Protein AF-0000000083795050 (afdb_homodimer)

Foldseek 3Di:
DFDKFWFFQLCLLLVLCQQLFQEEEEEDDPPNNVSLLVLLVCLVVVHAHLVRHRHHYHYAQALLRRLVVQLQCLLQQGAYEYEDEAPSLVSNQVSLLVQQLVLALYEYEYQYAFHDALHDFSFWFHASVLVNQPSNAWEFEAAASQRSNLQSLLSNQLSLQLSGYHYYYATGLFRRHKIWMYGHDDSVLSSVSHPVVSSVVSNVSHADPVDHDDPDDDDDPPCVVVSVVVCVVSQVCRQVSSQVVQVSSCVVPVDHDHQKAKFAALQAQEEEEEEHLVQLQQNLLRVVVVVVPHGYMYIYHGTPPVDDLVVSVVNDRPNHAEYEYEHRDDDPPDPADDVQVVVVVSQVPDPRGHHYAYEYEQHRNLDDHSQQSVLVVVQRPDPDRQHHAYTSAFAPDVRRYGDTDPPDDRDDPFKAKEKEKDWFPLCQVVLVVLLQRLCSNPHQKIKIKRKDWALFPGGTIIMIIIMIGNDHDSGSGHQQAHQYYEYEDQVLQVLAPRCRRYAQQGEYEYADPDDLVRCVPPGFLVSLQVCQVRVYFYKYFPQQVVCVVLPVHSRSSLLQSLLCCQPVPPDDSVSSLVSSLVVLCVVCVVVDDSSSVSSNVSNVCSNVRMDTHDRDNCSNVRDGDPDPPPVPDDPCLVQFVSCVSNVNNSHRYPVSCVVVPCPSPDAAAASLVVCLALSAQWDKDFQAVQAPLQCVLQLQFLFNQKAKFKAAPVLQVVADDPQDWAWDPLADPPDGTIIMGIAGASSLDHHLQLSQQLAPTVVGRMDIDGSVVCVVSNRRNCSRPPPGDQDDQSDDCLDSSRLRSQDFQFHSFSADRLWFFRSLVRSLCSVAFQQEEEQEAPASCCSRQDRGNDHGGHHDPVRGGYDYDYDYHAARLVVLVVVVVVLVVVVVVLLVLLVVVLVDDDDPVLNVLSVVLSVCQQPQPCQVVSLVVNLVSLVVDPDPSSVVSNVPSVSSHNHAGEYEYEQSRCQRRHVVSVLVQLLPFAQYEYEYAYQQARQRSAGHHDLQNAFQFDTSSANLTHHDGRDPSQVVSCVSLQEKEWEDECLQPVSLSSVSSVLSSRRRGYYYYYYHIHDVSQAQVVGSSCRSVLSNLCCLQLVGFTWIFASVQVVVVAQRIGGPGDDHDDHNVVSQCRTCSLVVSCVPPVVSSVVRVVVSSVVSVVVVVVSVVSNVDRPD/DFDKFWFFQLCLLLVLCQQLFQEEEEEDDPPNNVSLLVLLVCLVVVHAHLVRHRHHYHYAQALLRRLVVQLQCLLQQGAYEYEDEAPSLVSNQVSLLVQQLVLALYEYEYQYAFHDALHDFSFWFHASVLVNQPSNAWEFEAAASQRSNLQSLLSNQLSLQLSGYHYYYATGLFRRHKIWMYGHDDSVLSSVSHPPVSSVVSNVSHADPVDHDDPDDDDDPPCVVVSVVVCVVSQVCRQVSSQVVQVSSCVVPVDHDHQKAKFAALQAQEEEEEEHLVQLQLNLLRVVVVVVPHGYMYIYHGTPPVDDLVVSVVNDRPNHAEYEYEHADDDPPDPADDVQVVVVVSQVVDPRGHHYAYEYEQHRNLDDHSQQSVLVVVQRPDPDRQHHAYTSAFAPDVRRYGDTDPPDDRDDPFKAKEKEKDWFPLCQVVLVVLLQRLCSNPHQKIKIKRKDWALFPGGTIIMIIIMIGNDHDSGSGHQQAHQYYEYEDQVLQVQAPRCNRYAQQGEYEYADPDDLVVCVVPGFLVSLQCCLVRVYFYKYFPQQVVCVVLPVHSRSSLLQSLLCCQPVPSDDSVVSLVSSLVVLCVVCVVVDPSSSVSSNSSNVCSNVRMDTHDRDNCSNVRDGDPDPPPVPDDPCCVQFVSCVSNVNNSHRYPVSCVVVPCPSPDAAAASLVVCLALSAFWDKDFQAVQAPLQCVLQLQFLFNQKAKFKAAPVLQVVADPPQDWDWDPLADPPDGTIIMGIAGASSLDHHLQLSQQLAPTVVTRMDIDGSVVCVVSNRRNCCRPPPGDQDDQSDDCLDSSRLRSQDFQFHSFSADRLWFFRSLVSSLCSVAFQQEEEQEAPASCCSRQDRGNDHGGHADPVRGGYDYDYDYHAARLVVLVVVVVVLVVLVVVLLVLLVVVLPDDDDPVLNVLSVVLSVCVQPQPCQVVSLVSNLVSLVVDPDPSSVVSNVVSVSSHNHAREYEYEQSRCQGRHVVSVLVQLLPFAQYEYEYAYQQARQRSAGHHDLQNAFQFDTSSQNLTHHDGRDPSQVVSCVSLQEKEWEDECLQPVSLSSVSSVLSSRRRGYYYYYYHIHDVSQAQVVGSSCRSVLSNLCCLQLVGFTWIFASVQVVVVAQRIGGDGDDHDDHNVVSQCRTCSLVVSCVVPVVSSVVRVVVSSVVSVVVVVVSVVSNVDRPD

InterPro domains:
  IPR002869 Pyruvate-flavodoxin oxidoreductase, central domain [G3DSA:3.40.920.10] (414-623)
  IPR002869 Pyruvate-flavodoxin oxidoreductase, central domain [SSF53323] (415-661)
  IPR002880 Pyruvate flavodoxin/ferredoxin oxidoreductase, pyrimidine binding domain [PF01855] (21-246)
  IPR002880 Pyruvate flavodoxin/ferredoxin oxidoreductase, pyrimidine binding domain [cd07034] (9-172)
  IPR009014 Transketolase C-terminal/Pyruvate-ferredoxin oxidoreductase domain II [G3DSA:3.40.50.920] (258-412)
  IPR009014 Transketolase C-terminal/Pyruvate-ferredoxin oxidoreductase domain II [SSF52922] (258-412)
  IPR011766 Thiamine pyrophosphate enzyme, TPP-binding [PF02775] (959-1070)
  IPR011895 Pyruvate-flavodoxin oxidoreductase [PIRSF000159] (3-1172)
  IPR011895 Pyruvate-flavodoxin oxidoreductase [TIGR02176] (4-1171)
  IPR017896 4Fe-4S ferredoxin-type, iron-sulphur binding domain [PF13237] (687-760)
  IPR017896 4Fe-4S ferredoxin-type, iron-sulphur binding domain [PS51379] (682-711)
  IPR017896 4Fe-4S ferredoxin-type, iron-sulphur binding domain [PS51379] (740-771)
  IPR017900 4Fe-4S ferredoxin, iron-sulphur binding, conserved site [PS00198] (749-760)
  IPR019456 Pyruvate-flavodoxin oxidoreductase, EKR domain [PF10371] (630-680)
  IPR019456 Pyruvate-flavodoxin oxidoreductase, EKR domain [SM00890] (621-681)
  IPR019752 Pyruvate/ketoisovalerate oxidoreductase, catalytic domain [PF01558] (418-608)
  IPR029061 Thiamin diphosphate-binding fold [SSF52518] (4-257)
  IPR029061 Thiamin diphosphate-binding fold [SSF52518] (791-1170)
  IPR033412 Pyruvate:ferredoxin oxidoreductase, core domain II [PF17147] (268-373)
  IPR050722 Pyruvate:ferredoxin/flavodoxin oxidoreductase [PTHR32154] (3-1171)

Solvent-accessible surface area (backbone atoms only — not comparable to full-atom values): 116554 Å² total; per-residue (Å²): 132,74,57,68,45,53,44,25,16,30,58,28,42,30,57,52,48,46,38,70,29,45,35,32,32,30,36,80,38,71,62,21,33,62,21,58,53,51,49,47,53,39,39,77,73,63,45,57,22,57,82,72,38,57,49,46,72,45,81,44,52,27,36,42,39,12,36,24,18,36,51,18,12,41,42,34,40,26,46,30,35,37,49,26,18,16,67,38,46,61,50,25,44,68,49,42,21,27,35,32,32,41,39,36,45,37,41,36,41,29,24,22,10,27,55,49,32,23,35,35,37,66,30,8,21,36,43,32,62,63,64,48,52,61,37,38,43,28,28,40,44,28,46,38,32,50,42,29,47,62,46,49,52,35,50,52,48,37,11,41,59,67,28,36,22,27,37,41,32,32,32,13,72,43,29,34,52,27,31,28,69,28,70,58,82,55,56,72,62,56,51,72,64,55,54,62,66,33,49,49,50,52,42,73,66,22,65,31,18,70,64,33,39,33,33,35,29,38,40,57,37,44,48,48,43,44,43,62,59,51,45,50,66,63,49,69,47,44,62,62,48,42,37,52,42,28,49,53,44,20,72,75,70,68,58,84,62,51,52,45,43,63,52,66,45,79,65,12,37,37,34,39,38,35,58,30,45,59,47,44,32,46,49,54,30,43,55,58,41,42,76,72,69,48,46,36,32,34,40,41,45,24,40,63,29,42,45,55,52,68,60,49,59,67,58,49,48,87,54,41,45,37,36,40,25,52,30,39,45,78,41,53,40,54,86,62,44,70,65,35,44,52,52,50,57,47,43,62,77,43,92,84,48,52,52,71,31,34,30,35,35,34,38,28,53,28,54,59,51,40,38,46,48,47,33,53,56,55,38,63,68,42,95,75,48,73,59,67,23,32,43,68,53,55,36,76,70,83,57,40,35,58,73,62,58,84,80,59,76,87,70,67,85,74,55,50,30,36,37,36,39,28,46,45,89,43,38,42,66,62,36,51,55,48,50,52,36,50,49,31,62,74,45,87,42,31,39,40,36,42,74,48,69,49,68,38,77,35,71,20,56,29,41,40,34,38,38,40,21,84,51,89,81,52,73,75,49,81,79,67,63,19,49,32,39,38,34,62,45,56,72,44,64,73,64,34,76,75,63,78,32,52,38,71,60,16,40,38,37,38,30,38,87,66,48,79,73,44,42,72,71,67,50,43,33,66,60,39,21,50,36,43,71,34,53,40,46,41,31,39,30,48,42,59,60,50,17,44,73,64,66,53,46,82,50,31,25,56,22,54,46,31,32,46,46,60,70,65,57,82,53,57,52,71,56,51,52,52,52,51,53,52,48,42,46,71,74,32,47,89,73,31,67,66,59,36,49,43,50,52,49,31,32,53,48,21,54,68,56,58,40,76,54,85,78,49,75,69,30,53,68,46,64,75,70,81,72,75,88,63,77,83,54,54,68,59,44,67,67,48,23,46,32,42,76,48,75,43,27,60,72,56,40,23,50,56,40,56,72,67,58,34,48,40,29,47,37,72,47,33,40,27,80,73,61,60,73,49,76,28,65,35,34,73,43,79,37,75,92,43,50,77,83,58,43,58,35,35,54,61,32,46,36,55,36,42,39,58,48,68,36,41,70,70,54,58,70,68,46,55,78,74,55,66,72,43,80,46,80,79,54,57,90,88,47,79,73,42,30,30,30,75,40,44,34,54,39,61,28,63,45,34,50,40,38,43,64,65,38,80,33,81,88,35,23,40,45,78,36,53,40,82,82,44,56,56,33,46,60,30,28,50,44,57,71,72,63,50,64,90,70,82,72,76,41,60,56,86,40,69,47,21,30,43,63,35,69,60,33,38,33,44,42,30,52,47,60,35,36,35,50,43,26,60,57,26,49,50,25,33,75,45,15,59,35,17,36,35,23,31,17,59,43,52,67,38,33,20,35,22,27,56,55,35,17,14,39,19,57,50,98,85,40,21,7,42,11,39,37,36,86,41,53,45,40,26,53,25,22,30,52,12,27,49,50,17,45,50,50,55,42,50,51,42,47,53,45,49,56,54,52,65,70,46,97,66,60,68,74,50,47,51,47,55,47,51,41,64,77,45,48,88,40,60,81,64,19,64,61,47,30,53,53,39,52,57,46,38,74,69,45,94,45,72,58,37,55,58,47,55,75,50,55,86,54,50,44,43,67,46,49,34,27,41,34,38,31,41,29,56,61,28,47,13,24,39,44,40,53,51,52,49,68,36,74,49,70,40,37,35,42,31,39,34,54,33,29,29,62,62,80,70,28,29,61,37,51,48,23,41,44,39,35,38,29,50,92,18,80,86,26,29,88,47,68,44,61,60,62,66,64,48,50,38,69,71,45,61,28,32,36,32,33,39,34,55,50,53,37,54,64,61,36,48,50,50,56,52,50,40,73,68,40,90,16,14,22,42,35,42,32,58,16,56,50,82,79,43,37,49,71,86,39,45,24,39,40,43,60,53,38,28,47,34,36,36,24,38,77,37,74,36,32,40,32,40,45,69,35,43,80,72,75,40,67,30,40,45,67,71,52,72,79,56,77,48,58,47,64,61,55,42,60,44,19,43,28,39,42,52,40,51,72,78,39,44,70,61,34,52,54,35,49,52,50,41,54,49,48,39,52,51,52,53,51,38,49,52,50,43,48,75,40,79,70,100,133,74,57,68,45,56,44,25,17,31,57,29,41,32,57,52,48,46,38,70,29,46,35,32,33,29,36,81,39,69,61,21,33,61,22,59,51,50,47,48,51,38,40,76,72,64,46,59,24,58,82,73,37,58,50,46,73,45,80,44,54,29,36,42,41,13,37,25,19,36,51,17,12,41,43,35,38,26,46,31,35,38,50,27,19,16,66,39,46,61,49,24,45,69,48,42,21,27,35,32,31,40,38,34,46,37,39,37,42,28,23,22,10,27,55,50,31,24,35,35,38,66,30,7,21,37,42,31,60,62,65,46,52,60,37,38,43,28,31,40,44,27,46,38,33,50,42,28,48,62,45,50,52,35,49,54,49,38,11,42,59,67,27,35,21,28,37,41,32,33,33,13,68,43,29,35,52,28,33,29,68,27,69,60,83,56,58,72,63,55,53,72,64,56,54,62,66,34,50,49,52,50,43,72,66,21,64,31,16,70,64,33,37,34,32,35,30,38,41,55,37,45,48,48,43,43,42,60,57,51,47,52,66,64,49,69,46,45,62,61,49,42,38,52,43,30,49,53,43,20,72,76,70,70,57,82,62,50,51,45,42,66,52,68,44,80,65,12,35,38,35,38,39,34,57,30,45,60,47,45,31,45,49,53,30,44,56,58,41,41,76,72,68,48,47,36,31,34,39,39,44,24,41,62,30,43,45,55,52,69,59,50,59,66,57,49,48,86,54,41,46,38,36,40,24,52,30,39,46,78,40,53,39,53,86,62,47,71,66,37,45,51,51,50,57,45,42,62,77,43,92,84,49,51,51,72,31,34,31,34,35,34,36,27,54,29,54,59,51,42,39,46,49,46,32,52,56,55,38,63,68,42,94,75,48,74,58,67,24,30,44,69,54,53,36,76,70,84,59,40,36,59,74,62,59,84,79,58,75,87,70,68,84,76,55,48,29,35,37,36,39,28,46,46,91,42,38,43,67,62,35,51,54,48,50,51,34,51,49,31,62,76,44,87,44,31,38,42,37,43,73,50,71,47,67,39,76,34,72,20,54,28,40,39,36,39,39,38,22,85,52,88,80,52,72,74,48,83,79,67,63,19,47,31,39,38,33,62,45,58,70,44,65,74,64,34,77,77,62,78,32,53,37,72,60,16,41,39,38,37,30,37,89,66,48,80,72,46,42,73,72,68,51,45,32,67,58,38,21,51,37,43,70,33,52,40,47,41,31,38,30,47,42,58,62,50,18,45,73,65,65,53,46,80,50,32,27,56,23,54,48,29,31,47,46,61,70,66,58,82,53,57,52,71,57,49,52,52,51,50,53,53,47,40,45,72,73,33,48,89,72,31,67,66,57,38,51,43,49,54,49,32,31,52,46,20,55,69,55,58,39,76,54,85,77,48,75,67,29,54,69,45,63,73,70,80,70,77,86,62,78,84,55,56,66,58,46,67,67,46,25,47,31,42,76,48,75,44,25,60,73,55,38,24,50,56,38,55,73,67,57,33,50,42,28,46,38,72,47,33,41,28,81,71,61,59,72,50,76,27,64,35,32,73,43,78,36,74,92,41,52,79,84,57,43,58,35,34,54,62,31,44,37,54,36,42,40,57,48,68,34,41,71,69,54,58,69,70,45,57,79,73,56,66,71,44,78,45,78,78,56,56,93,85,48,81,73,43,30,30,30,75,39,43,36,54,39,59,27,62,44,34,50,39,36,44,65,63,39,81,33,81,87,37,23,39,45,76,36,52,39,81,81,44,57,55,32,48,60,29,28,50,42,58,70,73,64,51,65,91,70,82,70,76,43,60,56,88,40,67,48,20,30,42,62,35,69,62,30,37,34,44,42,29,52,47,61,35,37,35,51,43,25,59,56,26,50,52,25,34,73,45,18,58,36,18,36,36,24,30,17,61,43,53,68,38,33,19,37,22,26,55,54,37,17,11,39,18,56,50,97,85,40,22,6,42,11,38,38,36,86,41,52,45,38,26,51,25,21,29,51,11,27,50,53,16,45,49,52,55,42,50,52,42,48,53,47,47,56,55,51,64,72,47,97,67,59,68,73,50,47,51,47,54,48,50,40,64,77,44,48,88,38,59,81,64,19,64,61,46,30,54,53,39,52,59,47,39,73,69,45,94,43,72,57,38,53,58,46,55,76,49,54,87,56,51,43,42,66,45,50,35,27,40,34,39,31,43,32,55,62,28,48,13,23,38,44,40,53,52,52,49,68,36,73,50,70,41,35,34,43,32,39,35,54,31,28,29,63,64,81,71,28,30,62,37,51,47,24,44,43,38,34,39,28,49,94,18,80,84,26,28,86,46,66,46,60,61,62,67,63,48,50,39,69,71,44,60,28,32,35,31,34,38,34,55,51,53,37,55,64,61,36,48,48,48,56,52,49,39,73,69,41,90,16,14,20,41,36,42,32,59,16,57,50,81,80,42,37,48,72,84,39,45,24,39,40,42,59,52,38,28,46,33,36,36,23,38,77,39,74,37,33,39,31,40,46,69,35,43,78,72,74,40,66,30,38,44,68,70,51,71,79,56,77,47,59,48,67,61,54,42,60,43,20,44,28,37,41,52,39,49,72,77,38,43,68,61,34,52,55,35,49,51,51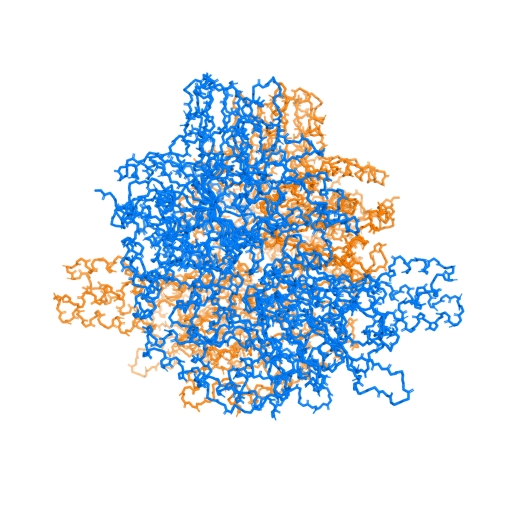,42,53,52,47,38,51,50,51,52,51,37,50,51,48,43,47,76,40,79,70,101

Secondary structure (DSSP, 8-state):
---EEEE-HHHHHHHHHHHH-SEEEE---TTTHHHHHHHHHHHHTT---TTSS--EEEE-SSHHHHHHHHHHHHHTT--EEEEE-HHHHHHHHHHHHHHHHTT---EEEEEE-PPPSSSB--S--SHHHHHTGGGS-EEEEE-SHHHHHHHHHHHHHHHHHHT--EEEEEETTTTTT-EEEEEPPPHHHHHTTS-HHHHHHHHHTS--TTS--EES-B--HHHHHHHHHTTHHHHHHHHHHHHHHHHHHHHHHS----SEEEEE-TT-SEEEEE-STHHHHHHHHHHHHHHTT--EEEEEESEEES--HHHHHHHS-TT--EEEEEES---TT-SS-HHHHHHHHHHTTSTTPPEEEEEE--GGG----HHHHHHHHHHHHSSSPPSSEE-SS--TTT--BPP--TT-----TT-EEEEEEEETTSSHHHHHHHHHHHHHHHSS-EEEEEEEE-SSSSS-EEEEEEEEESS-----S--SSEEEEEE--TTHHHHS-TTTTEEEEEEEEEE-S--HHHHHHHS-HHHHHHHHHTT-EEEEE-HHHHHHHHT-TT--HHHHHHHHHHHH-SS-HHHHHHHHHHHHHHHHGGG-HHHHHHHHHHHHHHHHT-EE----GGGGGPPPP-----TTS-HHIIIIIHHHHTT-GGG--HHHHHHTT-TTSEE-S-GGGGT-----SEEEEE-TTT-----HHHHT-TT--EEEEEE-HHHHHTS-TT---EEPSS--TTSPP-EEEEEE-TTT-----HHHHH--STT-SEEEEEGGGGTHHHHHHHHHHHTSPP---SS-TTSHHHHTTSPPSB-S-SPPTT-SSHHHHHHHHHHHGGGEEEEE-SSHHHHHHEETTEE-B---TTS---EEEE--SS-HHHHHHHHHHHHHHHHHHHHHHHHHHHTS---HHHHHHHHHHHHHTT--TTHHHHHHHHHHHHHH---HHHHHHHTTGGGSS--EEEEEEEHIIIIIITHHHHHHHHTS-S--EEEEEE-SEETTTTSEE-TTSPTT--BBTBTT---SPPP-HHHHHHTTSS-EEEEE-TTT-HHHHHHHHHHHHHSSS-EEEEEE---GGG-BTT-GGGHHHHHHHHHHTTSS--EEE-HHHHHTTS-SEEE-SPPP-S-HHHHHHTBHHHHHHHHH-HHHHHHHHHHHHHHHHHHHHHHHHHHHS---/---EEEE-HHHHHHHHHHHH-SEEEE---TTTHHHHHHHHHHHHTT---TTSS--EEEE-SSHHHHHHHHHHHHHTT--EEEEE-HHHHHHHHHHHHHHHHTT---EEEEEE-PPPSSSB--S--SHHHHHTGGGS-EEEEE-SHHHHHHHHHHHHHHHHHHT--EEEEEETTTTTT-EEEEEPPPHHHHHTTS-HHHHHHHHHTS--TTS--EES-B--HHHHHHHHHTTHHHHHHHHHHHHHHHHHHHHHHS----SEEEEE-TT-SEEEEE-STHHHHHHHHHHHHHHTT--EEEEEESEEES--HHHHHHHS-TT--EEEEEES---TT-SS-HHHHHHHHHHTTSTTPPEEEEEE--GGG----HHHHHHHHHHHHSSSPPSSEE-SS--TTT--BPP--TT-----TT-EEEEEEEETTSSHHHHHHHHHHHHHHHSS-EEEEEEEE-SSSSS-EEEEEEEEESS-----S--SSEEEEEE--TTHHHHS-TTTTEEEEEEEEEE-S--HHHHHHHS-HHHHHHHHHTT-EEEEE-HHHHHHHHT-TT--HHHHHHHHHHHH-SS-HHHHHHHHHHHHHHHHGGG-HHHHHHHHHHHHHHHHT-EEPPPPGGGGGPPPP-----TTS-HHIIIIIHHHHTT-GGG--HHHHHHTT-TTSEE-S-GGGGT-----SEEEEE-TTT-----HHHHT-TT--EEEEEE-HHHHHTS-TT---EEPSS--TTSPP-EEEEEE-TTT-----HHHHH--STT-SEEEEEGGGGTHHHHHHHHHHHTSPP---SS-TTSHHHHTTSPPSB-S-SPPTT-SSHHHHHHHHHHHGGGEEEEE-SSHHHHHHEETTEE-B---TTS---EEEE--SS-HHHHHHHHHHHHHHHHHHHHHHHHHHHTS---HHHHHHHHHHHHHTT--TTHHHHHHHHHHHHHH---HHHHHHHTTGGGSS--EEEEEEEHIIIIIITHHHHHHHHTS-S--EEEEEE-SEETTTTSEE-TTSPTT--BBTBTT---SPPP-HHHHHHTTSS-EEEEE-TTT-HHHHHHHHHHHHHSSS-EEEEEE---GGG-BTT-GGGHHHHHHHHHHTTSS--EEE-HHHHHTTS-SEEE-SPPP-S-HHHHHHTBHHHHHHHHH-HHHHHHHHHHHHHHHHHHHHHHHHHHHS---

Organism: NCBI:txid182773

pLDDT: mean 94.61, std 5.68, range [56.06, 98.94]

Structure (mmCIF, N/CA/C/O backbone):
data_AF-0000000083795050-model_v1
#
loop_
_entity.id
_entity.type
_entity.pdbx_description
1 polymer 'Pyruvate:ferredoxin oxidoreductase'
#
loop_
_atom_site.group_PDB
_atom_site.id
_atom_site.type_symbol
_atom_site.label_atom_id
_atom_site.label_alt_id
_atom_site.label_comp_id
_atom_site.label_asym_id
_atom_site.label_entity_id
_atom_site.label_seq_id
_atom_site.pdbx_PDB_ins_code
_atom_site.Cartn_x
_atom_site.Cartn_y
_atom_site.Cartn_z
_atom_site.occupancy
_atom_site.B_iso_or_equiv
_atom_site.auth_seq_id
_atom_site.auth_comp_id
_atom_site.auth_asym_id
_atom_site.auth_atom_id
_atom_site.pdbx_PDB_model_num
ATOM 1 N N . MET A 1 1 ? 36.594 6.859 30.406 1 72.25 1 MET A N 1
ATOM 2 C CA . MET A 1 1 ? 35.312 7.52 30.484 1 72.25 1 MET A CA 1
ATOM 3 C C . MET A 1 1 ? 34.656 7.574 29.109 1 72.25 1 MET A C 1
ATOM 5 O O . MET A 1 1 ? 35.312 7.816 28.094 1 72.25 1 MET A O 1
ATOM 9 N N . ARG A 1 2 ? 33.281 7.199 29.156 1 87.12 2 ARG A N 1
ATOM 10 C CA . ARG A 1 2 ? 32.625 7.18 27.859 1 87.12 2 ARG A CA 1
ATOM 11 C C . ARG A 1 2 ? 32.281 8.594 27.391 1 87.12 2 ARG A C 1
ATOM 13 O O . ARG A 1 2 ? 32.031 9.484 28.219 1 87.12 2 ARG A O 1
ATOM 20 N N . ARG A 1 3 ? 32.469 8.781 26.156 1 90.94 3 ARG A N 1
ATOM 21 C CA . ARG A 1 3 ? 32.062 10.07 25.594 1 90.94 3 ARG A CA 1
ATOM 22 C C . ARG A 1 3 ? 30.578 10.336 25.812 1 90.94 3 ARG A C 1
ATOM 24 O O . ARG A 1 3 ? 29.75 9.438 25.656 1 90.94 3 ARG A O 1
ATOM 31 N N . ILE A 1 4 ? 30.188 11.516 26.172 1 93.94 4 ILE A N 1
ATOM 32 C CA . ILE A 1 4 ? 28.812 11.914 26.453 1 93.94 4 ILE A CA 1
ATOM 33 C C . ILE A 1 4 ? 28.375 12.977 25.453 1 93.94 4 ILE A C 1
ATOM 35 O O . ILE A 1 4 ? 29.141 13.875 25.109 1 93.94 4 ILE A O 1
ATOM 39 N N . LYS A 1 5 ? 27.141 12.867 24.953 1 94.25 5 LYS A N 1
ATOM 40 C CA . LYS A 1 5 ? 26.547 13.859 24.078 1 94.25 5 LYS A CA 1
ATOM 41 C C . LYS A 1 5 ? 25.078 14.117 24.453 1 94.25 5 LYS A C 1
ATOM 43 O O . LYS A 1 5 ? 24.391 13.211 24.906 1 94.25 5 LYS A O 1
ATOM 48 N N . THR A 1 6 ? 24.656 15.352 24.281 1 96.06 6 THR A N 1
ATOM 49 C CA . THR A 1 6 ? 23.266 15.711 24.469 1 96.06 6 THR A CA 1
ATOM 50 C C . THR A 1 6 ? 22.484 15.594 23.172 1 96.06 6 THR A C 1
ATOM 52 O O . THR A 1 6 ? 22.562 16.484 22.312 1 96.06 6 THR A O 1
ATOM 55 N N . ILE A 1 7 ? 21.719 14.492 23.016 1 96.62 7 ILE A N 1
ATOM 56 C CA . ILE A 1 7 ? 21.047 14.219 21.75 1 96.62 7 ILE A CA 1
ATOM 57 C C . ILE A 1 7 ? 19.656 13.641 22.031 1 96.62 7 ILE A C 1
ATOM 59 O O . ILE A 1 7 ? 19.344 13.289 23.172 1 96.62 7 ILE A O 1
ATOM 63 N N . ASP A 1 8 ? 18.797 13.594 21.062 1 97 8 ASP A N 1
ATOM 64 C CA . ASP A 1 8 ? 17.469 12.977 21.172 1 97 8 ASP A CA 1
ATOM 65 C C . ASP A 1 8 ? 17.5 11.539 20.672 1 97 8 ASP A C 1
ATOM 67 O O . ASP A 1 8 ? 18.547 11.031 20.266 1 97 8 ASP A O 1
ATOM 71 N N . GLY A 1 9 ? 16.359 10.797 20.766 1 98.19 9 GLY A N 1
ATOM 72 C CA . GLY A 1 9 ? 16.266 9.391 20.406 1 98.19 9 GLY A CA 1
ATOM 73 C C . GLY A 1 9 ? 16.5 9.141 18.922 1 98.19 9 GLY A C 1
ATOM 74 O O . GLY A 1 9 ? 17.078 8.125 18.547 1 98.19 9 GLY A O 1
ATOM 75 N N . ASN A 1 10 ? 16.031 10 18.016 1 98.56 10 ASN A N 1
ATOM 76 C CA . ASN A 1 10 ? 16.266 9.867 16.578 1 98.56 10 ASN A CA 1
ATOM 77 C C . ASN A 1 10 ? 17.75 9.875 16.25 1 98.56 10 ASN A C 1
ATOM 79 O O . ASN A 1 10 ? 18.219 9.062 15.438 1 98.56 10 ASN A O 1
ATOM 83 N N . THR A 1 11 ? 18.469 10.797 16.844 1 98.12 11 THR A N 1
ATOM 84 C CA . THR A 1 11 ? 19.906 10.883 16.594 1 98.12 11 THR A CA 1
ATOM 85 C C . THR A 1 11 ? 20.625 9.641 17.094 1 98.12 11 THR A C 1
ATOM 87 O O . THR A 1 11 ? 21.531 9.125 16.438 1 98.12 11 THR A O 1
ATOM 90 N N . ALA A 1 12 ? 20.219 9.156 18.281 1 98.69 12 ALA A N 1
ATOM 91 C CA . ALA A 1 12 ? 20.797 7.945 18.844 1 98.69 12 ALA A CA 1
ATOM 92 C C . ALA A 1 12 ? 20.594 6.754 17.922 1 98.69 12 ALA A C 1
ATOM 94 O O . ALA A 1 12 ? 21.516 5.977 17.672 1 98.69 12 ALA A O 1
ATOM 95 N N . ALA A 1 13 ? 19.359 6.551 17.438 1 98.75 13 ALA A N 1
ATOM 96 C CA . ALA A 1 13 ? 19.031 5.449 16.531 1 98.75 13 ALA A CA 1
ATOM 97 C C . ALA A 1 13 ? 19.844 5.543 15.242 1 98.75 13 ALA A C 1
ATOM 99 O O . ALA A 1 13 ? 20.344 4.535 14.742 1 98.75 13 ALA A O 1
ATOM 100 N N . ALA A 1 14 ? 19.891 6.758 14.641 1 98.62 14 ALA A N 1
ATOM 101 C CA . ALA A 1 14 ? 20.656 6.977 13.414 1 98.62 14 ALA A CA 1
ATOM 102 C C . ALA A 1 14 ? 22.125 6.637 13.617 1 98.62 14 ALA A C 1
ATOM 104 O O . ALA A 1 14 ? 22.75 6 12.766 1 98.62 14 ALA A O 1
ATOM 105 N N . TYR A 1 15 ? 22.672 7.066 14.781 1 98.31 15 TYR A N 1
ATOM 106 C CA . TYR A 1 15 ? 24.078 6.848 15.094 1 98.31 15 TYR A CA 1
ATOM 107 C C . TYR A 1 15 ? 24.406 5.359 15.117 1 98.31 15 TYR A C 1
ATOM 109 O O . TYR A 1 15 ? 25.391 4.926 14.508 1 98.31 15 TYR A O 1
ATOM 117 N N . ILE A 1 16 ? 23.625 4.59 15.797 1 98.69 16 ILE A N 1
ATOM 118 C CA . ILE A 1 16 ? 23.875 3.16 15.914 1 98.69 16 ILE A CA 1
ATOM 119 C C . ILE A 1 16 ? 23.609 2.475 14.578 1 98.69 16 ILE A C 1
ATOM 121 O O . ILE A 1 16 ? 24.375 1.622 14.141 1 98.69 16 ILE A O 1
ATOM 125 N N . SER A 1 17 ? 22.5 2.758 13.945 1 98.62 17 SER A N 1
ATOM 126 C CA . SER A 1 17 ? 22.141 2.107 12.688 1 98.62 17 SER A CA 1
ATOM 127 C C . SER A 1 17 ? 23.219 2.334 11.633 1 98.62 17 SER A C 1
ATOM 129 O O . SER A 1 17 ? 23.5 1.444 10.828 1 98.62 17 SER A O 1
ATOM 131 N N . TYR A 1 18 ? 23.766 3.596 11.555 1 98.44 18 TYR A N 1
ATOM 132 C CA . TYR A 1 18 ? 24.812 3.928 10.586 1 98.44 18 TYR A CA 1
ATOM 133 C C . TYR A 1 18 ? 25.953 2.93 10.656 1 98.44 18 TYR A C 1
ATOM 135 O O . TYR A 1 18 ? 26.516 2.539 9.625 1 98.44 18 TYR A O 1
ATOM 143 N N . ALA A 1 19 ? 26.297 2.475 11.867 1 98.31 19 ALA A N 1
ATOM 144 C CA . ALA A 1 19 ? 27.422 1.571 12.086 1 98.31 19 ALA A CA 1
ATOM 145 C C . ALA A 1 19 ? 27.203 0.236 11.383 1 98.31 19 ALA A C 1
ATOM 147 O O . ALA A 1 19 ? 28.141 -0.336 10.812 1 98.31 19 ALA A O 1
ATOM 148 N N . PHE A 1 20 ? 25.969 -0.285 11.367 1 98.38 20 PHE A N 1
ATOM 149 C CA . PHE A 1 20 ? 25.688 -1.652 10.945 1 98.38 20 PHE A CA 1
ATOM 150 C C . PHE A 1 20 ? 25.141 -1.677 9.523 1 98.38 20 PHE A C 1
ATOM 152 O O . PHE A 1 20 ? 24.844 -2.746 8.992 1 98.38 20 PHE A O 1
ATOM 159 N N . THR A 1 21 ? 25 -0.554 8.812 1 98.31 21 THR A N 1
ATOM 160 C CA . THR A 1 21 ? 24.266 -0.466 7.555 1 98.31 21 THR A CA 1
ATOM 161 C C . THR A 1 21 ? 25.219 -0.251 6.383 1 98.31 21 THR A C 1
ATOM 163 O O . THR A 1 21 ? 26.109 0.6 6.449 1 98.31 21 THR A O 1
ATOM 166 N N . GLU A 1 22 ? 25.031 -1.042 5.324 1 98.06 22 GLU A N 1
ATOM 167 C CA . GLU A 1 22 ? 25.75 -0.836 4.066 1 98.06 22 GLU A CA 1
ATOM 168 C C . GLU A 1 22 ? 24.891 -0.067 3.064 1 98.06 22 GLU A C 1
ATOM 170 O O . GLU A 1 22 ? 25.391 0.828 2.377 1 98.06 22 GLU A O 1
ATOM 175 N N . VAL A 1 23 ? 23.656 -0.425 2.932 1 98.38 23 VAL A N 1
ATOM 176 C CA . VAL A 1 23 ? 22.688 0.252 2.082 1 98.38 23 VAL A CA 1
ATOM 177 C C . VAL A 1 23 ? 21.5 0.728 2.926 1 98.38 23 VAL A C 1
ATOM 179 O O . VAL A 1 23 ? 21.062 0.023 3.834 1 98.38 23 VAL A O 1
ATOM 182 N N . SER A 1 24 ? 21.047 1.931 2.758 1 98.38 24 SER A N 1
ATOM 183 C CA . SER A 1 24 ? 19.828 2.439 3.383 1 98.38 24 SER A CA 1
ATOM 184 C C . SER A 1 24 ? 18.859 2.98 2.342 1 98.38 24 SER A C 1
ATOM 186 O O . SER A 1 24 ? 19.188 3.91 1.602 1 98.38 24 SER A O 1
ATOM 188 N N . THR A 1 25 ? 17.719 2.355 2.154 1 98.31 25 THR A N 1
ATOM 189 C CA . THR A 1 25 ? 16.641 2.84 1.296 1 98.31 25 THR A CA 1
ATOM 190 C C . THR A 1 25 ? 15.57 3.557 2.117 1 98.31 25 THR A C 1
ATOM 192 O O . THR A 1 25 ? 15.031 2.994 3.072 1 98.31 25 THR A O 1
ATOM 195 N N . ILE A 1 26 ? 15.281 4.828 1.786 1 97.75 26 ILE A N 1
ATOM 196 C CA . ILE A 1 26 ? 14.523 5.625 2.748 1 97.75 26 ILE A CA 1
ATOM 197 C C . ILE A 1 26 ? 13.398 6.371 2.031 1 97.75 26 ILE A C 1
ATOM 199 O O . ILE A 1 26 ? 13.414 6.488 0.804 1 97.75 26 ILE A O 1
ATOM 203 N N . TYR A 1 27 ? 12.359 6.805 2.682 1 97.31 27 TYR A N 1
ATOM 204 C CA . TYR A 1 27 ? 11.32 7.785 2.391 1 97.31 27 TYR A CA 1
ATOM 205 C C . TYR A 1 27 ? 10.906 8.523 3.654 1 97.31 27 TYR A C 1
ATOM 207 O O . TYR A 1 27 ? 10.688 7.91 4.699 1 97.31 27 TYR A O 1
ATOM 215 N N . PRO A 1 28 ? 10.797 9.812 3.633 1 95.31 28 PRO A N 1
ATOM 216 C CA . PRO A 1 28 ? 10.617 10.578 4.875 1 95.31 28 PRO A CA 1
ATOM 217 C C . PRO A 1 28 ? 9.18 10.516 5.398 1 95.31 28 PRO A C 1
ATOM 219 O O . PRO A 1 28 ? 8.234 10.508 4.613 1 95.31 28 PRO A O 1
ATOM 222 N N . ILE A 1 29 ? 9.031 10.578 6.703 1 95.62 29 ILE A N 1
ATOM 223 C CA . ILE A 1 29 ? 7.758 10.719 7.41 1 95.62 29 ILE A CA 1
ATOM 224 C C . ILE A 1 29 ? 8.016 11.18 8.844 1 95.62 29 ILE A C 1
ATOM 226 O O . ILE A 1 29 ? 8.891 10.641 9.523 1 95.62 29 ILE A O 1
ATOM 230 N N . THR A 1 30 ? 7.312 12.211 9.258 1 93.19 30 THR A N 1
ATOM 231 C CA . THR A 1 30 ? 7.387 12.664 10.648 1 93.19 30 THR A CA 1
ATOM 232 C C . THR A 1 30 ? 6.793 11.625 11.594 1 93.19 30 THR A C 1
ATOM 234 O O . THR A 1 30 ? 5.711 11.094 11.336 1 93.19 30 THR A O 1
ATOM 237 N N . PRO A 1 31 ? 7.453 11.211 12.688 1 95.56 31 PRO A N 1
ATOM 238 C CA . PRO A 1 31 ? 8.617 11.875 13.281 1 95.56 31 PRO A CA 1
ATOM 239 C C . PRO A 1 31 ? 9.922 11.141 13.008 1 95.56 31 PRO A C 1
ATOM 241 O O . PRO A 1 31 ? 10.953 11.461 13.609 1 95.56 31 PRO A O 1
ATOM 244 N N . SER A 1 32 ? 9.992 10.148 12.133 1 97.56 32 SER A N 1
ATOM 245 C CA . SER A 1 32 ? 11.195 9.344 11.922 1 97.56 32 SER A CA 1
ATOM 246 C C . SER A 1 32 ? 12.164 10.031 10.969 1 97.56 32 SER A C 1
ATOM 248 O O . SER A 1 32 ? 13.328 9.641 10.875 1 97.56 32 SER A O 1
ATOM 250 N N . SER A 1 33 ? 11.789 11.109 10.234 1 95.62 33 SER A N 1
ATOM 251 C CA . SER A 1 33 ? 12.547 11.742 9.164 1 95.62 33 SER A CA 1
ATOM 252 C C . SER A 1 33 ? 13.93 12.18 9.641 1 95.62 33 SER A C 1
ATOM 254 O O . SER A 1 33 ? 14.914 12.078 8.906 1 95.62 33 SER A O 1
ATOM 256 N N . PRO A 1 34 ? 14.047 12.672 10.906 1 95.75 34 PRO A N 1
ATOM 257 C CA . PRO A 1 34 ? 15.359 13.117 11.367 1 95.75 34 PRO A CA 1
ATOM 258 C C . PRO A 1 34 ? 16.406 12 11.336 1 95.75 34 PRO A C 1
ATOM 260 O O . PRO A 1 34 ? 17.594 12.266 11.148 1 95.75 34 PRO A O 1
ATOM 263 N N . MET A 1 35 ? 16 10.711 11.461 1 98 35 MET A N 1
ATOM 264 C CA . MET A 1 35 ? 16.969 9.609 11.398 1 98 35 MET A CA 1
ATOM 265 C C . MET A 1 35 ? 17.656 9.562 10.039 1 98 35 MET A C 1
ATOM 267 O O . MET A 1 35 ? 18.875 9.609 9.961 1 98 35 MET A O 1
ATOM 271 N N . SER A 1 36 ? 16.875 9.523 8.984 1 96.88 36 SER A N 1
ATOM 272 C CA . SER A 1 36 ? 17.438 9.453 7.633 1 96.88 36 SER A CA 1
ATOM 273 C C . SER A 1 36 ? 18.188 10.727 7.273 1 96.88 36 SER A C 1
ATOM 275 O O . SER A 1 36 ? 19.172 10.688 6.527 1 96.88 36 SER A O 1
ATOM 277 N N . GLU A 1 37 ? 17.688 11.891 7.758 1 94.38 37 GLU A N 1
ATOM 278 C CA . GLU A 1 37 ? 18.359 13.156 7.5 1 94.38 37 GLU A CA 1
ATOM 279 C C . GLU A 1 37 ? 19.781 13.156 8.086 1 94.38 37 GLU A C 1
ATOM 281 O O . GLU A 1 37 ? 20.719 13.617 7.449 1 94.38 37 GLU A O 1
ATOM 286 N N . LYS A 1 38 ? 19.906 12.617 9.328 1 96.06 38 LYS A N 1
ATOM 287 C CA . LYS A 1 38 ? 21.219 12.508 9.961 1 96.06 38 LYS A CA 1
ATOM 288 C C . LYS A 1 38 ? 22.125 11.586 9.156 1 96.06 38 LYS A C 1
ATOM 290 O O . LYS A 1 38 ? 23.312 11.883 8.992 1 96.06 38 LYS A O 1
ATOM 295 N N . ILE A 1 39 ? 21.609 10.469 8.672 1 97 39 ILE A N 1
ATOM 296 C CA . ILE A 1 39 ? 22.406 9.539 7.875 1 97 39 ILE A CA 1
ATOM 297 C C . ILE A 1 39 ? 22.922 10.242 6.621 1 97 39 ILE A C 1
ATOM 299 O O . ILE A 1 39 ? 24.109 10.133 6.285 1 97 39 ILE A O 1
ATOM 303 N N . ASP A 1 40 ? 22.031 10.945 5.938 1 93.62 40 ASP A N 1
ATOM 304 C CA . ASP A 1 40 ? 22.406 11.672 4.73 1 93.62 40 ASP A CA 1
ATOM 305 C C . ASP A 1 40 ? 23.5 12.703 5.027 1 93.62 40 ASP A C 1
ATOM 307 O O . ASP A 1 40 ? 24.438 12.859 4.25 1 93.62 40 ASP A O 1
ATOM 311 N N . GLU A 1 41 ? 23.312 13.438 6.129 1 91 41 GLU A N 1
ATOM 312 C CA . GLU A 1 41 ? 24.297 14.43 6.547 1 91 41 GLU A CA 1
ATOM 313 C C . GLU A 1 41 ? 25.656 13.789 6.789 1 91 41 GLU A C 1
ATOM 315 O O . GLU A 1 41 ? 26.688 14.305 6.332 1 91 41 GLU A O 1
ATOM 320 N N . TRP A 1 42 ? 25.688 12.664 7.492 1 95.38 42 TRP A N 1
ATOM 321 C CA . TRP A 1 42 ? 26.938 12 7.836 1 95.38 42 TRP A CA 1
ATOM 322 C C . TRP A 1 42 ? 27.594 11.406 6.594 1 95.38 42 TRP A C 1
ATOM 324 O O . TRP A 1 42 ? 28.828 11.406 6.484 1 95.38 42 TRP A O 1
ATOM 334 N N . VAL A 1 43 ? 26.797 10.875 5.641 1 94.44 43 VAL A N 1
ATOM 335 C CA . VAL A 1 43 ? 27.344 10.406 4.371 1 94.44 43 VAL A CA 1
ATOM 336 C C . VAL A 1 43 ? 28.031 11.562 3.643 1 94.44 43 VAL A C 1
ATOM 338 O O . VAL A 1 43 ? 29.125 11.391 3.104 1 94.44 43 VAL A O 1
ATOM 341 N N . SER A 1 44 ? 27.391 12.734 3.607 1 87.81 44 SER A N 1
ATOM 342 C CA . SER A 1 44 ? 27.922 13.906 2.922 1 87.81 44 SER A CA 1
ATOM 343 C C . SER A 1 44 ? 29.219 14.383 3.574 1 87.81 44 SER A C 1
ATOM 345 O O . SER A 1 44 ? 30.094 14.945 2.904 1 87.81 44 SER A O 1
ATOM 347 N N . LYS A 1 45 ? 29.375 14.102 4.953 1 89.69 45 LYS A N 1
ATOM 348 C CA . LYS A 1 45 ? 30.562 14.516 5.695 1 89.69 45 LYS A CA 1
ATOM 349 C C . LYS A 1 45 ? 31.656 13.453 5.625 1 89.69 45 LYS A C 1
ATOM 351 O O . LYS A 1 45 ? 32.719 13.617 6.215 1 89.69 45 LYS A O 1
ATOM 356 N N . GLY A 1 46 ? 31.344 12.32 4.965 1 92.44 46 GLY A N 1
ATOM 357 C CA . GLY A 1 46 ? 32.344 11.297 4.727 1 92.44 46 GLY A CA 1
ATOM 358 C C . GLY A 1 46 ? 32.469 10.32 5.875 1 92.44 46 GLY A C 1
ATOM 359 O O . GLY A 1 46 ? 33.469 9.57 5.941 1 92.44 46 GLY A O 1
ATOM 360 N N . ARG A 1 47 ? 31.484 10.328 6.793 1 95.19 47 ARG A N 1
ATOM 361 C CA . ARG A 1 47 ? 31.531 9.375 7.898 1 95.19 47 ARG A CA 1
ATOM 362 C C . ARG A 1 47 ? 31.5 7.938 7.391 1 95.19 47 ARG A C 1
ATOM 364 O O . ARG A 1 47 ? 30.75 7.621 6.465 1 95.19 47 ARG A O 1
ATOM 371 N N . LYS A 1 48 ? 32.25 7.051 8.039 1 96.69 48 LYS A N 1
ATOM 372 C CA . LYS A 1 48 ? 32.312 5.652 7.633 1 96.69 48 LYS A CA 1
ATOM 373 C C . LYS A 1 48 ? 31.609 4.754 8.641 1 96.69 48 LYS A C 1
ATOM 375 O O . LYS A 1 48 ? 31.562 5.07 9.836 1 96.69 48 LYS A O 1
ATOM 380 N N . ASN A 1 49 ? 30.984 3.691 8.18 1 97.38 49 ASN A N 1
ATOM 381 C CA . ASN A 1 49 ? 30.391 2.672 9.039 1 97.38 49 ASN A CA 1
ATOM 382 C C . ASN A 1 49 ? 31.453 1.697 9.562 1 97.38 49 ASN A C 1
ATOM 384 O O . ASN A 1 49 ? 32.656 1.929 9.398 1 97.38 49 ASN A O 1
ATOM 388 N N . ILE A 1 50 ? 31.016 0.644 10.211 1 96.62 50 ILE A N 1
ATOM 389 C CA . ILE A 1 50 ? 31.969 -0.255 10.852 1 96.62 50 ILE A CA 1
ATOM 390 C C . ILE A 1 50 ? 32.656 -1.11 9.789 1 96.62 50 ILE A C 1
ATOM 392 O O . ILE A 1 50 ? 33.656 -1.794 10.086 1 96.62 50 ILE A O 1
ATOM 396 N N . PHE A 1 51 ? 32.25 -1.098 8.523 1 93.88 51 PHE A N 1
ATOM 397 C CA . PHE A 1 51 ? 32.875 -1.804 7.414 1 93.88 51 PHE A CA 1
ATOM 398 C C . PHE A 1 51 ? 33.812 -0.879 6.641 1 93.88 51 PHE A C 1
ATOM 400 O O . PHE A 1 51 ? 34.25 -1.213 5.539 1 93.88 51 PHE A O 1
ATOM 407 N N . ASN A 1 52 ? 34 0.304 7.18 1 92 52 ASN A N 1
ATOM 408 C CA . ASN A 1 52 ? 34.906 1.312 6.641 1 92 52 ASN A CA 1
ATOM 409 C C . ASN A 1 52 ? 34.406 1.853 5.301 1 92 52 ASN A C 1
ATOM 411 O O . ASN A 1 52 ? 35.219 2.059 4.379 1 92 52 ASN A O 1
ATOM 415 N N . GLU A 1 53 ? 33.156 1.965 5.199 1 93.94 53 GLU A N 1
ATOM 416 C CA . GLU A 1 53 ? 32.5 2.51 4.008 1 93.94 53 GLU A CA 1
ATOM 417 C C . GLU A 1 53 ? 31.469 3.555 4.383 1 93.94 53 GLU A C 1
ATOM 419 O O . GLU A 1 53 ? 30.922 3.533 5.492 1 93.94 53 GLU A O 1
ATOM 424 N N . ARG A 1 54 ? 31.266 4.445 3.447 1 95.25 54 ARG A N 1
ATOM 425 C CA . ARG A 1 54 ? 30.094 5.297 3.6 1 95.25 54 ARG A CA 1
ATOM 426 C C . ARG A 1 54 ? 28.812 4.523 3.311 1 95.25 54 ARG A C 1
ATOM 428 O O . ARG A 1 54 ? 28.781 3.688 2.406 1 95.25 54 ARG A O 1
ATOM 435 N N . VAL A 1 55 ? 27.766 4.77 4.086 1 96.94 55 VAL A N 1
ATOM 436 C CA . VAL A 1 55 ? 26.484 4.141 3.832 1 96.94 55 VAL A CA 1
ATOM 437 C C . VAL A 1 55 ? 25.922 4.609 2.486 1 96.94 55 VAL A C 1
ATOM 439 O O . VAL A 1 55 ? 26.016 5.793 2.148 1 96.94 55 VAL A O 1
ATOM 442 N N . LYS A 1 56 ? 25.516 3.676 1.642 1 96.69 56 LYS A N 1
ATOM 443 C CA . LYS A 1 56 ? 24.812 4.035 0.417 1 96.69 56 LYS A CA 1
ATOM 444 C C . LYS A 1 56 ? 23.344 4.355 0.702 1 96.69 56 LYS A C 1
ATOM 446 O O . LYS A 1 56 ? 22.531 3.449 0.891 1 96.69 56 LYS A O 1
ATOM 451 N N . ILE A 1 57 ? 23.047 5.598 0.722 1 95.88 57 ILE A N 1
ATOM 452 C CA . ILE A 1 57 ? 21.688 6.023 1.062 1 95.88 57 ILE A CA 1
ATOM 453 C C . ILE A 1 57 ? 20.938 6.406 -0.21 1 95.88 57 ILE A C 1
ATOM 455 O O . ILE A 1 57 ? 21.469 7.133 -1.057 1 95.88 57 ILE A O 1
ATOM 459 N N . VAL A 1 58 ? 19.734 5.836 -0.451 1 96.25 58 VAL A N 1
ATOM 460 C CA . VAL A 1 58 ? 18.922 6.102 -1.637 1 96.25 58 VAL A CA 1
ATOM 461 C C . VAL A 1 58 ? 17.484 6.445 -1.223 1 96.25 58 VAL A C 1
ATOM 463 O O . VAL A 1 58 ? 16.859 5.707 -0.453 1 96.25 58 VAL A O 1
ATOM 466 N N . GLU A 1 59 ? 17 7.59 -1.647 1 96.06 59 GLU A N 1
ATOM 467 C CA . GLU A 1 59 ? 15.609 7.984 -1.418 1 96.06 59 GLU A CA 1
ATOM 468 C C . GLU A 1 59 ? 14.672 7.348 -2.447 1 96.06 59 GLU A C 1
ATOM 470 O O . GLU A 1 59 ? 14.914 7.445 -3.652 1 96.06 59 GLU A O 1
ATOM 475 N N . MET A 1 60 ? 13.609 6.66 -2.021 1 97.75 60 MET A N 1
ATOM 476 C CA . MET A 1 60 ? 12.625 6.027 -2.898 1 97.75 60 MET A CA 1
ATOM 477 C C . MET A 1 60 ? 11.375 6.898 -3.033 1 97.75 60 MET A C 1
ATOM 479 O O . MET A 1 60 ? 11.312 7.988 -2.461 1 97.75 60 MET A O 1
ATOM 483 N N . GLN A 1 61 ? 10.367 6.461 -3.844 1 97.5 61 GLN A N 1
ATOM 484 C CA . GLN A 1 61 ? 9.203 7.293 -4.133 1 97.5 61 GLN A CA 1
ATOM 485 C C . GLN A 1 61 ? 8.117 7.113 -3.078 1 97.5 61 GLN A C 1
ATOM 487 O O . GLN A 1 61 ? 7.164 7.891 -3.023 1 97.5 61 GLN A O 1
ATOM 492 N N . SER A 1 62 ? 8.234 6.16 -2.182 1 97.75 62 SER A N 1
ATOM 493 C CA . SER A 1 62 ? 7.293 5.852 -1.111 1 97.75 62 SER A CA 1
ATOM 494 C C . SER A 1 62 ? 7.906 4.906 -0.087 1 97.75 62 SER A C 1
ATOM 496 O O . SER A 1 62 ? 8.961 4.316 -0.333 1 97.75 62 SER A O 1
ATOM 498 N N . GLU A 1 63 ? 7.289 4.727 1.04 1 97.62 63 GLU A N 1
ATOM 499 C CA . GLU A 1 63 ? 7.738 3.758 2.035 1 97.62 63 GLU A CA 1
ATOM 500 C C . GLU A 1 63 ? 7.566 2.328 1.527 1 97.62 63 GLU A C 1
ATOM 502 O O . GLU A 1 63 ? 8.367 1.449 1.849 1 97.62 63 GLU A O 1
ATOM 507 N N . ALA A 1 64 ? 6.469 2.027 0.715 1 98.25 64 ALA A N 1
ATOM 508 C CA . ALA A 1 64 ? 6.348 0.72 0.075 1 98.25 64 ALA A CA 1
ATOM 509 C C . ALA A 1 64 ? 7.555 0.432 -0.812 1 98.25 64 ALA A C 1
ATOM 511 O O . ALA A 1 64 ? 8.078 -0.685 -0.817 1 98.25 64 ALA A O 1
ATOM 512 N N . GLY A 1 65 ? 7.98 1.443 -1.64 1 98.5 65 GLY A N 1
ATOM 513 C CA . GLY A 1 65 ? 9.164 1.299 -2.475 1 98.5 65 GLY A CA 1
ATOM 514 C C . GLY A 1 65 ? 10.438 1.103 -1.674 1 98.5 65 GLY A C 1
ATOM 515 O O . GLY A 1 65 ? 11.312 0.331 -2.07 1 98.5 65 GLY A O 1
ATOM 516 N N . ALA A 1 66 ? 10.539 1.827 -0.527 1 98.62 66 ALA A N 1
ATOM 517 C CA . ALA A 1 66 ? 11.703 1.674 0.347 1 98.62 66 ALA A CA 1
ATOM 518 C C . ALA A 1 66 ? 11.812 0.244 0.871 1 98.62 66 ALA A C 1
ATOM 520 O O . ALA A 1 66 ? 12.898 -0.328 0.914 1 98.62 66 ALA A O 1
ATOM 521 N N . ALA A 1 67 ? 10.664 -0.311 1.275 1 98.75 67 ALA A N 1
ATOM 522 C CA . ALA A 1 67 ? 10.648 -1.681 1.783 1 98.75 67 ALA A CA 1
ATOM 523 C C . ALA A 1 67 ? 11.008 -2.676 0.684 1 98.75 67 ALA A C 1
ATOM 525 O O . ALA A 1 67 ? 11.719 -3.654 0.931 1 98.75 67 ALA A O 1
ATOM 526 N N . ALA A 1 68 ? 10.469 -2.498 -0.506 1 98.75 68 ALA A N 1
ATOM 527 C CA . ALA A 1 68 ? 10.742 -3.387 -1.632 1 98.75 68 ALA A CA 1
ATOM 528 C C . ALA A 1 68 ? 12.227 -3.367 -1.997 1 98.75 68 ALA A C 1
ATOM 530 O O . ALA A 1 68 ? 12.82 -4.418 -2.244 1 98.75 68 ALA A O 1
ATOM 531 N N . ALA A 1 69 ? 12.828 -2.154 -2.082 1 98.81 69 ALA A N 1
ATOM 532 C CA . ALA A 1 69 ? 14.25 -2.023 -2.385 1 98.81 69 ALA A CA 1
ATOM 533 C C . ALA A 1 69 ? 15.102 -2.639 -1.281 1 98.81 69 ALA A C 1
ATOM 535 O O . ALA A 1 69 ? 16.125 -3.26 -1.558 1 98.81 69 ALA A O 1
ATOM 536 N N . MET A 1 70 ? 14.695 -2.418 -0.007 1 98.75 70 MET A N 1
ATOM 537 C CA . MET A 1 70 ? 15.375 -3.062 1.117 1 98.75 70 MET A CA 1
ATOM 538 C C . MET A 1 70 ? 15.359 -4.578 0.964 1 98.75 70 MET A C 1
ATOM 540 O O . MET A 1 70 ? 16.391 -5.234 1.147 1 98.75 70 MET A O 1
ATOM 544 N N . HIS A 1 71 ? 14.156 -5.137 0.651 1 98.81 71 HIS A N 1
ATOM 545 C CA . HIS A 1 71 ? 13.992 -6.566 0.416 1 98.81 71 HIS A CA 1
ATOM 546 C C . HIS A 1 71 ? 14.969 -7.066 -0.645 1 98.81 71 HIS A C 1
ATOM 548 O O . HIS A 1 71 ? 15.664 -8.062 -0.431 1 98.81 71 HIS A O 1
ATOM 554 N N . GLY A 1 72 ? 15.078 -6.352 -1.832 1 98.75 72 GLY A N 1
ATOM 555 C CA . GLY A 1 72 ? 15.992 -6.727 -2.902 1 98.75 72 GLY A CA 1
ATOM 556 C C . GLY A 1 72 ? 17.453 -6.641 -2.498 1 98.75 72 GLY A C 1
ATOM 557 O O . GLY A 1 72 ? 18.25 -7.52 -2.838 1 98.75 72 GLY A O 1
ATOM 558 N N . SER A 1 73 ? 17.812 -5.586 -1.771 1 98.75 73 SER A N 1
ATOM 559 C CA . SER A 1 73 ? 19.188 -5.379 -1.329 1 98.75 73 SER A CA 1
ATOM 560 C C . SER A 1 73 ? 19.641 -6.492 -0.389 1 98.75 73 SER A C 1
ATOM 562 O O . SER A 1 73 ? 20.766 -6.996 -0.508 1 98.75 73 SER A O 1
ATOM 564 N N . LEU A 1 74 ? 18.75 -6.879 0.536 1 98.69 74 LEU A N 1
ATOM 565 C CA . LEU A 1 74 ? 19.062 -7.977 1.45 1 98.69 74 LEU A CA 1
ATOM 566 C C . LEU A 1 74 ? 19.203 -9.289 0.692 1 98.69 74 LEU A C 1
ATOM 568 O O . LEU A 1 74 ? 20.094 -10.086 0.991 1 98.69 74 LEU A O 1
ATOM 572 N N . GLN A 1 75 ? 18.375 -9.531 -0.337 1 97.88 75 GLN A N 1
ATOM 573 C CA . GLN A 1 75 ? 18.469 -10.727 -1.176 1 97.88 75 GLN A CA 1
ATOM 574 C C . GLN A 1 75 ? 19.844 -10.82 -1.847 1 97.88 75 GLN A C 1
ATOM 576 O O . GLN A 1 75 ? 20.344 -11.914 -2.105 1 97.88 75 GLN A O 1
ATOM 581 N N . ALA A 1 76 ? 20.406 -9.617 -2.09 1 97.75 76 ALA A N 1
ATOM 582 C CA . ALA A 1 76 ? 21.672 -9.562 -2.805 1 97.75 76 ALA A CA 1
ATOM 583 C C . ALA A 1 76 ? 22.859 -9.648 -1.839 1 97.75 76 ALA A C 1
ATOM 585 O O . ALA A 1 76 ? 24.016 -9.672 -2.262 1 97.75 76 ALA A O 1
ATOM 586 N N . GLY A 1 77 ? 22.625 -9.656 -0.525 1 97.38 77 GLY A N 1
ATOM 587 C CA . GLY A 1 77 ? 23.688 -9.953 0.435 1 97.38 77 GLY A CA 1
ATOM 588 C C . GLY A 1 77 ? 24.203 -8.719 1.155 1 97.38 77 GLY A C 1
ATOM 589 O O . GLY A 1 77 ? 25.188 -8.789 1.895 1 97.38 77 GLY A O 1
ATOM 590 N N . ALA A 1 78 ? 23.547 -7.562 1.015 1 98.19 78 ALA A N 1
ATOM 591 C CA . ALA A 1 78 ? 23.984 -6.34 1.691 1 98.19 78 ALA A CA 1
ATOM 592 C C . ALA A 1 78 ? 23.109 -6.062 2.918 1 98.19 78 ALA A C 1
ATOM 594 O O . ALA A 1 78 ? 21.891 -6.188 2.865 1 98.19 78 ALA A O 1
ATOM 595 N N . LEU A 1 79 ? 23.781 -5.758 4.074 1 98.56 79 LEU A N 1
ATOM 596 C CA . LEU A 1 79 ? 23.031 -5.336 5.25 1 98.56 79 LEU A CA 1
ATOM 597 C C . LEU A 1 79 ? 22.312 -4.016 4.992 1 98.56 79 LEU A C 1
ATOM 599 O O . LEU A 1 79 ? 22.953 -3.018 4.641 1 98.56 79 LEU A O 1
ATOM 603 N N . THR A 1 80 ? 21.016 -4.055 5.066 1 98.75 80 THR A N 1
ATOM 604 C CA . THR A 1 80 ? 20.203 -2.914 4.676 1 98.75 80 THR A CA 1
ATOM 605 C C . THR A 1 80 ? 19.219 -2.543 5.785 1 98.75 80 THR A C 1
ATOM 607 O O . THR A 1 80 ? 18.625 -3.422 6.422 1 98.75 80 THR A O 1
ATOM 610 N N . SER A 1 81 ? 19.078 -1.276 6.129 1 98.44 81 SER A N 1
ATOM 611 C CA . SER A 1 81 ? 18.141 -0.768 7.117 1 98.44 81 SER A CA 1
ATOM 612 C C . SER A 1 81 ? 17.297 0.367 6.547 1 98.44 81 SER A C 1
ATOM 614 O O . SER A 1 81 ? 17.625 0.918 5.492 1 98.44 81 SER A O 1
ATOM 616 N N . THR A 1 82 ? 16.203 0.677 7.16 1 98.56 82 THR A N 1
ATOM 617 C CA . THR A 1 82 ? 15.336 1.801 6.812 1 98.56 82 THR A CA 1
ATOM 618 C C . THR A 1 82 ? 14.68 2.383 8.062 1 98.56 82 THR A C 1
ATOM 620 O O . THR A 1 82 ? 14.883 1.885 9.164 1 98.56 82 THR A O 1
ATOM 623 N N . TYR A 1 83 ? 14.047 3.568 7.961 1 98.56 83 TYR A N 1
ATOM 624 C CA . TYR A 1 83 ? 13.422 4.332 9.031 1 98.56 83 TYR A CA 1
ATOM 625 C C . TYR A 1 83 ? 12.008 4.762 8.641 1 98.56 83 TYR A C 1
ATOM 627 O O . TYR A 1 83 ? 11.773 5.164 7.504 1 98.56 83 TYR A O 1
ATOM 635 N N . THR A 1 84 ? 11.062 4.617 9.555 1 98.5 84 THR A N 1
ATOM 636 C CA . THR A 1 84 ? 9.703 4.969 9.164 1 98.5 84 THR A CA 1
ATOM 637 C C . THR A 1 84 ? 8.828 5.184 10.398 1 98.5 84 THR A C 1
ATOM 639 O O . THR A 1 84 ? 9.328 5.234 11.523 1 98.5 84 THR A O 1
ATOM 642 N N . SER A 1 85 ? 7.531 5.52 10.195 1 98.38 85 SER A N 1
ATOM 643 C CA . SER A 1 85 ? 6.488 5.688 11.203 1 98.38 85 SER A CA 1
ATOM 644 C C . SER A 1 85 ? 5.102 5.523 10.586 1 98.38 85 SER A C 1
ATOM 646 O O . SER A 1 85 ? 4.922 5.715 9.383 1 98.38 85 SER A O 1
ATOM 648 N N . SER A 1 86 ? 4.121 5.109 11.383 1 97.88 86 SER A N 1
ATOM 649 C CA . SER A 1 86 ? 2.689 5.227 11.117 1 97.88 86 SER A CA 1
ATOM 650 C C . SER A 1 86 ? 2.336 4.676 9.742 1 97.88 86 SER A C 1
ATOM 652 O O . SER A 1 86 ? 2.701 3.547 9.406 1 97.88 86 SER A O 1
ATOM 654 N N . GLN A 1 87 ? 1.678 5.52 8.883 1 97.31 87 GLN A N 1
ATOM 655 C CA . GLN A 1 87 ? 1.224 5.129 7.555 1 97.31 87 GLN A CA 1
ATOM 656 C C . GLN A 1 87 ? 2.363 4.516 6.742 1 97.31 87 GLN A C 1
ATOM 658 O O . GLN A 1 87 ? 2.139 3.627 5.918 1 97.31 87 GLN A O 1
ATOM 663 N N . GLY A 1 88 ? 3.549 5.102 6.98 1 98 88 GLY A N 1
ATOM 664 C CA . GLY A 1 88 ? 4.695 4.543 6.281 1 98 88 GLY A CA 1
ATOM 665 C C . GLY A 1 88 ? 4.938 3.08 6.605 1 98 88 GLY A C 1
ATOM 666 O O . GLY A 1 88 ? 5.215 2.279 5.711 1 98 88 GLY A O 1
ATOM 667 N N . LEU A 1 89 ? 4.867 2.703 7.891 1 98.69 89 LEU A N 1
ATOM 668 C CA . LEU A 1 89 ? 5.047 1.314 8.305 1 98.69 89 LEU A CA 1
ATOM 669 C C . LEU A 1 89 ? 3.947 0.431 7.727 1 98.69 89 LEU A C 1
ATOM 671 O O . LEU A 1 89 ? 4.199 -0.711 7.336 1 98.69 89 LEU A O 1
ATOM 675 N N . LEU A 1 90 ? 2.656 0.939 7.73 1 98.56 90 LEU A N 1
ATOM 676 C CA . LEU A 1 90 ? 1.552 0.18 7.152 1 98.56 90 LEU A CA 1
ATOM 677 C C . LEU A 1 90 ? 1.85 -0.199 5.707 1 98.56 90 LEU A C 1
ATOM 679 O O . LEU A 1 90 ? 1.521 -1.304 5.27 1 98.56 90 LEU A O 1
ATOM 683 N N . LEU A 1 91 ? 2.457 0.717 4.914 1 98.31 91 LEU A N 1
ATOM 684 C CA . LEU A 1 91 ? 2.748 0.483 3.502 1 98.31 91 LEU A CA 1
ATOM 685 C C . LEU A 1 91 ? 3.852 -0.557 3.34 1 98.31 91 LEU A C 1
ATOM 687 O O . LEU A 1 91 ? 4.027 -1.116 2.256 1 98.31 91 LEU A O 1
ATOM 691 N N . MET A 1 92 ? 4.66 -0.877 4.395 1 98.62 92 MET A N 1
ATOM 692 C CA . MET A 1 92 ? 5.773 -1.818 4.324 1 98.62 92 MET A CA 1
ATOM 693 C C . MET A 1 92 ? 5.309 -3.236 4.633 1 98.62 92 MET A C 1
ATOM 695 O O . MET A 1 92 ? 6.02 -4.203 4.352 1 98.62 92 MET A O 1
ATOM 699 N N . ILE A 1 93 ? 4.07 -3.469 5.129 1 98.62 93 ILE A N 1
ATOM 700 C CA . ILE A 1 93 ? 3.588 -4.711 5.723 1 98.62 93 ILE A CA 1
ATOM 701 C C . ILE A 1 93 ? 3.691 -5.844 4.703 1 98.62 93 ILE A C 1
ATOM 703 O O . ILE A 1 93 ? 4.188 -6.93 5.023 1 98.62 93 ILE A O 1
ATOM 707 N N . PRO A 1 94 ? 3.287 -5.691 3.418 1 98.19 94 PRO A N 1
ATOM 708 C CA . PRO A 1 94 ? 3.389 -6.824 2.494 1 98.19 94 PRO A CA 1
ATOM 709 C C . PRO A 1 94 ? 4.816 -7.348 2.359 1 98.19 94 PRO A C 1
ATOM 711 O O . PRO A 1 94 ? 5.035 -8.562 2.379 1 98.19 94 PRO A O 1
ATOM 714 N N . ASN A 1 95 ? 5.809 -6.469 2.27 1 98.62 95 ASN A N 1
ATOM 715 C CA . ASN A 1 95 ? 7.203 -6.875 2.131 1 98.62 95 ASN A CA 1
ATOM 716 C C . ASN A 1 95 ? 7.742 -7.48 3.424 1 98.62 95 ASN A C 1
ATOM 718 O O . ASN A 1 95 ? 8.633 -8.328 3.391 1 98.62 95 ASN A O 1
ATOM 722 N N . MET A 1 96 ? 7.199 -7.043 4.57 1 98.75 96 MET A N 1
ATOM 723 C CA . MET A 1 96 ? 7.664 -7.559 5.852 1 98.75 96 MET A CA 1
ATOM 724 C C . MET A 1 96 ? 7.391 -9.055 5.965 1 98.75 96 MET A C 1
ATOM 726 O O . MET A 1 96 ? 8.227 -9.805 6.477 1 98.75 96 MET A O 1
ATOM 730 N N . TYR A 1 97 ? 6.203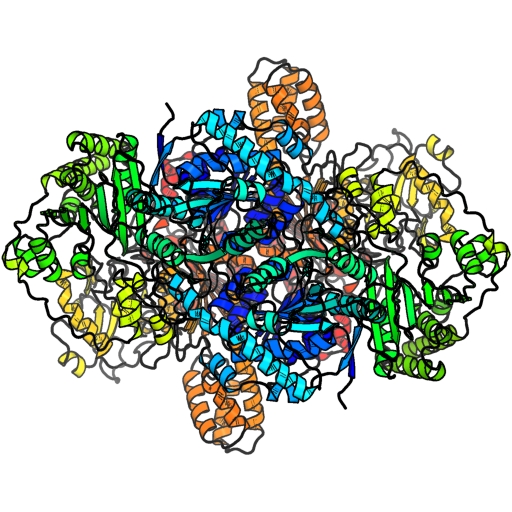 -9.539 5.473 1 98.56 97 TYR A N 1
ATOM 731 C CA . TYR A 1 97 ? 5.922 -10.969 5.438 1 98.56 97 TYR A CA 1
ATOM 732 C C . TYR A 1 97 ? 6.973 -11.719 4.625 1 98.56 97 TYR A C 1
ATOM 734 O O . TYR A 1 97 ? 7.41 -12.805 5.012 1 98.56 97 TYR A O 1
ATOM 742 N N . LYS A 1 98 ? 7.398 -11.148 3.461 1 98.44 98 LYS A N 1
ATOM 743 C CA . LYS A 1 98 ? 8.383 -11.773 2.576 1 98.44 98 LYS A CA 1
ATOM 744 C C . LYS A 1 98 ? 9.742 -11.875 3.254 1 98.44 98 LYS A C 1
ATOM 746 O O . LYS A 1 98 ? 10.375 -12.938 3.244 1 98.44 98 LYS A O 1
ATOM 751 N N . MET A 1 99 ? 10.219 -10.781 3.861 1 98.62 99 MET A N 1
ATOM 752 C CA . MET A 1 99 ? 11.539 -10.758 4.488 1 98.62 99 MET A CA 1
ATOM 753 C C . MET A 1 99 ? 11.609 -11.75 5.645 1 98.62 99 MET A C 1
ATOM 755 O O . MET A 1 99 ? 12.633 -12.406 5.848 1 98.62 99 MET A O 1
ATOM 759 N N . ALA A 1 100 ? 10.477 -11.805 6.426 1 98.56 100 ALA A N 1
ATOM 760 C CA . ALA A 1 100 ? 10.43 -12.758 7.531 1 98.56 100 ALA A CA 1
ATOM 761 C C . ALA A 1 100 ? 10.453 -14.195 7.02 1 98.56 100 ALA A C 1
ATOM 763 O O . ALA A 1 100 ? 11.203 -15.031 7.527 1 98.56 100 ALA A O 1
ATOM 764 N N . GLY A 1 101 ? 9.625 -14.523 5.992 1 98 101 GLY A N 1
ATOM 765 C CA . GLY A 1 101 ? 9.562 -15.867 5.441 1 98 101 GLY A CA 1
ATOM 766 C C . GLY A 1 101 ? 10.867 -16.312 4.816 1 98 101 GLY A C 1
ATOM 767 O O . GLY A 1 101 ? 11.195 -17.5 4.84 1 98 101 GLY A O 1
ATOM 768 N N . GLU A 1 102 ? 11.633 -15.398 4.23 1 98.12 102 GLU A N 1
ATOM 769 C CA . GLU A 1 102 ? 12.883 -15.703 3.545 1 98.12 102 GLU A CA 1
ATOM 770 C C . GLU A 1 102 ? 14.078 -15.609 4.496 1 98.12 102 GLU A C 1
ATOM 772 O O . GLU A 1 102 ? 15.219 -15.805 4.086 1 98.12 102 GLU A O 1
ATOM 777 N N . ARG A 1 103 ? 13.812 -15.297 5.785 1 98.06 103 ARG A N 1
ATOM 778 C CA . ARG A 1 103 ? 14.789 -15.25 6.867 1 98.06 103 ARG A CA 1
ATOM 779 C C . ARG A 1 103 ? 15.914 -14.266 6.551 1 98.06 103 ARG A C 1
ATOM 781 O O . ARG A 1 103 ? 17.094 -14.625 6.594 1 98.06 103 ARG A O 1
ATOM 788 N N . LEU A 1 104 ? 15.531 -12.977 6.23 1 98.56 104 LEU A N 1
ATOM 789 C CA . LEU A 1 104 ? 16.484 -11.922 5.918 1 98.56 104 LEU A CA 1
ATOM 790 C C . LEU A 1 104 ? 16.703 -11.016 7.121 1 98.56 104 LEU A C 1
ATOM 792 O O . LEU A 1 104 ? 15.758 -10.664 7.824 1 98.56 104 LEU A O 1
ATOM 796 N N . PRO A 1 105 ? 17.938 -10.672 7.426 1 98.56 105 PRO A N 1
ATOM 797 C CA . PRO A 1 105 ? 18.234 -9.891 8.625 1 98.56 105 PRO A CA 1
ATOM 798 C C . PRO A 1 105 ? 17.953 -8.398 8.438 1 98.56 105 PRO A C 1
ATOM 800 O O . PRO A 1 105 ? 18.844 -7.566 8.617 1 98.56 105 PRO A O 1
ATOM 803 N N . ALA A 1 106 ? 16.766 -8.023 8.18 1 98.12 106 ALA A N 1
ATOM 804 C CA . ALA A 1 106 ? 16.297 -6.645 8.047 1 98.12 106 ALA A CA 1
ATOM 805 C C . ALA A 1 106 ? 16.109 -5.988 9.406 1 98.12 106 ALA A C 1
ATOM 807 O O . ALA A 1 106 ? 15.648 -6.633 10.359 1 98.12 106 ALA A O 1
ATOM 808 N N . VAL A 1 107 ? 16.531 -4.719 9.555 1 98.88 107 VAL A N 1
ATOM 809 C CA . VAL A 1 107 ? 16.188 -3.947 10.742 1 98.88 107 VAL A CA 1
ATOM 810 C C . VAL A 1 107 ? 15.484 -2.654 10.336 1 98.88 107 VAL A C 1
ATOM 812 O O . VAL A 1 107 ? 16.047 -1.839 9.602 1 98.88 107 VAL A O 1
ATOM 815 N N . ILE A 1 108 ? 14.281 -2.457 10.75 1 98.88 108 ILE A N 1
ATOM 816 C CA . ILE A 1 108 ? 13.516 -1.232 10.555 1 98.88 108 ILE A CA 1
ATOM 817 C C . ILE A 1 108 ? 13.438 -0.458 11.867 1 98.88 108 ILE A C 1
ATOM 819 O O . ILE A 1 108 ? 12.914 -0.965 12.867 1 98.88 108 ILE A O 1
ATOM 823 N N . HIS A 1 109 ? 14.031 0.742 11.906 1 98.88 109 HIS A N 1
ATOM 824 C CA . HIS A 1 109 ? 13.875 1.621 13.062 1 98.88 109 HIS A CA 1
ATOM 825 C C . HIS A 1 109 ? 12.594 2.439 12.961 1 98.88 109 HIS A C 1
ATOM 827 O O . HIS A 1 109 ? 12.391 3.16 11.984 1 98.88 109 HIS A O 1
ATOM 833 N N . VAL A 1 110 ? 11.742 2.324 13.992 1 98.88 110 VAL A N 1
ATOM 834 C CA . VAL A 1 110 ? 10.414 2.938 13.93 1 98.88 110 VAL A CA 1
ATOM 835 C C . VAL A 1 110 ? 10.242 3.908 15.094 1 98.88 110 VAL A C 1
ATOM 837 O O . VAL A 1 110 ? 10.375 3.523 16.266 1 98.88 110 VAL A O 1
ATOM 840 N N . ALA A 1 111 ? 10.094 5.219 14.789 1 98.75 111 ALA A N 1
ATOM 841 C CA . ALA A 1 111 ? 9.484 6.117 15.766 1 98.75 111 ALA A CA 1
ATOM 842 C C . ALA A 1 111 ? 7.969 5.957 15.789 1 98.75 111 ALA A C 1
ATOM 844 O O . ALA A 1 111 ? 7.266 6.562 14.977 1 98.75 111 ALA A O 1
ATOM 845 N N . SER A 1 112 ? 7.504 5.168 16.75 1 98.69 112 SER A N 1
ATOM 846 C CA . SER A 1 112 ? 6.117 4.715 16.719 1 98.69 112 SER A CA 1
ATOM 847 C C . SER A 1 112 ? 5.148 5.891 16.781 1 98.69 112 SER A C 1
ATOM 849 O O . SER A 1 112 ? 5.375 6.852 17.516 1 98.69 112 SER A O 1
ATOM 851 N N . ARG A 1 113 ? 4.059 5.875 16.016 1 97.94 113 ARG A N 1
ATOM 852 C CA . ARG A 1 113 ? 3.154 7 15.797 1 97.94 113 ARG A CA 1
ATOM 853 C C . ARG A 1 113 ? 1.714 6.523 15.641 1 97.94 113 ARG A C 1
ATOM 855 O O . ARG A 1 113 ? 1.472 5.367 15.297 1 97.94 113 ARG A O 1
ATOM 862 N N . SER A 1 114 ? 0.784 7.422 15.922 1 98 114 SER A N 1
ATOM 863 C CA . SER A 1 114 ? -0.636 7.18 15.688 1 98 114 SER A CA 1
ATOM 864 C C . SER A 1 114 ? -0.916 6.945 14.203 1 98 114 SER A C 1
ATOM 866 O O . SER A 1 114 ? -0.177 7.43 13.344 1 98 114 SER A O 1
ATOM 868 N N . VAL A 1 115 ? -1.926 6.145 13.93 1 97.69 115 VAL A N 1
ATOM 869 C CA . VAL A 1 115 ? -2.379 5.898 12.562 1 97.69 115 VAL A CA 1
ATOM 870 C C . VAL A 1 115 ? -3.557 6.812 12.234 1 97.69 115 VAL A C 1
ATOM 872 O O . VAL A 1 115 ? -4.383 7.102 13.102 1 97.69 115 VAL A O 1
ATOM 875 N N . ALA A 1 116 ? -3.611 7.273 10.938 1 96.88 116 ALA A N 1
ATOM 876 C CA . ALA A 1 116 ? -4.703 8.141 10.508 1 96.88 116 ALA A CA 1
ATOM 877 C C . ALA A 1 116 ? -6.027 7.387 10.469 1 96.88 116 ALA A C 1
ATOM 879 O O . ALA A 1 116 ? -6.117 6.312 9.867 1 96.88 116 ALA A O 1
ATOM 880 N N . SER A 1 117 ? -6.996 7.852 11.188 1 96.38 117 SER A N 1
ATOM 881 C CA . SER A 1 117 ? -8.375 7.359 11.18 1 96.38 117 SER A CA 1
ATOM 882 C C . SER A 1 117 ? -9.344 8.445 10.727 1 96.38 117 SER A C 1
ATOM 884 O O . SER A 1 117 ? -9.328 8.859 9.562 1 96.38 117 SER A O 1
ATOM 886 N N . SER A 1 118 ? -10.141 9.039 11.68 1 95.56 118 SER A N 1
ATOM 887 C CA . SER A 1 118 ? -10.977 10.172 11.289 1 95.56 118 SER A CA 1
ATOM 888 C C . SER A 1 118 ? -10.141 11.438 11.117 1 95.56 118 SER A C 1
ATOM 890 O O . SER A 1 118 ? -10.586 12.398 10.492 1 95.56 118 SER A O 1
ATOM 892 N N . SER A 1 119 ? -8.969 11.383 11.703 1 95.69 119 SER A N 1
ATOM 893 C CA . SER A 1 119 ? -8.047 12.516 11.648 1 95.69 119 SER A CA 1
ATOM 894 C C . SER A 1 119 ? -6.602 12.055 11.539 1 95.69 119 SER A C 1
ATOM 896 O O . SER A 1 119 ? -6.289 10.898 11.836 1 95.69 119 SER A O 1
ATOM 898 N N . LEU A 1 120 ? -5.773 12.898 11.086 1 95.62 120 LEU A N 1
ATOM 899 C CA . LEU A 1 120 ? -4.328 12.688 11.086 1 95.62 120 LEU A CA 1
ATOM 900 C C . LEU A 1 120 ? -3.709 13.156 12.398 1 95.62 120 LEU A C 1
ATOM 902 O O . LEU A 1 120 ? -4.113 14.188 12.945 1 95.62 120 LEU A O 1
ATOM 906 N N . SER A 1 121 ? -2.76 12.391 12.938 1 96.38 121 SER A N 1
ATOM 907 C CA . SER A 1 121 ? -1.909 12.852 14.031 1 96.38 121 SER A CA 1
ATOM 908 C C . SER A 1 121 ? -0.467 12.398 13.836 1 96.38 121 SER A C 1
ATOM 910 O O . SER A 1 121 ? -0.215 11.234 13.508 1 96.38 121 SER A O 1
ATOM 912 N N . ILE A 1 122 ? 0.45 13.297 13.984 1 94.88 122 ILE A N 1
ATOM 913 C CA . ILE A 1 122 ? 1.854 12.961 13.781 1 94.88 122 ILE A CA 1
ATOM 914 C C . ILE A 1 122 ? 2.48 12.531 15.102 1 94.88 122 ILE A C 1
ATOM 916 O O . ILE A 1 122 ? 3.66 12.18 15.156 1 94.88 122 ILE A O 1
ATOM 920 N N . PHE A 1 123 ? 1.705 12.484 16.219 1 96.31 123 PHE A N 1
ATOM 921 C CA . PHE A 1 123 ? 2.223 12.219 17.562 1 96.31 123 PHE A CA 1
ATOM 922 C C . PHE A 1 123 ? 2.213 10.727 17.859 1 96.31 123 PHE A C 1
ATOM 924 O O . PHE A 1 123 ? 1.686 9.938 17.078 1 96.31 123 PHE A O 1
ATOM 931 N N . GLY A 1 124 ? 2.801 10.422 19.031 1 96.69 124 GLY A N 1
ATOM 932 C CA . GLY A 1 124 ? 3.219 9.047 19.219 1 96.69 124 GLY A CA 1
ATOM 933 C C . GLY A 1 124 ? 2.195 8.211 19.969 1 96.69 124 GLY A C 1
ATOM 934 O O . GLY A 1 124 ? 1.528 8.703 20.875 1 96.69 124 GLY A O 1
ATOM 935 N N . ASP A 1 125 ? 1.991 6.938 19.547 1 98.12 125 ASP A N 1
ATOM 936 C CA . ASP A 1 125 ? 1.427 5.77 20.219 1 98.12 125 ASP A CA 1
ATOM 937 C C . ASP A 1 125 ? 1.884 4.477 19.547 1 98.12 125 ASP A C 1
ATOM 939 O O . ASP A 1 125 ? 2.939 4.441 18.906 1 98.12 125 ASP A O 1
ATOM 943 N N . HIS A 1 126 ? 1.226 3.348 19.797 1 98.62 126 HIS A N 1
ATOM 944 C CA . HIS A 1 126 ? 1.745 2.088 19.281 1 98.62 126 HIS A CA 1
ATOM 945 C C . HIS A 1 126 ? 0.797 1.483 18.25 1 98.62 126 HIS A C 1
ATOM 947 O O . HIS A 1 126 ? 0.852 0.281 17.984 1 98.62 126 HIS A O 1
ATOM 953 N N . GLN A 1 127 ? -0.138 2.262 17.688 1 98.44 127 GLN A N 1
ATOM 954 C CA . GLN A 1 127 ? -1.093 1.715 16.734 1 98.44 127 GLN A CA 1
ATOM 955 C C . GLN A 1 127 ? -0.381 1.156 15.508 1 98.44 127 GLN A C 1
ATOM 957 O O . GLN A 1 127 ? -0.778 0.121 14.969 1 98.44 127 GLN A O 1
ATOM 962 N N . ASP A 1 128 ? 0.679 1.812 15.031 1 98.38 128 ASP A N 1
ATOM 963 C CA . ASP A 1 128 ? 1.386 1.384 13.828 1 98.38 128 ASP A CA 1
ATOM 964 C C . ASP A 1 128 ? 2.166 0.095 14.078 1 98.38 128 ASP A C 1
ATOM 966 O O . ASP A 1 128 ? 2.039 -0.871 13.32 1 98.38 128 ASP A O 1
ATOM 970 N N . VAL A 1 129 ? 2.984 -0.026 15.18 1 98.62 129 VAL A N 1
ATOM 971 C CA . VAL A 1 129 ? 3.805 -1.209 15.414 1 98.62 129 VAL A CA 1
ATOM 972 C C . VAL A 1 129 ? 2.91 -2.4 15.742 1 98.62 129 VAL A C 1
ATOM 974 O O . VAL A 1 129 ? 3.275 -3.551 15.492 1 98.62 129 VAL A O 1
ATOM 977 N N . MET A 1 130 ? 1.718 -2.17 16.469 1 98.5 130 MET A N 1
ATOM 978 C CA . MET A 1 130 ? 0.804 -3.271 16.766 1 98.5 130 MET A CA 1
ATOM 979 C C . MET A 1 130 ? 0.107 -3.752 15.5 1 98.5 130 MET A C 1
ATOM 981 O O . MET A 1 130 ? -0.26 -4.926 15.398 1 98.5 130 MET A O 1
ATOM 985 N N . ALA A 1 131 ? -0.032 -2.867 14.508 1 98.12 131 ALA A N 1
ATOM 986 C CA . ALA A 1 131 ? -0.618 -3.254 13.227 1 98.12 131 ALA A CA 1
ATOM 987 C C . ALA A 1 131 ? 0.342 -4.129 12.43 1 98.12 131 ALA A C 1
ATOM 989 O O . ALA A 1 131 ? -0.063 -4.785 11.469 1 98.12 131 ALA A O 1
ATOM 990 N N . ALA A 1 132 ? 1.615 -4.227 12.805 1 98.38 132 ALA A N 1
ATOM 991 C CA . ALA A 1 132 ? 2.617 -5 12.078 1 98.38 132 ALA A CA 1
ATOM 992 C C . ALA A 1 132 ? 3.035 -6.238 12.867 1 98.38 132 ALA A C 1
ATOM 994 O O . ALA A 1 132 ? 3.875 -7.02 12.414 1 98.38 132 ALA A O 1
ATOM 995 N N . ARG A 1 133 ? 2.408 -6.547 14.023 1 98.25 133 ARG A N 1
ATOM 996 C CA . ARG A 1 133 ? 2.889 -7.559 14.953 1 98.25 133 ARG A CA 1
ATOM 997 C C . ARG A 1 133 ? 2.732 -8.961 14.375 1 98.25 133 ARG A C 1
ATOM 999 O O . ARG A 1 133 ? 3.414 -9.898 14.797 1 98.25 133 ARG A O 1
ATOM 1006 N N . GLN A 1 134 ? 1.819 -9.164 13.359 1 97.88 134 GLN A N 1
ATOM 1007 C CA . GLN A 1 134 ? 1.536 -10.477 12.789 1 97.88 134 GLN A CA 1
ATOM 1008 C C . GLN A 1 134 ? 2.529 -10.82 11.68 1 97.88 134 GLN A C 1
ATOM 1010 O O . GLN A 1 134 ? 2.529 -11.945 11.172 1 97.88 134 GLN A O 1
ATOM 1015 N N . THR A 1 135 ? 3.475 -9.977 11.281 1 98.31 135 THR A N 1
ATOM 1016 C CA . THR A 1 135 ? 4.262 -10.102 10.055 1 98.31 135 THR A CA 1
ATOM 1017 C C . THR A 1 135 ? 5.398 -11.102 10.25 1 98.31 135 THR A C 1
ATOM 1019 O O . THR A 1 135 ? 5.996 -11.562 9.273 1 98.31 135 THR A O 1
ATOM 1022 N N . GLY A 1 136 ? 5.742 -11.406 11.477 1 98.19 136 GLY A N 1
ATOM 1023 C CA . GLY A 1 136 ? 6.855 -12.305 11.758 1 98.19 136 GLY A CA 1
ATOM 1024 C C . GLY A 1 136 ? 8.125 -11.57 12.141 1 98.19 136 GLY A C 1
ATOM 1025 O O . GLY A 1 136 ? 9.117 -12.195 12.539 1 98.19 136 GLY A O 1
ATOM 1026 N N . PHE A 1 137 ? 8.156 -10.25 12.141 1 98.75 137 PHE A N 1
ATOM 1027 C CA . PHE A 1 137 ? 9.297 -9.477 12.609 1 98.75 137 PHE A CA 1
ATOM 1028 C C . PHE A 1 137 ? 9.422 -9.562 14.125 1 98.75 137 PHE A C 1
ATOM 1030 O O . PHE A 1 137 ? 8.422 -9.508 14.844 1 98.75 137 PHE A O 1
ATOM 1037 N N . ALA A 1 138 ? 10.641 -9.773 14.57 1 98.81 138 ALA A N 1
ATOM 1038 C CA . ALA A 1 138 ? 10.875 -9.57 15.992 1 98.81 138 ALA A CA 1
ATOM 1039 C C . ALA A 1 138 ? 10.734 -8.102 16.375 1 98.81 138 ALA A C 1
ATOM 1041 O O . ALA A 1 138 ? 10.969 -7.215 15.547 1 98.81 138 ALA A O 1
ATOM 1042 N N . MET A 1 139 ? 10.305 -7.824 17.656 1 98.81 139 MET A N 1
ATOM 1043 C CA . MET A 1 139 ? 10.023 -6.445 18.031 1 98.81 139 MET A CA 1
ATOM 1044 C C . MET A 1 139 ? 10.711 -6.09 19.344 1 98.81 139 MET A C 1
ATOM 1046 O O . MET A 1 139 ? 10.414 -6.68 20.391 1 98.81 139 MET A O 1
ATOM 1050 N N . LEU A 1 140 ? 11.617 -5.152 19.281 1 98.75 140 LEU A N 1
ATOM 1051 C CA . LEU A 1 140 ? 12.352 -4.637 20.438 1 98.75 140 LEU A CA 1
ATOM 1052 C C . LEU A 1 140 ? 11.938 -3.201 20.734 1 98.75 140 LEU A C 1
ATOM 1054 O O . LEU A 1 140 ? 12.016 -2.328 19.875 1 98.75 140 LEU A O 1
ATOM 1058 N N . CYS A 1 141 ? 11.477 -2.896 22 1 98.62 141 CYS A N 1
ATOM 1059 C CA . CYS A 1 141 ? 10.953 -1.595 22.406 1 98.62 141 CYS A CA 1
ATOM 1060 C C . CYS A 1 141 ? 11.922 -0.897 23.359 1 98.62 141 CYS A C 1
ATOM 1062 O O . CYS A 1 141 ? 12.445 -1.521 24.281 1 98.62 141 CYS A O 1
ATOM 1064 N N . GLU A 1 142 ? 12.141 0.386 23.188 1 98.62 142 GLU A N 1
ATOM 1065 C CA . GLU A 1 142 ? 13.086 1.159 23.984 1 98.62 142 GLU A CA 1
ATOM 1066 C C . GLU A 1 142 ? 12.406 2.346 24.656 1 98.62 142 GLU A C 1
ATOM 1068 O O . GLU A 1 142 ? 11.594 3.037 24.031 1 98.62 142 GLU A O 1
ATOM 1073 N N . ALA A 1 143 ? 12.789 2.723 25.891 1 97.94 143 ALA A N 1
ATOM 1074 C CA . ALA A 1 143 ? 11.977 3.594 26.734 1 97.94 143 ALA A CA 1
ATOM 1075 C C . ALA A 1 143 ? 12.617 4.973 26.875 1 97.94 143 ALA A C 1
ATOM 1077 O O . ALA A 1 143 ? 11.984 5.906 27.375 1 97.94 143 ALA A O 1
ATOM 1078 N N . SER A 1 144 ? 13.867 5.203 26.5 1 97.62 144 SER A N 1
ATOM 1079 C CA . SER A 1 144 ? 14.594 6.465 26.625 1 97.62 144 SER A CA 1
ATOM 1080 C C . SER A 1 144 ? 15.656 6.594 25.531 1 97.62 144 SER A C 1
ATOM 1082 O O . SER A 1 144 ? 16.016 5.609 24.891 1 97.62 144 SER A O 1
ATOM 1084 N N . PRO A 1 145 ? 16.188 7.797 25.312 1 97.81 145 PRO A N 1
ATOM 1085 C CA . PRO A 1 145 ? 17.25 7.953 24.328 1 97.81 145 PRO A CA 1
ATOM 1086 C C . PRO A 1 145 ? 18.484 7.098 24.641 1 97.81 145 PRO A C 1
ATOM 1088 O O . PRO A 1 145 ? 19.109 6.562 23.734 1 97.81 145 PRO A O 1
ATOM 1091 N N . GLN A 1 146 ? 18.828 7.004 25.938 1 97.88 146 GLN A N 1
ATOM 1092 C CA . GLN A 1 146 ? 19.938 6.141 26.328 1 97.88 146 GLN A CA 1
ATOM 1093 C C . GLN A 1 146 ? 19.672 4.688 25.953 1 97.88 146 GLN A C 1
ATOM 1095 O O . GLN A 1 146 ? 20.562 3.988 25.469 1 97.88 146 GLN A O 1
ATOM 1100 N N . GLU A 1 147 ? 18.438 4.207 26.203 1 98.25 147 GLU A N 1
ATOM 1101 C CA . GLU A 1 147 ? 18.094 2.84 25.828 1 98.25 147 GLU A CA 1
ATOM 1102 C C . GLU A 1 147 ? 18.172 2.648 24.312 1 98.25 147 GLU A C 1
ATOM 1104 O O . GLU A 1 147 ? 18.531 1.571 23.844 1 98.25 147 GLU A O 1
ATOM 1109 N N . VAL A 1 148 ? 17.766 3.668 23.531 1 98.69 148 VAL A N 1
ATOM 1110 C CA . VAL A 1 148 ? 17.891 3.576 22.078 1 98.69 148 VAL A CA 1
ATOM 1111 C C . VAL A 1 148 ? 19.344 3.342 21.688 1 98.69 148 VAL A C 1
ATOM 1113 O O . VAL A 1 148 ? 19.641 2.477 20.875 1 98.69 148 VAL A O 1
ATOM 1116 N N . MET A 1 149 ? 20.266 4.121 22.297 1 98.56 149 MET A N 1
ATOM 1117 C CA . MET A 1 149 ? 21.703 3.979 22.062 1 98.56 149 MET A CA 1
ATOM 1118 C C . MET A 1 149 ? 22.188 2.58 22.453 1 98.56 149 MET A C 1
ATOM 1120 O O . MET A 1 149 ? 22.953 1.961 21.719 1 98.56 149 MET A O 1
ATOM 1124 N N . ASP A 1 150 ? 21.688 2.043 23.547 1 98.69 150 ASP A N 1
ATOM 1125 C CA . ASP A 1 150 ? 22.188 0.798 24.125 1 98.69 150 ASP A CA 1
ATOM 1126 C C . ASP A 1 150 ? 21.594 -0.415 23.422 1 98.69 150 ASP A C 1
ATOM 1128 O O . ASP A 1 150 ? 22.25 -1.44 23.25 1 98.69 150 ASP A O 1
ATOM 1132 N N . LEU A 1 151 ? 20.297 -0.351 23 1 98.75 151 LEU A N 1
ATOM 1133 C CA . LEU A 1 151 ? 19.578 -1.558 22.594 1 98.75 151 LEU A CA 1
ATOM 1134 C C . LEU A 1 151 ? 19.453 -1.641 21.078 1 98.75 151 LEU A C 1
ATOM 1136 O O . LEU A 1 151 ? 19.172 -2.713 20.547 1 98.75 151 LEU A O 1
ATOM 1140 N N . ALA A 1 152 ? 19.625 -0.572 20.328 1 98.75 152 ALA A N 1
ATOM 1141 C CA . ALA A 1 152 ? 19.594 -0.64 18.859 1 98.75 152 ALA A CA 1
ATOM 1142 C C . ALA A 1 152 ? 20.641 -1.612 18.344 1 98.75 152 ALA A C 1
ATOM 1144 O O . ALA A 1 152 ? 20.391 -2.367 17.406 1 98.75 152 ALA A O 1
ATOM 1145 N N . PRO A 1 153 ? 21.891 -1.656 18.953 1 98.81 153 PRO A N 1
ATOM 1146 C CA . PRO A 1 153 ? 22.844 -2.666 18.5 1 98.81 153 PRO A CA 1
ATOM 1147 C C . PRO A 1 153 ? 22.344 -4.094 18.688 1 98.81 153 PRO A C 1
ATOM 1149 O O . PRO A 1 153 ? 22.641 -4.973 17.875 1 98.81 153 PRO A O 1
ATOM 1152 N N . VAL A 1 154 ? 21.609 -4.32 19.781 1 98.94 154 VAL A N 1
ATOM 1153 C CA . VAL A 1 154 ? 21.078 -5.645 20.078 1 98.94 154 VAL A CA 1
ATOM 1154 C C . VAL A 1 154 ? 20.172 -6.105 18.938 1 98.94 154 VAL A C 1
ATOM 1156 O O . VAL A 1 154 ? 20.219 -7.27 18.516 1 98.94 154 VAL A O 1
ATOM 1159 N N . ALA A 1 155 ? 19.328 -5.238 18.422 1 98.88 155 ALA A N 1
ATOM 1160 C CA . ALA A 1 155 ? 18.453 -5.559 17.297 1 98.88 155 ALA A CA 1
ATOM 1161 C C . ALA A 1 155 ? 19.266 -5.945 16.062 1 98.88 155 ALA A C 1
ATOM 1163 O O . ALA A 1 155 ? 18.984 -6.953 15.414 1 98.88 155 ALA A O 1
ATOM 1164 N N . HIS A 1 156 ? 20.281 -5.133 15.688 1 98.88 156 HIS A N 1
ATOM 1165 C CA . HIS A 1 156 ? 21.109 -5.383 14.508 1 98.88 156 HIS A CA 1
ATOM 1166 C C . HIS A 1 156 ? 21.891 -6.684 14.641 1 98.88 156 HIS A C 1
ATOM 1168 O O . HIS A 1 156 ? 21.922 -7.496 13.719 1 98.88 156 HIS A O 1
ATOM 1174 N N . LEU A 1 157 ? 22.594 -6.879 15.797 1 98.88 157 LEU A N 1
ATOM 1175 C CA . LEU A 1 157 ? 23.453 -8.031 16.016 1 98.88 157 LEU A CA 1
ATOM 1176 C C . LEU A 1 157 ? 22.641 -9.32 16.062 1 98.88 157 LEU A C 1
ATOM 1178 O O . LEU A 1 157 ? 23.062 -10.344 15.508 1 98.88 157 LEU A O 1
ATOM 1182 N N . THR A 1 158 ? 21.453 -9.281 16.719 1 98.88 158 THR A N 1
ATOM 1183 C CA . THR A 1 158 ? 20.594 -10.461 16.766 1 98.88 158 THR A CA 1
ATOM 1184 C C . THR A 1 158 ? 20.047 -10.797 15.375 1 98.88 158 THR A C 1
ATOM 1186 O O . THR A 1 158 ? 19.953 -11.969 15.008 1 98.88 158 THR A O 1
ATOM 1189 N N . ALA A 1 159 ? 19.625 -9.773 14.641 1 98.81 159 ALA A N 1
ATOM 1190 C CA . ALA A 1 159 ? 19.141 -9.992 13.281 1 98.81 159 ALA A CA 1
ATOM 1191 C C . ALA A 1 159 ? 20.172 -10.719 12.43 1 98.81 159 ALA A C 1
ATOM 1193 O O . ALA A 1 159 ? 19.844 -11.656 11.703 1 98.81 159 ALA A O 1
ATOM 1194 N N . ILE A 1 160 ? 21.469 -10.281 12.5 1 98.62 160 ILE A N 1
ATOM 1195 C CA . ILE A 1 160 ? 22.547 -10.891 11.734 1 98.62 160 ILE A CA 1
ATOM 1196 C C . ILE A 1 160 ? 22.75 -12.336 12.18 1 98.62 160 ILE A C 1
ATOM 1198 O O . ILE A 1 160 ? 22.797 -13.25 11.352 1 98.62 160 ILE A O 1
ATOM 1202 N N . LYS A 1 161 ? 22.797 -12.578 13.469 1 98.5 161 LYS A N 1
ATOM 1203 C CA . LYS A 1 161 ? 23.125 -13.898 14.008 1 98.5 161 LYS A CA 1
ATOM 1204 C C . LYS A 1 161 ? 22.031 -14.906 13.703 1 98.5 161 LYS A C 1
ATOM 1206 O O . LYS A 1 161 ? 22.312 -16.078 13.422 1 98.5 161 LYS A O 1
ATOM 1211 N N . THR A 1 162 ? 20.766 -14.484 13.781 1 97.94 162 THR A N 1
ATOM 1212 C CA . THR A 1 162 ? 19.656 -15.398 13.617 1 97.94 162 THR A CA 1
ATOM 1213 C C . THR A 1 162 ? 19.141 -15.383 12.18 1 97.94 162 THR A C 1
ATOM 1215 O O . THR A 1 162 ? 18.328 -16.234 11.789 1 97.94 162 THR A O 1
ATOM 1218 N N . ARG A 1 163 ? 19.531 -14.484 11.359 1 97.44 163 ARG A N 1
ATOM 1219 C CA . ARG A 1 163 ? 19 -14.242 10.016 1 97.44 163 ARG A CA 1
ATOM 1220 C C . ARG A 1 163 ? 17.5 -14.031 10.055 1 97.44 163 ARG A C 1
ATOM 1222 O O . ARG A 1 163 ? 16.766 -14.633 9.273 1 97.44 163 ARG A O 1
ATOM 1229 N N . MET A 1 164 ? 17.016 -13.328 11.07 1 98.12 164 MET A N 1
ATOM 1230 C CA . MET A 1 164 ? 15.602 -12.969 11.211 1 98.12 164 MET A CA 1
ATOM 1231 C C . MET A 1 164 ? 15.438 -11.453 11.297 1 98.12 164 MET A C 1
ATOM 1233 O O . MET A 1 164 ? 16.297 -10.758 11.844 1 98.12 164 MET A O 1
ATOM 1237 N N . PRO A 1 165 ? 14.398 -10.852 10.781 1 98.69 165 PRO A N 1
ATOM 1238 C CA . PRO A 1 165 ? 14.242 -9.398 10.742 1 98.69 165 PRO A CA 1
ATOM 1239 C C . PRO A 1 165 ? 13.719 -8.828 12.062 1 98.69 165 PRO A C 1
ATOM 1241 O O . PRO A 1 165 ? 13.047 -9.539 12.82 1 98.69 165 PRO A O 1
ATOM 1244 N N . PHE A 1 166 ? 13.977 -7.492 12.32 1 98.81 166 PHE A N 1
ATOM 1245 C CA . PHE A 1 166 ? 13.602 -6.816 13.562 1 98.81 166 PHE A CA 1
ATOM 1246 C C . PHE A 1 166 ? 12.914 -5.488 13.266 1 98.81 166 PHE A C 1
ATOM 1248 O O . PHE A 1 166 ? 13.312 -4.77 12.344 1 98.81 166 PHE A O 1
ATOM 1255 N N . ILE A 1 167 ? 11.898 -5.184 14.039 1 98.81 167 ILE A N 1
ATOM 1256 C CA . ILE A 1 167 ? 11.453 -3.816 14.289 1 98.81 167 ILE A CA 1
ATOM 1257 C C . ILE A 1 167 ? 12.062 -3.305 15.594 1 98.81 167 ILE A C 1
ATOM 1259 O O . ILE A 1 167 ? 11.828 -3.877 16.656 1 98.81 167 ILE A O 1
ATOM 1263 N N . ASN A 1 168 ? 12.883 -2.355 15.477 1 98.88 168 ASN A N 1
ATOM 1264 C CA . ASN A 1 168 ? 13.383 -1.617 16.625 1 98.88 168 ASN A CA 1
ATOM 1265 C C . ASN A 1 168 ? 12.625 -0.308 16.828 1 98.88 168 ASN A C 1
ATOM 1267 O O . ASN A 1 168 ? 12.742 0.611 16.016 1 98.88 168 ASN A O 1
ATOM 1271 N N . PHE A 1 169 ? 11.812 -0.203 17.984 1 98.81 169 PHE A N 1
ATOM 1272 C CA . PHE A 1 169 ? 10.938 0.962 17.984 1 98.81 169 PHE A CA 1
ATOM 1273 C C . PHE A 1 169 ? 10.961 1.645 19.359 1 98.81 169 PHE A C 1
ATOM 1275 O O . PHE A 1 169 ? 11.391 1.048 20.344 1 98.81 169 PHE A O 1
ATOM 1282 N N . PHE A 1 170 ? 10.625 2.875 19.406 1 98.81 170 PHE A N 1
ATOM 1283 C CA . PHE A 1 170 ? 10.484 3.75 20.562 1 98.81 170 PHE A CA 1
ATOM 1284 C C . PHE A 1 170 ? 9.406 4.805 20.312 1 98.81 170 PHE A C 1
ATOM 1286 O O . PHE A 1 170 ? 8.977 5 19.172 1 98.81 170 PHE A O 1
ATOM 1293 N N . ASP A 1 171 ? 8.969 5.531 21.344 1 98.25 171 ASP A N 1
ATOM 1294 C CA . ASP A 1 171 ? 7.797 6.395 21.266 1 98.25 171 ASP A CA 1
ATOM 1295 C C . ASP A 1 171 ? 8.094 7.66 20.469 1 98.25 171 ASP A C 1
ATOM 1297 O O . ASP A 1 171 ? 8.977 8.445 20.828 1 98.25 171 ASP A O 1
ATOM 1301 N N . GLY A 1 172 ? 7.273 7.883 19.375 1 97.44 172 GLY A N 1
ATOM 1302 C CA . GLY A 1 172 ? 7.402 9.07 18.547 1 97.44 172 GLY A CA 1
ATOM 1303 C C . GLY A 1 172 ? 7.043 10.352 19.281 1 97.44 172 GLY A C 1
ATOM 1304 O O . GLY A 1 172 ? 6.094 10.367 20.078 1 97.44 172 GLY A O 1
ATOM 1305 N N . PHE A 1 173 ? 7.809 11.414 19.109 1 94.44 173 PHE A N 1
ATOM 1306 C CA . PHE A 1 173 ? 7.699 12.766 19.656 1 94.44 173 PHE A CA 1
ATOM 1307 C C . PHE A 1 173 ? 7.918 12.75 21.156 1 94.44 173 PHE A C 1
ATOM 1309 O O . PHE A 1 173 ? 7.938 13.812 21.797 1 94.44 173 PHE A O 1
ATOM 1316 N N . ARG A 1 174 ? 8.086 11.633 21.734 1 95.31 174 ARG A N 1
ATOM 1317 C CA . ARG A 1 174 ? 8.523 11.539 23.125 1 95.31 174 ARG A CA 1
ATOM 1318 C C . ARG A 1 174 ? 9.984 11.102 23.203 1 95.31 174 ARG A C 1
ATOM 1320 O O . ARG A 1 174 ? 10.891 11.898 22.922 1 95.31 174 ARG A O 1
ATOM 1327 N N . VAL A 1 175 ? 10.211 9.812 23.047 1 97.44 175 VAL A N 1
ATOM 1328 C CA . VAL A 1 175 ? 11.594 9.344 23.062 1 97.44 175 VAL A CA 1
ATOM 1329 C C . VAL A 1 175 ? 12.328 9.867 21.828 1 97.44 175 VAL A C 1
ATOM 1331 O O . VAL A 1 175 ? 13.484 10.273 21.906 1 97.44 175 VAL A O 1
ATOM 1334 N N . SER A 1 176 ? 11.711 9.953 20.734 1 97.75 176 SER A N 1
ATOM 1335 C CA . SER A 1 176 ? 12.336 10.305 19.469 1 97.75 176 SER A CA 1
ATOM 1336 C C . SER A 1 176 ? 12.836 11.742 19.484 1 97.75 176 SER A C 1
ATOM 1338 O O . SER A 1 176 ? 13.836 12.07 18.828 1 97.75 176 SER A O 1
ATOM 1340 N N . HIS A 1 177 ? 12.086 12.672 20.25 1 95.69 177 HIS A N 1
ATOM 1341 C CA . HIS A 1 177 ? 12.398 14.094 20.156 1 95.69 177 HIS A CA 1
ATOM 1342 C C . HIS A 1 177 ? 12.773 14.672 21.516 1 95.69 177 HIS A C 1
ATOM 1344 O O . HIS A 1 177 ? 12.938 15.883 21.656 1 95.69 177 HIS A O 1
ATOM 1350 N N . GLU A 1 178 ? 12.867 13.836 22.453 1 95.69 178 GLU A N 1
ATOM 1351 C CA . GLU A 1 178 ? 13.32 14.297 23.766 1 95.69 178 GLU A CA 1
ATOM 1352 C C . GLU A 1 178 ? 14.844 14.297 23.844 1 95.69 178 GLU A C 1
ATOM 1354 O O . GLU A 1 178 ? 15.484 13.281 23.578 1 95.69 178 GLU A O 1
ATOM 1359 N N . ILE A 1 179 ? 15.375 15.453 24.219 1 96.62 179 ILE A N 1
ATOM 1360 C CA . ILE A 1 179 ? 16.828 15.609 24.312 1 96.62 179 ILE A CA 1
ATOM 1361 C C . ILE A 1 179 ? 17.297 15.25 25.719 1 96.62 179 ILE A C 1
ATOM 1363 O O . ILE A 1 179 ? 16.734 15.742 26.703 1 96.62 179 ILE A O 1
ATOM 1367 N N . GLN A 1 180 ? 18.234 14.367 25.828 1 96.94 180 GLN A N 1
ATOM 1368 C CA . GLN A 1 180 ? 18.859 13.961 27.094 1 96.94 180 GLN A CA 1
ATOM 1369 C C . GLN A 1 180 ? 20.359 13.773 26.938 1 96.94 180 GLN A C 1
ATOM 1371 O O . GLN A 1 180 ? 20.875 13.742 25.812 1 96.94 180 GLN A O 1
ATOM 1376 N N . LYS A 1 181 ? 21 13.719 28.078 1 94.81 181 LYS A N 1
ATOM 1377 C CA . LYS A 1 181 ? 22.406 13.336 28.094 1 94.81 181 LYS A CA 1
ATOM 1378 C C . LYS A 1 181 ? 22.562 11.828 27.906 1 94.81 181 LYS A C 1
ATOM 1380 O O . LYS A 1 181 ? 21.938 11.039 28.609 1 94.81 181 LYS A O 1
ATOM 1385 N N . VAL A 1 182 ? 23.359 11.422 26.797 1 96.12 182 VAL A N 1
ATOM 1386 C CA . VAL A 1 182 ? 23.469 10.016 26.438 1 96.12 182 VAL A CA 1
ATOM 1387 C C . VAL A 1 182 ? 24.938 9.617 26.359 1 96.12 182 VAL A C 1
ATOM 1389 O O . VAL A 1 182 ? 25.766 10.352 25.797 1 96.12 182 VAL A O 1
ATOM 1392 N N . GLU A 1 183 ? 25.297 8.508 27.016 1 96.31 183 GLU A N 1
ATOM 1393 C CA . GLU A 1 183 ? 26.625 7.91 26.844 1 96.31 183 GLU A CA 1
ATOM 1394 C C . GLU A 1 183 ? 26.703 7.137 25.531 1 96.31 183 GLU A C 1
ATOM 1396 O O . GLU A 1 183 ? 25.859 6.273 25.25 1 96.31 183 GLU A O 1
ATOM 1401 N N . LEU A 1 184 ? 27.703 7.387 24.719 1 97.06 184 LEU A N 1
ATOM 1402 C CA . LEU A 1 184 ? 27.781 6.836 23.375 1 97.06 184 LEU A CA 1
ATOM 1403 C C . LEU A 1 184 ? 28.516 5.5 23.359 1 97.06 184 LEU A C 1
ATOM 1405 O O . LEU A 1 184 ? 29.406 5.277 24.172 1 97.06 184 LEU A O 1
ATOM 1409 N N . LEU A 1 185 ? 28.094 4.59 22.516 1 97.94 185 LEU A N 1
ATOM 1410 C CA . LEU A 1 185 ? 28.859 3.402 22.141 1 97.94 185 LEU A CA 1
ATOM 1411 C C . LEU A 1 185 ? 29.734 3.682 20.922 1 97.94 185 LEU A C 1
ATOM 1413 O O . LEU A 1 185 ? 29.281 4.258 19.938 1 97.94 185 LEU A O 1
ATOM 1417 N N . GLU A 1 186 ? 31 3.279 21.016 1 97.31 186 GLU A N 1
ATOM 1418 C CA . GLU A 1 186 ? 31.938 3.576 19.938 1 97.31 186 GLU A CA 1
ATOM 1419 C C . GLU A 1 186 ? 31.859 2.516 18.828 1 97.31 186 GLU A C 1
ATOM 1421 O O . GLU A 1 186 ? 31.641 1.336 19.125 1 97.31 186 GLU A O 1
ATOM 1426 N N . TYR A 1 187 ? 32.156 2.889 17.578 1 97.25 187 TYR A N 1
ATOM 1427 C CA . TYR A 1 187 ? 32.031 2.006 16.422 1 97.25 187 TYR A CA 1
ATOM 1428 C C . TYR A 1 187 ? 33 0.836 16.531 1 97.25 187 TYR A C 1
ATOM 1430 O O . TYR A 1 187 ? 32.688 -0.28 16.109 1 97.25 187 TYR A O 1
ATOM 1438 N N . GLU A 1 188 ? 34.156 1.057 17.062 1 96.56 188 GLU A N 1
ATOM 1439 C CA . GLU A 1 188 ? 35.125 -0.017 17.219 1 96.56 188 GLU A CA 1
ATOM 1440 C C . GLU A 1 188 ? 34.594 -1.1 18.172 1 96.56 188 GLU A C 1
ATOM 1442 O O . GLU A 1 188 ? 34.844 -2.289 17.953 1 96.56 188 GLU A O 1
ATOM 1447 N N . GLU A 1 189 ? 33.906 -0.653 19.203 1 97.56 189 GLU A N 1
ATOM 1448 C CA . GLU A 1 189 ? 33.281 -1.598 20.125 1 97.56 189 GLU A CA 1
ATOM 1449 C C . GLU A 1 189 ? 32.219 -2.424 19.438 1 97.56 189 GLU A C 1
ATOM 1451 O O . GLU A 1 189 ? 32.125 -3.637 19.641 1 97.56 189 GLU A O 1
ATOM 1456 N N . LEU A 1 190 ? 31.406 -1.764 18.656 1 98.19 190 LEU A N 1
ATOM 1457 C CA . LEU A 1 190 ? 30.297 -2.402 17.953 1 98.19 190 LEU A CA 1
ATOM 1458 C C . LEU A 1 190 ? 30.812 -3.416 16.938 1 98.19 190 LEU A C 1
ATOM 1460 O O . LEU A 1 190 ? 30.219 -4.48 16.766 1 98.19 190 LEU A O 1
ATOM 1464 N N . LYS A 1 191 ? 31.859 -3.09 16.203 1 97.31 191 LYS A N 1
ATOM 1465 C CA . LYS A 1 191 ? 32.469 -3.969 15.195 1 97.31 191 LYS A CA 1
ATOM 1466 C C . LYS A 1 191 ? 32.844 -5.312 15.812 1 97.31 191 LYS A C 1
ATOM 1468 O O . LYS A 1 191 ? 32.625 -6.363 15.203 1 97.31 191 LYS A O 1
ATOM 1473 N N . ASN A 1 192 ? 33.344 -5.285 17.031 1 96.94 192 ASN A N 1
ATOM 1474 C CA . ASN A 1 192 ? 33.844 -6.477 17.703 1 96.94 192 ASN A CA 1
ATOM 1475 C C . ASN A 1 192 ? 32.719 -7.391 18.156 1 96.94 192 ASN A C 1
ATOM 1477 O O . ASN A 1 192 ? 32.938 -8.555 18.484 1 96.94 192 ASN A O 1
ATOM 1481 N N . LEU A 1 193 ? 31.516 -6.891 18.094 1 98.25 193 LEU A N 1
ATOM 1482 C CA . LEU A 1 193 ? 30.375 -7.668 18.578 1 98.25 193 LEU A CA 1
ATOM 1483 C C . LEU A 1 193 ? 29.75 -8.477 17.438 1 98.25 193 LEU A C 1
ATOM 1485 O O . LEU A 1 193 ? 28.969 -9.398 17.688 1 98.25 193 LEU A O 1
ATOM 1489 N N . ILE A 1 194 ? 30.094 -8.312 16.172 1 97.75 194 ILE A N 1
ATOM 1490 C CA . ILE A 1 194 ? 29.5 -8.992 15.031 1 97.75 194 ILE A CA 1
ATOM 1491 C C . ILE A 1 194 ? 29.906 -10.469 15.039 1 97.75 194 ILE A C 1
ATOM 1493 O O . ILE A 1 194 ? 31.078 -10.797 15.234 1 97.75 194 ILE A O 1
ATOM 1497 N N . ASP A 1 195 ? 28.938 -11.297 14.914 1 98 195 ASP A N 1
ATOM 1498 C CA . ASP A 1 195 ? 29.219 -12.703 14.633 1 98 195 ASP A CA 1
ATOM 1499 C C . ASP A 1 195 ? 29.656 -12.891 13.18 1 98 195 ASP A C 1
ATOM 1501 O O . ASP A 1 195 ? 28.812 -12.992 12.281 1 98 195 ASP A O 1
ATOM 1505 N N . GLU A 1 196 ? 30.891 -13.039 12.969 1 95.88 196 GLU A N 1
ATOM 1506 C CA . GLU A 1 196 ? 31.469 -13.062 11.633 1 95.88 196 GLU A CA 1
ATOM 1507 C C . GLU A 1 196 ? 30.969 -14.273 10.844 1 95.88 196 GLU A C 1
ATOM 1509 O O . GLU A 1 196 ? 30.812 -14.203 9.625 1 95.88 196 GLU A O 1
ATOM 1514 N N . GLU A 1 197 ? 30.797 -15.359 11.523 1 97.12 197 GLU A N 1
ATOM 1515 C CA . GLU A 1 197 ? 30.312 -16.562 10.852 1 97.12 197 GLU A CA 1
ATOM 1516 C C . GLU A 1 197 ? 28.875 -16.391 10.367 1 97.12 197 GLU A C 1
ATOM 1518 O O . GLU A 1 197 ? 28.531 -16.812 9.266 1 97.12 197 GLU A O 1
ATOM 1523 N N . ALA A 1 198 ? 28.094 -15.797 11.203 1 97.62 198 ALA A N 1
ATOM 1524 C CA . ALA A 1 198 ? 26.703 -15.523 10.828 1 97.62 198 ALA A CA 1
ATOM 1525 C C . ALA A 1 198 ? 26.641 -14.562 9.648 1 97.62 198 ALA A C 1
ATOM 1527 O O . ALA A 1 198 ? 25.812 -14.719 8.75 1 97.62 198 ALA A O 1
ATOM 1528 N N . LEU A 1 199 ? 27.438 -13.547 9.68 1 96.81 199 LEU A N 1
ATOM 1529 C CA . LEU A 1 199 ? 27.5 -12.586 8.586 1 96.81 199 LEU A CA 1
ATOM 1530 C C . LEU A 1 199 ? 27.922 -13.266 7.289 1 96.81 199 LEU A C 1
ATOM 1532 O O . LEU A 1 199 ? 27.359 -13 6.227 1 96.81 199 LEU A O 1
ATOM 1536 N N . LYS A 1 200 ? 28.953 -14.141 7.383 1 95.56 200 LYS A N 1
ATOM 1537 C CA . LYS A 1 200 ? 29.422 -14.906 6.23 1 95.56 200 LYS A CA 1
ATOM 1538 C C . LYS A 1 200 ? 28.312 -15.797 5.68 1 95.56 200 LYS A C 1
ATOM 1540 O O . LYS A 1 200 ? 28.109 -15.867 4.465 1 95.56 200 LYS A O 1
ATOM 1545 N N . ASN A 1 201 ? 27.594 -16.391 6.602 1 95.88 201 ASN A N 1
ATOM 1546 C CA . ASN A 1 201 ? 26.484 -17.25 6.195 1 95.88 201 ASN A CA 1
ATOM 1547 C C . ASN A 1 201 ? 25.406 -16.469 5.453 1 95.88 201 ASN A C 1
ATOM 1549 O O . ASN A 1 201 ? 24.844 -16.969 4.484 1 95.88 201 ASN A O 1
ATOM 1553 N N . PHE A 1 202 ? 25.078 -15.359 5.926 1 96.06 202 PHE A N 1
ATOM 1554 C CA . PHE A 1 202 ? 24.109 -14.492 5.266 1 96.06 202 PHE A CA 1
ATOM 1555 C C . PHE A 1 202 ? 24.547 -14.164 3.846 1 96.06 202 PHE A C 1
ATOM 1557 O O . PHE A 1 202 ? 23.766 -14.281 2.904 1 96.06 202 PHE A O 1
ATOM 1564 N N . ARG A 1 203 ? 25.766 -13.789 3.672 1 95.75 203 ARG A N 1
ATOM 1565 C CA . ARG A 1 203 ? 26.281 -13.359 2.375 1 95.75 203 ARG A CA 1
ATOM 1566 C C . ARG A 1 203 ? 26.391 -14.539 1.414 1 95.75 203 ARG A C 1
ATOM 1568 O O . ARG A 1 203 ? 26.125 -14.398 0.219 1 95.75 203 ARG A O 1
ATOM 1575 N N . GLU A 1 204 ? 26.781 -15.703 1.915 1 94.25 204 GLU A N 1
ATOM 1576 C CA . GLU A 1 204 ? 26.906 -16.891 1.088 1 94.25 204 GLU A CA 1
ATOM 1577 C C . GLU A 1 204 ? 25.547 -17.375 0.6 1 94.25 204 GLU A C 1
ATOM 1579 O O . GLU A 1 204 ? 25.453 -18.047 -0.438 1 94.25 204 GLU A O 1
ATOM 1584 N N . ASN A 1 205 ? 24.516 -17.016 1.37 1 95 205 ASN A N 1
ATOM 1585 C CA . ASN A 1 205 ? 23.172 -17.438 1.006 1 95 205 ASN A CA 1
ATOM 1586 C C . ASN A 1 205 ? 22.469 -16.391 0.142 1 95 205 ASN A C 1
ATOM 1588 O O . ASN A 1 205 ? 21.312 -16.562 -0.227 1 95 205 ASN A O 1
ATOM 1592 N N . ALA A 1 206 ? 23.156 -15.367 -0.234 1 96.25 206 ALA A N 1
ATOM 1593 C CA . ALA A 1 206 ? 22.578 -14.328 -1.082 1 96.25 206 ALA A CA 1
ATOM 1594 C C . ALA A 1 206 ? 22.281 -14.867 -2.479 1 96.25 206 ALA A C 1
ATOM 1596 O O . ALA A 1 206 ? 22.875 -15.859 -2.912 1 96.25 206 ALA A O 1
ATOM 1597 N N . LEU A 1 207 ? 21.266 -14.273 -3.141 1 96.38 207 LEU A N 1
ATOM 1598 C CA . LEU A 1 207 ? 21.016 -14.594 -4.543 1 96.38 207 LEU A CA 1
ATOM 1599 C C . LEU A 1 207 ? 22.266 -14.336 -5.387 1 96.38 207 LEU A C 1
ATOM 1601 O O . LEU A 1 207 ? 22.812 -13.234 -5.375 1 96.38 207 LEU A O 1
ATOM 1605 N N . ASN A 1 208 ? 22.719 -15.375 -6.078 1 96.38 208 ASN A N 1
ATOM 1606 C CA . ASN A 1 208 ? 24 -15.312 -6.773 1 96.38 208 ASN A CA 1
ATOM 1607 C C . ASN A 1 208 ? 24.016 -16.219 -8.008 1 96.38 208 ASN A C 1
ATOM 1609 O O . ASN A 1 208 ? 23.797 -17.422 -7.902 1 96.38 208 ASN A O 1
ATOM 1613 N N . PRO A 1 209 ? 24.328 -15.641 -9.188 1 96.94 209 PRO A N 1
ATOM 1614 C CA . PRO A 1 209 ? 24.359 -16.438 -10.414 1 96.94 209 PRO A CA 1
ATOM 1615 C C . PRO A 1 209 ? 25.469 -17.484 -10.406 1 96.94 209 PRO A C 1
ATOM 1617 O O . PRO A 1 209 ? 25.453 -18.422 -11.219 1 96.94 209 PRO A O 1
ATOM 1620 N N . ASP A 1 210 ? 26.484 -17.391 -9.5 1 96.31 210 ASP A N 1
ATOM 1621 C CA . ASP A 1 210 ? 27.562 -18.375 -9.422 1 96.31 210 ASP A CA 1
ATOM 1622 C C . ASP A 1 210 ? 27.078 -19.672 -8.758 1 96.31 210 ASP A C 1
ATOM 1624 O O . ASP A 1 210 ? 27.688 -20.734 -8.945 1 96.31 210 ASP A O 1
ATOM 1628 N N . HIS A 1 211 ? 26.109 -19.625 -7.949 1 95.81 211 HIS A N 1
ATOM 1629 C CA . HIS A 1 211 ? 25.391 -20.75 -7.375 1 95.81 211 HIS A CA 1
ATOM 1630 C C . HIS A 1 211 ? 23.906 -20.469 -7.262 1 95.81 211 HIS A C 1
ATOM 1632 O O . HIS A 1 211 ? 23.359 -20.359 -6.16 1 95.81 211 HIS A O 1
ATOM 1638 N N . PRO A 1 212 ? 23.281 -20.422 -8.43 1 96.88 212 PRO A N 1
ATOM 1639 C CA . PRO A 1 212 ? 21.938 -19.875 -8.516 1 96.88 212 PRO A CA 1
ATOM 1640 C C . PRO A 1 212 ? 20.906 -20.75 -7.797 1 96.88 212 PRO A C 1
ATOM 1642 O O . PRO A 1 212 ? 20.984 -21.969 -7.824 1 96.88 212 PRO A O 1
ATOM 1645 N N . VAL A 1 213 ? 19.938 -20.141 -7.066 1 96.56 213 VAL A N 1
ATOM 1646 C CA . VAL A 1 213 ? 18.734 -20.75 -6.504 1 96.56 213 VAL A CA 1
ATOM 1647 C C . VAL A 1 213 ? 17.5 -20.016 -6.992 1 96.56 213 VAL A C 1
ATOM 1649 O O . VAL A 1 213 ? 17.609 -18.969 -7.641 1 96.56 213 VAL A O 1
ATOM 1652 N N . VAL A 1 214 ? 16.359 -20.641 -6.773 1 97.25 214 VAL A N 1
ATOM 1653 C CA . VAL A 1 214 ? 15.07 -20.062 -7.102 1 97.25 214 VAL A CA 1
ATOM 1654 C C . VAL A 1 214 ? 14.312 -19.719 -5.82 1 97.25 214 VAL A C 1
ATOM 1656 O O . VAL A 1 214 ? 14.156 -20.578 -4.941 1 97.25 214 VAL A O 1
ATOM 1659 N N . ARG A 1 215 ? 13.875 -18.438 -5.652 1 97.75 215 ARG A N 1
ATOM 1660 C CA . ARG A 1 215 ? 13.148 -18.016 -4.461 1 97.75 215 ARG A CA 1
ATOM 1661 C C . ARG A 1 215 ? 11.812 -17.375 -4.828 1 97.75 215 ARG A C 1
ATOM 1663 O O . ARG A 1 215 ? 11.711 -16.672 -5.836 1 97.75 215 ARG A O 1
ATOM 1670 N N . GLY A 1 216 ? 10.828 -17.531 -3.98 1 96.44 216 GLY A N 1
ATOM 1671 C CA . GLY A 1 216 ? 9.508 -16.953 -4.203 1 96.44 216 GLY A CA 1
ATOM 1672 C C . GLY A 1 216 ? 8.641 -17.797 -5.125 1 96.44 216 GLY A C 1
ATOM 1673 O O . GLY A 1 216 ? 7.922 -17.25 -5.969 1 96.44 216 GLY A O 1
ATOM 1674 N N . THR A 1 217 ? 8.656 -19.094 -4.984 1 95.88 217 THR A N 1
ATOM 1675 C CA . THR A 1 217 ? 7.895 -20.016 -5.832 1 95.88 217 THR A CA 1
ATOM 1676 C C . THR A 1 217 ? 6.402 -19.938 -5.52 1 95.88 217 THR A C 1
ATOM 1678 O O . THR A 1 217 ? 6.008 -19.344 -4.512 1 95.88 217 THR A O 1
ATOM 1681 N N . SER A 1 218 ? 5.57 -20.406 -6.395 1 94.56 218 SER A N 1
ATOM 1682 C CA . SER A 1 218 ? 4.148 -20.594 -6.125 1 94.56 218 SER A CA 1
ATOM 1683 C C . SER A 1 218 ? 3.871 -21.984 -5.547 1 94.56 218 SER A C 1
ATOM 1685 O O . SER A 1 218 ? 4.207 -23 -6.156 1 94.56 218 SER A O 1
ATOM 1687 N N . GLN A 1 219 ? 3.234 -22.016 -4.406 1 94.19 219 GLN A N 1
ATOM 1688 C CA . GLN A 1 219 ? 3.057 -23.281 -3.721 1 94.19 219 GLN A CA 1
ATOM 1689 C C . GLN A 1 219 ? 1.577 -23.641 -3.596 1 94.19 219 GLN A C 1
ATOM 1691 O O . GLN A 1 219 ? 0.731 -22.766 -3.443 1 94.19 219 GLN A O 1
ATOM 1696 N N . ASN A 1 220 ? 1.31 -24.891 -3.59 1 93.25 220 ASN A N 1
ATOM 1697 C CA . ASN A 1 220 ? -0.018 -25.453 -3.369 1 93.25 220 ASN A CA 1
ATOM 1698 C C . ASN A 1 220 ? -0.22 -25.859 -1.913 1 93.25 220 ASN A C 1
ATOM 1700 O O . ASN A 1 220 ? 0.689 -25.719 -1.093 1 93.25 220 ASN A O 1
ATOM 1704 N N . PRO A 1 221 ? -1.408 -26.328 -1.601 1 94.25 221 PRO A N 1
ATOM 1705 C CA . PRO A 1 221 ? -1.727 -26.672 -0.212 1 94.25 221 PRO A CA 1
ATOM 1706 C C . PRO A 1 221 ? -0.817 -27.766 0.348 1 94.25 221 PRO A C 1
ATOM 1708 O O . PRO A 1 221 ? -0.663 -27.891 1.566 1 94.25 221 PRO A O 1
ATOM 1711 N N . ASP A 1 222 ? -0.153 -28.516 -0.46 1 93.06 222 ASP A N 1
ATOM 1712 C CA . ASP A 1 222 ? 0.525 -29.734 -0.05 1 93.06 222 ASP A CA 1
ATOM 1713 C C . ASP A 1 222 ? 1.763 -29.422 0.789 1 93.06 222 ASP A C 1
ATOM 1715 O O . ASP A 1 222 ? 2.131 -30.203 1.673 1 93.06 222 ASP A O 1
ATOM 1719 N N . ILE A 1 223 ? 2.426 -28.25 0.6 1 94.44 223 ILE A N 1
ATOM 1720 C CA . ILE A 1 223 ? 3.68 -28.109 1.334 1 94.44 223 ILE A CA 1
ATOM 1721 C C . ILE A 1 223 ? 3.693 -26.797 2.092 1 94.44 223 ILE A C 1
ATOM 1723 O O . ILE A 1 223 ? 4.512 -26.594 2.992 1 94.44 223 ILE A O 1
ATOM 1727 N N . TYR A 1 224 ? 2.828 -25.859 1.812 1 96.31 224 TYR A N 1
ATOM 1728 C CA . TYR A 1 224 ? 2.838 -24.516 2.371 1 96.31 224 TYR A CA 1
ATOM 1729 C C . TYR A 1 224 ? 2.809 -24.547 3.895 1 96.31 224 TYR A C 1
ATOM 1731 O O . TYR A 1 224 ? 3.562 -23.844 4.559 1 96.31 224 TYR A O 1
ATOM 1739 N N . PHE A 1 225 ? 1.942 -25.328 4.527 1 97.25 225 PHE A N 1
ATOM 1740 C CA . PHE A 1 225 ? 1.765 -25.422 5.973 1 97.25 225 PHE A CA 1
ATOM 1741 C C . PHE A 1 225 ? 3.027 -25.938 6.641 1 97.25 225 PHE A C 1
ATOM 1743 O O . PHE A 1 225 ? 3.461 -25.422 7.668 1 97.25 225 PHE A O 1
ATOM 1750 N N . GLN A 1 226 ? 3.643 -26.984 6.078 1 96.81 226 GLN A N 1
ATOM 1751 C CA . GLN A 1 226 ? 4.891 -27.547 6.578 1 96.81 226 GLN A CA 1
ATOM 1752 C C . GLN A 1 226 ? 6.012 -26.516 6.562 1 96.81 226 GLN A C 1
ATOM 1754 O O . GLN A 1 226 ? 6.812 -26.438 7.496 1 96.81 226 GLN A O 1
ATOM 1759 N N . MET A 1 227 ? 6.043 -25.75 5.492 1 96.25 227 MET A N 1
ATOM 1760 C CA . MET A 1 227 ? 7.066 -24.719 5.379 1 96.25 227 MET A CA 1
ATOM 1761 C C . MET A 1 227 ? 6.891 -23.656 6.461 1 96.25 227 MET A C 1
ATOM 1763 O O . MET A 1 227 ? 7.871 -23.156 7.02 1 96.25 227 MET A O 1
ATOM 1767 N N . ALA A 1 228 ? 5.648 -23.281 6.734 1 96.62 228 ALA A N 1
ATOM 1768 C CA . ALA A 1 228 ? 5.367 -22.297 7.785 1 96.62 228 ALA A CA 1
ATOM 1769 C C . ALA A 1 228 ? 5.844 -22.812 9.141 1 96.62 228 ALA A C 1
ATOM 1771 O O . ALA A 1 228 ? 6.43 -22.047 9.922 1 96.62 228 ALA A O 1
ATOM 1772 N N . GLU A 1 229 ? 5.625 -24.062 9.477 1 97.19 229 GLU A N 1
ATOM 1773 C CA . GLU A 1 229 ? 5.988 -24.641 10.766 1 97.19 229 GLU A CA 1
ATOM 1774 C C . GLU A 1 229 ? 7.492 -24.875 10.867 1 97.19 229 GLU A C 1
ATOM 1776 O O . GLU A 1 229 ? 8.047 -24.922 11.961 1 97.19 229 GLU A O 1
ATOM 1781 N N . ALA A 1 230 ? 8.172 -25 9.719 1 97.19 230 ALA A N 1
ATOM 1782 C CA . ALA A 1 230 ? 9.617 -25.234 9.688 1 97.19 230 ALA A CA 1
ATOM 1783 C C . ALA A 1 230 ? 10.367 -24.047 10.281 1 97.19 230 ALA A C 1
ATOM 1785 O O . ALA A 1 230 ? 11.531 -24.172 10.68 1 97.19 230 ALA A O 1
ATOM 1786 N N . LEU A 1 231 ? 9.75 -22.891 10.445 1 97.06 231 LEU A N 1
ATOM 1787 C CA . LEU A 1 231 ? 10.398 -21.688 10.945 1 97.06 231 LEU A CA 1
ATOM 1788 C C . LEU A 1 231 ? 10.344 -21.625 12.469 1 97.06 231 LEU A C 1
ATOM 1790 O O . LEU A 1 231 ? 11.008 -20.797 13.086 1 97.06 231 LEU A O 1
ATOM 1794 N N . ASN A 1 232 ? 9.602 -22.5 13.156 1 97.12 232 ASN A N 1
ATOM 1795 C CA . ASN A 1 232 ? 9.344 -22.422 14.594 1 97.12 232 ASN A CA 1
ATOM 1796 C C . ASN A 1 232 ? 10.633 -22.328 15.391 1 97.12 232 ASN A C 1
ATOM 1798 O O . ASN A 1 232 ? 10.758 -21.484 16.297 1 97.12 232 ASN A O 1
ATOM 1802 N N . LYS A 1 233 ? 11.641 -23.141 15.039 1 95 233 LYS A N 1
ATOM 1803 C CA . LYS A 1 233 ? 12.867 -23.234 15.828 1 95 233 LYS A CA 1
ATOM 1804 C C . LYS A 1 233 ? 13.625 -21.906 15.82 1 95 233 LYS A C 1
ATOM 1806 O O . LYS A 1 233 ? 14.234 -21.516 16.828 1 95 233 LYS A O 1
ATOM 1811 N N . TYR A 1 234 ? 13.578 -21.219 14.75 1 96.19 234 TYR A N 1
ATOM 1812 C CA . TYR A 1 234 ? 14.312 -19.953 14.625 1 96.19 234 TYR A CA 1
ATOM 1813 C C . TYR A 1 234 ? 13.711 -18.891 15.531 1 96.19 234 TYR A C 1
ATOM 1815 O O . TYR A 1 234 ? 14.438 -18.062 16.094 1 96.19 234 TYR A O 1
ATOM 1823 N N . TYR A 1 235 ? 12.391 -18.828 15.695 1 97.62 235 TYR A N 1
ATOM 1824 C CA . TYR A 1 235 ? 11.742 -17.891 16.609 1 97.62 235 TYR A CA 1
ATOM 1825 C C . TYR A 1 235 ? 11.992 -18.266 18.062 1 97.62 235 TYR A C 1
ATOM 1827 O O . TYR A 1 235 ? 12.156 -17.391 18.906 1 97.62 235 TYR A O 1
ATOM 1835 N N . GLU A 1 236 ? 12.062 -19.516 18.359 1 96.62 236 GLU A N 1
ATOM 1836 C CA . GLU A 1 236 ? 12.312 -20.016 19.703 1 96.62 236 GLU A CA 1
ATOM 1837 C C . GLU A 1 236 ? 13.711 -19.609 20.188 1 96.62 236 GLU A C 1
ATOM 1839 O O . GLU A 1 236 ? 13.922 -19.391 21.375 1 96.62 236 GLU A O 1
ATOM 1844 N N . ASP A 1 237 ? 14.648 -19.406 19.281 1 97.38 237 ASP A N 1
ATOM 1845 C CA . ASP A 1 237 ? 16.047 -19.125 19.609 1 97.38 237 ASP A CA 1
ATOM 1846 C C . ASP A 1 237 ? 16.234 -17.641 19.922 1 97.38 237 ASP A C 1
ATOM 1848 O O . ASP A 1 237 ? 17.172 -17.266 20.641 1 97.38 237 ASP A O 1
ATOM 1852 N N . ILE A 1 238 ? 15.422 -16.75 19.453 1 98.56 238 ILE A N 1
ATOM 1853 C CA . ILE A 1 238 ? 15.648 -15.305 19.406 1 98.56 238 ILE A CA 1
ATOM 1854 C C . ILE A 1 238 ? 15.758 -14.758 20.812 1 98.56 238 ILE A C 1
ATOM 1856 O O . ILE A 1 238 ? 16.672 -13.977 21.125 1 98.56 238 ILE A O 1
ATOM 1860 N N . PRO A 1 239 ? 14.836 -15.094 21.812 1 98.75 239 PRO A N 1
ATOM 1861 C CA . PRO A 1 239 ? 14.914 -14.477 23.141 1 98.75 239 PRO A CA 1
ATOM 1862 C C . PRO A 1 239 ? 16.266 -14.719 23.828 1 98.75 239 PRO A C 1
ATOM 1864 O O . PRO A 1 239 ? 16.828 -13.805 24.422 1 98.75 239 PRO A O 1
ATOM 1867 N N . ALA A 1 240 ? 16.781 -15.922 23.719 1 98.69 240 ALA A N 1
ATOM 1868 C CA . ALA A 1 240 ? 18.078 -16.234 24.328 1 98.69 240 ALA A CA 1
ATOM 1869 C C . ALA A 1 240 ? 19.203 -15.438 23.688 1 98.69 240 ALA A C 1
ATOM 1871 O O . ALA A 1 240 ? 20.109 -14.961 24.375 1 98.69 240 ALA A O 1
ATOM 1872 N N . ILE A 1 241 ? 19.219 -15.305 22.375 1 98.81 241 ILE A N 1
ATOM 1873 C CA . ILE A 1 241 ? 20.266 -14.594 21.641 1 98.81 241 ILE A CA 1
ATOM 1874 C C . ILE A 1 241 ? 20.156 -13.094 21.922 1 98.81 241 ILE A C 1
ATOM 1876 O O . ILE A 1 241 ? 21.188 -12.406 22.031 1 98.81 241 ILE A O 1
ATOM 1880 N N . VAL A 1 242 ? 18.906 -12.555 22.047 1 98.81 242 VAL A N 1
ATOM 1881 C CA . VAL A 1 242 ? 18.703 -11.164 22.438 1 98.81 242 VAL A CA 1
ATOM 1882 C C . VAL A 1 242 ? 19.375 -10.914 23.781 1 98.81 242 VAL A C 1
ATOM 1884 O O . VAL A 1 242 ? 20.109 -9.93 23.953 1 98.81 242 VAL A O 1
ATOM 1887 N N . GLU A 1 243 ? 19.188 -11.75 24.797 1 98.81 243 GLU A N 1
ATOM 1888 C CA . GLU A 1 243 ? 19.766 -11.578 26.109 1 98.81 243 GLU A CA 1
ATOM 1889 C C . GLU A 1 243 ? 21.281 -11.75 26.078 1 98.81 243 GLU A C 1
ATOM 1891 O O . GLU A 1 243 ? 22 -11.102 26.844 1 98.81 243 GLU A O 1
ATOM 1896 N N . GLU A 1 244 ? 21.766 -12.641 25.188 1 98.75 244 GLU A N 1
ATOM 1897 C CA . GLU A 1 244 ? 23.203 -12.766 25 1 98.75 244 GLU A CA 1
ATOM 1898 C C . GLU A 1 244 ? 23.828 -11.422 24.625 1 98.75 244 GLU A C 1
ATOM 1900 O O . GLU A 1 244 ? 24.844 -11.023 25.188 1 98.75 244 GLU A O 1
ATOM 1905 N N . TYR A 1 245 ? 23.281 -10.719 23.688 1 98.81 245 TYR A N 1
ATOM 1906 C CA . TYR A 1 245 ? 23.812 -9.438 23.266 1 98.81 245 TYR A CA 1
ATOM 1907 C C . TYR A 1 245 ? 23.547 -8.352 24.297 1 98.81 245 TYR A C 1
ATOM 1909 O O . TYR A 1 245 ? 24.328 -7.418 24.453 1 98.81 245 TYR A O 1
ATOM 1917 N N . MET A 1 246 ? 22.406 -8.398 25.047 1 98.81 246 MET A N 1
ATOM 1918 C CA . MET A 1 246 ? 22.188 -7.488 26.156 1 98.81 246 MET A CA 1
ATOM 1919 C C . MET A 1 246 ? 23.297 -7.637 27.203 1 98.81 246 MET A C 1
ATOM 1921 O O . MET A 1 246 ? 23.734 -6.645 27.781 1 98.81 246 MET A O 1
ATOM 1925 N N . ASP A 1 247 ? 23.781 -8.844 27.438 1 98.69 247 ASP A N 1
ATOM 1926 C CA . ASP A 1 247 ? 24.906 -9.094 28.344 1 98.69 247 ASP A CA 1
ATOM 1927 C C . ASP A 1 247 ? 26.188 -8.445 27.812 1 98.69 247 ASP A C 1
ATOM 1929 O O . ASP A 1 247 ? 26.984 -7.922 28.594 1 98.69 247 ASP A O 1
ATOM 1933 N N . LYS A 1 248 ? 26.391 -8.523 26.5 1 98.69 248 LYS A N 1
ATOM 1934 C CA . LYS A 1 248 ? 27.562 -7.863 25.906 1 98.69 248 LYS A CA 1
ATOM 1935 C C . LYS A 1 248 ? 27.5 -6.352 26.109 1 98.69 248 LYS A C 1
ATOM 1937 O O . LYS A 1 248 ? 28.531 -5.707 26.328 1 98.69 248 LYS A O 1
ATOM 1942 N N . ILE A 1 249 ? 26.328 -5.789 25.969 1 98.44 249 ILE A N 1
ATOM 1943 C CA . ILE A 1 249 ? 26.141 -4.363 26.219 1 98.44 249 ILE A CA 1
ATOM 1944 C C . ILE A 1 249 ? 26.453 -4.043 27.672 1 98.44 249 ILE A C 1
ATOM 1946 O O . ILE A 1 249 ? 27.062 -3.014 27.984 1 98.44 249 ILE A O 1
ATOM 1950 N N . LYS A 1 250 ? 26.016 -4.891 28.609 1 98.44 250 LYS A N 1
ATOM 1951 C CA . LYS A 1 250 ? 26.328 -4.727 30.031 1 98.44 250 LYS A CA 1
ATOM 1952 C C . LYS A 1 250 ? 27.844 -4.707 30.266 1 98.44 250 LYS A C 1
ATOM 1954 O O . LYS A 1 250 ? 28.344 -3.896 31.047 1 98.44 250 LYS A O 1
ATOM 1959 N N . GLU A 1 251 ? 28.516 -5.531 29.609 1 98.06 251 GLU A N 1
ATOM 1960 C CA . GLU A 1 251 ? 29.969 -5.59 29.734 1 98.06 251 GLU A CA 1
ATOM 1961 C C . GLU A 1 251 ? 30.609 -4.285 29.281 1 98.06 251 GLU A C 1
ATOM 1963 O O . GLU A 1 251 ? 31.578 -3.824 29.875 1 98.06 251 GLU A O 1
ATOM 1968 N N . LEU A 1 252 ? 30.078 -3.703 28.234 1 97.5 252 LEU A N 1
ATOM 1969 C CA . LEU A 1 252 ? 30.656 -2.49 27.656 1 97.5 252 LEU A CA 1
ATOM 1970 C C . LEU A 1 252 ? 30.266 -1.266 28.484 1 97.5 252 LEU A C 1
ATOM 1972 O O . LEU A 1 252 ? 31.078 -0.347 28.641 1 97.5 252 LEU A O 1
ATOM 1976 N N . THR A 1 253 ? 29.062 -1.173 29.047 1 97.12 253 THR A N 1
ATOM 1977 C CA . THR A 1 253 ? 28.531 0.086 29.547 1 97.12 253 THR A CA 1
ATOM 1978 C C . THR A 1 253 ? 28.281 -0.003 31.047 1 97.12 253 THR A C 1
ATOM 1980 O O . THR A 1 253 ? 28.172 1.021 31.734 1 97.12 253 THR A O 1
ATOM 1983 N N . GLY A 1 254 ? 28.109 -1.208 31.594 1 96.88 254 GLY A N 1
ATOM 1984 C CA . GLY A 1 254 ? 27.719 -1.407 32.969 1 96.88 254 GLY A CA 1
ATOM 1985 C C . GLY A 1 254 ? 26.219 -1.415 33.188 1 96.88 254 GLY A C 1
ATOM 1986 O O . GLY A 1 254 ? 25.75 -1.805 34.25 1 96.88 254 GLY A O 1
ATOM 1987 N N . ARG A 1 255 ? 25.375 -0.992 32.219 1 97.19 255 ARG A N 1
ATOM 1988 C CA . ARG A 1 255 ? 23.922 -0.994 32.312 1 97.19 255 ARG A CA 1
ATOM 1989 C C . ARG A 1 255 ? 23.359 -2.361 31.953 1 97.19 255 ARG A C 1
ATOM 1991 O O . ARG A 1 255 ? 23.703 -2.932 30.906 1 97.19 255 ARG A O 1
ATOM 1998 N N . GLU A 1 256 ? 22.453 -2.91 32.812 1 97.88 256 GLU A N 1
ATOM 1999 C CA . GLU A 1 256 ? 21.922 -4.262 32.656 1 97.88 256 GLU A CA 1
ATOM 2000 C C . GLU A 1 256 ? 20.516 -4.246 32.031 1 97.88 256 GLU A C 1
ATOM 2002 O O . GLU A 1 256 ? 19.672 -3.457 32.438 1 97.88 256 GLU A O 1
ATOM 2007 N N . TYR A 1 257 ? 20.328 -5.102 31.031 1 98.38 257 TYR A N 1
ATOM 2008 C CA . TYR A 1 257 ? 19.047 -5.242 30.344 1 98.38 257 TYR A CA 1
ATOM 2009 C C . TYR A 1 257 ? 18.656 -6.711 30.203 1 98.38 257 TYR A C 1
ATOM 2011 O O . TYR A 1 257 ? 19.531 -7.586 30.172 1 98.38 257 TYR A O 1
ATOM 2019 N N . HIS A 1 258 ? 17.359 -7.062 30.172 1 98.69 258 HIS A N 1
ATOM 2020 C CA . HIS A 1 258 ? 16.766 -8.352 29.844 1 98.69 258 HIS A CA 1
ATOM 2021 C C . HIS A 1 258 ? 15.531 -8.188 28.969 1 98.69 258 HIS A C 1
ATOM 2023 O O . HIS A 1 258 ? 15.07 -7.062 28.734 1 98.69 258 HIS A O 1
ATOM 2029 N N . CYS A 1 259 ? 15.023 -9.344 28.422 1 98.69 259 CYS A N 1
ATOM 2030 C CA . CYS A 1 259 ? 13.789 -9.281 27.656 1 98.69 259 CYS A CA 1
ATOM 2031 C C . CYS A 1 259 ? 12.672 -8.625 28.453 1 98.69 259 CYS A C 1
ATOM 2033 O O . CYS A 1 259 ? 11.852 -7.887 27.906 1 98.69 259 CYS A O 1
ATOM 2035 N N . PHE A 1 260 ? 12.633 -8.969 29.688 1 98.75 260 PHE A N 1
ATOM 2036 C CA . PHE A 1 260 ? 11.742 -8.391 30.688 1 98.75 260 PHE A CA 1
ATOM 2037 C C . PHE A 1 260 ? 12.523 -8 31.953 1 98.75 260 PHE A C 1
ATOM 2039 O O . PHE A 1 260 ? 13.414 -8.734 32.375 1 98.75 260 PHE A O 1
ATOM 2046 N N . ASP A 1 261 ? 12.273 -6.832 32.438 1 98.56 261 ASP A N 1
ATOM 2047 C CA . ASP A 1 261 ? 12.891 -6.398 33.688 1 98.56 261 ASP A CA 1
ATOM 2048 C C . ASP A 1 261 ? 11.836 -6.027 34.75 1 98.56 261 ASP A C 1
ATOM 2050 O O . ASP A 1 261 ? 10.758 -5.555 34.406 1 98.56 261 ASP A O 1
ATOM 2054 N N . TYR A 1 262 ? 12.148 -6.25 36 1 98.62 262 TYR A N 1
ATOM 2055 C CA . TYR A 1 262 ? 11.258 -5.922 37.125 1 98.62 262 TYR A CA 1
ATOM 2056 C C . TYR A 1 262 ? 11.789 -4.734 37.906 1 98.62 262 TYR A C 1
ATOM 2058 O O . TYR A 1 262 ? 12.992 -4.613 38.125 1 98.62 262 TYR A O 1
ATOM 2066 N N . TYR A 1 263 ? 10.969 -3.846 38.281 1 98.62 263 TYR A N 1
ATOM 2067 C CA . TYR A 1 263 ? 11.258 -2.729 39.188 1 98.62 263 TYR A CA 1
ATOM 2068 C C . TYR A 1 263 ? 10.188 -2.602 40.25 1 98.62 263 TYR A C 1
ATOM 2070 O O . TYR A 1 263 ? 8.992 -2.541 39.938 1 98.62 263 TYR A O 1
ATOM 2078 N N . GLY A 1 264 ? 10.508 -2.52 41.5 1 98.62 264 GLY A N 1
ATOM 2079 C CA . GLY A 1 264 ? 9.562 -2.344 42.562 1 98.62 264 GLY A CA 1
ATOM 2080 C C . GLY A 1 264 ? 9.852 -3.23 43.781 1 98.62 264 GLY A C 1
ATOM 2081 O O . GLY A 1 264 ? 10.984 -3.682 43.969 1 98.62 264 GLY A O 1
ATOM 2082 N N . ASP A 1 265 ? 8.828 -3.453 44.688 1 98.5 265 ASP A N 1
ATOM 2083 C CA . ASP A 1 265 ? 8.961 -4.246 45.906 1 98.5 265 ASP A CA 1
ATOM 2084 C C . ASP A 1 265 ? 9.109 -5.73 45.594 1 98.5 265 ASP A C 1
ATOM 2086 O O . ASP A 1 265 ? 8.406 -6.254 44.719 1 98.5 265 ASP A O 1
ATOM 2090 N N . LYS A 1 266 ? 9.953 -6.41 46.25 1 97.81 266 LYS A N 1
ATOM 2091 C CA . LYS A 1 266 ? 10.188 -7.832 46.031 1 97.81 266 LYS A CA 1
ATOM 2092 C C . LYS A 1 266 ? 8.977 -8.664 46.406 1 97.81 266 LYS A C 1
ATOM 2094 O O . LYS A 1 266 ? 8.805 -9.789 45.938 1 97.81 266 LYS A O 1
ATOM 2099 N N . GLU A 1 267 ? 8.188 -8.102 47.219 1 98.19 267 GLU A N 1
ATOM 2100 C CA . GLU A 1 267 ? 6.973 -8.773 47.656 1 98.19 267 GLU A CA 1
ATOM 2101 C C . GLU A 1 267 ? 5.727 -8.031 47.188 1 98.19 267 GLU A C 1
ATOM 2103 O O . GLU A 1 267 ? 4.738 -7.93 47.906 1 98.19 267 GLU A O 1
ATOM 2108 N N . ALA A 1 268 ? 5.848 -7.492 46.031 1 98.69 268 ALA A N 1
ATOM 2109 C CA . ALA A 1 268 ? 4.719 -6.746 45.5 1 98.69 268 ALA A CA 1
ATOM 2110 C C . ALA A 1 268 ? 3.486 -7.637 45.375 1 98.69 268 ALA A C 1
ATOM 2112 O O . ALA A 1 268 ? 3.596 -8.797 44.969 1 98.69 268 ALA A O 1
ATOM 2113 N N . ASP A 1 269 ? 2.318 -7.184 45.719 1 98 269 ASP A N 1
ATOM 2114 C CA . ASP A 1 269 ? 1.06 -7.902 45.531 1 98 269 ASP A CA 1
ATOM 2115 C C . ASP A 1 269 ? 0.296 -7.387 44.312 1 98 269 ASP A C 1
ATOM 2117 O O . ASP A 1 269 ? -0.605 -8.062 43.812 1 98 269 ASP A O 1
ATOM 2121 N N . ARG A 1 270 ? 0.563 -6.184 43.906 1 98.38 270 ARG A N 1
ATOM 2122 C CA . ARG A 1 270 ? 0.003 -5.562 42.719 1 98.38 270 ARG A CA 1
ATOM 2123 C C . ARG A 1 270 ? 1.103 -4.984 41.844 1 98.38 270 ARG A C 1
ATOM 2125 O O . ARG A 1 270 ? 2.004 -4.301 42.344 1 98.38 270 ARG A O 1
ATOM 2132 N N . ILE A 1 271 ? 1.004 -5.234 40.5 1 98.81 271 ILE A N 1
ATOM 2133 C CA . ILE A 1 271 ? 2.035 -4.715 39.625 1 98.81 271 ILE A CA 1
ATOM 2134 C C . ILE A 1 271 ? 1.395 -4.195 38.344 1 98.81 271 ILE A C 1
ATOM 2136 O O . ILE A 1 271 ? 0.228 -4.48 38.062 1 98.81 271 ILE A O 1
ATOM 2140 N N . ILE A 1 272 ? 2.127 -3.357 37.594 1 98.88 272 ILE A N 1
ATOM 2141 C CA . ILE A 1 272 ? 1.786 -2.895 36.25 1 98.88 272 ILE A CA 1
ATOM 2142 C C . ILE A 1 272 ? 2.748 -3.504 35.25 1 98.88 272 ILE A C 1
ATOM 2144 O O . ILE A 1 272 ? 3.936 -3.676 35.531 1 98.88 272 ILE A O 1
ATOM 2148 N N . VAL A 1 273 ? 2.281 -3.994 34.062 1 98.88 273 VAL A N 1
ATOM 2149 C CA . VAL A 1 273 ? 3.094 -4.379 32.906 1 98.88 273 VAL A CA 1
ATOM 2150 C C . VAL A 1 273 ? 2.936 -3.346 31.797 1 98.88 273 VAL A C 1
ATOM 2152 O O . VAL A 1 273 ? 1.813 -3.002 31.406 1 98.88 273 VAL A O 1
ATOM 2155 N N . SER A 1 274 ? 4.012 -2.801 31.297 1 98.75 274 SER A N 1
ATOM 2156 C CA . SER A 1 274 ? 3.967 -1.764 30.266 1 98.75 274 SER A CA 1
ATOM 2157 C C . SER A 1 274 ? 5.238 -1.764 29.422 1 98.75 274 SER A C 1
ATOM 2159 O O . SER A 1 274 ? 6.195 -2.473 29.734 1 98.75 274 SER A O 1
ATOM 2161 N N . MET A 1 275 ? 5.234 -1.064 28.297 1 97.62 275 MET A N 1
ATOM 2162 C CA . MET A 1 275 ? 6.41 -0.883 27.438 1 97.62 275 MET A CA 1
ATOM 2163 C C . MET A 1 275 ? 6.457 0.531 26.875 1 97.62 275 MET A C 1
ATOM 2165 O O . MET A 1 275 ? 5.422 1.188 26.75 1 97.62 275 MET A O 1
ATOM 2169 N N . GLY A 1 276 ? 7.66 1.057 26.531 1 97.19 276 GLY A N 1
ATOM 2170 C CA . GLY A 1 276 ? 7.859 2.4 26.016 1 97.19 276 GLY A CA 1
ATOM 2171 C C . GLY A 1 276 ? 8.141 3.424 27.109 1 97.19 276 GLY A C 1
ATOM 2172 O O . GLY A 1 276 ? 8.508 3.062 28.219 1 97.19 276 GLY A O 1
ATOM 2173 N N . SER A 1 277 ? 7.984 4.645 26.844 1 97.44 277 SER A N 1
ATOM 2174 C CA . SER A 1 277 ? 8.398 5.734 27.719 1 97.44 277 SER A CA 1
ATOM 2175 C C . SER A 1 277 ? 7.598 5.734 29.016 1 97.44 277 SER A C 1
ATOM 2177 O O . SER A 1 277 ? 8.047 6.285 30.016 1 97.44 277 SER A O 1
ATOM 2179 N N . SER A 1 278 ? 6.398 5.102 29.047 1 97.62 278 SER A N 1
ATOM 2180 C CA . SER A 1 278 ? 5.559 5.07 30.234 1 97.62 278 SER A CA 1
ATOM 2181 C C . SER A 1 278 ? 6.27 4.379 31.391 1 97.62 278 SER A C 1
ATOM 2183 O O . SER A 1 278 ? 5.961 4.637 32.562 1 97.62 278 SER A O 1
ATOM 2185 N N . VAL A 1 279 ? 7.223 3.49 31.156 1 97.81 279 VAL A N 1
ATOM 2186 C CA . VAL A 1 279 ? 7.867 2.682 32.188 1 97.81 279 VAL A CA 1
ATOM 2187 C C . VAL A 1 279 ? 8.594 3.59 33.188 1 97.81 279 VAL A C 1
ATOM 2189 O O . VAL A 1 279 ? 8.625 3.311 34.375 1 97.81 279 VAL A O 1
ATOM 2192 N N . GLU A 1 280 ? 9.203 4.672 32.625 1 96.44 280 GLU A N 1
ATOM 2193 C CA . GLU A 1 280 ? 9.93 5.566 33.531 1 96.44 280 GLU A CA 1
ATOM 2194 C C . GLU A 1 280 ? 8.969 6.422 34.344 1 96.44 280 GLU A C 1
ATOM 2196 O O . GLU A 1 280 ? 9.242 6.738 35.5 1 96.44 280 GLU A O 1
ATOM 2201 N N . VAL A 1 281 ? 7.84 6.816 33.812 1 96.44 281 VAL A N 1
ATOM 2202 C CA . VAL A 1 281 ? 6.809 7.535 34.562 1 96.44 281 VAL A CA 1
ATOM 2203 C C . VAL A 1 281 ? 6.258 6.645 35.656 1 96.44 281 VAL A C 1
ATOM 2205 O O . VAL A 1 281 ? 6.023 7.113 36.781 1 96.44 281 VAL A O 1
ATOM 2208 N N . ILE A 1 282 ? 6.031 5.363 35.375 1 98.31 282 ILE A N 1
ATOM 2209 C CA . ILE A 1 282 ? 5.516 4.398 36.344 1 98.31 282 ILE A CA 1
ATOM 2210 C C . ILE A 1 282 ? 6.523 4.207 37.469 1 98.31 282 ILE A C 1
ATOM 2212 O O . ILE A 1 282 ? 6.141 4.051 38.625 1 98.31 282 ILE A O 1
ATOM 2216 N N . GLU A 1 283 ? 7.844 4.184 37.156 1 97.44 283 GLU A N 1
ATOM 2217 C CA . GLU A 1 283 ? 8.883 4.078 38.188 1 97.44 283 GLU A CA 1
ATOM 2218 C C . GLU A 1 283 ? 8.773 5.215 39.188 1 97.44 283 GLU A C 1
ATOM 2220 O O . GLU A 1 283 ? 8.922 4.992 40.406 1 97.44 283 GLU A O 1
ATOM 2225 N N . GLU A 1 284 ? 8.5 6.465 38.688 1 95.19 284 GLU A N 1
ATOM 2226 C CA . GLU A 1 284 ? 8.344 7.609 39.594 1 95.19 284 GLU A CA 1
ATOM 2227 C C . GLU A 1 284 ? 7.184 7.391 40.562 1 95.19 284 GLU A C 1
ATOM 2229 O O . GLU A 1 284 ? 7.301 7.68 41.75 1 95.19 284 GLU A O 1
ATOM 2234 N N . ALA A 1 285 ? 6.094 6.918 40.031 1 96.69 285 ALA A N 1
ATOM 2235 C CA . ALA A 1 285 ? 4.922 6.652 40.875 1 96.69 285 ALA A CA 1
ATOM 2236 C C . ALA A 1 285 ? 5.215 5.566 41.906 1 96.69 285 ALA A C 1
ATOM 2238 O O . ALA A 1 285 ? 4.777 5.656 43.031 1 96.69 285 ALA A O 1
ATOM 2239 N N . ILE A 1 286 ? 5.91 4.496 41.469 1 97.88 286 ILE A N 1
ATOM 2240 C CA . ILE A 1 286 ? 6.254 3.383 42.344 1 97.88 286 ILE A CA 1
ATOM 2241 C C . ILE A 1 286 ? 7.148 3.875 43.5 1 97.88 286 ILE A C 1
ATOM 2243 O O . ILE A 1 286 ? 6.953 3.5 44.656 1 97.88 286 ILE A O 1
ATOM 2247 N N . ASP A 1 287 ? 8.195 4.699 43.188 1 95.75 287 ASP A N 1
ATOM 2248 C CA . ASP A 1 287 ? 9.07 5.258 44.188 1 95.75 287 ASP A CA 1
ATOM 2249 C C . ASP A 1 287 ? 8.266 6.027 45.25 1 95.75 287 ASP A C 1
ATOM 2251 O O . ASP A 1 287 ? 8.516 5.902 46.438 1 95.75 287 ASP A O 1
ATOM 2255 N N . TYR A 1 288 ? 7.352 6.848 44.781 1 94.81 288 TYR A N 1
ATOM 2256 C CA . TYR A 1 288 ? 6.488 7.617 45.688 1 94.81 288 TYR A CA 1
ATOM 2257 C C . TYR A 1 288 ? 5.672 6.695 46.594 1 94.81 288 TYR A C 1
ATOM 2259 O O . TYR A 1 288 ? 5.594 6.91 47.781 1 94.81 288 TYR A O 1
ATOM 2267 N N . LEU A 1 289 ? 5.043 5.617 46.031 1 97.12 289 LEU A N 1
ATOM 2268 C CA . LEU A 1 289 ? 4.168 4.711 46.781 1 97.12 289 LEU A CA 1
ATOM 2269 C C . LEU A 1 289 ? 4.973 3.832 47.719 1 97.12 289 LEU A C 1
ATOM 2271 O O . LEU A 1 289 ? 4.52 3.527 48.844 1 97.12 289 LEU A O 1
ATOM 2275 N N . ARG A 1 290 ? 6.098 3.373 47.281 1 97.12 290 ARG A N 1
ATOM 2276 C CA . ARG A 1 290 ? 6.949 2.564 48.156 1 97.12 290 ARG A CA 1
ATOM 2277 C C . ARG A 1 290 ? 7.41 3.365 49.375 1 97.12 290 ARG A C 1
ATOM 2279 O O . ARG A 1 290 ? 7.531 2.82 50.469 1 97.12 290 ARG A O 1
ATOM 2286 N N . ALA A 1 291 ? 7.762 4.676 49.125 1 94.62 291 ALA A N 1
ATOM 2287 C CA . ALA A 1 291 ? 8.133 5.555 50.25 1 94.62 291 ALA A CA 1
ATOM 2288 C C . ALA A 1 291 ? 7.004 5.641 51.281 1 94.62 291 ALA A C 1
ATOM 2290 O O . ALA A 1 291 ? 7.25 5.902 52.438 1 94.62 291 ALA A O 1
ATOM 2291 N N . LYS A 1 292 ? 5.797 5.316 50.875 1 95.25 292 LYS A N 1
ATOM 2292 C CA . LYS A 1 292 ? 4.633 5.336 51.781 1 95.25 292 LYS A CA 1
ATOM 2293 C C . LYS A 1 292 ? 4.316 3.936 52.281 1 95.25 292 LYS A C 1
ATOM 2295 O O . LYS A 1 292 ? 3.271 3.721 52.906 1 95.25 292 LYS A O 1
ATOM 2300 N N . GLY A 1 293 ? 5.078 2.883 51.875 1 96.31 293 GLY A N 1
ATOM 2301 C CA . GLY A 1 293 ? 4.973 1.542 52.438 1 96.31 293 GLY A CA 1
ATOM 2302 C C . GLY A 1 293 ? 4.164 0.599 51.562 1 96.31 293 GLY A C 1
ATOM 2303 O O . GLY A 1 293 ? 3.939 -0.557 51.938 1 96.31 293 GLY A O 1
ATOM 2304 N N . GLU A 1 294 ? 3.781 1.002 50.438 1 97.75 294 GLU A N 1
ATOM 2305 C CA . GLU A 1 294 ? 2.986 0.154 49.562 1 97.75 294 GLU A CA 1
ATOM 2306 C C . GLU A 1 294 ? 3.863 -0.87 48.844 1 97.75 294 GLU A C 1
ATOM 2308 O O . GLU A 1 294 ? 5.016 -0.583 48.5 1 97.75 294 GLU A O 1
ATOM 2313 N N . LYS A 1 295 ? 3.311 -2.096 48.531 1 98.44 295 LYS A N 1
ATOM 2314 C CA . LYS A 1 295 ? 4.02 -3.178 47.875 1 98.44 295 LYS A CA 1
ATOM 2315 C C . LYS A 1 295 ? 3.605 -3.271 46.406 1 98.44 295 LYS A C 1
ATOM 2317 O O . LYS A 1 295 ? 2.812 -4.141 46.031 1 98.44 295 LYS A O 1
ATOM 2322 N N . VAL A 1 296 ? 4.18 -2.404 45.625 1 98.69 296 VAL A N 1
ATOM 2323 C CA . VAL A 1 296 ? 3.799 -2.295 44.219 1 98.69 296 VAL A CA 1
ATOM 2324 C C . VAL A 1 296 ? 5.035 -2.449 43.344 1 98.69 296 VAL A C 1
ATOM 2326 O O . VAL A 1 296 ? 6.168 -2.371 43.844 1 98.69 296 VAL A O 1
ATOM 2329 N N . GLY A 1 297 ? 4.809 -2.791 42.031 1 98.69 297 GLY A N 1
ATOM 2330 C CA . GLY A 1 297 ? 5.934 -2.973 41.125 1 98.69 297 GLY A CA 1
ATOM 2331 C C . GLY A 1 297 ? 5.559 -2.822 39.656 1 98.69 297 GLY A C 1
ATOM 2332 O O . GLY A 1 297 ? 4.426 -2.459 39.344 1 98.69 297 GLY A O 1
ATOM 2333 N N . LEU A 1 298 ? 6.598 -2.992 38.781 1 98.88 298 LEU A N 1
ATOM 2334 C CA . LEU A 1 298 ? 6.492 -2.83 37.344 1 98.88 298 LEU A CA 1
ATOM 2335 C C . LEU A 1 298 ? 7.309 -3.893 36.625 1 98.88 298 LEU A C 1
ATOM 2337 O O . LEU A 1 298 ? 8.43 -4.199 37.031 1 98.88 298 LEU A O 1
ATOM 2341 N N . ILE A 1 299 ? 6.648 -4.574 35.625 1 98.88 299 ILE A N 1
ATOM 2342 C CA . ILE A 1 299 ? 7.414 -5.344 34.656 1 98.88 299 ILE A CA 1
ATOM 2343 C C . ILE A 1 299 ? 7.562 -4.539 33.375 1 98.88 299 ILE A C 1
ATOM 2345 O O . ILE A 1 299 ? 6.566 -4.16 32.75 1 98.88 299 ILE A O 1
ATOM 2349 N N . LYS A 1 300 ? 8.828 -4.258 33.031 1 98.62 300 LYS A N 1
ATOM 2350 C CA . LYS A 1 300 ? 9.164 -3.586 31.766 1 98.62 300 LYS A CA 1
ATOM 2351 C C . LYS A 1 300 ? 9.312 -4.59 30.625 1 98.62 300 LYS A C 1
ATOM 2353 O O . LYS A 1 300 ? 10.117 -5.523 30.719 1 98.62 300 LYS A O 1
ATOM 2358 N N . VAL A 1 301 ? 8.531 -4.41 29.531 1 98.75 301 VAL A N 1
ATOM 2359 C CA . VAL A 1 301 ? 8.648 -5.277 28.359 1 98.75 301 VAL A CA 1
ATOM 2360 C C . VAL A 1 301 ? 9.609 -4.652 27.359 1 98.75 301 VAL A C 1
ATOM 2362 O O . VAL A 1 301 ? 9.367 -3.555 26.844 1 98.75 301 VAL A O 1
ATOM 2365 N N . ARG A 1 302 ? 10.703 -5.293 27.078 1 98.44 302 ARG A N 1
ATOM 2366 C CA . ARG A 1 302 ? 11.656 -4.805 26.094 1 98.44 302 ARG A CA 1
ATOM 2367 C C . ARG A 1 302 ? 11.562 -5.602 24.797 1 98.44 302 ARG A C 1
ATOM 2369 O O . ARG A 1 302 ? 11.477 -5.023 23.703 1 98.44 302 ARG A O 1
ATOM 2376 N N . LEU A 1 303 ? 11.617 -6.941 24.828 1 98.75 303 LEU A N 1
ATOM 2377 C CA . LEU A 1 303 ? 11.312 -7.781 23.672 1 98.75 303 LEU A CA 1
ATOM 2378 C C . LEU A 1 303 ? 9.836 -8.156 23.641 1 98.75 303 LEU A C 1
ATOM 2380 O O . LEU A 1 303 ? 9.398 -9.039 24.391 1 98.75 303 LEU A O 1
ATOM 2384 N N . TYR A 1 304 ? 9.055 -7.621 22.75 1 98.5 304 TYR A N 1
ATOM 2385 C CA . TYR A 1 304 ? 7.617 -7.875 22.672 1 98.5 304 TYR A CA 1
ATOM 2386 C C . TYR A 1 304 ? 7.332 -9.102 21.812 1 98.5 304 TYR A C 1
ATOM 2388 O O . TYR A 1 304 ? 6.426 -9.883 22.125 1 98.5 304 TYR A O 1
ATOM 2396 N N . ARG A 1 305 ? 7.973 -9.258 20.641 1 98.56 305 ARG A N 1
ATOM 2397 C CA . ARG A 1 305 ? 7.922 -10.445 19.781 1 98.56 305 ARG A CA 1
ATOM 2398 C C . ARG A 1 305 ? 9.328 -10.93 19.453 1 98.56 305 ARG A C 1
ATOM 2400 O O . ARG A 1 305 ? 10.203 -10.133 19.125 1 98.56 305 ARG A O 1
ATOM 2407 N N . PRO A 1 306 ? 9.625 -12.227 19.578 1 98.25 306 PRO A N 1
ATOM 2408 C CA . PRO A 1 306 ? 8.773 -13.258 20.156 1 98.25 306 PRO A CA 1
ATOM 2409 C C . PRO A 1 306 ? 8.562 -13.078 21.672 1 98.25 306 PRO A C 1
ATOM 2411 O O . PRO A 1 306 ? 9.508 -12.734 22.391 1 98.25 306 PRO A O 1
ATOM 2414 N N . PHE A 1 307 ? 7.344 -13.188 22.125 1 98.12 307 PHE A N 1
ATOM 2415 C CA . PHE A 1 307 ? 7.004 -13.055 23.531 1 98.12 307 PHE A CA 1
ATOM 2416 C C . PHE A 1 307 ? 7.383 -14.32 24.297 1 98.12 307 PHE A C 1
ATOM 2418 O O . PHE A 1 307 ? 6.863 -15.398 24.016 1 98.12 307 PHE A O 1
ATOM 2425 N N . SER A 1 308 ? 8.336 -14.258 25.297 1 98.12 308 SER A N 1
ATOM 2426 C CA . SER A 1 308 ? 8.789 -15.414 26.062 1 98.12 308 SER A CA 1
ATOM 2427 C C . SER A 1 308 ? 8.031 -15.531 27.375 1 98.12 308 SER A C 1
ATOM 2429 O O . SER A 1 308 ? 8.273 -14.766 28.312 1 98.12 308 SER A O 1
ATOM 2431 N N . ILE A 1 309 ? 7.156 -16.516 27.484 1 97.94 309 ILE A N 1
ATOM 2432 C CA . ILE A 1 309 ? 6.352 -16.734 28.672 1 97.94 309 ILE A CA 1
ATOM 2433 C C . ILE A 1 309 ? 7.262 -17.031 29.859 1 97.94 309 ILE A C 1
ATOM 2435 O O . ILE A 1 309 ? 7.117 -16.438 30.938 1 97.94 309 ILE A O 1
ATOM 2439 N N . GLU A 1 310 ? 8.234 -17.859 29.656 1 97.62 310 GLU A N 1
ATOM 2440 C CA . GLU A 1 310 ? 9.148 -18.297 30.703 1 97.62 310 GLU A CA 1
ATOM 2441 C C . GLU A 1 310 ? 9.906 -17.125 31.297 1 97.62 310 GLU A C 1
ATOM 2443 O O . GLU A 1 310 ? 9.977 -16.984 32.531 1 97.62 310 GLU A O 1
ATOM 2448 N N . ARG A 1 311 ? 10.406 -16.281 30.5 1 98.19 311 ARG A N 1
ATOM 2449 C CA . ARG A 1 311 ? 11.234 -15.156 30.953 1 98.19 311 ARG A CA 1
ATOM 2450 C C . ARG A 1 311 ? 10.391 -14.102 31.656 1 98.19 311 ARG A C 1
ATOM 2452 O O . ARG A 1 311 ? 10.844 -13.461 32.594 1 98.19 311 ARG A O 1
ATOM 2459 N N . MET A 1 312 ? 9.148 -13.812 31.172 1 98.56 312 MET A N 1
ATOM 2460 C CA . MET A 1 312 ? 8.273 -12.859 31.844 1 98.56 312 MET A CA 1
ATOM 2461 C C . MET A 1 312 ? 7.895 -13.359 33.25 1 98.56 312 MET A C 1
ATOM 2463 O O . MET A 1 312 ? 7.961 -12.602 34.219 1 98.56 312 MET A O 1
ATOM 2467 N N . LEU A 1 313 ? 7.492 -14.672 33.375 1 98.19 313 LEU A N 1
ATOM 2468 C CA . LEU A 1 313 ? 7.066 -15.242 34.656 1 98.19 313 LEU A CA 1
ATOM 2469 C C . LEU A 1 313 ? 8.234 -15.328 35.625 1 98.19 313 LEU A C 1
ATOM 2471 O O . LEU A 1 313 ? 8.047 -15.227 36.844 1 98.19 313 LEU A O 1
ATOM 2475 N N . LYS A 1 314 ? 9.43 -15.469 35.094 1 97.94 314 LYS A N 1
ATOM 2476 C CA . LYS A 1 314 ? 10.617 -15.57 35.906 1 97.94 314 LYS A CA 1
ATOM 2477 C C . LYS A 1 314 ? 10.867 -14.281 36.688 1 97.94 314 LYS A C 1
ATOM 2479 O O . LYS A 1 314 ? 11.297 -14.305 37.844 1 97.94 314 LYS A O 1
ATOM 2484 N N . VAL A 1 315 ? 10.602 -13.102 36.125 1 98.38 315 VAL A N 1
ATOM 2485 C CA . VAL A 1 315 ? 10.93 -11.828 36.781 1 98.38 315 VAL A CA 1
ATOM 2486 C C . VAL A 1 315 ? 9.766 -11.383 37.656 1 98.38 315 VAL A C 1
ATOM 2488 O O . VAL A 1 315 ? 9.93 -10.516 38.531 1 98.38 315 VAL A O 1
ATOM 2491 N N . MET A 1 316 ? 8.617 -11.93 37.531 1 98.44 316 MET A N 1
ATOM 2492 C CA . MET A 1 316 ? 7.441 -11.539 38.312 1 98.44 316 MET A CA 1
ATOM 2493 C C . MET A 1 316 ? 7.508 -12.094 39.719 1 98.44 316 MET A C 1
ATOM 2495 O O . MET A 1 316 ? 7.668 -13.297 39.906 1 98.44 316 MET A O 1
ATOM 2499 N N . PRO A 1 317 ? 7.312 -11.258 40.812 1 98.19 317 PRO A N 1
ATOM 2500 C CA . PRO A 1 317 ? 7.262 -11.773 42.188 1 98.19 317 PRO A CA 1
ATOM 2501 C C . PRO A 1 317 ? 6.125 -12.773 42.375 1 98.19 317 PRO A C 1
ATOM 2503 O O . PRO A 1 317 ? 5.027 -12.586 41.844 1 98.19 317 PRO A O 1
ATOM 2506 N N . LYS A 1 318 ? 6.32 -13.766 43.219 1 96.81 318 LYS A N 1
ATOM 2507 C CA . LYS A 1 318 ? 5.348 -14.828 43.469 1 96.81 318 LYS A CA 1
ATOM 2508 C C . LYS A 1 318 ? 4.141 -14.297 44.25 1 96.81 318 LYS A C 1
ATOM 2510 O O . LYS A 1 318 ? 3.061 -14.891 44.188 1 96.81 318 LYS A O 1
ATOM 2515 N N . THR A 1 319 ? 4.359 -13.172 44.906 1 97.81 319 THR A N 1
ATOM 2516 C CA . THR A 1 319 ? 3.332 -12.617 45.781 1 97.81 319 THR A CA 1
ATOM 2517 C C . THR A 1 319 ? 2.301 -11.836 44.969 1 97.81 319 THR A C 1
ATOM 2519 O O . THR A 1 319 ? 1.277 -11.406 45.5 1 97.81 319 THR A O 1
ATOM 2522 N N . VAL A 1 320 ? 2.51 -11.688 43.688 1 98.44 320 VAL A N 1
ATOM 2523 C CA . VAL A 1 320 ? 1.624 -10.883 42.844 1 98.44 320 VAL A CA 1
ATOM 2524 C C . VAL A 1 320 ? 0.255 -11.555 42.75 1 98.44 320 VAL A C 1
ATOM 2526 O O . VAL A 1 320 ? 0.163 -12.75 42.5 1 98.44 320 VAL A O 1
ATOM 2529 N N . ARG A 1 321 ? -0.818 -10.789 42.969 1 97.75 321 ARG A N 1
ATOM 2530 C CA . ARG A 1 321 ? -2.184 -11.305 42.875 1 97.75 321 ARG A CA 1
ATOM 2531 C C . ARG A 1 321 ? -2.988 -10.578 41.812 1 97.75 321 ARG A C 1
ATOM 2533 O O . ARG A 1 321 ? -3.916 -11.156 41.25 1 97.75 321 ARG A O 1
ATOM 2540 N N . LYS A 1 322 ? -2.711 -9.312 41.625 1 98.44 322 LYS A N 1
ATOM 2541 C CA . LYS A 1 322 ? -3.404 -8.516 40.625 1 98.44 322 LYS A CA 1
ATOM 2542 C C . LYS A 1 322 ? -2.412 -7.801 39.719 1 98.44 322 LYS A C 1
ATOM 2544 O O . LYS A 1 322 ? -1.373 -7.324 40.156 1 98.44 322 LYS A O 1
ATOM 2549 N N . ILE A 1 323 ? -2.684 -7.793 38.406 1 98.81 323 ILE A N 1
ATOM 2550 C CA . ILE A 1 323 ? -1.832 -7.176 37.406 1 98.81 323 ILE A CA 1
ATOM 2551 C C . ILE A 1 323 ? -2.654 -6.207 36.562 1 98.81 323 ILE A C 1
ATOM 2553 O O . ILE A 1 323 ? -3.748 -6.543 36.094 1 98.81 323 ILE A O 1
ATOM 2557 N N . ALA A 1 324 ? -2.236 -4.938 36.375 1 98.88 324 ALA A N 1
ATOM 2558 C CA . ALA A 1 324 ? -2.754 -4.039 35.344 1 98.88 324 ALA A CA 1
ATOM 2559 C C . ALA A 1 324 ? -1.807 -3.971 34.156 1 98.88 324 ALA A C 1
ATOM 2561 O O . ALA A 1 324 ? -0.591 -3.85 34.312 1 98.88 324 ALA A O 1
ATOM 2562 N N . VAL A 1 325 ? -2.303 -4.195 32.938 1 98.88 325 VAL A N 1
ATOM 2563 C CA . VAL A 1 325 ? -1.505 -4.086 31.734 1 98.88 325 VAL A CA 1
ATOM 2564 C C . VAL A 1 325 ? -1.872 -2.803 30.984 1 98.88 325 VAL A C 1
ATOM 2566 O O . VAL A 1 325 ? -3.037 -2.586 30.656 1 98.88 325 VAL A O 1
ATOM 2569 N N . LEU A 1 326 ? -0.921 -1.893 30.734 1 98.69 326 LEU A N 1
ATOM 2570 C CA . LEU A 1 326 ? -1.156 -0.62 30.062 1 98.69 326 LEU A CA 1
ATOM 2571 C C . LEU A 1 326 ? -0.745 -0.696 28.594 1 98.69 326 LEU A C 1
ATOM 2573 O O . LEU A 1 326 ? 0.438 -0.862 28.281 1 98.69 326 LEU A O 1
ATOM 2577 N N . ASP A 1 327 ? -1.701 -0.587 27.734 1 98.62 327 ASP A N 1
ATOM 2578 C CA . ASP A 1 327 ? -1.477 -0.579 26.281 1 98.62 327 ASP A CA 1
ATOM 2579 C C . ASP A 1 327 ? -1.562 0.839 25.719 1 98.62 327 ASP A C 1
ATOM 2581 O O . ASP A 1 327 ? -2.496 1.58 26.031 1 98.62 327 ASP A O 1
ATOM 2585 N N . ARG A 1 328 ? -0.605 1.237 24.938 1 98.31 328 ARG A N 1
ATOM 2586 C CA . ARG A 1 328 ? -0.628 2.541 24.281 1 98.31 328 ARG A CA 1
ATOM 2587 C C . ARG A 1 328 ? -1.229 2.439 22.875 1 98.31 328 ARG A C 1
ATOM 2589 O O . ARG A 1 328 ? -0.652 2.939 21.906 1 98.31 328 ARG A O 1
ATOM 2596 N N . THR A 1 329 ? -2.186 1.704 22.625 1 98.25 329 THR A N 1
ATOM 2597 C CA . THR A 1 329 ? -2.912 1.473 21.391 1 98.25 329 THR A CA 1
ATOM 2598 C C . THR A 1 329 ? -4.375 1.146 21.672 1 98.25 329 THR A C 1
ATOM 2600 O O . THR A 1 329 ? -4.742 0.854 22.812 1 98.25 329 THR A O 1
ATOM 2603 N N . LYS A 1 330 ? -5.203 1.26 20.688 1 97.75 330 LYS A N 1
ATOM 2604 C CA . LYS A 1 330 ? -6.594 0.828 20.766 1 97.75 330 LYS A CA 1
ATOM 2605 C C . LYS A 1 330 ? -6.992 0.042 19.516 1 97.75 330 LYS A C 1
ATOM 2607 O O . LYS A 1 330 ? -6.738 0.481 18.391 1 97.75 330 LYS A O 1
ATOM 2612 N N . GLU A 1 331 ? -7.492 -1.136 19.656 1 97.12 331 GLU A N 1
ATOM 2613 C CA . GLU A 1 331 ? -8.094 -1.928 18.578 1 97.12 331 GLU A CA 1
ATOM 2614 C C . GLU A 1 331 ? -9.609 -2.016 18.734 1 97.12 331 GLU A C 1
ATOM 2616 O O . GLU A 1 331 ? -10.109 -2.895 19.438 1 97.12 331 GLU A O 1
ATOM 2621 N N . HIS A 1 332 ? -10.328 -1.174 18 1 95.94 332 HIS A N 1
ATOM 2622 C CA . HIS A 1 332 ? -11.781 -1.074 18.109 1 95.94 332 HIS A CA 1
ATOM 2623 C C . HIS A 1 332 ? -12.445 -2.422 17.859 1 95.94 332 HIS A C 1
ATOM 2625 O O . HIS A 1 332 ? -12.055 -3.154 16.953 1 95.94 332 HIS A O 1
ATOM 2631 N N . GLY A 1 333 ? -13.406 -2.816 18.625 1 92.56 333 GLY A N 1
ATOM 2632 C CA . GLY A 1 333 ? -14.156 -4.051 18.453 1 92.56 333 GLY A CA 1
ATOM 2633 C C . GLY A 1 333 ? -13.516 -5.242 19.141 1 92.56 333 GLY A C 1
ATOM 2634 O O . GLY A 1 333 ? -14.148 -6.281 19.312 1 92.56 333 GLY A O 1
ATOM 2635 N N . SER A 1 334 ? -12.25 -5.098 19.625 1 94.56 334 SER A N 1
ATOM 2636 C CA . SER A 1 334 ? -11.555 -6.18 20.312 1 94.56 334 SER A CA 1
ATOM 2637 C C . SER A 1 334 ? -11.992 -6.266 21.766 1 94.56 334 SER A C 1
ATOM 2639 O O . SER A 1 334 ? -12.539 -5.305 22.312 1 94.56 334 SER A O 1
ATOM 2641 N N . ILE A 1 335 ? -11.812 -7.383 22.422 1 94.5 335 ILE A N 1
ATOM 2642 C CA . ILE A 1 335 ? -12.195 -7.562 23.828 1 94.5 335 ILE A CA 1
ATOM 2643 C C . ILE A 1 335 ? -11 -7.281 24.719 1 94.5 335 ILE A C 1
ATOM 2645 O O . ILE A 1 335 ? -11.109 -7.363 25.953 1 94.5 335 ILE A O 1
ATOM 2649 N N . GLY A 1 336 ? -9.914 -6.938 24.109 1 96.38 336 GLY A N 1
ATOM 2650 C CA . GLY A 1 336 ? -8.68 -6.574 24.781 1 96.38 336 GLY A CA 1
ATOM 2651 C C . GLY A 1 336 ? -7.582 -6.152 23.828 1 96.38 336 GLY A C 1
ATOM 2652 O O . GLY A 1 336 ? -7.5 -6.652 22.703 1 96.38 336 GLY A O 1
ATOM 2653 N N . GLU A 1 337 ? -6.699 -5.203 24.328 1 98.06 337 GLU A N 1
ATOM 2654 C CA . GLU A 1 337 ? -5.57 -4.758 23.516 1 98.06 337 GLU A CA 1
ATOM 2655 C C . GLU A 1 337 ? -4.461 -5.809 23.484 1 98.06 337 GLU A C 1
ATOM 2657 O O . GLU A 1 337 ? -4.477 -6.758 24.266 1 98.06 337 GLU A O 1
ATOM 2662 N N . PRO A 1 338 ? -3.498 -5.781 22.562 1 98 338 PRO A N 1
ATOM 2663 C CA . PRO A 1 338 ? -2.555 -6.859 22.266 1 98 338 PRO A CA 1
ATOM 2664 C C . PRO A 1 338 ? -1.705 -7.246 23.484 1 98 338 PRO A C 1
ATOM 2666 O O . PRO A 1 338 ? -1.621 -8.43 23.828 1 98 338 PRO A O 1
ATOM 2669 N N . LEU A 1 339 ? -1.033 -6.258 24.109 1 98.62 339 LEU A N 1
ATOM 2670 C CA . LEU A 1 339 ? -0.173 -6.598 25.234 1 98.62 339 LEU A CA 1
ATOM 2671 C C . LEU A 1 339 ? -0.983 -7.215 26.375 1 98.62 339 LEU A C 1
ATOM 2673 O O . LEU A 1 339 ? -0.529 -8.164 27.016 1 98.62 339 LEU A O 1
ATOM 2677 N N . TYR A 1 340 ? -2.166 -6.688 26.703 1 98.38 340 TYR A N 1
ATOM 2678 C CA . TYR A 1 340 ? -3.074 -7.207 27.719 1 98.38 340 TYR A CA 1
ATOM 2679 C C . TYR A 1 340 ? -3.375 -8.68 27.469 1 98.38 340 TYR A C 1
ATOM 2681 O O . TYR A 1 340 ? -3.266 -9.5 28.391 1 98.38 340 TYR A O 1
ATOM 2689 N N . LEU A 1 341 ? -3.725 -9.078 26.172 1 98.25 341 LEU A N 1
ATOM 2690 C CA . LEU A 1 341 ? -4.07 -10.453 25.828 1 98.25 341 LEU A CA 1
ATOM 2691 C C . LEU A 1 341 ? -2.861 -11.375 25.984 1 98.25 341 LEU A C 1
ATOM 2693 O O . LEU A 1 341 ? -2.996 -12.516 26.438 1 98.25 341 LEU A O 1
ATOM 2697 N N . ASP A 1 342 ? -1.699 -10.891 25.609 1 98.25 342 ASP A N 1
ATOM 2698 C CA . ASP A 1 342 ? -0.484 -11.688 25.734 1 98.25 342 ASP A CA 1
ATOM 2699 C C . ASP A 1 342 ? -0.159 -11.984 27.203 1 98.25 342 ASP A C 1
ATOM 2701 O O . ASP A 1 342 ? 0.234 -13.102 27.531 1 98.25 342 ASP A O 1
ATOM 2705 N N . VAL A 1 343 ? -0.255 -10.938 28.016 1 98.62 343 VAL A N 1
ATOM 2706 C CA . VAL A 1 343 ? 0.04 -11.102 29.438 1 98.62 343 VAL A CA 1
ATOM 2707 C C . VAL A 1 343 ? -0.968 -12.062 30.062 1 98.62 343 VAL A C 1
ATOM 2709 O O . VAL A 1 343 ? -0.599 -12.93 30.875 1 98.62 343 VAL A O 1
ATOM 2712 N N . LEU A 1 344 ? -2.244 -11.883 29.734 1 97.94 344 LEU A N 1
ATOM 2713 C CA . LEU A 1 344 ? -3.277 -12.797 30.219 1 97.94 344 LEU A CA 1
ATOM 2714 C C . LEU A 1 344 ? -2.939 -14.242 29.844 1 97.94 344 LEU A C 1
ATOM 2716 O O . LEU A 1 344 ? -3.072 -15.141 30.672 1 97.94 344 LEU A O 1
ATOM 2720 N N . ARG A 1 345 ? -2.525 -14.492 28.609 1 97.75 345 ARG A N 1
ATOM 2721 C CA . ARG A 1 345 ? -2.137 -15.82 28.156 1 97.75 345 ARG A CA 1
ATOM 2722 C C . ARG A 1 345 ? -0.931 -16.328 28.938 1 97.75 345 ARG A C 1
ATOM 2724 O O . ARG A 1 345 ? -0.871 -17.516 29.281 1 97.75 345 ARG A O 1
ATOM 2731 N N . ALA A 1 346 ? 0.044 -15.484 29.141 1 97.88 346 ALA A N 1
ATOM 2732 C CA . ALA A 1 346 ? 1.271 -15.891 29.828 1 97.88 346 ALA A CA 1
ATOM 2733 C C . ALA A 1 346 ? 0.975 -16.391 31.234 1 97.88 346 ALA A C 1
ATOM 2735 O O . ALA A 1 346 ? 1.46 -17.438 31.656 1 97.88 346 ALA A O 1
ATOM 2736 N N . VAL A 1 347 ? 0.145 -15.688 32.062 1 97.19 347 VAL A N 1
ATOM 2737 C CA . VAL A 1 347 ? -0.07 -16.031 33.438 1 97.19 347 VAL A CA 1
ATOM 2738 C C . VAL A 1 347 ? -1.021 -17.219 33.562 1 97.19 347 VAL A C 1
ATOM 2740 O O . VAL A 1 347 ? -1.068 -17.891 34.594 1 97.19 347 VAL A O 1
ATOM 2743 N N . SER A 1 348 ? -1.799 -17.516 32.469 1 94.94 348 SER A N 1
ATOM 2744 C CA . SER A 1 348 ? -2.703 -18.656 32.469 1 94.94 348 SER A CA 1
ATOM 2745 C C . SER A 1 348 ? -1.935 -19.969 32.594 1 94.94 348 SER A C 1
ATOM 2747 O O . SER A 1 348 ? -2.52 -21.016 32.875 1 94.94 348 SER A O 1
ATOM 2749 N N . GLU A 1 349 ? -0.638 -19.984 32.375 1 93.5 349 GLU A N 1
ATOM 2750 C CA . GLU A 1 349 ? 0.21 -21.156 32.562 1 93.5 349 GLU A CA 1
ATOM 2751 C C . GLU A 1 349 ? 0.375 -21.516 34.031 1 93.5 349 GLU A C 1
ATOM 2753 O O . GLU A 1 349 ? 0.766 -22.641 34.344 1 93.5 349 GLU A O 1
ATOM 2758 N N . LEU A 1 350 ? 0.054 -20.562 34.906 1 93.88 350 LEU A N 1
ATOM 2759 C CA . LEU A 1 350 ? 0.231 -20.781 36.344 1 93.88 350 LEU A CA 1
ATOM 2760 C C . LEU A 1 350 ? -1.009 -21.422 36.938 1 93.88 350 LEU A C 1
ATOM 2762 O O . LEU A 1 350 ? -2.135 -21.109 36.562 1 93.88 350 LEU A O 1
ATOM 2766 N N . ASP A 1 351 ? -0.808 -22.266 38 1 88.62 351 ASP A N 1
ATOM 2767 C CA . ASP A 1 351 ? -1.92 -22.891 38.688 1 88.62 351 ASP A CA 1
ATOM 2768 C C . ASP A 1 351 ? -2.713 -21.859 39.5 1 88.62 351 ASP A C 1
ATOM 2770 O O . ASP A 1 351 ? -3.945 -21.859 39.469 1 88.62 351 ASP A O 1
ATOM 2774 N N . ASP A 1 352 ? -1.969 -21.062 40.219 1 90.19 352 ASP A N 1
ATOM 2775 C CA . ASP A 1 352 ? -2.576 -19.938 40.938 1 90.19 352 ASP A CA 1
ATOM 2776 C C . ASP A 1 352 ? -2.379 -18.625 40.156 1 90.19 352 ASP A C 1
ATOM 2778 O O . ASP A 1 352 ? -1.603 -17.766 40.562 1 90.19 352 ASP A O 1
ATOM 2782 N N . SER A 1 353 ? -3.09 -18.453 39.094 1 93.88 353 SER A N 1
ATOM 2783 C CA . SER A 1 353 ? -2.896 -17.328 38.188 1 93.88 353 SER A CA 1
ATOM 2784 C C . SER A 1 353 ? -3.408 -16.031 38.781 1 93.88 353 SER A C 1
ATOM 2786 O O . SER A 1 353 ? -4.531 -15.969 39.281 1 93.88 353 SER A O 1
ATOM 2788 N N . PRO A 1 354 ? -2.562 -14.945 38.781 1 96.62 354 PRO A N 1
ATOM 2789 C CA . PRO A 1 354 ? -3.086 -13.633 39.156 1 96.62 354 PRO A CA 1
ATOM 2790 C C . PRO A 1 354 ? -4.195 -13.141 38.219 1 96.62 354 PRO A C 1
ATOM 2792 O O . PRO A 1 354 ? -4.266 -13.562 37.062 1 96.62 354 PRO A O 1
ATOM 2795 N N . LYS A 1 355 ? -5.078 -12.266 38.781 1 96.69 355 LYS A N 1
ATOM 2796 C CA . LYS A 1 355 ? -6.078 -11.625 37.938 1 96.69 355 LYS A CA 1
ATOM 2797 C C . LYS A 1 355 ? -5.465 -10.492 37.125 1 96.69 355 LYS A C 1
ATOM 2799 O O . LYS A 1 355 ? -4.602 -9.758 37.625 1 96.69 355 LYS A O 1
ATOM 2804 N N . VAL A 1 356 ? -5.781 -10.406 35.906 1 98.19 356 VAL A N 1
ATOM 2805 C CA . VAL A 1 356 ? -5.18 -9.438 35 1 98.19 356 VAL A CA 1
ATOM 2806 C C . VAL A 1 356 ? -6.242 -8.461 34.5 1 98.19 356 VAL A C 1
ATOM 2808 O O . VAL A 1 356 ? -7.332 -8.867 34.094 1 98.19 356 VAL A O 1
ATOM 2811 N N . TYR A 1 357 ? -6.031 -7.152 34.531 1 98.38 357 TYR A N 1
ATOM 2812 C CA . TYR A 1 357 ? -6.906 -6.074 34.094 1 98.38 357 TYR A CA 1
ATOM 2813 C C . TYR A 1 357 ? -6.207 -5.207 33.062 1 98.38 357 TYR A C 1
ATOM 2815 O O . TYR A 1 357 ? -5.027 -4.875 33.188 1 98.38 357 TYR A O 1
ATOM 2823 N N . GLY A 1 358 ? -6.902 -4.922 31.969 1 98 358 GLY A N 1
ATOM 2824 C CA . GLY A 1 358 ? -6.32 -4.129 30.906 1 98 358 GLY A CA 1
ATOM 2825 C C . GLY A 1 358 ? -6.715 -2.666 30.953 1 98 358 GLY A C 1
ATOM 2826 O O . GLY A 1 358 ? -7.832 -2.336 31.359 1 98 358 GLY A O 1
ATOM 2827 N N . GLY A 1 359 ? -5.84 -1.767 30.578 1 98.06 359 GLY A N 1
ATOM 2828 C CA . GLY A 1 359 ? -6.09 -0.34 30.453 1 98.06 359 GLY A CA 1
ATOM 2829 C C . GLY A 1 359 ? -5.395 0.287 29.266 1 98.06 359 GLY A C 1
ATOM 2830 O O . GLY A 1 359 ? -4.395 -0.243 28.766 1 98.06 359 GLY A O 1
ATOM 2831 N N . ARG A 1 360 ? -5.918 1.388 28.719 1 98.12 360 ARG A N 1
ATOM 2832 C CA . ARG A 1 360 ? -5.355 2.131 27.594 1 98.12 360 ARG A CA 1
ATOM 2833 C C . ARG A 1 360 ? -4.895 3.518 28.031 1 98.12 360 ARG A C 1
ATOM 2835 O O . ARG A 1 360 ? -5.504 4.133 28.906 1 98.12 360 ARG A O 1
ATOM 2842 N N . TYR A 1 361 ? -3.818 3.996 27.359 1 97.75 361 TYR A N 1
ATOM 2843 C CA . TYR A 1 361 ? -3.309 5.32 27.688 1 97.75 361 TYR A CA 1
ATOM 2844 C C . TYR A 1 361 ? -2.562 5.938 26.516 1 97.75 361 TYR A C 1
ATOM 2846 O O . TYR A 1 361 ? -2.211 5.238 25.562 1 97.75 361 TYR A O 1
ATOM 2854 N N . GLY A 1 362 ? -2.35 7.168 26.547 1 97.19 362 GLY A N 1
ATOM 2855 C CA . GLY A 1 362 ? -1.303 7.875 25.828 1 97.19 362 GLY A CA 1
ATOM 2856 C C . GLY A 1 362 ? -1.492 7.852 24.328 1 97.19 362 GLY A C 1
ATOM 2857 O O . GLY A 1 362 ? -0.519 7.906 23.578 1 97.19 362 GLY A O 1
ATOM 2858 N N . LEU A 1 363 ? -2.746 7.754 23.797 1 97.75 363 LEU A N 1
ATOM 2859 C CA . LEU A 1 363 ? -2.918 7.828 22.344 1 97.75 363 LEU A CA 1
ATOM 2860 C C . LEU A 1 363 ? -2.547 9.211 21.828 1 97.75 363 LEU A C 1
ATOM 2862 O O . LEU A 1 363 ? -2.959 10.227 22.391 1 97.75 363 LEU A O 1
ATOM 2866 N N . SER A 1 364 ? -1.678 9.227 20.812 1 96.75 364 SER A N 1
ATOM 2867 C CA . SER A 1 364 ? -1.177 10.438 20.172 1 96.75 364 SER A CA 1
ATOM 2868 C C . SER A 1 364 ? -0.446 11.32 21.172 1 96.75 364 SER A C 1
ATOM 2870 O O . SER A 1 364 ? -0.739 12.516 21.297 1 96.75 364 SER A O 1
ATOM 2872 N N . SER A 1 365 ? 0.385 10.711 22 1 95.69 365 SER A N 1
ATOM 2873 C CA . SER A 1 365 ? 1.293 11.359 22.938 1 95.69 365 SER A CA 1
ATOM 2874 C C . SER A 1 365 ? 0.525 12.109 24.031 1 95.69 365 SER A C 1
ATOM 2876 O O . SER A 1 365 ? 1.012 13.109 24.562 1 95.69 365 SER A O 1
ATOM 2878 N N . LYS A 1 366 ? -0.8 11.703 24.266 1 96.19 366 LYS A N 1
ATOM 2879 C CA . LYS A 1 366 ? -1.464 12.195 25.469 1 96.19 366 LYS A CA 1
ATOM 2880 C C . LYS A 1 366 ? -0.643 11.883 26.719 1 96.19 366 LYS A C 1
ATOM 2882 O O . LYS A 1 366 ? -0.341 10.727 27 1 96.19 366 LYS A O 1
ATOM 2887 N N . ASP A 1 367 ? -0.288 12.836 27.484 1 93.94 367 ASP A N 1
ATOM 2888 C CA . ASP A 1 367 ? 0.614 12.641 28.609 1 93.94 367 ASP A CA 1
ATOM 2889 C C . ASP A 1 367 ? -0.091 11.922 29.766 1 93.94 367 ASP A C 1
ATOM 2891 O O . ASP A 1 367 ? -1.281 12.141 30 1 93.94 367 ASP A O 1
ATOM 2895 N N . ILE A 1 368 ? 0.675 11.102 30.391 1 93.94 368 ILE A N 1
ATOM 2896 C CA . ILE A 1 368 ? 0.271 10.602 31.703 1 93.94 368 ILE A CA 1
ATOM 2897 C C . ILE A 1 368 ? 1.275 11.055 32.75 1 93.94 368 ILE A C 1
ATOM 2899 O O . ILE A 1 368 ? 2.475 11.156 32.5 1 93.94 368 ILE A O 1
ATOM 2903 N N . TYR A 1 369 ? 0.758 11.375 33.844 1 94.44 369 TYR A N 1
ATOM 2904 C CA . TYR A 1 369 ? 1.54 11.82 35 1 94.44 369 TYR A CA 1
ATOM 2905 C C . TYR A 1 369 ? 1.569 10.75 36.094 1 94.44 369 TYR A C 1
ATOM 2907 O O . TYR A 1 369 ? 0.745 9.836 36.094 1 94.44 369 TYR A O 1
ATOM 2915 N N . PRO A 1 370 ? 2.574 10.82 37 1 95.69 370 PRO A N 1
ATOM 2916 C CA . PRO A 1 370 ? 2.617 9.844 38.094 1 95.69 370 PRO A CA 1
ATOM 2917 C C . PRO A 1 370 ? 1.285 9.719 38.844 1 95.69 370 PRO A C 1
ATOM 2919 O O . PRO A 1 370 ? 0.917 8.625 39.281 1 95.69 370 PRO A O 1
ATOM 2922 N N . ARG A 1 371 ? 0.516 10.812 38.969 1 95.38 371 ARG A N 1
ATOM 2923 C CA . ARG A 1 371 ? -0.789 10.766 39.625 1 95.38 371 ARG A CA 1
ATOM 2924 C C . ARG A 1 371 ? -1.746 9.852 38.875 1 95.38 371 ARG A C 1
ATOM 2926 O O . ARG A 1 371 ? -2.594 9.195 39.469 1 95.38 371 ARG A O 1
ATOM 2933 N N . ASP A 1 372 ? -1.711 9.844 37.5 1 96.69 372 ASP A N 1
ATOM 2934 C CA . ASP A 1 372 ? -2.527 8.938 36.719 1 96.69 372 ASP A CA 1
ATOM 2935 C C . ASP A 1 372 ? -2.164 7.48 37 1 96.69 372 ASP A C 1
ATOM 2937 O O . ASP A 1 372 ? -3.039 6.613 37.031 1 96.69 372 ASP A O 1
ATOM 2941 N N . VAL A 1 373 ? -0.876 7.195 37.156 1 97.69 373 VAL A N 1
ATOM 2942 C CA . VAL A 1 373 ? -0.386 5.855 37.438 1 97.69 373 VAL A CA 1
ATOM 2943 C C . VAL A 1 373 ? -0.87 5.434 38.844 1 97.69 373 VAL A C 1
ATOM 2945 O O . VAL A 1 373 ? -1.243 4.277 39.062 1 97.69 373 VAL A O 1
ATOM 2948 N N . ILE A 1 374 ? -0.807 6.328 39.781 1 97.62 374 ILE A N 1
ATOM 2949 C CA . ILE A 1 374 ? -1.274 6.047 41.125 1 97.62 374 ILE A CA 1
ATOM 2950 C C . ILE A 1 374 ? -2.746 5.645 41.094 1 97.62 374 ILE A C 1
ATOM 2952 O O . ILE A 1 374 ? -3.172 4.758 41.844 1 97.62 374 ILE A O 1
ATOM 2956 N N . ALA A 1 375 ? -3.531 6.312 40.219 1 97.88 375 ALA A N 1
ATOM 2957 C CA . ALA A 1 375 ? -4.934 5.949 40.031 1 97.88 375 ALA A CA 1
ATOM 2958 C C . ALA A 1 375 ? -5.078 4.492 39.594 1 97.88 375 ALA A C 1
ATOM 2960 O O . ALA A 1 375 ? -6.035 3.816 40 1 97.88 375 ALA A O 1
ATOM 2961 N N . VAL A 1 376 ? -4.164 3.941 38.812 1 98.62 376 VAL A N 1
ATOM 2962 C CA . VAL A 1 376 ? -4.184 2.553 38.375 1 98.62 376 VAL A CA 1
ATOM 2963 C C . VAL A 1 376 ? -3.957 1.622 39.562 1 98.62 376 VAL A C 1
ATOM 2965 O O . VAL A 1 376 ? -4.656 0.619 39.719 1 98.62 376 VAL A O 1
ATOM 2968 N N . PHE A 1 377 ? -2.951 1.894 40.406 1 98.38 377 PHE A N 1
ATOM 2969 C CA . PHE A 1 377 ? -2.691 1.077 41.562 1 98.38 377 PHE A CA 1
ATOM 2970 C C . PHE A 1 377 ? -3.871 1.126 42.531 1 98.38 377 PHE A C 1
ATOM 2972 O O . PHE A 1 377 ? -4.188 0.13 43.188 1 98.38 377 PHE A O 1
ATOM 2979 N N . GLU A 1 378 ? -4.527 2.33 42.656 1 97.62 378 GLU A N 1
ATOM 2980 C CA . GLU A 1 378 ? -5.723 2.443 43.5 1 97.62 378 GLU A CA 1
ATOM 2981 C C . GLU A 1 378 ? -6.859 1.579 42.969 1 97.62 378 GLU A C 1
ATOM 2983 O O . GLU A 1 378 ? -7.605 0.976 43.719 1 97.62 378 GLU A O 1
ATOM 2988 N N . ASN A 1 379 ? -7.039 1.57 41.656 1 98.38 379 ASN A N 1
ATOM 2989 C CA . ASN A 1 379 ? -8.016 0.688 41.031 1 98.38 379 ASN A CA 1
ATOM 2990 C C . ASN A 1 379 ? -7.754 -0.775 41.375 1 98.38 379 ASN A C 1
ATOM 2992 O O . ASN A 1 379 ? -8.688 -1.527 41.656 1 98.38 379 ASN A O 1
ATOM 2996 N N . LEU A 1 380 ? -6.473 -1.248 41.344 1 98.31 380 LEU A N 1
ATOM 2997 C CA . LEU A 1 380 ? -6.094 -2.631 41.594 1 98.31 380 LEU A CA 1
ATOM 2998 C C . LEU A 1 380 ? -6.363 -2.99 43.062 1 98.31 380 LEU A C 1
ATOM 3000 O O . LEU A 1 380 ? -6.5 -4.168 43.406 1 98.31 380 LEU A O 1
ATOM 3004 N N . LYS A 1 381 ? -6.445 -2.012 43.906 1 96.12 381 LYS A N 1
ATOM 3005 C CA . LYS A 1 381 ? -6.688 -2.246 45.344 1 96.12 381 LYS A CA 1
ATOM 3006 C C . LYS A 1 381 ? -8.141 -2.658 45.594 1 96.12 381 LYS A C 1
ATOM 3008 O O . LYS A 1 381 ? -8.445 -3.285 46.594 1 96.12 381 LYS A O 1
ATOM 3013 N N . LYS A 1 382 ? -8.977 -2.295 44.75 1 96.94 382 LYS A N 1
ATOM 3014 C CA . LYS A 1 382 ? -10.398 -2.588 44.906 1 96.94 382 LYS A CA 1
ATOM 3015 C C . LYS A 1 382 ? -10.656 -4.09 44.844 1 96.94 382 LYS A C 1
ATOM 3017 O O . LYS A 1 382 ? -9.859 -4.844 44.312 1 96.94 382 LYS A O 1
ATOM 3022 N N . GLU A 1 383 ? -11.797 -4.531 45.438 1 95.62 383 GLU A N 1
ATOM 3023 C CA . GLU A 1 383 ? -12.211 -5.926 45.344 1 95.62 383 GLU A CA 1
ATOM 3024 C C . GLU A 1 383 ? -12.523 -6.34 43.906 1 95.62 383 GLU A C 1
ATOM 3026 O O . GLU A 1 383 ? -12.125 -7.422 43.469 1 95.62 383 GLU A O 1
ATOM 3031 N N . ASN A 1 384 ? -13.188 -5.445 43.281 1 95.12 384 ASN A N 1
ATOM 3032 C CA . ASN A 1 384 ? -13.5 -5.629 41.875 1 95.12 384 ASN A CA 1
ATOM 3033 C C . ASN A 1 384 ? -12.945 -4.48 41.031 1 95.12 384 ASN A C 1
ATOM 3035 O O . ASN A 1 384 ? -13.695 -3.584 40.625 1 95.12 384 ASN A O 1
ATOM 3039 N N . PRO A 1 385 ? -11.711 -4.594 40.656 1 97.56 385 PRO A N 1
ATOM 3040 C CA . PRO A 1 385 ? -11.102 -3.523 39.844 1 97.56 385 PRO A CA 1
ATOM 3041 C C . PRO A 1 385 ? -11.797 -3.328 38.5 1 97.56 385 PRO A C 1
ATOM 3043 O O . PRO A 1 385 ? -12.32 -4.289 37.938 1 97.56 385 PRO A O 1
ATOM 3046 N N . GLN A 1 386 ? -11.828 -2.068 38.062 1 97.12 386 GLN A N 1
ATOM 3047 C CA . GLN A 1 386 ? -12.344 -1.771 36.719 1 97.12 386 GLN A CA 1
ATOM 3048 C C . GLN A 1 386 ? -11.422 -2.314 35.625 1 97.12 386 GLN A C 1
ATOM 3050 O O . GLN A 1 386 ? -10.203 -2.131 35.688 1 97.12 386 GLN A O 1
ATOM 3055 N N . ASN A 1 387 ? -12.016 -3.092 34.688 1 97.06 387 ASN A N 1
ATOM 3056 C CA . ASN A 1 387 ? -11.266 -3.584 33.562 1 97.06 387 ASN A CA 1
ATOM 3057 C C . ASN A 1 387 ? -11.508 -2.723 32.312 1 97.06 387 ASN A C 1
ATOM 3059 O O . ASN A 1 387 ? -12.461 -1.944 32.281 1 97.06 387 ASN A O 1
ATOM 3063 N N . ASN A 1 388 ? -10.594 -2.777 31.297 1 96.75 388 ASN A N 1
ATOM 3064 C CA . ASN A 1 388 ? -10.656 -1.995 30.062 1 96.75 388 ASN A CA 1
ATOM 3065 C C . ASN A 1 388 ? -10.711 -0.498 30.359 1 96.75 388 ASN A C 1
ATOM 3067 O O . ASN A 1 388 ? -11.453 0.238 29.703 1 96.75 388 ASN A O 1
ATOM 3071 N N . PHE A 1 389 ? -10.039 -0.046 31.344 1 98.25 389 PHE A N 1
ATOM 3072 C CA . PHE A 1 389 ? -10.094 1.341 31.781 1 98.25 389 PHE A CA 1
ATOM 3073 C C . PHE A 1 389 ? -9.203 2.227 30.922 1 98.25 389 PHE A C 1
ATOM 3075 O O . PHE A 1 389 ? -8.469 1.728 30.078 1 98.25 389 PHE A O 1
ATOM 3082 N N . THR A 1 390 ? -9.32 3.58 31.062 1 98.06 390 THR A N 1
ATOM 3083 C CA . THR A 1 390 ? -8.438 4.559 30.422 1 98.06 390 THR A CA 1
ATOM 3084 C C . THR A 1 390 ? -7.863 5.516 31.469 1 98.06 390 THR A C 1
ATOM 3086 O O . THR A 1 390 ? -8.453 5.723 32.531 1 98.06 390 THR A O 1
ATOM 3089 N N . ILE A 1 391 ? -6.707 6.031 31.234 1 97.69 391 ILE A N 1
ATOM 3090 C CA . ILE A 1 391 ? -6.141 7.098 32.062 1 97.69 391 ILE A CA 1
ATOM 3091 C C . ILE A 1 391 ? -5.66 8.234 31.156 1 97.69 391 ILE A C 1
ATOM 3093 O O . ILE A 1 391 ? -5.254 8.008 30.016 1 97.69 391 ILE A O 1
ATOM 3097 N N . GLY A 1 392 ? -5.672 9.422 31.641 1 94.88 392 GLY A N 1
ATOM 3098 C CA . GLY A 1 392 ? -5.199 10.602 30.922 1 94.88 392 GLY A CA 1
ATOM 3099 C C . GLY A 1 392 ? -6.312 11.383 30.25 1 94.88 392 GLY A C 1
ATOM 3100 O O . GLY A 1 392 ? -6.082 12.461 29.703 1 94.88 392 GLY A O 1
ATOM 3101 N N . ILE A 1 393 ? -7.551 10.875 30.234 1 96.25 393 ILE A N 1
ATOM 3102 C CA . ILE A 1 393 ? -8.703 11.57 29.672 1 96.25 393 ILE A CA 1
ATOM 3103 C C . ILE A 1 393 ? -9.898 11.422 30.609 1 96.25 393 ILE A C 1
ATOM 3105 O O . ILE A 1 393 ? -9.844 10.672 31.594 1 96.25 393 ILE A O 1
ATOM 3109 N N . GLU A 1 394 ? -10.984 12.156 30.359 1 95.88 394 GLU A N 1
ATOM 3110 C CA . GLU A 1 394 ? -12.258 12 31.047 1 95.88 394 GLU A CA 1
ATOM 3111 C C . GLU A 1 394 ? -13.336 11.469 30.109 1 95.88 394 GLU A C 1
ATOM 3113 O O . GLU A 1 394 ? -13.945 12.234 29.359 1 95.88 394 GLU A O 1
ATOM 3118 N N . ASP A 1 395 ? -13.57 10.234 30.25 1 96.5 395 ASP A N 1
ATOM 3119 C CA . ASP A 1 395 ? -14.641 9.586 29.484 1 96.5 395 ASP A CA 1
ATOM 3120 C C . ASP A 1 395 ? -15.922 9.5 30.312 1 96.5 395 ASP A C 1
ATOM 3122 O O . ASP A 1 395 ? -16.141 8.531 31.047 1 96.5 395 ASP A O 1
ATOM 3126 N N . ASP A 1 396 ? -16.844 10.422 30.125 1 96.44 396 ASP A N 1
ATOM 3127 C CA . ASP A 1 396 ? -18.094 10.492 30.875 1 96.44 396 ASP A CA 1
ATOM 3128 C C . ASP A 1 396 ? -19.25 9.914 30.062 1 96.44 396 ASP A C 1
ATOM 3130 O O . ASP A 1 396 ? -20.406 10.266 30.281 1 96.44 396 ASP A O 1
ATOM 3134 N N . VAL A 1 397 ? -18.953 9.148 29.078 1 96.56 397 VAL A N 1
ATOM 3135 C CA . VAL A 1 397 ? -19.969 8.5 28.25 1 96.56 397 VAL A CA 1
ATOM 3136 C C . VAL A 1 397 ? -19.969 7 28.531 1 96.56 397 VAL A C 1
ATOM 3138 O O . VAL A 1 397 ? -20.938 6.477 29.109 1 96.56 397 VAL A O 1
ATOM 3141 N N . THR A 1 398 ? -18.828 6.332 28.297 1 95.75 398 THR A N 1
ATOM 3142 C CA . THR A 1 398 ? -18.734 4.91 28.609 1 95.75 398 THR A CA 1
ATOM 3143 C C . THR A 1 398 ? -18.172 4.691 30.016 1 95.75 398 THR A C 1
ATOM 3145 O O . THR A 1 398 ? -18.25 3.588 30.562 1 95.75 398 THR A O 1
ATOM 3148 N N . ASN A 1 399 ? -17.688 5.73 30.594 1 96.75 399 ASN A N 1
ATOM 3149 C CA . ASN A 1 399 ? -17.234 5.754 31.984 1 96.75 399 ASN A CA 1
ATOM 3150 C C . ASN A 1 399 ? -16.094 4.777 32.219 1 96.75 399 ASN A C 1
ATOM 3152 O O . ASN A 1 399 ? -16.078 4.055 33.219 1 96.75 399 ASN A O 1
ATOM 3156 N N . LEU A 1 400 ? -15.156 4.738 31.297 1 96.62 400 LEU A N 1
ATOM 3157 C CA . LEU A 1 400 ? -14.023 3.82 31.406 1 96.62 400 LEU A CA 1
ATOM 3158 C C . LEU A 1 400 ? -12.82 4.516 32.031 1 96.62 400 LEU A C 1
ATOM 3160 O O . LEU A 1 400 ? -11.859 3.857 32.438 1 96.62 400 LEU A O 1
ATOM 3164 N N . SER A 1 401 ? -12.852 5.883 32.219 1 97.69 401 SER A N 1
ATOM 3165 C CA . SER A 1 401 ? -11.703 6.609 32.719 1 97.69 401 SER A CA 1
ATOM 3166 C C . SER A 1 401 ? -11.609 6.473 34.25 1 97.69 401 SER A C 1
ATOM 3168 O O . SER A 1 401 ? -12.625 6.465 34.938 1 97.69 401 SER A O 1
ATOM 3170 N N . LEU A 1 402 ? -10.383 6.312 34.719 1 97.88 402 LEU A N 1
ATOM 3171 C CA . LEU A 1 402 ? -10.172 6.246 36.156 1 97.88 402 LEU A CA 1
ATOM 3172 C C . LEU A 1 402 ? -10.156 7.641 36.781 1 97.88 402 LEU A C 1
ATOM 3174 O O . LEU A 1 402 ? -9.703 8.594 36.156 1 97.88 402 LEU A O 1
ATOM 3178 N N . LYS A 1 403 ? -10.602 7.715 37.938 1 93.81 403 LYS A N 1
ATOM 3179 C CA . LYS A 1 403 ? -10.578 8.984 38.656 1 93.81 403 LYS A CA 1
ATOM 3180 C C . LYS A 1 403 ? -9.188 9.281 39.219 1 93.81 403 LYS A C 1
ATOM 3182 O O . LYS A 1 403 ? -8.539 8.406 39.781 1 93.81 403 LYS A O 1
ATOM 3187 N N . ILE A 1 404 ? -8.734 10.469 39.062 1 91.94 404 ILE A N 1
ATOM 3188 C CA . ILE A 1 404 ? -7.391 10.859 39.469 1 91.94 404 ILE A CA 1
ATOM 3189 C C . ILE A 1 404 ? -7.465 11.828 40.625 1 91.94 404 ILE A C 1
ATOM 3191 O O . ILE A 1 404 ? -8.414 12.609 40.75 1 91.94 404 ILE A O 1
ATOM 3195 N N . ASP A 1 405 ? -6.543 11.719 41.5 1 87.94 405 ASP A N 1
ATOM 3196 C CA . ASP A 1 405 ? -6.352 12.719 42.562 1 87.94 405 ASP A CA 1
ATOM 3197 C C . ASP A 1 405 ? -5.41 13.828 42.094 1 87.94 405 ASP A C 1
ATOM 3199 O O . ASP A 1 405 ? -4.188 13.648 42.094 1 87.94 405 ASP A O 1
ATOM 3203 N N . GLU A 1 406 ? -5.863 14.961 41.844 1 79.56 406 GLU A N 1
ATOM 3204 C CA . GLU A 1 406 ? -5.129 16.047 41.219 1 79.56 406 GLU A CA 1
ATOM 3205 C C . GLU A 1 406 ? -4.141 16.688 42.188 1 79.56 406 GLU A C 1
ATOM 3207 O O . GLU A 1 406 ? -3.211 17.375 41.75 1 79.56 406 GLU A O 1
ATOM 3212 N N . ASP A 1 407 ? -4.223 16.344 43.375 1 77.75 407 ASP A N 1
ATOM 3213 C CA . ASP A 1 407 ? -3.404 17 44.406 1 77.75 407 ASP A CA 1
ATOM 3214 C C . ASP A 1 407 ? -2.057 16.297 44.531 1 77.75 407 ASP A C 1
ATOM 3216 O O . ASP A 1 407 ? -1.118 16.859 45.125 1 77.75 407 ASP A O 1
ATOM 3220 N N . ILE A 1 408 ? -1.946 15.242 43.938 1 83.75 408 ILE A N 1
ATOM 3221 C CA . ILE A 1 408 ? -0.688 14.508 44.062 1 83.75 408 ILE A CA 1
ATOM 3222 C C . ILE A 1 408 ? 0.327 15.086 43.062 1 83.75 408 ILE A C 1
ATOM 3224 O O . ILE A 1 408 ? 0.094 15.086 41.875 1 83.75 408 ILE A O 1
ATOM 3228 N N . ASP A 1 409 ? 1.312 15.734 43.625 1 76.75 409 ASP A N 1
ATOM 3229 C CA . ASP A 1 409 ? 2.385 16.281 42.812 1 76.75 409 ASP A CA 1
ATOM 3230 C C . ASP A 1 409 ? 3.734 15.672 43.188 1 76.75 409 ASP A C 1
ATOM 3232 O O . ASP A 1 409 ? 4.219 15.883 44.312 1 76.75 409 ASP A O 1
ATOM 3236 N N . ILE A 1 410 ? 4.148 14.875 42.281 1 81.5 410 ILE A N 1
ATOM 3237 C CA . ILE A 1 410 ? 5.41 14.18 42.531 1 81.5 410 ILE A CA 1
ATOM 3238 C C . ILE A 1 410 ? 6.531 14.875 41.75 1 81.5 410 ILE A C 1
ATOM 3240 O O . ILE A 1 410 ? 6.48 14.977 40.531 1 81.5 410 ILE A O 1
ATOM 3244 N N . GLU A 1 411 ? 7.219 15.742 42.375 1 73.25 411 GLU A N 1
ATOM 3245 C CA . GLU A 1 411 ? 8.398 16.344 41.75 1 73.25 411 GLU A CA 1
ATOM 3246 C C . GLU A 1 411 ? 9.68 15.781 42.344 1 73.25 411 GLU A C 1
ATOM 3248 O O . GLU A 1 411 ? 9.75 15.492 43.531 1 73.25 411 GLU A O 1
ATOM 3253 N N . GLN A 1 412 ? 10.516 15.594 41.469 1 75.25 412 GLN A N 1
ATOM 3254 C CA . GLN A 1 412 ? 11.812 15.141 41.969 1 75.25 412 GLN A CA 1
ATOM 3255 C C . GLN A 1 412 ? 12.562 16.266 42.656 1 75.25 412 GLN A C 1
ATOM 3257 O O . GLN A 1 412 ? 12.719 17.359 42.125 1 75.25 412 GLN A O 1
ATOM 3262 N N . GLU A 1 413 ? 12.984 16.047 43.812 1 79.06 413 GLU A N 1
ATOM 3263 C CA . GLU A 1 413 ? 13.719 17.047 44.562 1 79.06 413 GLU A CA 1
ATOM 3264 C C . GLU A 1 413 ? 15.008 17.438 43.844 1 79.06 413 GLU A C 1
ATOM 3266 O O . GLU A 1 413 ? 15.719 16.578 43.312 1 79.06 413 GLU A O 1
ATOM 3271 N N . GLY A 1 414 ? 15.242 18.656 43.719 1 83.56 414 GLY A N 1
ATOM 3272 C CA . GLY A 1 414 ? 16.484 19.156 43.156 1 83.56 414 GLY A CA 1
ATOM 3273 C C . GLY A 1 414 ? 16.375 19.438 41.656 1 83.56 414 GLY A C 1
ATOM 3274 O O . GLY A 1 414 ? 17.312 19.969 41.062 1 83.56 414 GLY A O 1
ATOM 3275 N N . THR A 1 415 ? 15.289 19.219 41.062 1 91.75 415 THR A N 1
ATOM 3276 C CA . THR A 1 415 ? 15.117 19.469 39.656 1 91.75 415 THR A CA 1
ATOM 3277 C C . THR A 1 415 ? 14.539 20.859 39.406 1 91.75 415 THR A C 1
ATOM 3279 O O . THR A 1 415 ? 13.586 21.266 40.062 1 91.75 415 THR A O 1
ATOM 3282 N N . ILE A 1 416 ? 15.219 21.656 38.531 1 94.62 416 ILE A N 1
ATOM 3283 C CA . ILE A 1 416 ? 14.727 22.969 38.125 1 94.62 416 ILE A CA 1
ATOM 3284 C C . ILE A 1 416 ? 13.945 22.828 36.812 1 94.62 416 ILE A C 1
ATOM 3286 O O . ILE A 1 416 ? 14.469 22.297 35.812 1 94.62 416 ILE A O 1
ATOM 3290 N N . ALA A 1 417 ? 12.711 23.203 36.812 1 95.81 417 ALA A N 1
ATOM 3291 C CA . ALA A 1 417 ? 11.836 23.094 35.656 1 95.81 417 ALA A CA 1
ATOM 3292 C C . ALA A 1 417 ? 11.594 24.469 35.031 1 95.81 417 ALA A C 1
ATOM 3294 O O . ALA A 1 417 ? 11.258 25.422 35.719 1 95.81 417 ALA A O 1
ATOM 3295 N N . CYS A 1 418 ? 11.828 24.625 33.75 1 96.88 418 CYS A N 1
ATOM 3296 C CA . CYS A 1 418 ? 11.68 25.891 33.031 1 96.88 418 CYS A CA 1
ATOM 3297 C C . CYS A 1 418 ? 10.75 25.734 31.828 1 96.88 418 CYS A C 1
ATOM 3299 O O . CYS A 1 418 ? 10.797 24.719 31.125 1 96.88 418 CYS A O 1
ATOM 3301 N N . LYS A 1 419 ? 9.875 26.688 31.594 1 96.62 419 LYS A N 1
ATOM 3302 C CA . LYS A 1 419 ? 8.961 26.703 30.453 1 96.62 419 LYS A CA 1
ATOM 3303 C C . LYS A 1 419 ? 9.141 27.984 29.641 1 96.62 419 LYS A C 1
ATOM 3305 O O . LYS A 1 419 ? 9.344 29.062 30.188 1 96.62 419 LYS A O 1
ATOM 3310 N N . PHE A 1 420 ? 9.102 27.891 28.328 1 96.12 420 PHE A N 1
ATOM 3311 C CA . PHE A 1 420 ? 9.25 29.031 27.422 1 96.12 420 PHE A CA 1
ATOM 3312 C C . PHE A 1 420 ? 8.117 29.062 26.406 1 96.12 420 PHE A C 1
ATOM 3314 O O . PHE A 1 420 ? 7.852 28.062 25.734 1 96.12 420 PHE A O 1
ATOM 3321 N N . TYR A 1 421 ? 7.391 30.125 26.312 1 94.25 421 TYR A N 1
ATOM 3322 C CA . TYR A 1 421 ? 6.367 30.328 25.297 1 94.25 421 TYR A CA 1
ATOM 3323 C C . TYR A 1 421 ? 6.895 31.188 24.141 1 94.25 421 TYR A C 1
ATOM 3325 O O . TYR A 1 421 ? 7.359 32.312 24.375 1 94.25 421 TYR A O 1
ATOM 3333 N N . GLY A 1 422 ? 6.934 30.641 23 1 89.88 422 GLY A N 1
ATOM 3334 C CA . GLY A 1 422 ? 7.418 31.359 21.828 1 89.88 422 GLY A CA 1
ATOM 3335 C C . GLY A 1 422 ? 6.527 31.188 20.609 1 89.88 422 GLY A C 1
ATOM 3336 O O . GLY A 1 422 ? 5.484 30.547 20.688 1 89.88 422 GLY A O 1
ATOM 3337 N N . LEU A 1 423 ? 6.906 31.859 19.5 1 82.81 423 LEU A N 1
ATOM 3338 C CA . LEU A 1 423 ? 6.23 31.797 18.203 1 82.81 423 LEU A CA 1
ATOM 3339 C C . LEU A 1 423 ? 7.047 30.984 17.203 1 82.81 423 LEU A C 1
ATOM 3341 O O . LEU A 1 423 ? 8.281 31.078 17.172 1 82.81 423 LEU A O 1
ATOM 3345 N N . GLY A 1 424 ? 6.23 30.125 16.438 1 77.69 424 GLY A N 1
ATOM 3346 C CA . GLY A 1 424 ? 6.918 29.375 15.414 1 77.69 424 GLY A CA 1
ATOM 3347 C C . GLY A 1 424 ? 7.762 30.234 14.492 1 77.69 424 GLY A C 1
ATOM 3348 O O . GLY A 1 424 ? 7.258 31.188 13.891 1 77.69 424 GLY A O 1
ATOM 3349 N N . SER A 1 425 ? 9.07 30.016 14.391 1 70.31 425 SER A N 1
ATOM 3350 C CA . SER A 1 425 ? 10.016 30.656 13.484 1 70.31 425 SER A CA 1
ATOM 3351 C C . SER A 1 425 ? 10.633 31.906 14.109 1 70.31 425 SER A C 1
ATOM 3353 O O . SER A 1 425 ? 11.289 32.688 13.422 1 70.31 425 SER A O 1
ATOM 3355 N N . ASP A 1 426 ? 10.359 32.125 15.469 1 74.62 426 ASP A N 1
ATOM 3356 C CA . ASP A 1 426 ? 10.961 33.25 16.125 1 74.62 426 ASP A CA 1
ATOM 3357 C C . ASP A 1 426 ? 12.32 32.906 16.719 1 74.62 426 ASP A C 1
ATOM 3359 O O . ASP A 1 426 ? 13 33.781 17.297 1 74.62 426 ASP A O 1
ATOM 3363 N N . GLY A 1 427 ? 12.617 31.641 16.656 1 78.38 427 GLY A N 1
ATOM 3364 C CA . GLY A 1 427 ? 13.922 31.188 17.109 1 78.38 427 GLY A CA 1
ATOM 3365 C C . GLY A 1 427 ? 13.93 30.719 18.547 1 78.38 427 GLY A C 1
ATOM 3366 O O . GLY A 1 427 ? 14.938 30.203 19.031 1 78.38 427 GLY A O 1
ATOM 3367 N N . THR A 1 428 ? 12.805 30.828 19.25 1 87.69 428 THR A N 1
ATOM 3368 C CA . THR A 1 428 ? 12.719 30.438 20.656 1 87.69 428 THR A CA 1
ATOM 3369 C C . THR A 1 428 ? 13.094 28.969 20.828 1 87.69 428 THR A C 1
ATOM 3371 O O . THR A 1 428 ? 13.898 28.625 21.703 1 87.69 428 THR A O 1
ATOM 3374 N N . VAL A 1 429 ? 12.547 28.125 20.062 1 89.06 429 VAL A N 1
ATOM 3375 C CA . VAL A 1 429 ? 12.82 26.688 20.172 1 89.06 429 VAL A CA 1
ATOM 3376 C C . VAL A 1 429 ? 14.305 26.422 19.906 1 89.06 429 VAL A C 1
ATOM 3378 O O . VAL A 1 429 ? 14.945 25.672 20.625 1 89.06 429 VAL A O 1
ATOM 3381 N N . GLY A 1 430 ? 14.836 27.016 18.812 1 87 430 GLY A N 1
ATOM 3382 C CA . GLY A 1 430 ? 16.25 26.859 18.516 1 87 430 GLY A CA 1
ATOM 3383 C C . GLY A 1 430 ? 17.156 27.297 19.641 1 87 430 GLY A C 1
ATOM 3384 O O . GLY A 1 430 ? 18.156 26.641 19.938 1 87 430 GLY A O 1
ATOM 3385 N N . ALA A 1 431 ? 16.828 28.359 20.281 1 89.31 431 ALA A N 1
ATOM 3386 C CA . ALA A 1 431 ? 17.609 28.891 21.406 1 89.31 431 ALA A CA 1
ATOM 3387 C C . ALA A 1 431 ? 17.562 27.938 22.594 1 89.31 431 ALA A C 1
ATOM 3389 O O . ALA A 1 431 ? 18.578 27.75 23.281 1 89.31 431 ALA A O 1
ATOM 3390 N N . ASN A 1 432 ? 16.391 27.438 22.844 1 93.19 432 ASN A N 1
ATOM 3391 C CA . ASN A 1 432 ? 16.25 26.531 23.969 1 93.19 432 ASN A CA 1
ATOM 3392 C C . ASN A 1 432 ? 16.969 25.203 23.719 1 93.19 432 ASN A C 1
ATOM 3394 O O . ASN A 1 432 ? 17.484 24.578 24.656 1 93.19 432 ASN A O 1
ATOM 3398 N N . LYS A 1 433 ? 16.938 24.734 22.484 1 91.75 433 LYS A N 1
ATOM 3399 C CA . LYS A 1 433 ? 17.703 23.547 22.125 1 91.75 433 LYS A CA 1
ATOM 3400 C C . LYS A 1 433 ? 19.203 23.781 22.344 1 91.75 433 LYS A C 1
ATOM 3402 O O . LYS A 1 433 ? 19.922 22.906 22.812 1 91.75 433 LYS A O 1
ATOM 3407 N N . SER A 1 434 ? 19.688 24.906 22.016 1 90.25 434 SER A N 1
ATOM 3408 C CA . SER A 1 434 ? 21.078 25.281 22.25 1 90.25 434 SER A CA 1
ATOM 3409 C C . SER A 1 434 ? 21.391 25.359 23.734 1 90.25 434 SER A C 1
ATOM 3411 O O . SER A 1 434 ? 22.422 24.844 24.188 1 90.25 434 SER A O 1
ATOM 3413 N N . ALA A 1 435 ? 20.531 25.969 24.484 1 91.75 435 ALA A N 1
ATOM 3414 C CA . ALA A 1 435 ? 20.734 26.125 25.922 1 91.75 435 ALA A CA 1
ATOM 3415 C C . ALA A 1 435 ? 20.859 24.781 26.609 1 91.75 435 ALA A C 1
ATOM 3417 O O . ALA A 1 435 ? 21.734 24.594 27.469 1 91.75 435 ALA A O 1
ATOM 3418 N N . ILE A 1 436 ? 19.969 23.891 26.281 1 93.62 436 ILE A N 1
ATOM 3419 C CA . ILE A 1 436 ? 19.984 22.594 26.922 1 93.62 436 ILE A CA 1
ATOM 3420 C C . ILE A 1 436 ? 21.25 21.828 26.516 1 93.62 436 ILE A C 1
ATOM 3422 O O . ILE A 1 436 ? 21.781 21.031 27.297 1 93.62 436 ILE A O 1
ATOM 3426 N N . LYS A 1 437 ? 21.688 21.938 25.312 1 92.31 437 LYS A N 1
ATOM 3427 C CA . LYS A 1 437 ? 22.906 21.297 24.859 1 92.31 437 LYS A CA 1
ATOM 3428 C C . LYS A 1 437 ? 24.125 21.859 25.578 1 92.31 437 LYS A C 1
ATOM 3430 O O . LYS A 1 437 ? 25.047 21.125 25.938 1 92.31 437 LYS A O 1
ATOM 3435 N N . ILE A 1 438 ? 24.172 23.156 25.797 1 91.62 438 ILE A N 1
ATOM 3436 C CA . ILE A 1 438 ? 25.266 23.812 26.484 1 91.62 438 ILE A CA 1
ATOM 3437 C C . ILE A 1 438 ? 25.359 23.312 27.922 1 91.62 438 ILE A C 1
ATOM 3439 O O . ILE A 1 438 ? 26.422 22.906 28.375 1 91.62 438 ILE A O 1
ATOM 3443 N N . ILE A 1 439 ? 24.266 23.312 28.594 1 93.19 439 ILE A N 1
ATOM 3444 C CA . ILE A 1 439 ? 24.25 22.891 29.984 1 93.19 439 ILE A CA 1
ATOM 3445 C C . ILE A 1 439 ? 24.562 21.391 30.078 1 93.19 439 ILE A C 1
ATOM 3447 O O . ILE A 1 439 ? 25.328 20.953 30.953 1 93.19 439 ILE A O 1
ATOM 3451 N N . GLY A 1 440 ? 24 20.625 29.188 1 92.81 440 GLY A N 1
ATOM 3452 C CA . GLY A 1 440 ? 24.219 19.188 29.188 1 92.81 440 GLY A CA 1
ATOM 3453 C C . GLY A 1 440 ? 25.656 18.812 28.859 1 92.81 440 GLY A C 1
ATOM 3454 O O . GLY A 1 440 ? 26.219 17.891 29.453 1 92.81 440 GLY A O 1
ATOM 3455 N N . ASN A 1 441 ? 26.266 19.469 27.906 1 91.5 441 ASN A N 1
ATOM 3456 C CA . ASN A 1 441 ? 27.578 19.078 27.406 1 91.5 441 ASN A CA 1
ATOM 3457 C C . ASN A 1 441 ? 28.688 19.578 28.328 1 91.5 441 ASN A C 1
ATOM 3459 O O . ASN A 1 441 ? 29.734 18.953 28.453 1 91.5 441 ASN A O 1
ATOM 3463 N N . TYR A 1 442 ? 28.516 20.688 29.047 1 90.31 442 TYR A N 1
ATOM 3464 C CA . TYR A 1 442 ? 29.641 21.328 29.719 1 90.31 442 TYR A CA 1
ATOM 3465 C C . TYR A 1 442 ? 29.5 21.219 31.234 1 90.31 442 TYR A C 1
ATOM 3467 O O . TYR A 1 442 ? 30.359 21.672 31.984 1 90.31 442 TYR A O 1
ATOM 3475 N N . THR A 1 443 ? 28.453 20.656 31.734 1 92.38 443 THR A N 1
ATOM 3476 C CA . THR A 1 443 ? 28.281 20.453 33.156 1 92.38 443 THR A CA 1
ATOM 3477 C C . THR A 1 443 ? 27.953 18.984 33.469 1 92.38 443 THR A C 1
ATOM 3479 O O . THR A 1 443 ? 27.781 18.188 32.531 1 92.38 443 THR A O 1
ATOM 3482 N N . ASP A 1 444 ? 27.875 18.703 34.75 1 91.44 444 ASP A N 1
ATOM 3483 C CA . ASP A 1 444 ? 27.547 17.344 35.156 1 91.44 444 ASP A CA 1
ATOM 3484 C C . ASP A 1 444 ? 26.047 17.203 35.406 1 91.44 444 ASP A C 1
ATOM 3486 O O . ASP A 1 444 ? 25.594 16.125 35.812 1 91.44 444 ASP A O 1
ATOM 3490 N N . LYS A 1 445 ? 25.312 18.172 35.125 1 93.5 445 LYS A N 1
ATOM 3491 C CA . LYS A 1 445 ? 23.859 18.141 35.344 1 93.5 445 LYS A CA 1
ATOM 3492 C C . LYS A 1 445 ? 23.172 17.234 34.344 1 93.5 445 LYS A C 1
ATOM 3494 O O . LYS A 1 445 ? 23.594 17.156 33.188 1 93.5 445 LYS A O 1
ATOM 3499 N N . TYR A 1 446 ? 22.188 16.5 34.906 1 94.69 446 TYR A N 1
ATOM 3500 C CA . TYR A 1 446 ? 21.266 15.836 34 1 94.69 446 TYR A CA 1
ATOM 3501 C C . TYR A 1 446 ? 20.297 16.828 33.375 1 94.69 446 TYR A C 1
ATOM 3503 O O . TYR A 1 446 ? 19.891 17.797 34 1 94.69 446 TYR A O 1
ATOM 3511 N N . VAL A 1 447 ? 20 16.625 32.094 1 96.62 447 VAL A N 1
ATOM 3512 C CA . VAL A 1 447 ? 19.125 17.562 31.391 1 96.62 447 VAL A CA 1
ATOM 3513 C C . VAL A 1 447 ? 18.031 16.781 30.656 1 96.62 447 VAL A C 1
ATOM 3515 O O . VAL A 1 447 ? 18.234 15.633 30.266 1 96.62 447 VAL A O 1
ATOM 3518 N N . GLN A 1 448 ? 16.891 17.297 30.484 1 96.31 448 GLN A N 1
ATOM 3519 C CA . GLN A 1 448 ? 15.766 16.797 29.703 1 96.31 448 GLN A CA 1
ATOM 3520 C C . GLN A 1 448 ? 15.016 17.938 29.016 1 96.31 448 GLN A C 1
ATOM 3522 O O . GLN A 1 448 ? 14.625 18.906 29.672 1 96.31 448 GLN A O 1
ATOM 3527 N N . GLY A 1 449 ? 14.945 17.938 27.688 1 96.62 449 GLY A N 1
ATOM 3528 C CA . GLY A 1 449 ? 14.242 18.953 26.938 1 96.62 449 GLY A CA 1
ATOM 3529 C C . GLY A 1 449 ? 13.18 18.391 26.016 1 96.62 449 GLY A C 1
ATOM 3530 O O . GLY A 1 449 ? 13.414 17.391 25.328 1 96.62 449 GLY A O 1
ATOM 3531 N N . TYR A 1 450 ? 11.969 18.859 26.109 1 95.31 450 TYR A N 1
ATOM 3532 C CA . TYR A 1 450 ? 10.844 18.516 25.25 1 95.31 450 TYR A CA 1
ATOM 3533 C C . TYR A 1 450 ? 10.211 19.766 24.656 1 95.31 450 TYR A C 1
ATOM 3535 O O . TYR A 1 450 ? 10.078 20.797 25.328 1 95.31 450 TYR A O 1
ATOM 3543 N N . PHE A 1 451 ? 9.852 19.781 23.375 1 93 451 PHE A N 1
ATOM 3544 C CA . PHE A 1 451 ? 9.336 20.938 22.656 1 93 451 PHE A CA 1
ATOM 3545 C C . PHE A 1 451 ? 7.969 20.641 22.062 1 93 451 PHE A C 1
ATOM 3547 O O . PHE A 1 451 ? 7.832 19.766 21.203 1 93 451 PHE A O 1
ATOM 3554 N N . ALA A 1 452 ? 6.98 21.297 22.469 1 90.62 452 ALA A N 1
ATOM 3555 C CA . ALA A 1 452 ? 5.613 21.141 21.984 1 90.62 452 ALA A CA 1
ATOM 3556 C C . ALA A 1 452 ? 5.285 22.203 20.938 1 90.62 452 ALA A C 1
ATOM 3558 O O . ALA A 1 452 ? 5.656 23.375 21.094 1 90.62 452 ALA A O 1
ATOM 3559 N N . TYR A 1 453 ? 4.688 21.812 19.875 1 81.69 453 TYR A N 1
ATOM 3560 C CA . TYR A 1 453 ? 4.328 22.688 18.781 1 81.69 453 TYR A CA 1
ATOM 3561 C C . TYR A 1 453 ? 2.826 22.672 18.516 1 81.69 453 TYR A C 1
ATOM 3563 O O . TYR A 1 453 ? 2.186 21.625 18.656 1 81.69 453 TYR A O 1
ATOM 3571 N N . ASP A 1 454 ? 2.361 23.797 18.172 1 79.5 454 ASP A N 1
ATOM 3572 C CA . ASP A 1 454 ? 0.996 23.812 17.656 1 79.5 454 ASP A CA 1
ATOM 3573 C C . ASP A 1 454 ? 0.943 23.281 16.219 1 79.5 454 ASP A C 1
ATOM 3575 O O . ASP A 1 454 ? 1.981 23.094 15.578 1 79.5 454 ASP A O 1
ATOM 3579 N N . SER A 1 455 ? -0.208 22.922 15.711 1 73.62 455 SER A N 1
ATOM 3580 C CA . SER A 1 455 ? -0.356 22.234 14.438 1 73.62 455 SER A CA 1
ATOM 3581 C C . SER A 1 455 ? -0.297 23.203 13.266 1 73.62 455 SER A C 1
ATOM 3583 O O . SER A 1 455 ? -0.291 22.781 12.109 1 73.62 455 SER A O 1
ATOM 3585 N N . LYS A 1 456 ? -0.198 24.578 13.508 1 73.56 456 LYS A N 1
ATOM 3586 C CA . LYS A 1 456 ? -0.109 25.531 12.398 1 73.56 456 LYS A CA 1
ATOM 3587 C C . LYS A 1 456 ? 1.284 25.516 11.781 1 73.56 456 LYS A C 1
ATOM 3589 O O . LYS A 1 456 ? 2.273 25.25 12.461 1 73.56 456 LYS A O 1
ATOM 3594 N N . LYS A 1 457 ? 1.428 25.641 10.445 1 69.75 457 LYS A N 1
ATOM 3595 C CA . LYS A 1 457 ? 2.705 25.609 9.742 1 69.75 457 LYS A CA 1
ATOM 3596 C C . LYS A 1 457 ? 3.623 26.734 10.227 1 69.75 457 LYS A C 1
ATOM 3598 O O . LYS A 1 457 ? 4.836 26.547 10.336 1 69.75 457 LYS A O 1
ATOM 3603 N N . SER A 1 458 ? 3.08 27.906 10.359 1 69.75 458 SER A N 1
ATOM 3604 C CA . SER A 1 458 ? 3.871 29.031 10.852 1 69.75 458 SER A CA 1
ATOM 3605 C C . SER A 1 458 ? 3.033 29.953 11.734 1 69.75 458 SER A C 1
ATOM 3607 O O . SER A 1 458 ? 1.81 30.016 11.594 1 69.75 458 SER A O 1
ATOM 3609 N N . GLY A 1 459 ? 3.748 30.516 12.648 1 68.06 459 GLY A N 1
ATOM 3610 C CA . GLY A 1 459 ? 3.08 31.5 13.492 1 68.06 459 GLY A CA 1
ATOM 3611 C C . GLY A 1 459 ? 2.248 30.859 14.586 1 68.06 459 GLY A C 1
ATOM 3612 O O . GLY A 1 459 ? 1.329 31.5 15.117 1 68.06 459 GLY A O 1
ATOM 3613 N N . GLY A 1 460 ? 2.557 29.578 14.734 1 79.31 460 GLY A N 1
ATOM 3614 C CA . GLY A 1 460 ? 1.896 28.922 15.844 1 79.31 460 GLY A CA 1
ATOM 3615 C C . GLY A 1 460 ? 2.674 29.016 17.141 1 79.31 460 GLY A C 1
ATOM 3616 O O . GLY A 1 460 ? 3.859 29.359 17.141 1 79.31 460 GLY A O 1
ATOM 3617 N N . ILE A 1 461 ? 1.973 28.797 18.219 1 87.5 461 ILE A N 1
ATOM 3618 C CA . ILE A 1 461 ? 2.588 28.875 19.531 1 87.5 461 ILE A CA 1
ATOM 3619 C C . ILE A 1 461 ? 3.504 27.672 19.75 1 87.5 461 ILE A C 1
ATOM 3621 O O . ILE A 1 461 ? 3.189 26.562 19.312 1 87.5 461 ILE A O 1
ATOM 3625 N N . THR A 1 462 ? 4.617 27.875 20.266 1 90.81 462 THR A N 1
ATOM 3626 C CA . THR A 1 462 ? 5.543 26.828 20.703 1 90.81 462 THR A CA 1
ATOM 3627 C C . THR A 1 462 ? 5.766 26.891 22.219 1 90.81 462 THR A C 1
ATOM 3629 O O . THR A 1 462 ? 5.789 27.969 22.797 1 90.81 462 THR A O 1
ATOM 3632 N N . VAL A 1 463 ? 5.852 25.766 22.844 1 94.31 463 VAL A N 1
ATOM 3633 C CA . VAL A 1 463 ? 6.168 25.703 24.266 1 94.31 463 VAL A CA 1
ATOM 3634 C C . VAL A 1 463 ? 7.363 24.766 24.484 1 94.31 463 VAL A C 1
ATOM 3636 O O . VAL A 1 463 ? 7.309 23.594 24.141 1 94.31 463 VAL A O 1
ATOM 3639 N N . SER A 1 464 ? 8.43 25.281 25.016 1 96.25 464 SER A N 1
ATOM 3640 C CA . SER A 1 464 ? 9.609 24.484 25.375 1 96.25 464 SER A CA 1
ATOM 3641 C C . SER A 1 464 ? 9.586 24.078 26.844 1 96.25 464 SER A C 1
ATOM 3643 O O . SER A 1 464 ? 9.344 24.922 27.719 1 96.25 464 SER A O 1
ATOM 3645 N N . HIS A 1 465 ? 9.781 22.828 27.125 1 96.75 465 HIS A N 1
ATOM 3646 C CA . HIS A 1 465 ? 9.883 22.266 28.469 1 96.75 465 HIS A CA 1
ATOM 3647 C C . HIS A 1 465 ? 11.305 21.797 28.75 1 96.75 465 HIS A C 1
ATOM 3649 O O . HIS A 1 465 ? 11.758 20.797 28.172 1 96.75 465 HIS A O 1
ATOM 3655 N N . LEU A 1 466 ? 11.977 22.438 29.656 1 96.94 466 LEU A N 1
ATOM 3656 C CA . LEU A 1 466 ? 13.352 22.062 30 1 96.94 466 LEU A CA 1
ATOM 3657 C C . LEU A 1 466 ? 13.469 21.734 31.484 1 96.94 466 LEU A C 1
ATOM 3659 O O . LEU A 1 466 ? 12.898 22.438 32.312 1 96.94 466 LEU A O 1
ATOM 3663 N N . ARG A 1 467 ? 14.148 20.672 31.812 1 96.62 467 ARG A N 1
ATOM 3664 C CA . ARG A 1 467 ? 14.461 20.281 33.188 1 96.62 467 ARG A CA 1
ATOM 3665 C C . ARG A 1 467 ? 15.969 20.094 33.375 1 96.62 467 ARG A C 1
ATOM 3667 O O . ARG A 1 467 ? 16.656 19.609 32.469 1 96.62 467 ARG A O 1
ATOM 3674 N N . PHE A 1 468 ? 16.5 20.516 34.531 1 95.81 468 PHE A N 1
ATOM 3675 C CA . PHE A 1 468 ? 17.891 20.375 34.906 1 95.81 468 PHE A CA 1
ATOM 3676 C C . PHE A 1 468 ? 18 19.859 36.344 1 95.81 468 PHE A C 1
ATOM 3678 O O . PHE A 1 468 ? 17.234 20.266 37.219 1 95.81 468 PHE A O 1
ATOM 3685 N N . GLY A 1 469 ? 18.859 18.859 36.531 1 94.06 469 GLY A N 1
ATOM 3686 C CA . GLY A 1 469 ? 19.016 18.344 37.875 1 94.06 469 GLY A CA 1
ATOM 3687 C C . GLY A 1 469 ? 20.281 17.547 38.094 1 94.06 469 GLY A C 1
ATOM 3688 O O . GLY A 1 469 ? 21.047 17.344 37.125 1 94.06 469 GLY A O 1
ATOM 3689 N N . ASP A 1 470 ? 20.5 17.047 39.344 1 92.56 470 ASP A N 1
ATOM 3690 C CA . ASP A 1 470 ? 21.703 16.312 39.688 1 92.56 470 ASP A CA 1
ATOM 3691 C C . ASP A 1 470 ? 21.469 14.805 39.625 1 92.56 470 ASP A C 1
ATOM 3693 O O . ASP A 1 470 ? 22.422 14.023 39.656 1 92.56 470 ASP A O 1
ATOM 3697 N N . LYS A 1 471 ? 20.25 14.438 39.469 1 91.44 471 LYS A N 1
ATOM 3698 C CA . LYS A 1 471 ? 19.859 13.039 39.312 1 91.44 471 LYS A CA 1
ATOM 3699 C C . LYS A 1 471 ? 19.203 12.812 37.938 1 91.44 471 LYS A C 1
ATOM 3701 O O . LYS A 1 471 ? 18.734 13.766 37.312 1 91.44 471 LYS A O 1
ATOM 3706 N N . PRO A 1 472 ? 19.234 11.461 37.531 1 91.06 472 PRO A N 1
ATOM 3707 C CA . PRO A 1 472 ? 18.594 11.188 36.25 1 91.06 472 PRO A CA 1
ATOM 3708 C C . PRO A 1 472 ? 17.125 11.617 36.219 1 91.06 472 P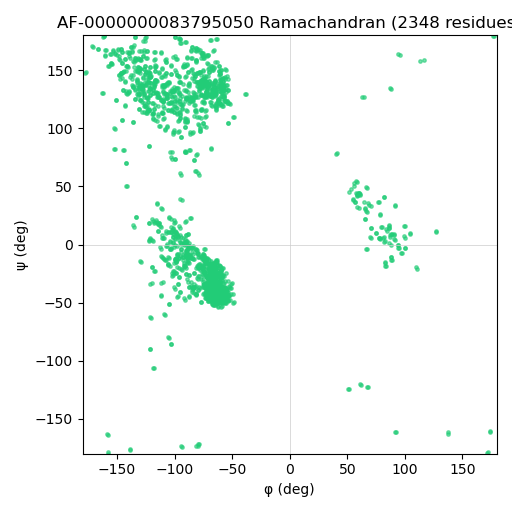RO A C 1
ATOM 3710 O O . PRO A 1 472 ? 16.391 11.398 37.188 1 91.06 472 PRO A O 1
ATOM 3713 N N . ILE A 1 473 ? 16.734 12.305 35.219 1 93.75 473 ILE A N 1
ATOM 3714 C CA . ILE A 1 473 ? 15.383 12.82 35.062 1 93.75 473 ILE A CA 1
ATOM 3715 C C . ILE A 1 473 ? 14.547 11.844 34.25 1 93.75 473 ILE A C 1
ATOM 3717 O O . ILE A 1 473 ? 14.867 11.578 33.094 1 93.75 473 ILE A O 1
ATOM 3721 N N . LYS A 1 474 ? 13.461 11.297 34.75 1 92.88 474 LYS A N 1
ATOM 3722 C CA . LYS A 1 474 ? 12.633 10.258 34.125 1 92.88 474 LYS A CA 1
ATOM 3723 C C . LYS A 1 474 ? 11.242 10.805 33.781 1 92.88 474 LYS A C 1
ATOM 3725 O O . LYS A 1 474 ? 10.336 10.039 33.469 1 92.88 474 LYS A O 1
ATOM 3730 N N . SER A 1 475 ? 11.102 12.086 33.719 1 93.19 475 SER A N 1
ATOM 3731 C CA . SER A 1 475 ? 9.789 12.727 33.656 1 93.19 475 SER A CA 1
ATOM 3732 C C . SER A 1 475 ? 9.352 12.922 32.219 1 93.19 475 SER A C 1
ATOM 3734 O O . SER A 1 475 ? 9.359 14.039 31.688 1 93.19 475 SER A O 1
ATOM 3736 N N . HIS A 1 476 ? 8.805 11.836 31.516 1 93.81 476 HIS A N 1
ATOM 3737 C CA . HIS A 1 476 ? 8.367 11.906 30.141 1 93.81 476 HIS A CA 1
ATOM 3738 C C . HIS A 1 476 ? 6.965 12.5 30.031 1 93.81 476 HIS A C 1
ATOM 3740 O O . HIS A 1 476 ? 6.035 11.836 29.562 1 93.81 476 HIS A O 1
ATOM 3746 N N . TYR A 1 477 ? 6.73 13.703 30.406 1 94.06 477 TYR A N 1
ATOM 3747 C CA . TYR A 1 477 ? 5.492 14.477 30.359 1 94.06 477 TYR A CA 1
ATOM 3748 C C . TYR A 1 477 ? 5.773 15.969 30.453 1 94.06 477 TYR A C 1
ATOM 3750 O O . TYR A 1 477 ? 6.859 16.375 30.875 1 94.06 477 TYR A O 1
ATOM 3758 N N . GLU A 1 478 ? 4.852 16.828 30.094 1 93.62 478 GLU A N 1
ATOM 3759 C CA . GLU A 1 478 ? 5.008 18.281 30.109 1 93.62 478 GLU A CA 1
ATOM 3760 C C . GLU A 1 478 ? 5.102 18.797 31.547 1 93.62 478 GLU A C 1
ATOM 3762 O O . GLU A 1 478 ? 4.555 18.188 32.469 1 93.62 478 GLU A O 1
ATOM 3767 N N . ILE A 1 479 ? 5.754 19.922 31.734 1 94.69 479 ILE A N 1
ATOM 3768 C CA . ILE A 1 479 ? 5.941 20.547 33.031 1 94.69 479 ILE A CA 1
ATOM 3769 C C . ILE A 1 479 ? 4.625 21.156 33.5 1 94.69 479 ILE A C 1
ATOM 3771 O O . ILE A 1 479 ? 3.984 21.906 32.781 1 94.69 479 ILE A O 1
ATOM 3775 N N . LYS A 1 480 ? 4.246 20.766 34.75 1 90.88 480 LYS A N 1
ATOM 3776 C CA . LYS A 1 480 ? 3.043 21.344 35.344 1 90.88 480 LYS A CA 1
ATOM 3777 C C . LYS A 1 480 ? 3.391 22.25 36.5 1 90.88 480 LYS A C 1
ATOM 3779 O O . LYS A 1 480 ? 2.539 23 37 1 90.88 480 LYS A O 1
ATOM 3784 N N . LYS A 1 481 ? 4.59 22.234 36.938 1 92.31 481 LYS A N 1
ATOM 3785 C CA . LYS A 1 481 ? 5.133 23.094 38 1 92.31 481 LYS A CA 1
ATOM 3786 C C . LYS A 1 481 ? 6.508 23.625 37.594 1 92.31 481 LYS A C 1
ATOM 3788 O O . LYS A 1 481 ? 7.52 22.953 37.781 1 92.31 481 LYS A O 1
ATOM 3793 N N . ALA A 1 482 ? 6.52 24.844 37.25 1 95.88 482 ALA A N 1
ATOM 3794 C CA . ALA A 1 482 ? 7.746 25.438 36.719 1 95.88 482 ALA A CA 1
ATOM 3795 C C . ALA A 1 482 ? 8.383 26.391 37.719 1 95.88 482 ALA A C 1
ATOM 3797 O O . ALA A 1 482 ? 7.676 27.078 38.469 1 95.88 482 ALA A O 1
ATOM 3798 N N . ASP A 1 483 ? 9.68 26.484 37.719 1 96.25 483 ASP A N 1
ATOM 3799 C CA . ASP A 1 483 ? 10.445 27.453 38.5 1 96.25 483 ASP A CA 1
ATOM 3800 C C . ASP A 1 483 ? 10.664 28.734 37.719 1 96.25 483 ASP A C 1
ATOM 3802 O O . ASP A 1 483 ? 10.906 29.797 38.312 1 96.25 483 ASP A O 1
ATOM 3806 N N . PHE A 1 484 ? 10.633 28.609 36.5 1 97.12 484 PHE A N 1
ATOM 3807 C CA . PHE A 1 484 ? 10.953 29.703 35.594 1 97.12 484 PHE A CA 1
ATOM 3808 C C . PHE A 1 484 ? 10.031 29.656 34.375 1 97.12 484 PHE A C 1
ATOM 3810 O O . PHE A 1 484 ? 9.828 28.609 33.781 1 97.12 484 PHE A O 1
ATOM 3817 N N . ILE A 1 485 ? 9.398 30.812 33.969 1 97.75 485 ILE A N 1
ATOM 3818 C CA . ILE A 1 485 ? 8.617 30.906 32.75 1 97.75 485 ILE A CA 1
ATOM 3819 C C . ILE A 1 485 ? 9.047 32.156 31.969 1 97.75 485 ILE A C 1
ATOM 3821 O O . ILE A 1 485 ? 9.203 33.219 32.531 1 97.75 485 ILE A O 1
ATOM 3825 N N . ALA A 1 486 ? 9.312 31.984 30.719 1 96.88 486 ALA A N 1
ATOM 3826 C CA . ALA A 1 486 ? 9.57 33.094 29.812 1 96.88 486 ALA A CA 1
ATOM 3827 C C . ALA A 1 486 ? 8.5 33.188 28.719 1 96.88 486 ALA A C 1
ATOM 3829 O O . ALA A 1 486 ? 8.086 32.156 28.172 1 96.88 486 ALA A O 1
ATOM 3830 N N . CYS A 1 487 ? 7.961 34.312 28.516 1 95.62 487 CYS A N 1
ATOM 3831 C CA . CYS A 1 487 ? 7.023 34.594 27.438 1 95.62 487 CYS A CA 1
ATOM 3832 C C . CYS A 1 487 ? 7.648 35.5 26.391 1 95.62 487 CYS A C 1
ATOM 3834 O O . CYS A 1 487 ? 7.859 36.688 26.641 1 95.62 487 CYS A O 1
ATOM 3836 N N . HIS A 1 488 ? 7.848 35.031 25.281 1 92.75 488 HIS A N 1
ATOM 3837 C CA . HIS A 1 488 ? 8.633 35.719 24.281 1 92.75 488 HIS A CA 1
ATOM 3838 C C . HIS A 1 488 ? 7.746 36.594 23.375 1 92.75 488 HIS A C 1
ATOM 3840 O O . HIS A 1 488 ? 8.242 37.469 22.656 1 92.75 488 HIS A O 1
ATOM 3846 N N . ASN A 1 489 ? 6.457 36.375 23.391 1 86.56 489 ASN A N 1
ATOM 3847 C CA . ASN A 1 489 ? 5.488 37.156 22.641 1 86.56 489 ASN A CA 1
ATOM 3848 C C . ASN A 1 489 ? 4.477 37.844 23.547 1 86.56 489 ASN A C 1
ATOM 3850 O O . ASN A 1 489 ? 3.705 37.156 24.234 1 86.56 489 ASN A O 1
ATOM 3854 N N . GLN A 1 490 ? 4.414 39.094 23.469 1 85 490 GLN A N 1
ATOM 3855 C CA . GLN A 1 490 ? 3.633 39.875 24.406 1 85 490 GLN A CA 1
ATOM 3856 C C . GLN A 1 490 ? 2.141 39.594 24.266 1 85 490 GLN A C 1
ATOM 3858 O O . GLN A 1 490 ? 1.395 39.656 25.25 1 85 490 GLN A O 1
ATOM 3863 N N . SER A 1 491 ? 1.674 39.25 23.062 1 82.19 491 SER A N 1
ATOM 3864 C CA . SER A 1 491 ? 0.252 39 22.844 1 82.19 491 SER A CA 1
ATOM 3865 C C . SER A 1 491 ? -0.213 37.75 23.594 1 82.19 491 SER A C 1
ATOM 3867 O O . SER A 1 491 ? -1.406 37.594 23.844 1 82.19 491 SER A O 1
ATOM 3869 N N . TYR A 1 492 ? 0.673 36.875 23.969 1 88.75 492 TYR A N 1
ATOM 3870 C CA . TYR A 1 492 ? 0.328 35.594 24.578 1 88.75 492 TYR A CA 1
ATOM 3871 C C . TYR A 1 492 ? -0.13 35.781 26.016 1 88.75 492 TYR A C 1
ATOM 3873 O O . TYR A 1 492 ? -0.868 34.938 26.547 1 88.75 492 TYR A O 1
ATOM 3881 N N . VAL A 1 493 ? 0.245 36.812 26.641 1 87.44 493 VAL A N 1
ATOM 3882 C CA . VAL A 1 493 ? -0.053 37.031 28.047 1 87.44 493 VAL A CA 1
ATOM 3883 C C . VAL A 1 493 ? -1.554 37.25 28.234 1 87.44 493 VAL A C 1
ATOM 3885 O O . VAL A 1 493 ? -2.107 36.906 29.281 1 87.44 493 VAL A O 1
ATOM 3888 N N . ASN A 1 494 ? -2.156 37.75 27.188 1 80.12 494 ASN A N 1
ATOM 3889 C CA . ASN A 1 494 ? -3.59 38 27.281 1 80.12 494 ASN A CA 1
ATOM 3890 C C . ASN A 1 494 ? -4.402 36.906 26.625 1 80.12 494 ASN A C 1
ATOM 3892 O O . ASN A 1 494 ? -5.605 36.781 26.859 1 80.12 494 ASN A O 1
ATOM 3896 N N . LYS A 1 495 ? -3.797 36.094 25.906 1 83.25 495 LYS A N 1
ATOM 3897 C CA . LYS A 1 495 ? -4.496 35.062 25.125 1 83.25 495 LYS A CA 1
ATOM 3898 C C . LYS A 1 495 ? -4.449 33.719 25.828 1 83.25 495 LYS A C 1
ATOM 3900 O O . LYS A 1 495 ? -5.402 32.938 25.75 1 83.25 495 LYS A O 1
ATOM 3905 N N . TYR A 1 496 ? -3.328 33.406 26.453 1 90 496 TYR A N 1
ATOM 3906 C CA . TYR A 1 496 ? -3.115 32.125 27.094 1 90 496 TYR A CA 1
ATOM 3907 C C . TYR A 1 496 ? -2.928 32.281 28.594 1 90 496 TYR A C 1
ATOM 3909 O O . TYR A 1 496 ? -2.562 33.375 29.078 1 90 496 TYR A O 1
ATOM 3917 N N . ASP A 1 497 ? -3.268 31.234 29.312 1 89.69 497 ASP A N 1
ATOM 3918 C CA . ASP A 1 497 ? -2.963 31.203 30.75 1 89.69 497 ASP A CA 1
ATOM 3919 C C . ASP A 1 497 ? -1.512 30.797 30.984 1 89.69 497 ASP A C 1
ATOM 3921 O O . ASP A 1 497 ? -1.243 29.688 31.469 1 89.69 497 ASP A O 1
ATOM 3925 N N . ILE A 1 498 ? -0.633 31.641 30.797 1 91.75 498 ILE A N 1
ATOM 3926 C CA . ILE A 1 498 ? 0.79 31.344 30.703 1 91.75 498 ILE A CA 1
ATOM 3927 C C . ILE A 1 498 ? 1.363 31.062 32.094 1 91.75 498 ILE A C 1
ATOM 3929 O O . ILE A 1 498 ? 2.361 30.359 32.219 1 91.75 498 ILE A O 1
ATOM 3933 N N . LEU A 1 499 ? 0.823 31.656 33.156 1 94.56 499 LEU A N 1
ATOM 3934 C CA . LEU A 1 499 ? 1.433 31.562 34.469 1 94.56 499 LEU A CA 1
ATOM 3935 C C . LEU A 1 499 ? 0.803 30.438 35.281 1 94.56 499 LEU A C 1
ATOM 3937 O O . LEU A 1 499 ? 1.233 30.172 36.406 1 94.56 499 LEU A O 1
ATOM 3941 N N . LYS A 1 500 ? -0.128 29.719 34.688 1 91 500 LYS A N 1
ATOM 3942 C CA . LYS A 1 500 ? -0.891 28.703 35.406 1 91 500 LYS A CA 1
ATOM 3943 C C . LYS A 1 500 ? 0.032 27.656 36.031 1 91 500 LYS A C 1
ATOM 3945 O O . LYS A 1 500 ? -0.277 27.094 37.094 1 91 500 LYS A O 1
ATOM 3950 N N . ASP A 1 501 ? 1.229 27.422 35.469 1 92.69 501 ASP A N 1
ATOM 3951 C CA . ASP A 1 501 ? 2.115 26.344 35.906 1 92.69 501 ASP A CA 1
ATOM 3952 C C . ASP A 1 501 ? 3.303 26.906 36.688 1 92.69 501 ASP A C 1
ATOM 3954 O O . ASP A 1 501 ? 4.164 26.141 37.156 1 92.69 501 ASP A O 1
ATOM 3958 N N . LEU A 1 502 ? 3.396 28.188 36.875 1 96.38 502 LEU A N 1
ATOM 3959 C CA . LEU A 1 502 ? 4.523 28.781 37.594 1 96.38 502 LEU A CA 1
ATOM 3960 C C . LEU A 1 502 ? 4.367 28.625 39.094 1 96.38 502 LEU A C 1
ATOM 3962 O O . LEU A 1 502 ? 3.314 28.953 39.656 1 96.38 502 LEU A O 1
ATOM 3966 N N . LYS A 1 503 ? 5.422 28.172 39.781 1 94.69 503 LYS A N 1
ATOM 3967 C CA . LYS A 1 503 ? 5.426 28 41.25 1 94.69 503 LYS A CA 1
ATOM 3968 C C . LYS A 1 503 ? 5.426 29.359 41.938 1 94.69 503 LYS A C 1
ATOM 3970 O O . LYS A 1 503 ? 5.902 30.344 41.406 1 94.69 503 LYS A O 1
ATOM 3975 N N . PRO A 1 504 ? 4.82 29.344 43.219 1 95.12 504 PRO A N 1
ATOM 3976 C CA . PRO A 1 504 ? 5.02 30.562 44 1 95.12 504 PRO A CA 1
ATOM 3977 C C . PRO A 1 504 ? 6.492 30.922 44.188 1 95.12 504 PRO A C 1
ATOM 3979 O O . PRO A 1 504 ? 7.332 30.031 44.344 1 95.12 504 PRO A O 1
ATOM 3982 N N . ASN A 1 505 ? 6.777 32.219 44.156 1 95.31 505 ASN A N 1
ATOM 3983 C CA . ASN A 1 505 ? 8.133 32.75 44.25 1 95.31 505 ASN A CA 1
ATOM 3984 C C . ASN A 1 505 ? 8.945 32.438 43 1 95.31 505 ASN A C 1
ATOM 3986 O O . ASN A 1 505 ? 10.164 32.656 42.969 1 95.31 505 ASN A O 1
ATOM 3990 N N . GLY A 1 506 ? 8.32 31.875 41.969 1 96.5 506 GLY A N 1
ATOM 3991 C CA . GLY A 1 506 ? 9.008 31.594 40.719 1 96.5 506 GLY A CA 1
ATOM 3992 C C . GLY A 1 506 ? 9.398 32.844 39.938 1 96.5 506 GLY A C 1
ATOM 3993 O O . GLY A 1 506 ? 9.094 33.969 40.375 1 96.5 506 GLY A O 1
ATOM 3994 N N . ILE A 1 507 ? 10.086 32.656 38.844 1 97.75 507 ILE A N 1
ATOM 3995 C CA . ILE A 1 507 ? 10.562 33.75 38 1 97.75 507 ILE A CA 1
ATOM 3996 C C . ILE A 1 507 ? 9.758 33.844 36.719 1 97.75 507 ILE A C 1
ATOM 3998 O O . ILE A 1 507 ? 9.531 32.812 36.062 1 97.75 507 ILE A O 1
ATOM 4002 N N . PHE A 1 508 ? 9.25 35 36.375 1 97.69 508 PHE A N 1
ATOM 4003 C CA . PHE A 1 508 ? 8.547 35.281 35.125 1 97.69 508 PHE A CA 1
ATOM 4004 C C . PHE A 1 508 ? 9.195 36.406 34.375 1 97.69 508 PHE A C 1
ATOM 4006 O O . PHE A 1 508 ? 9.406 37.5 34.906 1 97.69 508 PHE A O 1
ATOM 4013 N N . ILE A 1 509 ? 9.617 36.188 33.125 1 97.31 509 ILE A N 1
ATOM 4014 C CA . ILE A 1 509 ? 10.156 37.25 32.281 1 97.31 509 ILE A CA 1
ATOM 4015 C C . ILE A 1 509 ? 9.289 37.406 31.047 1 97.31 509 ILE A C 1
ATOM 4017 O O . ILE A 1 509 ? 8.938 36.438 30.391 1 97.31 509 ILE A O 1
ATOM 4021 N N . LEU A 1 510 ? 8.891 38.594 30.734 1 96.06 510 LEU A N 1
ATOM 4022 C CA . LEU A 1 510 ? 8.047 38.906 29.594 1 96.06 510 LEU A CA 1
ATOM 4023 C C . LEU A 1 510 ? 8.789 39.812 28.609 1 96.06 510 LEU A C 1
ATOM 4025 O O . LEU A 1 510 ? 9.305 40.875 28.984 1 96.06 510 LEU A O 1
ATOM 4029 N N . ASN A 1 511 ? 8.953 39.344 27.422 1 94.25 511 ASN A N 1
ATOM 4030 C CA . ASN A 1 511 ? 9.406 40.188 26.328 1 94.25 511 ASN A CA 1
ATOM 4031 C C . ASN A 1 511 ? 8.297 41.125 25.875 1 94.25 511 ASN A C 1
ATOM 4033 O O . ASN A 1 511 ? 7.27 40.688 25.359 1 94.25 511 ASN A O 1
ATOM 4037 N N . THR A 1 512 ? 8.445 42.438 26.031 1 91.38 512 THR A N 1
ATOM 4038 C CA . THR A 1 512 ? 7.344 43.344 25.734 1 91.38 512 THR A CA 1
ATOM 4039 C C . THR A 1 512 ? 7.875 44.75 25.391 1 91.38 512 THR A C 1
ATOM 4041 O O . THR A 1 512 ? 8.977 45.094 25.812 1 91.38 512 THR A O 1
ATOM 4044 N N . LEU A 1 513 ? 7.082 45.438 24.672 1 87.88 513 LEU A N 1
ATOM 4045 C CA . LEU A 1 513 ? 7.355 46.844 24.359 1 87.88 513 LEU A CA 1
ATOM 4046 C C . LEU A 1 513 ? 6.762 47.75 25.422 1 87.88 513 LEU A C 1
ATOM 4048 O O . LEU A 1 513 ? 7.047 48.938 25.438 1 87.88 513 LEU A O 1
ATOM 4052 N N . TRP A 1 514 ? 6.02 47.25 26.328 1 89.5 514 TRP A N 1
ATOM 4053 C CA . TRP A 1 514 ? 5.34 48.062 27.328 1 89.5 514 TRP A CA 1
ATOM 4054 C C . TRP A 1 514 ? 6.316 48.531 28.391 1 89.5 514 TRP A C 1
ATOM 4056 O O . TRP A 1 514 ? 7.211 47.781 28.797 1 89.5 514 TRP A O 1
ATOM 4066 N N . SER A 1 515 ? 6.074 49.75 28.766 1 89.38 515 SER A N 1
ATOM 4067 C CA . SER A 1 515 ? 6.793 50.281 29.922 1 89.38 515 SER A CA 1
ATOM 4068 C C . SER A 1 515 ? 6.168 49.812 31.234 1 89.38 515 SER A C 1
ATOM 4070 O O . SER A 1 515 ? 5.066 49.25 31.234 1 89.38 515 SER A O 1
ATOM 4072 N N . GLU A 1 516 ? 6.844 50 32.281 1 89.38 516 GLU A N 1
ATOM 4073 C CA . GLU A 1 516 ? 6.316 49.625 33.594 1 89.38 516 GLU A CA 1
ATOM 4074 C C . GLU A 1 516 ? 4.969 50.281 33.844 1 89.38 516 GLU A C 1
ATOM 4076 O O . GLU A 1 516 ? 4.078 49.688 34.438 1 89.38 516 GLU A O 1
ATOM 4081 N N . GLU A 1 517 ? 4.867 51.5 33.406 1 89.06 517 GLU A N 1
ATOM 4082 C CA . GLU A 1 517 ? 3.617 52.25 33.594 1 89.06 517 GLU A CA 1
ATOM 4083 C C . GLU A 1 517 ? 2.508 51.656 32.719 1 89.06 517 GLU A C 1
ATOM 4085 O O . GLU A 1 517 ? 1.365 51.531 33.156 1 89.06 517 GLU A O 1
ATOM 4090 N N . GLU A 1 518 ? 2.936 51.281 31.594 1 90.81 518 GLU A N 1
ATOM 4091 C CA . GLU A 1 518 ? 1.959 50.719 30.656 1 90.81 518 GLU A CA 1
ATOM 4092 C C . GLU A 1 518 ? 1.495 49.312 31.109 1 90.81 518 GLU A C 1
ATOM 4094 O O . GLU A 1 518 ? 0.365 48.906 30.828 1 90.81 518 GLU A O 1
ATOM 4099 N N . LEU A 1 519 ? 2.32 48.656 31.781 1 91 519 LEU A N 1
ATOM 4100 C CA . LEU A 1 519 ? 1.978 47.344 32.281 1 91 519 LEU A CA 1
ATOM 4101 C C . LEU A 1 519 ? 0.767 47.406 33.219 1 91 519 LEU A C 1
ATOM 4103 O O . LEU A 1 519 ? -0.046 46.469 33.25 1 91 519 LEU A O 1
ATOM 4107 N N . GLU A 1 520 ? 0.65 48.5 33.906 1 87.31 520 GLU A N 1
ATOM 4108 C CA . GLU A 1 520 ? -0.459 48.688 34.844 1 87.31 520 GLU A CA 1
ATOM 4109 C C . GLU A 1 520 ? -1.796 48.719 34.094 1 87.31 520 GLU A C 1
ATOM 4111 O O . GLU A 1 520 ? -2.816 48.281 34.625 1 87.31 520 GLU A O 1
ATOM 4116 N N . GLU A 1 521 ? -1.692 49.156 32.969 1 85.56 521 GLU A N 1
ATOM 4117 C CA . GLU A 1 521 ? -2.92 49.312 32.219 1 85.56 521 GLU A CA 1
ATOM 4118 C C . GLU A 1 521 ? -3.166 48.125 31.297 1 85.56 521 GLU A C 1
ATOM 4120 O O . GLU A 1 521 ? -4.312 47.719 31.094 1 85.56 521 GLU A O 1
ATOM 4125 N N . LYS A 1 522 ? -2.154 47.562 30.781 1 86.75 522 LYS A N 1
ATOM 4126 C CA . LYS A 1 522 ? -2.307 46.656 29.641 1 86.75 522 LYS A CA 1
ATOM 4127 C C . LYS A 1 522 ? -2.256 45.188 30.078 1 86.75 522 LYS A C 1
ATOM 4129 O O . LYS A 1 522 ? -2.781 44.312 29.391 1 86.75 522 LYS A O 1
ATOM 4134 N N . LEU A 1 523 ? -1.671 44.938 31.109 1 89.44 523 LEU A N 1
ATOM 4135 C CA . LEU A 1 523 ? -1.562 43.562 31.578 1 89.44 523 LEU A CA 1
ATOM 4136 C C . LEU A 1 523 ? -2.91 43.031 32.062 1 89.44 523 LEU A C 1
ATOM 4138 O O . LEU A 1 523 ? -3.625 43.75 32.781 1 89.44 523 LEU A O 1
ATOM 4142 N N . ASN A 1 524 ? -3.232 41.875 31.734 1 87.81 524 ASN A N 1
ATOM 4143 C CA . ASN A 1 524 ? -4.469 41.219 32.156 1 87.81 524 ASN A CA 1
ATOM 4144 C C . ASN A 1 524 ? -4.57 41.156 33.688 1 87.81 524 ASN A C 1
ATOM 4146 O O . ASN A 1 524 ? -3.592 40.844 34.344 1 87.81 524 ASN A O 1
ATOM 4150 N N . PRO A 1 525 ? -5.742 41.438 34.188 1 89.31 525 PRO A N 1
ATOM 4151 C CA . PRO A 1 525 ? -5.914 41.406 35.656 1 89.31 525 PRO A CA 1
ATOM 4152 C C . PRO A 1 525 ? -5.633 40.031 36.25 1 89.31 525 PRO A C 1
ATOM 4154 O O . PRO A 1 525 ? -5.098 39.938 37.375 1 89.31 525 PRO A O 1
ATOM 4157 N N . LYS A 1 526 ? -6.008 39.031 35.531 1 90.5 526 LYS A N 1
ATOM 4158 C CA . LYS A 1 526 ? -5.738 37.688 36.031 1 90.5 526 LYS A CA 1
ATOM 4159 C C . LYS A 1 526 ? -4.238 37.438 36.188 1 90.5 526 LYS A C 1
ATOM 4161 O O . LYS A 1 526 ? -3.811 36.812 37.156 1 90.5 526 LYS A O 1
ATOM 4166 N N . VAL A 1 527 ? -3.477 37.906 35.281 1 93 527 VAL A N 1
ATOM 4167 C CA . VAL A 1 527 ? -2.025 37.781 35.312 1 93 527 VAL A CA 1
ATOM 4168 C C . VAL A 1 527 ? -1.456 38.594 36.469 1 93 527 VAL A C 1
ATOM 4170 O O . VAL A 1 527 ? -0.599 38.125 37.219 1 93 527 VAL A O 1
ATOM 4173 N N . LYS A 1 528 ? -1.972 39.812 36.656 1 93.25 528 LYS A N 1
ATOM 4174 C CA . LYS A 1 528 ? -1.534 40.688 37.75 1 93.25 528 LYS A CA 1
ATOM 4175 C C . LYS A 1 528 ? -1.809 40.031 39.125 1 93.25 528 LYS A C 1
ATOM 4177 O O . LYS A 1 528 ? -0.932 40 39.969 1 93.25 528 LYS A O 1
ATOM 4182 N N . ARG A 1 529 ? -2.992 39.562 39.188 1 94.56 529 ARG A N 1
ATOM 4183 C CA . ARG A 1 529 ? -3.381 38.906 40.438 1 94.56 529 ARG A CA 1
ATOM 4184 C C . ARG A 1 529 ? -2.48 37.719 40.75 1 94.56 529 ARG A C 1
ATOM 4186 O O . ARG A 1 529 ? -2.041 37.562 41.906 1 94.56 529 ARG A O 1
ATOM 4193 N N . TYR A 1 530 ? -2.229 36.875 39.781 1 94.75 530 TYR A N 1
ATOM 4194 C CA . TYR A 1 530 ? -1.38 35.719 40 1 94.75 530 TYR A CA 1
ATOM 4195 C C . TYR A 1 530 ? 0.018 36.125 40.469 1 94.75 530 TYR A C 1
ATOM 4197 O O . TYR A 1 530 ? 0.601 35.531 41.344 1 94.75 530 TYR A O 1
ATOM 4205 N N . ILE A 1 531 ? 0.608 37.156 39.812 1 96.25 531 ILE A N 1
ATOM 4206 C CA . ILE A 1 531 ? 1.953 37.625 40.094 1 96.25 531 ILE A CA 1
ATOM 4207 C C . ILE A 1 531 ? 2.016 38.094 41.562 1 96.25 531 ILE A C 1
ATOM 4209 O O . ILE A 1 531 ? 2.936 37.75 42.281 1 96.25 531 ILE A O 1
ATOM 4213 N N . ALA A 1 532 ? 1.074 38.875 41.938 1 95.81 532 ALA A N 1
ATOM 4214 C CA . ALA A 1 532 ? 1.067 39.469 43.25 1 95.81 532 ALA A CA 1
ATOM 4215 C C . ALA A 1 532 ? 0.763 38.438 44.344 1 95.81 532 ALA A C 1
ATOM 4217 O O . ALA A 1 532 ? 1.419 38.406 45.375 1 95.81 532 ALA A O 1
ATOM 4218 N N . GLU A 1 533 ? -0.182 37.594 44.094 1 95.62 533 GLU A N 1
ATOM 4219 C CA . GLU A 1 533 ? -0.625 36.625 45.094 1 95.62 533 GLU A CA 1
ATOM 4220 C C . GLU A 1 533 ? 0.44 35.562 45.312 1 95.62 533 GLU A C 1
ATOM 4222 O O . GLU A 1 533 ? 0.545 35 46.406 1 95.62 533 GLU A O 1
ATOM 4227 N N . ASN A 1 534 ? 1.205 35.25 44.375 1 96.44 534 ASN A N 1
ATOM 4228 C CA . ASN A 1 534 ? 2.162 34.125 44.469 1 96.44 534 ASN A CA 1
ATOM 4229 C C . ASN A 1 534 ? 3.594 34.656 44.594 1 96.44 534 ASN A C 1
ATOM 4231 O O . ASN A 1 534 ? 4.547 33.875 44.438 1 96.44 534 ASN A O 1
ATOM 4235 N N . ASN A 1 535 ? 3.793 35.969 44.812 1 95.62 535 ASN A N 1
ATOM 4236 C CA . ASN A 1 535 ? 5.098 36.594 45 1 95.62 535 ASN A CA 1
ATOM 4237 C C . ASN A 1 535 ? 6.051 36.25 43.875 1 95.62 535 ASN A C 1
ATOM 4239 O O . ASN A 1 535 ? 7.168 35.781 44.094 1 95.62 535 ASN A O 1
ATOM 4243 N N . ILE A 1 536 ? 5.582 36.375 42.688 1 97.25 536 ILE A N 1
ATOM 4244 C CA . ILE A 1 536 ? 6.359 36.062 41.469 1 97.25 536 ILE A CA 1
ATOM 4245 C C . ILE A 1 536 ? 7.426 37.125 41.25 1 97.25 536 ILE A C 1
ATOM 4247 O O . ILE A 1 536 ? 7.164 38.312 41.438 1 97.25 536 ILE A O 1
ATOM 4251 N N . GLN A 1 537 ? 8.664 36.719 40.969 1 97.19 537 GLN A N 1
ATOM 4252 C CA . GLN A 1 537 ? 9.688 37.656 40.5 1 97.19 537 GLN A CA 1
ATOM 4253 C C . GLN A 1 537 ? 9.461 38.031 39.031 1 97.19 537 GLN A C 1
ATOM 4255 O O . GLN A 1 537 ? 9.82 37.25 38.156 1 97.19 537 GLN A O 1
ATOM 4260 N N . PHE A 1 538 ? 8.961 39.25 38.875 1 97.56 538 PHE A N 1
ATOM 4261 C CA . PHE A 1 538 ? 8.508 39.656 37.562 1 97.56 538 PHE A CA 1
ATOM 4262 C C . PHE A 1 538 ? 9.531 40.562 36.875 1 97.56 538 PHE A C 1
ATOM 4264 O O . PHE A 1 538 ? 9.945 41.562 37.438 1 97.56 538 PHE A O 1
ATOM 4271 N N . TYR A 1 539 ? 10.008 40.125 35.688 1 97.5 539 TYR A N 1
ATOM 4272 C CA . TYR A 1 539 ? 10.977 40.875 34.906 1 97.5 539 TYR A CA 1
ATOM 4273 C C . TYR A 1 539 ? 10.422 41.188 33.531 1 97.5 539 TYR A C 1
ATOM 4275 O O . TYR A 1 539 ? 9.586 40.438 33 1 97.5 539 TYR A O 1
ATOM 4283 N N . ILE A 1 540 ? 10.852 42.25 32.906 1 96.88 540 ILE A N 1
ATOM 4284 C CA . ILE A 1 540 ? 10.508 42.562 31.531 1 96.88 540 ILE A CA 1
ATOM 4285 C C . ILE A 1 540 ? 11.773 42.906 30.734 1 96.88 540 ILE A C 1
ATOM 4287 O O . ILE A 1 540 ? 12.789 43.281 31.328 1 96.88 540 ILE A O 1
ATOM 4291 N N . ILE A 1 541 ? 11.727 42.656 29.484 1 95.88 541 ILE A N 1
ATOM 4292 C CA . ILE A 1 541 ? 12.805 43 28.562 1 95.88 541 ILE A CA 1
ATOM 4293 C C . ILE A 1 541 ? 12.219 43.375 27.203 1 95.88 541 ILE A C 1
ATOM 4295 O O . ILE A 1 541 ? 11.195 42.812 26.797 1 95.88 541 ILE A O 1
ATOM 4299 N N . ASP A 1 542 ? 12.773 44.312 26.547 1 93.81 542 ASP A N 1
ATOM 4300 C CA . ASP A 1 542 ? 12.367 44.719 25.203 1 93.81 542 ASP A CA 1
ATOM 4301 C C . ASP A 1 542 ? 13.352 44.156 24.156 1 93.81 542 ASP A C 1
ATOM 4303 O O . ASP A 1 542 ? 14.109 44.938 23.562 1 93.81 542 ASP A O 1
ATOM 4307 N N . ALA A 1 543 ? 13.234 42.938 23.969 1 92.12 543 ALA A N 1
ATOM 4308 C CA . ALA A 1 543 ? 14.18 42.25 23.094 1 92.12 543 ALA A CA 1
ATOM 4309 C C . ALA A 1 543 ? 13.977 42.656 21.641 1 92.12 543 ALA A C 1
ATOM 4311 O O . ALA A 1 543 ? 14.922 42.656 20.844 1 92.12 543 ALA A O 1
ATOM 4312 N N . ILE A 1 544 ? 12.781 43.031 21.25 1 85.62 544 ILE A N 1
ATOM 4313 C CA . ILE A 1 544 ? 12.461 43.375 19.859 1 85.62 544 ILE A CA 1
ATOM 4314 C C . ILE A 1 544 ? 13.234 44.625 19.453 1 85.62 544 ILE A C 1
ATOM 4316 O O . ILE A 1 544 ? 13.883 44.656 18.406 1 85.62 544 ILE A O 1
ATOM 4320 N N . ASN A 1 545 ? 13.141 45.688 20.234 1 87.62 545 ASN A N 1
ATOM 4321 C CA . ASN A 1 545 ? 13.852 46.906 19.906 1 87.62 545 ASN A CA 1
ATOM 4322 C C . ASN A 1 545 ? 15.359 46.719 20.016 1 87.62 545 ASN A C 1
ATOM 4324 O O . ASN A 1 545 ? 16.125 47.344 19.266 1 87.62 545 ASN A O 1
ATOM 4328 N N . ILE A 1 546 ? 15.773 45.969 21 1 92.19 546 ILE A N 1
ATOM 4329 C CA . ILE A 1 546 ? 17.203 45.688 21.109 1 92.19 546 ILE A CA 1
ATOM 4330 C C . ILE A 1 546 ? 17.703 45.031 19.828 1 92.19 546 ILE A C 1
ATOM 4332 O O . ILE A 1 546 ? 18.766 45.375 19.312 1 92.19 546 ILE A O 1
ATOM 4336 N N . ALA A 1 547 ? 16.984 44 19.406 1 88.75 547 ALA A N 1
ATOM 4337 C CA . ALA A 1 547 ? 17.359 43.312 18.172 1 88.75 547 ALA A CA 1
ATOM 4338 C C . ALA A 1 547 ? 17.438 44.281 17 1 88.75 547 ALA A C 1
ATOM 4340 O O . ALA A 1 547 ? 18.312 44.156 16.141 1 88.75 547 ALA A O 1
ATOM 4341 N N . LYS A 1 548 ? 16.5 45.156 16.891 1 82.38 548 LYS A N 1
ATOM 4342 C CA . LYS A 1 548 ? 16.469 46.156 15.836 1 82.38 548 LYS A CA 1
ATOM 4343 C C . LYS A 1 548 ? 17.703 47.062 15.898 1 82.38 548 LYS A C 1
ATOM 4345 O O . LYS A 1 548 ? 18.312 47.375 14.875 1 82.38 548 LYS A O 1
ATOM 4350 N N . GLU A 1 549 ? 18.016 47.469 16.984 1 88.75 549 GLU A N 1
ATOM 4351 C CA . GLU A 1 549 ? 19.141 48.375 17.188 1 88.75 549 GLU A CA 1
ATOM 4352 C C . GLU A 1 549 ? 20.469 47.719 16.812 1 88.75 549 GLU A C 1
ATOM 4354 O O . GLU A 1 549 ? 21.359 48.344 16.25 1 88.75 549 GLU A O 1
ATOM 4359 N N . ILE A 1 550 ? 20.531 46.438 17.156 1 90.06 550 ILE A N 1
ATOM 4360 C CA . ILE A 1 550 ? 21.75 45.688 16.891 1 90.06 550 ILE A CA 1
ATOM 4361 C C . ILE A 1 550 ? 21.812 45.312 15.406 1 90.06 550 ILE A C 1
ATOM 4363 O O . ILE A 1 550 ? 22.891 45.031 14.875 1 90.06 550 ILE A O 1
ATOM 4367 N N . GLY A 1 551 ? 20.672 45.281 14.734 1 79.06 551 GLY A N 1
ATOM 4368 C CA . GLY A 1 551 ? 20.625 44.938 13.328 1 79.06 551 GLY A CA 1
ATOM 4369 C C . GLY A 1 551 ? 20.219 43.469 13.086 1 79.06 551 GLY A C 1
ATOM 4370 O O . GLY A 1 551 ? 20.453 42.938 12.008 1 79.06 551 GLY A O 1
ATOM 4371 N N . LEU A 1 552 ? 19.703 42.906 14.078 1 79.94 552 LEU A N 1
ATOM 4372 C CA . LEU A 1 552 ? 19.297 41.5 13.938 1 79.94 552 LEU A CA 1
ATOM 4373 C C . LEU A 1 552 ? 17.844 41.406 13.461 1 79.94 552 LEU A C 1
ATOM 4375 O O . LEU A 1 552 ? 17.328 40.281 13.289 1 79.94 552 LEU A O 1
ATOM 4379 N N . GLY A 1 553 ? 17.344 42.562 13.242 1 68.62 553 GLY A N 1
ATOM 4380 C CA . GLY A 1 553 ? 15.969 42.562 12.742 1 68.62 553 GLY A CA 1
ATOM 4381 C C . GLY A 1 553 ? 14.969 42.062 13.773 1 68.62 553 GLY A C 1
ATOM 4382 O O . GLY A 1 553 ? 14.867 42.656 14.867 1 68.62 553 GLY A O 1
ATOM 4383 N N . GLY A 1 554 ? 14.203 41.062 13.523 1 69.25 554 GLY A N 1
ATOM 4384 C CA . GLY A 1 554 ? 13.18 40.531 14.398 1 69.25 554 GLY A CA 1
ATOM 4385 C C . GLY A 1 554 ? 13.648 39.281 15.156 1 69.25 554 GLY A C 1
ATOM 4386 O O . GLY A 1 554 ? 12.883 38.688 15.922 1 69.25 554 GLY A O 1
ATOM 4387 N N . LYS A 1 555 ? 14.945 38.906 15.18 1 75.56 555 LYS A N 1
ATOM 4388 C CA . LYS A 1 555 ? 15.469 37.719 15.836 1 75.56 555 LYS A CA 1
ATOM 4389 C C . LYS A 1 555 ? 15.852 38 17.281 1 75.56 555 LYS A C 1
ATOM 4391 O O . LYS A 1 555 ? 16.906 38.562 17.547 1 75.56 555 LYS A O 1
ATOM 4396 N N . ILE A 1 556 ? 15.133 37.594 18.188 1 87.44 556 ILE A N 1
ATOM 4397 C CA . ILE A 1 556 ? 15.312 37.938 19.594 1 87.44 556 ILE A CA 1
ATOM 4398 C C . ILE A 1 556 ? 15.93 36.75 20.344 1 87.44 556 ILE A C 1
ATOM 4400 O O . ILE A 1 556 ? 16.156 36.812 21.547 1 87.44 556 ILE A O 1
ATOM 4404 N N . ASN A 1 557 ? 16.25 35.688 19.688 1 87.62 557 ASN A N 1
ATOM 4405 C CA . ASN A 1 557 ? 16.578 34.406 20.297 1 87.62 557 ASN A CA 1
ATOM 4406 C C . ASN A 1 557 ? 17.812 34.5 21.203 1 87.62 557 ASN A C 1
ATOM 4408 O O . ASN A 1 557 ? 17.797 34.031 22.344 1 87.62 557 ASN A O 1
ATOM 4412 N N . MET A 1 558 ? 18.875 35.156 20.734 1 89.94 558 MET A N 1
ATOM 4413 C CA . MET A 1 558 ? 20.109 35.25 21.5 1 89.94 558 MET A CA 1
ATOM 4414 C C . MET A 1 558 ? 19.922 36.156 22.719 1 89.94 558 MET A C 1
ATOM 4416 O O . MET A 1 558 ? 20.5 35.906 23.766 1 89.94 558 MET A O 1
ATOM 4420 N N . ILE A 1 559 ? 19.141 37.219 22.609 1 93.06 559 ILE A N 1
ATOM 4421 C CA . ILE A 1 559 ? 18.859 38.156 23.688 1 93.06 559 ILE A CA 1
ATOM 4422 C C . ILE A 1 559 ? 18.109 37.438 24.797 1 93.06 559 ILE A C 1
ATOM 4424 O O . ILE A 1 559 ? 18.484 37.531 25.969 1 93.06 559 ILE A O 1
ATOM 4428 N N . MET A 1 560 ? 17.078 36.75 24.406 1 94.25 560 MET A N 1
ATOM 4429 C CA . MET A 1 560 ? 16.234 36.062 25.391 1 94.25 560 MET A CA 1
ATOM 4430 C C . MET A 1 560 ? 17 34.906 26.031 1 94.25 560 MET A C 1
ATOM 4432 O O . MET A 1 560 ? 16.781 34.594 27.219 1 94.25 560 MET A O 1
ATOM 4436 N N . GLN A 1 561 ? 17.828 34.188 25.266 1 93.81 561 GLN A N 1
ATOM 4437 C CA . GLN A 1 561 ? 18.641 33.125 25.828 1 93.81 561 GLN A CA 1
ATOM 4438 C C . GLN A 1 561 ? 19.578 33.656 26.906 1 93.81 561 GLN A C 1
ATOM 4440 O O . GLN A 1 561 ? 19.75 33.031 27.953 1 93.81 561 GLN A O 1
ATOM 4445 N N . ALA A 1 562 ? 20.234 34.75 26.625 1 94 562 ALA A N 1
ATOM 4446 C CA . ALA A 1 562 ? 21.125 35.375 27.609 1 94 562 ALA A CA 1
ATOM 4447 C C . ALA A 1 562 ? 20.359 35.781 28.875 1 94 562 ALA A C 1
ATOM 4449 O O . ALA A 1 562 ? 20.859 35.625 29.984 1 94 562 ALA A O 1
ATOM 4450 N N . ALA A 1 563 ? 19.219 36.344 28.703 1 95.25 563 ALA A N 1
ATOM 4451 C CA . ALA A 1 563 ? 18.375 36.688 29.828 1 95.25 563 ALA A CA 1
ATOM 4452 C C . ALA A 1 563 ? 18.047 35.469 30.688 1 95.25 563 ALA A C 1
ATOM 4454 O O . ALA A 1 563 ? 18 35.531 31.906 1 95.25 563 ALA A O 1
ATOM 4455 N N . PHE A 1 564 ? 17.719 34.312 30.141 1 94.88 564 PHE A N 1
ATOM 4456 C CA . PHE A 1 564 ? 17.438 33.062 30.828 1 94.88 564 PHE A CA 1
ATOM 4457 C C . PHE A 1 564 ? 18.609 32.656 31.703 1 94.88 564 PHE A C 1
ATOM 4459 O O . PHE A 1 564 ? 18.438 32.312 32.875 1 94.88 564 PHE A O 1
ATOM 4466 N N . PHE A 1 565 ? 19.844 32.688 31.094 1 94.19 565 PHE A N 1
ATOM 4467 C CA . PHE A 1 565 ? 21.016 32.281 31.844 1 94.19 565 PHE A CA 1
ATOM 4468 C C . PHE A 1 565 ? 21.25 33.188 33.031 1 94.19 565 PHE A C 1
ATOM 4470 O O . PHE A 1 565 ? 21.688 32.75 34.094 1 94.19 565 PHE A O 1
ATOM 4477 N N . LYS A 1 566 ? 21 34.406 32.875 1 94.88 566 LYS A N 1
ATOM 4478 C CA . LYS A 1 566 ? 21.188 35.406 33.938 1 94.88 566 LYS A CA 1
ATOM 4479 C C . LYS A 1 566 ? 20.203 35.156 35.094 1 94.88 566 LYS A C 1
ATOM 4481 O O . LYS A 1 566 ? 20.578 35.219 36.25 1 94.88 566 LYS A O 1
ATOM 4486 N N . LEU A 1 567 ? 19 34.906 34.781 1 95.38 567 LEU A N 1
ATOM 4487 C CA . LEU A 1 567 ? 17.938 34.844 35.781 1 95.38 567 LEU A CA 1
ATOM 4488 C C . LEU A 1 567 ? 17.828 33.469 36.375 1 95.38 567 LEU A C 1
ATOM 4490 O O . LEU A 1 567 ? 17.453 33.312 37.562 1 95.38 567 LEU A O 1
ATOM 4494 N N . SER A 1 568 ? 18.016 32.344 35.688 1 91.75 568 SER A N 1
ATOM 4495 C CA . SER A 1 568 ? 17.766 31 36.125 1 91.75 568 SER A CA 1
ATOM 4496 C C . SER A 1 568 ? 18.844 30.531 37.094 1 91.75 568 SER A C 1
ATOM 4498 O O . SER A 1 568 ? 18.594 29.672 37.969 1 91.75 568 SER A O 1
ATOM 4500 N N . ASN A 1 569 ? 20.062 30.984 36.938 1 88.5 569 ASN A N 1
ATOM 4501 C CA . ASN A 1 569 ? 21.188 30.672 37.781 1 88.5 569 ASN A CA 1
ATOM 4502 C C . ASN A 1 569 ? 21.469 29.172 37.844 1 88.5 569 ASN A C 1
ATOM 4504 O O . ASN A 1 569 ? 21.781 28.625 38.875 1 88.5 569 ASN A O 1
ATOM 4508 N N . ILE A 1 570 ? 21.219 28.469 36.844 1 91.5 570 ILE A N 1
ATOM 4509 C CA . ILE A 1 570 ? 21.5 27.047 36.719 1 91.5 570 ILE A CA 1
ATOM 4510 C C . ILE A 1 570 ? 23 26.812 36.688 1 91.5 570 ILE A C 1
ATOM 4512 O O . ILE A 1 570 ? 23.5 25.828 37.219 1 91.5 570 ILE A O 1
ATOM 4516 N N . ILE A 1 571 ? 23.703 27.625 35.938 1 90.81 571 ILE A N 1
ATOM 4517 C CA . ILE A 1 571 ? 25.156 27.672 35.938 1 90.81 571 ILE A CA 1
ATOM 4518 C C . ILE A 1 571 ? 25.625 29.094 36.188 1 90.81 571 ILE A C 1
ATOM 4520 O O . ILE A 1 571 ? 24.859 30.047 36 1 90.81 571 ILE A O 1
ATOM 4524 N N . LYS A 1 572 ? 26.906 29.203 36.469 1 92.69 572 LYS A N 1
ATOM 4525 C CA . LYS A 1 572 ? 27.438 30.531 36.719 1 92.69 572 LYS A CA 1
ATOM 4526 C C . LYS A 1 572 ? 27.375 31.406 35.469 1 92.69 572 LYS A C 1
ATOM 4528 O O . LYS A 1 572 ? 27.656 30.922 34.344 1 92.69 572 LYS A O 1
ATOM 4533 N N . LEU A 1 573 ? 26.891 32.594 35.719 1 93.44 573 LEU A N 1
ATOM 4534 C CA . LEU A 1 573 ? 26.656 33.5 34.594 1 93.44 573 LEU A CA 1
ATOM 4535 C C . LEU A 1 573 ? 27.922 33.656 33.719 1 93.44 573 LEU A C 1
ATOM 4537 O O . LEU A 1 573 ? 27.844 33.688 32.5 1 93.44 573 LEU A O 1
ATOM 4541 N N . GLU A 1 574 ? 29.078 33.812 34.375 1 92.81 574 GLU A N 1
ATOM 4542 C CA . GLU A 1 574 ? 30.328 33.969 33.656 1 92.81 574 GLU A CA 1
ATOM 4543 C C . GLU A 1 574 ? 30.609 32.781 32.75 1 92.81 574 GLU A C 1
ATOM 4545 O O . GLU A 1 574 ? 31.031 32.938 31.609 1 92.81 574 GLU A O 1
ATOM 4550 N N . ASP A 1 575 ? 30.391 31.641 33.25 1 93.25 575 ASP A N 1
ATOM 4551 C CA . ASP A 1 575 ? 30.562 30.406 32.469 1 93.25 575 ASP A CA 1
ATOM 4552 C C . ASP A 1 575 ? 29.562 30.344 31.328 1 93.25 575 ASP A C 1
ATOM 4554 O O . ASP A 1 575 ? 29.922 29.938 30.219 1 93.25 575 ASP A O 1
ATOM 4558 N N . ALA A 1 576 ? 28.312 30.641 31.688 1 92.81 576 ALA A N 1
ATOM 4559 C CA . ALA A 1 576 ? 27.25 30.609 30.672 1 92.81 576 ALA A CA 1
ATOM 4560 C C . ALA A 1 576 ? 27.594 31.516 29.5 1 92.81 576 ALA A C 1
ATOM 4562 O O . ALA A 1 576 ? 27.391 31.141 28.344 1 92.81 576 ALA A O 1
ATOM 4563 N N . VAL A 1 577 ? 28.078 32.688 29.766 1 93.31 577 VAL A N 1
ATOM 4564 C CA . VAL A 1 577 ? 28.422 33.656 28.734 1 93.31 577 VAL A CA 1
ATOM 4565 C C . VAL A 1 577 ? 29.562 33.125 27.891 1 93.31 577 VAL A C 1
ATOM 4567 O O . VAL A 1 577 ? 29.562 33.281 26.656 1 93.31 577 VAL A O 1
ATOM 4570 N N . GLU A 1 578 ? 30.5 32.531 28.5 1 93.12 578 GLU A N 1
ATOM 4571 C CA . GLU A 1 578 ? 31.625 31.938 27.766 1 93.12 578 GLU A CA 1
ATOM 4572 C C . GLU A 1 578 ? 31.141 30.844 26.828 1 93.12 578 GLU A C 1
ATOM 4574 O O . GLU A 1 578 ? 31.562 30.781 25.672 1 93.12 578 GLU A O 1
ATOM 4579 N N . TYR A 1 579 ? 30.344 29.953 27.375 1 92.69 579 TYR A N 1
ATOM 4580 C CA . TYR A 1 579 ? 29.828 28.859 26.562 1 92.69 579 TYR A CA 1
ATOM 4581 C C . TYR A 1 579 ? 28.969 29.391 25.406 1 92.69 579 TYR A C 1
ATOM 4583 O O . TYR A 1 579 ? 29.016 28.859 24.297 1 92.69 579 TYR A O 1
ATOM 4591 N N . LEU A 1 580 ? 28.094 30.344 25.625 1 91.75 580 LEU A N 1
ATOM 4592 C CA . LEU A 1 580 ? 27.25 30.953 24.609 1 91.75 580 LEU A CA 1
ATOM 4593 C C . LEU A 1 580 ? 28.094 31.547 23.484 1 91.75 580 LEU A C 1
ATOM 4595 O O . LEU A 1 580 ? 27.781 31.375 22.312 1 91.75 580 LEU A O 1
ATOM 4599 N N . LYS A 1 581 ? 29.078 32.25 23.859 1 91.38 581 LYS A N 1
ATOM 4600 C CA . LYS A 1 581 ? 29.938 32.875 22.859 1 91.38 581 LYS A CA 1
ATOM 4601 C C . LYS A 1 581 ? 30.688 31.828 22.047 1 91.38 581 LYS A C 1
ATOM 4603 O O . LYS A 1 581 ? 30.906 32 20.844 1 91.38 581 LYS A O 1
ATOM 4608 N N . LYS A 1 582 ? 31.078 30.75 22.641 1 89.25 582 LYS A N 1
ATOM 4609 C CA . LYS A 1 582 ? 31.703 29.641 21.938 1 89.25 582 LYS A CA 1
ATOM 4610 C C . LYS A 1 582 ? 30.75 29.031 20.906 1 89.25 582 LYS A C 1
ATOM 4612 O O . LYS A 1 582 ? 31.156 28.719 19.797 1 89.25 582 LYS A O 1
ATOM 4617 N N . GLU A 1 583 ? 29.578 28.844 21.359 1 86.81 583 GLU A N 1
ATOM 4618 C CA . GLU A 1 583 ? 28.562 28.281 20.469 1 86.81 583 GLU A CA 1
ATOM 4619 C C . GLU A 1 583 ? 28.281 29.203 19.297 1 86.81 583 GLU A C 1
ATOM 4621 O O . GLU A 1 583 ? 27.969 28.75 18.188 1 86.81 583 GLU A O 1
ATOM 4626 N N . VAL A 1 584 ? 28.188 30.469 19.547 1 86.31 584 VAL A N 1
ATOM 4627 C CA . VAL A 1 584 ? 27.953 31.469 18.5 1 86.31 584 VAL A CA 1
ATOM 4628 C C . VAL A 1 584 ? 29.062 31.391 17.453 1 86.31 584 VAL A C 1
ATOM 4630 O O . VAL A 1 584 ? 28.797 31.469 16.25 1 86.31 584 VAL A O 1
ATOM 4633 N N . ILE A 1 585 ? 30.25 31.203 17.875 1 85.44 585 ILE A N 1
ATOM 4634 C CA . ILE A 1 585 ? 31.375 31.078 16.969 1 85.44 585 ILE A CA 1
ATOM 4635 C C . ILE A 1 585 ? 31.234 29.812 16.125 1 85.44 585 ILE A C 1
ATOM 4637 O O . ILE A 1 585 ? 31.484 29.828 14.914 1 85.44 585 ILE A O 1
ATOM 4641 N N . GLU A 1 586 ? 30.828 28.766 16.703 1 78.12 586 GLU A N 1
ATOM 4642 C CA . GLU A 1 586 ? 30.672 27.484 16.016 1 78.12 586 GLU A CA 1
ATOM 4643 C C . GLU A 1 586 ? 29.5 27.531 15.031 1 78.12 586 GLU A C 1
ATOM 4645 O O . GLU A 1 586 ? 29.594 26.969 13.938 1 78.12 586 GLU A O 1
ATOM 4650 N N . ALA A 1 587 ? 28.453 28.125 15.484 1 73.44 587 ALA A N 1
ATOM 4651 C CA . ALA A 1 587 ? 27.219 28.109 14.688 1 73.44 587 ALA A CA 1
ATOM 4652 C C . ALA A 1 587 ? 27.281 29.156 13.578 1 73.44 587 ALA A C 1
ATOM 4654 O O . ALA A 1 587 ? 26.75 28.938 12.484 1 73.44 587 ALA A O 1
ATOM 4655 N N . TYR A 1 588 ? 27.844 30.375 13.836 1 71.12 588 TYR A N 1
ATOM 4656 C CA . TYR A 1 588 ? 27.719 31.5 12.914 1 71.12 588 TYR A CA 1
ATOM 4657 C C . TYR A 1 588 ? 29.078 31.953 12.406 1 71.12 588 TYR A C 1
ATOM 4659 O O . TYR A 1 588 ? 29.172 32.875 11.617 1 71.12 588 TYR A O 1
ATOM 4667 N N . GLY A 1 589 ? 30.156 31.234 12.812 1 67.5 589 GLY A N 1
ATOM 4668 C CA . GLY A 1 589 ? 31.484 31.609 12.383 1 67.5 589 GLY A CA 1
ATOM 4669 C C . GLY A 1 589 ? 31.641 31.656 10.875 1 67.5 589 GLY A C 1
ATOM 4670 O O . GLY A 1 589 ? 32.312 32.531 10.344 1 67.5 589 GLY A O 1
ATOM 4671 N N . ARG A 1 590 ? 30.953 30.828 10.211 1 61.31 590 ARG A N 1
ATOM 4672 C CA . ARG A 1 590 ? 31.078 30.719 8.758 1 61.31 590 ARG A CA 1
ATOM 4673 C C . ARG A 1 590 ? 30.328 31.844 8.062 1 61.31 590 ARG A C 1
ATOM 4675 O O . ARG A 1 590 ? 30.578 32.125 6.887 1 61.31 590 ARG A O 1
ATOM 4682 N N . LYS A 1 591 ? 29.328 32.5 8.906 1 62.91 591 LYS A N 1
ATOM 4683 C CA . LYS A 1 591 ? 28.516 33.562 8.336 1 62.91 591 LYS A CA 1
ATOM 4684 C C . LYS A 1 591 ? 29.234 34.906 8.398 1 62.91 591 LYS A C 1
ATOM 4686 O O . LYS A 1 591 ? 28.75 35.906 7.84 1 62.91 591 LYS A O 1
ATOM 4691 N N . GLY A 1 592 ? 30.359 35.062 9.039 1 73.5 592 GLY A N 1
ATOM 4692 C CA . GLY A 1 592 ? 31.156 36.281 9.039 1 73.5 592 GLY A CA 1
ATOM 4693 C C . GLY A 1 592 ? 31.266 36.906 10.414 1 73.5 592 GLY A C 1
ATOM 4694 O O . GLY A 1 592 ? 30.438 36.688 11.281 1 73.5 592 GLY A O 1
ATOM 4695 N N . GLU A 1 593 ? 32.25 37.656 10.492 1 80.5 593 GLU A N 1
ATOM 4696 C CA . GLU A 1 593 ? 32.562 38.281 11.766 1 80.5 593 GLU A CA 1
ATOM 4697 C C . GLU A 1 593 ? 31.484 39.281 12.188 1 80.5 593 GLU A C 1
ATOM 4699 O O . GLU A 1 593 ? 31.219 39.438 13.383 1 80.5 593 GLU A O 1
ATOM 4704 N N . LYS A 1 594 ? 30.906 39.844 11.297 1 83.56 594 LYS A N 1
ATOM 4705 C CA . LYS A 1 594 ? 29.859 40.812 11.602 1 83.56 594 LYS A CA 1
ATOM 4706 C C . LYS A 1 594 ? 28.672 40.125 12.289 1 83.56 594 LYS A C 1
ATOM 4708 O O . LYS A 1 594 ? 28.141 40.625 13.273 1 83.56 594 LYS A O 1
ATOM 4713 N N . VAL A 1 595 ? 28.281 39.031 11.797 1 83.5 595 VAL A N 1
ATOM 4714 C CA . VAL A 1 595 ? 27.156 38.312 12.359 1 83.5 595 VAL A CA 1
ATOM 4715 C C . VAL A 1 595 ? 27.531 37.781 13.75 1 83.5 595 VAL A C 1
ATOM 4717 O O . VAL A 1 595 ? 26.703 37.781 14.664 1 83.5 595 VAL A O 1
ATOM 4720 N N . VAL A 1 596 ? 28.75 37.375 13.922 1 88.69 596 VAL A N 1
ATOM 4721 C CA . VAL A 1 596 ? 29.219 36.875 15.219 1 88.69 596 VAL A CA 1
ATOM 4722 C C . VAL A 1 596 ? 29.188 38.031 16.234 1 88.69 596 VAL A C 1
ATOM 4724 O O . VAL A 1 596 ? 28.703 37.844 17.359 1 88.69 596 VAL A O 1
ATOM 4727 N N . ASN A 1 597 ? 29.641 39.156 15.836 1 90.06 597 ASN A N 1
ATOM 4728 C CA . ASN A 1 597 ? 29.688 40.312 16.734 1 90.06 597 ASN A CA 1
ATOM 4729 C C . ASN A 1 597 ? 28.297 40.812 17.094 1 90.06 597 ASN A C 1
ATOM 4731 O O . ASN A 1 597 ? 28.062 41.281 18.219 1 90.06 597 ASN A O 1
ATOM 4735 N N . MET A 1 598 ? 27.422 40.812 16.203 1 91.25 598 MET A N 1
ATOM 4736 C CA . MET A 1 598 ? 26.031 41.188 16.484 1 91.25 598 MET A CA 1
ATOM 4737 C C . MET A 1 598 ? 25.438 40.25 17.547 1 91.25 598 MET A C 1
ATOM 4739 O O . MET A 1 598 ? 24.719 40.719 18.438 1 91.25 598 MET A O 1
ATOM 4743 N N . ASN A 1 599 ? 25.812 39 17.469 1 91.25 599 ASN A N 1
ATOM 4744 C CA . ASN A 1 599 ? 25.312 38.031 18.438 1 91.25 599 ASN A CA 1
ATOM 4745 C C . ASN A 1 599 ? 25.969 38.219 19.812 1 91.25 599 ASN A C 1
ATOM 4747 O O . ASN A 1 599 ? 25.344 38.031 20.844 1 91.25 599 ASN A O 1
ATOM 4751 N N . PHE A 1 600 ? 27.25 38.594 19.797 1 93 600 PHE A N 1
ATOM 4752 C CA . PHE A 1 600 ? 27.922 38.938 21.047 1 93 600 PHE A CA 1
ATOM 4753 C C . PHE A 1 600 ? 27.25 40.094 21.734 1 93 600 PHE A C 1
ATOM 4755 O O . PHE A 1 600 ? 27.016 40.094 22.938 1 93 600 PHE A O 1
ATOM 4762 N N . GLU A 1 601 ? 26.969 41.062 20.922 1 93.62 601 GLU A N 1
ATOM 4763 C CA . GLU A 1 601 ? 26.281 42.25 21.469 1 93.62 601 GLU A CA 1
ATOM 4764 C C . GLU A 1 601 ? 24.891 41.875 21.969 1 93.62 601 GLU A C 1
ATOM 4766 O O . GLU A 1 601 ? 24.422 42.406 22.984 1 93.62 601 GLU A O 1
ATOM 4771 N N . ALA A 1 602 ? 24.203 41.094 21.266 1 93.81 602 ALA A N 1
ATOM 4772 C CA . ALA A 1 602 ? 22.891 40.594 21.688 1 93.81 602 ALA A CA 1
ATOM 4773 C C . ALA A 1 602 ? 22.969 39.938 23.047 1 93.81 602 ALA A C 1
ATOM 4775 O O . ALA A 1 602 ? 22.062 40.094 23.891 1 93.81 602 ALA A O 1
ATOM 4776 N N . ILE A 1 603 ? 23.984 39.125 23.25 1 94.06 603 ILE A N 1
ATOM 4777 C CA . ILE A 1 603 ? 24.188 38.438 24.531 1 94.06 603 ILE A CA 1
ATOM 4778 C C . ILE A 1 603 ? 24.391 39.469 25.641 1 94.06 603 ILE A C 1
ATOM 4780 O O . ILE A 1 603 ? 23.75 39.375 26.688 1 94.06 603 ILE A O 1
ATOM 4784 N N . ASP A 1 604 ? 25.188 40.438 25.406 1 94.31 604 ASP A N 1
ATOM 4785 C CA . ASP A 1 604 ? 25.5 41.438 26.406 1 94.31 604 ASP A CA 1
ATOM 4786 C C . ASP A 1 604 ? 24.266 42.281 26.734 1 94.31 604 ASP A C 1
ATOM 4788 O O . ASP A 1 604 ? 24 42.562 27.906 1 94.31 604 ASP A O 1
ATOM 4792 N N . ARG A 1 605 ? 23.594 42.656 25.75 1 93.94 605 ARG A N 1
ATOM 4793 C CA . ARG A 1 605 ? 22.391 43.438 25.953 1 93.94 605 ARG A CA 1
ATOM 4794 C C . ARG A 1 605 ? 21.281 42.625 26.609 1 93.94 605 ARG A C 1
ATOM 4796 O O . ARG A 1 605 ? 20.484 43.156 27.391 1 93.94 605 ARG A O 1
ATOM 4803 N N . GLY A 1 606 ? 21.234 41.375 26.312 1 93.44 606 GLY A N 1
ATOM 4804 C CA . GLY A 1 606 ? 20.266 40.5 26.953 1 93.44 606 GLY A CA 1
ATOM 4805 C C . GLY A 1 606 ? 20.453 40.406 28.469 1 93.44 606 GLY A C 1
ATOM 4806 O O . GLY A 1 606 ? 19.484 40.25 29.203 1 93.44 606 GLY A O 1
ATOM 4807 N N . ILE A 1 607 ? 21.656 40.562 28.906 1 94.12 607 ILE A N 1
ATOM 4808 C CA . ILE A 1 607 ? 22 40.469 30.312 1 94.12 607 ILE A CA 1
ATOM 4809 C C . ILE A 1 607 ? 21.75 41.812 30.984 1 94.12 607 ILE A C 1
ATOM 4811 O O . ILE A 1 607 ? 21.219 41.875 32.094 1 94.12 607 ILE A O 1
ATOM 4815 N N . SER A 1 608 ? 22.031 42.812 30.281 1 93.75 608 SER A N 1
ATOM 4816 C CA . SER A 1 608 ? 22.062 44.156 30.922 1 93.75 608 SER A CA 1
ATOM 4817 C C . SER A 1 608 ? 20.719 44.844 30.812 1 93.75 608 SER A C 1
ATOM 4819 O O . SER A 1 608 ? 20.438 45.781 31.578 1 93.75 608 SER A O 1
ATOM 4821 N N . SER A 1 609 ? 19.875 44.438 29.969 1 94.5 609 SER A N 1
ATOM 4822 C CA . SER A 1 609 ? 18.672 45.188 29.672 1 94.5 609 SER A CA 1
ATOM 4823 C C . SER A 1 609 ? 17.469 44.656 30.438 1 94.5 609 SER A C 1
ATOM 4825 O O . SER A 1 609 ? 16.344 45.156 30.25 1 94.5 609 SER A O 1
ATOM 4827 N N . ILE A 1 610 ? 17.641 43.75 31.328 1 96.31 610 ILE A N 1
ATOM 4828 C CA . ILE A 1 610 ? 16.562 43.156 32.125 1 96.31 610 ILE A CA 1
ATOM 4829 C C . ILE A 1 610 ? 16.141 44.156 33.188 1 96.31 610 ILE A C 1
ATOM 4831 O O . ILE A 1 610 ? 16.969 44.812 33.812 1 96.31 610 ILE A O 1
ATOM 4835 N N . LYS A 1 611 ? 14.836 44.281 33.344 1 95.94 611 LYS A N 1
ATOM 4836 C CA . LYS A 1 611 ? 14.289 45.156 34.375 1 95.94 611 LYS A CA 1
ATOM 4837 C C . LYS A 1 611 ? 13.359 44.406 35.312 1 95.94 611 LYS A C 1
ATOM 4839 O O . LYS A 1 611 ? 12.414 43.75 34.875 1 95.94 611 LYS A O 1
ATOM 4844 N N . LYS A 1 612 ? 13.602 44.5 36.5 1 96.12 612 LYS A N 1
ATOM 4845 C CA . LYS A 1 612 ? 12.703 43.906 37.5 1 96.12 612 LYS A CA 1
ATOM 4846 C C . LYS A 1 612 ? 11.516 44.844 37.75 1 96.12 612 LYS A C 1
ATOM 4848 O O . LYS A 1 612 ? 11.688 46.031 38 1 96.12 612 LYS A O 1
ATOM 4853 N N . VAL A 1 613 ? 10.414 44.344 37.688 1 96.44 613 VAL A N 1
ATOM 4854 C CA . VAL A 1 613 ? 9.195 45.125 37.875 1 96.44 613 VAL A CA 1
ATOM 4855 C C . VAL A 1 613 ? 8.781 45.094 39.344 1 96.44 613 VAL A C 1
ATOM 4857 O O . VAL A 1 613 ? 8.805 44.031 39.969 1 96.44 613 VAL A O 1
ATOM 4860 N N . GLU A 1 614 ? 8.492 46.25 39.812 1 92.31 614 GLU A N 1
ATOM 4861 C CA . GLU A 1 614 ? 7.953 46.312 41.188 1 92.31 614 GLU A CA 1
ATOM 4862 C C . GLU A 1 614 ? 6.484 45.906 41.219 1 92.31 614 GLU A C 1
ATOM 4864 O O . GLU A 1 614 ? 5.641 46.531 40.594 1 92.31 614 GLU A O 1
ATOM 4869 N N . VAL A 1 615 ? 6.23 44.812 41.906 1 94.44 615 VAL A N 1
ATOM 4870 C CA . VAL A 1 615 ? 4.879 44.25 41.969 1 94.44 615 VAL A CA 1
ATOM 4871 C C . VAL A 1 615 ? 4.074 45 43.031 1 94.44 615 VAL A C 1
ATOM 4873 O O . VAL A 1 615 ? 4.43 45 44.188 1 94.44 615 VAL A O 1
ATOM 4876 N N . LYS A 1 616 ? 3.086 45.562 42.656 1 92.38 616 LYS A N 1
ATOM 4877 C CA . LYS A 1 616 ? 2.25 46.375 43.562 1 92.38 616 LYS A CA 1
ATOM 4878 C C . LYS A 1 616 ? 1.254 45.469 44.312 1 92.38 616 LYS A C 1
ATOM 4880 O O . LYS A 1 616 ? 0.705 44.531 43.719 1 92.38 616 LYS A O 1
ATOM 4885 N N . GLU A 1 617 ? 1.055 45.906 45.375 1 91.88 617 GLU A N 1
ATOM 4886 C CA . GLU A 1 617 ? 0.104 45.188 46.219 1 91.88 617 GLU A CA 1
ATOM 4887 C C . GLU A 1 617 ? -1.318 45.312 45.688 1 91.88 617 GLU A C 1
ATOM 4889 O O . GLU A 1 617 ? -2.127 44.406 45.812 1 91.88 617 GLU A O 1
ATOM 4894 N N . ALA A 1 618 ? -1.604 46.344 45 1 91.75 618 ALA A N 1
ATOM 4895 C CA . ALA A 1 618 ? -2.928 46.625 44.469 1 91.75 618 ALA A CA 1
ATOM 4896 C C . ALA A 1 618 ? -3.299 45.594 43.375 1 91.75 618 ALA A C 1
ATOM 4898 O O . ALA A 1 618 ? -4.48 45.406 43.094 1 91.75 618 ALA A O 1
ATOM 4899 N N . TRP A 1 619 ? -2.283 44.938 42.844 1 93.38 619 TRP A N 1
ATOM 4900 C CA . TRP A 1 619 ? -2.518 43.969 41.781 1 93.38 619 TRP A CA 1
ATOM 4901 C C . TRP A 1 619 ? -3.307 42.781 42.312 1 93.38 619 TRP A C 1
ATOM 4903 O O . TRP A 1 619 ? -4.004 42.094 41.562 1 93.38 619 TRP A O 1
ATOM 4913 N N . LYS A 1 620 ? -3.314 42.469 43.531 1 92.31 620 LYS A N 1
ATOM 4914 C CA . LYS A 1 620 ? -4.016 41.344 44.156 1 92.31 620 LYS A CA 1
ATOM 4915 C C . LYS A 1 620 ? -5.527 41.531 44.062 1 92.31 620 LYS A C 1
ATOM 4917 O O . LYS A 1 620 ? -6.273 40.562 44.062 1 92.31 620 LYS A O 1
ATOM 4922 N N . LYS A 1 621 ? -5.957 42.719 43.938 1 88.19 621 LYS A N 1
ATOM 4923 C CA . LYS A 1 621 ? -7.391 43 44 1 88.19 621 LYS A CA 1
ATOM 4924 C C . LYS A 1 621 ? -7.914 43.438 42.625 1 88.19 621 LYS A C 1
ATOM 4926 O O . LYS A 1 621 ? -9.047 43.906 42.5 1 88.19 621 LYS A O 1
ATOM 4931 N N . CYS A 1 622 ? -7.051 43.312 41.719 1 87.12 622 CYS A N 1
ATOM 4932 C CA . CYS A 1 622 ? -7.5 43.688 40.375 1 87.12 622 CYS A CA 1
ATOM 4933 C C . CYS A 1 622 ? -8.711 42.844 39.969 1 87.12 622 CYS A C 1
ATOM 4935 O O . CYS A 1 622 ? -8.742 41.625 40.188 1 87.12 622 CYS A O 1
ATOM 4937 N N . GLU A 1 623 ? -9.789 43.469 39.594 1 79.5 623 GLU A N 1
ATOM 4938 C CA . GLU A 1 623 ? -11.008 42.781 39.156 1 79.5 623 GLU A CA 1
ATOM 4939 C C . GLU A 1 623 ? -10.922 42.375 37.688 1 79.5 623 GLU A C 1
ATOM 4941 O O . GLU A 1 623 ? -10.305 43.062 36.875 1 79.5 623 GLU A O 1
ATOM 4946 N N . ASP A 1 624 ? -11.453 41.188 37.469 1 75.19 624 ASP A N 1
ATOM 4947 C CA . ASP A 1 624 ? -11.469 40.688 36.094 1 75.19 624 ASP A CA 1
ATOM 4948 C C . ASP A 1 624 ? -12.234 41.625 35.188 1 75.19 624 ASP A C 1
ATOM 4950 O O . ASP A 1 624 ? -13.203 42.25 35.594 1 75.19 624 ASP A O 1
ATOM 4954 N N . ILE A 1 625 ? -11.609 42.031 34.062 1 63.06 625 ILE A N 1
ATOM 4955 C CA . ILE A 1 625 ? -12.352 42.812 33.094 1 63.06 625 ILE A CA 1
ATOM 4956 C C . ILE A 1 625 ? -13.438 41.938 32.469 1 63.06 625 ILE A C 1
ATOM 4958 O O . ILE A 1 625 ? -13.234 40.75 32.219 1 63.06 625 ILE A O 1
ATOM 4962 N N . ASP A 1 626 ? -14.602 42.469 32.438 1 56.06 626 ASP A N 1
ATOM 4963 C CA . ASP A 1 626 ? -15.727 41.781 31.812 1 56.06 626 ASP A CA 1
ATOM 4964 C C . ASP A 1 626 ? -15.359 41.281 30.406 1 56.06 626 ASP A C 1
ATOM 4966 O O . ASP A 1 626 ? -14.875 42.062 29.578 1 56.06 626 ASP A O 1
ATOM 4970 N N . GLU A 1 627 ? -15.258 39.906 30.359 1 57.97 627 GLU A N 1
ATOM 4971 C CA . GLU A 1 627 ? -14.969 39.344 29.047 1 57.97 627 GLU A CA 1
ATOM 4972 C C . GLU A 1 627 ? -16.031 39.75 28.031 1 57.97 627 GLU A C 1
ATOM 4974 O O . GLU A 1 627 ? -17.188 39.969 28.375 1 57.97 627 GLU A O 1
ATOM 4979 N N . GLU A 1 628 ? -15.609 40.312 26.859 1 62.88 628 GLU A N 1
ATOM 4980 C CA . GLU A 1 628 ? -16.531 40.594 25.766 1 62.88 628 GLU A CA 1
ATOM 4981 C C . GLU A 1 628 ? -17.578 39.5 25.609 1 62.88 628 GLU A C 1
ATOM 4983 O O . GLU A 1 628 ? -17.266 38.312 25.781 1 62.88 628 GLU A O 1
ATOM 4988 N N . ASP A 1 629 ? -18.812 39.875 25.547 1 65 629 ASP A N 1
ATOM 4989 C CA . ASP A 1 629 ? -19.922 38.969 25.297 1 65 629 ASP A CA 1
ATOM 4990 C C . ASP A 1 629 ? -19.672 38.156 24.016 1 65 629 ASP A C 1
ATOM 4992 O O . ASP A 1 629 ? -19.688 38.719 22.906 1 65 629 ASP A O 1
ATOM 4996 N N . ARG A 1 630 ? -19.312 36.906 24.188 1 76.81 630 ARG A N 1
ATOM 4997 C CA . ARG A 1 630 ? -19.047 36.031 23.047 1 76.81 630 ARG A CA 1
ATOM 4998 C C . ARG A 1 630 ? -20.203 35.062 22.844 1 76.81 630 ARG A C 1
ATOM 5000 O O . ARG A 1 630 ? -20 33.969 22.266 1 76.81 630 ARG A O 1
ATOM 5007 N N . SER A 1 631 ? -21.312 35.375 23.297 1 75.56 631 SER A N 1
ATOM 5008 C CA . SER A 1 631 ? -22.453 34.469 23.234 1 75.56 631 SER A CA 1
ATOM 5009 C C . SER A 1 631 ? -22.922 34.25 21.797 1 75.56 631 SER A C 1
ATOM 5011 O O . SER A 1 631 ? -23.562 33.25 21.5 1 75.56 631 SER A O 1
ATOM 5013 N N . TYR A 1 632 ? -22.516 35.094 20.922 1 83.62 632 TYR A N 1
ATOM 5014 C CA . TYR A 1 632 ? -22.938 34.969 19.531 1 83.62 632 TYR A CA 1
ATOM 5015 C C . TYR A 1 632 ? -22.125 33.906 18.797 1 83.62 632 TYR A C 1
ATOM 5017 O O . TYR A 1 632 ? -22.531 33.469 17.719 1 83.62 632 TYR A O 1
ATOM 5025 N N . LEU A 1 633 ? -21.172 33.438 19.438 1 92.06 633 LEU A N 1
ATOM 5026 C CA . LEU A 1 633 ? -20.328 32.438 18.766 1 92.06 633 LEU A CA 1
ATOM 5027 C C . LEU A 1 633 ? -21.016 31.078 18.719 1 92.06 633 LEU A C 1
ATOM 5029 O O . LEU A 1 633 ? -21.688 30.688 19.672 1 92.06 633 LEU A O 1
ATOM 5033 N N . PRO A 1 634 ? -20.891 30.328 17.641 1 94 634 PRO A N 1
ATOM 5034 C CA . PRO A 1 634 ? -21.422 28.969 17.562 1 94 634 PRO A CA 1
ATOM 5035 C C . PRO A 1 634 ? -20.891 28.062 18.656 1 94 634 PRO A C 1
ATOM 5037 O O . PRO A 1 634 ? -19.766 28.25 19.125 1 94 634 PRO A O 1
ATOM 5040 N N . SER A 1 635 ? -21.719 27.062 19.031 1 95.88 635 SER A N 1
ATOM 5041 C CA . SER A 1 635 ? -21.359 26.125 20.094 1 95.88 635 SER A CA 1
ATOM 5042 C C . SER A 1 635 ? -20.031 25.453 19.797 1 95.88 635 SER A C 1
ATOM 5044 O O . SER A 1 635 ? -19.188 25.297 20.703 1 95.88 635 SER A O 1
ATOM 5046 N N . PHE A 1 636 ? -19.797 25.047 18.578 1 96.44 636 PHE A N 1
ATOM 5047 C CA . PHE A 1 636 ? -18.562 24.375 18.203 1 96.44 636 PHE A CA 1
ATOM 5048 C C . PHE A 1 636 ? -17.359 25.266 18.5 1 96.44 636 PHE A C 1
ATOM 5050 O O . PHE A 1 636 ? -16.312 24.781 18.922 1 96.44 636 PHE A O 1
ATOM 5057 N N . ILE A 1 637 ? -17.422 26.531 18.266 1 96.88 637 ILE A N 1
ATOM 5058 C CA . ILE A 1 637 ? -16.328 27.469 18.516 1 96.88 637 ILE A CA 1
ATOM 5059 C C . ILE A 1 637 ? -16.047 27.531 20.016 1 96.88 637 ILE A C 1
ATOM 5061 O O . ILE A 1 637 ? -14.898 27.438 20.438 1 96.88 637 ILE A O 1
ATOM 5065 N N . LYS A 1 638 ? -17.047 27.594 20.797 1 95.19 638 LYS A N 1
ATOM 5066 C CA . LYS A 1 638 ? -16.922 27.781 22.25 1 95.19 638 LYS A CA 1
ATOM 5067 C C . LYS A 1 638 ? -16.438 26.5 22.922 1 95.19 638 LYS A C 1
ATOM 5069 O O . LYS A 1 638 ? -15.633 26.547 23.844 1 95.19 638 LYS A O 1
ATOM 5074 N N . GLU A 1 639 ? -16.906 25.422 22.422 1 95.88 639 GLU A N 1
ATOM 5075 C CA . GLU A 1 639 ? -16.719 24.172 23.156 1 95.88 639 GLU A CA 1
ATOM 5076 C C . GLU A 1 639 ? -15.547 23.375 22.609 1 95.88 639 GLU A C 1
ATOM 5078 O O . GLU A 1 639 ? -14.992 22.516 23.297 1 95.88 639 GLU A O 1
ATOM 5083 N N . ILE A 1 640 ? -15.156 23.547 21.359 1 95.81 640 ILE A N 1
ATOM 5084 C CA . ILE A 1 640 ? -14.125 22.719 20.734 1 95.81 640 ILE A CA 1
ATOM 5085 C C . ILE A 1 640 ? -12.969 23.609 20.281 1 95.81 640 ILE A C 1
ATOM 5087 O O . ILE A 1 640 ? -11.859 23.516 20.781 1 95.81 640 ILE A O 1
ATOM 5091 N N . SER A 1 641 ? -13.203 24.531 19.344 1 95.25 641 SER A N 1
ATOM 5092 C CA . SER A 1 641 ? -12.164 25.312 18.688 1 95.25 641 SER A CA 1
ATOM 5093 C C . SER A 1 641 ? -11.414 26.203 19.672 1 95.25 641 SER A C 1
ATOM 5095 O O . SER A 1 641 ? -10.18 26.219 19.688 1 95.25 641 SER A O 1
ATOM 5097 N N . ASP A 1 642 ? -12.133 26.984 20.5 1 93.81 642 ASP A N 1
ATOM 5098 C CA . ASP A 1 642 ? -11.508 27.922 21.422 1 93.81 642 ASP A CA 1
ATOM 5099 C C . ASP A 1 642 ? -10.641 27.203 22.453 1 93.81 642 ASP A C 1
ATOM 5101 O O . ASP A 1 642 ? -9.484 27.562 22.672 1 93.81 642 ASP A O 1
ATOM 5105 N N . PRO A 1 643 ? -11.211 26.125 23.062 1 93.81 643 PRO A N 1
ATOM 5106 C CA . PRO A 1 643 ? -10.359 25.406 24.016 1 93.81 643 PRO A CA 1
ATOM 5107 C C . PRO A 1 643 ? -9.086 24.859 23.375 1 93.81 643 PRO A C 1
ATOM 5109 O O . PRO A 1 643 ? -8.008 24.922 23.984 1 93.81 643 PRO A O 1
ATOM 5112 N N . ILE A 1 644 ? -9.125 24.297 22.234 1 93.19 644 ILE A N 1
ATOM 5113 C CA . ILE A 1 644 ? -7.961 23.766 21.531 1 93.19 644 ILE A CA 1
ATOM 5114 C C . ILE A 1 644 ? -6.957 24.875 21.266 1 93.19 644 ILE A C 1
ATOM 5116 O O . ILE A 1 644 ? -5.766 24.734 21.562 1 93.19 644 ILE A O 1
ATOM 5120 N N . ASN A 1 645 ? -7.441 26.016 20.766 1 90.69 645 ASN A N 1
ATOM 5121 C CA . ASN A 1 645 ? -6.574 27.125 20.391 1 90.69 645 ASN A CA 1
ATOM 5122 C C . ASN A 1 645 ? -5.973 27.812 21.609 1 90.69 645 ASN A C 1
ATOM 5124 O O . ASN A 1 645 ? -4.926 28.453 21.516 1 90.69 645 ASN A O 1
ATOM 5128 N N . LYS A 1 646 ? -6.664 27.703 22.797 1 89.25 646 LYS A N 1
ATOM 5129 C CA . LYS A 1 646 ? -6.164 28.266 24.047 1 89.25 646 LYS A CA 1
ATOM 5130 C C . LYS A 1 646 ? -5.273 27.266 24.781 1 89.25 646 LYS A C 1
ATOM 5132 O O . LYS A 1 646 ? -4.906 27.484 25.938 1 89.25 646 LYS A O 1
ATOM 5137 N N . LEU A 1 647 ? -4.922 26.125 24.141 1 89.88 647 LEU A N 1
ATOM 5138 C CA . LEU A 1 647 ? -4.094 25.062 24.703 1 89.88 647 LEU A CA 1
ATOM 5139 C C . LEU A 1 647 ? -4.793 24.391 25.875 1 89.88 647 LEU A C 1
ATOM 5141 O O . LEU A 1 647 ? -4.141 23.984 26.844 1 89.88 647 LEU A O 1
ATOM 5145 N N . GLU A 1 648 ? -6.117 24.328 25.844 1 92 648 GLU A N 1
ATOM 5146 C CA . GLU A 1 648 ? -6.914 23.703 26.891 1 92 648 GLU A CA 1
ATOM 5147 C C . GLU A 1 648 ? -7.703 22.516 26.344 1 92 648 GLU A C 1
ATOM 5149 O O . GLU A 1 648 ? -8.703 22.094 26.938 1 92 648 GLU A O 1
ATOM 5154 N N . GLY A 1 649 ? -7.289 22.031 25.219 1 92.38 649 GLY A N 1
ATOM 5155 C CA . GLY A 1 649 ? -7.992 20.938 24.594 1 92.38 649 GLY A CA 1
ATOM 5156 C C . GLY A 1 649 ? -8.016 19.672 25.438 1 92.38 649 GLY A C 1
ATOM 5157 O O . GLY A 1 649 ? -8.938 18.859 25.328 1 92.38 649 GLY A O 1
ATOM 5158 N N . ASN A 1 650 ? -7.043 19.453 26.312 1 92.88 650 ASN A N 1
ATOM 5159 C CA . ASN A 1 650 ? -6.938 18.266 27.172 1 92.88 650 ASN A CA 1
ATOM 5160 C C . ASN A 1 650 ? -8.156 18.125 28.078 1 92.88 650 ASN A C 1
ATOM 5162 O O . ASN A 1 650 ? -8.484 17.016 28.516 1 92.88 650 ASN A O 1
ATOM 5166 N N . SER A 1 651 ? -8.836 19.203 28.328 1 92.69 651 SER A N 1
ATOM 5167 C CA . SER A 1 651 ? -9.93 19.203 29.297 1 92.69 651 SER A CA 1
ATOM 5168 C C . SER A 1 651 ? -11.258 18.891 28.609 1 92.69 651 SER A C 1
ATOM 5170 O O . SER A 1 651 ? -12.281 18.734 29.281 1 92.69 651 SER A O 1
ATOM 5172 N N . ILE A 1 652 ? -11.281 18.812 27.297 1 96.19 652 ILE A N 1
ATOM 5173 C CA . ILE A 1 652 ? -12.516 18.516 26.578 1 96.19 652 ILE A CA 1
ATOM 5174 C C . ILE A 1 652 ? -12.961 17.078 26.906 1 96.19 652 ILE A C 1
ATOM 5176 O O . ILE A 1 652 ? -12.164 16.141 26.797 1 96.19 652 ILE A O 1
ATOM 5180 N N . LYS A 1 653 ? -14.195 16.891 27.297 1 96.81 653 LYS A N 1
ATOM 5181 C CA . LYS A 1 653 ? -14.742 15.586 27.672 1 96.81 653 LYS A CA 1
ATOM 5182 C C . LYS A 1 653 ? -15.242 14.828 26.453 1 96.81 653 LYS A C 1
ATOM 5184 O O . LYS A 1 653 ? -15.5 15.43 25.406 1 96.81 653 LYS A O 1
ATOM 5189 N N . VAL A 1 654 ? -15.391 13.453 26.609 1 97.31 654 VAL A N 1
ATOM 5190 C CA . VAL A 1 654 ? -15.875 12.625 25.516 1 97.31 654 VAL A CA 1
ATOM 5191 C C . VAL A 1 654 ? -17.312 13.008 25.172 1 97.31 654 VAL A C 1
ATOM 5193 O O . VAL A 1 654 ? -17.703 13.008 24 1 97.31 654 VAL A O 1
ATOM 5196 N N . SER A 1 655 ? -18.141 13.414 26.172 1 97.5 655 SER A N 1
ATOM 5197 C CA . SER A 1 655 ? -19.531 13.805 25.938 1 97.5 655 SER A CA 1
ATOM 5198 C C . SER A 1 655 ? -19.609 15.039 25.047 1 97.5 655 SER A C 1
ATOM 5200 O O . SER A 1 655 ? -20.531 15.172 24.234 1 97.5 655 SER A O 1
ATOM 5202 N N . THR A 1 656 ? -18.609 15.984 25.203 1 97.62 656 THR A N 1
ATOM 5203 C CA . THR A 1 656 ? -18.578 17.188 24.391 1 97.62 656 THR A CA 1
ATOM 5204 C C . THR A 1 656 ? -18.344 16.859 22.922 1 97.62 656 THR A C 1
ATOM 5206 O O . THR A 1 656 ? -18.922 17.484 22.031 1 97.62 656 THR A O 1
ATOM 5209 N N . ILE A 1 657 ? -17.547 15.875 22.672 1 96.5 657 ILE A N 1
ATOM 5210 C CA . ILE A 1 657 ? -17.266 15.406 21.312 1 96.5 657 ILE A CA 1
ATOM 5211 C C . ILE A 1 657 ? -18.562 14.898 20.672 1 96.5 657 ILE A C 1
ATOM 5213 O O . ILE A 1 657 ? -18.875 15.242 19.531 1 96.5 657 ILE A O 1
ATOM 5217 N N . ILE A 1 658 ? -19.297 14.07 21.391 1 96.44 658 ILE A N 1
ATOM 5218 C CA . ILE A 1 658 ? -20.531 13.477 20.906 1 96.44 658 ILE A CA 1
ATOM 5219 C C . ILE A 1 658 ? -21.594 14.562 20.719 1 96.44 658 ILE A C 1
ATOM 5221 O O . ILE A 1 658 ? -22.297 14.586 19.703 1 96.44 658 ILE A O 1
ATOM 5225 N N . LYS A 1 659 ? -21.672 15.492 21.703 1 96.69 659 LYS A N 1
ATOM 5226 C CA . LYS A 1 659 ? -22.641 16.578 21.656 1 96.69 659 LYS A CA 1
ATOM 5227 C C . LYS A 1 659 ? -22.453 17.438 20.406 1 96.69 659 LYS A C 1
ATOM 5229 O O . LYS A 1 659 ? -23.422 17.844 19.766 1 96.69 659 LYS A O 1
ATOM 5234 N N . GLU A 1 660 ? -21.219 17.703 20.062 1 96.25 660 GLU A N 1
ATOM 5235 C CA . GLU A 1 660 ? -20.906 18.578 18.938 1 96.25 660 GLU A CA 1
ATOM 5236 C C . GLU A 1 660 ? -20.922 17.781 17.625 1 96.25 660 GLU A C 1
ATOM 5238 O O . GLU A 1 660 ? -20.734 18.359 16.547 1 96.25 660 GLU A O 1
ATOM 5243 N N . GLY A 1 661 ? -21.156 16.484 17.703 1 94.38 661 GLY A N 1
ATOM 5244 C CA . GLY A 1 661 ? -21.344 15.648 16.516 1 94.38 661 GLY A CA 1
ATOM 5245 C C . GLY A 1 661 ? -20.062 15.461 15.727 1 94.38 661 GLY A C 1
ATOM 5246 O O . GLY A 1 661 ? -20.094 15.383 14.492 1 94.38 661 GLY A O 1
ATOM 5247 N N . ILE A 1 662 ? -18.891 15.422 16.406 1 95.38 662 ILE A N 1
ATOM 5248 C CA . ILE A 1 662 ? -17.641 15.383 15.641 1 95.38 662 ILE A CA 1
ATOM 5249 C C . ILE A 1 662 ? -16.969 14.031 15.82 1 95.38 662 ILE A C 1
ATOM 5251 O O . ILE A 1 662 ? -15.781 13.875 15.508 1 95.38 662 ILE A O 1
ATOM 5255 N N . GLU A 1 663 ? -17.703 12.977 16.344 1 94.5 663 GLU A N 1
ATOM 5256 C CA . GLU A 1 663 ? -17.109 11.672 16.609 1 94.5 663 GLU A CA 1
ATOM 5257 C C . GLU A 1 663 ? -16.656 10.992 15.328 1 94.5 663 GLU A C 1
ATOM 5259 O O . GLU A 1 663 ? -15.812 10.094 15.367 1 94.5 663 GLU A O 1
ATOM 5264 N N . ASP A 1 664 ? -17.172 11.406 14.148 1 96 664 ASP A N 1
ATOM 5265 C CA . ASP A 1 664 ? -16.75 10.82 12.875 1 96 664 ASP A CA 1
ATOM 5266 C C . ASP A 1 664 ? -15.719 11.711 12.188 1 96 664 ASP A C 1
ATOM 5268 O O . ASP A 1 664 ? -15.422 11.523 11 1 96 664 ASP A O 1
ATOM 5272 N N . GLY A 1 665 ? -15.203 12.703 12.852 1 95.81 665 GLY A N 1
ATOM 5273 C CA . GLY A 1 665 ? -14.156 13.562 12.328 1 95.81 665 GLY A CA 1
ATOM 5274 C C . GLY A 1 665 ? -14.68 14.742 11.539 1 95.81 665 GLY A C 1
ATOM 5275 O O . GLY A 1 665 ? -13.906 15.492 10.945 1 95.81 665 GLY A O 1
ATOM 5276 N N . SER A 1 666 ? -16.047 15.008 11.539 1 97.06 666 SER A N 1
ATOM 5277 C CA . SER A 1 666 ? -16.625 16.141 10.844 1 97.06 666 SER A CA 1
ATOM 5278 C C . SER A 1 666 ? -16.516 17.422 11.664 1 97.06 666 SER A C 1
ATOM 5280 O O . SER A 1 666 ? -17.172 17.562 12.695 1 97.06 666 SER A O 1
ATOM 5282 N N . PHE A 1 667 ? -15.75 18.359 11.164 1 97.31 667 PHE A N 1
ATOM 5283 C CA . PHE A 1 667 ? -15.586 19.625 11.875 1 97.31 667 PHE A CA 1
ATOM 5284 C C . PHE A 1 667 ? -16.328 20.75 11.156 1 97.31 667 PHE A C 1
ATOM 5286 O O . PHE A 1 667 ? -16.578 20.656 9.953 1 97.31 667 PHE A O 1
ATOM 5293 N N . MET A 1 668 ? -16.609 21.719 11.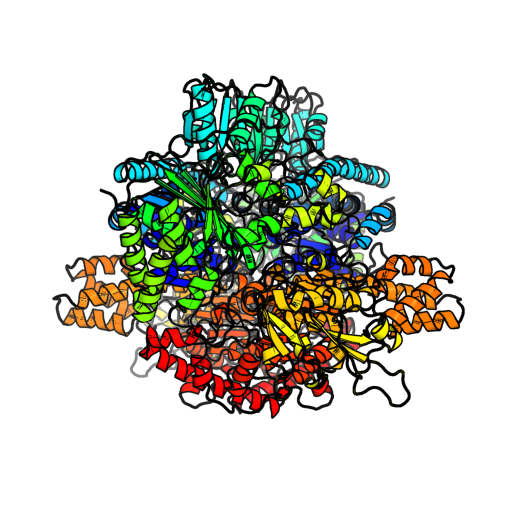914 1 96.81 668 MET A N 1
ATOM 5294 C CA . MET A 1 668 ? -17.266 22.906 11.391 1 96.81 668 MET A CA 1
ATOM 5295 C C . MET A 1 668 ? -16.375 23.641 10.391 1 96.81 668 MET A C 1
ATOM 5297 O O . MET A 1 668 ? -15.156 23.734 10.594 1 96.81 668 MET A O 1
ATOM 5301 N N . SER A 1 669 ? -16.953 24.141 9.305 1 96.44 669 SER A N 1
ATOM 5302 C CA . SER A 1 669 ? -16.219 24.922 8.312 1 96.44 669 SER A CA 1
ATOM 5303 C C . SER A 1 669 ? -16.094 26.375 8.758 1 96.44 669 SER A C 1
ATOM 5305 O O . SER A 1 669 ? -16.984 26.922 9.414 1 96.44 669 SER A O 1
ATOM 5307 N N . GLY A 1 670 ? -14.969 26.984 8.422 1 96.94 670 GLY A N 1
ATOM 5308 C CA . GLY A 1 670 ? -14.773 28.422 8.547 1 96.94 670 GLY A CA 1
ATOM 5309 C C . GLY A 1 670 ? -14.508 28.859 9.977 1 96.94 670 GLY A C 1
ATOM 5310 O O . GLY A 1 670 ? -14.984 29.922 10.398 1 96.94 670 GLY A O 1
ATOM 5311 N N . THR A 1 671 ? -13.789 28.094 10.766 1 96.75 671 THR A N 1
ATOM 5312 C CA . THR A 1 671 ? -13.578 28.422 12.164 1 96.75 671 THR A CA 1
ATOM 5313 C C . THR A 1 671 ? -12.492 29.5 12.312 1 96.75 671 THR A C 1
ATOM 5315 O O . THR A 1 671 ? -12.445 30.203 13.312 1 96.75 671 THR A O 1
ATOM 5318 N N . THR A 1 672 ? -11.625 29.703 11.328 1 95.81 672 THR A N 1
ATOM 5319 C CA . THR A 1 672 ? -10.5 30.625 11.422 1 95.81 672 THR A CA 1
ATOM 5320 C C . THR A 1 672 ? -10.992 32.062 11.5 1 95.81 672 THR A C 1
ATOM 5322 O O . THR A 1 672 ? -10.297 32.938 12.023 1 95.81 672 THR A O 1
ATOM 5325 N N . GLN A 1 673 ? -12.195 32.375 10.984 1 94.94 673 GLN A N 1
ATOM 5326 C CA . GLN A 1 673 ? -12.734 33.75 11.016 1 94.94 673 GLN A CA 1
ATOM 5327 C C . GLN A 1 673 ? -12.938 34.219 12.445 1 94.94 673 GLN A C 1
ATOM 5329 O O . GLN A 1 673 ? -12.984 35.438 12.695 1 94.94 673 GLN A O 1
ATOM 5334 N N . TYR A 1 674 ? -12.969 33.281 13.391 1 93.75 674 TYR A N 1
ATOM 5335 C CA . TYR A 1 674 ? -13.25 33.625 14.781 1 93.75 674 TYR A CA 1
ATOM 5336 C C . TYR A 1 674 ? -11.961 33.719 15.594 1 93.75 674 TYR A C 1
ATOM 5338 O O . TYR A 1 674 ? -11.961 34.219 16.719 1 93.75 674 TYR A O 1
ATOM 5346 N N . GLU A 1 675 ? -10.82 33.25 15.117 1 89.5 675 GLU A N 1
ATOM 5347 C CA . GLU A 1 675 ? -9.586 33.156 15.891 1 89.5 675 GLU A CA 1
ATOM 5348 C C . GLU A 1 675 ? -8.969 34.531 16.156 1 89.5 675 GLU A C 1
ATOM 5350 O O . GLU A 1 675 ? -8.492 34.812 17.25 1 89.5 675 GLU A O 1
ATOM 5355 N N . LYS A 1 676 ? -8.992 35.406 15.195 1 90 676 LYS A N 1
ATOM 5356 C CA . LYS A 1 676 ? -8.422 36.75 15.297 1 90 676 LYS A CA 1
ATOM 5357 C C . LYS A 1 676 ? -7.082 36.719 16.031 1 90 676 LYS A C 1
ATOM 5359 O O . LYS A 1 676 ? -6.969 37.25 17.141 1 90 676 LYS A O 1
ATOM 5364 N N . ARG A 1 677 ? -5.969 36.344 15.438 1 84.31 677 ARG A N 1
ATOM 5365 C CA . ARG A 1 677 ? -4.691 36 16.062 1 84.31 677 ARG A CA 1
ATOM 5366 C C . ARG A 1 677 ? -3.852 37.25 16.297 1 84.31 677 ARG A C 1
ATOM 5368 O O . ARG A 1 677 ? -3.123 37.344 17.281 1 84.31 677 ARG A O 1
ATOM 5375 N N . GLY A 1 678 ? -3.973 38.281 15.406 1 85.19 678 GLY A N 1
ATOM 5376 C CA . GLY A 1 678 ? -3.207 39.5 15.555 1 85.19 678 GLY A CA 1
ATOM 5377 C C . GLY A 1 678 ? -1.71 39.281 15.625 1 85.19 678 GLY A C 1
ATOM 5378 O O . GLY A 1 678 ? -1.037 39.812 16.516 1 85.19 678 GLY A O 1
ATOM 5379 N N . ILE A 1 679 ? -1.074 38.531 14.719 1 81.81 679 ILE A N 1
ATOM 5380 C CA . ILE A 1 679 ? 0.296 38.062 14.875 1 81.81 679 ILE A CA 1
ATOM 5381 C C . ILE A 1 679 ? 1.249 38.969 14.102 1 81.81 679 ILE A C 1
ATOM 5383 O O . ILE A 1 679 ? 2.465 38.906 14.305 1 81.81 679 ILE A O 1
ATOM 5387 N N . ALA A 1 680 ? 0.707 39.844 13.141 1 87.25 680 ALA A N 1
ATOM 5388 C CA . ALA A 1 680 ? 1.565 40.688 12.297 1 87.25 680 ALA A CA 1
ATOM 5389 C C . ALA A 1 680 ? 2.156 41.844 13.086 1 87.25 680 ALA A C 1
ATOM 5391 O O . ALA A 1 680 ? 1.474 42.438 13.914 1 87.25 680 ALA A O 1
ATOM 5392 N N . ILE A 1 681 ? 3.402 42.094 12.844 1 80.38 681 ILE A N 1
ATOM 5393 C CA . ILE A 1 681 ? 4.035 43.281 13.422 1 80.38 681 ILE A CA 1
ATOM 5394 C C . ILE A 1 681 ? 3.617 44.531 12.648 1 80.38 681 ILE A C 1
ATOM 5396 O O . ILE A 1 681 ? 3.254 45.531 13.242 1 80.38 681 ILE A O 1
ATOM 5400 N N . ASN A 1 682 ? 3.76 44.375 11.32 1 89.31 682 ASN A N 1
ATOM 5401 C CA . ASN A 1 682 ? 3.316 45.438 10.398 1 89.31 682 ASN A CA 1
ATOM 5402 C C . ASN A 1 682 ? 2.18 44.938 9.508 1 89.31 682 ASN A C 1
ATOM 5404 O O . ASN A 1 682 ? 2.16 43.781 9.094 1 89.31 682 ASN A O 1
ATOM 5408 N N . VAL A 1 683 ? 1.235 45.844 9.305 1 96.12 683 VAL A N 1
ATOM 5409 C CA . VAL A 1 683 ? 0.11 45.562 8.422 1 96.12 683 VAL A CA 1
ATOM 5410 C C . VAL A 1 683 ? -0.005 46.656 7.363 1 96.12 683 VAL A C 1
ATOM 5412 O O . VAL A 1 683 ? 0.488 47.781 7.559 1 96.12 683 VAL A O 1
ATOM 5415 N N . PRO A 1 684 ? -0.547 46.406 6.207 1 97.38 684 PRO A N 1
ATOM 5416 C CA . PRO A 1 684 ? -0.64 47.438 5.152 1 97.38 684 PRO A CA 1
ATOM 5417 C C . PRO A 1 684 ? -1.676 48.5 5.461 1 97.38 684 PRO A C 1
ATOM 5419 O O . PRO A 1 684 ? -2.738 48.219 6.012 1 97.38 684 PRO A O 1
ATOM 5422 N N . GLU A 1 685 ? -1.347 49.688 5.164 1 97.56 685 GLU A N 1
ATOM 5423 C CA . GLU A 1 685 ? -2.275 50.812 5.16 1 97.56 685 GLU A CA 1
ATOM 5424 C C . GLU A 1 685 ? -2.654 51.188 3.738 1 97.56 685 GLU A C 1
ATOM 5426 O O . GLU A 1 685 ? -1.78 51.406 2.893 1 97.56 685 GLU A O 1
ATOM 5431 N N . TRP A 1 686 ? -3.949 51.375 3.432 1 97.94 686 TRP A N 1
ATOM 5432 C CA . TRP A 1 686 ? -4.453 51.719 2.109 1 97.94 686 TRP A CA 1
ATOM 5433 C C . TRP A 1 686 ? -4.395 53.25 1.899 1 97.94 686 TRP A C 1
ATOM 5435 O O . TRP A 1 686 ? -4.848 54 2.75 1 97.94 686 TRP A O 1
ATOM 5445 N N . GLN A 1 687 ? -3.762 53.594 0.815 1 96.88 687 GLN A N 1
ATOM 5446 C CA . GLN A 1 687 ? -3.734 54.969 0.351 1 96.88 687 GLN A CA 1
ATOM 5447 C C . GLN A 1 687 ? -4.738 55.188 -0.777 1 96.88 687 GLN A C 1
ATOM 5449 O O . GLN A 1 687 ? -4.398 55.062 -1.954 1 96.88 687 GLN A O 1
ATOM 5454 N N . PRO A 1 688 ? -5.973 55.75 -0.481 1 96.31 688 PRO A N 1
ATOM 5455 C CA . PRO A 1 688 ? -7.047 55.812 -1.479 1 96.31 688 PRO A CA 1
ATOM 5456 C C . PRO A 1 688 ? -6.707 56.688 -2.668 1 96.31 688 PRO A C 1
ATOM 5458 O O . PRO A 1 688 ? -7.102 56.406 -3.799 1 96.31 688 PRO A O 1
ATOM 5461 N N . ASP A 1 689 ? -5.965 57.781 -2.49 1 94.06 689 ASP A N 1
ATOM 5462 C CA . ASP A 1 689 ? -5.703 58.781 -3.521 1 94.06 689 ASP A CA 1
ATOM 5463 C C . ASP A 1 689 ? -4.777 58.219 -4.602 1 94.06 689 ASP A C 1
ATOM 5465 O O . ASP A 1 689 ? -4.77 58.688 -5.734 1 94.06 689 ASP A O 1
ATOM 5469 N N . LYS A 1 690 ? -4.098 57.125 -4.281 1 96.5 690 LYS A N 1
ATOM 5470 C CA . LYS A 1 690 ? -3.145 56.562 -5.227 1 96.5 690 LYS A CA 1
ATOM 5471 C C . LYS A 1 690 ? -3.705 55.281 -5.871 1 96.5 690 LYS A C 1
ATOM 5473 O O . LYS A 1 690 ? -3.191 54.812 -6.891 1 96.5 690 LYS A O 1
ATOM 5478 N N . CYS A 1 691 ? -4.711 54.812 -5.383 1 97.25 691 CYS A N 1
ATOM 5479 C CA . CYS A 1 691 ? -5.242 53.5 -5.773 1 97.25 691 CYS A CA 1
ATOM 5480 C C . CYS A 1 691 ? -5.852 53.562 -7.168 1 97.25 691 CYS A C 1
ATOM 5482 O O . CYS A 1 691 ? -6.664 54.438 -7.461 1 97.25 691 CYS A O 1
ATOM 5484 N N . VAL A 1 692 ? -5.512 52.625 -8.055 1 96.56 692 VAL A N 1
ATOM 5485 C CA . VAL A 1 692 ? -6.051 52.562 -9.414 1 96.56 692 VAL A CA 1
ATOM 5486 C C . VAL A 1 692 ? -7.164 51.531 -9.5 1 96.56 692 VAL A C 1
ATOM 5488 O O . VAL A 1 692 ? -7.66 51.219 -10.586 1 96.56 692 VAL A O 1
ATOM 5491 N N . GLN A 1 693 ? -7.574 50.906 -8.406 1 96.88 693 GLN A N 1
ATOM 5492 C CA . GLN A 1 693 ? -8.711 50 -8.25 1 96.88 693 GLN A CA 1
ATOM 5493 C C . GLN A 1 693 ? -8.57 48.781 -9.164 1 96.88 693 GLN A C 1
ATOM 5495 O O . GLN A 1 693 ? -9.523 48.406 -9.859 1 96.88 693 GLN A O 1
ATOM 5500 N N . CYS A 1 694 ? -7.348 48.188 -9.219 1 96.44 694 CYS A N 1
ATOM 5501 C CA . CYS A 1 694 ? -7.074 47.031 -10.086 1 96.44 694 CYS A CA 1
ATOM 5502 C C . CYS A 1 694 ? -7.312 45.719 -9.359 1 96.44 694 CYS A C 1
ATOM 5504 O O . CYS A 1 694 ? -7.398 44.688 -9.984 1 96.44 694 CYS A O 1
ATOM 5506 N N . ASN A 1 695 ? -7.332 45.688 -8.039 1 98.06 695 ASN A N 1
ATOM 5507 C CA . ASN A 1 695 ? -7.613 44.562 -7.148 1 98.06 695 ASN A CA 1
ATOM 5508 C C . ASN A 1 695 ? -6.484 43.531 -7.164 1 98.06 695 ASN A C 1
ATOM 5510 O O . ASN A 1 695 ? -6.656 42.406 -6.691 1 98.06 695 ASN A O 1
ATOM 5514 N N . GLN A 1 696 ? -5.266 43.719 -7.656 1 98.12 696 GLN A N 1
ATOM 5515 C CA . GLN A 1 696 ? -4.145 42.781 -7.691 1 98.12 696 GLN A CA 1
ATOM 5516 C C . GLN A 1 696 ? -3.645 42.469 -6.285 1 98.12 696 GLN A C 1
ATOM 5518 O O . GLN A 1 696 ? -3.168 41.375 -6.02 1 98.12 696 GLN A O 1
ATOM 5523 N N . CYS A 1 697 ? -3.758 43.531 -5.395 1 98.06 697 CYS A N 1
ATOM 5524 C CA . CYS A 1 697 ? -3.357 43.312 -4.008 1 98.06 697 CYS A CA 1
ATOM 5525 C C . CYS A 1 697 ? -4.164 42.188 -3.365 1 98.06 697 CYS A C 1
ATOM 5527 O O . CYS A 1 697 ? -3.602 41.344 -2.68 1 98.06 697 CYS A O 1
ATOM 5529 N N . ALA A 1 698 ? -5.469 42.188 -3.637 1 98.38 698 ALA A N 1
ATOM 5530 C CA . ALA A 1 698 ? -6.332 41.125 -3.135 1 98.38 698 ALA A CA 1
ATOM 5531 C C . ALA A 1 698 ? -6.059 39.781 -3.859 1 98.38 698 ALA A C 1
ATOM 5533 O O . ALA A 1 698 ? -6.113 38.719 -3.254 1 98.38 698 ALA A O 1
ATOM 5534 N N . PHE A 1 699 ? -5.742 39.812 -5.094 1 98.31 699 PHE A N 1
ATOM 5535 C CA . PHE A 1 699 ? -5.566 38.656 -5.949 1 98.31 699 PHE A CA 1
ATOM 5536 C C . PHE A 1 699 ? -4.426 37.781 -5.441 1 98.31 699 PHE A C 1
ATOM 5538 O O . PHE A 1 699 ? -4.531 36.562 -5.438 1 98.31 699 PHE A O 1
ATOM 5545 N N . VAL A 1 700 ? -3.332 38.406 -4.91 1 98.06 700 VAL A N 1
ATOM 5546 C CA . VAL A 1 700 ? -2.121 37.625 -4.598 1 98.06 700 VAL A CA 1
ATOM 5547 C C . VAL A 1 700 ? -2.043 37.375 -3.096 1 98.06 700 VAL A C 1
ATOM 5549 O O . VAL A 1 700 ? -1.105 36.75 -2.617 1 98.06 700 VAL A O 1
ATOM 5552 N N . CYS A 1 701 ? -2.979 37.938 -2.279 1 98 701 CYS A N 1
ATOM 5553 C CA . CYS A 1 701 ? -2.92 37.781 -0.83 1 98 701 CYS A CA 1
ATOM 5554 C C . CYS A 1 701 ? -3.08 36.312 -0.422 1 98 701 CYS A C 1
ATOM 5556 O O . CYS A 1 701 ? -4.105 35.688 -0.707 1 98 701 CYS A O 1
ATOM 5558 N N . PRO A 1 702 ? -2.156 35.75 0.259 1 97.19 702 PRO A N 1
ATOM 5559 C CA . PRO A 1 702 ? -2.248 34.344 0.591 1 97.19 702 PRO A CA 1
ATOM 5560 C C . PRO A 1 702 ? -3.291 34.062 1.668 1 97.19 702 PRO A C 1
ATOM 5562 O O . PRO A 1 702 ? -3.689 32.906 1.854 1 97.19 702 PRO A O 1
ATOM 5565 N N . HIS A 1 703 ? -3.795 35.031 2.414 1 97.38 703 HIS A N 1
ATOM 5566 C CA . HIS A 1 703 ? -4.641 34.781 3.572 1 97.38 703 HIS A CA 1
ATOM 5567 C C . HIS A 1 703 ? -5.996 35.469 3.43 1 97.38 703 HIS A C 1
ATOM 5569 O O . HIS A 1 703 ? -6.812 35.438 4.355 1 97.38 703 HIS A O 1
ATOM 5575 N N . ALA A 1 704 ? -6.262 36.125 2.324 1 98.06 704 ALA A N 1
ATOM 5576 C CA . ALA A 1 704 ? -7.516 36.812 2.047 1 98.06 704 ALA A CA 1
ATOM 5577 C C . ALA A 1 704 ? -7.797 37.875 3.096 1 98.06 704 ALA A C 1
ATOM 5579 O O . ALA A 1 704 ? -8.938 38.062 3.533 1 98.06 704 ALA A O 1
ATOM 5580 N N . VAL A 1 705 ? -6.816 38.625 3.506 1 97.88 705 VAL A N 1
ATOM 5581 C CA . VAL A 1 705 ? -6.953 39.625 4.574 1 97.88 705 VAL A CA 1
ATOM 5582 C C . VAL A 1 705 ? -7.266 40.969 3.973 1 97.88 705 VAL A C 1
ATOM 5584 O O . VAL A 1 705 ? -7.75 41.875 4.672 1 97.88 705 VAL A O 1
ATOM 5587 N N . ILE A 1 706 ? -6.961 41.188 2.721 1 98.19 706 ILE A N 1
ATOM 5588 C CA . ILE A 1 706 ? -7.211 42.438 1.983 1 98.19 706 ILE A CA 1
ATOM 5589 C C . ILE A 1 706 ? -8.211 42.156 0.862 1 98.19 706 ILE A C 1
ATOM 5591 O O . ILE A 1 706 ? -8.062 41.219 0.099 1 98.19 706 ILE A O 1
ATOM 5595 N N . ARG A 1 707 ? -9.305 43 0.779 1 97.81 707 ARG A N 1
ATOM 5596 C CA . ARG A 1 707 ? -10.383 42.75 -0.167 1 97.81 707 ARG A CA 1
ATOM 5597 C C . ARG A 1 707 ? -10.984 44.062 -0.667 1 97.81 707 ARG A C 1
ATOM 5599 O O . ARG A 1 707 ? -11.07 45.031 0.082 1 97.81 707 ARG A O 1
ATOM 5606 N N . PRO A 1 708 ? -11.422 44.031 -1.928 1 97.44 708 PRO A N 1
ATOM 5607 C CA . PRO A 1 708 ? -12.211 45.156 -2.412 1 97.44 708 PRO A CA 1
ATOM 5608 C C . PRO A 1 708 ? -13.695 45.062 -2.045 1 97.44 708 PRO A C 1
ATOM 5610 O O . PRO A 1 708 ? -14.258 43.969 -2.057 1 97.44 708 PRO A O 1
ATOM 5613 N N . PHE A 1 709 ? -14.289 46.156 -1.758 1 96.69 709 PHE A N 1
ATOM 5614 C CA . PHE A 1 709 ? -15.719 46.25 -1.48 1 96.69 709 PHE A CA 1
ATOM 5615 C C . PHE A 1 709 ? -16.359 47.406 -2.256 1 96.69 709 PHE A C 1
ATOM 5617 O O . PHE A 1 709 ? -15.688 48.375 -2.586 1 96.69 709 PHE A O 1
ATOM 5624 N N . LEU A 1 710 ? -17.594 47.219 -2.59 1 95.44 710 LEU A N 1
ATOM 5625 C CA . LEU A 1 710 ? -18.422 48.25 -3.164 1 95.44 710 LEU A CA 1
ATOM 5626 C C . LEU A 1 710 ? -19.516 48.688 -2.182 1 95.44 710 LEU A C 1
ATOM 5628 O O . LEU A 1 710 ? -20.078 47.875 -1.468 1 95.44 710 LEU A O 1
ATOM 5632 N N . ALA A 1 711 ? -19.719 49.938 -2.068 1 95.69 711 ALA A N 1
ATOM 5633 C CA . ALA A 1 711 ? -20.719 50.5 -1.16 1 95.69 711 ALA A CA 1
ATOM 5634 C C . ALA A 1 711 ? -21.547 51.594 -1.837 1 95.69 711 ALA A C 1
ATOM 5636 O O . ALA A 1 711 ? -21.047 52.281 -2.711 1 95.69 711 ALA A O 1
ATOM 5637 N N . THR A 1 712 ? -22.75 51.719 -1.417 1 94 712 THR A N 1
ATOM 5638 C CA . THR A 1 712 ? -23.578 52.844 -1.848 1 94 712 THR A CA 1
ATOM 5639 C C . THR A 1 712 ? -23.266 54.094 -1.044 1 94 712 THR A C 1
ATOM 5641 O O . THR A 1 712 ? -22.609 54 0 1 94 712 THR A O 1
ATOM 5644 N N . SER A 1 713 ? -23.75 55.25 -1.521 1 93.5 713 SER A N 1
ATOM 5645 C CA . SER A 1 713 ? -23.531 56.5 -0.804 1 93.5 713 SER A CA 1
ATOM 5646 C C . SER A 1 713 ? -24.141 56.469 0.59 1 93.5 713 SER A C 1
ATOM 5648 O O . SER A 1 713 ? -23.578 57 1.543 1 93.5 713 SER A O 1
ATOM 5650 N N . LYS A 1 714 ? -25.25 55.812 0.657 1 94.62 714 LYS A N 1
ATOM 5651 C CA . LYS A 1 714 ? -25.922 55.688 1.945 1 94.62 714 LYS A CA 1
ATOM 5652 C C . LYS A 1 714 ? -25.094 54.812 2.904 1 94.62 714 LYS A C 1
ATOM 5654 O O . LYS A 1 714 ? -25 55.125 4.094 1 94.62 714 LYS A O 1
ATOM 5659 N N . GLU A 1 715 ? -24.5 53.812 2.387 1 96.25 715 GLU A N 1
ATOM 5660 C CA . GLU A 1 715 ? -23.688 52.906 3.199 1 96.25 715 GLU A CA 1
ATOM 5661 C C . GLU A 1 715 ? -22.391 53.594 3.648 1 96.25 715 GLU A C 1
ATOM 5663 O O . GLU A 1 715 ? -21.906 53.344 4.75 1 96.25 715 GLU A O 1
ATOM 5668 N N . VAL A 1 716 ? -21.812 54.469 2.848 1 95.75 716 VAL A N 1
ATOM 5669 C CA . VAL A 1 716 ? -20.594 55.188 3.191 1 95.75 716 VAL A CA 1
ATOM 5670 C C . VAL A 1 716 ? -20.875 56.156 4.332 1 95.75 716 VAL A C 1
ATOM 5672 O O . VAL A 1 716 ? -20.047 56.312 5.23 1 95.75 716 VAL A O 1
ATOM 5675 N N . LYS A 1 717 ? -22 56.781 4.316 1 94.38 717 LYS A N 1
ATOM 5676 C CA . LYS A 1 717 ? -22.391 57.75 5.348 1 94.38 717 LYS A CA 1
ATOM 5677 C C . LYS A 1 717 ? -22.578 57.062 6.695 1 94.38 717 LYS A C 1
ATOM 5679 O O . LYS A 1 717 ? -22.328 57.656 7.742 1 94.38 717 LYS A O 1
ATOM 5684 N N . SER A 1 718 ? -22.984 55.875 6.625 1 95.12 718 SER A N 1
ATOM 5685 C CA . SER A 1 718 ? -23.25 55.125 7.844 1 95.12 718 SER A CA 1
ATOM 5686 C C . SER A 1 718 ? -22 54.406 8.336 1 95.12 718 SER A C 1
ATOM 5688 O O . SER A 1 718 ? -22.031 53.719 9.367 1 95.12 718 SER A O 1
ATOM 5690 N N . ALA A 1 719 ? -20.969 54.531 7.66 1 96.19 719 ALA A N 1
ATOM 5691 C CA . ALA A 1 719 ? -19.734 53.781 7.988 1 96.19 719 ALA A CA 1
ATOM 5692 C C . ALA A 1 719 ? -19.047 54.406 9.211 1 96.19 719 ALA A C 1
ATOM 5694 O O . ALA A 1 719 ? -19.234 55.594 9.5 1 96.19 719 ALA A O 1
ATOM 5695 N N . PRO A 1 720 ? -18.344 53.625 10 1 95.31 720 PRO A N 1
ATOM 5696 C CA . PRO A 1 720 ? -17.625 54.156 11.164 1 95.31 720 PRO A CA 1
ATOM 5697 C C . PRO A 1 720 ? -16.516 55.125 10.773 1 95.31 720 PRO A C 1
ATOM 5699 O O . PRO A 1 720 ? -16.141 55.188 9.602 1 95.31 720 PRO A O 1
ATOM 5702 N N . LYS A 1 721 ? -15.969 55.594 11.93 1 88.38 721 LYS A N 1
ATOM 5703 C CA . LYS A 1 721 ? -14.836 56.5 11.727 1 88.38 721 LYS A CA 1
ATOM 5704 C C . LYS A 1 721 ? -13.625 55.75 11.203 1 88.38 721 LYS A C 1
ATOM 5706 O O . LYS A 1 721 ? -13.352 54.625 11.633 1 88.38 721 LYS A O 1
ATOM 5711 N N . GLY A 1 722 ? -12.984 56.062 10.242 1 90.31 722 GLY A N 1
ATOM 5712 C CA . GLY A 1 722 ? -11.805 55.406 9.688 1 90.31 722 GLY A CA 1
ATOM 5713 C C . GLY A 1 722 ? -12.055 54.719 8.359 1 90.31 722 GLY A C 1
ATOM 5714 O O . GLY A 1 722 ? -11.117 54.406 7.637 1 90.31 722 GLY A O 1
ATOM 5715 N N . TYR A 1 723 ? -13.391 54.438 8.148 1 95.62 723 TYR A N 1
ATOM 5716 C CA . TYR A 1 723 ? -13.75 53.844 6.859 1 95.62 723 TYR A CA 1
ATOM 5717 C C . TYR A 1 723 ? -13.453 54.812 5.723 1 95.62 723 TYR A C 1
ATOM 5719 O O . TYR A 1 723 ? -13.984 55.938 5.688 1 95.62 723 TYR A O 1
ATOM 5727 N N . LYS A 1 724 ? -12.547 54.438 4.844 1 95.19 724 LYS A N 1
ATOM 5728 C CA . LYS A 1 724 ? -12.18 55.25 3.686 1 95.19 724 LYS A CA 1
ATOM 5729 C C . LYS A 1 724 ? -12.82 54.688 2.412 1 95.19 724 LYS A C 1
ATOM 5731 O O . LYS A 1 724 ? -13.031 53.5 2.285 1 95.19 724 LYS A O 1
ATOM 5736 N N . SER A 1 725 ? -13.172 55.562 1.478 1 95.94 725 SER A N 1
ATOM 5737 C CA . SER A 1 725 ? -13.719 55.125 0.199 1 95.94 725 SER A CA 1
ATOM 5738 C C . SER A 1 725 ? -13.484 56.188 -0.89 1 95.94 725 SER A C 1
ATOM 5740 O O . SER A 1 725 ? -13.25 57.344 -0.594 1 95.94 725 SER A O 1
ATOM 5742 N N . VAL A 1 726 ? -13.469 55.812 -2.082 1 96 726 VAL A N 1
ATOM 5743 C CA . VAL A 1 726 ? -13.383 56.625 -3.273 1 96 726 VAL A CA 1
ATOM 5744 C C . VAL A 1 726 ? -14.477 56.25 -4.266 1 96 726 VAL A C 1
ATOM 5746 O O . VAL A 1 726 ? -15.109 55.188 -4.109 1 96 726 VAL A O 1
ATOM 5749 N N . LYS A 1 727 ? -14.68 57.062 -5.227 1 94.25 727 LYS A N 1
ATOM 5750 C CA . LYS A 1 727 ? -15.641 56.719 -6.27 1 94.25 727 LYS A CA 1
ATOM 5751 C C . LYS A 1 727 ? -15.195 55.5 -7.047 1 94.25 727 LYS A C 1
ATOM 5753 O O . LYS A 1 727 ? -14.023 55.375 -7.422 1 94.25 727 LYS A O 1
ATOM 5758 N N . ALA A 1 728 ? -16.125 54.562 -7.258 1 94.81 728 ALA A N 1
ATOM 5759 C CA . ALA A 1 728 ? -15.789 53.312 -7.973 1 94.81 728 ALA A CA 1
ATOM 5760 C C . ALA A 1 728 ? -15.57 53.594 -9.461 1 94.81 728 ALA A C 1
ATOM 5762 O O . ALA A 1 728 ? -16.312 54.375 -10.07 1 94.81 728 ALA A O 1
ATOM 5763 N N . ASN A 1 729 ? -14.57 53 -10 1 89.75 729 ASN A N 1
ATOM 5764 C CA . ASN A 1 729 ? -14.312 53.094 -11.438 1 89.75 729 ASN A CA 1
ATOM 5765 C C . ASN A 1 729 ? -14.977 51.938 -12.188 1 89.75 729 ASN A C 1
ATOM 5767 O O . ASN A 1 729 ? -15.117 50.844 -11.648 1 89.75 729 ASN A O 1
ATOM 5771 N N . GLY A 1 730 ? -15.281 52.094 -13.484 1 79.19 730 GLY A N 1
ATOM 5772 C CA . GLY A 1 730 ? -15.75 51.031 -14.352 1 79.19 730 GLY A CA 1
ATOM 5773 C C . GLY A 1 730 ? -17.234 50.75 -14.188 1 79.19 730 GLY A C 1
ATOM 5774 O O . GLY A 1 730 ? -17.703 49.688 -14.594 1 79.19 730 GLY A O 1
ATOM 5775 N N . VAL A 1 731 ? -17.922 51.5 -13.438 1 78.38 731 VAL A N 1
ATOM 5776 C CA . VAL A 1 731 ? -19.359 51.344 -13.266 1 78.38 731 VAL A CA 1
ATOM 5777 C C . VAL A 1 731 ? -20.094 51.969 -14.453 1 78.38 731 VAL A C 1
ATOM 5779 O O . VAL A 1 731 ? -19.656 52.969 -15.016 1 78.38 731 VAL A O 1
ATOM 5782 N N . ASP A 1 732 ? -21.047 51.219 -14.875 1 75.69 732 ASP A N 1
ATOM 5783 C CA . ASP A 1 732 ? -21.859 51.719 -15.961 1 75.69 732 ASP A CA 1
ATOM 5784 C C . ASP A 1 732 ? -22.453 53.094 -15.594 1 75.69 732 ASP A C 1
ATOM 5786 O O . ASP A 1 732 ? -22.969 53.281 -14.492 1 75.69 732 ASP A O 1
ATOM 5790 N N . LYS A 1 733 ? -22.312 54.062 -16.516 1 64.88 733 LYS A N 1
ATOM 5791 C CA . LYS A 1 733 ? -22.766 55.438 -16.344 1 64.88 733 LYS A CA 1
ATOM 5792 C C . LYS A 1 733 ? -24.234 55.5 -15.953 1 64.88 733 LYS A C 1
ATOM 5794 O O . LYS A 1 733 ? -24.656 56.406 -15.227 1 64.88 733 LYS A O 1
ATOM 5799 N N . ASN A 1 734 ? -24.984 54.562 -16.406 1 70.12 734 ASN A N 1
ATOM 5800 C CA . ASN A 1 734 ? -26.422 54.531 -16.172 1 70.12 734 ASN A CA 1
ATOM 5801 C C . ASN A 1 734 ? -26.781 53.562 -15.031 1 70.12 734 ASN A C 1
ATOM 5803 O O . ASN A 1 734 ? -27.969 53.406 -14.711 1 70.12 734 ASN A O 1
ATOM 5807 N N . GLY A 1 735 ? -25.781 52.875 -14.469 1 70.5 735 GLY A N 1
ATOM 5808 C CA . GLY A 1 735 ? -26.078 51.969 -13.375 1 70.5 735 GLY A CA 1
ATOM 5809 C C . GLY A 1 735 ? -25.891 52.594 -12.008 1 70.5 735 GLY A C 1
ATOM 5810 O O . GLY A 1 735 ? -25.594 53.781 -11.898 1 70.5 735 GLY A O 1
ATOM 5811 N N . PRO A 1 736 ? -26.219 51.969 -11.008 1 78.12 736 PRO A N 1
ATOM 5812 C CA . PRO A 1 736 ? -26.016 52.5 -9.656 1 78.12 736 PRO A CA 1
ATOM 5813 C C . PRO A 1 736 ? -24.562 52.875 -9.391 1 78.12 736 PRO A C 1
ATOM 5815 O O . PRO A 1 736 ? -23.641 52.188 -9.844 1 78.12 736 PRO A O 1
ATOM 5818 N N . GLN A 1 737 ? -24.438 54 -8.844 1 85.44 737 GLN A N 1
ATOM 5819 C CA . GLN A 1 737 ? -23.109 54.5 -8.5 1 85.44 737 GLN A CA 1
ATOM 5820 C C . GLN A 1 737 ? -22.641 53.938 -7.168 1 85.44 737 GLN A C 1
ATOM 5822 O O . GLN A 1 737 ? -23.406 53.875 -6.207 1 85.44 737 GLN A O 1
ATOM 5827 N N . TYR A 1 738 ? -21.375 53.375 -7.277 1 93.69 738 TYR A N 1
ATOM 5828 C CA . TYR A 1 738 ? -20.828 52.75 -6.082 1 93.69 738 TYR A CA 1
ATOM 5829 C C . TYR A 1 738 ? -19.562 53.469 -5.625 1 93.69 738 TYR A C 1
ATOM 5831 O O . TYR A 1 738 ? -18.938 54.188 -6.402 1 93.69 738 TYR A O 1
ATOM 5839 N N . HIS A 1 739 ? -19.328 53.344 -4.352 1 95.38 739 HIS A N 1
ATOM 5840 C CA . HIS A 1 739 ? -18.031 53.688 -3.779 1 95.38 739 HIS A CA 1
ATOM 5841 C C . HIS A 1 739 ? -17.156 52.469 -3.639 1 95.38 739 HIS A C 1
ATOM 5843 O O . HIS A 1 739 ? -17.656 51.375 -3.355 1 95.38 739 HIS A O 1
ATOM 5849 N N . TYR A 1 740 ? -15.914 52.688 -3.953 1 96.12 740 TYR A N 1
ATOM 5850 C CA . TYR A 1 740 ? -14.914 51.625 -3.898 1 96.12 740 TYR A CA 1
ATOM 5851 C C . TYR A 1 740 ? -14.055 51.75 -2.645 1 96.12 740 TYR A C 1
ATOM 5853 O O . TYR A 1 740 ? -13.68 52.844 -2.246 1 96.12 740 TYR A O 1
ATOM 5861 N N . THR A 1 741 ? -13.812 50.688 -1.932 1 96.56 741 THR A N 1
ATOM 5862 C CA . THR A 1 741 ? -12.922 50.656 -0.777 1 96.56 741 THR A CA 1
ATOM 5863 C C . THR A 1 741 ? -12.062 49.375 -0.792 1 96.56 741 THR A C 1
ATOM 5865 O O . THR A 1 741 ? -12.5 48.344 -1.256 1 96.56 741 THR A O 1
ATOM 5868 N N . ILE A 1 742 ? -10.812 49.469 -0.348 1 97.5 742 ILE A N 1
ATOM 5869 C CA . ILE A 1 742 ? -9.992 48.344 0.024 1 97.5 742 ILE A CA 1
ATOM 5870 C C . ILE A 1 742 ? -10.039 48.125 1.537 1 97.5 742 ILE A C 1
ATOM 5872 O O . ILE A 1 742 ? -9.547 48.969 2.295 1 97.5 742 ILE A O 1
ATOM 5876 N N . GLY A 1 743 ? -10.742 47.094 1.938 1 97.06 743 GLY A N 1
ATOM 5877 C CA . GLY A 1 743 ? -10.766 46.75 3.348 1 97.06 743 GLY A CA 1
ATOM 5878 C C . GLY A 1 743 ? -9.641 45.812 3.748 1 97.06 743 GLY A C 1
ATOM 5879 O O . GLY A 1 743 ? -9.297 44.906 3.004 1 97.06 743 GLY A O 1
ATOM 5880 N N . ILE A 1 744 ? -9 46.062 4.898 1 97.69 744 ILE A N 1
ATOM 5881 C CA . ILE A 1 744 ? -7.906 45.25 5.41 1 97.69 744 ILE A CA 1
ATOM 5882 C C . ILE A 1 744 ? -8.172 44.875 6.867 1 97.69 744 ILE A C 1
ATOM 5884 O O . ILE A 1 744 ? -8.477 45.75 7.684 1 97.69 744 ILE A O 1
ATOM 5888 N N . THR A 1 745 ? -8.078 43.625 7.219 1 97.31 745 THR A N 1
ATOM 5889 C CA . THR A 1 745 ? -8.219 43.188 8.609 1 97.31 745 THR A CA 1
ATOM 5890 C C . THR A 1 745 ? -6.855 43.062 9.273 1 97.31 745 THR A C 1
ATOM 5892 O O . THR A 1 745 ? -6.098 42.125 8.969 1 97.31 745 THR A O 1
ATOM 5895 N N . PRO A 1 746 ? -6.539 43.875 10.188 1 95.38 746 PRO A N 1
ATOM 5896 C CA . PRO A 1 746 ? -5.238 43.812 10.859 1 95.38 746 PRO A CA 1
ATOM 5897 C C . PRO A 1 746 ? -5.105 42.531 11.719 1 95.38 746 PRO A C 1
ATOM 5899 O O . PRO A 1 746 ? -4 42.031 11.891 1 95.38 746 PRO A O 1
ATOM 5902 N N . LEU A 1 747 ? -6.199 42.031 12.273 1 94.06 747 LEU A N 1
ATOM 5903 C CA . LEU A 1 747 ? -6.164 40.938 13.242 1 94.06 747 LEU A CA 1
ATOM 5904 C C . LEU A 1 747 ? -5.848 39.625 12.555 1 94.06 747 LEU A C 1
ATOM 5906 O O . LEU A 1 747 ? -5.398 38.656 13.203 1 94.06 747 LEU A O 1
ATOM 5910 N N . ASP A 1 748 ? -6.078 39.531 11.227 1 95.44 748 ASP A N 1
ATOM 5911 C CA . ASP A 1 748 ? -5.855 38.281 10.5 1 95.44 748 ASP A CA 1
ATOM 5912 C C . ASP A 1 748 ? -4.625 38.375 9.609 1 95.44 748 ASP A C 1
ATOM 5914 O O . ASP A 1 748 ? -4.129 37.375 9.109 1 95.44 748 ASP A O 1
ATOM 5918 N N . CYS A 1 749 ? -4.105 39.594 9.398 1 95.94 749 CYS A N 1
ATOM 5919 C CA . CYS A 1 749 ? -2.939 39.812 8.555 1 95.94 749 CYS A CA 1
ATOM 5920 C C . CYS A 1 749 ? -1.702 39.156 9.148 1 95.94 749 CYS A C 1
ATOM 5922 O O . CYS A 1 749 ? -1.519 39.156 10.367 1 95.94 749 CYS A O 1
ATOM 5924 N N . THR A 1 750 ? -0.862 38.562 8.242 1 92.12 750 THR A N 1
ATOM 5925 C CA . THR A 1 750 ? 0.351 37.906 8.711 1 92.12 750 THR A CA 1
ATOM 5926 C C . THR A 1 750 ? 1.578 38.781 8.438 1 92.12 750 THR A C 1
ATOM 5928 O O . THR A 1 750 ? 2.707 38.375 8.727 1 92.12 750 THR A O 1
ATOM 5931 N N . GLY A 1 751 ? 1.349 39.906 7.789 1 92.88 751 GLY A N 1
ATOM 5932 C CA . GLY A 1 751 ? 2.398 40.906 7.625 1 92.88 751 GLY A CA 1
ATOM 5933 C C . GLY A 1 751 ? 3.387 40.531 6.531 1 92.88 751 GLY A C 1
ATOM 5934 O O . GLY A 1 751 ? 4.516 41.031 6.523 1 92.88 751 GLY A O 1
ATOM 5935 N N . CYS A 1 752 ? 3.059 39.781 5.551 1 93.75 752 CYS A N 1
ATOM 5936 C CA . CYS A 1 752 ? 4.02 39.281 4.57 1 93.75 752 CYS A CA 1
ATOM 5937 C C . CYS A 1 752 ? 4.418 40.375 3.596 1 93.75 752 CYS A C 1
ATOM 5939 O O . CYS A 1 752 ? 5.516 40.344 3.035 1 93.75 752 CYS A O 1
ATOM 5941 N N . GLY A 1 753 ? 3.455 41.25 3.281 1 95.94 753 GLY A N 1
ATOM 5942 C CA . GLY A 1 753 ? 3.793 42.375 2.439 1 95.94 753 GLY A CA 1
ATOM 5943 C C . GLY A 1 753 ? 3.605 42.125 0.959 1 95.94 753 GLY A C 1
ATOM 5944 O O . GLY A 1 753 ? 3.844 43 0.125 1 95.94 753 GLY A O 1
ATOM 5945 N N . SER A 1 754 ? 3.1 41 0.493 1 97.31 754 SER A N 1
ATOM 5946 C CA . SER A 1 754 ? 2.895 40.688 -0.913 1 97.31 754 SER A CA 1
ATOM 5947 C C . SER A 1 754 ? 1.99 41.688 -1.595 1 97.31 754 SER A C 1
ATOM 5949 O O . SER A 1 754 ? 2.17 42 -2.775 1 97.31 754 SER A O 1
ATOM 5951 N N . CYS A 1 755 ? 0.982 42.188 -0.897 1 97.62 755 CYS A N 1
ATOM 5952 C CA . CYS A 1 755 ? 0.031 43.156 -1.436 1 97.62 755 CYS A CA 1
ATOM 5953 C C . CYS A 1 755 ? 0.722 44.469 -1.771 1 97.62 755 CYS A C 1
ATOM 5955 O O . CYS A 1 755 ? 0.41 45.094 -2.785 1 97.62 755 CYS A O 1
ATOM 5957 N N . VAL A 1 756 ? 1.651 44.875 -0.965 1 97.25 756 VAL A N 1
ATOM 5958 C CA . VAL A 1 756 ? 2.406 46.125 -1.192 1 97.25 756 VAL A CA 1
ATOM 5959 C C . VAL A 1 756 ? 3.328 45.938 -2.396 1 97.25 756 VAL A C 1
ATOM 5961 O O . VAL A 1 756 ? 3.414 46.812 -3.254 1 97.25 756 VAL A O 1
ATOM 5964 N N . GLU A 1 757 ? 3.967 44.781 -2.408 1 95.94 757 GLU A N 1
ATOM 5965 C CA . GLU A 1 757 ? 4.938 44.531 -3.465 1 95.94 757 GLU A CA 1
ATOM 5966 C C . GLU A 1 757 ? 4.27 44.5 -4.836 1 95.94 757 GLU A C 1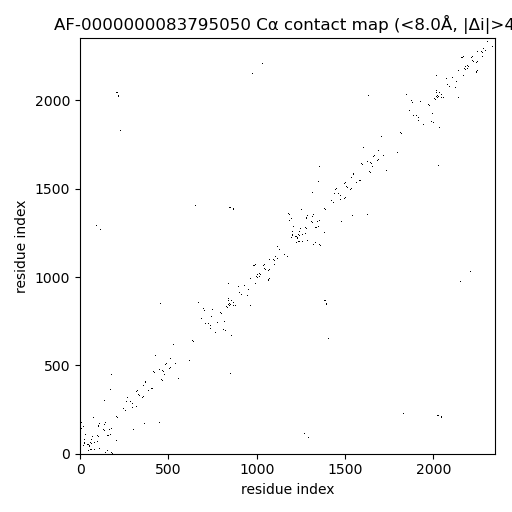
ATOM 5968 O O . GLU A 1 757 ? 4.801 45.094 -5.793 1 95.94 757 GLU A O 1
ATOM 5973 N N . ILE A 1 758 ? 3.094 43.938 -5.02 1 97.25 758 ILE A N 1
ATOM 5974 C CA . ILE A 1 758 ? 2.455 43.688 -6.309 1 97.25 758 ILE A CA 1
ATOM 5975 C C . ILE A 1 758 ? 1.781 44.969 -6.797 1 97.25 758 ILE A C 1
ATOM 5977 O O . ILE A 1 758 ? 1.433 45.062 -7.973 1 97.25 758 ILE A O 1
ATOM 5981 N N . CYS A 1 759 ? 1.478 45.938 -5.934 1 97.38 759 CYS A N 1
ATOM 5982 C CA . CYS A 1 759 ? 0.716 47.156 -6.281 1 97.38 759 CYS A CA 1
ATOM 5983 C C . CYS A 1 759 ? 1.359 47.875 -7.445 1 97.38 759 CYS A C 1
ATOM 5985 O O . CYS A 1 759 ? 2.518 48.312 -7.363 1 97.38 759 CYS A O 1
ATOM 5987 N N . PRO A 1 760 ? 0.637 48.062 -8.516 1 95.5 760 PRO A N 1
ATOM 5988 C CA . PRO A 1 760 ? 1.218 48.688 -9.703 1 95.5 760 PRO A CA 1
ATOM 5989 C C . PRO A 1 760 ? 1.13 50.219 -9.656 1 95.5 760 PRO A C 1
ATOM 5991 O O . PRO A 1 760 ? 1.708 50.906 -10.508 1 95.5 760 PRO A O 1
ATOM 5994 N N . ALA A 1 761 ? 0.394 50.812 -8.711 1 96.12 761 ALA A N 1
ATOM 5995 C CA . ALA A 1 761 ? 0.181 52.25 -8.641 1 96.12 761 ALA A CA 1
ATOM 5996 C C . ALA A 1 761 ? 1.497 53 -8.422 1 96.12 761 ALA A C 1
ATOM 5998 O O . ALA A 1 761 ? 2.34 52.562 -7.637 1 96.12 761 ALA A O 1
ATOM 5999 N N . PRO A 1 762 ? 1.675 54.156 -9.203 1 92.94 762 PRO A N 1
ATOM 6000 C CA . PRO A 1 762 ? 2.861 54.969 -8.914 1 92.94 762 PRO A CA 1
ATOM 6001 C C . PRO A 1 762 ? 2.918 55.438 -7.457 1 92.94 762 PRO A C 1
ATOM 6003 O O . PRO A 1 762 ? 1.935 55.969 -6.938 1 92.94 762 PRO A O 1
ATOM 6006 N N . GLY A 1 763 ? 3.947 55.219 -6.84 1 92.38 763 GLY A N 1
ATOM 6007 C CA . GLY A 1 763 ? 4.102 55.562 -5.438 1 92.38 763 GLY A CA 1
ATOM 6008 C C . GLY A 1 763 ? 3.434 54.562 -4.5 1 92.38 763 GLY A C 1
ATOM 6009 O O . GLY A 1 763 ? 3.434 54.75 -3.283 1 92.38 763 GLY A O 1
ATOM 6010 N N . LYS A 1 764 ? 2.871 53.469 -4.941 1 94.62 764 LYS A N 1
ATOM 6011 C CA . LYS A 1 764 ? 2.246 52.375 -4.188 1 94.62 764 LYS A CA 1
ATOM 6012 C C . LYS A 1 764 ? 1.013 52.875 -3.438 1 94.62 764 LYS A C 1
ATOM 6014 O O . LYS A 1 764 ? 1.094 53.812 -2.66 1 94.62 764 LYS A O 1
ATOM 6019 N N . ALA A 1 765 ? -0.032 52.281 -3.596 1 97.56 765 ALA A N 1
ATOM 6020 C CA . ALA A 1 765 ? -1.278 52.656 -2.918 1 97.56 765 ALA A CA 1
ATOM 6021 C C . ALA A 1 765 ? -1.382 51.938 -1.565 1 97.56 765 ALA A C 1
ATOM 6023 O O . ALA A 1 765 ? -2.377 52.094 -0.854 1 97.56 765 ALA A O 1
ATOM 6024 N N . LEU A 1 766 ? -0.445 51.125 -1.228 1 97.94 766 LEU A N 1
ATOM 6025 C CA . LEU A 1 766 ? -0.351 50.438 0.05 1 97.94 766 LEU A CA 1
ATOM 6026 C C . LEU A 1 766 ? 1.033 50.594 0.664 1 97.94 766 LEU A C 1
ATOM 6028 O O . LEU A 1 766 ? 2.043 50.531 -0.042 1 97.94 766 LEU A O 1
ATOM 6032 N N . ILE A 1 767 ? 1.122 50.812 1.952 1 96.94 767 ILE A N 1
ATOM 6033 C CA . ILE A 1 767 ? 2.371 50.938 2.693 1 96.94 767 ILE A CA 1
ATOM 6034 C C . ILE A 1 767 ? 2.281 50.156 4.004 1 96.94 767 ILE A C 1
ATOM 6036 O O . ILE A 1 767 ? 1.249 50.188 4.68 1 96.94 767 ILE A O 1
ATOM 6040 N N . MET A 1 768 ? 3.305 49.406 4.363 1 95.44 768 MET A N 1
ATOM 6041 C CA . MET A 1 768 ? 3.299 48.656 5.621 1 95.44 768 MET A CA 1
ATOM 6042 C C . MET A 1 768 ? 3.463 49.594 6.812 1 95.44 768 MET A C 1
ATOM 6044 O O . MET A 1 768 ? 4.336 50.469 6.809 1 95.44 768 MET A O 1
ATOM 6048 N N . LYS A 1 769 ? 2.658 49.469 7.781 1 95.06 769 LYS A N 1
ATOM 6049 C CA . LYS A 1 769 ? 2.691 50.281 9.008 1 95.06 769 LYS A CA 1
ATOM 6050 C C . LYS A 1 769 ? 2.545 49.375 10.242 1 95.06 769 LYS A C 1
ATOM 6052 O O . LYS A 1 769 ? 2.055 48.25 10.148 1 95.06 769 LYS A O 1
ATOM 6057 N N . ALA A 1 770 ? 2.951 49.906 11.375 1 89.19 770 ALA A N 1
ATOM 6058 C CA . ALA A 1 770 ? 2.826 49.188 12.641 1 89.19 770 ALA A CA 1
ATOM 6059 C C . ALA A 1 770 ? 1.373 48.812 12.922 1 89.19 770 ALA A C 1
ATOM 6061 O O . ALA A 1 770 ? 0.464 49.594 12.664 1 89.19 770 ALA A O 1
ATOM 6062 N N . PHE A 1 771 ? 1.169 47.688 13.422 1 89.19 771 PHE A N 1
ATOM 6063 C CA . PHE A 1 771 ? -0.156 47.156 13.727 1 89.19 771 PHE A CA 1
ATOM 6064 C C . PHE A 1 771 ? -0.961 48.156 14.547 1 89.19 771 PHE A C 1
ATOM 6066 O O . PHE A 1 771 ? -2.139 48.375 14.266 1 89.19 771 PHE A O 1
ATOM 6073 N N . GLU A 1 772 ? -0.318 48.812 15.562 1 85.5 772 GLU A N 1
ATOM 6074 C CA . GLU A 1 772 ? -0.983 49.688 16.5 1 85.5 772 GLU A CA 1
ATOM 6075 C C . GLU A 1 772 ? -1.588 50.906 15.789 1 85.5 772 GLU A C 1
ATOM 6077 O O . GLU A 1 772 ? -2.629 51.438 16.203 1 85.5 772 GLU A O 1
ATOM 6082 N N . SER A 1 773 ? -0.969 51.312 14.695 1 91.94 773 SER A N 1
ATOM 6083 C CA . SER A 1 773 ? -1.423 52.5 13.969 1 91.94 773 SER A CA 1
ATOM 6084 C C . SER A 1 773 ? -2.641 52.188 13.109 1 91.94 773 SER A C 1
ATOM 6086 O O . SER A 1 773 ? -3.322 53.094 12.633 1 91.94 773 SER A O 1
ATOM 6088 N N . GLN A 1 774 ? -2.947 50.938 12.977 1 93.94 774 GLN A N 1
ATOM 6089 C CA . GLN A 1 774 ? -4.023 50.531 12.078 1 93.94 774 GLN A CA 1
ATOM 6090 C C . GLN A 1 774 ? -5.176 49.875 12.836 1 93.94 774 GLN A C 1
ATOM 6092 O O . GLN A 1 774 ? -6.016 49.219 12.242 1 93.94 774 GLN A O 1
ATOM 6097 N N . LYS A 1 775 ? -5.379 50.062 14.133 1 91.62 775 LYS A N 1
ATOM 6098 C CA . LYS A 1 775 ? -6.406 49.438 14.961 1 91.62 775 LYS A CA 1
ATOM 6099 C C . LYS A 1 775 ? -7.797 49.906 14.57 1 91.62 775 LYS A C 1
ATOM 6101 O O . LYS A 1 775 ? -8.789 49.188 14.75 1 91.62 775 LYS A O 1
ATOM 6106 N N . ASP A 1 776 ? -7.879 51.188 14.094 1 93.31 776 ASP A N 1
ATOM 6107 C CA . ASP A 1 776 ? -9.172 51.719 13.695 1 93.31 776 ASP A CA 1
ATOM 6108 C C . ASP A 1 776 ? -9.75 50.969 12.508 1 93.31 776 ASP A C 1
ATOM 6110 O O . ASP A 1 776 ? -10.961 51.031 12.258 1 93.31 776 ASP A O 1
ATOM 6114 N N . GLN A 1 777 ? -8.859 50.281 11.773 1 95.56 777 GLN A N 1
ATOM 6115 C CA . GLN A 1 777 ? -9.305 49.531 10.602 1 95.56 777 GLN A CA 1
ATOM 6116 C C . GLN A 1 777 ? -10.031 48.25 11.008 1 95.56 777 GLN A C 1
ATOM 6118 O O . GLN A 1 777 ? -10.727 47.625 10.195 1 95.56 777 GLN A O 1
ATOM 6123 N N . ILE A 1 778 ? -9.969 47.812 12.281 1 95.44 778 ILE A N 1
ATOM 6124 C CA . ILE A 1 778 ? -10.688 46.656 12.766 1 95.44 778 ILE A CA 1
ATOM 6125 C C . ILE A 1 778 ? -12.195 46.875 12.625 1 95.44 778 ILE A C 1
ATOM 6127 O O . ILE A 1 778 ? -12.906 46.031 12.094 1 95.44 778 ILE A O 1
ATOM 6131 N N . LYS A 1 779 ? -12.68 48.031 13.039 1 94.94 779 LYS A N 1
ATOM 6132 C CA . LYS A 1 779 ? -14.102 48.344 12.945 1 94.94 779 LYS A CA 1
ATOM 6133 C C . LYS A 1 779 ? -14.523 48.562 11.492 1 94.94 779 LYS A C 1
ATOM 6135 O O . LYS A 1 779 ? -15.641 48.188 11.117 1 94.94 779 LYS A O 1
ATOM 6140 N N . ALA A 1 780 ? -13.672 49.219 10.734 1 96.31 780 ALA A N 1
ATOM 6141 C CA . ALA A 1 780 ? -13.961 49.438 9.32 1 96.31 780 ALA A CA 1
ATOM 6142 C C . ALA A 1 780 ? -14.125 48.094 8.594 1 96.31 780 ALA A C 1
ATOM 6144 O O . ALA A 1 780 ? -15.008 47.938 7.746 1 96.31 780 ALA A O 1
ATOM 6145 N N . TRP A 1 781 ? -13.258 47.156 8.883 1 96.25 781 TRP A N 1
ATOM 6146 C CA . TRP A 1 781 ? -13.328 45.844 8.289 1 96.25 781 TRP A CA 1
ATOM 6147 C C . TRP A 1 781 ? -14.625 45.125 8.68 1 96.25 781 TRP A C 1
ATOM 6149 O O . TRP A 1 781 ? -15.305 44.562 7.832 1 96.25 781 TRP A O 1
ATOM 6159 N N . ASP A 1 782 ? -14.945 45.125 9.898 1 94.75 782 ASP A N 1
ATOM 6160 C CA . ASP A 1 782 ? -16.156 44.5 10.391 1 94.75 782 ASP A CA 1
ATOM 6161 C C . ASP A 1 782 ? -17.406 45.062 9.703 1 94.75 782 ASP A C 1
ATOM 6163 O O . ASP A 1 782 ? -18.344 44.312 9.383 1 94.75 782 ASP A O 1
ATOM 6167 N N . TYR A 1 783 ? -17.391 46.406 9.539 1 95.38 783 TYR A N 1
ATOM 6168 C CA . TYR A 1 783 ? -18.484 47.062 8.836 1 95.38 783 TYR A CA 1
ATOM 6169 C C . TYR A 1 783 ? -18.594 46.562 7.402 1 95.38 783 TYR A C 1
ATOM 6171 O O . TYR A 1 783 ? -19.672 46.219 6.934 1 95.38 783 TYR A O 1
ATOM 6179 N N . ALA A 1 784 ? -17.484 46.531 6.723 1 95.56 784 ALA A N 1
ATOM 6180 C CA . ALA A 1 784 ? -17.469 46.125 5.316 1 95.56 784 ALA A CA 1
ATOM 6181 C C . ALA A 1 784 ? -17.922 44.688 5.145 1 95.56 784 ALA A C 1
ATOM 6183 O O . ALA A 1 784 ? -18.641 44.375 4.195 1 95.56 784 ALA A O 1
ATOM 6184 N N . VAL A 1 785 ? -17.547 43.812 5.996 1 93.88 785 VAL A N 1
ATOM 6185 C CA . VAL A 1 785 ? -17.797 42.375 5.84 1 93.88 785 VAL A CA 1
ATOM 6186 C C . VAL A 1 785 ? -19.172 42.031 6.383 1 93.88 785 VAL A C 1
ATOM 6188 O O . VAL A 1 785 ? -19.891 41.188 5.812 1 93.88 785 VAL A O 1
ATOM 6191 N N . ARG A 1 786 ? -19.641 42.625 7.418 1 90.69 786 ARG A N 1
ATOM 6192 C CA . ARG A 1 786 ? -20.844 42.156 8.109 1 90.69 786 ARG A CA 1
ATOM 6193 C C . ARG A 1 786 ? -22.047 43.031 7.738 1 90.69 786 ARG A C 1
ATOM 6195 O O . ARG A 1 786 ? -23.188 42.594 7.82 1 90.69 786 ARG A O 1
ATOM 6202 N N . ARG A 1 787 ? -21.781 44.281 7.379 1 91.25 787 ARG A N 1
ATOM 6203 C CA . ARG A 1 787 ? -22.922 45.188 7.289 1 91.25 787 ARG A CA 1
ATOM 6204 C C . ARG A 1 787 ? -23.203 45.562 5.84 1 91.25 787 ARG A C 1
ATOM 6206 O O . ARG A 1 787 ? -24.312 45.969 5.5 1 91.25 787 ARG A O 1
ATOM 6213 N N . LEU A 1 788 ? -22.188 45.625 5.074 1 93.12 788 LEU A N 1
ATOM 6214 C CA . LEU A 1 788 ? -22.438 45.969 3.678 1 93.12 788 LEU A CA 1
ATOM 6215 C C . LEU A 1 788 ? -23.234 44.875 2.988 1 93.12 788 LEU A C 1
ATOM 6217 O O . LEU A 1 788 ? -22.953 43.688 3.162 1 93.12 788 LEU A O 1
ATOM 6221 N N . LYS A 1 789 ? -24.203 45.188 2.305 1 89.38 789 LYS A N 1
ATOM 6222 C CA . LYS A 1 789 ? -24.984 44.219 1.513 1 89.38 789 LYS A CA 1
ATOM 6223 C C . LYS A 1 789 ? -24.234 43.844 0.24 1 89.38 789 LYS A C 1
ATOM 6225 O O . LYS A 1 789 ? -23.516 44.656 -0.338 1 89.38 789 LYS A O 1
ATOM 6230 N N . PRO A 1 790 ? -24.422 42.625 -0.126 1 86.62 790 PRO A N 1
ATOM 6231 C CA . PRO A 1 790 ? -23.766 42.188 -1.362 1 86.62 790 PRO A CA 1
ATOM 6232 C C . PRO A 1 790 ? -24.203 43 -2.578 1 86.62 790 PRO A C 1
ATOM 6234 O O . PRO A 1 790 ? -25.375 43.344 -2.703 1 86.62 790 PRO A O 1
ATOM 6237 N N . LYS A 1 791 ? -23.312 43.344 -3.398 1 89.44 791 LYS A N 1
ATOM 6238 C CA . LYS A 1 791 ? -23.562 44.062 -4.645 1 89.44 791 LYS A CA 1
ATOM 6239 C C . LYS A 1 791 ? -23.297 43.188 -5.855 1 89.44 791 LYS A C 1
ATOM 6241 O O . LYS A 1 791 ? -22.531 42.219 -5.762 1 89.44 791 LYS A O 1
ATOM 6246 N N . LYS A 1 792 ? -23.969 43.438 -6.918 1 87.44 792 LYS A N 1
ATOM 6247 C CA . LYS A 1 792 ? -23.625 42.812 -8.18 1 87.44 792 LYS A CA 1
ATOM 6248 C C . LYS A 1 792 ? -22.203 43.125 -8.602 1 87.44 792 LYS A C 1
ATOM 6250 O O . LYS A 1 792 ? -21.766 44.281 -8.492 1 87.44 792 LYS A O 1
ATOM 6255 N N . ASN A 1 793 ? -21.484 42.188 -9.008 1 90.94 793 ASN A N 1
ATOM 6256 C CA . ASN A 1 793 ? -20.125 42.344 -9.492 1 90.94 793 ASN A CA 1
ATOM 6257 C C . ASN A 1 793 ? -20.062 43.281 -10.688 1 90.94 793 ASN A C 1
ATOM 6259 O O . ASN A 1 793 ? -20.797 43.125 -11.664 1 90.94 793 ASN A O 1
ATOM 6263 N N . ILE A 1 794 ? -19.266 44.25 -10.688 1 90.44 794 ILE A N 1
ATOM 6264 C CA . ILE A 1 794 ? -19.203 45.281 -11.719 1 90.44 794 ILE A CA 1
ATOM 6265 C C . ILE A 1 794 ? -18.312 44.812 -12.867 1 90.44 794 ILE A C 1
ATOM 6267 O O . ILE A 1 794 ? -18.219 45.5 -13.891 1 90.44 794 ILE A O 1
ATOM 6271 N N . SER A 1 795 ? -17.594 43.75 -12.672 1 92.31 795 SER A N 1
ATOM 6272 C CA . SER A 1 795 ? -16.719 43.125 -13.672 1 92.31 795 SER A CA 1
ATOM 6273 C C . SER A 1 795 ? -16.984 41.625 -13.766 1 92.31 795 SER A C 1
ATOM 6275 O O . SER A 1 795 ? -17.547 41.031 -12.852 1 92.31 795 SER A O 1
ATOM 6277 N N . ALA A 1 796 ? -16.562 41.062 -14.906 1 94.06 796 ALA A N 1
ATOM 6278 C CA . ALA A 1 796 ? -16.734 39.625 -15.07 1 94.06 796 ALA A CA 1
ATOM 6279 C C . ALA A 1 796 ? -15.891 38.844 -14.055 1 94.06 796 ALA A C 1
ATOM 6281 O O . ALA A 1 796 ? -14.727 39.188 -13.82 1 94.06 796 ALA A O 1
ATOM 6282 N N . LYS A 1 797 ? -16.469 37.875 -13.477 1 94.75 797 LYS A N 1
ATOM 6283 C CA . LYS A 1 797 ? -15.797 37.125 -12.43 1 94.75 797 LYS A CA 1
ATOM 6284 C C . LYS A 1 797 ? -14.555 36.406 -12.977 1 94.75 797 LYS A C 1
ATOM 6286 O O . LYS A 1 797 ? -13.664 36.062 -12.211 1 94.75 797 LYS A O 1
ATOM 6291 N N . THR A 1 798 ? -14.461 36.188 -14.305 1 97.06 798 THR A N 1
ATOM 6292 C CA . THR A 1 798 ? -13.359 35.469 -14.922 1 97.06 798 THR A CA 1
ATOM 6293 C C . THR A 1 798 ? -12.242 36.406 -15.328 1 97.06 798 THR A C 1
ATOM 6295 O O . THR A 1 798 ? -11.461 36.125 -16.234 1 97.06 798 THR A O 1
ATOM 6298 N N . THR A 1 799 ? -12.195 37.625 -14.75 1 97.25 799 THR A N 1
ATOM 6299 C CA . THR A 1 799 ? -11.102 38.562 -14.906 1 97.25 799 THR A CA 1
ATOM 6300 C C . THR A 1 799 ? -10.344 38.719 -13.586 1 97.25 799 THR A C 1
ATOM 6302 O O . THR A 1 799 ? -10.836 38.344 -12.531 1 97.25 799 THR A O 1
ATOM 6305 N N . VAL A 1 800 ? -9.172 39.312 -13.664 1 97.69 800 VAL A N 1
ATOM 6306 C CA . VAL A 1 800 ? -8.367 39.531 -12.469 1 97.69 800 VAL A CA 1
ATOM 6307 C C . VAL A 1 800 ? -9.117 40.469 -11.516 1 97.69 800 VAL A C 1
ATOM 6309 O O . VAL A 1 800 ? -9.25 40.156 -10.32 1 97.69 800 VAL A O 1
ATOM 6312 N N . LYS A 1 801 ? -9.656 41.562 -11.984 1 96.62 801 LYS A N 1
ATOM 6313 C CA . LYS A 1 801 ? -10.383 42.531 -11.164 1 96.62 801 LYS A CA 1
ATOM 6314 C C . LYS A 1 801 ? -11.688 41.938 -10.633 1 96.62 801 LYS A C 1
ATOM 6316 O O . LYS A 1 801 ? -11.953 42 -9.43 1 96.62 801 LYS A O 1
ATOM 6321 N N . GLY A 1 802 ? -12.484 41.375 -11.516 1 96.44 802 GLY A N 1
ATOM 6322 C CA . GLY A 1 802 ? -13.812 40.875 -11.18 1 96.44 802 GLY A CA 1
ATOM 6323 C C . GLY A 1 802 ? -13.781 39.719 -10.203 1 96.44 802 GLY A C 1
ATOM 6324 O O . GLY A 1 802 ? -14.664 39.594 -9.352 1 96.44 802 GLY A O 1
ATOM 6325 N N . SER A 1 803 ? -12.836 38.812 -10.352 1 97.94 803 SER A N 1
ATOM 6326 C CA . SER A 1 803 ? -12.742 37.625 -9.492 1 97.94 803 SER A CA 1
ATOM 6327 C C . SER A 1 803 ? -12.594 38.031 -8.023 1 97.94 803 SER A C 1
ATOM 6329 O O . SER A 1 803 ? -13.039 37.312 -7.133 1 97.94 803 SER A O 1
ATOM 6331 N N . GLN A 1 804 ? -12.055 39.219 -7.758 1 97.81 804 GLN A N 1
ATOM 6332 C CA . GLN A 1 804 ? -11.719 39.594 -6.395 1 97.81 804 GLN A CA 1
ATOM 6333 C C . GLN A 1 804 ? -12.906 40.25 -5.703 1 97.81 804 GLN A C 1
ATOM 6335 O O . GLN A 1 804 ? -12.914 40.406 -4.48 1 97.81 804 GLN A O 1
ATOM 6340 N N . PHE A 1 805 ? -13.969 40.594 -6.461 1 96.19 805 PHE A N 1
ATOM 6341 C CA . PHE A 1 805 ? -15.203 41.031 -5.84 1 96.19 805 PHE A CA 1
ATOM 6342 C C . PHE A 1 805 ? -16.016 39.875 -5.297 1 96.19 805 PHE A C 1
ATOM 6344 O O . PHE A 1 805 ? -16.938 40.062 -4.512 1 96.19 805 PHE A O 1
ATOM 6351 N N . GLU A 1 806 ? -15.625 38.656 -5.812 1 96.25 806 GLU A N 1
ATOM 6352 C CA . GLU A 1 806 ? -16.25 37.469 -5.258 1 96.25 806 GLU A CA 1
ATOM 6353 C C . GLU A 1 806 ? -15.703 37.156 -3.877 1 96.25 806 GLU A C 1
ATOM 6355 O O . GLU A 1 806 ? -14.5 37.281 -3.637 1 96.25 806 GLU A O 1
ATOM 6360 N N . GLU A 1 807 ? -16.562 36.812 -2.986 1 95.62 807 GLU A N 1
ATOM 6361 C CA . GLU A 1 807 ? -16.156 36.469 -1.629 1 95.62 807 GLU A CA 1
ATOM 6362 C C . GLU A 1 807 ? -15.211 35.25 -1.622 1 95.62 807 GLU A C 1
ATOM 6364 O O . GLU A 1 807 ? -15.539 34.219 -2.176 1 95.62 807 GLU A O 1
ATOM 6369 N N . PRO A 1 808 ? -13.984 35.438 -1.096 1 97.75 808 PRO A N 1
ATOM 6370 C CA . PRO A 1 808 ? -13.156 34.25 -0.933 1 97.75 808 PRO A CA 1
ATOM 6371 C C . PRO A 1 808 ? -13.727 33.25 0.084 1 97.75 808 PRO A C 1
ATOM 6373 O O . PRO A 1 808 ? -14.078 33.656 1.2 1 97.75 808 PRO A O 1
ATOM 6376 N N . LEU A 1 809 ? -13.828 32.031 -0.256 1 98.5 809 LEU A N 1
ATOM 6377 C CA . LEU A 1 809 ? -14.336 31 0.66 1 98.5 809 LEU A CA 1
ATOM 6378 C C . LEU A 1 809 ? -13.188 30.188 1.246 1 98.5 809 LEU A C 1
ATOM 6380 O O . LEU A 1 809 ? -13.398 29.062 1.725 1 98.5 809 LEU A O 1
ATOM 6384 N N . LEU A 1 810 ? -11.984 30.594 1.127 1 98.44 810 LEU A N 1
ATOM 6385 C CA . LEU A 1 810 ? -10.773 30.25 1.863 1 98.44 810 LEU A CA 1
ATOM 6386 C C . LEU A 1 810 ? -10.133 31.5 2.477 1 98.44 810 LEU A C 1
ATOM 6388 O O . LEU A 1 810 ? -9.703 32.406 1.757 1 98.44 810 LEU A O 1
ATOM 6392 N N . GLU A 1 811 ? -10.102 31.531 3.826 1 97.75 811 GLU A N 1
ATOM 6393 C CA . GLU A 1 811 ? -9.602 32.75 4.445 1 97.75 811 GLU A CA 1
ATOM 6394 C C . GLU A 1 811 ? -8.898 32.469 5.762 1 97.75 811 GLU A C 1
ATOM 6396 O O . GLU A 1 811 ? -9.242 31.516 6.461 1 97.75 811 GLU A O 1
ATOM 6401 N N . PHE A 1 812 ? -7.875 33.25 6.043 1 96.56 812 PHE A N 1
ATOM 6402 C CA . PHE A 1 812 ? -7.133 33.25 7.297 1 96.56 812 PHE A CA 1
ATOM 6403 C C . PHE A 1 812 ? -6.559 31.859 7.586 1 96.56 812 PHE A C 1
ATOM 6405 O O . PHE A 1 812 ? -6.715 31.344 8.688 1 96.56 812 PHE A O 1
ATOM 6412 N N . SER A 1 813 ? -6 31.266 6.539 1 95.38 813 SER A N 1
ATOM 6413 C CA . SER A 1 813 ? -5.438 29.938 6.648 1 95.38 813 SER A CA 1
ATOM 6414 C C . SER A 1 813 ? -4.215 29.922 7.562 1 95.38 813 SER A C 1
ATOM 6416 O O . SER A 1 813 ? -3.672 30.969 7.895 1 95.38 813 SER A O 1
ATOM 6418 N N . GLY A 1 814 ? -3.791 28.703 7.961 1 92.75 814 GLY A N 1
ATOM 6419 C CA . GLY A 1 814 ? -2.609 28.547 8.797 1 92.75 814 GLY A CA 1
ATOM 6420 C C . GLY A 1 814 ? -1.321 28.484 7.996 1 92.75 814 GLY A C 1
ATOM 6421 O O . GLY A 1 814 ? -0.297 28.016 8.5 1 92.75 814 GLY A O 1
ATOM 6422 N N . ALA A 1 815 ? -1.295 29.031 6.742 1 94.94 815 ALA A N 1
ATOM 6423 C CA . ALA A 1 815 ? -0.129 28.969 5.867 1 94.94 815 ALA A CA 1
ATOM 6424 C C . ALA A 1 815 ? 0.937 29.969 6.305 1 94.94 815 ALA A C 1
ATOM 6426 O O . ALA A 1 815 ? 0.653 30.891 7.078 1 94.94 815 ALA A O 1
ATOM 6427 N N . CYS A 1 816 ? 2.129 29.859 5.844 1 92.19 816 CYS A N 1
ATOM 6428 C CA . CYS A 1 816 ? 3.234 30.781 6.102 1 92.19 816 CYS A CA 1
ATOM 6429 C C . CYS A 1 816 ? 2.959 32.156 5.5 1 92.19 816 CYS A C 1
ATOM 6431 O O . CYS A 1 816 ? 2.232 32.281 4.512 1 92.19 816 CYS A O 1
ATOM 6433 N N . ALA A 1 817 ? 3.561 33.188 6.121 1 92.38 817 ALA A N 1
ATOM 6434 C CA . ALA A 1 817 ? 3.518 34.5 5.531 1 92.38 817 ALA A CA 1
ATOM 6435 C C . ALA A 1 817 ? 4.152 34.531 4.141 1 92.38 817 ALA A C 1
ATOM 6437 O O . ALA A 1 817 ? 5.281 34.062 3.965 1 92.38 817 ALA A O 1
ATOM 6438 N N . GLY A 1 818 ? 3.396 34.906 3.174 1 95.31 818 GLY A N 1
ATOM 6439 C CA . GLY A 1 818 ? 3.906 34.938 1.812 1 95.31 818 GLY A CA 1
ATOM 6440 C C . GLY A 1 818 ? 3.797 33.625 1.084 1 95.31 818 GLY A C 1
ATOM 6441 O O . GLY A 1 818 ? 4.414 33.438 0.033 1 95.31 818 GLY A O 1
ATOM 6442 N N . CYS A 1 819 ? 3.006 32.719 1.57 1 95.94 819 CYS A N 1
ATOM 6443 C CA . CYS A 1 819 ? 2.857 31.375 1.005 1 95.94 819 CYS A CA 1
ATOM 6444 C C . CYS A 1 819 ? 2.49 31.438 -0.473 1 95.94 819 CYS A C 1
ATOM 6446 O O . CYS A 1 819 ? 1.622 32.219 -0.864 1 95.94 819 CYS A O 1
ATOM 6448 N N . GLY A 1 820 ? 3.129 30.578 -1.267 1 97.56 820 GLY A N 1
ATOM 6449 C CA . GLY A 1 820 ? 2.873 30.562 -2.699 1 97.56 820 GLY A CA 1
ATOM 6450 C C . GLY A 1 820 ? 1.752 29.625 -3.094 1 97.56 820 GLY A C 1
ATOM 6451 O O . GLY A 1 820 ? 1.296 29.641 -4.238 1 97.56 820 GLY A O 1
ATOM 6452 N N . GLU A 1 821 ? 1.154 28.812 -2.23 1 97.94 821 GLU A N 1
ATOM 6453 C CA . GLU A 1 821 ? 0.14 27.812 -2.543 1 97.94 821 GLU A CA 1
ATOM 6454 C C . GLU A 1 821 ? -1.266 28.391 -2.424 1 97.94 821 GLU A C 1
ATOM 6456 O O . GLU A 1 821 ? -2.088 28.234 -3.33 1 97.94 821 GLU A O 1
ATOM 6461 N N . THR A 1 822 ? -1.589 29.109 -1.336 1 98.12 822 THR A N 1
ATOM 6462 C CA . THR A 1 822 ? -2.949 29.422 -0.904 1 98.12 822 THR A CA 1
ATOM 6463 C C . THR A 1 822 ? -3.621 30.391 -1.875 1 98.12 822 THR A C 1
ATOM 6465 O O . THR A 1 822 ? -4.84 30.344 -2.064 1 98.12 822 THR A O 1
ATOM 6468 N N . PRO A 1 823 ? -2.846 31.312 -2.572 1 98.56 823 PRO A N 1
ATOM 6469 C CA . PRO A 1 823 ? -3.543 32.188 -3.516 1 98.56 823 PRO A CA 1
ATOM 6470 C C . PRO A 1 823 ? -4.246 31.422 -4.629 1 98.56 823 PRO A C 1
ATOM 6472 O O . PRO A 1 823 ? -5.316 31.828 -5.086 1 98.56 823 PRO A O 1
ATOM 6475 N N . TYR A 1 824 ? -3.609 30.328 -5.117 1 98.75 824 TYR A N 1
ATOM 6476 C CA . TYR A 1 824 ? -4.238 29.516 -6.148 1 98.75 824 TYR A CA 1
ATOM 6477 C C . TYR A 1 824 ? -5.539 28.906 -5.645 1 98.75 824 TYR A C 1
ATOM 6479 O O . TYR A 1 824 ? -6.562 28.953 -6.336 1 98.75 824 TYR A O 1
ATOM 6487 N N . ALA A 1 825 ? -5.5 28.281 -4.438 1 98.69 825 ALA A N 1
ATOM 6488 C CA . ALA A 1 825 ? -6.684 27.656 -3.852 1 98.69 825 ALA A CA 1
ATOM 6489 C C . ALA A 1 825 ? -7.781 28.688 -3.605 1 98.69 825 ALA A C 1
ATOM 6491 O O . ALA A 1 825 ? -8.961 28.422 -3.848 1 98.69 825 ALA A O 1
ATOM 6492 N N . LYS A 1 826 ? -7.371 29.859 -3.064 1 98.62 826 LYS A N 1
ATOM 6493 C CA . LYS A 1 826 ? -8.312 30.938 -2.818 1 98.62 826 LYS A CA 1
ATOM 6494 C C . LYS A 1 826 ? -9.039 31.344 -4.102 1 98.62 826 LYS A C 1
ATOM 6496 O O . LYS A 1 826 ? -10.266 31.516 -4.102 1 98.62 826 LYS A O 1
ATOM 6501 N N . LEU A 1 827 ? -8.32 31.469 -5.191 1 98.75 827 LEU A N 1
ATOM 6502 C CA . LEU A 1 827 ? -8.906 31.859 -6.469 1 98.75 827 LEU A CA 1
ATOM 6503 C C . LEU A 1 827 ? -9.938 30.828 -6.926 1 98.75 827 LEU A C 1
ATOM 6505 O O . LEU A 1 827 ? -11.008 31.203 -7.414 1 98.75 827 LEU A O 1
ATOM 6509 N N . VAL A 1 828 ? -9.641 29.5 -6.812 1 98.75 828 VAL A N 1
ATOM 6510 C CA . VAL A 1 828 ? -10.57 28.453 -7.207 1 98.75 828 VAL A CA 1
ATOM 6511 C C . VAL A 1 828 ? -11.875 28.594 -6.422 1 98.75 828 VAL A C 1
ATOM 6513 O O . VAL A 1 828 ? -12.961 28.406 -6.969 1 98.75 828 VAL A O 1
ATOM 6516 N N . THR A 1 829 ? -11.812 28.906 -5.074 1 98.56 829 THR A N 1
ATOM 6517 C CA . THR A 1 829 ? -13.008 29.047 -4.254 1 98.56 829 THR A CA 1
ATOM 6518 C C . THR A 1 829 ? -13.828 30.25 -4.684 1 98.56 829 THR A C 1
ATOM 6520 O O . THR A 1 829 ? -15.055 30.266 -4.547 1 98.56 829 THR A O 1
ATOM 6523 N N . GLN A 1 830 ? -13.188 31.312 -5.156 1 97.94 830 GLN A N 1
ATOM 6524 C CA . GLN A 1 830 ? -13.898 32.5 -5.617 1 97.94 830 GLN A CA 1
ATOM 6525 C C . GLN A 1 830 ? -14.617 32.25 -6.938 1 97.94 830 GLN A C 1
ATOM 6527 O O . GLN A 1 830 ? -15.688 32.781 -7.188 1 97.94 830 GLN A O 1
ATOM 6532 N N . LEU A 1 831 ? -14.016 31.375 -7.727 1 97.81 831 LEU A N 1
ATOM 6533 C CA . LEU A 1 831 ? -14.586 31.094 -9.039 1 97.81 831 LEU A CA 1
ATOM 6534 C C . LEU A 1 831 ? -15.688 30.031 -8.938 1 97.81 831 LEU A C 1
ATOM 6536 O O . LEU A 1 831 ? -16.703 30.109 -9.641 1 97.81 831 LEU A O 1
ATOM 6540 N N . PHE A 1 832 ? -15.516 29 -8.047 1 97.38 832 PHE A N 1
ATOM 6541 C CA . PHE A 1 832 ? -16.406 27.844 -8.094 1 97.38 832 PHE A CA 1
ATOM 6542 C C . PHE A 1 832 ? -16.844 27.453 -6.688 1 97.38 832 PHE A C 1
ATOM 6544 O O . PHE A 1 832 ? -17.453 26.391 -6.496 1 97.38 832 PHE A O 1
ATOM 6551 N N . GLY A 1 833 ? -16.703 28.203 -5.695 1 96.81 833 GLY A N 1
ATOM 6552 C CA . GLY A 1 833 ? -16.703 27.828 -4.289 1 96.81 833 GLY A CA 1
ATOM 6553 C C . GLY A 1 833 ? -18.062 27.344 -3.803 1 96.81 833 GLY A C 1
ATOM 6554 O O . GLY A 1 833 ? -18.141 26.5 -2.912 1 96.81 833 GLY A O 1
ATOM 6555 N N . ASP A 1 834 ? -19.203 27.812 -4.297 1 95.44 834 ASP A N 1
ATOM 6556 C CA . ASP A 1 834 ? -20.516 27.516 -3.756 1 95.44 834 ASP A CA 1
ATOM 6557 C C . ASP A 1 834 ? -20.953 26.094 -4.105 1 95.44 834 ASP A C 1
ATOM 6559 O O . ASP A 1 834 ? -21.906 25.562 -3.52 1 95.44 834 ASP A O 1
ATOM 6563 N N . ARG A 1 835 ? -20.266 25.422 -5.035 1 96.94 835 ARG A N 1
ATOM 6564 C CA . ARG A 1 835 ? -20.578 24.047 -5.422 1 96.94 835 ARG A CA 1
ATOM 6565 C C . ARG A 1 835 ? -19.312 23.203 -5.484 1 96.94 835 ARG A C 1
ATOM 6567 O O . ARG A 1 835 ? -19.266 22.188 -6.191 1 96.94 835 ARG A O 1
ATOM 6574 N N . LEU A 1 836 ? -18.281 23.594 -4.777 1 98 836 LEU A N 1
ATOM 6575 C CA . LEU A 1 836 ? -16.938 23.031 -4.879 1 98 836 LEU A CA 1
ATOM 6576 C C . LEU A 1 836 ? -16.781 21.859 -3.908 1 98 836 LEU A C 1
ATOM 6578 O O . LEU A 1 836 ? -17.109 21.984 -2.729 1 98 836 LEU A O 1
ATOM 6582 N N . MET A 1 837 ? -16.359 20.656 -4.348 1 98.12 837 MET A N 1
ATOM 6583 C CA . MET A 1 837 ? -15.891 19.531 -3.549 1 98.12 837 MET A CA 1
ATOM 6584 C C . MET A 1 837 ? -14.383 19.328 -3.725 1 98.12 837 MET A C 1
ATOM 6586 O O . MET A 1 837 ? -13.891 19.281 -4.852 1 98.12 837 MET A O 1
ATOM 6590 N N . ILE A 1 838 ? -13.68 19.234 -2.615 1 98.69 838 ILE A N 1
ATOM 6591 C CA . ILE A 1 838 ? -12.219 19.172 -2.691 1 98.69 838 ILE A CA 1
ATOM 6592 C C . ILE A 1 838 ? -11.711 17.906 -2.006 1 98.69 838 ILE A C 1
ATOM 6594 O O . ILE A 1 838 ? -11.984 17.688 -0.825 1 98.69 838 ILE A O 1
ATOM 6598 N N . ALA A 1 839 ? -11.086 16.969 -2.719 1 98.69 839 ALA A N 1
ATOM 6599 C CA . ALA A 1 839 ? -10.18 15.977 -2.143 1 98.69 839 ALA A CA 1
ATOM 6600 C C . ALA A 1 839 ? -8.766 16.531 -2.002 1 98.69 839 ALA A C 1
ATOM 6602 O O . ALA A 1 839 ? -8.203 17.062 -2.967 1 98.69 839 ALA A O 1
ATOM 6603 N N . ASN A 1 840 ? -8.211 16.5 -0.84 1 98.5 840 ASN A N 1
ATOM 6604 C CA . ASN A 1 840 ? -6.93 17.141 -0.581 1 98.5 840 ASN A CA 1
ATOM 6605 C C . ASN A 1 840 ? -5.891 16.141 -0.083 1 98.5 840 ASN A C 1
ATOM 6607 O O . ASN A 1 840 ? -6.156 15.383 0.851 1 98.5 840 ASN A O 1
ATOM 6611 N N . ALA A 1 841 ? -4.691 16.094 -0.708 1 97.94 841 ALA A N 1
ATOM 6612 C CA . ALA A 1 841 ? -3.609 15.219 -0.271 1 97.94 841 ALA A CA 1
ATOM 6613 C C . ALA A 1 841 ? -3.031 15.688 1.063 1 97.94 841 ALA A C 1
ATOM 6615 O O . ALA A 1 841 ? -2.988 16.891 1.342 1 97.94 841 ALA A O 1
ATOM 6616 N N . THR A 1 842 ? -2.57 14.75 1.865 1 96.62 842 THR A N 1
ATOM 6617 C CA . THR A 1 842 ? -1.833 15.133 3.066 1 96.62 842 THR A CA 1
ATOM 6618 C C . THR A 1 842 ? -0.57 15.906 2.703 1 96.62 842 THR A C 1
ATOM 6620 O O . THR A 1 842 ? 0.24 15.438 1.898 1 96.62 842 THR A O 1
ATOM 6623 N N . GLY A 1 843 ? -0.368 17.047 3.129 1 95.06 843 GLY A N 1
ATOM 6624 C CA . GLY A 1 843 ? 0.736 17.953 2.875 1 95.06 843 GLY A CA 1
ATOM 6625 C C . GLY A 1 843 ? 0.527 19.328 3.486 1 95.06 843 GLY A C 1
ATOM 6626 O O . GLY A 1 843 ? -0.274 19.484 4.41 1 95.06 843 GLY A O 1
ATOM 6627 N N . CYS A 1 844 ? 1.253 20.312 3.016 1 95.62 844 CYS A N 1
ATOM 6628 C CA . CYS A 1 844 ? 1.092 21.672 3.518 1 95.62 844 CYS A CA 1
ATOM 6629 C C . CYS A 1 844 ? -0.354 22.125 3.383 1 95.62 844 CYS A C 1
ATOM 6631 O O . CYS A 1 844 ? -0.875 22.812 4.262 1 95.62 844 CYS A O 1
ATOM 6633 N N . SER A 1 845 ? -0.948 21.719 2.295 1 97 845 SER A N 1
ATOM 6634 C CA . SER A 1 845 ? -2.299 22.188 2.01 1 97 845 SER A CA 1
ATOM 6635 C C . SER A 1 845 ? -3.301 21.625 3.02 1 97 845 SER A C 1
ATOM 6637 O O . SER A 1 845 ? -4.301 22.281 3.332 1 97 845 SER A O 1
ATOM 6639 N N . THR A 1 846 ? -3.096 20.469 3.551 1 96.12 846 THR A N 1
ATOM 6640 C CA . THR A 1 846 ? -3.957 19.938 4.602 1 96.12 846 THR A CA 1
ATOM 6641 C C . THR A 1 846 ? -3.727 20.672 5.918 1 96.12 846 THR A C 1
ATOM 6643 O O . THR A 1 846 ? -4.676 20.938 6.656 1 96.12 846 THR A O 1
ATOM 6646 N N . ILE A 1 847 ? -2.496 21.031 6.188 1 95.06 847 ILE A N 1
ATOM 6647 C CA . ILE A 1 847 ? -2.137 21.641 7.461 1 95.06 847 ILE A CA 1
ATOM 6648 C C . ILE A 1 847 ? -2.654 23.078 7.512 1 95.06 847 ILE A C 1
ATOM 6650 O O . ILE A 1 847 ? -3.262 23.5 8.5 1 95.06 847 ILE A O 1
ATOM 6654 N N . TRP A 1 848 ? -2.432 23.812 6.41 1 95.69 848 TRP A N 1
ATOM 6655 C CA . TRP A 1 848 ? -2.885 25.203 6.492 1 95.69 848 TRP A CA 1
ATOM 6656 C C . TRP A 1 848 ? -4.398 25.281 6.344 1 95.69 848 TRP A C 1
ATOM 6658 O O . TRP A 1 848 ? -5.012 26.281 6.738 1 95.69 848 TRP A O 1
ATOM 6668 N N . ALA A 1 849 ? -5.047 24.219 5.762 1 96.56 849 ALA A N 1
ATOM 6669 C CA . ALA A 1 849 ? -6.492 24.234 5.531 1 96.56 849 ALA A CA 1
ATOM 6670 C C . ALA A 1 849 ? -7.25 23.797 6.781 1 96.56 849 ALA A C 1
ATOM 6672 O O . ALA A 1 849 ? -8.328 24.328 7.07 1 96.56 849 ALA A O 1
ATOM 6673 N N . ALA A 1 850 ? -6.668 22.797 7.461 1 95.75 850 ALA A N 1
ATOM 6674 C CA . ALA A 1 850 ? -7.488 22.172 8.5 1 95.75 850 ALA A CA 1
ATOM 6675 C C . ALA A 1 850 ? -6.621 21.594 9.609 1 95.75 850 ALA A C 1
ATOM 6677 O O . ALA A 1 850 ? -6.496 20.375 9.734 1 95.75 850 ALA A O 1
ATOM 6678 N N . SER A 1 851 ? -6.16 22.375 10.578 1 91.38 851 SER A N 1
ATOM 6679 C CA . SER A 1 851 ? -5.383 21.938 11.734 1 91.38 851 SER A CA 1
ATOM 6680 C C . SER A 1 851 ? -6.199 22.047 13.016 1 91.38 851 SER A C 1
ATOM 6682 O O . SER A 1 851 ? -6.414 23.141 13.539 1 91.38 851 SER A O 1
ATOM 6684 N N . GLY A 1 852 ? -6.57 20.922 13.516 1 83.12 852 GLY A N 1
ATOM 6685 C CA . GLY A 1 852 ? -7.348 20.891 14.742 1 83.12 852 GLY A CA 1
ATOM 6686 C C . GLY A 1 852 ? -8.688 21.578 14.625 1 83.12 852 GLY A C 1
ATOM 6687 O O . GLY A 1 852 ? -9.477 21.281 13.727 1 83.12 852 GLY A O 1
ATOM 6688 N N . GLY A 1 853 ? -8.852 22.578 15.461 1 88.94 853 GLY A N 1
ATOM 6689 C CA . GLY A 1 853 ? -10.086 23.344 15.469 1 88.94 853 GLY A CA 1
ATOM 6690 C C . GLY A 1 853 ? -10.055 24.547 14.531 1 88.94 853 GLY A C 1
ATOM 6691 O O . GLY A 1 853 ? -11.031 25.281 14.43 1 88.94 853 GLY A O 1
ATOM 6692 N N . SER A 1 854 ? -8.992 24.625 13.719 1 94.38 854 SER A N 1
ATOM 6693 C CA . SER A 1 854 ? -8.836 25.734 12.781 1 94.38 854 SER A CA 1
ATOM 6694 C C . SER A 1 854 ? -9.102 25.297 11.352 1 94.38 854 SER A C 1
ATOM 6696 O O . SER A 1 854 ? -8.234 24.688 10.711 1 94.38 854 SER A O 1
ATOM 6698 N N . THR A 1 855 ? -10.227 25.578 10.836 1 96.94 855 THR A N 1
ATOM 6699 C CA . THR A 1 855 ? -10.617 25.219 9.477 1 96.94 855 THR A CA 1
ATOM 6700 C C . THR A 1 855 ? -10.781 26.469 8.609 1 96.94 855 THR A C 1
ATOM 6702 O O . THR A 1 855 ? -11.539 27.375 8.969 1 96.94 855 THR A O 1
ATOM 6705 N N . ALA A 1 856 ? -10.109 26.516 7.465 1 97.62 856 ALA A N 1
ATOM 6706 C CA . ALA A 1 856 ? -9.984 27.766 6.727 1 97.62 856 ALA A CA 1
ATOM 6707 C C . ALA A 1 856 ? -11.039 27.875 5.633 1 97.62 856 ALA A C 1
ATOM 6709 O O . ALA A 1 856 ? -11.391 28.969 5.199 1 97.62 856 ALA A O 1
ATOM 6710 N N . TYR A 1 857 ? -11.539 26.75 5.059 1 98.38 857 TYR A N 1
ATOM 6711 C CA . TYR A 1 857 ? -12.625 26.797 4.094 1 98.38 857 TYR A CA 1
ATOM 6712 C C . TYR A 1 857 ? -13.945 27.172 4.773 1 98.38 857 TYR A C 1
ATOM 6714 O O . TYR A 1 857 ? -14.234 26.688 5.871 1 98.38 857 TYR A O 1
ATOM 6722 N N . LYS A 1 858 ? -14.742 28.047 4.16 1 97.62 858 LYS A N 1
ATOM 6723 C CA . LYS A 1 858 ? -15.945 28.516 4.832 1 97.62 858 LYS A CA 1
ATOM 6724 C C . LYS A 1 858 ? -17.125 28.547 3.875 1 97.62 858 LYS A C 1
ATOM 6726 O O . LYS A 1 858 ? -16.969 28.406 2.662 1 97.62 858 LYS A O 1
ATOM 6731 N N . LYS A 1 859 ? -18.281 28.672 4.449 1 96.88 859 LYS A N 1
ATOM 6732 C CA . LYS A 1 859 ? -19.516 28.766 3.666 1 96.88 859 LYS A CA 1
ATOM 6733 C C . LYS A 1 859 ? -19.875 30.219 3.396 1 96.88 859 LYS A C 1
ATOM 6735 O O . LYS A 1 859 ? -19.422 31.125 4.109 1 96.88 859 LYS A O 1
ATOM 6740 N N . ASN A 1 860 ? -20.578 30.516 2.348 1 95.62 860 ASN A N 1
ATOM 6741 C CA . ASN A 1 860 ? -21.078 31.844 2.045 1 95.62 860 ASN A CA 1
ATOM 6742 C C . ASN A 1 860 ? -22.359 32.156 2.82 1 95.62 860 ASN A C 1
ATOM 6744 O O . ASN A 1 860 ? -22.734 31.391 3.713 1 95.62 860 ASN A O 1
ATOM 6748 N N . LYS A 1 861 ? -23 33.25 2.562 1 91.62 861 LYS A N 1
ATOM 6749 C CA . LYS A 1 861 ? -24.156 33.719 3.311 1 91.62 861 LYS A CA 1
ATOM 6750 C C . LYS A 1 861 ? -25.344 32.75 3.166 1 91.62 861 LYS A C 1
ATOM 6752 O O . LYS A 1 861 ? -26.188 32.656 4.055 1 91.62 861 LYS A O 1
ATOM 6757 N N . ASP A 1 862 ? -25.344 32 1.991 1 93.19 862 ASP A N 1
ATOM 6758 C CA . ASP A 1 862 ? -26.438 31.078 1.729 1 93.19 862 ASP A CA 1
ATOM 6759 C C . ASP A 1 862 ? -26.125 29.703 2.324 1 93.19 862 ASP A C 1
ATOM 6761 O O . ASP A 1 862 ? -26.922 28.766 2.17 1 93.19 862 ASP A O 1
ATOM 6765 N N . GLY A 1 863 ? -25.047 29.594 2.967 1 95.31 863 GLY A N 1
ATOM 6766 C CA . GLY A 1 863 ? -24.688 28.344 3.631 1 95.31 863 GLY A CA 1
ATOM 6767 C C . GLY A 1 863 ? -23.953 27.375 2.723 1 95.31 863 GLY A C 1
ATOM 6768 O O . GLY A 1 863 ? -23.703 26.234 3.104 1 95.31 863 GLY A O 1
ATOM 6769 N N . HIS A 1 864 ? -23.609 27.812 1.493 1 96.56 864 HIS A N 1
ATOM 6770 C CA . HIS A 1 864 ? -22.906 26.969 0.526 1 96.56 864 HIS A CA 1
ATOM 6771 C C . HIS A 1 864 ? -21.422 27.25 0.522 1 96.56 864 HIS A C 1
ATOM 6773 O O . HIS A 1 864 ? -20.984 28.359 0.841 1 96.56 864 HIS A O 1
ATOM 6779 N N . GLY A 1 865 ? -20.578 26.297 0.247 1 97.75 865 GLY A N 1
ATOM 6780 C CA . GLY A 1 865 ? -19.141 26.484 0.19 1 97.75 865 GLY A CA 1
ATOM 6781 C C . GLY A 1 865 ? -18.375 25.203 -0.089 1 97.75 865 GLY A C 1
ATOM 6782 O O . GLY A 1 865 ? -18.984 24.141 -0.272 1 97.75 865 GLY A O 1
ATOM 6783 N N . PRO A 1 866 ? -17.078 25.297 -0.171 1 98.38 866 PRO A N 1
ATOM 6784 C CA . PRO A 1 866 ? -16.266 24.094 -0.437 1 98.38 866 PRO A CA 1
ATOM 6785 C C . PRO A 1 866 ? -16.453 23.016 0.62 1 98.38 866 PRO A C 1
ATOM 6787 O O . PRO A 1 866 ? -16.266 23.266 1.812 1 98.38 866 PRO A O 1
ATOM 6790 N N . ALA A 1 867 ? -16.938 21.844 0.191 1 98.31 867 ALA A N 1
ATOM 6791 C CA . ALA A 1 867 ? -16.859 20.641 1.013 1 98.31 867 ALA A CA 1
ATOM 6792 C C . ALA A 1 867 ? -15.484 19.984 0.903 1 98.31 867 ALA A C 1
ATOM 6794 O O . ALA A 1 867 ? -15.078 19.562 -0.181 1 98.31 867 ALA A O 1
ATOM 6795 N N . TRP A 1 868 ? -14.766 19.953 2.02 1 98.25 868 TRP A N 1
ATOM 6796 C CA . TRP A 1 868 ? -13.344 19.625 1.992 1 98.25 868 TRP A CA 1
ATOM 6797 C C . TRP A 1 868 ? -13.062 18.359 2.811 1 98.25 868 TRP A C 1
ATOM 6799 O O . TRP A 1 868 ? -13.586 18.203 3.916 1 98.25 868 TRP A O 1
ATOM 6809 N N . ALA A 1 869 ? -12.266 17.406 2.244 1 98.38 869 ALA A N 1
ATOM 6810 C CA . ALA A 1 869 ? -11.891 16.219 2.996 1 98.38 869 ALA A CA 1
ATOM 6811 C C . ALA A 1 869 ? -10.492 15.742 2.613 1 98.38 869 ALA A C 1
ATOM 6813 O O . ALA A 1 869 ? -10.039 15.953 1.484 1 98.38 869 ALA A O 1
ATOM 6814 N N . ASN A 1 870 ? -9.789 15.164 3.57 1 97.94 870 ASN A N 1
ATOM 6815 C CA . ASN A 1 870 ? -8.477 14.547 3.396 1 97.94 870 ASN A CA 1
ATOM 6816 C C . ASN A 1 870 ? -8.508 13.062 3.721 1 97.94 870 ASN A C 1
ATOM 6818 O O . ASN A 1 870 ? -9.156 12.641 4.676 1 97.94 870 ASN A O 1
ATOM 6822 N N . SER A 1 871 ? -7.84 12.219 2.846 1 97.5 871 SER A N 1
ATOM 6823 C CA . SER A 1 871 ? -7.688 10.789 3.129 1 97.5 871 SER A CA 1
ATOM 6824 C C . SER A 1 871 ? -6.277 10.469 3.609 1 97.5 871 SER A C 1
ATOM 6826 O O . SER A 1 871 ? -6.008 10.477 4.812 1 97.5 871 SER A O 1
ATOM 6828 N N . LEU A 1 872 ? -5.348 10.242 2.668 1 97.38 872 LEU A N 1
ATOM 6829 C CA . LEU A 1 872 ? -3.98 9.844 2.98 1 97.38 872 LEU A CA 1
ATOM 6830 C C . LEU A 1 872 ? -2.984 10.578 2.088 1 97.38 872 LEU A C 1
ATOM 6832 O O . LEU A 1 872 ? -3.365 11.461 1.315 1 97.38 872 LEU A O 1
ATOM 6836 N N . PHE A 1 873 ? -1.696 10.258 2.211 1 94.62 873 PHE A N 1
ATOM 6837 C CA . PHE A 1 873 ? -0.634 10.844 1.407 1 94.62 873 PHE A CA 1
ATOM 6838 C C . PHE A 1 873 ? -0.693 10.336 -0.027 1 94.62 873 PHE A C 1
ATOM 6840 O O . PHE A 1 873 ? -0.515 11.109 -0.973 1 94.62 873 PHE A O 1
ATOM 6847 N N . GLU A 1 874 ? -0.955 9.07 -0.162 1 96.94 874 GLU A N 1
ATOM 6848 C CA . GLU A 1 874 ? -0.627 8.375 -1.402 1 96.94 874 GLU A CA 1
ATOM 6849 C C . GLU A 1 874 ? -1.849 8.25 -2.309 1 96.94 874 GLU A C 1
ATOM 6851 O O . GLU A 1 874 ? -1.719 7.965 -3.5 1 96.94 874 GLU A O 1
ATOM 6856 N N . ASP A 1 875 ? -3.088 8.516 -1.85 1 98.25 875 ASP A N 1
ATOM 6857 C CA . ASP A 1 875 ? -4.25 8.008 -2.574 1 98.25 875 ASP A CA 1
ATOM 6858 C C . ASP A 1 875 ? -5.18 9.148 -2.99 1 98.25 875 ASP A C 1
ATOM 6860 O O . ASP A 1 875 ? -6.363 8.922 -3.246 1 98.25 875 ASP A O 1
ATOM 6864 N N . ASN A 1 876 ? -4.711 10.375 -3.016 1 98.62 876 ASN A N 1
ATOM 6865 C CA . ASN A 1 876 ? -5.559 11.555 -3.164 1 98.62 876 ASN A CA 1
ATOM 6866 C C . ASN A 1 876 ? -6.301 11.547 -4.496 1 98.62 876 ASN A C 1
ATOM 6868 O O . ASN A 1 876 ? -7.477 11.906 -4.559 1 98.62 876 ASN A O 1
ATOM 6872 N N . ALA A 1 877 ? -5.633 11.219 -5.633 1 98.69 877 ALA A N 1
ATOM 6873 C CA . ALA A 1 877 ? -6.293 11.195 -6.934 1 98.69 877 ALA A CA 1
ATOM 6874 C C . ALA A 1 877 ? -7.434 10.188 -6.953 1 98.69 877 ALA A C 1
ATOM 6876 O O . ALA A 1 877 ? -8.531 10.484 -7.438 1 98.69 877 ALA A O 1
ATOM 6877 N N . GLU A 1 878 ? -7.203 8.938 -6.465 1 98.75 878 GLU A N 1
ATOM 6878 C CA . GLU A 1 878 ? -8.211 7.879 -6.402 1 98.75 878 GLU A CA 1
ATOM 6879 C C . GLU A 1 878 ? -9.359 8.266 -5.48 1 98.75 878 GLU A C 1
ATOM 6881 O O . GLU A 1 878 ? -10.523 7.996 -5.781 1 98.75 878 GLU A O 1
ATOM 6886 N N . TYR A 1 879 ? -9.023 8.922 -4.305 1 98.69 879 TYR A N 1
ATOM 6887 C CA . TYR A 1 879 ? -10 9.391 -3.32 1 98.69 879 TYR A CA 1
ATOM 6888 C C . TYR A 1 879 ? -10.945 10.406 -3.936 1 98.69 879 TYR A C 1
ATOM 6890 O O . TYR A 1 879 ? -12.172 10.289 -3.803 1 98.69 879 TYR A O 1
ATOM 6898 N N . GLY A 1 880 ? -10.406 11.461 -4.664 1 98.75 880 GLY A N 1
ATOM 6899 C CA . GLY A 1 880 ? -11.219 12.445 -5.359 1 98.75 880 GLY A CA 1
ATOM 6900 C C . GLY A 1 880 ? -12.039 11.859 -6.492 1 98.75 880 GLY A C 1
ATOM 6901 O O . GLY A 1 880 ? -13.188 12.25 -6.707 1 98.75 880 GLY A O 1
ATOM 6902 N N . TYR A 1 881 ? -11.469 10.93 -7.312 1 98.56 881 TYR A N 1
ATOM 6903 C CA . TYR A 1 881 ? -12.18 10.203 -8.359 1 98.56 881 TYR A CA 1
ATOM 6904 C C . TYR A 1 881 ? -13.375 9.445 -7.781 1 98.56 881 TYR A C 1
ATOM 6906 O O . TYR A 1 881 ? -14.445 9.398 -8.391 1 98.56 881 TYR A O 1
ATOM 6914 N N . GLY A 1 882 ? -13.172 8.805 -6.527 1 98.75 882 GLY A N 1
ATOM 6915 C CA . GLY A 1 882 ? -14.266 8.133 -5.84 1 98.75 882 GLY A CA 1
ATOM 6916 C C . GLY A 1 882 ? -15.414 9.062 -5.5 1 98.75 882 GLY A C 1
ATOM 6917 O O . GLY A 1 882 ? -16.578 8.695 -5.648 1 98.75 882 GLY A O 1
ATOM 6918 N N . MET A 1 883 ? -15.094 10.312 -5.012 1 98.62 883 MET A N 1
ATOM 6919 C CA . MET A 1 883 ? -16.125 11.305 -4.742 1 98.62 883 MET A CA 1
ATOM 6920 C C . MET A 1 883 ? -16.953 11.594 -5.996 1 98.62 883 MET A C 1
ATOM 6922 O O . MET A 1 883 ? -18.188 11.609 -5.945 1 98.62 883 MET A O 1
ATOM 6926 N N . TYR A 1 884 ? -16.219 11.797 -7.105 1 98.44 884 TYR A N 1
ATOM 6927 C CA . TYR A 1 884 ? -16.859 12.07 -8.391 1 98.44 884 TYR A CA 1
ATOM 6928 C C . TYR A 1 884 ? -17.781 10.922 -8.789 1 98.44 884 TYR A C 1
ATOM 6930 O O . TYR A 1 884 ? -18.922 11.156 -9.211 1 98.44 884 TYR A O 1
ATOM 6938 N N . LEU A 1 885 ? -17.328 9.641 -8.672 1 98.12 885 LEU A N 1
ATOM 6939 C CA . LEU A 1 885 ? -18.109 8.469 -9.047 1 98.12 885 LEU A CA 1
ATOM 6940 C C . LEU A 1 885 ? -19.391 8.375 -8.227 1 98.12 885 LEU A C 1
ATOM 6942 O O . LEU A 1 885 ? -20.453 8.039 -8.75 1 98.12 885 LEU A O 1
ATOM 6946 N N . GLY A 1 886 ? -19.234 8.602 -6.836 1 97.94 886 GLY A N 1
ATOM 6947 C CA . GLY A 1 886 ? -20.391 8.562 -5.973 1 97.94 886 GLY A CA 1
ATOM 6948 C C . GLY A 1 886 ? -21.469 9.555 -6.379 1 97.94 886 GLY A C 1
ATOM 6949 O O . GLY A 1 886 ? -22.641 9.203 -6.488 1 97.94 886 GLY A O 1
ATOM 6950 N N . VAL A 1 887 ? -21.078 10.812 -6.66 1 97.81 887 VAL A N 1
ATOM 6951 C CA . VAL A 1 887 ? -22 11.859 -7.074 1 97.81 887 VAL A CA 1
ATOM 6952 C C . VAL A 1 887 ? -22.609 11.5 -8.43 1 97.81 887 VAL A C 1
ATOM 6954 O O . VAL A 1 887 ? -23.828 11.648 -8.625 1 97.81 887 VAL A O 1
ATOM 6957 N N . LYS A 1 888 ? -21.781 11.062 -9.352 1 96.94 888 LYS A N 1
ATOM 6958 C CA . LYS A 1 888 ? -22.234 10.703 -10.688 1 96.94 888 LYS A CA 1
ATOM 6959 C C . LYS A 1 888 ? -23.297 9.609 -10.641 1 96.94 888 LYS A C 1
ATOM 6961 O O . LYS A 1 888 ? -24.312 9.688 -11.344 1 96.94 888 LYS A O 1
ATOM 6966 N N . ALA A 1 889 ? -23.109 8.562 -9.836 1 96.69 889 ALA A N 1
ATOM 6967 C CA . ALA A 1 889 ? -24.047 7.457 -9.719 1 96.69 889 ALA A CA 1
ATOM 6968 C C . ALA A 1 889 ? -25.422 7.953 -9.242 1 96.69 889 ALA A C 1
ATOM 6970 O O . ALA A 1 889 ? -26.453 7.543 -9.781 1 96.69 889 ALA A O 1
ATOM 6971 N N . ILE A 1 890 ? -25.438 8.781 -8.25 1 96.19 890 ILE A N 1
ATOM 6972 C CA . ILE A 1 890 ? -26.688 9.305 -7.703 1 96.19 890 ILE A CA 1
ATOM 6973 C C . ILE A 1 890 ? -27.375 10.203 -8.727 1 96.19 890 ILE A C 1
ATOM 6975 O O . ILE A 1 890 ? -28.578 10.117 -8.93 1 96.19 890 ILE A O 1
ATOM 6979 N N . ARG A 1 891 ? -26.625 11.078 -9.414 1 96.56 891 ARG A N 1
ATOM 6980 C CA . ARG A 1 891 ? -27.203 11.992 -10.398 1 96.56 891 ARG A CA 1
ATOM 6981 C C . ARG A 1 891 ? -27.719 11.234 -11.617 1 96.56 891 ARG A C 1
ATOM 6983 O O . ARG A 1 891 ? -28.703 11.641 -12.227 1 96.56 891 ARG A O 1
ATOM 6990 N N . GLU A 1 892 ? -27.062 10.172 -11.984 1 96.12 892 GLU A N 1
ATOM 6991 C CA . GLU A 1 892 ? -27.562 9.328 -13.07 1 96.12 892 GLU A CA 1
ATOM 6992 C C . GLU A 1 892 ? -28.891 8.672 -12.695 1 96.12 892 GLU A C 1
ATOM 6994 O O . GLU A 1 892 ? -29.781 8.539 -13.531 1 96.12 892 GLU A O 1
ATOM 6999 N N . ARG A 1 893 ? -29.016 8.219 -11.422 1 95.38 893 ARG A N 1
ATOM 7000 C CA . ARG A 1 893 ? -30.297 7.699 -10.945 1 95.38 893 ARG A CA 1
ATOM 7001 C C . ARG A 1 893 ? -31.391 8.758 -11.023 1 95.38 893 ARG A C 1
ATOM 7003 O O . ARG A 1 893 ? -32.531 8.469 -11.438 1 95.38 893 ARG A O 1
ATOM 7010 N N . ILE A 1 894 ? -31.078 10.008 -10.703 1 96.44 894 ILE A N 1
ATOM 7011 C CA . ILE A 1 894 ? -32.031 11.125 -10.789 1 96.44 894 ILE A CA 1
ATOM 7012 C C . ILE A 1 894 ? -32.438 11.336 -12.242 1 96.44 894 ILE A C 1
ATOM 7014 O O . ILE A 1 894 ? -33.625 11.5 -12.539 1 96.44 894 ILE A O 1
ATOM 7018 N N . ALA A 1 895 ? -31.453 11.367 -13.117 1 97 895 ALA A N 1
ATOM 7019 C CA . ALA A 1 895 ? -31.719 11.57 -14.539 1 97 895 ALA A CA 1
ATOM 7020 C C . ALA A 1 895 ? -32.656 10.492 -15.078 1 97 895 ALA A C 1
ATOM 7022 O O . ALA A 1 895 ? -33.562 10.789 -15.852 1 97 895 ALA A O 1
ATOM 7023 N N . ASN A 1 896 ? -32.469 9.273 -14.641 1 95.25 896 ASN A N 1
ATOM 7024 C CA . ASN A 1 896 ? -33.312 8.172 -15.055 1 95.25 896 ASN A CA 1
ATOM 7025 C C . ASN A 1 896 ? -34.75 8.352 -14.531 1 95.25 896 ASN A C 1
ATOM 7027 O O . ASN A 1 896 ? -35.719 8.109 -15.258 1 95.25 896 ASN A O 1
ATOM 7031 N N . ASN A 1 897 ? -34.875 8.734 -13.289 1 95.62 897 ASN A N 1
ATOM 7032 C CA . ASN A 1 897 ? -36.188 8.961 -12.695 1 95.62 897 ASN A CA 1
ATOM 7033 C C . ASN A 1 897 ? -36.906 10.133 -13.344 1 95.62 897 ASN A C 1
ATOM 7035 O O . ASN A 1 897 ? -38.156 10.125 -13.469 1 95.62 897 ASN A O 1
ATOM 7039 N N . ILE A 1 898 ? -36.156 11.141 -13.719 1 97.06 898 ILE A N 1
ATOM 7040 C CA . ILE A 1 898 ? -36.75 12.281 -14.414 1 97.06 898 ILE A CA 1
ATOM 7041 C C . ILE A 1 898 ? -37.25 11.844 -15.781 1 97.06 898 ILE A C 1
ATOM 7043 O O . ILE A 1 898 ? -38.312 12.266 -16.219 1 97.06 898 ILE A O 1
ATOM 7047 N N . SER A 1 899 ? -36.5 11.031 -16.453 1 96.31 899 SER A N 1
ATOM 7048 C CA . SER A 1 899 ? -36.969 10.484 -17.734 1 96.31 899 SER A CA 1
ATOM 7049 C C . SER A 1 899 ? -38.281 9.719 -17.562 1 96.31 899 SER A C 1
ATOM 7051 O O . SER A 1 899 ? -39.156 9.812 -18.422 1 96.31 899 SER A O 1
ATOM 7053 N N . LEU A 1 900 ? -38.406 9.031 -16.484 1 94.44 900 LEU A N 1
ATOM 7054 C CA . LEU A 1 900 ? -39.656 8.312 -16.188 1 94.44 900 LEU A CA 1
ATOM 7055 C C . LEU A 1 900 ? -40.781 9.281 -15.898 1 94.44 900 LEU A C 1
ATOM 7057 O O . LEU A 1 900 ? -41.906 9.062 -16.344 1 94.44 900 LEU A O 1
ATOM 7061 N N . ALA A 1 901 ? -40.5 10.328 -15.18 1 95.62 901 ALA A N 1
ATOM 7062 C CA . ALA A 1 901 ? -41.5 11.336 -14.859 1 95.62 901 ALA A CA 1
ATOM 7063 C C . ALA A 1 901 ? -42 12.031 -16.125 1 95.62 901 ALA A C 1
ATOM 7065 O O . ALA A 1 901 ? -43.156 12.398 -16.219 1 95.62 901 ALA A O 1
ATOM 7066 N N . LEU A 1 902 ? -41.125 12.211 -17.078 1 96.12 902 LEU A N 1
ATOM 7067 C CA . LEU A 1 902 ? -41.469 12.883 -18.328 1 96.12 902 LEU A CA 1
ATOM 7068 C C . LEU A 1 902 ? -42.406 12.039 -19.156 1 96.12 902 LEU A C 1
ATOM 7070 O O . LEU A 1 902 ? -43.125 12.562 -20.031 1 96.12 902 LEU A O 1
ATOM 7074 N N . GLU A 1 903 ? -42.469 10.789 -18.844 1 94.81 903 GLU A N 1
ATOM 7075 C CA . GLU A 1 903 ? -43.406 9.898 -19.547 1 94.81 903 GLU A CA 1
ATOM 7076 C C . GLU A 1 903 ? -44.781 9.953 -18.922 1 94.81 903 GLU A C 1
ATOM 7078 O O . GLU A 1 903 ? -45.75 9.516 -19.547 1 94.81 903 GLU A O 1
ATOM 7083 N N . GLU A 1 904 ? -44.906 10.547 -17.781 1 94.56 904 GLU A N 1
ATOM 7084 C CA . GLU A 1 904 ? -46.188 10.656 -17.094 1 94.56 904 GLU A CA 1
ATOM 7085 C C . GLU A 1 904 ? -46.969 11.875 -17.594 1 94.56 904 GLU A C 1
ATOM 7087 O O . GLU A 1 904 ? -46.438 12.719 -18.312 1 94.56 904 GLU A O 1
ATOM 7092 N N . GLU A 1 905 ? -48.281 11.914 -17.219 1 93 905 GLU A N 1
ATOM 7093 C CA . GLU A 1 905 ? -49.125 13.055 -17.594 1 93 905 GLU A CA 1
ATOM 7094 C C . GLU A 1 905 ? -48.969 14.195 -16.578 1 93 905 GLU A C 1
ATOM 7096 O O . GLU A 1 905 ? -49.625 14.203 -15.547 1 93 905 GLU A O 1
ATOM 7101 N N . ILE A 1 906 ? -48.125 15.125 -16.875 1 94.56 906 ILE A N 1
ATOM 7102 C CA . ILE A 1 906 ? -47.906 16.312 -16.062 1 94.56 906 ILE A CA 1
ATOM 7103 C C . ILE A 1 906 ? -48 17.562 -16.922 1 94.56 906 ILE A C 1
ATOM 7105 O O . ILE A 1 906 ? -47.875 17.484 -18.156 1 94.56 906 ILE A O 1
ATOM 7109 N N . PRO A 1 907 ? -48.25 18.75 -16.391 1 95.25 907 PRO A N 1
ATOM 7110 C CA . PRO A 1 907 ? -48.344 20 -17.172 1 95.25 907 PRO A CA 1
ATOM 7111 C C . PRO A 1 907 ? -47.094 20.266 -18 1 95.25 907 PRO A C 1
ATOM 7113 O O . PRO A 1 907 ? -45.969 19.984 -17.562 1 95.25 907 PRO A O 1
ATOM 7116 N N . GLU A 1 908 ? -47.344 20.828 -19.156 1 95.38 908 GLU A N 1
ATOM 7117 C CA . GLU A 1 908 ? -46.25 21.062 -20.109 1 95.38 908 GLU A CA 1
ATOM 7118 C C . GLU A 1 908 ? -45.188 22.016 -19.531 1 95.38 908 GLU A C 1
ATOM 7120 O O . GLU A 1 908 ? -44 21.891 -19.844 1 95.38 908 GLU A O 1
ATOM 7125 N N . GLU A 1 909 ? -45.656 22.969 -18.734 1 95.62 909 GLU A N 1
ATOM 7126 C CA . GLU A 1 909 ? -44.75 23.906 -18.094 1 95.62 909 GLU A CA 1
ATOM 7127 C C . GLU A 1 909 ? -43.781 23.172 -17.156 1 95.62 909 GLU A C 1
ATOM 7129 O O . GLU A 1 909 ? -42.625 23.562 -17.047 1 95.62 909 GLU A O 1
ATOM 7134 N N . TYR A 1 910 ? -44.25 22.156 -16.531 1 96.69 910 TYR A N 1
ATOM 7135 C CA . TYR A 1 910 ? -43.438 21.359 -15.633 1 96.69 910 TYR A CA 1
ATOM 7136 C C . TYR A 1 910 ? -42.469 20.469 -16.406 1 96.69 910 TYR A C 1
ATOM 7138 O O . TYR A 1 910 ? -41.312 20.297 -16.016 1 96.69 910 TYR A O 1
ATOM 7146 N N . LYS A 1 911 ? -42.875 19.938 -17.562 1 96.75 911 LYS A N 1
ATOM 7147 C CA . LYS A 1 911 ? -42.031 19.094 -18.406 1 96.75 911 LYS A CA 1
ATOM 7148 C C . LYS A 1 911 ? -40.844 19.875 -18.922 1 96.75 911 LYS A C 1
ATOM 7150 O O . LYS A 1 911 ? -39.75 19.328 -19.078 1 96.75 911 LYS A O 1
ATOM 7155 N N . LYS A 1 912 ? -41.094 21.141 -19.188 1 97 912 LYS A N 1
ATOM 7156 C CA . LYS A 1 912 ? -40 21.984 -19.703 1 97 912 LYS A CA 1
ATOM 7157 C C . LYS A 1 912 ? -38.906 22.125 -18.672 1 97 912 LYS A C 1
ATOM 7159 O O . LYS A 1 912 ? -37.719 22.141 -19.016 1 97 912 LYS A O 1
ATOM 7164 N N . VAL A 1 913 ? -39.281 22.297 -17.406 1 97.69 913 VAL A N 1
ATOM 7165 C CA . VAL A 1 913 ? -38.312 22.453 -16.328 1 97.69 913 VAL A CA 1
ATOM 7166 C C . VAL A 1 913 ? -37.562 21.141 -16.141 1 97.69 913 VAL A C 1
ATOM 7168 O O . VAL A 1 913 ? -36.312 21.156 -15.977 1 97.69 913 VAL A O 1
ATOM 7171 N N . LEU A 1 914 ? -38.25 20 -16.125 1 97.88 914 LEU A N 1
ATOM 7172 C CA . LEU A 1 914 ? -37.594 18.703 -15.984 1 97.88 914 LEU A CA 1
ATOM 7173 C C . LEU A 1 914 ? -36.656 18.453 -17.141 1 97.88 914 LEU A C 1
ATOM 7175 O O . LEU A 1 914 ? -35.531 17.984 -16.922 1 97.88 914 LEU A O 1
ATOM 7179 N N . LYS A 1 915 ? -37 18.766 -18.344 1 97.38 915 LYS A N 1
ATOM 7180 C CA . LYS A 1 915 ? -36.156 18.547 -19.531 1 97.38 915 LYS A CA 1
ATOM 7181 C C . LYS A 1 915 ? -34.938 19.469 -19.516 1 97.38 915 LYS A C 1
ATOM 7183 O O . LYS A 1 915 ? -33.875 19.062 -19.953 1 97.38 915 LYS A O 1
ATOM 7188 N N . ASP A 1 916 ? -35.188 20.719 -19.094 1 97.31 916 ASP A N 1
ATOM 7189 C CA . ASP A 1 916 ? -34.062 21.641 -19 1 97.31 916 ASP A CA 1
ATOM 7190 C C . ASP A 1 916 ? -32.969 21.109 -18.094 1 97.31 916 ASP A C 1
ATOM 7192 O O . ASP A 1 916 ? -31.781 21.188 -18.406 1 97.31 916 ASP A O 1
ATOM 7196 N N . TRP A 1 917 ? -33.344 20.578 -16.938 1 97.81 917 TRP A N 1
ATOM 7197 C CA . TRP A 1 917 ? -32.344 19.984 -16.047 1 97.81 917 TRP A CA 1
ATOM 7198 C C . TRP A 1 917 ? -31.672 18.781 -16.672 1 97.81 917 TRP A C 1
ATOM 7200 O O . TRP A 1 917 ? -30.453 18.641 -16.609 1 97.81 917 TRP A O 1
ATOM 7210 N N . LEU A 1 918 ? -32.469 17.891 -17.266 1 97.56 918 LEU A N 1
ATOM 7211 C CA . LEU A 1 918 ? -31.938 16.656 -17.875 1 97.56 918 LEU A CA 1
ATOM 7212 C C . LEU A 1 918 ? -30.922 16.984 -18.953 1 97.56 918 LEU A C 1
ATOM 7214 O O . LEU A 1 918 ? -29.859 16.359 -19.016 1 97.56 918 LEU A O 1
ATOM 7218 N N . ASP A 1 919 ? -31.188 17.984 -19.766 1 96.62 919 ASP A N 1
ATOM 7219 C CA . ASP A 1 919 ? -30.359 18.312 -20.922 1 96.62 919 ASP A CA 1
ATOM 7220 C C . ASP A 1 919 ? -29.109 19.078 -20.516 1 96.62 919 ASP A C 1
ATOM 7222 O O . ASP A 1 919 ? -28.078 18.984 -21.172 1 96.62 919 ASP A O 1
ATOM 7226 N N . ASN A 1 920 ? -29.156 19.828 -19.391 1 96.69 920 ASN A N 1
ATOM 7227 C CA . ASN A 1 920 ? -28.062 20.703 -19 1 96.69 920 ASN A CA 1
ATOM 7228 C C . ASN A 1 920 ? -27.484 20.312 -17.641 1 96.69 920 ASN A C 1
ATOM 7230 O O . ASN A 1 920 ? -26.828 21.125 -16.984 1 96.69 920 ASN A O 1
ATOM 7234 N N . ARG A 1 921 ? -27.703 19.062 -17.25 1 95.69 921 ARG A N 1
ATOM 7235 C CA . ARG A 1 921 ? -27.328 18.625 -15.906 1 95.69 921 ARG A CA 1
ATOM 7236 C C . ARG A 1 921 ? -25.812 18.672 -15.727 1 95.69 921 ARG A C 1
ATOM 7238 O O . ARG A 1 921 ? -25.328 18.797 -14.602 1 95.69 921 ARG A O 1
ATOM 7245 N N . GLU A 1 922 ? -25 18.672 -16.859 1 95.12 922 GLU A N 1
ATOM 7246 C CA . GLU A 1 922 ? -23.531 18.641 -16.75 1 95.12 922 GLU A CA 1
ATOM 7247 C C . GLU A 1 922 ? -22.938 20.016 -17.016 1 95.12 922 GLU A C 1
ATOM 7249 O O . GLU A 1 922 ? -21.719 20.156 -17.156 1 95.12 922 GLU A O 1
ATOM 7254 N N . VAL A 1 923 ? -23.719 21.047 -17.078 1 94.81 923 VAL A N 1
ATOM 7255 C CA . VAL A 1 923 ? -23.266 22.422 -17.266 1 94.81 923 VAL A CA 1
ATOM 7256 C C . VAL A 1 923 ? -23.234 23.141 -15.922 1 94.81 923 VAL A C 1
ATOM 7258 O O . VAL A 1 923 ? -24.266 23.266 -15.25 1 94.81 923 VAL A O 1
ATOM 7261 N N . GLY A 1 924 ? -22.109 23.672 -15.531 1 93.25 924 GLY A N 1
ATOM 7262 C CA . GLY A 1 924 ? -21.922 24.312 -14.234 1 93.25 924 GLY A CA 1
ATOM 7263 C C . GLY A 1 924 ? -22.609 25.656 -14.141 1 93.25 924 GLY A C 1
ATOM 7264 O O . GLY A 1 924 ? -23.25 25.969 -13.133 1 93.25 924 GLY A O 1
ATOM 7265 N N . GLU A 1 925 ? -22.453 26.453 -15.141 1 91.31 925 GLU A N 1
ATOM 7266 C CA . GLU A 1 925 ? -23.078 27.766 -15.164 1 91.31 925 GLU A CA 1
ATOM 7267 C C . GLU A 1 925 ? -24.594 27.656 -15.117 1 91.31 925 GLU A C 1
ATOM 7269 O O . GLU A 1 925 ? -25.203 26.906 -15.883 1 91.31 925 GLU A O 1
ATOM 7274 N N . GLY A 1 926 ? -25.234 28.312 -14.195 1 92.56 926 GLY A N 1
ATOM 7275 C CA . GLY A 1 926 ? -26.688 28.312 -14.086 1 92.56 926 GLY A CA 1
ATOM 7276 C C . GLY A 1 926 ? -27.219 27.094 -13.367 1 92.56 926 GLY A C 1
ATOM 7277 O O . GLY A 1 926 ? -28.438 26.938 -13.219 1 92.56 926 GLY A O 1
ATOM 7278 N N . SER A 1 927 ? -26.359 26.234 -12.906 1 95.5 927 SER A N 1
ATOM 7279 C CA . SER A 1 927 ? -26.766 24.969 -12.297 1 95.5 927 SER A CA 1
ATOM 7280 C C . SER A 1 927 ? -27.641 25.219 -11.062 1 95.5 927 SER A C 1
ATOM 7282 O O . SER A 1 927 ? -28.594 24.484 -10.82 1 95.5 927 SER A O 1
ATOM 7284 N N . ARG A 1 928 ? -27.359 26.172 -10.188 1 93.75 928 ARG A N 1
ATOM 7285 C CA . ARG A 1 928 ? -28.125 26.469 -8.984 1 93.75 928 ARG A CA 1
ATOM 7286 C C . ARG A 1 928 ? -29.547 26.922 -9.328 1 93.75 928 ARG A C 1
ATOM 7288 O O . ARG A 1 928 ? -30.516 26.469 -8.703 1 93.75 928 ARG A O 1
ATOM 7295 N N . GLU A 1 929 ? -29.641 27.797 -10.328 1 94.5 929 GLU A N 1
ATOM 7296 C CA . GLU A 1 929 ? -30.969 28.234 -10.773 1 94.5 929 GLU A CA 1
ATOM 7297 C C . GLU A 1 929 ? -31.781 27.062 -11.305 1 94.5 929 GLU A C 1
ATOM 7299 O O . GLU A 1 929 ? -32.969 26.953 -11.008 1 94.5 929 GLU A O 1
ATOM 7304 N N . ARG A 1 930 ? -31.141 26.25 -12.078 1 96.69 930 ARG A N 1
ATOM 7305 C CA . ARG A 1 930 ? -31.828 25.078 -12.625 1 96.69 930 ARG A CA 1
ATOM 7306 C C . ARG A 1 930 ? -32.281 24.141 -11.508 1 96.69 930 ARG A C 1
ATOM 7308 O O . ARG A 1 930 ? -33.375 23.594 -11.57 1 96.69 930 ARG A O 1
ATOM 7315 N N . ALA A 1 931 ? -31.469 23.938 -10.508 1 96.44 931 ALA A N 1
ATOM 7316 C CA . ALA A 1 931 ? -31.797 23.078 -9.375 1 96.44 931 ALA A CA 1
ATOM 7317 C C . ALA A 1 931 ? -32.969 23.625 -8.586 1 96.44 931 ALA A C 1
ATOM 7319 O O . ALA A 1 931 ? -33.875 22.875 -8.203 1 96.44 931 ALA A O 1
ATOM 7320 N N . ASN A 1 932 ? -33 24.938 -8.336 1 95.62 932 ASN A N 1
ATOM 7321 C CA . ASN A 1 932 ? -34.062 25.578 -7.574 1 95.62 932 ASN A CA 1
ATOM 7322 C C . ASN A 1 932 ? -35.406 25.469 -8.305 1 95.62 932 ASN A C 1
ATOM 7324 O O . ASN A 1 932 ? -36.438 25.203 -7.688 1 95.62 932 ASN A O 1
ATOM 7328 N N . LYS A 1 933 ? -35.375 25.703 -9.578 1 96.94 933 LYS A N 1
ATOM 7329 C CA . LYS A 1 933 ? -36.594 25.578 -10.383 1 96.94 933 LYS A CA 1
ATOM 7330 C C . LYS A 1 933 ? -37.125 24.141 -10.352 1 96.94 933 LYS A C 1
ATOM 7332 O O . LYS A 1 933 ? -38.312 23.922 -10.297 1 96.94 933 LYS A O 1
ATOM 7337 N N . LEU A 1 934 ? -36.188 23.219 -10.477 1 97.69 934 LEU A N 1
ATOM 7338 C CA . LEU A 1 934 ? -36.562 21.812 -10.453 1 97.69 934 LEU A CA 1
ATOM 7339 C C . LEU A 1 934 ? -37.25 21.453 -9.133 1 97.69 934 LEU A C 1
ATOM 7341 O O . LEU A 1 934 ? -38.25 20.719 -9.125 1 97.69 934 LEU A O 1
ATOM 7345 N N . ILE A 1 935 ? -36.688 21.922 -7.996 1 97.12 935 ILE A N 1
ATOM 7346 C CA . ILE A 1 935 ? -37.25 21.656 -6.68 1 97.12 935 ILE A CA 1
ATOM 7347 C C . ILE A 1 935 ? -38.656 22.219 -6.613 1 97.12 935 ILE A C 1
ATOM 7349 O O . ILE A 1 935 ? -39.594 21.531 -6.164 1 97.12 935 ILE A O 1
ATOM 7353 N N . GLU A 1 936 ? -38.875 23.406 -7.125 1 96.88 936 GLU A N 1
ATOM 7354 C CA . GLU A 1 936 ? -40.188 24.078 -7.078 1 96.88 936 GLU A CA 1
ATOM 7355 C C . GLU A 1 936 ? -41.25 23.297 -7.852 1 96.88 936 GLU A C 1
ATOM 7357 O O . GLU A 1 936 ? -42.344 23.109 -7.367 1 96.88 936 GLU A O 1
ATOM 7362 N N . VAL A 1 937 ? -40.844 22.875 -8.969 1 97.31 937 VAL A N 1
ATOM 7363 C CA . VAL A 1 937 ? -41.781 22.172 -9.852 1 97.31 937 VAL A CA 1
ATOM 7364 C C . VAL A 1 937 ? -42.094 20.797 -9.289 1 97.31 937 VAL A C 1
ATOM 7366 O O . VAL A 1 937 ? -43.25 20.344 -9.297 1 97.31 937 VAL A O 1
ATOM 7369 N N . LEU A 1 938 ? -41.031 20.047 -8.828 1 97.25 938 LEU A N 1
ATOM 7370 C CA . LEU A 1 938 ? -41.219 18.688 -8.312 1 97.25 938 LEU A CA 1
ATOM 7371 C C . LEU A 1 938 ? -42.094 18.703 -7.074 1 97.25 938 LEU A C 1
ATOM 7373 O O . LEU A 1 938 ? -42.875 17.75 -6.844 1 97.25 938 LEU A O 1
ATOM 7377 N N . GLU A 1 939 ? -42 19.75 -6.293 1 96.25 939 GLU A N 1
ATOM 7378 C CA . GLU A 1 939 ? -42.844 19.875 -5.094 1 96.25 939 GLU A CA 1
ATOM 7379 C C . GLU A 1 939 ? -44.312 20.031 -5.449 1 96.25 939 GLU A C 1
ATOM 7381 O O . GLU A 1 939 ? -45.188 19.703 -4.645 1 96.25 939 GLU A O 1
ATOM 7386 N N . LYS A 1 940 ? -44.625 20.359 -6.695 1 95.31 940 LYS A N 1
ATOM 7387 C CA . LYS A 1 940 ? -46 20.594 -7.141 1 95.31 940 LYS A CA 1
ATOM 7388 C C . LYS A 1 940 ? -46.562 19.359 -7.844 1 95.31 940 LYS A C 1
ATOM 7390 O O . LYS A 1 940 ? -47.781 19.266 -8.055 1 95.31 940 LYS A O 1
ATOM 7395 N N . ILE A 1 941 ? -45.688 18.5 -8.18 1 94.31 941 ILE A N 1
ATOM 7396 C CA . ILE A 1 941 ? -46.094 17.297 -8.875 1 94.31 941 ILE A CA 1
ATOM 7397 C C . ILE A 1 941 ? -46.469 16.203 -7.863 1 94.31 941 ILE A C 1
ATOM 7399 O O . ILE A 1 941 ? -45.656 15.875 -6.996 1 94.31 941 ILE A O 1
ATOM 7403 N N . ASP A 1 942 ? -47.688 15.672 -7.902 1 92.06 942 ASP A N 1
ATOM 7404 C CA . ASP A 1 942 ? -48.125 14.633 -6.977 1 92.06 942 ASP A CA 1
ATOM 7405 C C . ASP A 1 942 ? -47.938 13.242 -7.582 1 92.06 942 ASP A C 1
ATOM 7407 O O . ASP A 1 942 ? -48.906 12.562 -7.895 1 92.06 942 ASP A O 1
ATOM 7411 N N . LEU A 1 943 ? -46.781 12.852 -7.895 1 93.94 943 LEU A N 1
ATOM 7412 C CA . LEU A 1 943 ? -46.406 11.531 -8.391 1 93.94 943 LEU A CA 1
ATOM 7413 C C . LEU A 1 943 ? -45.344 10.914 -7.496 1 93.94 943 LEU A C 1
ATOM 7415 O O . LEU A 1 943 ? -44.469 11.617 -6.961 1 93.94 943 LEU A O 1
ATOM 7419 N N . ASP A 1 944 ? -45.375 9.617 -7.43 1 92.81 944 ASP A N 1
ATOM 7420 C CA . ASP A 1 944 ? -44.438 8.883 -6.617 1 92.81 944 ASP A CA 1
ATOM 7421 C C . ASP A 1 944 ? -43 9.086 -7.133 1 92.81 944 ASP A C 1
ATOM 7423 O O . ASP A 1 944 ? -42.062 9.195 -6.348 1 92.81 944 ASP A O 1
ATOM 7427 N N . VAL A 1 945 ? -42.844 9.102 -8.352 1 94.31 945 VAL A N 1
ATOM 7428 C CA . VAL A 1 945 ? -41.531 9.273 -8.953 1 94.31 945 VAL A CA 1
ATOM 7429 C C . VAL A 1 945 ? -40.969 10.656 -8.602 1 94.31 945 VAL A C 1
ATOM 7431 O O . VAL A 1 945 ? -39.781 10.82 -8.406 1 94.31 945 VAL A O 1
ATOM 7434 N N . ALA A 1 946 ? -41.844 11.672 -8.555 1 95.81 946 ALA A N 1
ATOM 7435 C CA . ALA A 1 946 ? -41.406 13.023 -8.188 1 95.81 946 ALA A CA 1
ATOM 7436 C C . ALA A 1 946 ? -40.938 13.07 -6.742 1 95.81 946 ALA A C 1
ATOM 7438 O O . ALA A 1 946 ? -39.969 13.766 -6.426 1 95.81 946 ALA A O 1
ATOM 7439 N N . LYS A 1 947 ? -41.656 12.359 -5.91 1 94.88 947 LYS A N 1
ATOM 7440 C CA . LYS A 1 947 ? -41.25 12.281 -4.512 1 94.88 947 LYS A CA 1
ATOM 7441 C C . LYS A 1 947 ? -39.875 11.602 -4.367 1 94.88 947 LYS A C 1
ATOM 7443 O O . LYS A 1 947 ? -39.062 11.992 -3.527 1 94.88 947 LYS A O 1
ATOM 7448 N N . GLU A 1 948 ? -39.719 10.578 -5.164 1 93.19 948 GLU A N 1
ATOM 7449 C CA . GLU A 1 948 ? -38.438 9.859 -5.145 1 93.19 948 GLU A CA 1
ATOM 7450 C C . GLU A 1 948 ? -37.281 10.766 -5.578 1 93.19 948 GLU A C 1
ATOM 7452 O O . GLU A 1 948 ? -36.219 10.711 -5 1 93.19 948 GLU A O 1
ATOM 7457 N N . ILE A 1 949 ? -37.5 11.539 -6.602 1 96.19 949 ILE A N 1
ATOM 7458 C CA . ILE A 1 949 ? -36.5 12.453 -7.117 1 96.19 949 ILE A CA 1
ATOM 7459 C C . ILE A 1 949 ? -36.156 13.492 -6.051 1 96.19 949 ILE A C 1
ATOM 7461 O O . ILE A 1 949 ? -34.969 13.828 -5.863 1 96.19 949 ILE A O 1
ATOM 7465 N N . LEU A 1 950 ? -37.125 13.93 -5.316 1 95.5 950 LEU A N 1
ATOM 7466 C CA . LEU A 1 950 ? -36.969 15.008 -4.34 1 95.5 950 LEU A CA 1
ATOM 7467 C C . LEU A 1 950 ? -36.125 14.547 -3.154 1 95.5 950 LEU A C 1
ATOM 7469 O O . LEU A 1 950 ? -35.5 15.367 -2.469 1 95.5 950 LEU A O 1
ATOM 7473 N N . LYS A 1 951 ? -36.062 13.234 -2.912 1 92.62 951 LYS A N 1
ATOM 7474 C CA . LYS A 1 951 ? -35.219 12.711 -1.828 1 92.62 951 LYS A CA 1
ATOM 7475 C C . LYS A 1 951 ? -33.75 13.062 -2.035 1 92.62 951 LYS A C 1
ATOM 7477 O O . LYS A 1 951 ? -33 13.172 -1.071 1 92.62 951 LYS A O 1
ATOM 7482 N N . ASP A 1 952 ? -33.375 13.273 -3.336 1 94 952 ASP A N 1
ATOM 7483 C CA . ASP A 1 952 ? -31.984 13.539 -3.67 1 94 952 ASP A CA 1
ATOM 7484 C C . ASP A 1 952 ? -31.797 14.977 -4.148 1 94 952 ASP A C 1
ATOM 7486 O O . ASP A 1 952 ? -30.906 15.266 -4.945 1 94 952 ASP A O 1
ATOM 7490 N N . LYS A 1 953 ? -32.594 15.891 -3.658 1 95.06 953 LYS A N 1
ATOM 7491 C CA . LYS A 1 953 ? -32.625 17.266 -4.16 1 95.06 953 LYS A CA 1
ATOM 7492 C C . LYS A 1 953 ? -31.266 17.938 -4.016 1 95.06 953 LYS A C 1
ATOM 7494 O O . LYS A 1 953 ? -30.906 18.797 -4.812 1 95.06 953 LYS A O 1
ATOM 7499 N N . GLU A 1 954 ? -30.453 17.547 -3.059 1 92.31 954 GLU A N 1
ATOM 7500 C CA . GLU A 1 954 ? -29.156 18.156 -2.826 1 92.31 954 GLU A CA 1
ATOM 7501 C C . GLU A 1 954 ? -28.172 17.812 -3.941 1 92.31 954 GLU A C 1
ATOM 7503 O O . GLU A 1 954 ? -27.125 18.453 -4.074 1 92.31 954 GLU A O 1
ATOM 7508 N N . PHE A 1 955 ? -28.5 16.844 -4.773 1 95.62 955 PHE A N 1
ATOM 7509 C CA . PHE A 1 955 ? -27.625 16.391 -5.844 1 95.62 955 PHE A CA 1
ATOM 7510 C C . PHE A 1 955 ? -28.031 16.984 -7.18 1 95.62 955 PHE A C 1
ATOM 7512 O O . PHE A 1 955 ? -27.438 16.688 -8.219 1 95.62 955 PHE A O 1
ATOM 7519 N N . PHE A 1 956 ? -29.062 17.938 -7.191 1 97.12 956 PHE A N 1
ATOM 7520 C CA . PHE A 1 956 ? -29.531 18.547 -8.43 1 97.12 956 PHE A CA 1
ATOM 7521 C C . PHE A 1 956 ? -28.469 19.453 -9.031 1 97.12 956 PHE A C 1
ATOM 7523 O O . PHE A 1 956 ? -28.391 19.625 -10.25 1 97.12 956 PHE A O 1
ATOM 7530 N N . ILE A 1 957 ? -27.594 20.047 -8.172 1 95.94 957 ILE A N 1
ATOM 7531 C CA . ILE A 1 957 ? -26.562 20.984 -8.609 1 95.94 957 ILE A CA 1
ATOM 7532 C C . ILE A 1 957 ? -25.375 20.219 -9.188 1 95.94 957 ILE A C 1
ATOM 7534 O O . ILE A 1 957 ? -25 19.156 -8.664 1 95.94 957 ILE A O 1
ATOM 7538 N N . LYS A 1 958 ? -24.781 20.719 -10.289 1 96.81 958 LYS A N 1
ATOM 7539 C CA . LYS A 1 958 ? -23.531 20.156 -10.789 1 96.81 958 LYS A CA 1
ATOM 7540 C C . LYS A 1 958 ? -22.359 20.547 -9.891 1 96.81 958 LYS A C 1
ATOM 7542 O O . LYS A 1 958 ? -21.938 21.703 -9.867 1 96.81 958 LYS A O 1
ATOM 7547 N N . ARG A 1 959 ? -21.844 19.625 -9.203 1 96.88 959 ARG A N 1
ATOM 7548 C CA . ARG A 1 959 ? -20.703 19.875 -8.312 1 96.88 959 ARG A CA 1
ATOM 7549 C C . ARG A 1 959 ? -19.406 20 -9.094 1 96.88 959 ARG A C 1
ATOM 7551 O O . ARG A 1 959 ? -19.25 19.359 -10.141 1 96.88 959 ARG A O 1
ATOM 7558 N N . SER A 1 960 ? -18.547 20.906 -8.688 1 97.69 960 SER A N 1
ATOM 7559 C CA . SER A 1 960 ? -17.188 21.047 -9.211 1 97.69 960 SER A CA 1
ATOM 7560 C C . SER A 1 960 ? -16.203 20.219 -8.406 1 97.69 960 SER A C 1
ATOM 7562 O O . SER A 1 960 ? -15.898 20.547 -7.258 1 97.69 960 SER A O 1
ATOM 7564 N N . GLN A 1 961 ? -15.734 19.094 -8.984 1 98.19 961 GLN A N 1
ATOM 7565 C CA . GLN A 1 961 ? -14.836 18.188 -8.281 1 98.19 961 GLN A CA 1
ATOM 7566 C C . GLN A 1 961 ? -13.375 18.547 -8.508 1 98.19 961 GLN A C 1
ATOM 7568 O O . GLN A 1 961 ? -12.891 18.5 -9.641 1 98.19 961 GLN A O 1
ATOM 7573 N N . TRP A 1 962 ? -12.656 18.938 -7.48 1 98.75 962 TRP A N 1
ATOM 7574 C CA . TRP A 1 962 ? -11.242 19.312 -7.555 1 98.75 962 TRP A CA 1
ATOM 7575 C C . TRP A 1 962 ? -10.406 18.438 -6.629 1 98.75 962 TRP A C 1
ATOM 7577 O O . TRP A 1 962 ? -10.867 18.031 -5.559 1 98.75 962 TRP A O 1
ATOM 7587 N N . ILE A 1 963 ? -9.203 18.094 -7.035 1 98.81 963 ILE A N 1
ATOM 7588 C CA . ILE A 1 963 ? -8.203 17.328 -6.285 1 98.81 963 ILE A CA 1
ATOM 7589 C C . ILE A 1 963 ? -6.953 18.188 -6.094 1 98.81 963 ILE A C 1
ATOM 7591 O O . ILE A 1 963 ? -6.293 18.562 -7.066 1 98.81 963 ILE A O 1
ATOM 7595 N N . PHE A 1 964 ? -6.652 18.578 -4.824 1 98.75 964 PHE A N 1
ATOM 7596 C CA . PHE A 1 964 ? -5.523 19.438 -4.504 1 98.75 964 PHE A CA 1
ATOM 7597 C C . PHE A 1 964 ? -4.387 18.641 -3.881 1 98.75 964 PHE A C 1
ATOM 7599 O O . PHE A 1 964 ? -4.625 17.719 -3.086 1 98.75 964 PHE A O 1
ATOM 7606 N N . GLY A 1 965 ? -3.135 18.938 -4.258 1 98.12 965 GLY A N 1
ATOM 7607 C CA . GLY A 1 965 ? -1.988 18.312 -3.613 1 98.12 965 GLY A CA 1
ATOM 7608 C C . GLY A 1 965 ? -0.667 18.938 -4.023 1 98.12 965 GLY A C 1
ATOM 7609 O O . GLY A 1 965 ? -0.626 19.797 -4.902 1 98.12 965 GLY A O 1
ATOM 7610 N N . GLY A 1 966 ? 0.434 18.609 -3.361 1 97.75 966 GLY A N 1
ATOM 7611 C CA . GLY A 1 966 ? 1.766 19.109 -3.643 1 97.75 966 GLY A CA 1
ATOM 7612 C C . GLY A 1 966 ? 2.564 18.219 -4.574 1 97.75 966 GLY A C 1
ATOM 7613 O O . GLY A 1 966 ? 2.043 17.234 -5.09 1 97.75 966 GLY A O 1
ATOM 7614 N N . ASP A 1 967 ? 3.859 18.578 -4.781 1 96 967 ASP A N 1
ATOM 7615 C CA . ASP A 1 967 ? 4.746 17.844 -5.684 1 96 967 ASP A CA 1
ATOM 7616 C C . ASP A 1 967 ? 5.023 16.438 -5.164 1 96 967 ASP A C 1
ATOM 7618 O O . ASP A 1 967 ? 5.016 15.477 -5.93 1 96 967 ASP A O 1
ATOM 7622 N N . GLY A 1 968 ? 5.305 16.297 -3.82 1 95.62 968 GLY A N 1
ATOM 7623 C CA . GLY A 1 968 ? 5.59 14.977 -3.273 1 95.62 968 GLY A CA 1
ATOM 7624 C C . GLY A 1 968 ? 4.504 13.961 -3.564 1 95.62 968 GLY A C 1
ATOM 7625 O O . GLY A 1 968 ? 4.797 12.805 -3.893 1 95.62 968 GLY A O 1
ATOM 7626 N N . TRP A 1 969 ? 3.258 14.367 -3.414 1 97.62 969 TRP A N 1
ATOM 7627 C CA . TRP A 1 969 ? 2.135 13.484 -3.727 1 97.62 969 TRP A CA 1
ATOM 7628 C C . TRP A 1 969 ? 2.072 13.195 -5.223 1 97.62 969 TRP A C 1
ATOM 7630 O O . TRP A 1 969 ? 2.012 12.031 -5.633 1 97.62 969 TRP A O 1
ATOM 7640 N N . ALA A 1 970 ? 2.086 14.156 -6.074 1 98.44 970 ALA A N 1
ATOM 7641 C CA . ALA A 1 970 ? 1.769 14.031 -7.496 1 98.44 970 ALA A CA 1
ATOM 7642 C C . ALA A 1 970 ? 2.908 13.359 -8.258 1 98.44 970 ALA A C 1
ATOM 7644 O O . ALA A 1 970 ? 2.672 12.523 -9.125 1 98.44 970 ALA A O 1
ATOM 7645 N N . TYR A 1 971 ? 4.203 13.727 -7.941 1 98.06 971 TYR A N 1
ATOM 7646 C CA . TYR A 1 971 ? 5.344 13.258 -8.719 1 98.06 971 TYR A CA 1
ATOM 7647 C C . TYR A 1 971 ? 5.844 11.914 -8.203 1 98.06 971 TYR A C 1
ATOM 7649 O O . TYR A 1 971 ? 6.477 11.156 -8.938 1 98.06 971 TYR A O 1
ATOM 7657 N N . ASP A 1 972 ? 5.59 11.641 -6.902 1 97.69 972 ASP A N 1
ATOM 7658 C CA . ASP A 1 972 ? 6.25 10.5 -6.273 1 97.69 972 ASP A CA 1
ATOM 7659 C C . ASP A 1 972 ? 5.23 9.508 -5.723 1 97.69 972 ASP A C 1
ATOM 7661 O O . ASP A 1 972 ? 4.676 8.703 -6.477 1 97.69 972 ASP A O 1
ATOM 7665 N N . ILE A 1 973 ? 4.762 9.609 -4.488 1 97.62 973 ILE A N 1
ATOM 7666 C CA . ILE A 1 973 ? 4.082 8.547 -3.752 1 97.62 973 ILE A CA 1
ATOM 7667 C C . ILE A 1 973 ? 2.709 8.289 -4.367 1 97.62 973 ILE A C 1
ATOM 7669 O O . ILE A 1 973 ? 2.207 7.168 -4.336 1 97.62 973 ILE A O 1
ATOM 7673 N N . GLY A 1 974 ? 2.029 9.352 -4.914 1 98.06 974 GLY A N 1
ATOM 7674 C CA . GLY A 1 974 ? 0.688 9.195 -5.457 1 98.06 974 GLY A CA 1
ATOM 7675 C C . GLY A 1 974 ? 0.664 9.094 -6.973 1 98.06 974 GLY A C 1
ATOM 7676 O O . GLY A 1 974 ? -0.408 9.055 -7.578 1 98.06 974 GLY A O 1
ATOM 7677 N N . PHE A 1 975 ? 1.856 8.969 -7.723 1 98.06 975 PHE A N 1
ATOM 7678 C CA . PHE A 1 975 ? 1.938 9.117 -9.172 1 98.06 975 PHE A CA 1
ATOM 7679 C C . PHE A 1 975 ? 1.155 8.016 -9.875 1 98.06 975 PHE A C 1
ATOM 7681 O O . PHE A 1 975 ? 0.488 8.266 -10.875 1 98.06 975 PHE A O 1
ATOM 7688 N N . GLY A 1 976 ? 1.264 6.773 -9.383 1 97.38 976 GLY A N 1
ATOM 7689 C CA . GLY A 1 976 ? 0.543 5.676 -10.008 1 97.38 976 GLY A CA 1
ATOM 7690 C C . GLY A 1 976 ? -0.953 5.914 -10.094 1 97.38 976 GLY A C 1
ATOM 7691 O O . GLY A 1 976 ? -1.57 5.668 -11.125 1 97.38 976 GLY A O 1
ATOM 7692 N N . GLY A 1 977 ? -1.605 6.32 -8.953 1 97.94 977 GLY A N 1
ATOM 7693 C CA . GLY A 1 977 ? -3.025 6.637 -8.93 1 97.94 977 GLY A CA 1
ATOM 7694 C C . GLY A 1 977 ? -3.379 7.848 -9.773 1 97.94 977 GLY A C 1
ATOM 7695 O O . GLY A 1 977 ? -4.41 7.863 -10.445 1 97.94 977 GLY A O 1
ATOM 7696 N N . LEU A 1 978 ? -2.486 8.914 -9.719 1 98.38 978 LEU A N 1
ATOM 7697 C CA . LEU A 1 978 ? -2.695 10.102 -10.531 1 98.38 978 LEU A CA 1
ATOM 7698 C C . LEU A 1 978 ? -2.732 9.75 -12.016 1 98.38 978 LEU A C 1
ATOM 7700 O O . LEU A 1 978 ? -3.623 10.195 -12.742 1 98.38 978 LEU A O 1
ATOM 7704 N N . ASP A 1 979 ? -1.778 8.914 -12.453 1 97.94 979 ASP A N 1
ATOM 7705 C CA . ASP A 1 979 ? -1.711 8.469 -13.844 1 97.94 979 ASP A CA 1
ATOM 7706 C C . ASP A 1 979 ? -2.992 7.742 -14.25 1 97.94 979 ASP A C 1
ATOM 7708 O O . ASP A 1 979 ? -3.504 7.945 -15.352 1 97.94 979 ASP A O 1
ATOM 7712 N N . HIS A 1 980 ? -3.5 6.898 -13.383 1 97.56 980 HIS A N 1
ATOM 7713 C CA . HIS A 1 980 ? -4.695 6.113 -13.68 1 97.56 980 HIS A CA 1
ATOM 7714 C C . HIS A 1 980 ? -5.91 7.016 -13.875 1 97.56 980 HIS A C 1
ATOM 7716 O O . HIS A 1 980 ? -6.715 6.793 -14.781 1 97.56 980 HIS A O 1
ATOM 7722 N N . ILE A 1 981 ? -6.055 8.016 -13.039 1 98.12 981 ILE A N 1
ATOM 7723 C CA . ILE A 1 981 ? -7.211 8.906 -13.109 1 98.12 981 ILE A CA 1
ATOM 7724 C C . ILE A 1 981 ? -7.109 9.789 -14.352 1 98.12 981 ILE A C 1
ATOM 7726 O O . ILE A 1 981 ? -8.117 10.062 -15.008 1 98.12 981 ILE A O 1
ATOM 7730 N N . LEU A 1 982 ? -5.895 10.266 -14.672 1 97.69 982 LEU A N 1
ATOM 7731 C CA . LEU A 1 982 ? -5.707 11.055 -15.883 1 97.69 982 LEU A CA 1
ATOM 7732 C C . LEU A 1 982 ? -6.051 10.242 -17.125 1 97.69 982 LEU A C 1
ATOM 7734 O O . LEU A 1 982 ? -6.543 10.797 -18.109 1 97.69 982 LEU A O 1
ATOM 7738 N N . ALA A 1 983 ? -5.758 8.961 -17.062 1 95.81 983 ALA A N 1
ATOM 7739 C CA . ALA A 1 983 ? -6.039 8.078 -18.188 1 95.81 983 ALA A CA 1
ATOM 7740 C C . ALA A 1 983 ? -7.539 7.828 -18.328 1 95.81 983 ALA A C 1
ATOM 7742 O O . ALA A 1 983 ? -8 7.355 -19.375 1 95.81 983 ALA A O 1
ATOM 7743 N N . SER A 1 984 ? -8.078 8.289 -17.234 1 91.12 984 SER A N 1
ATOM 7744 C CA . SER A 1 984 ? -9.523 8.086 -17.297 1 91.12 984 SER A CA 1
ATOM 7745 C C . SER A 1 984 ? -10.188 9.133 -18.188 1 91.12 984 SER A C 1
ATOM 7747 O O . SER A 1 984 ? -9.523 10.055 -18.656 1 91.12 984 SER A O 1
ATOM 7749 N N . ARG A 1 985 ? -11.328 9.234 -18.719 1 90.81 985 ARG A N 1
ATOM 7750 C CA . ARG A 1 985 ? -12.094 10.188 -19.516 1 90.81 985 ARG A CA 1
ATOM 7751 C C . ARG A 1 985 ? -13.094 10.953 -18.641 1 90.81 985 ARG A C 1
ATOM 7753 O O . ARG A 1 985 ? -13.914 11.703 -19.156 1 90.81 985 ARG A O 1
ATOM 7760 N N . GLU A 1 986 ? -12.828 10.805 -17.281 1 94.94 986 GLU A N 1
ATOM 7761 C CA . GLU A 1 986 ? -13.828 11.375 -16.391 1 94.94 986 GLU A CA 1
ATOM 7762 C C . GLU A 1 986 ? -13.484 12.82 -16.031 1 94.94 986 GLU A C 1
ATOM 7764 O O . GLU A 1 986 ? -12.32 13.211 -16.062 1 94.94 986 GLU A O 1
ATOM 7769 N N . ASN A 1 987 ? -14.469 13.562 -15.727 1 96.94 987 ASN A N 1
ATOM 7770 C CA . ASN A 1 987 ? -14.391 15.008 -15.547 1 96.94 987 ASN A CA 1
ATOM 7771 C C . ASN A 1 987 ? -13.992 15.383 -14.125 1 96.94 987 ASN A C 1
ATOM 7773 O O . ASN A 1 987 ? -14.852 15.734 -13.312 1 96.94 987 ASN A O 1
ATOM 7777 N N . VAL A 1 988 ? -12.711 15.352 -13.758 1 97.69 988 VAL A N 1
ATOM 7778 C CA . VAL A 1 988 ? -12.141 15.789 -12.484 1 97.69 988 VAL A CA 1
ATOM 7779 C C . VAL A 1 988 ? -11.016 16.797 -12.742 1 97.69 988 VAL A C 1
ATOM 7781 O O . VAL A 1 988 ? -10.336 16.734 -13.773 1 97.69 988 VAL A O 1
ATOM 7784 N N . ASN A 1 989 ? -10.844 17.734 -11.891 1 98.69 989 ASN A N 1
ATOM 7785 C CA . ASN A 1 989 ? -9.789 18.75 -11.984 1 98.69 989 ASN A CA 1
ATOM 7786 C C . ASN A 1 989 ? -8.703 18.516 -10.938 1 98.69 989 ASN A C 1
ATOM 7788 O O . ASN A 1 989 ? -9 18.297 -9.766 1 98.69 989 ASN A O 1
ATOM 7792 N N . ILE A 1 990 ? -7.461 18.5 -11.391 1 98.81 990 ILE A N 1
ATOM 7793 C CA . ILE A 1 990 ? -6.332 18.312 -10.484 1 98.81 990 ILE A CA 1
ATOM 7794 C C . ILE A 1 990 ? -5.477 19.578 -10.461 1 98.81 990 ILE A C 1
ATOM 7796 O O . ILE A 1 990 ? -5.109 20.109 -11.508 1 98.81 990 ILE A O 1
ATOM 7800 N N . LEU A 1 991 ? -5.227 20.094 -9.312 1 98.88 991 LEU A N 1
ATOM 7801 C CA . LEU A 1 991 ? -4.355 21.234 -9.109 1 98.88 991 LEU A CA 1
ATOM 7802 C C . LEU A 1 991 ? -3.158 20.875 -8.242 1 98.88 991 LEU A C 1
ATOM 7804 O O . LEU A 1 991 ? -3.324 20.516 -7.074 1 98.88 991 LEU A O 1
ATOM 7808 N N . ILE A 1 992 ? -1.912 20.953 -8.781 1 98.75 992 ILE A N 1
ATOM 7809 C CA . ILE A 1 992 ? -0.683 20.625 -8.07 1 98.75 992 ILE A CA 1
ATOM 7810 C C . ILE A 1 992 ? 0.02 21.906 -7.633 1 98.75 992 ILE A C 1
ATOM 7812 O O . ILE A 1 992 ? 0.366 22.75 -8.469 1 98.75 992 ILE A O 1
ATOM 7816 N N . PHE A 1 993 ? 0.135 22.094 -6.305 1 98.69 993 PHE A N 1
ATOM 7817 C CA . PHE A 1 993 ? 1.015 23.141 -5.785 1 98.69 993 PHE A CA 1
ATOM 7818 C C . PHE A 1 993 ? 2.471 22.688 -5.84 1 98.69 993 PHE A C 1
ATOM 7820 O O . PHE A 1 993 ? 2.957 22.016 -4.926 1 98.69 993 PHE A O 1
ATOM 7827 N N . ASP A 1 994 ? 3.205 23.125 -6.824 1 98.5 994 ASP A N 1
ATOM 7828 C CA . ASP A 1 994 ? 4.551 22.609 -7.066 1 98.5 994 ASP A CA 1
ATOM 7829 C C . ASP A 1 994 ? 5.602 23.484 -6.391 1 98.5 994 ASP A C 1
ATOM 7831 O O . ASP A 1 994 ? 6.117 24.438 -6.996 1 98.5 994 ASP A O 1
ATOM 7835 N N . THR A 1 995 ? 5.949 23.141 -5.211 1 97.75 995 THR A N 1
ATOM 7836 C CA . THR A 1 995 ? 7.016 23.844 -4.496 1 97.75 995 THR A CA 1
ATOM 7837 C C . THR A 1 995 ? 8.375 23.234 -4.828 1 97.75 995 THR A C 1
ATOM 7839 O O . THR A 1 995 ? 9.414 23.766 -4.445 1 97.75 995 THR A O 1
ATOM 7842 N N . GLU A 1 996 ? 8.406 22.109 -5.484 1 97.81 996 GLU A N 1
ATOM 7843 C CA . GLU A 1 996 ? 9.594 21.422 -5.988 1 97.81 996 GLU A CA 1
ATOM 7844 C C . GLU A 1 996 ? 10.367 20.75 -4.855 1 97.81 996 GLU A C 1
ATOM 7846 O O . GLU A 1 996 ? 11.516 20.344 -5.043 1 97.81 996 GLU A O 1
ATOM 7851 N N . ILE A 1 997 ? 9.852 20.656 -3.637 1 96.56 997 ILE A N 1
ATOM 7852 C CA . ILE A 1 997 ? 10.422 19.938 -2.504 1 96.56 997 ILE A CA 1
ATOM 7853 C C . ILE A 1 997 ? 9.305 19.406 -1.618 1 96.56 997 ILE A C 1
ATOM 7855 O O . ILE A 1 997 ? 8.156 19.859 -1.708 1 96.56 997 ILE A O 1
ATOM 7859 N N . TYR A 1 998 ? 9.57 18.359 -0.754 1 95.5 998 TYR A N 1
ATOM 7860 C CA . TYR A 1 998 ? 8.617 17.953 0.273 1 95.5 998 TYR A CA 1
ATOM 7861 C C . TYR A 1 998 ? 8.492 19.016 1.353 1 95.5 998 TYR A C 1
ATOM 7863 O O . TYR A 1 998 ? 9.078 18.891 2.432 1 95.5 998 TYR A O 1
ATOM 7871 N N . SER A 1 999 ? 7.723 20 1.116 1 92.75 999 SER A N 1
ATOM 7872 C CA . SER A 1 999 ? 7.668 21.172 1.968 1 92.75 999 SER A CA 1
ATOM 7873 C C . SER A 1 999 ? 7.102 20.844 3.344 1 92.75 999 SER A C 1
ATOM 7875 O O . SER A 1 999 ? 7.574 21.359 4.359 1 92.75 999 SER A O 1
ATOM 7877 N N . ASN A 1 1000 ? 6.117 19.969 3.383 1 89.69 1000 ASN A N 1
ATOM 7878 C CA . ASN A 1 1000 ? 5.441 19.672 4.637 1 89.69 1000 ASN A CA 1
ATOM 7879 C C . ASN A 1 1000 ? 6.359 18.938 5.613 1 89.69 1000 ASN A C 1
ATOM 7881 O O . ASN A 1 1000 ? 6.289 19.156 6.824 1 89.69 1000 ASN A O 1
ATOM 7885 N N . THR A 1 1001 ? 7.219 18.109 5.086 1 86.81 1001 THR A N 1
ATOM 7886 C CA . THR A 1 1001 ? 8.031 17.25 5.938 1 86.81 1001 THR A CA 1
ATOM 7887 C C . THR A 1 1001 ? 9.383 17.891 6.223 1 86.81 1001 THR A C 1
ATOM 7889 O O . THR A 1 1001 ? 10.219 17.297 6.914 1 86.81 1001 THR A O 1
ATOM 7892 N N . GLY A 1 1002 ? 9.68 18.953 5.688 1 85.06 1002 GLY A N 1
ATOM 7893 C CA . GLY A 1 1002 ? 10.906 19.625 6.09 1 85.06 1002 GLY A CA 1
ATOM 7894 C C . GLY A 1 1002 ? 11.812 19.969 4.922 1 85.06 1002 GLY A C 1
ATOM 7895 O O . GLY A 1 1002 ? 12.977 20.312 5.113 1 85.06 1002 GLY A O 1
ATOM 7896 N N . GLY A 1 1003 ? 11.289 19.828 3.676 1 92.88 1003 GLY A N 1
ATOM 7897 C CA . GLY A 1 1003 ? 12.008 20.328 2.51 1 92.88 1003 GLY A CA 1
ATOM 7898 C C . GLY A 1 1003 ? 12.914 19.281 1.883 1 92.88 1003 GLY A C 1
ATOM 7899 O O . GLY A 1 1003 ? 14.008 19.594 1.423 1 92.88 1003 GLY A O 1
ATOM 7900 N N . GLN A 1 1004 ? 12.555 18.031 1.899 1 94.44 1004 GLN A N 1
ATOM 7901 C CA . GLN A 1 1004 ? 13.32 16.969 1.243 1 94.44 1004 GLN A CA 1
ATOM 7902 C C . GLN A 1 1004 ? 13.133 17.016 -0.27 1 94.44 1004 GLN A C 1
ATOM 7904 O O . GLN A 1 1004 ? 12.148 17.578 -0.763 1 94.44 1004 GLN A O 1
ATOM 7909 N N . SER A 1 1005 ? 14 16.391 -0.972 1 95.31 1005 SER A N 1
ATOM 7910 C CA . SER A 1 1005 ? 13.977 16.391 -2.43 1 95.31 1005 SER A CA 1
ATOM 7911 C C . SER A 1 1005 ? 12.828 15.531 -2.959 1 95.31 1005 SER A C 1
ATOM 7913 O O . SER A 1 1005 ? 12.445 14.547 -2.332 1 95.31 1005 SER A O 1
ATOM 7915 N N . SER A 1 1006 ? 12.211 15.914 -4.062 1 96 1006 SER A N 1
ATOM 7916 C CA . SER A 1 1006 ? 11.227 15.148 -4.824 1 96 1006 SER A CA 1
ATOM 7917 C C . SER A 1 1006 ? 11.633 15.023 -6.289 1 96 1006 SER A C 1
ATOM 7919 O O . SER A 1 1006 ? 12.672 15.555 -6.695 1 96 1006 SER A O 1
ATOM 7921 N N . LYS A 1 1007 ? 10.852 14.312 -7.105 1 96.75 1007 LYS A N 1
ATOM 7922 C CA . LYS A 1 1007 ? 11.141 14.219 -8.531 1 96.75 1007 LYS A CA 1
ATOM 7923 C C . LYS A 1 1007 ? 10.797 15.523 -9.25 1 96.75 1007 LYS A C 1
ATOM 7925 O O . LYS A 1 1007 ? 11.125 15.688 -10.43 1 96.75 1007 LYS A O 1
ATOM 7930 N N . ALA A 1 1008 ? 10.227 16.453 -8.477 1 97.44 1008 ALA A N 1
ATOM 7931 C CA . ALA A 1 1008 ? 9.992 17.797 -9.016 1 97.44 1008 ALA A CA 1
ATOM 7932 C C . ALA A 1 1008 ? 11.18 18.719 -8.75 1 97.44 1008 ALA A C 1
ATOM 7934 O O . ALA A 1 1008 ? 11.305 19.781 -9.359 1 97.44 1008 ALA A O 1
ATOM 7935 N N . THR A 1 1009 ? 12.07 18.359 -7.777 1 97.31 1009 THR A N 1
ATOM 7936 C CA . THR A 1 1009 ? 13.25 19.172 -7.469 1 97.31 1009 THR A CA 1
ATOM 7937 C C . THR A 1 1009 ? 14.18 19.266 -8.672 1 97.31 1009 THR A C 1
ATOM 7939 O O . THR A 1 1009 ? 14.586 18.234 -9.234 1 97.31 1009 THR A O 1
ATOM 7942 N N . PRO A 1 1010 ? 14.516 20.453 -9.125 1 96.25 1010 PRO A N 1
ATOM 7943 C CA . PRO A 1 1010 ? 15.375 20.578 -10.305 1 96.25 1010 PRO A CA 1
ATOM 7944 C C . PRO A 1 1010 ? 16.828 20.172 -10.031 1 96.25 1010 PRO A C 1
ATOM 7946 O O . PRO A 1 1010 ? 17.266 20.172 -8.875 1 96.25 1010 PRO A O 1
ATOM 7949 N N . GLN A 1 1011 ? 17.5 19.953 -11.078 1 94.5 1011 GLN A N 1
ATOM 7950 C CA . GLN A 1 1011 ? 18.922 19.641 -10.984 1 94.5 1011 GLN A CA 1
ATOM 7951 C C . GLN A 1 1011 ? 19.672 20.781 -10.305 1 94.5 1011 GLN A C 1
ATOM 7953 O O . GLN A 1 1011 ? 19.328 21.953 -10.477 1 94.5 1011 GLN A O 1
ATOM 7958 N N . ALA A 1 1012 ? 20.672 20.453 -9.477 1 95.25 1012 ALA A N 1
ATOM 7959 C CA . ALA A 1 1012 ? 21.594 21.375 -8.82 1 95.25 1012 ALA A CA 1
ATOM 7960 C C . ALA A 1 1012 ? 20.984 21.969 -7.551 1 95.25 1012 ALA A C 1
ATOM 7962 O O . ALA A 1 1012 ? 21.688 22.547 -6.727 1 95.25 1012 ALA A O 1
ATOM 7963 N N . ALA A 1 1013 ? 19.656 21.875 -7.328 1 95.44 1013 ALA A N 1
ATOM 7964 C CA . ALA A 1 1013 ? 19.031 22.391 -6.117 1 95.44 1013 ALA A CA 1
ATOM 7965 C C . ALA A 1 1013 ? 19.453 21.609 -4.887 1 95.44 1013 ALA A C 1
ATOM 7967 O O . ALA A 1 1013 ? 19.516 20.375 -4.922 1 95.44 1013 ALA A O 1
ATOM 7968 N N . VAL A 1 1014 ? 19.797 22.328 -3.869 1 93 1014 VAL A N 1
ATOM 7969 C CA . VAL A 1 1014 ? 20.125 21.703 -2.59 1 93 1014 VAL A CA 1
ATOM 7970 C C . VAL A 1 1014 ? 18.844 21.531 -1.768 1 93 1014 VAL A C 1
ATOM 7972 O O . VAL A 1 1014 ? 18.031 22.453 -1.662 1 93 1014 VAL A O 1
ATOM 7975 N N . ALA A 1 1015 ? 18.531 20.438 -1.287 1 93.38 1015 ALA A N 1
ATOM 7976 C CA . ALA A 1 1015 ? 17.438 20.047 -0.398 1 93.38 1015 ALA A CA 1
ATOM 7977 C C . ALA A 1 1015 ? 17.875 18.938 0.552 1 93.38 1015 ALA A C 1
ATOM 7979 O O . ALA A 1 1015 ? 18.984 18.391 0.418 1 93.38 1015 ALA A O 1
ATOM 7980 N N . LYS A 1 1016 ? 17.094 18.672 1.626 1 92 1016 LYS A N 1
ATOM 7981 C CA . LYS A 1 1016 ? 17.359 17.469 2.414 1 92 1016 LYS A CA 1
ATOM 7982 C C . LYS A 1 1016 ? 17.297 16.219 1.547 1 92 1016 LYS A C 1
ATOM 7984 O O . LYS A 1 1016 ? 16.422 16.078 0.702 1 92 1016 LYS A O 1
ATOM 7989 N N . PHE A 1 1017 ? 18.266 15.25 1.606 1 92.19 1017 PHE A N 1
ATOM 7990 C CA . PHE A 1 1017 ? 18.516 14.055 0.82 1 92.19 1017 PHE A CA 1
ATOM 7991 C C . PHE A 1 1017 ? 19.156 14.414 -0.519 1 92.19 1017 PHE A C 1
ATOM 7993 O O . PHE A 1 1017 ? 19.203 13.578 -1.431 1 92.19 1017 PHE A O 1
ATOM 8000 N N . ALA A 1 1018 ? 19.5 15.734 -0.746 1 92.5 1018 ALA A N 1
ATOM 8001 C CA . ALA A 1 1018 ? 20.266 16.234 -1.882 1 92.5 1018 ALA A CA 1
ATOM 8002 C C . ALA A 1 1018 ? 21.203 17.359 -1.451 1 92.5 1018 ALA A C 1
ATOM 8004 O O . ALA A 1 1018 ? 21.203 18.438 -2.051 1 92.5 1018 ALA A O 1
ATOM 8005 N N . SER A 1 1019 ? 21.938 17.094 -0.438 1 87.19 1019 SER A N 1
ATOM 8006 C CA . SER A 1 1019 ? 22.812 18.109 0.157 1 87.19 1019 SER A CA 1
ATOM 8007 C C . SER A 1 1019 ? 23.906 18.531 -0.812 1 87.19 1019 SER A C 1
ATOM 8009 O O . SER A 1 1019 ? 24.422 19.641 -0.725 1 87.19 1019 SER A O 1
ATOM 8011 N N . LYS A 1 1020 ? 24.266 17.625 -1.798 1 87.38 1020 LYS A N 1
ATOM 8012 C CA . LYS A 1 1020 ? 25.297 17.922 -2.787 1 87.38 1020 LYS A CA 1
ATOM 8013 C C . LYS A 1 1020 ? 24.672 18.469 -4.074 1 87.38 1020 LYS A C 1
ATOM 8015 O O . LYS A 1 1020 ? 25.359 18.578 -5.094 1 87.38 1020 LYS A O 1
ATOM 8020 N N . GLY A 1 1021 ? 23.453 18.844 -3.977 1 91.06 1021 GLY A N 1
ATOM 8021 C CA . GLY A 1 1021 ? 22.734 19.234 -5.18 1 91.06 1021 GLY A CA 1
ATOM 8022 C C . GLY A 1 1021 ? 22.062 18.062 -5.887 1 91.06 1021 GLY A C 1
ATOM 8023 O O . GLY A 1 1021 ? 22.672 17 -6.039 1 91.06 1021 GLY A O 1
ATOM 8024 N N . LYS A 1 1022 ? 20.875 18.25 -6.254 1 93.81 1022 LYS A N 1
ATOM 8025 C CA . LYS A 1 1022 ? 20.141 17.203 -6.957 1 93.81 1022 LYS A CA 1
ATOM 8026 C C . LYS A 1 1022 ? 20.828 16.844 -8.273 1 93.81 1022 LYS A C 1
ATOM 8028 O O . LYS A 1 1022 ? 21.156 17.719 -9.07 1 93.81 1022 LYS A O 1
ATOM 8033 N N . ASN A 1 1023 ? 20.953 15.539 -8.562 1 89.19 1023 ASN A N 1
ATOM 8034 C CA . ASN A 1 1023 ? 21.719 15.086 -9.711 1 89.19 1023 ASN A CA 1
ATOM 8035 C C . ASN A 1 1023 ? 20.812 14.789 -10.906 1 89.19 1023 ASN A C 1
ATOM 8037 O O . ASN A 1 1023 ? 21.281 14.734 -12.047 1 89.19 1023 ASN A O 1
ATOM 8041 N N . THR A 1 1024 ? 19.578 14.594 -10.695 1 90.88 1024 THR A N 1
ATOM 8042 C CA . THR A 1 1024 ? 18.641 14.266 -11.766 1 90.88 1024 THR A CA 1
ATOM 8043 C C . THR A 1 1024 ? 17.797 15.477 -12.141 1 90.88 1024 THR A C 1
ATOM 8045 O O . THR A 1 1024 ? 17.609 16.375 -11.32 1 90.88 1024 THR A O 1
ATOM 8048 N N . LYS A 1 1025 ? 17.328 15.477 -13.344 1 92.75 1025 LYS A N 1
ATOM 8049 C CA . LYS A 1 1025 ? 16.484 16.578 -13.797 1 92.75 1025 LYS A CA 1
ATOM 8050 C C . LYS A 1 1025 ? 15.07 16.438 -13.242 1 92.75 1025 LYS A C 1
ATOM 8052 O O . LYS A 1 1025 ? 14.664 15.352 -12.812 1 92.75 1025 LYS A O 1
ATOM 8057 N N . LYS A 1 1026 ? 14.391 17.562 -13.273 1 95.31 1026 LYS A N 1
ATOM 8058 C CA . LYS A 1 1026 ? 12.984 17.562 -12.883 1 95.31 1026 LYS A CA 1
ATOM 8059 C C . LYS A 1 1026 ? 12.141 16.719 -13.828 1 95.31 1026 LYS A C 1
ATOM 8061 O O . LYS A 1 1026 ? 12.281 16.828 -15.047 1 95.31 1026 LYS A O 1
ATOM 8066 N N . LYS A 1 1027 ? 11.328 15.797 -13.242 1 96.44 1027 LYS A N 1
ATOM 8067 C CA . LYS A 1 1027 ? 10.359 15.023 -14.023 1 96.44 1027 LYS A CA 1
ATOM 8068 C C . LYS A 1 1027 ? 9.359 15.938 -14.727 1 96.44 1027 LYS A C 1
ATOM 8070 O O . LYS A 1 1027 ? 8.812 16.859 -14.109 1 96.44 1027 LYS A O 1
ATOM 8075 N N . ASP A 1 1028 ? 9.141 15.734 -16 1 97.25 1028 ASP A N 1
ATOM 8076 C CA . ASP A 1 1028 ? 8.172 16.531 -16.766 1 97.25 1028 ASP A CA 1
ATOM 8077 C C . ASP A 1 1028 ? 6.789 15.883 -16.734 1 97.25 1028 ASP A C 1
ATOM 8079 O O . ASP A 1 1028 ? 6.375 15.25 -17.703 1 97.25 1028 ASP A O 1
ATOM 8083 N N . LEU A 1 1029 ? 6.109 16.094 -15.641 1 97.75 1029 LEU A N 1
ATOM 8084 C CA . LEU A 1 1029 ? 4.809 15.484 -15.398 1 97.75 1029 LEU A CA 1
ATOM 8085 C C . LEU A 1 1029 ? 3.787 15.953 -16.422 1 97.75 1029 LEU A C 1
ATOM 8087 O O . LEU A 1 1029 ? 2.943 15.172 -16.875 1 97.75 1029 LEU A O 1
ATOM 8091 N N . ALA A 1 1030 ? 3.822 17.234 -16.797 1 97.81 1030 ALA A N 1
ATOM 8092 C CA . ALA A 1 1030 ? 2.898 17.797 -17.781 1 97.81 1030 ALA A CA 1
ATOM 8093 C C . ALA A 1 1030 ? 3.045 17.094 -19.141 1 97.81 1030 ALA A C 1
ATOM 8095 O O . ALA A 1 1030 ? 2.049 16.75 -19.766 1 97.81 1030 ALA A O 1
ATOM 8096 N N . LEU A 1 1031 ? 4.285 16.984 -19.609 1 96.75 1031 LEU A N 1
ATOM 8097 C CA . LEU A 1 1031 ? 4.555 16.328 -20.875 1 96.75 1031 LEU A CA 1
ATOM 8098 C C . LEU A 1 1031 ? 4.027 14.898 -20.875 1 96.75 1031 LEU A C 1
ATOM 8100 O O . LEU A 1 1031 ? 3.439 14.453 -21.859 1 96.75 1031 LEU A O 1
ATOM 8104 N N . MET A 1 1032 ? 4.238 14.125 -19.828 1 97.19 1032 MET A N 1
ATOM 8105 C CA . MET A 1 1032 ? 3.744 12.758 -19.703 1 97.19 1032 MET A CA 1
ATOM 8106 C C . MET A 1 1032 ? 2.223 12.719 -19.797 1 97.19 1032 MET A C 1
ATOM 8108 O O . MET A 1 1032 ? 1.657 11.852 -20.453 1 97.19 1032 MET A O 1
ATOM 8112 N N . ALA A 1 1033 ? 1.552 13.633 -19.078 1 97.75 1033 ALA A N 1
ATOM 8113 C CA . ALA A 1 1033 ? 0.092 13.688 -19.109 1 97.75 1033 ALA A CA 1
ATOM 8114 C C . ALA A 1 1033 ? -0.418 13.961 -20.516 1 97.75 1033 ALA A C 1
ATOM 8116 O O . ALA A 1 1033 ? -1.459 13.438 -20.922 1 97.75 1033 ALA A O 1
ATOM 8117 N N . MET A 1 1034 ? 0.261 14.789 -21.359 1 96.94 1034 MET A N 1
ATOM 8118 C CA . MET A 1 1034 ? -0.153 15.164 -22.703 1 96.94 1034 MET A CA 1
ATOM 8119 C C . MET A 1 1034 ? -0.123 13.953 -23.641 1 96.94 1034 MET A C 1
ATOM 8121 O O . MET A 1 1034 ? -0.834 13.922 -24.641 1 96.94 1034 MET A O 1
ATOM 8125 N N . THR A 1 1035 ? 0.687 12.922 -23.281 1 95.25 1035 THR A N 1
ATOM 8126 C CA . THR A 1 1035 ? 0.812 11.75 -24.141 1 95.25 1035 THR A CA 1
ATOM 8127 C C . THR A 1 1035 ? -0.525 11.031 -24.281 1 95.25 1035 THR A C 1
ATOM 8129 O O . THR A 1 1035 ? -0.759 10.32 -25.25 1 95.25 1035 THR A O 1
ATOM 8132 N N . TYR A 1 1036 ? -1.463 11.156 -23.344 1 95.44 1036 TYR A N 1
ATOM 8133 C CA . TYR A 1 1036 ? -2.777 10.531 -23.422 1 95.44 1036 TYR A CA 1
ATOM 8134 C C . TYR A 1 1036 ? -3.648 11.203 -24.469 1 95.44 1036 TYR A C 1
ATOM 8136 O O . TYR A 1 1036 ? -4.574 10.586 -25 1 95.44 1036 TYR A O 1
ATOM 8144 N N . GLY A 1 1037 ? -3.426 12.469 -24.734 1 93.75 1037 GLY A N 1
ATOM 8145 C CA . GLY A 1 1037 ? -4.145 13.195 -25.781 1 93.75 1037 GLY A CA 1
ATOM 8146 C C . GLY A 1 1037 ? -5.488 13.727 -25.312 1 93.75 1037 GLY A C 1
ATOM 8147 O O . GLY A 1 1037 ? -6.043 14.648 -25.906 1 93.75 1037 GLY A O 1
ATOM 8148 N N . ASN A 1 1038 ? -6.043 13.203 -24.219 1 93.81 1038 ASN A N 1
ATOM 8149 C CA . ASN A 1 1038 ? -7.379 13.602 -23.797 1 93.81 1038 ASN A CA 1
ATOM 8150 C C . ASN A 1 1038 ? -7.34 14.344 -22.453 1 93.81 1038 ASN A C 1
ATOM 8152 O O . ASN A 1 1038 ? -8.375 14.523 -21.812 1 93.81 1038 ASN A O 1
ATOM 8156 N N . VAL A 1 1039 ? -6.203 14.742 -21.969 1 97.88 1039 VAL A N 1
ATOM 8157 C CA . VAL A 1 1039 ? -6.059 15.453 -20.703 1 97.88 1039 VAL A CA 1
ATOM 8158 C C . VAL A 1 1039 ? -5.812 16.938 -20.953 1 97.88 1039 VAL A C 1
ATOM 8160 O O . VAL A 1 1039 ? -4.914 17.297 -21.719 1 97.88 1039 VAL A O 1
ATOM 8163 N N . TYR A 1 1040 ? -6.66 17.797 -20.422 1 98.5 1040 TYR A N 1
ATOM 8164 C CA . TYR A 1 1040 ? -6.297 19.219 -20.406 1 98.5 1040 TYR A CA 1
ATOM 8165 C C . TYR A 1 1040 ? -5.117 19.453 -19.469 1 98.5 1040 TYR A C 1
ATOM 8167 O O . TYR A 1 1040 ? -5.129 19.016 -18.312 1 98.5 1040 TYR A O 1
ATOM 8175 N N . VAL A 1 1041 ? -4.035 20.109 -19.969 1 98.75 1041 VAL A N 1
ATOM 8176 C CA . VAL A 1 1041 ? -2.84 20.344 -19.156 1 98.75 1041 VAL A CA 1
ATOM 8177 C C . VAL A 1 1041 ? -2.463 21.812 -19.203 1 98.75 1041 VAL A C 1
ATOM 8179 O O . VAL A 1 1041 ? -2.547 22.453 -20.25 1 98.75 1041 VAL A O 1
ATOM 8182 N N . ALA A 1 1042 ? -2.127 22.359 -18.031 1 98.88 1042 ALA A N 1
ATOM 8183 C CA . ALA A 1 1042 ? -1.614 23.734 -18 1 98.88 1042 ALA A CA 1
ATOM 8184 C C . ALA A 1 1042 ? -0.516 23.875 -16.938 1 98.88 1042 ALA A C 1
ATOM 8186 O O . ALA A 1 1042 ? -0.564 23.25 -15.891 1 98.88 1042 ALA A O 1
ATOM 8187 N N . GLN A 1 1043 ? 0.493 24.609 -17.266 1 98.81 1043 GLN A N 1
ATOM 8188 C CA . GLN A 1 1043 ? 1.502 25.078 -16.328 1 98.81 1043 GLN A CA 1
ATOM 8189 C C . GLN A 1 1043 ? 1.394 26.594 -16.109 1 98.81 1043 GLN A C 1
ATOM 8191 O O . GLN A 1 1043 ? 1.43 27.359 -17.078 1 98.81 1043 GLN A O 1
ATOM 8196 N N . ILE A 1 1044 ? 1.232 27 -14.828 1 98.88 1044 ILE A N 1
ATOM 8197 C CA . ILE A 1 1044 ? 0.915 28.391 -14.57 1 98.88 1044 ILE A CA 1
ATOM 8198 C C . ILE A 1 1044 ? 1.83 28.938 -13.477 1 98.88 1044 ILE A C 1
ATOM 8200 O O . ILE A 1 1044 ? 2.475 28.172 -12.758 1 98.88 1044 ILE A O 1
ATOM 8204 N N . ALA A 1 1045 ? 1.976 30.219 -13.367 1 98.81 1045 ALA A N 1
ATOM 8205 C CA . ALA A 1 1045 ? 2.611 31.016 -12.328 1 98.81 1045 ALA A CA 1
ATOM 8206 C C . ALA A 1 1045 ? 1.884 32.344 -12.133 1 98.81 1045 ALA A C 1
ATOM 8208 O O . ALA A 1 1045 ? 2.014 33.25 -12.945 1 98.81 1045 ALA A O 1
ATOM 8209 N N . MET A 1 1046 ? 1.189 32.406 -11.039 1 98.31 1046 MET A N 1
ATOM 8210 C CA . MET A 1 1046 ? 0.244 33.5 -10.789 1 98.31 1046 MET A CA 1
ATOM 8211 C C . MET A 1 1046 ? 0.947 34.844 -10.828 1 98.31 1046 MET A C 1
ATOM 8213 O O . MET A 1 1046 ? 0.449 35.812 -11.438 1 98.31 1046 MET A O 1
ATOM 8217 N N . GLY A 1 1047 ? 2.104 34.969 -10.164 1 97.56 1047 GLY A N 1
ATOM 8218 C CA . GLY A 1 1047 ? 2.812 36.25 -10.102 1 97.56 1047 GLY A CA 1
ATOM 8219 C C . GLY A 1 1047 ? 3.359 36.688 -11.445 1 97.56 1047 GLY A C 1
ATOM 8220 O O . GLY A 1 1047 ? 3.547 37.875 -11.688 1 97.56 1047 GLY A O 1
ATOM 8221 N N . ALA A 1 1048 ? 3.613 35.75 -12.336 1 98 1048 ALA A N 1
ATOM 8222 C CA . ALA A 1 1048 ? 4.176 36.031 -13.648 1 98 1048 ALA A CA 1
ATOM 8223 C C . ALA A 1 1048 ? 3.09 36.5 -14.625 1 98 1048 ALA A C 1
ATOM 8225 O O . ALA A 1 1048 ? 3.316 37.375 -15.445 1 98 1048 ALA A O 1
ATOM 8226 N N . ASN A 1 1049 ? 1.954 35.844 -14.586 1 98.44 1049 ASN A N 1
ATOM 8227 C CA . ASN A 1 1049 ? 0.855 36.156 -15.492 1 98.44 1049 ASN A CA 1
ATOM 8228 C C . ASN A 1 1049 ? -0.497 35.812 -14.875 1 98.44 1049 ASN A C 1
ATOM 8230 O O . ASN A 1 1049 ? -0.971 34.688 -14.992 1 98.44 1049 ASN A O 1
ATOM 8234 N N . MET A 1 1050 ? -1.192 36.812 -14.328 1 98.44 1050 MET A N 1
ATOM 8235 C CA . MET A 1 1050 ? -2.453 36.625 -13.617 1 98.44 1050 MET A CA 1
ATOM 8236 C C . MET A 1 1050 ? -3.57 36.25 -14.578 1 98.44 1050 MET A C 1
ATOM 8238 O O . MET A 1 1050 ? -4.418 35.406 -14.25 1 98.44 1050 MET A O 1
ATOM 8242 N N . ASN A 1 1051 ? -3.623 36.781 -15.766 1 98.06 1051 ASN A N 1
ATOM 8243 C CA . ASN A 1 1051 ? -4.648 36.5 -16.766 1 98.06 1051 ASN A CA 1
ATOM 8244 C C . ASN A 1 1051 ? -4.547 35.031 -17.25 1 98.06 1051 ASN A C 1
ATOM 8246 O O . ASN A 1 1051 ? -5.562 34.375 -17.422 1 98.06 1051 ASN A O 1
ATOM 8250 N N . GLN A 1 1052 ? -3.326 34.625 -17.531 1 98.44 1052 GLN A N 1
ATOM 8251 C CA . GLN A 1 1052 ? -3.121 33.219 -17.938 1 98.44 1052 GLN A CA 1
ATOM 8252 C C . GLN A 1 1052 ? -3.584 32.25 -16.844 1 98.44 1052 GLN A C 1
ATOM 8254 O O . GLN A 1 1052 ? -4.078 31.172 -17.141 1 98.44 1052 GLN A O 1
ATOM 8259 N N . THR A 1 1053 ? -3.334 32.594 -15.578 1 98.81 1053 THR A N 1
ATOM 8260 C CA . THR A 1 1053 ? -3.75 31.766 -14.445 1 98.81 1053 THR A CA 1
ATOM 8261 C C . THR A 1 1053 ? -5.266 31.578 -14.438 1 98.81 1053 THR A C 1
ATOM 8263 O O . THR A 1 1053 ? -5.762 30.453 -14.336 1 98.81 1053 THR A O 1
ATOM 8266 N N . ILE A 1 1054 ? -6.004 32.656 -14.562 1 98.44 1054 ILE A N 1
ATOM 8267 C CA . ILE A 1 1054 ? -7.461 32.594 -14.562 1 98.44 1054 ILE A CA 1
ATOM 8268 C C . ILE A 1 1054 ? -7.945 31.781 -15.758 1 98.44 1054 ILE A C 1
ATOM 8270 O O . ILE A 1 1054 ? -8.828 30.922 -15.625 1 98.44 1054 ILE A O 1
ATOM 8274 N N . LYS A 1 1055 ? -7.383 32.062 -16.891 1 98.31 1055 LYS A N 1
ATOM 8275 C CA . LYS A 1 1055 ? -7.785 31.375 -18.125 1 98.31 1055 LYS A CA 1
ATOM 8276 C C . LYS A 1 1055 ? -7.605 29.875 -17.984 1 98.31 1055 LYS A C 1
ATOM 8278 O O . LYS A 1 1055 ? -8.5 29.094 -18.344 1 98.31 1055 LYS A O 1
ATOM 8283 N N . ALA A 1 1056 ? -6.445 29.438 -17.531 1 98.75 1056 ALA A N 1
ATOM 8284 C CA . ALA A 1 1056 ? -6.145 28.016 -17.359 1 98.75 1056 ALA A CA 1
ATOM 8285 C C . ALA A 1 1056 ? -7.148 27.344 -16.422 1 98.75 1056 ALA A C 1
ATOM 8287 O O . ALA A 1 1056 ? -7.637 26.25 -16.719 1 98.75 1056 ALA A O 1
ATOM 8288 N N . ILE A 1 1057 ? -7.469 27.938 -15.297 1 98.81 1057 ILE A N 1
ATOM 8289 C CA . ILE A 1 1057 ? -8.352 27.359 -14.297 1 98.81 1057 ILE A CA 1
ATOM 8290 C C . ILE A 1 1057 ? -9.773 27.281 -14.852 1 98.81 1057 ILE A C 1
ATOM 8292 O O . ILE A 1 1057 ? -10.461 26.266 -14.664 1 98.81 1057 ILE A O 1
ATOM 8296 N N . VAL A 1 1058 ? -10.211 28.297 -15.555 1 98.25 1058 VAL A N 1
ATOM 8297 C CA . VAL A 1 1058 ? -11.547 28.344 -16.141 1 98.25 1058 VAL A CA 1
ATOM 8298 C C . VAL A 1 1058 ? -11.664 27.312 -17.25 1 98.25 1058 VAL A C 1
ATOM 8300 O O . VAL A 1 1058 ? -12.672 26.609 -17.359 1 98.25 1058 VAL A O 1
ATOM 8303 N N . GLU A 1 1059 ? -10.594 27.219 -18.125 1 98.25 1059 GLU A N 1
ATOM 8304 C CA . GLU A 1 1059 ? -10.586 26.219 -19.203 1 98.25 1059 GLU A CA 1
ATOM 8305 C C . GLU A 1 1059 ? -10.641 24.812 -18.625 1 98.25 1059 GLU A C 1
ATOM 8307 O O . GLU A 1 1059 ? -11.352 23.938 -19.156 1 98.25 1059 GLU A O 1
ATOM 8312 N N . ALA A 1 1060 ? -9.883 24.578 -17.578 1 98.44 1060 ALA A N 1
ATOM 8313 C CA . ALA A 1 1060 ? -9.883 23.25 -16.953 1 98.44 1060 ALA A CA 1
ATOM 8314 C C . ALA A 1 1060 ? -11.273 22.875 -16.453 1 98.44 1060 ALA A C 1
ATOM 8316 O O . ALA A 1 1060 ? -11.742 21.766 -16.688 1 98.44 1060 ALA A O 1
ATOM 8317 N N . GLU A 1 1061 ? -11.969 23.797 -15.75 1 97.69 1061 GLU A N 1
ATOM 8318 C CA . GLU A 1 1061 ? -13.305 23.562 -15.211 1 97.69 1061 GLU A CA 1
ATOM 8319 C C . GLU A 1 1061 ? -14.305 23.281 -16.328 1 97.69 1061 GLU A C 1
ATOM 8321 O O . GLU A 1 1061 ? -15.234 22.484 -16.141 1 97.69 1061 GLU A O 1
ATOM 8326 N N . ASN A 1 1062 ? -14.102 23.906 -17.453 1 96.31 1062 ASN A N 1
ATOM 8327 C CA . ASN A 1 1062 ? -15.062 23.812 -18.547 1 96.31 1062 ASN A CA 1
ATOM 8328 C C . ASN A 1 1062 ? -14.766 22.609 -19.438 1 96.31 1062 ASN A C 1
ATOM 8330 O O . ASN A 1 1062 ? -15.609 22.203 -20.25 1 96.31 1062 ASN A O 1
ATOM 8334 N N . TYR A 1 1063 ? -13.578 22.047 -19.328 1 97 1063 TYR A N 1
ATOM 8335 C CA . TYR A 1 1063 ? -13.203 20.906 -20.156 1 97 1063 TYR A CA 1
ATOM 8336 C C . TYR A 1 1063 ? -13.914 19.641 -19.688 1 97 1063 TYR A C 1
ATOM 8338 O O . TYR A 1 1063 ? -13.922 19.328 -18.484 1 97 1063 TYR A O 1
ATOM 8346 N N . ASP A 1 1064 ? -14.602 18.922 -20.578 1 95.94 1064 ASP A N 1
ATOM 8347 C CA . ASP A 1 1064 ? -15.297 17.688 -20.25 1 95.94 1064 ASP A CA 1
ATOM 8348 C C . ASP A 1 1064 ? -14.336 16.5 -20.281 1 95.94 1064 ASP A C 1
ATOM 8350 O O . ASP A 1 1064 ? -14.438 15.641 -21.172 1 95.94 1064 ASP A O 1
ATOM 8354 N N . GLY A 1 1065 ? -13.5 16.359 -19.375 1 96.69 1065 GLY A N 1
ATOM 8355 C CA . GLY A 1 1065 ? -12.461 15.359 -19.188 1 96.69 1065 GLY A CA 1
ATOM 8356 C C . GLY A 1 1065 ? -11.523 15.68 -18.047 1 96.69 1065 GLY A C 1
ATOM 8357 O O . GLY A 1 1065 ? -11.734 16.656 -17.312 1 96.69 1065 GLY A O 1
ATOM 8358 N N . PRO A 1 1066 ? -10.562 14.844 -17.828 1 97.94 1066 PRO A N 1
ATOM 8359 C CA . PRO A 1 1066 ? -9.617 15.125 -16.75 1 97.94 1066 PRO A CA 1
ATOM 8360 C C . PRO A 1 1066 ? -8.703 16.312 -17.062 1 97.94 1066 PRO A C 1
ATOM 8362 O O . PRO A 1 1066 ? -8.297 16.5 -18.203 1 97.94 1066 PRO A O 1
ATOM 8365 N N . SER A 1 1067 ? -8.414 17.109 -16.141 1 98.69 1067 SER A N 1
ATOM 8366 C CA . SER A 1 1067 ? -7.523 18.25 -16.297 1 98.69 1067 SER A CA 1
ATOM 8367 C C . SER A 1 1067 ? -6.418 18.25 -15.242 1 98.69 1067 SER A C 1
ATOM 8369 O O . SER A 1 1067 ? -6.617 17.766 -14.125 1 98.69 1067 SER A O 1
ATOM 8371 N N . LEU A 1 1068 ? -5.242 18.656 -15.609 1 98.75 1068 LEU A N 1
ATOM 8372 C CA . LEU A 1 1068 ? -4.078 18.781 -14.742 1 98.75 1068 LEU A CA 1
ATOM 8373 C C . LEU A 1 1068 ? -3.465 20.172 -14.828 1 98.75 1068 LEU A C 1
ATOM 8375 O O . LEU A 1 1068 ? -3.043 20.594 -15.906 1 98.75 1068 LEU A O 1
ATOM 8379 N N . ILE A 1 1069 ? -3.51 20.922 -13.758 1 98.88 1069 ILE A N 1
ATOM 8380 C CA . ILE A 1 1069 ? -2.842 22.219 -13.672 1 98.88 1069 ILE A CA 1
ATOM 8381 C C . ILE A 1 1069 ? -1.656 22.125 -12.719 1 98.88 1069 ILE A C 1
ATOM 8383 O O . ILE A 1 1069 ? -1.811 21.719 -11.562 1 98.88 1069 ILE A O 1
ATOM 8387 N N . ILE A 1 1070 ? -0.482 22.438 -13.172 1 98.88 1070 ILE A N 1
ATOM 8388 C CA . ILE A 1 1070 ? 0.713 22.516 -12.336 1 98.88 1070 ILE A CA 1
ATOM 8389 C C . ILE A 1 1070 ? 1.052 23.969 -12.047 1 98.88 1070 ILE A C 1
ATOM 8391 O O . ILE A 1 1070 ? 1.349 24.75 -12.961 1 98.88 1070 ILE A O 1
ATOM 8395 N N . ALA A 1 1071 ? 0.985 24.375 -10.789 1 98.88 1071 ALA A N 1
ATOM 8396 C CA . ALA A 1 1071 ? 1.159 25.766 -10.375 1 98.88 1071 ALA A CA 1
ATOM 8397 C C . ALA A 1 1071 ? 2.475 25.969 -9.625 1 98.88 1071 ALA A C 1
ATOM 8399 O O . ALA A 1 1071 ? 2.686 25.359 -8.57 1 98.88 1071 ALA A O 1
ATOM 8400 N N . TYR A 1 1072 ? 3.383 26.797 -10.172 1 98.69 1072 TYR A N 1
ATOM 8401 C CA . TYR A 1 1072 ? 4.621 27.109 -9.461 1 98.69 1072 TYR A CA 1
ATOM 8402 C C . TYR A 1 1072 ? 4.332 27.797 -8.133 1 98.69 1072 TYR A C 1
ATOM 8404 O O . TYR A 1 1072 ? 3.645 28.812 -8.094 1 98.69 1072 TYR A O 1
ATOM 8412 N N . ALA A 1 1073 ? 4.793 27.25 -7.023 1 98.38 1073 ALA A N 1
ATOM 8413 C CA . ALA A 1 1073 ? 4.52 27.797 -5.699 1 98.38 1073 ALA A CA 1
ATOM 8414 C C . ALA A 1 1073 ? 5.816 28.031 -4.926 1 98.38 1073 ALA A C 1
ATOM 8416 O O . ALA A 1 1073 ? 6.582 27.094 -4.684 1 98.38 1073 ALA A O 1
ATOM 8417 N N . THR A 1 1074 ? 6.062 29.266 -4.512 1 97.5 1074 THR A N 1
ATOM 8418 C CA . THR A 1 1074 ? 7.234 29.578 -3.703 1 97.5 1074 THR A CA 1
ATOM 8419 C C . THR A 1 1074 ? 7.082 29.031 -2.289 1 97.5 1074 THR A C 1
ATOM 8421 O O . THR A 1 1074 ? 5.965 28.781 -1.828 1 97.5 1074 THR A O 1
ATOM 8424 N N . CYS A 1 1075 ? 8.141 28.828 -1.68 1 95.31 1075 CYS A N 1
ATOM 8425 C CA . CYS A 1 1075 ? 8.203 28.234 -0.348 1 95.31 1075 CYS A CA 1
ATOM 8426 C C . CYS A 1 1075 ? 9.336 28.844 0.468 1 95.31 1075 CYS A C 1
ATOM 8428 O O . CYS A 1 1075 ? 10.367 29.234 -0.086 1 95.31 1075 CYS A O 1
ATOM 8430 N N . ILE A 1 1076 ? 9.125 28.906 1.772 1 91.25 1076 ILE A N 1
ATOM 8431 C CA . ILE A 1 1076 ? 10.156 29.438 2.66 1 91.25 1076 ILE A CA 1
ATOM 8432 C C . ILE A 1 1076 ? 11.43 28.625 2.521 1 91.25 1076 ILE A C 1
ATOM 8434 O O . ILE A 1 1076 ? 12.539 29.141 2.654 1 91.25 1076 ILE A O 1
ATOM 8438 N N . ASP A 1 1077 ? 11.344 27.359 2.166 1 92.19 1077 ASP A N 1
ATOM 8439 C CA . ASP A 1 1077 ? 12.477 26.438 2.078 1 92.19 1077 ASP A CA 1
ATOM 8440 C C . ASP A 1 1077 ? 13.312 26.719 0.83 1 92.19 1077 ASP A C 1
ATOM 8442 O O . ASP A 1 1077 ? 14.438 26.234 0.707 1 92.19 1077 ASP A O 1
ATOM 8446 N N . HIS A 1 1078 ? 12.812 27.531 -0.104 1 95.06 1078 HIS A N 1
ATOM 8447 C CA . HIS A 1 1078 ? 13.617 27.938 -1.251 1 95.06 1078 HIS A CA 1
ATOM 8448 C C . HIS A 1 1078 ? 14.75 28.875 -0.825 1 95.06 1078 HIS A C 1
ATOM 8450 O O . HIS A 1 1078 ? 15.781 28.938 -1.488 1 95.06 1078 HIS A O 1
ATOM 8456 N N . GLY A 1 1079 ? 14.516 29.547 0.328 1 92.88 1079 GLY A N 1
ATOM 8457 C CA . GLY A 1 1079 ? 15.492 30.516 0.782 1 92.88 1079 GLY A CA 1
ATOM 8458 C C . GLY A 1 1079 ? 15.602 31.719 -0.131 1 92.88 1079 GLY A C 1
ATOM 8459 O O . GLY A 1 1079 ? 16.703 32.125 -0.533 1 92.88 1079 GLY A O 1
ATOM 8460 N N . ILE A 1 1080 ? 14.453 32.312 -0.481 1 95.75 1080 ILE A N 1
ATOM 8461 C CA . ILE A 1 1080 ? 14.422 33.5 -1.348 1 95.75 1080 ILE A CA 1
ATOM 8462 C C . ILE A 1 1080 ? 15.086 34.656 -0.639 1 95.75 1080 ILE A C 1
ATOM 8464 O O . ILE A 1 1080 ? 14.602 35.125 0.4 1 95.75 1080 ILE A O 1
ATOM 8468 N N . LYS A 1 1081 ? 16.094 35.188 -1.167 1 92.62 1081 LYS A N 1
ATOM 8469 C CA . LYS A 1 1081 ? 16.891 36.25 -0.521 1 92.62 1081 LYS A CA 1
ATOM 8470 C C . LYS A 1 1081 ? 16.078 37.531 -0.348 1 92.62 1081 LYS A C 1
ATOM 8472 O O . LYS A 1 1081 ? 16.266 38.25 0.634 1 92.62 1081 LYS A O 1
ATOM 8477 N N . LEU A 1 1082 ? 15.195 37.781 -1.267 1 93.25 1082 LEU A N 1
ATOM 8478 C CA . LEU A 1 1082 ? 14.375 39 -1.201 1 93.25 1082 LEU A CA 1
ATOM 8479 C C . LEU A 1 1082 ? 13.266 38.844 -0.167 1 93.25 1082 LEU A C 1
ATOM 8481 O O . LEU A 1 1082 ? 12.594 39.812 0.176 1 93.25 1082 LEU A O 1
ATOM 8485 N N . GLY A 1 1083 ? 13.062 37.625 0.339 1 91.81 1083 GLY A N 1
ATOM 8486 C CA . GLY A 1 1083 ? 12.031 37.375 1.328 1 91.81 1083 GLY A CA 1
ATOM 8487 C C . GLY A 1 1083 ? 10.734 36.875 0.719 1 91.81 1083 GLY A C 1
ATOM 8488 O O . GLY A 1 1083 ? 10.461 37.094 -0.459 1 91.81 1083 GLY A O 1
ATOM 8489 N N . MET A 1 1084 ? 9.875 36.312 1.479 1 93.5 1084 MET A N 1
ATOM 8490 C CA . MET A 1 1084 ? 8.633 35.688 1.024 1 93.5 1084 MET A CA 1
ATOM 8491 C C . MET A 1 1084 ? 7.598 36.719 0.656 1 93.5 1084 MET A C 1
ATOM 8493 O O . MET A 1 1084 ? 6.621 36.438 -0.039 1 93.5 1084 MET A O 1
ATOM 8497 N N . GLY A 1 1085 ? 7.746 37.906 1.133 1 94 1085 GLY A N 1
ATOM 8498 C CA . GLY A 1 1085 ? 6.871 39 0.714 1 94 1085 GLY A CA 1
ATOM 8499 C C . GLY A 1 1085 ? 6.965 39.281 -0.77 1 94 1085 GLY A C 1
ATOM 8500 O O . GLY A 1 1085 ? 6.062 39.906 -1.34 1 94 1085 GLY A O 1
ATOM 8501 N N . ASN A 1 1086 ? 7.98 38.844 -1.437 1 96.12 1086 ASN A N 1
ATOM 8502 C CA . ASN A 1 1086 ? 8.227 39.062 -2.854 1 96.12 1086 ASN A CA 1
ATOM 8503 C C . ASN A 1 1086 ? 7.855 37.875 -3.705 1 96.12 1086 ASN A C 1
ATOM 8505 O O . ASN A 1 1086 ? 8.375 37.688 -4.809 1 96.12 1086 ASN A O 1
ATOM 8509 N N . THR A 1 1087 ? 7.004 37 -3.229 1 96.44 1087 THR A N 1
ATOM 8510 C CA . THR A 1 1087 ? 6.551 35.781 -3.914 1 96.44 1087 THR A CA 1
ATOM 8511 C C . THR A 1 1087 ? 6.109 36.094 -5.34 1 96.44 1087 THR A C 1
ATOM 8513 O O . THR A 1 1087 ? 6.539 35.438 -6.289 1 96.44 1087 THR A O 1
ATOM 8516 N N . PRO A 1 1088 ? 5.219 37.125 -5.625 1 97.19 1088 PRO A N 1
ATOM 8517 C CA . PRO A 1 1088 ? 4.801 37.406 -7 1 97.19 1088 PRO A CA 1
ATOM 8518 C C . PRO A 1 1088 ? 5.973 37.781 -7.91 1 97.19 1088 PRO A C 1
ATOM 8520 O O . PRO A 1 1088 ? 6.043 37.312 -9.055 1 97.19 1088 PRO A O 1
ATOM 8523 N N . TYR A 1 1089 ? 6.871 38.594 -7.387 1 96.88 1089 TYR A N 1
ATOM 8524 C CA . TYR A 1 1089 ? 8.031 39 -8.172 1 96.88 1089 TYR A CA 1
ATOM 8525 C C . TYR A 1 1089 ? 8.93 37.812 -8.477 1 96.88 1089 TYR A C 1
ATOM 8527 O O . TYR A 1 1089 ? 9.453 37.688 -9.586 1 96.88 1089 TYR A O 1
ATOM 8535 N N . GLU A 1 1090 ? 9.172 37 -7.473 1 97.69 1090 GLU A N 1
ATOM 8536 C CA . GLU A 1 1090 ? 10.008 35.812 -7.664 1 97.69 1090 GLU A CA 1
ATOM 8537 C C . GLU A 1 1090 ? 9.422 34.875 -8.727 1 97.69 1090 GLU A C 1
ATOM 8539 O O . GLU A 1 1090 ? 10.156 34.281 -9.508 1 97.69 1090 GLU A O 1
ATOM 8544 N N . GLU A 1 1091 ? 8.094 34.688 -8.781 1 98.25 1091 GLU A N 1
ATOM 8545 C CA . GLU A 1 1091 ? 7.426 33.906 -9.812 1 98.25 1091 GLU A CA 1
ATOM 8546 C C . GLU A 1 1091 ? 7.68 34.5 -11.203 1 98.25 1091 GLU A C 1
ATOM 8548 O O . GLU A 1 1091 ? 7.895 33.75 -12.164 1 98.25 1091 GLU A O 1
ATOM 8553 N N . LYS A 1 1092 ? 7.586 35.812 -11.297 1 97.94 1092 LYS A N 1
ATOM 8554 C CA . LYS A 1 1092 ? 7.867 36.469 -12.562 1 97.94 1092 LYS A CA 1
ATOM 8555 C C . LYS A 1 1092 ? 9.312 36.219 -13 1 97.94 1092 LYS A C 1
ATOM 8557 O O . LYS A 1 1092 ? 9.57 35.969 -14.18 1 97.94 1092 LYS A O 1
ATOM 8562 N N . ARG A 1 1093 ? 10.227 36.344 -12.078 1 97.94 1093 ARG A N 1
ATOM 8563 C CA . ARG A 1 1093 ? 11.633 36.094 -12.383 1 97.94 1093 ARG A CA 1
ATOM 8564 C C . ARG A 1 1093 ? 11.859 34.688 -12.875 1 97.94 1093 ARG A C 1
ATOM 8566 O O . ARG A 1 1093 ? 12.68 34.438 -13.758 1 97.94 1093 ARG A O 1
ATOM 8573 N N . ALA A 1 1094 ? 11.141 33.719 -12.25 1 98.38 1094 ALA A N 1
ATOM 8574 C CA . ALA A 1 1094 ? 11.258 32.312 -12.664 1 98.38 1094 ALA A CA 1
ATOM 8575 C C . ALA A 1 1094 ? 10.883 32.156 -14.133 1 98.38 1094 ALA A C 1
ATOM 8577 O O . ALA A 1 1094 ? 11.539 31.422 -14.867 1 98.38 1094 ALA A O 1
ATOM 8578 N N . VAL A 1 1095 ? 9.82 32.781 -14.578 1 98.31 1095 VAL A N 1
ATOM 8579 C CA . VAL A 1 1095 ? 9.352 32.656 -15.961 1 98.31 1095 VAL A CA 1
ATOM 8580 C C . VAL A 1 1095 ? 10.281 33.438 -16.891 1 98.31 1095 VAL A C 1
ATOM 8582 O O . VAL A 1 1095 ? 10.68 32.938 -17.938 1 98.31 1095 VAL A O 1
ATOM 8585 N N . ASP A 1 1096 ? 10.703 34.688 -16.469 1 97.94 1096 ASP A N 1
ATOM 8586 C CA . ASP A 1 1096 ? 11.539 35.562 -17.297 1 97.94 1096 ASP A CA 1
ATOM 8587 C C . ASP A 1 1096 ? 12.914 34.938 -17.531 1 97.94 1096 ASP A C 1
ATOM 8589 O O . ASP A 1 1096 ? 13.562 35.219 -18.531 1 97.94 1096 ASP A O 1
ATOM 8593 N N . SER A 1 1097 ? 13.367 34.125 -16.641 1 97.88 1097 SER A N 1
ATOM 8594 C CA . SER A 1 1097 ? 14.695 33.531 -16.719 1 97.88 1097 SER A CA 1
ATOM 8595 C C . SER A 1 1097 ? 14.664 32.219 -17.531 1 97.88 1097 SER A C 1
ATOM 8597 O O . SER A 1 1097 ? 15.711 31.672 -17.875 1 97.88 1097 SER A O 1
ATOM 8599 N N . GLY A 1 1098 ? 13.461 31.703 -17.781 1 96.94 1098 GLY A N 1
ATOM 8600 C CA . GLY A 1 1098 ? 13.344 30.422 -18.469 1 96.94 1098 GLY A CA 1
ATOM 8601 C C . GLY A 1 1098 ? 13.383 29.234 -17.516 1 96.94 1098 GLY A C 1
ATOM 8602 O O . GLY A 1 1098 ? 13.258 28.094 -17.938 1 96.94 1098 GLY A O 1
ATOM 8603 N N . TYR A 1 1099 ? 13.516 29.531 -16.219 1 97.62 1099 TYR A N 1
ATOM 8604 C CA . TYR A 1 1099 ? 13.445 28.484 -15.195 1 97.62 1099 TYR A CA 1
ATOM 8605 C C . TYR A 1 1099 ? 12.109 27.766 -15.25 1 97.62 1099 TYR A C 1
ATOM 8607 O O . TYR A 1 1099 ? 12.055 26.547 -15.07 1 97.62 1099 TYR A O 1
ATOM 8615 N N . TRP A 1 1100 ? 11.062 28.438 -15.477 1 97.94 1100 TRP A N 1
ATOM 8616 C CA . TRP A 1 1100 ? 9.68 27.984 -15.555 1 97.94 1100 TRP A CA 1
ATOM 8617 C C . TRP A 1 1100 ? 9 28.516 -16.812 1 97.94 1100 TRP A C 1
ATOM 8619 O O . TRP A 1 1100 ? 9.227 29.672 -17.203 1 97.94 1100 TRP A O 1
ATOM 8629 N N . THR A 1 1101 ? 8.242 27.656 -17.484 1 98.12 1101 THR A N 1
ATOM 8630 C CA . THR A 1 1101 ? 7.582 28.062 -18.719 1 98.12 1101 THR A CA 1
ATOM 8631 C C . THR A 1 1101 ? 6.066 27.969 -18.578 1 98.12 1101 THR A C 1
ATOM 8633 O O . THR A 1 1101 ? 5.551 27.031 -17.969 1 98.12 1101 THR A O 1
ATOM 8636 N N . LEU A 1 1102 ? 5.312 28.953 -19.109 1 98.69 1102 LEU A N 1
ATOM 8637 C CA . LEU A 1 1102 ? 3.854 28.953 -19.078 1 98.69 1102 LEU A CA 1
ATOM 8638 C C . LEU A 1 1102 ? 3.285 28.391 -20.391 1 98.69 1102 LEU A C 1
ATOM 8640 O O . LEU A 1 1102 ? 3.715 28.797 -21.469 1 98.69 1102 LEU A O 1
ATOM 8644 N N . TYR A 1 1103 ? 2.355 27.469 -20.312 1 98.69 1103 TYR A N 1
ATOM 8645 C CA . TYR A 1 1103 ? 1.698 26.922 -21.5 1 98.69 1103 TYR A CA 1
ATOM 8646 C C . TYR A 1 1103 ? 0.375 26.266 -21.125 1 98.69 1103 TYR A C 1
ATOM 8648 O O . TYR A 1 1103 ? 0.084 26.047 -19.953 1 98.69 1103 TYR A O 1
ATOM 8656 N N . ARG A 1 1104 ? -0.441 25.969 -22.156 1 98.31 1104 ARG A N 1
ATOM 8657 C CA . ARG A 1 1104 ? -1.69 25.219 -22.062 1 98.31 1104 ARG A CA 1
ATOM 8658 C C . ARG A 1 1104 ? -1.796 24.203 -23.203 1 98.31 1104 ARG A C 1
ATOM 8660 O O . ARG A 1 1104 ? -1.338 24.453 -24.312 1 98.31 1104 ARG A O 1
ATOM 8667 N N . TYR A 1 1105 ? -2.234 23.031 -22.844 1 98.38 1105 TYR A N 1
ATOM 8668 C CA . TYR A 1 1105 ? -2.617 21.984 -23.781 1 98.38 1105 TYR A CA 1
ATOM 8669 C C . TYR A 1 1105 ? -4.109 21.688 -23.703 1 98.38 1105 TYR A C 1
ATOM 8671 O O . TYR A 1 1105 ? -4.594 21.219 -22.672 1 98.38 1105 TYR A O 1
ATOM 8679 N N . ASN A 1 1106 ? -4.898 22.016 -24.688 1 98.25 1106 ASN A N 1
ATOM 8680 C CA . ASN A 1 1106 ? -6.348 21.844 -24.734 1 98.25 1106 ASN A CA 1
ATOM 8681 C C . ASN A 1 1106 ? -6.758 20.859 -25.828 1 98.25 1106 ASN A C 1
ATOM 8683 O O . ASN A 1 1106 ? -6.766 21.203 -27.016 1 98.25 1106 ASN A O 1
ATOM 8687 N N . PRO A 1 1107 ? -7.176 19.641 -25.484 1 96.06 1107 PRO A N 1
ATOM 8688 C CA . PRO A 1 1107 ? -7.516 18.609 -26.469 1 96.06 1107 PRO A CA 1
ATOM 8689 C C . PRO A 1 1107 ? -8.648 19.031 -27.406 1 96.06 1107 PRO A C 1
ATOM 8691 O O . PRO A 1 1107 ? -8.758 18.516 -28.516 1 96.06 1107 PRO A O 1
ATOM 8694 N N . GLU A 1 1108 ? -9.492 20 -27.047 1 96.19 1108 GLU A N 1
ATOM 8695 C CA . GLU A 1 1108 ? -10.625 20.438 -27.859 1 96.19 1108 GLU A CA 1
ATOM 8696 C C . GLU A 1 1108 ? -10.156 21.156 -29.109 1 96.19 1108 GLU A C 1
ATOM 8698 O O . GLU A 1 1108 ? -10.828 21.125 -30.141 1 96.19 1108 GLU A O 1
ATOM 8703 N N . LEU A 1 1109 ? -9.039 21.766 -29.031 1 96.31 1109 LEU A N 1
ATOM 8704 C CA . LEU A 1 1109 ? -8.5 22.469 -30.172 1 96.31 1109 LEU A CA 1
ATOM 8705 C C . LEU A 1 1109 ? -8.133 21.5 -31.297 1 96.31 1109 LEU A C 1
ATOM 8707 O O . LEU A 1 1109 ? -8.289 21.828 -32.469 1 96.31 1109 LEU A O 1
ATOM 8711 N N . LYS A 1 1110 ? -7.617 20.375 -30.984 1 92.81 1110 LYS A N 1
ATOM 8712 C CA . LYS A 1 1110 ? -7.273 19.375 -31.969 1 92.81 1110 LYS A CA 1
ATOM 8713 C C . LYS A 1 1110 ? -8.5 18.953 -32.781 1 92.81 1110 LYS A C 1
ATOM 8715 O O . LYS A 1 1110 ? -8.398 18.703 -34 1 92.81 1110 LYS A O 1
ATOM 8720 N N . LYS A 1 1111 ? -9.602 18.844 -32.125 1 90 1111 LYS A N 1
ATOM 8721 C CA . LYS A 1 1111 ? -10.852 18.484 -32.812 1 90 1111 LYS A CA 1
ATOM 8722 C C . LYS A 1 1111 ? -11.227 19.531 -33.844 1 90 1111 LYS A C 1
ATOM 8724 O O . LYS A 1 1111 ? -11.883 19.219 -34.844 1 90 1111 LYS A O 1
ATOM 8729 N N . GLU A 1 1112 ? -10.742 20.75 -33.625 1 93.19 1112 GLU A N 1
ATOM 8730 C CA . GLU A 1 1112 ? -11.023 21.844 -34.531 1 93.19 1112 GLU A CA 1
ATOM 8731 C C . GLU A 1 1112 ? -9.93 21.953 -35.594 1 93.19 1112 GLU A C 1
ATOM 8733 O O . GLU A 1 1112 ? -9.961 22.859 -36.438 1 93.19 1112 GLU A O 1
ATOM 8738 N N . GLY A 1 1113 ? -8.977 21.109 -35.531 1 90.56 1113 GLY A N 1
ATOM 8739 C CA . GLY A 1 1113 ? -7.879 21.125 -36.5 1 90.56 1113 GLY A CA 1
ATOM 8740 C C . GLY A 1 1113 ? -6.777 22.109 -36.125 1 90.56 1113 GLY A C 1
ATOM 8741 O O . GLY A 1 1113 ? -5.902 22.406 -36.938 1 90.56 1113 GLY A O 1
ATOM 8742 N N . LYS A 1 1114 ? -6.871 22.578 -34.906 1 95.19 1114 LYS A N 1
ATOM 8743 C CA . LYS A 1 1114 ? -5.863 23.5 -34.406 1 95.19 1114 LYS A CA 1
ATOM 8744 C C . LYS A 1 1114 ? -4.844 22.781 -33.531 1 95.19 1114 LYS A C 1
ATOM 8746 O O . LYS A 1 1114 ? -5.094 21.672 -33.062 1 95.19 1114 LYS A O 1
ATOM 8751 N N . ASN A 1 1115 ? -3.682 23.406 -33.312 1 96.06 1115 ASN A N 1
ATOM 8752 C CA . ASN A 1 1115 ? -2.686 22.844 -32.406 1 96.06 1115 ASN A CA 1
ATOM 8753 C C . ASN A 1 1115 ? -3.16 22.891 -30.953 1 96.06 1115 ASN A C 1
ATOM 8755 O O . ASN A 1 1115 ? -3.445 23.969 -30.422 1 96.06 1115 ASN A O 1
ATOM 8759 N N . PRO A 1 1116 ? -3.26 21.812 -30.359 1 97.12 1116 PRO A N 1
ATOM 8760 C CA . PRO A 1 1116 ? -3.766 21.797 -28.984 1 97.12 1116 PRO A CA 1
ATOM 8761 C C . PRO A 1 1116 ? -2.781 22.422 -27.984 1 97.12 1116 PRO A C 1
ATOM 8763 O O . PRO A 1 1116 ? -3.156 22.719 -26.859 1 97.12 1116 PRO A O 1
ATOM 8766 N N . PHE A 1 1117 ? -1.47 22.562 -28.359 1 97.81 1117 PHE A N 1
ATOM 8767 C CA . PHE A 1 1117 ? -0.453 23.109 -27.484 1 97.81 1117 PHE A CA 1
ATOM 8768 C C . PHE A 1 1117 ? -0.256 24.594 -27.75 1 97.81 1117 PHE A C 1
ATOM 8770 O O . PHE A 1 1117 ? 0.048 25 -28.875 1 97.81 1117 PHE A O 1
ATOM 8777 N N . ILE A 1 1118 ? -0.414 25.422 -26.719 1 97.94 1118 ILE A N 1
ATOM 8778 C CA . ILE A 1 1118 ? -0.233 26.859 -26.797 1 97.94 1118 ILE A CA 1
ATOM 8779 C C . ILE A 1 1118 ? 0.877 27.297 -25.828 1 97.94 1118 ILE A C 1
ATOM 8781 O O . ILE A 1 1118 ? 0.777 27.078 -24.625 1 97.94 1118 ILE A O 1
ATOM 8785 N N . LEU A 1 1119 ? 2.006 27.766 -26.312 1 98.12 1119 LEU A N 1
ATOM 8786 C CA . LEU A 1 1119 ? 3.074 28.328 -25.484 1 98.12 1119 LEU A CA 1
ATOM 8787 C C . LEU A 1 1119 ? 2.734 29.75 -25.062 1 98.12 1119 LEU A C 1
ATOM 8789 O O . LEU A 1 1119 ? 2.715 30.672 -25.875 1 98.12 1119 LEU A O 1
ATOM 8793 N N . ASP A 1 1120 ? 2.441 30.016 -23.828 1 97.81 1120 ASP A N 1
ATOM 8794 C CA . ASP A 1 1120 ? 1.909 31.281 -23.328 1 97.81 1120 ASP A CA 1
ATOM 8795 C C . ASP A 1 1120 ? 3.035 32.25 -22.953 1 97.81 1120 ASP A C 1
ATOM 8797 O O . ASP A 1 1120 ? 2.854 33.469 -22.984 1 97.81 1120 ASP A O 1
ATOM 8801 N N . SER A 1 1121 ? 4.188 31.703 -22.484 1 96.06 1121 SER A N 1
ATOM 8802 C CA . SER A 1 1121 ? 5.27 32.594 -22.078 1 96.06 1121 SER A CA 1
ATOM 8803 C C . SER A 1 1121 ? 6.188 32.906 -23.25 1 96.06 1121 SER A C 1
ATOM 8805 O O . SER A 1 1121 ? 6.309 32.125 -24.188 1 96.06 1121 SER A O 1
ATOM 8807 N N . LYS A 1 1122 ? 6.875 34.031 -23.203 1 94.56 1122 LYS A N 1
ATOM 8808 C CA . LYS A 1 1122 ? 7.859 34.469 -24.188 1 94.56 1122 LYS A CA 1
ATOM 8809 C C . LYS A 1 1122 ? 9.234 33.875 -23.891 1 94.56 1122 LYS A C 1
ATOM 8811 O O . LYS A 1 1122 ? 9.406 33.156 -22.906 1 94.56 1122 LYS A O 1
ATOM 8816 N N . SER A 1 1123 ? 10.117 34.031 -24.812 1 96.06 1123 SER A N 1
ATOM 8817 C CA . SER A 1 1123 ? 11.484 33.562 -24.609 1 96.06 1123 SER A CA 1
ATOM 8818 C C . SER A 1 1123 ? 12.117 34.25 -23.391 1 96.06 1123 SER A C 1
ATOM 8820 O O . SER A 1 1123 ? 11.812 35.406 -23.094 1 96.06 1123 SER A O 1
ATOM 8822 N N . PRO A 1 1124 ? 13 33.594 -22.75 1 96.38 1124 PRO A N 1
ATOM 8823 C CA . PRO A 1 1124 ? 13.641 34.156 -21.562 1 96.38 1124 PRO A CA 1
ATOM 8824 C C . PRO A 1 1124 ? 14.328 35.469 -21.844 1 96.38 1124 PRO A C 1
ATOM 8826 O O . PRO A 1 1124 ? 14.938 35.656 -22.891 1 96.38 1124 PRO A O 1
ATOM 8829 N N . THR A 1 1125 ? 14.258 36.375 -20.875 1 96.62 1125 THR A N 1
ATOM 8830 C CA . THR A 1 1125 ? 14.781 37.719 -21.062 1 96.62 1125 THR A CA 1
ATOM 8831 C C . THR A 1 1125 ? 15.891 38.031 -20.047 1 96.62 1125 THR A C 1
ATOM 8833 O O . THR A 1 1125 ? 16.609 39 -20.188 1 96.62 1125 THR A O 1
ATOM 8836 N N . ILE A 1 1126 ? 15.984 37.312 -18.953 1 96.56 1126 ILE A N 1
ATOM 8837 C CA . ILE A 1 1126 ? 17.062 37.469 -17.969 1 96.56 1126 ILE A CA 1
ATOM 8838 C C . ILE A 1 1126 ? 17.875 36.156 -17.891 1 96.56 1126 ILE A C 1
ATOM 8840 O O . ILE A 1 1126 ? 17.422 35.125 -18.375 1 96.56 1126 ILE A O 1
ATOM 8844 N N . LYS A 1 1127 ? 19.016 36.219 -17.297 1 97.06 1127 LYS A N 1
ATOM 8845 C CA . LYS A 1 1127 ? 19.875 35.062 -17.188 1 97.06 1127 LYS A CA 1
ATOM 8846 C C . LYS A 1 1127 ? 19.375 34.125 -16.094 1 97.06 1127 LYS A C 1
ATOM 8848 O O . LYS A 1 1127 ? 19 34.531 -15.008 1 97.06 1127 LYS A O 1
ATOM 8853 N N . LEU A 1 1128 ? 19.391 32.906 -16.469 1 97.5 1128 LEU A N 1
ATOM 8854 C CA . LEU A 1 1128 ? 18.969 31.891 -15.523 1 97.5 1128 LEU A CA 1
ATOM 8855 C C . LEU A 1 1128 ? 19.828 31.922 -14.273 1 97.5 1128 LEU A C 1
ATOM 8857 O O . LEU A 1 1128 ? 19.344 31.719 -13.156 1 97.5 1128 LEU A O 1
ATOM 8861 N N . ARG A 1 1129 ? 21.094 32.156 -14.414 1 96.31 1129 ARG A N 1
ATOM 8862 C CA . ARG A 1 1129 ? 22.031 32.188 -13.312 1 96.31 1129 ARG A CA 1
ATOM 8863 C C . ARG A 1 1129 ? 21.625 33.219 -12.266 1 96.31 1129 ARG A C 1
ATOM 8865 O O . ARG A 1 1129 ? 21.797 32.969 -11.062 1 96.31 1129 ARG A O 1
ATOM 8872 N N . ASP A 1 1130 ? 21.141 34.312 -12.711 1 96.38 1130 ASP A N 1
ATOM 8873 C CA . ASP A 1 1130 ? 20.703 35.375 -11.805 1 96.38 1130 ASP A CA 1
ATOM 8874 C C . ASP A 1 1130 ? 19.547 34.906 -10.93 1 96.38 1130 ASP A C 1
ATOM 8876 O O . ASP A 1 1130 ? 19.5 35.219 -9.734 1 96.38 1130 ASP A O 1
ATOM 8880 N N . PHE A 1 1131 ? 18.719 34.281 -11.516 1 97.62 1131 PHE A N 1
ATOM 8881 C CA . PHE A 1 1131 ? 17.609 33.719 -10.758 1 97.62 1131 PHE A CA 1
ATOM 8882 C C . PHE A 1 1131 ? 18.109 32.719 -9.727 1 97.62 1131 PHE A C 1
ATOM 8884 O O . PHE A 1 1131 ? 17.703 32.75 -8.562 1 97.62 1131 PHE A O 1
ATOM 8891 N N . LEU A 1 1132 ? 18.984 31.781 -10.133 1 97.25 1132 LEU A N 1
ATOM 8892 C CA . LEU A 1 1132 ? 19.5 30.75 -9.25 1 97.25 1132 LEU A CA 1
ATOM 8893 C C . LEU A 1 1132 ? 20.219 31.359 -8.047 1 97.25 1132 LEU A C 1
ATOM 8895 O O . LEU A 1 1132 ? 20.031 30.891 -6.918 1 97.25 1132 LEU A O 1
ATOM 8899 N N . MET A 1 1133 ? 20.906 32.375 -8.242 1 95.69 1133 MET A N 1
ATOM 8900 C CA . MET A 1 1133 ? 21.688 33 -7.18 1 95.69 1133 MET A CA 1
ATOM 8901 C C . MET A 1 1133 ? 20.781 33.75 -6.211 1 95.69 1133 MET A C 1
ATOM 8903 O O . MET A 1 1133 ? 21.203 34.125 -5.113 1 95.69 1133 MET A O 1
ATOM 8907 N N . GLY A 1 1134 ? 19.562 34 -6.602 1 95.81 1134 GLY A N 1
ATOM 8908 C CA . GLY A 1 1134 ? 18.609 34.688 -5.746 1 95.81 1134 GLY A CA 1
ATOM 8909 C C . GLY A 1 1134 ? 17.984 33.781 -4.703 1 95.81 1134 GLY A C 1
ATOM 8910 O O . GLY A 1 1134 ? 17.312 34.25 -3.783 1 95.81 1134 GLY A O 1
ATOM 8911 N N . GLU A 1 1135 ? 18.219 32.531 -4.789 1 95.94 1135 GLU A N 1
ATOM 8912 C CA . GLU A 1 1135 ? 17.672 31.547 -3.854 1 95.94 1135 GLU A CA 1
ATOM 8913 C C . GLU A 1 1135 ? 18.781 30.781 -3.143 1 95.94 1135 GLU A C 1
ATOM 8915 O O . GLU A 1 1135 ? 19.766 30.391 -3.764 1 95.94 1135 GLU A O 1
ATOM 8920 N N . LEU A 1 1136 ? 18.641 30.531 -1.88 1 93.12 1136 LEU A N 1
ATOM 8921 C CA . LEU A 1 1136 ? 19.641 29.859 -1.076 1 93.12 1136 LEU A CA 1
ATOM 8922 C C . LEU A 1 1136 ? 19.797 28.406 -1.518 1 93.12 1136 LEU A C 1
ATOM 8924 O O . LEU A 1 1136 ? 20.891 27.844 -1.43 1 93.12 1136 LEU A O 1
ATOM 8928 N N . ARG A 1 1137 ? 18.781 27.75 -2 1 94.75 1137 ARG A N 1
ATOM 8929 C CA . ARG A 1 1137 ? 18.828 26.328 -2.375 1 94.75 1137 ARG A CA 1
ATOM 8930 C C . ARG A 1 1137 ? 19.797 26.109 -3.529 1 94.75 1137 ARG A C 1
ATOM 8932 O O . ARG A 1 1137 ? 20.219 24.984 -3.791 1 94.75 1137 ARG A O 1
ATOM 8939 N N . TYR A 1 1138 ? 20.266 27.156 -4.227 1 95.31 1138 TYR A N 1
ATOM 8940 C CA . TYR A 1 1138 ? 21.281 27.062 -5.273 1 95.31 1138 TYR A CA 1
ATOM 8941 C C . TYR A 1 1138 ? 22.578 27.719 -4.844 1 95.31 1138 TYR A C 1
ATOM 8943 O O . TYR A 1 1138 ? 23.656 27.141 -5.012 1 95.31 1138 TYR A O 1
ATOM 8951 N N . SER A 1 1139 ? 22.484 28.891 -4.254 1 93.88 1139 SER A N 1
ATOM 8952 C CA . SER A 1 1139 ? 23.672 29.688 -3.941 1 93.88 1139 SER A CA 1
ATOM 8953 C C . SER A 1 1139 ? 24.547 28.984 -2.906 1 93.88 1139 SER A C 1
ATOM 8955 O O . SER A 1 1139 ? 25.766 29.188 -2.887 1 93.88 1139 SER A O 1
ATOM 8957 N N . VAL A 1 1140 ? 23.984 28.203 -2.051 1 90.62 1140 VAL A N 1
ATOM 8958 C CA . VAL A 1 1140 ? 24.734 27.516 -0.999 1 90.62 1140 VAL A CA 1
ATOM 8959 C C . VAL A 1 1140 ? 25.734 26.547 -1.621 1 90.62 1140 VAL A C 1
ATOM 8961 O O . VAL A 1 1140 ? 26.812 26.344 -1.077 1 90.62 1140 VAL A O 1
ATOM 8964 N N . LEU A 1 1141 ? 25.359 25.969 -2.803 1 89.19 1141 LEU A N 1
ATOM 8965 C CA . LEU A 1 1141 ? 26.234 25.016 -3.482 1 89.19 1141 LEU A CA 1
ATOM 8966 C C . LEU A 1 1141 ? 27.531 25.688 -3.912 1 89.19 1141 LEU A C 1
ATOM 8968 O O . LEU A 1 1141 ? 28.594 25.062 -3.936 1 89.19 1141 LEU A O 1
ATOM 8972 N N . MET A 1 1142 ? 27.469 26.938 -4.277 1 88.81 1142 MET A N 1
ATOM 8973 C CA . MET A 1 1142 ? 28.641 27.703 -4.699 1 88.81 1142 MET A CA 1
ATOM 8974 C C . MET A 1 1142 ? 29.625 27.875 -3.547 1 88.81 1142 MET A C 1
ATOM 8976 O O . MET A 1 1142 ? 30.828 27.969 -3.77 1 88.81 1142 MET A O 1
ATOM 8980 N N . LYS A 1 1143 ? 29.109 27.859 -2.383 1 84.69 1143 LYS A N 1
ATOM 8981 C CA . LYS A 1 1143 ? 29.953 28.016 -1.198 1 84.69 1143 LYS A CA 1
ATOM 8982 C C . LYS A 1 1143 ? 30.547 26.672 -0.771 1 84.69 1143 LYS A C 1
ATOM 8984 O O . LYS A 1 1143 ? 31.719 26.609 -0.356 1 84.69 1143 LYS A O 1
ATOM 8989 N N . THR A 1 1144 ? 29.781 25.656 -0.818 1 82.56 1144 THR A N 1
ATOM 8990 C CA . THR A 1 1144 ? 30.203 24.359 -0.298 1 82.56 1144 THR A CA 1
ATOM 8991 C C . THR A 1 1144 ? 31.062 23.625 -1.315 1 82.56 1144 THR A C 1
ATOM 8993 O O . THR A 1 1144 ? 32.031 22.953 -0.947 1 82.56 1144 THR A O 1
ATOM 8996 N N . ASN A 1 1145 ? 30.641 23.656 -2.627 1 86.62 1145 ASN A N 1
ATOM 8997 C CA . ASN A 1 1145 ? 31.375 23 -3.705 1 86.62 1145 ASN A CA 1
ATOM 8998 C C . ASN A 1 1145 ? 31.312 23.797 -5.004 1 86.62 1145 ASN A C 1
ATOM 9000 O O . ASN A 1 1145 ? 30.594 23.422 -5.934 1 86.62 1145 ASN A O 1
ATOM 9004 N N . PRO A 1 1146 ? 32.125 24.766 -5.129 1 91.12 1146 PRO A N 1
ATOM 9005 C CA . PRO A 1 1146 ? 32 25.703 -6.25 1 91.12 1146 PRO A CA 1
ATOM 9006 C C . PRO A 1 1146 ? 32.219 25.016 -7.605 1 91.12 1146 PRO A C 1
ATOM 9008 O O . PRO A 1 1146 ? 31.516 25.344 -8.57 1 91.12 1146 PRO A O 1
ATOM 9011 N N . GLU A 1 1147 ? 33.125 24.062 -7.684 1 92.12 1147 GLU A N 1
ATOM 9012 C CA . GLU A 1 1147 ? 33.406 23.406 -8.961 1 92.12 1147 GLU A CA 1
ATOM 9013 C C . GLU A 1 1147 ? 32.188 22.562 -9.398 1 92.12 1147 GLU A C 1
ATOM 9015 O O . GLU A 1 1147 ? 31.766 22.656 -10.547 1 92.12 1147 GLU A O 1
ATOM 9020 N N . ALA A 1 1148 ? 31.75 21.844 -8.523 1 90.88 1148 ALA A N 1
ATOM 9021 C CA . ALA A 1 1148 ? 30.578 21.031 -8.828 1 90.88 1148 ALA A CA 1
ATOM 9022 C C . ALA A 1 1148 ? 29.359 21.891 -9.125 1 90.88 1148 ALA A C 1
ATOM 9024 O O . ALA A 1 1148 ? 28.531 21.547 -9.969 1 90.88 1148 ALA A O 1
ATOM 9025 N N . ALA A 1 1149 ? 29.281 22.953 -8.406 1 94.12 1149 ALA A N 1
ATOM 9026 C CA . ALA A 1 1149 ? 28.172 23.891 -8.609 1 94.12 1149 ALA A CA 1
ATOM 9027 C C . ALA A 1 1149 ? 28.172 24.438 -10.031 1 94.12 1149 ALA A C 1
ATOM 9029 O O . ALA A 1 1149 ? 27.141 24.469 -10.695 1 94.12 1149 ALA A O 1
ATOM 9030 N N . GLU A 1 1150 ? 29.344 24.828 -10.484 1 95.19 1150 GLU A N 1
ATOM 9031 C CA . GLU A 1 1150 ? 29.453 25.406 -11.828 1 95.19 1150 GLU A CA 1
ATOM 9032 C C . GLU A 1 1150 ? 29.062 24.375 -12.891 1 95.19 1150 GLU A C 1
ATOM 9034 O O . GLU A 1 1150 ? 28.359 24.719 -13.844 1 95.19 1150 GLU A O 1
ATOM 9039 N N . GLU A 1 1151 ? 29.531 23.219 -12.703 1 95.56 1151 GLU A N 1
ATOM 9040 C CA . GLU A 1 1151 ? 29.188 22.172 -13.648 1 95.56 1151 GLU A CA 1
ATOM 9041 C C . GLU A 1 1151 ? 27.688 21.891 -13.664 1 95.56 1151 GLU A C 1
ATOM 9043 O O . GLU A 1 1151 ? 27.078 21.781 -14.727 1 95.56 1151 GLU A O 1
ATOM 9048 N N . MET A 1 1152 ? 27.141 21.812 -12.57 1 96 1152 MET A N 1
ATOM 9049 C CA . MET A 1 1152 ? 25.719 21.516 -12.445 1 96 1152 MET A CA 1
ATOM 9050 C C . MET A 1 1152 ? 24.859 22.656 -12.984 1 96 1152 MET A C 1
ATOM 9052 O O . MET A 1 1152 ? 23.828 22.422 -13.609 1 96 1152 MET A O 1
ATOM 9056 N N . PHE A 1 1153 ? 25.25 23.906 -12.703 1 96.81 1153 PHE A N 1
ATOM 9057 C CA . PHE A 1 1153 ? 24.516 25.062 -13.211 1 96.81 1153 PHE A CA 1
ATOM 9058 C C . PHE A 1 1153 ? 24.562 25.109 -14.734 1 96.81 1153 PHE A C 1
ATOM 9060 O O . PHE A 1 1153 ? 23.578 25.453 -15.375 1 96.81 1153 PHE A O 1
ATOM 9067 N N . ASN A 1 1154 ? 25.734 24.766 -15.273 1 96 1154 ASN A N 1
ATOM 9068 C CA . ASN A 1 1154 ? 25.844 24.719 -16.719 1 96 1154 ASN A CA 1
ATOM 9069 C C . ASN A 1 1154 ? 24.922 23.656 -17.328 1 96 1154 ASN A C 1
ATOM 9071 O O . ASN A 1 1154 ? 24.281 23.891 -18.359 1 96 1154 ASN A O 1
ATOM 9075 N N . GLU A 1 1155 ? 24.906 22.547 -16.672 1 94.62 1155 GLU A N 1
ATOM 9076 C CA . GLU A 1 1155 ? 24.016 21.5 -17.109 1 94.62 1155 GLU A CA 1
ATOM 9077 C C . GLU A 1 1155 ? 22.547 21.922 -17.016 1 94.62 1155 GLU A C 1
ATOM 9079 O O . GLU A 1 1155 ? 21.75 21.609 -17.891 1 94.62 1155 GLU A O 1
ATOM 9084 N N . LEU A 1 1156 ? 22.234 22.578 -15.945 1 96.12 1156 LEU A N 1
ATOM 9085 C CA . LEU A 1 1156 ? 20.875 23.062 -15.734 1 96.12 1156 LEU A CA 1
ATOM 9086 C C . LEU A 1 1156 ? 20.5 24.094 -16.797 1 96.12 1156 LEU A C 1
ATOM 9088 O O . LEU A 1 1156 ? 19.359 24.094 -17.281 1 96.12 1156 LEU A O 1
ATOM 9092 N N . GLU A 1 1157 ? 21.375 25.016 -17.125 1 96.19 1157 GLU A N 1
ATOM 9093 C CA . GLU A 1 1157 ? 21.141 26.016 -18.156 1 96.19 1157 GLU A CA 1
ATOM 9094 C C . GLU A 1 1157 ? 20.906 25.359 -19.516 1 96.19 1157 GLU A C 1
ATOM 9096 O O . GLU A 1 1157 ? 20 25.766 -20.25 1 96.19 1157 GLU A O 1
ATOM 9101 N N . LYS A 1 1158 ? 21.703 24.359 -19.781 1 94.06 1158 LYS A N 1
ATOM 9102 C CA . LYS A 1 1158 ? 21.531 23.609 -21.031 1 94.06 1158 LYS A CA 1
ATOM 9103 C C . LYS A 1 1158 ? 20.172 22.922 -21.062 1 94.06 1158 LYS A C 1
ATOM 9105 O O . LYS A 1 1158 ? 19.484 22.953 -22.078 1 94.06 1158 LYS A O 1
ATOM 9110 N N . GLU A 1 1159 ? 19.875 22.297 -20.016 1 94.06 1159 GLU A N 1
ATOM 9111 C CA . GLU A 1 1159 ? 18.594 21.594 -19.906 1 94.06 1159 GLU A CA 1
ATOM 9112 C C . GLU A 1 1159 ? 17.422 22.562 -20.062 1 94.06 1159 GLU A C 1
ATOM 9114 O O . GLU A 1 1159 ? 16.406 22.219 -20.688 1 94.06 1159 GLU A O 1
ATOM 9119 N N . ALA A 1 1160 ? 17.469 23.703 -19.406 1 95.69 1160 ALA A N 1
ATOM 9120 C CA . ALA A 1 1160 ? 16.406 24.703 -19.484 1 95.69 1160 ALA A CA 1
ATOM 9121 C C . ALA A 1 1160 ? 16.188 25.156 -20.922 1 95.69 1160 ALA A C 1
ATOM 9123 O O . ALA A 1 1160 ? 15.055 25.359 -21.359 1 95.69 1160 ALA A O 1
ATOM 9124 N N . LYS A 1 1161 ? 17.25 25.344 -21.641 1 94.56 1161 LYS A N 1
ATOM 9125 C CA . LYS A 1 1161 ? 17.172 25.734 -23.047 1 94.56 1161 LYS A CA 1
ATOM 9126 C C . LYS A 1 1161 ? 16.547 24.625 -23.891 1 94.56 1161 LYS A C 1
ATOM 9128 O O . LYS A 1 1161 ? 15.711 24.891 -24.75 1 94.56 1161 LYS A O 1
ATOM 9133 N N . GLU A 1 1162 ? 16.984 23.422 -23.625 1 93 1162 GLU A N 1
ATOM 9134 C CA . GLU A 1 1162 ? 16.438 22.281 -24.344 1 93 1162 GLU A CA 1
ATOM 9135 C C . GLU A 1 1162 ? 14.938 22.141 -24.078 1 93 1162 GLU A C 1
ATOM 9137 O O . GLU A 1 1162 ? 14.172 21.812 -24.984 1 93 1162 GLU A O 1
ATOM 9142 N N . ARG A 1 1163 ? 14.562 22.297 -22.906 1 94.69 1163 ARG A N 1
ATOM 9143 C CA . ARG A 1 1163 ? 13.164 22.203 -22.516 1 94.69 1163 ARG A CA 1
ATOM 9144 C C . ARG A 1 1163 ? 12.32 23.266 -23.203 1 94.69 1163 ARG A C 1
ATOM 9146 O O . ARG A 1 1163 ? 11.234 22.984 -23.719 1 94.69 1163 ARG A O 1
ATOM 9153 N N . TYR A 1 1164 ? 12.805 24.484 -23.188 1 95.38 1164 TYR A N 1
ATOM 9154 C CA . TYR A 1 1164 ? 12.094 25.562 -23.859 1 95.38 1164 TYR A CA 1
ATOM 9155 C C . TYR A 1 1164 ? 11.93 25.266 -25.344 1 95.38 1164 TYR A C 1
ATOM 9157 O O . TYR A 1 1164 ? 10.859 25.469 -25.922 1 95.38 1164 TYR A O 1
ATOM 9165 N N . ASN A 1 1165 ? 13.008 24.797 -25.984 1 94 1165 ASN A N 1
ATOM 9166 C CA . ASN A 1 1165 ? 12.969 24.453 -27.406 1 94 1165 ASN A CA 1
ATOM 9167 C C . ASN A 1 1165 ? 11.961 23.344 -27.688 1 94 1165 ASN A C 1
ATOM 9169 O O . ASN A 1 1165 ? 11.297 23.344 -28.719 1 94 1165 ASN A O 1
ATOM 9173 N N . ARG A 1 1166 ? 11.93 22.406 -26.828 1 94.31 1166 ARG A N 1
ATOM 9174 C CA . ARG A 1 1166 ? 10.953 21.328 -26.953 1 94.31 1166 ARG A CA 1
ATOM 9175 C C . ARG A 1 1166 ? 9.531 21.875 -26.969 1 94.31 1166 ARG A C 1
ATOM 9177 O O . ARG A 1 1166 ? 8.719 21.484 -27.812 1 94.31 1166 ARG A O 1
ATOM 9184 N N . TYR A 1 1167 ? 9.203 22.781 -26.062 1 96.31 1167 TYR A N 1
ATOM 9185 C CA . TYR A 1 1167 ? 7.867 23.344 -26 1 96.31 1167 TYR A CA 1
ATOM 9186 C C . TYR A 1 1167 ? 7.582 24.219 -27.219 1 96.31 1167 TYR A C 1
ATOM 9188 O O . TYR A 1 1167 ? 6.453 24.25 -27.703 1 96.31 1167 TYR A O 1
ATOM 9196 N N . LYS A 1 1168 ? 8.586 24.875 -27.625 1 95.44 1168 LYS A N 1
ATOM 9197 C CA . LYS A 1 1168 ? 8.438 25.641 -28.859 1 95.44 1168 LYS A CA 1
ATOM 9198 C C . LYS A 1 1168 ? 8.102 24.719 -30.047 1 95.44 1168 LYS A C 1
ATOM 9200 O O . LYS A 1 1168 ? 7.207 25.016 -30.828 1 95.44 1168 LYS A O 1
ATOM 9205 N N . LEU A 1 1169 ? 8.797 23.609 -30.141 1 92.94 1169 LEU A N 1
ATOM 9206 C CA . LEU A 1 1169 ? 8.539 22.641 -31.203 1 92.94 1169 LEU A CA 1
ATOM 9207 C C . LEU A 1 1169 ? 7.121 22.094 -31.109 1 92.94 1169 LEU A C 1
ATOM 9209 O O . LEU A 1 1169 ? 6.477 21.844 -32.125 1 92.94 1169 LEU A O 1
ATOM 9213 N N . LEU A 1 1170 ? 6.641 21.875 -29.891 1 94.62 1170 LEU A N 1
ATOM 9214 C CA . LEU A 1 1170 ? 5.285 21.391 -29.703 1 94.62 1170 LEU A CA 1
ATOM 9215 C C . LEU A 1 1170 ? 4.258 22.422 -30.141 1 94.62 1170 LEU A C 1
ATOM 9217 O O . LEU A 1 1170 ? 3.162 22.062 -30.578 1 94.62 1170 LEU A O 1
ATOM 9221 N N . SER A 1 1171 ? 4.578 23.688 -29.969 1 95.5 1171 SER A N 1
ATOM 9222 C CA . SER A 1 1171 ? 3.67 24.75 -30.391 1 95.5 1171 SER A CA 1
ATOM 9223 C C . SER A 1 1171 ? 3.635 24.891 -31.906 1 95.5 1171 SER A C 1
ATOM 9225 O O . SER A 1 1171 ? 2.691 25.453 -32.469 1 95.5 1171 SER A O 1
ATOM 9227 N N . GLU A 1 1172 ? 4.602 24.297 -32.562 1 92.81 1172 GLU A N 1
ATOM 9228 C CA . GLU A 1 1172 ? 4.715 24.438 -34.031 1 92.81 1172 GLU A CA 1
ATOM 9229 C C . GLU A 1 1172 ? 4.27 23.156 -34.719 1 92.81 1172 GLU A C 1
ATOM 9231 O O . GLU A 1 1172 ? 4.004 23.172 -35.938 1 92.81 1172 GLU A O 1
ATOM 9236 N N . ASN A 1 1173 ? 4.207 22.031 -33.938 1 89.81 1173 ASN A N 1
ATOM 9237 C CA . ASN A 1 1173 ? 3.846 20.734 -34.5 1 89.81 1173 ASN A CA 1
ATOM 9238 C C . ASN A 1 1173 ? 2.789 20.031 -33.656 1 89.81 1173 ASN A C 1
ATOM 9240 O O . ASN A 1 1173 ? 2.824 20.109 -32.406 1 89.81 1173 ASN A O 1
ATOM 9244 N N . ILE A 1 1174 ? 1.894 19.375 -34.344 1 89.88 1174 ILE A N 1
ATOM 9245 C CA . ILE A 1 1174 ? 0.907 18.578 -33.594 1 89.88 1174 ILE A CA 1
ATOM 9246 C C . ILE A 1 1174 ? 1.465 17.188 -33.312 1 89.88 1174 ILE A C 1
ATOM 9248 O O . ILE A 1 1174 ? 1.347 16.297 -34.156 1 89.88 1174 ILE A O 1
ATOM 9252 N N . ILE A 1 1175 ? 2.002 16.953 -32.219 1 85.81 1175 ILE A N 1
ATOM 9253 C CA . ILE A 1 1175 ? 2.645 15.695 -31.859 1 85.81 1175 ILE A CA 1
ATOM 9254 C C . ILE A 1 1175 ? 1.664 14.805 -31.094 1 85.81 1175 ILE A C 1
ATOM 9256 O O . ILE A 1 1175 ? 1.606 13.594 -31.312 1 85.81 1175 ILE A O 1
ATOM 9260 N N . PHE A 1 1176 ? 0.913 15.453 -30.203 1 89.5 1176 PHE A N 1
ATOM 9261 C CA . PHE A 1 1176 ? -0.02 14.695 -29.375 1 89.5 1176 PHE A CA 1
ATOM 9262 C C . PHE A 1 1176 ? -1.46 14.977 -29.797 1 89.5 1176 PHE A C 1
ATOM 9264 O O . PHE A 1 1176 ? -1.801 16.109 -30.141 1 89.5 1176 PHE A O 1
ATOM 9271 N N . MET B 1 1 ? -42.25 -21.75 -2.842 1 71.94 1 MET B N 1
ATOM 9272 C CA . MET B 1 1 ? -40.969 -22.422 -2.867 1 71.94 1 MET B CA 1
ATOM 9273 C C . MET B 1 1 ? -39.875 -21.484 -3.371 1 71.94 1 MET B C 1
ATOM 9275 O O . MET B 1 1 ? -40.094 -20.703 -4.297 1 71.94 1 MET B O 1
ATOM 9279 N N . ARG B 1 2 ? -38.719 -21.547 -2.572 1 87.06 2 ARG B N 1
ATOM 9280 C CA . ARG B 1 2 ? -37.625 -20.656 -2.965 1 87.06 2 ARG B CA 1
ATOM 9281 C C . ARG B 1 2 ? -36.906 -21.172 -4.203 1 87.06 2 ARG B C 1
ATOM 9283 O O . ARG B 1 2 ? -36.812 -22.375 -4.41 1 87.06 2 ARG B O 1
ATOM 9290 N N . ARG B 1 3 ? -36.625 -20.266 -5.047 1 90.81 3 ARG B N 1
ATOM 9291 C CA . ARG B 1 3 ? -35.812 -20.656 -6.215 1 90.81 3 ARG B CA 1
ATOM 9292 C C . ARG B 1 3 ? -34.5 -21.25 -5.797 1 90.81 3 ARG B C 1
ATOM 9294 O O . ARG B 1 3 ? -33.844 -20.75 -4.879 1 90.81 3 ARG B O 1
ATOM 9301 N N . ILE B 1 4 ? -34.031 -22.281 -6.395 1 93.81 4 ILE B N 1
ATOM 9302 C CA . ILE B 1 4 ? -32.781 -22.984 -6.09 1 93.81 4 ILE B CA 1
ATOM 9303 C C . ILE B 1 4 ? -31.844 -22.906 -7.285 1 93.81 4 ILE B C 1
ATOM 9305 O O . ILE B 1 4 ? -32.281 -23.016 -8.438 1 93.81 4 ILE B O 1
ATOM 9309 N N . LYS B 1 5 ? -30.562 -22.656 -7.031 1 94.06 5 LYS B N 1
ATOM 9310 C CA . LYS B 1 5 ? -29.516 -22.656 -8.055 1 94.06 5 LYS B CA 1
ATOM 9311 C C . LYS B 1 5 ? -28.266 -23.375 -7.562 1 94.06 5 LYS B C 1
ATOM 9313 O O . LYS B 1 5 ? -27.953 -23.328 -6.371 1 94.06 5 LYS B O 1
ATOM 9318 N N . THR B 1 6 ? -27.594 -24.047 -8.477 1 95.94 6 THR B N 1
ATOM 9319 C CA . THR B 1 6 ? -26.312 -24.656 -8.18 1 95.94 6 THR B CA 1
ATOM 9320 C C . THR B 1 6 ? -25.172 -23.703 -8.477 1 95.94 6 THR B C 1
ATOM 9322 O O . THR B 1 6 ? -24.781 -23.531 -9.633 1 95.94 6 THR B O 1
ATOM 9325 N N . ILE B 1 7 ? -24.625 -23.062 -7.41 1 96.5 7 ILE B N 1
ATOM 9326 C CA . ILE B 1 7 ? -23.609 -22.031 -7.59 1 96.5 7 ILE B CA 1
ATOM 9327 C C . ILE B 1 7 ? -22.531 -22.172 -6.516 1 96.5 7 ILE B C 1
ATOM 9329 O O . ILE B 1 7 ? -22.703 -22.922 -5.555 1 96.5 7 ILE B O 1
ATOM 9333 N N . ASP B 1 8 ? -21.406 -21.531 -6.668 1 96.94 8 ASP B N 1
ATOM 9334 C CA . ASP B 1 8 ? -20.344 -21.5 -5.668 1 96.94 8 ASP B CA 1
ATOM 9335 C C . ASP B 1 8 ? -20.453 -20.266 -4.789 1 96.94 8 ASP B C 1
ATOM 9337 O O . ASP B 1 8 ? -21.375 -19.453 -4.957 1 96.94 8 ASP B O 1
ATOM 9341 N N . GLY B 1 9 ? -19.578 -20.109 -3.762 1 98.19 9 GLY B N 1
ATOM 9342 C CA . GLY B 1 9 ? -19.609 -19.031 -2.803 1 98.19 9 GLY B CA 1
ATOM 9343 C C . GLY B 1 9 ? -19.359 -17.672 -3.432 1 98.19 9 GLY B C 1
ATOM 9344 O O . GLY B 1 9 ? -19.953 -16.672 -3.023 1 98.19 9 GLY B O 1
ATOM 9345 N N . ASN B 1 10 ? -18.469 -17.531 -4.414 1 98.56 10 ASN B N 1
ATOM 9346 C CA . ASN B 1 10 ? -18.203 -16.281 -5.113 1 98.56 10 ASN B CA 1
ATOM 9347 C C . ASN B 1 10 ? -19.453 -15.742 -5.797 1 98.56 10 ASN B C 1
ATOM 9349 O O . ASN B 1 10 ? -19.75 -14.547 -5.727 1 98.56 10 ASN B O 1
ATOM 9353 N N . THR B 1 11 ? -20.156 -16.625 -6.473 1 98.06 11 THR B N 1
ATOM 9354 C CA . THR B 1 11 ? -21.375 -16.219 -7.168 1 98.06 11 THR B CA 1
ATOM 9355 C C . THR B 1 11 ? -22.438 -15.758 -6.172 1 98.06 11 THR B C 1
ATOM 9357 O O . THR B 1 11 ? -23.141 -14.773 -6.414 1 98.06 11 THR B O 1
ATOM 9360 N N . ALA B 1 12 ? -22.547 -16.5 -5.051 1 98.69 12 ALA B N 1
ATOM 9361 C CA . ALA B 1 12 ? -23.516 -16.125 -4.016 1 98.69 12 ALA B CA 1
ATOM 9362 C C . ALA B 1 12 ? -23.219 -14.727 -3.465 1 98.69 12 ALA B C 1
ATOM 9364 O O . ALA B 1 12 ? -24.125 -13.914 -3.295 1 98.69 12 ALA B O 1
ATOM 9365 N N . ALA B 1 13 ? -21.953 -14.453 -3.127 1 98.75 13 ALA B N 1
ATOM 9366 C CA . ALA B 1 13 ? -21.531 -13.164 -2.6 1 98.75 13 ALA B CA 1
ATOM 9367 C C . ALA B 1 13 ? -21.797 -12.047 -3.604 1 98.75 13 ALA B C 1
ATOM 9369 O O . ALA B 1 13 ? -22.281 -10.969 -3.232 1 98.75 13 ALA B O 1
ATOM 9370 N N . ALA B 1 14 ? -21.422 -12.273 -4.883 1 98.62 14 ALA B N 1
ATOM 9371 C CA . ALA B 1 14 ? -21.656 -11.289 -5.938 1 98.62 14 ALA B CA 1
ATOM 9372 C C . ALA B 1 14 ? -23.141 -10.984 -6.078 1 98.62 14 ALA B C 1
ATOM 9374 O O . ALA B 1 14 ? -23.531 -9.82 -6.223 1 98.62 14 ALA B O 1
ATOM 9375 N N . TYR B 1 15 ? -23.969 -12.055 -6.012 1 98.31 15 TYR B N 1
ATOM 9376 C CA . TYR B 1 15 ? -25.422 -11.922 -6.164 1 98.31 15 TYR B CA 1
ATOM 9377 C C . TYR B 1 15 ? -26 -11 -5.094 1 98.31 15 TYR B C 1
ATOM 9379 O O . TYR B 1 15 ? -26.766 -10.086 -5.398 1 98.31 15 TYR B O 1
ATOM 9387 N N . ILE B 1 16 ? -25.641 -11.234 -3.877 1 98.69 16 ILE B N 1
ATOM 9388 C CA . ILE B 1 16 ? -26.172 -10.445 -2.771 1 98.69 16 ILE B CA 1
ATOM 9389 C C . ILE B 1 16 ? -25.594 -9.039 -2.812 1 98.69 16 ILE B C 1
ATOM 9391 O O . ILE B 1 16 ? -26.312 -8.055 -2.625 1 98.69 16 ILE B O 1
ATOM 9395 N N . SER B 1 17 ? -24.297 -8.914 -2.98 1 98.62 17 SER B N 1
ATOM 9396 C CA . SER B 1 17 ? -23.656 -7.605 -2.982 1 98.62 17 SER B CA 1
ATOM 9397 C C . SER B 1 17 ? -24.234 -6.707 -4.066 1 98.62 17 SER B C 1
ATOM 9399 O O . SER B 1 17 ? -24.375 -5.496 -3.869 1 98.62 17 SER B O 1
ATOM 9401 N N . TYR B 1 18 ? -24.484 -7.281 -5.285 1 98.44 18 TYR B N 1
ATOM 9402 C CA . TYR B 1 18 ? -25.047 -6.52 -6.395 1 98.44 18 TYR B CA 1
ATOM 9403 C C . TYR B 1 18 ? -26.312 -5.785 -5.969 1 98.44 18 TYR B C 1
ATOM 9405 O O . TYR B 1 18 ? -26.547 -4.641 -6.371 1 98.44 18 TYR B O 1
ATOM 9413 N N . ALA B 1 19 ? -27.125 -6.41 -5.121 1 98.31 19 ALA B N 1
ATOM 9414 C CA . ALA B 1 19 ? -28.406 -5.855 -4.68 1 98.31 19 ALA B CA 1
ATOM 9415 C C . ALA B 1 19 ? -28.203 -4.559 -3.904 1 98.31 19 ALA B C 1
ATOM 9417 O O . ALA B 1 19 ? -28.969 -3.604 -4.066 1 98.31 19 ALA B O 1
ATOM 9418 N N . PHE B 1 20 ? -27.156 -4.473 -3.066 1 98.38 20 PHE B N 1
ATOM 9419 C CA . PHE B 1 20 ? -27 -3.385 -2.107 1 98.38 20 PHE B CA 1
ATOM 9420 C C . PHE B 1 20 ? -26 -2.354 -2.609 1 98.38 20 PHE B C 1
ATOM 9422 O O . PHE B 1 20 ? -25.734 -1.357 -1.935 1 98.38 20 PHE B O 1
ATOM 9429 N N . THR B 1 21 ? -25.422 -2.475 -3.812 1 98.31 21 THR B N 1
ATOM 9430 C CA . THR B 1 21 ? -24.297 -1.669 -4.262 1 98.31 21 THR B CA 1
ATOM 9431 C C . THR B 1 21 ? -24.719 -0.694 -5.355 1 98.31 21 THR B C 1
ATOM 9433 O O . THR B 1 21 ? -25.422 -1.079 -6.301 1 98.31 21 THR B O 1
ATOM 9436 N N . GLU B 1 22 ? -24.344 0.576 -5.203 1 98.06 22 GLU B N 1
ATOM 9437 C CA . GLU B 1 22 ? -24.531 1.577 -6.246 1 98.06 22 GLU B CA 1
ATOM 9438 C C . GLU B 1 22 ? -23.25 1.765 -7.066 1 98.06 22 GLU B C 1
ATOM 9440 O O . GLU B 1 22 ? -23.297 1.873 -8.289 1 98.06 22 GLU B O 1
ATOM 9445 N N . VAL B 1 23 ? -22.125 1.85 -6.418 1 98.38 23 VAL B N 1
ATOM 9446 C CA . VAL B 1 23 ? -20.812 1.945 -7.047 1 98.38 23 VAL B CA 1
ATOM 9447 C C . VAL B 1 23 ? -19.938 0.785 -6.586 1 98.38 23 VAL B C 1
ATOM 9449 O O . VAL B 1 23 ? -19.969 0.401 -5.414 1 98.38 23 VAL B O 1
ATOM 9452 N N . SER B 1 24 ? -19.25 0.121 -7.469 1 98.38 24 SER B N 1
ATOM 9453 C CA . SER B 1 24 ? -18.25 -0.893 -7.133 1 98.38 24 SER B CA 1
ATOM 9454 C C . SER B 1 24 ? -16.906 -0.564 -7.75 1 98.38 24 SER B C 1
ATOM 9456 O O . SER B 1 24 ? -16.781 -0.466 -8.969 1 98.38 24 SER B O 1
ATOM 9458 N N . THR B 1 25 ? -15.891 -0.256 -6.953 1 98.31 25 THR B N 1
ATOM 9459 C CA . THR B 1 25 ? -14.516 -0.057 -7.395 1 98.31 25 THR B CA 1
ATOM 9460 C C . THR B 1 25 ? -13.695 -1.322 -7.18 1 98.31 25 THR B C 1
ATOM 9462 O O . THR B 1 25 ? -13.633 -1.851 -6.066 1 98.31 25 THR B O 1
ATOM 9465 N N . ILE B 1 26 ? -13.062 -1.849 -8.242 1 97.81 26 ILE B N 1
ATOM 9466 C CA . ILE B 1 26 ? -12.562 -3.213 -8.133 1 97.81 26 ILE B CA 1
ATOM 9467 C C . ILE B 1 26 ? -11.141 -3.287 -8.688 1 97.81 26 ILE B C 1
ATOM 9469 O O . ILE B 1 26 ? -10.703 -2.383 -9.406 1 97.81 26 ILE B O 1
ATOM 9473 N N . TYR B 1 27 ? -10.336 -4.242 -8.352 1 97.31 27 TYR B N 1
ATOM 9474 C CA . TYR B 1 27 ? -9.102 -4.777 -8.914 1 97.31 27 TYR B CA 1
ATOM 9475 C C . TYR B 1 27 ? -9.023 -6.285 -8.719 1 97.31 27 TYR B C 1
ATOM 9477 O O . TYR B 1 27 ? -9.297 -6.793 -7.625 1 97.31 27 TYR B O 1
ATOM 9485 N N . PRO B 1 28 ? -8.688 -7.035 -9.711 1 95.31 28 PRO B N 1
ATOM 9486 C CA . PRO B 1 28 ? -8.82 -8.492 -9.625 1 95.31 28 PRO B CA 1
ATOM 9487 C C . PRO B 1 28 ? -7.691 -9.133 -8.812 1 95.31 28 PRO B C 1
ATOM 9489 O O . PRO B 1 28 ? -6.547 -8.68 -8.867 1 95.31 28 PRO B O 1
ATOM 9492 N N . ILE B 1 29 ? -7.988 -10.227 -8.148 1 95.62 29 ILE B N 1
ATOM 9493 C CA . ILE B 1 29 ? -7.039 -11.102 -7.469 1 95.62 29 ILE B CA 1
ATOM 9494 C C . ILE B 1 29 ? -7.684 -12.453 -7.199 1 95.62 29 ILE B C 1
ATOM 9496 O O . ILE B 1 29 ? -8.82 -12.523 -6.723 1 95.62 29 ILE B O 1
ATOM 9500 N N . THR B 1 30 ? -6.996 -13.516 -7.559 1 93.12 30 THR B N 1
ATOM 9501 C CA . THR B 1 30 ? -7.465 -14.859 -7.25 1 93.12 30 THR B CA 1
ATOM 9502 C C . THR B 1 30 ? -7.43 -15.109 -5.746 1 93.12 30 THR B C 1
ATOM 9504 O O . THR B 1 30 ? -6.438 -14.805 -5.082 1 93.12 30 THR B O 1
ATOM 9507 N N . PRO B 1 31 ? -8.492 -15.602 -5.086 1 95.56 31 PRO B N 1
ATOM 9508 C CA . PRO B 1 31 ? -9.648 -16.25 -5.715 1 95.56 31 PRO B CA 1
ATOM 9509 C C . PRO B 1 31 ? -10.891 -15.367 -5.727 1 95.56 31 PRO B C 1
ATOM 9511 O O . PRO B 1 31 ? -11.992 -15.836 -6.031 1 95.56 31 PRO B O 1
ATOM 9514 N N . SER B 1 32 ? -10.836 -14.086 -5.414 1 97.62 32 SER B N 1
ATOM 9515 C CA . SER B 1 32 ? -12.016 -13.234 -5.297 1 97.62 32 SER B CA 1
ATOM 9516 C C . SER B 1 32 ? -12.453 -12.703 -6.66 1 97.62 32 SER B C 1
ATOM 9518 O O . SER B 1 32 ? -13.562 -12.188 -6.801 1 97.62 32 SER B O 1
ATOM 9520 N N . SER B 1 33 ? -11.656 -12.812 -7.75 1 95.62 33 SER B N 1
ATOM 9521 C CA . SER B 1 33 ? -11.867 -12.203 -9.055 1 95.62 33 SER B CA 1
ATOM 9522 C C . SER B 1 33 ? -13.219 -12.586 -9.633 1 95.62 33 SER B C 1
ATOM 9524 O O . SER B 1 33 ? -13.891 -11.766 -10.266 1 95.62 33 SER B O 1
ATOM 9526 N N . PRO B 1 34 ? -13.68 -13.844 -9.422 1 95.75 34 PRO B N 1
ATOM 9527 C CA . PRO B 1 34 ? -14.969 -14.227 -10 1 95.75 34 PRO B CA 1
ATOM 9528 C C . PRO B 1 34 ? -16.125 -13.359 -9.492 1 95.75 34 PRO B C 1
ATOM 9530 O O . PRO B 1 34 ? -17.094 -13.156 -10.211 1 95.75 34 PRO B O 1
ATOM 9533 N N . MET B 1 35 ? -16.031 -12.781 -8.273 1 98 35 MET B N 1
ATOM 9534 C CA . MET B 1 35 ? -17.094 -11.914 -7.766 1 98 35 MET B CA 1
ATOM 9535 C C . MET B 1 35 ? -17.266 -10.688 -8.656 1 98 35 MET B C 1
ATOM 9537 O O . MET B 1 35 ? -18.359 -10.43 -9.156 1 98 35 MET B O 1
ATOM 9541 N N . SER B 1 36 ? -16.188 -9.977 -8.898 1 96.88 36 SER B N 1
ATOM 9542 C CA . SER B 1 36 ? -16.25 -8.766 -9.711 1 96.88 36 SER B CA 1
ATOM 9543 C C . SER B 1 36 ? -16.578 -9.094 -11.164 1 96.88 36 SER B C 1
ATOM 9545 O O . SER B 1 36 ? -17.234 -8.305 -11.852 1 96.88 36 SER B O 1
ATOM 9547 N N . GLU B 1 37 ? -16.078 -10.258 -11.656 1 94.31 37 GLU B N 1
ATOM 9548 C CA . GLU B 1 37 ? -16.391 -10.672 -13.023 1 94.31 37 GLU B CA 1
ATOM 9549 C C . GLU B 1 37 ? -17.891 -10.875 -13.203 1 94.31 37 GLU B C 1
ATOM 9551 O O . GLU B 1 37 ? -18.453 -10.469 -14.219 1 94.31 37 GLU B O 1
ATOM 9556 N N . LYS B 1 38 ? -18.531 -11.516 -12.195 1 96 38 LYS B N 1
ATOM 9557 C CA . LYS B 1 38 ? -19.984 -11.711 -12.242 1 96 38 LYS B CA 1
ATOM 9558 C C . LYS B 1 38 ? -20.719 -10.375 -12.234 1 96 38 LYS B C 1
ATOM 9560 O O . LYS B 1 38 ? -21.688 -10.195 -12.961 1 96 38 LYS B O 1
ATOM 9565 N N . ILE B 1 39 ? -20.266 -9.43 -11.43 1 96.94 39 ILE B N 1
ATOM 9566 C CA . ILE B 1 39 ? -20.875 -8.109 -11.375 1 96.94 39 ILE B CA 1
ATOM 9567 C C . ILE B 1 39 ? -20.797 -7.438 -12.742 1 96.94 39 ILE B C 1
ATOM 9569 O O . ILE B 1 39 ? -21.797 -6.895 -13.234 1 96.94 39 ILE B O 1
ATOM 9573 N N . ASP B 1 40 ? -19.625 -7.477 -13.336 1 93.44 40 ASP B N 1
ATOM 9574 C CA . ASP B 1 40 ? -19.422 -6.879 -14.656 1 93.44 40 ASP B CA 1
ATOM 9575 C C . ASP B 1 40 ? -20.344 -7.52 -15.695 1 93.44 40 ASP B C 1
ATOM 9577 O O . ASP B 1 40 ? -20.906 -6.828 -16.547 1 93.44 40 ASP B O 1
ATOM 9581 N N . GLU B 1 41 ? -20.422 -8.844 -15.648 1 90.81 41 GLU B N 1
ATOM 9582 C CA . GLU B 1 41 ? -21.297 -9.578 -16.562 1 90.81 41 GLU B CA 1
ATOM 9583 C C . GLU B 1 41 ? -22.75 -9.141 -16.406 1 90.81 41 GLU B C 1
ATOM 9585 O O . GLU B 1 41 ? -23.438 -8.898 -17.391 1 90.81 41 GLU B O 1
ATOM 9590 N N . TRP B 1 42 ? -23.203 -9.047 -15.164 1 95.25 42 TRP B N 1
ATOM 9591 C CA . TRP B 1 42 ? -24.594 -8.695 -14.891 1 95.25 42 TRP B CA 1
ATOM 9592 C C . TRP B 1 42 ? -24.875 -7.25 -15.289 1 95.25 42 TRP B C 1
ATOM 9594 O O . TRP B 1 42 ? -25.969 -6.934 -15.773 1 95.25 42 TRP B O 1
ATOM 9604 N N . VAL B 1 43 ? -23.906 -6.328 -15.086 1 94.38 43 VAL B N 1
ATOM 9605 C CA . VAL B 1 43 ? -24.047 -4.953 -15.539 1 94.38 43 VAL B CA 1
ATOM 9606 C C . VAL B 1 43 ? -24.234 -4.93 -17.062 1 94.38 43 VAL B C 1
ATOM 9608 O O . VAL B 1 43 ? -25.078 -4.203 -17.578 1 94.38 43 VAL B O 1
ATOM 9611 N N . SER B 1 44 ? -23.422 -5.707 -17.781 1 87.5 44 SER B N 1
ATOM 9612 C CA . SER B 1 44 ? -23.469 -5.758 -19.234 1 87.5 44 SER B CA 1
ATOM 9613 C C . SER B 1 44 ? -24.797 -6.316 -19.734 1 87.5 44 SER B C 1
ATOM 9615 O O . SER B 1 44 ? -25.266 -5.957 -20.812 1 87.5 44 SER B O 1
ATOM 9617 N N . LYS B 1 45 ? -25.453 -7.207 -18.859 1 89.25 45 LYS B N 1
ATOM 9618 C CA . LYS B 1 45 ? -26.734 -7.82 -19.219 1 89.25 45 LYS B CA 1
ATOM 9619 C C . LYS B 1 45 ? -27.906 -6.938 -18.797 1 89.25 45 LYS B C 1
ATOM 9621 O O . LYS B 1 45 ? -29.062 -7.301 -19.016 1 89.25 45 LYS B O 1
ATOM 9626 N N . GLY B 1 46 ? -27.594 -5.816 -18.141 1 92.31 46 GLY B N 1
ATOM 9627 C CA . GLY B 1 46 ? -28.625 -4.844 -17.797 1 92.31 46 GLY B CA 1
ATOM 9628 C C . GLY B 1 46 ? -29.328 -5.148 -16.484 1 92.31 46 GLY B C 1
ATOM 9629 O O . GLY B 1 46 ? -30.391 -4.586 -16.203 1 92.31 46 GLY B O 1
ATOM 9630 N N . ARG B 1 47 ? -28.734 -6.055 -15.68 1 95.12 47 ARG B N 1
ATOM 9631 C CA . ARG B 1 47 ? -29.328 -6.363 -14.391 1 95.12 47 ARG B CA 1
ATOM 9632 C C . ARG B 1 47 ? -29.391 -5.129 -13.5 1 95.12 47 ARG B C 1
ATOM 9634 O O . ARG B 1 47 ? -28.438 -4.352 -13.453 1 95.12 47 ARG B O 1
ATOM 9641 N N . LYS B 1 48 ? -30.469 -4.984 -12.742 1 96.69 48 LYS B N 1
ATOM 9642 C CA . LYS B 1 48 ? -30.641 -3.83 -11.859 1 96.69 48 LYS B CA 1
ATOM 9643 C C . LYS B 1 48 ? -30.5 -4.23 -10.398 1 96.69 48 LYS B C 1
ATOM 9645 O O . LYS B 1 48 ? -30.812 -5.363 -10.023 1 96.69 48 LYS B O 1
ATOM 9650 N N . ASN B 1 49 ? -29.938 -3.365 -9.578 1 97.38 49 ASN B N 1
ATOM 9651 C CA . ASN B 1 49 ? -29.875 -3.555 -8.133 1 97.38 49 ASN B CA 1
ATOM 9652 C C . ASN B 1 49 ? -31.203 -3.201 -7.461 1 97.38 49 ASN B C 1
ATOM 9654 O O . ASN B 1 49 ? -32.219 -2.99 -8.141 1 97.38 49 ASN B O 1
ATOM 9658 N N . ILE B 1 50 ? -31.234 -3.17 -6.148 1 96.62 50 ILE B N 1
ATOM 9659 C CA . ILE B 1 50 ? -32.5 -2.979 -5.441 1 96.62 50 ILE B CA 1
ATOM 9660 C C . ILE B 1 50 ? -32.906 -1.516 -5.543 1 96.62 50 ILE B C 1
ATOM 9662 O O . ILE B 1 50 ? -34.062 -1.17 -5.195 1 96.62 50 ILE B O 1
ATOM 9666 N N . PHE B 1 51 ? -32.094 -0.605 -6.051 1 93.88 51 PHE B N 1
ATOM 9667 C CA . PHE B 1 51 ? -32.406 0.801 -6.273 1 93.88 51 PHE B CA 1
ATOM 9668 C C . PHE B 1 51 ? -32.812 1.039 -7.719 1 93.88 51 PHE B C 1
ATOM 9670 O O . PHE B 1 51 ? -32.906 2.186 -8.164 1 93.88 51 PHE B O 1
ATOM 9677 N N . ASN B 1 52 ? -33 -0.042 -8.453 1 92.12 52 ASN B N 1
ATOM 9678 C CA . ASN B 1 52 ? -33.438 -0.037 -9.836 1 92.12 52 ASN B CA 1
ATOM 9679 C C . ASN B 1 52 ? -32.438 0.614 -10.766 1 92.12 52 ASN B C 1
ATOM 9681 O O . ASN B 1 52 ? -32.812 1.367 -11.672 1 92.12 52 ASN B O 1
ATOM 9685 N N . GLU B 1 53 ? -31.203 0.403 -10.469 1 94 53 GLU B N 1
ATOM 9686 C CA . GLU B 1 53 ? -30.094 0.904 -11.273 1 94 53 GLU B CA 1
ATOM 9687 C C . GLU B 1 53 ? -29.078 -0.195 -11.555 1 94 53 GLU B C 1
ATOM 9689 O O . GLU B 1 53 ? -28.969 -1.16 -10.797 1 94 53 GLU B O 1
ATOM 9694 N N . ARG B 1 54 ? -28.406 -0.018 -12.664 1 95.38 54 ARG B N 1
ATOM 9695 C CA . ARG B 1 54 ? -27.234 -0.854 -12.852 1 95.38 54 ARG B CA 1
ATOM 9696 C C . ARG B 1 54 ? -26.094 -0.41 -11.938 1 95.38 54 ARG B C 1
ATOM 9698 O O . ARG B 1 54 ? -25.891 0.788 -11.719 1 95.38 54 ARG B O 1
ATOM 9705 N N . VAL B 1 55 ? -25.375 -1.35 -11.383 1 96.94 55 VAL B N 1
ATOM 9706 C CA . VAL B 1 55 ? -24.219 -1.017 -10.562 1 96.94 55 VAL B CA 1
ATOM 9707 C C . VAL B 1 55 ? -23.156 -0.331 -11.422 1 96.94 55 VAL B C 1
ATOM 9709 O O . VAL B 1 55 ? -22.906 -0.74 -12.555 1 96.94 55 VAL B O 1
ATOM 9712 N N . LYS B 1 56 ? -22.641 0.808 -10.961 1 96.69 56 LYS B N 1
ATOM 9713 C CA . LYS B 1 56 ? -21.5 1.435 -11.625 1 96.69 56 LYS B CA 1
ATOM 9714 C C . LYS B 1 56 ? -20.203 0.754 -11.219 1 96.69 56 LYS B C 1
ATOM 9716 O O . LYS B 1 56 ? -19.688 0.985 -10.125 1 96.69 56 LYS B O 1
ATOM 9721 N N . ILE B 1 57 ? -19.703 -0.04 -12.094 1 95.88 57 ILE B N 1
ATOM 9722 C CA . ILE B 1 57 ? -18.5 -0.803 -11.789 1 95.88 57 ILE B CA 1
ATOM 9723 C C . ILE B 1 57 ? -17.297 -0.156 -12.469 1 95.88 57 ILE B C 1
ATOM 9725 O O . ILE B 1 57 ? -17.344 0.186 -13.656 1 95.88 57 ILE B O 1
ATOM 9729 N N . VAL B 1 58 ? -16.203 0.144 -11.719 1 96.31 58 VAL B N 1
ATOM 9730 C CA . VAL B 1 58 ? -15 0.78 -12.242 1 96.31 58 VAL B CA 1
ATOM 9731 C C . VAL B 1 58 ? -13.766 -0.01 -11.812 1 96.31 58 VAL B C 1
ATOM 9733 O O . VAL B 1 58 ? -13.594 -0.302 -10.625 1 96.31 58 VAL B O 1
ATOM 9736 N N . GLU B 1 59 ? -12.953 -0.438 -12.766 1 96.19 59 GLU B N 1
ATOM 9737 C CA . GLU B 1 59 ? -11.688 -1.102 -12.477 1 96.19 59 GLU B CA 1
ATOM 9738 C C . GLU B 1 59 ? -10.586 -0.086 -12.172 1 96.19 59 GLU B C 1
ATOM 9740 O O . GLU B 1 59 ? -10.367 0.849 -12.945 1 96.19 59 GLU B O 1
ATOM 9745 N N . MET B 1 60 ? -9.875 -0.209 -11.039 1 97.81 60 MET B N 1
ATOM 9746 C CA . MET B 1 60 ? -8.781 0.675 -10.648 1 97.81 60 MET B CA 1
ATOM 9747 C C . MET B 1 60 ? -7.43 0.044 -10.969 1 97.81 60 MET B C 1
ATOM 9749 O O . MET B 1 60 ? -7.371 -1.059 -11.516 1 97.81 60 MET B O 1
ATOM 9753 N N . GLN B 1 61 ? -6.301 0.754 -10.688 1 97.56 61 GLN B N 1
ATOM 9754 C CA . GLN B 1 61 ? -4.98 0.283 -11.086 1 97.56 61 GLN B CA 1
ATOM 9755 C C . GLN B 1 61 ? -4.379 -0.646 -10.039 1 97.56 61 GLN B C 1
ATOM 9757 O O . GLN B 1 61 ? -3.381 -1.321 -10.297 1 97.56 61 GLN B O 1
ATOM 9762 N N . SER B 1 62 ? -4.973 -0.778 -8.867 1 97.81 62 SER B N 1
ATOM 9763 C CA . SER B 1 62 ? -4.531 -1.616 -7.762 1 97.81 62 SER B CA 1
ATOM 9764 C C . SER B 1 62 ? -5.625 -1.759 -6.707 1 97.81 62 SER B C 1
ATOM 9766 O O . SER B 1 62 ? -6.621 -1.032 -6.734 1 97.81 62 SER B O 1
ATOM 9768 N N . GLU B 1 63 ? -5.477 -2.648 -5.781 1 97.62 63 GLU B N 1
ATOM 9769 C CA . GLU B 1 63 ? -6.414 -2.785 -4.668 1 97.62 63 GLU B CA 1
ATOM 9770 C C . GLU B 1 63 ? -6.34 -1.582 -3.732 1 97.62 63 GLU B C 1
ATOM 9772 O O . GLU B 1 63 ? -7.348 -1.175 -3.154 1 97.62 63 GLU B O 1
ATOM 9777 N N . ALA B 1 64 ? -5.09 -0.961 -3.525 1 98.31 64 ALA B N 1
ATOM 9778 C CA . ALA B 1 64 ? -5 0.288 -2.775 1 98.31 64 ALA B CA 1
ATOM 9779 C C . ALA B 1 64 ? -5.852 1.378 -3.416 1 98.31 64 ALA B C 1
ATOM 9781 O O . ALA B 1 64 ? -6.535 2.131 -2.719 1 98.31 64 ALA B O 1
ATOM 9782 N N . GLY B 1 65 ? -5.777 1.513 -4.773 1 98.5 65 GLY B N 1
ATOM 9783 C CA . GLY B 1 65 ? -6.602 2.473 -5.492 1 98.5 65 GLY B CA 1
ATOM 9784 C C . GLY B 1 65 ? -8.086 2.188 -5.375 1 98.5 65 GLY B C 1
ATOM 9785 O O . GLY B 1 65 ? -8.898 3.111 -5.27 1 98.5 65 GLY B O 1
ATOM 9786 N N . ALA B 1 66 ? -8.453 0.876 -5.402 1 98.62 66 ALA B N 1
ATOM 9787 C CA . ALA B 1 66 ? -9.852 0.486 -5.246 1 98.62 66 ALA B CA 1
ATOM 9788 C C . ALA B 1 66 ? -10.398 0.928 -3.889 1 98.62 66 ALA B C 1
ATOM 9790 O O . ALA B 1 66 ? -11.516 1.429 -3.795 1 98.62 66 ALA B O 1
ATOM 9791 N N . ALA B 1 67 ? -9.586 0.724 -2.85 1 98.75 67 ALA B N 1
ATOM 9792 C CA . ALA B 1 67 ? -9.992 1.12 -1.506 1 98.75 67 ALA B CA 1
ATOM 9793 C C . ALA B 1 67 ? -10.125 2.637 -1.396 1 98.75 67 ALA B C 1
ATOM 9795 O O . ALA B 1 67 ? -11.047 3.143 -0.747 1 98.75 67 ALA B O 1
ATOM 9796 N N . ALA B 1 68 ? -9.18 3.381 -1.955 1 98.75 68 ALA B N 1
ATOM 9797 C CA . ALA B 1 68 ? -9.211 4.84 -1.916 1 98.75 68 ALA B CA 1
ATOM 9798 C C . ALA B 1 68 ? -10.445 5.387 -2.629 1 98.75 68 ALA B C 1
ATOM 9800 O O . ALA B 1 68 ? -11.102 6.305 -2.135 1 98.75 68 ALA B O 1
ATOM 9801 N N . ALA B 1 69 ? -10.742 4.852 -3.836 1 98.81 69 ALA B N 1
ATOM 9802 C CA . ALA B 1 69 ? -11.922 5.273 -4.586 1 98.81 69 ALA B CA 1
ATOM 9803 C C . ALA B 1 69 ? -13.203 4.914 -3.84 1 98.81 69 ALA B C 1
ATOM 9805 O O . ALA B 1 69 ? -14.172 5.684 -3.846 1 98.81 69 ALA B O 1
ATOM 9806 N N . MET B 1 70 ? -13.234 3.705 -3.23 1 98.75 70 MET B N 1
ATOM 9807 C CA . MET B 1 70 ? -14.359 3.314 -2.387 1 98.75 70 MET B CA 1
ATOM 9808 C C . MET B 1 70 ? -14.57 4.32 -1.261 1 98.75 70 MET B C 1
ATOM 9810 O O . MET B 1 70 ? -15.695 4.746 -1.005 1 98.75 70 MET B O 1
ATOM 9814 N N . HIS B 1 71 ? -13.461 4.676 -0.559 1 98.81 71 HIS B N 1
ATOM 9815 C CA . HIS B 1 71 ? -13.492 5.668 0.509 1 98.81 71 HIS B CA 1
ATOM 9816 C C . HIS B 1 71 ? -14.109 6.977 0.029 1 98.81 71 HIS B C 1
ATOM 9818 O O . HIS B 1 71 ? -15.008 7.52 0.678 1 98.81 71 HIS B O 1
ATOM 9824 N N . GLY B 1 72 ? -13.672 7.516 -1.178 1 98.75 72 GLY B N 1
ATOM 9825 C CA . GLY B 1 72 ? -14.211 8.742 -1.739 1 98.75 72 GLY B CA 1
ATOM 9826 C C . GLY B 1 72 ? -15.68 8.641 -2.107 1 98.75 72 GLY B C 1
ATOM 9827 O O . GLY B 1 72 ? -16.453 9.57 -1.86 1 98.75 72 GLY B O 1
ATOM 9828 N N . SER B 1 73 ? -16.078 7.512 -2.697 1 98.75 73 SER B N 1
ATOM 9829 C CA . SER B 1 73 ? -17.453 7.293 -3.111 1 98.75 73 SER B CA 1
ATOM 9830 C C . SER B 1 73 ? -18.406 7.285 -1.914 1 98.75 73 SER B C 1
ATOM 9832 O O . SER B 1 73 ? -19.484 7.875 -1.963 1 98.75 73 SER B O 1
ATOM 9834 N N . LEU B 1 74 ? -17.969 6.617 -0.833 1 98.69 74 LEU B N 1
ATOM 9835 C CA . LEU B 1 74 ? -18.766 6.594 0.392 1 98.69 74 LEU B CA 1
ATOM 9836 C C . LEU B 1 74 ? -18.875 7.992 0.995 1 98.69 74 LEU B C 1
ATOM 9838 O O . LEU B 1 74 ? -19.938 8.383 1.466 1 98.69 74 LEU B O 1
ATOM 9842 N N . GLN B 1 75 ? -17.812 8.797 0.947 1 97.88 75 GLN B N 1
ATOM 9843 C CA . GLN B 1 75 ? -17.812 10.172 1.431 1 97.88 75 GLN B CA 1
ATOM 9844 C C . GLN B 1 75 ? -18.859 11.008 0.689 1 97.88 75 GLN B C 1
ATOM 9846 O O . GLN B 1 75 ? -19.422 11.945 1.253 1 97.88 75 GLN B O 1
ATOM 9851 N N . ALA B 1 76 ? -19.078 10.602 -0.57 1 97.75 76 ALA B N 1
ATOM 9852 C CA . ALA B 1 76 ? -19.984 11.359 -1.42 1 97.75 76 ALA B CA 1
ATOM 9853 C C . ALA B 1 76 ? -21.422 10.859 -1.269 1 97.75 76 ALA B C 1
ATOM 9855 O O . ALA B 1 76 ? -22.344 11.414 -1.868 1 97.75 76 ALA B O 1
ATOM 9856 N N . GLY B 1 77 ? -21.672 9.781 -0.521 1 97.38 77 GLY B N 1
ATOM 9857 C CA . GLY B 1 77 ? -23.016 9.383 -0.164 1 97.38 77 GLY B CA 1
ATOM 9858 C C . GLY B 1 77 ? -23.516 8.188 -0.95 1 97.38 77 GLY B C 1
ATOM 9859 O O . GLY B 1 77 ? -24.688 7.816 -0.855 1 97.38 77 GLY B O 1
ATOM 9860 N N . ALA B 1 78 ? -22.672 7.508 -1.718 1 98.19 78 ALA B N 1
ATOM 9861 C CA . ALA B 1 78 ? -23.078 6.336 -2.49 1 98.19 78 ALA B CA 1
ATOM 9862 C C . ALA B 1 78 ? -22.656 5.047 -1.79 1 98.19 78 ALA B C 1
ATOM 9864 O O . ALA B 1 78 ? -21.547 4.941 -1.287 1 98.19 78 ALA B O 1
ATOM 9865 N N . LEU B 1 79 ? -23.609 4.078 -1.678 1 98.56 79 LEU B N 1
ATOM 9866 C CA . LEU B 1 79 ? -23.25 2.766 -1.155 1 98.56 79 LEU B CA 1
ATOM 9867 C C . LEU B 1 79 ? -22.266 2.068 -2.078 1 98.56 79 LEU B C 1
ATOM 9869 O O . LEU B 1 79 ? -22.547 1.867 -3.262 1 98.56 79 LEU B O 1
ATOM 9873 N N . THR B 1 80 ? -21.109 1.8 -1.558 1 98.75 80 THR B N 1
ATOM 9874 C CA . THR B 1 80 ? -20 1.293 -2.375 1 98.75 80 THR B CA 1
ATOM 9875 C C . THR B 1 80 ? -19.422 0.019 -1.769 1 98.75 80 THR B C 1
ATOM 9877 O O . THR B 1 80 ? -19.266 -0.08 -0.55 1 98.75 80 THR B O 1
ATOM 9880 N N . SER B 1 81 ? -19.188 -1.016 -2.549 1 98.5 81 SER B N 1
ATOM 9881 C CA . SER B 1 81 ? -18.562 -2.27 -2.125 1 98.5 81 SER B CA 1
ATOM 9882 C C . SER B 1 81 ? -17.391 -2.637 -3.018 1 98.5 81 SER B C 1
ATOM 9884 O O . SER B 1 81 ? -17.219 -2.068 -4.098 1 98.5 81 SER B O 1
ATOM 9886 N N . THR B 1 82 ? -16.531 -3.498 -2.574 1 98.56 82 THR B N 1
ATOM 9887 C CA . THR B 1 82 ? -15.414 -4.035 -3.338 1 98.56 82 THR B CA 1
ATOM 9888 C C . THR B 1 82 ? -15.141 -5.484 -2.941 1 98.56 82 THR B C 1
ATOM 9890 O O . THR B 1 82 ? -15.805 -6.031 -2.061 1 98.56 82 THR B O 1
ATOM 9893 N N . TYR B 1 83 ? -14.305 -6.203 -3.709 1 98.56 83 TYR B N 1
ATOM 9894 C CA . TYR B 1 83 ? -13.961 -7.613 -3.557 1 98.56 83 TYR B CA 1
ATOM 9895 C C . TYR B 1 83 ? -12.453 -7.812 -3.604 1 98.56 83 TYR B C 1
ATOM 9897 O O . TYR B 1 83 ? -11.758 -7.199 -4.418 1 98.56 83 TYR B O 1
ATOM 9905 N N . THR B 1 84 ? -11.93 -8.617 -2.699 1 98.56 84 THR B N 1
ATOM 9906 C CA . THR B 1 84 ? -10.484 -8.766 -2.701 1 98.56 84 THR B CA 1
ATOM 9907 C C . THR B 1 84 ? -10.062 -10.023 -1.941 1 98.56 84 THR B C 1
ATOM 9909 O O . THR B 1 84 ? -10.906 -10.852 -1.586 1 98.56 84 THR B O 1
ATOM 9912 N N . SER B 1 85 ? -8.734 -10.305 -1.866 1 98.38 85 SER B N 1
ATOM 9913 C CA . SER B 1 85 ? -8.094 -11.383 -1.127 1 98.38 85 SER B CA 1
ATOM 9914 C C . SER B 1 85 ? -6.633 -11.055 -0.829 1 98.38 85 SER B C 1
ATOM 9916 O O . SER B 1 85 ? -6.02 -10.25 -1.524 1 98.38 85 SER B O 1
ATOM 9918 N N . SER B 1 86 ? -6.086 -11.633 0.243 1 97.94 86 SER B N 1
ATOM 9919 C CA . SER B 1 86 ? -4.656 -11.758 0.511 1 97.94 86 SER B CA 1
ATOM 9920 C C . SER B 1 86 ? -3.949 -10.414 0.374 1 97.94 86 SER B C 1
ATOM 9922 O O . SER B 1 86 ? -4.367 -9.422 0.973 1 97.94 86 SER B O 1
ATOM 9924 N N . GLN B 1 87 ? -2.893 -10.344 -0.495 1 97.31 87 GLN B N 1
ATOM 9925 C CA . GLN B 1 87 ? -2.084 -9.148 -0.699 1 97.31 87 GLN B CA 1
ATOM 9926 C C . GLN B 1 87 ? -2.957 -7.941 -1.024 1 97.31 87 GLN B C 1
ATOM 9928 O O . GLN B 1 87 ? -2.629 -6.812 -0.655 1 97.31 87 GLN B O 1
ATOM 9933 N N . GLY B 1 88 ? -4.031 -8.25 -1.775 1 98 88 GLY B N 1
ATOM 9934 C CA . GLY B 1 88 ? -4.945 -7.168 -2.088 1 98 88 GLY B CA 1
ATOM 9935 C C . GLY B 1 88 ? -5.547 -6.52 -0.856 1 98 88 GLY B C 1
ATOM 9936 O O . GLY B 1 88 ? -5.641 -5.293 -0.775 1 98 88 GLY B O 1
ATOM 9937 N N . LEU B 1 89 ? -5.996 -7.324 0.119 1 98.69 89 LEU B N 1
ATOM 9938 C CA . LEU B 1 89 ? -6.559 -6.805 1.361 1 98.69 89 LEU B CA 1
ATOM 9939 C C . LEU B 1 89 ? -5.508 -6.035 2.152 1 98.69 89 LEU B C 1
ATOM 9941 O O . LEU B 1 89 ? -5.816 -5.016 2.771 1 98.69 89 LEU B O 1
ATOM 9945 N N . LEU B 1 90 ? -4.223 -6.562 2.191 1 98.56 90 LEU B N 1
ATOM 9946 C CA . LEU B 1 90 ? -3.145 -5.863 2.885 1 98.56 90 LEU B CA 1
ATOM 9947 C C . LEU B 1 90 ? -2.986 -4.445 2.35 1 98.56 90 LEU B C 1
ATOM 9949 O O . LEU B 1 90 ? -2.732 -3.514 3.117 1 98.56 90 LEU B O 1
ATOM 9953 N N . LEU B 1 91 ? -3.109 -4.25 1.016 1 98.31 91 LEU B N 1
ATOM 9954 C CA . LEU B 1 91 ? -2.932 -2.943 0.387 1 98.31 91 LEU B CA 1
ATOM 9955 C C . LEU B 1 91 ? -4.082 -2.008 0.746 1 98.31 91 LEU B C 1
ATOM 9957 O O . LEU B 1 91 ? -3.971 -0.79 0.583 1 98.31 91 LEU B O 1
ATOM 9961 N N . MET B 1 92 ? -5.25 -2.504 1.256 1 98.62 92 MET B N 1
ATOM 9962 C CA . MET B 1 92 ? -6.422 -1.696 1.577 1 98.62 92 MET B CA 1
ATOM 9963 C C . MET B 1 92 ? -6.359 -1.197 3.018 1 98.62 92 MET B C 1
ATOM 9965 O O . MET B 1 92 ? -7.094 -0.281 3.393 1 98.62 92 MET B O 1
ATOM 9969 N N . ILE B 1 93 ? -5.434 -1.679 3.877 1 98.62 93 ILE B N 1
ATOM 9970 C CA . ILE B 1 93 ? -5.426 -1.512 5.324 1 98.62 93 ILE B CA 1
ATOM 9971 C C . ILE B 1 93 ? -5.375 -0.025 5.672 1 98.62 93 ILE B C 1
ATOM 9973 O O . ILE B 1 93 ? -6.141 0.447 6.516 1 98.62 93 ILE B O 1
ATOM 9977 N N . PRO B 1 94 ? -4.523 0.83 5.043 1 98.25 94 PRO B N 1
ATOM 9978 C CA . PRO B 1 94 ? -4.504 2.24 5.438 1 98.25 94 PRO B CA 1
ATOM 9979 C C . PRO B 1 94 ? -5.863 2.914 5.289 1 98.25 94 PRO B C 1
ATOM 9981 O O . PRO B 1 94 ? -6.293 3.648 6.184 1 98.25 94 PRO B O 1
ATOM 9984 N N . ASN B 1 95 ? -6.586 2.648 4.207 1 98.62 95 ASN B N 1
ATOM 9985 C CA . ASN B 1 95 ? -7.895 3.248 3.973 1 98.62 95 ASN B CA 1
ATOM 9986 C C . ASN B 1 95 ? -8.945 2.68 4.918 1 98.62 95 ASN B C 1
ATOM 9988 O O . ASN B 1 95 ? -9.906 3.365 5.27 1 98.62 95 ASN B O 1
ATOM 9992 N N . MET B 1 96 ? -8.773 1.421 5.336 1 98.75 96 MET B N 1
ATOM 9993 C CA . MET B 1 96 ? -9.734 0.794 6.234 1 98.75 96 MET B CA 1
ATOM 9994 C C . MET B 1 96 ? -9.797 1.532 7.566 1 98.75 96 MET B C 1
ATOM 9996 O O . MET B 1 96 ? -10.875 1.721 8.125 1 98.75 96 MET B O 1
ATOM 10000 N N . TYR B 1 97 ? -8.617 1.981 8.109 1 98.56 97 TYR B N 1
ATOM 10001 C CA . TYR B 1 97 ? -8.609 2.795 9.32 1 98.56 97 TYR B CA 1
ATOM 10002 C C . TYR B 1 97 ? -9.43 4.066 9.133 1 98.56 97 TYR B C 1
ATOM 10004 O O . TYR B 1 97 ? -10.164 4.473 10.039 1 98.56 97 TYR B O 1
ATOM 10012 N N . LYS B 1 98 ? -9.312 4.73 7.949 1 98.44 98 LYS B N 1
ATOM 10013 C CA . LYS B 1 98 ? -10.016 5.973 7.656 1 98.44 98 LYS B CA 1
ATOM 10014 C C . LYS B 1 98 ? -11.531 5.746 7.605 1 98.44 98 LYS B C 1
ATOM 10016 O O . LYS B 1 98 ? -12.289 6.488 8.227 1 98.44 98 LYS B O 1
ATOM 10021 N N . MET B 1 99 ? -11.984 4.715 6.891 1 98.62 99 MET B N 1
ATOM 10022 C CA . MET B 1 99 ? -13.406 4.449 6.73 1 98.62 99 MET B CA 1
ATOM 10023 C C . MET B 1 99 ? -14.055 4.125 8.07 1 98.62 99 MET B C 1
ATOM 10025 O O . MET B 1 99 ? -15.188 4.535 8.336 1 98.62 99 MET B O 1
ATOM 10029 N N . ALA B 1 100 ? -13.297 3.334 8.906 1 98.56 100 ALA B N 1
ATOM 10030 C CA . ALA B 1 100 ? -13.805 3.006 10.234 1 98.56 100 ALA B CA 1
ATOM 10031 C C . ALA B 1 100 ? -13.914 4.254 11.109 1 98.56 100 ALA B C 1
ATOM 10033 O O . ALA B 1 100 ? -14.938 4.477 11.766 1 98.56 100 ALA B O 1
ATOM 10034 N N . GLY B 1 101 ? -12.844 5.109 11.125 1 98 101 GLY B N 1
ATOM 10035 C CA . GLY B 1 101 ? -12.844 6.32 11.938 1 98 101 GLY B CA 1
ATOM 10036 C C . GLY B 1 101 ? -13.914 7.312 11.523 1 98 101 GLY B C 1
ATOM 10037 O O . GLY B 1 101 ? -14.445 8.047 12.359 1 98 101 GLY B O 1
ATOM 10038 N N . GLU B 1 102 ? -14.258 7.371 10.234 1 98.12 102 GLU B N 1
ATOM 10039 C CA . GLU B 1 102 ? -15.227 8.32 9.703 1 98.12 102 GLU B CA 1
ATOM 10040 C C . GLU B 1 102 ? -16.625 7.727 9.695 1 98.12 102 GLU B C 1
ATOM 10042 O O . GLU B 1 102 ? -17.578 8.375 9.242 1 98.12 102 GLU B O 1
ATOM 10047 N N . ARG B 1 103 ? -16.781 6.48 10.188 1 98.06 103 ARG B N 1
ATOM 10048 C CA . ARG B 1 103 ? -18.047 5.77 10.359 1 98.06 103 ARG B CA 1
ATOM 10049 C C . ARG B 1 103 ? -18.781 5.648 9.031 1 98.06 103 ARG B C 1
ATOM 10051 O O . ARG B 1 103 ? -19.953 6.031 8.93 1 98.06 103 ARG B O 1
ATOM 10058 N N . LEU B 1 104 ? -18.094 5.102 7.977 1 98.56 104 LEU B N 1
ATOM 10059 C CA . LEU B 1 104 ? -18.656 4.906 6.648 1 98.56 104 LEU B CA 1
ATOM 10060 C C . LEU B 1 104 ? -19.109 3.463 6.461 1 98.56 104 LEU B C 1
ATOM 10062 O O . LEU B 1 104 ? -18.422 2.529 6.867 1 98.56 104 LEU B O 1
ATOM 10066 N N . PRO B 1 105 ? -20.281 3.238 5.922 1 98.56 105 PRO B N 1
ATOM 10067 C CA . PRO B 1 105 ? -20.844 1.89 5.797 1 98.56 105 PRO B CA 1
ATOM 10068 C C . PRO B 1 105 ? -20.25 1.108 4.633 1 98.56 105 PRO B C 1
ATOM 10070 O O . PRO B 1 105 ? -20.984 0.629 3.762 1 98.56 105 PRO B O 1
ATOM 10073 N N . ALA B 1 106 ? -18.984 0.881 4.602 1 98.19 106 ALA B N 1
ATOM 10074 C CA . ALA B 1 106 ? -18.266 0.098 3.605 1 98.19 106 ALA B CA 1
ATOM 10075 C C . ALA B 1 106 ? -18.453 -1.398 3.844 1 98.19 106 ALA B C 1
ATOM 10077 O O . ALA B 1 106 ? -18.469 -1.853 4.992 1 98.19 106 ALA B O 1
ATOM 10078 N N . VAL B 1 107 ? -18.641 -2.176 2.783 1 98.88 107 VAL B N 1
ATOM 10079 C CA . VAL B 1 107 ? -18.609 -3.629 2.891 1 98.88 107 VAL B CA 1
ATOM 10080 C C . VAL B 1 107 ? -17.594 -4.195 1.909 1 98.88 107 VAL B C 1
ATOM 10082 O O . VAL B 1 107 ? -17.703 -3.988 0.699 1 98.88 107 VAL B O 1
ATOM 10085 N N . ILE B 1 108 ? -16.594 -4.852 2.373 1 98.88 108 ILE B N 1
ATOM 10086 C CA . ILE B 1 108 ? -15.594 -5.555 1.576 1 98.88 108 ILE B CA 1
ATOM 10087 C C . ILE B 1 108 ? -15.836 -7.062 1.654 1 98.88 108 ILE B C 1
ATOM 10089 O O . ILE B 1 108 ? -15.797 -7.648 2.738 1 98.88 108 ILE B O 1
ATOM 10093 N N . HIS B 1 109 ? -16.172 -7.68 0.522 1 98.88 109 HIS B N 1
ATOM 10094 C CA . HIS B 1 109 ? -16.281 -9.133 0.462 1 98.88 109 HIS B CA 1
ATOM 10095 C C . HIS B 1 109 ? -14.914 -9.766 0.208 1 98.88 109 HIS B C 1
ATOM 10097 O O . HIS B 1 109 ? -14.25 -9.453 -0.785 1 98.88 109 HIS B O 1
ATOM 10103 N N . VAL B 1 110 ? -14.508 -10.672 1.114 1 98.88 110 VAL B N 1
ATOM 10104 C CA . VAL B 1 110 ? -13.156 -11.219 1.055 1 98.88 110 VAL B CA 1
ATOM 10105 C C . VAL B 1 110 ? -13.219 -12.742 0.936 1 98.88 110 VAL B C 1
ATOM 10107 O O . VAL B 1 110 ? -13.82 -13.406 1.782 1 98.88 110 VAL B O 1
ATOM 10110 N N . ALA B 1 111 ? -12.742 -13.289 -0.203 1 98.75 111 ALA B N 1
ATOM 10111 C CA . ALA B 1 111 ? -12.367 -14.695 -0.21 1 98.75 111 ALA B CA 1
ATOM 10112 C C . ALA B 1 111 ? -11.008 -14.898 0.452 1 98.75 111 ALA B C 1
ATOM 10114 O O . ALA B 1 111 ? -9.961 -14.75 -0.192 1 98.75 111 ALA B O 1
ATOM 10115 N N . SER B 1 112 ? -11.055 -15.281 1.716 1 98.69 112 SER B N 1
ATOM 10116 C CA . SER B 1 112 ? -9.852 -15.25 2.537 1 98.69 112 SER B CA 1
ATOM 10117 C C . SER B 1 112 ? -8.766 -16.156 1.972 1 98.69 112 SER B C 1
ATOM 10119 O O . SER B 1 112 ? -9.055 -17.266 1.51 1 98.69 112 SER B O 1
ATOM 10121 N N . ARG B 1 113 ? -7.504 -15.742 1.979 1 97.94 113 ARG B N 1
ATOM 10122 C CA . ARG B 1 113 ? -6.391 -16.391 1.292 1 97.94 113 ARG B CA 1
ATOM 10123 C C . ARG B 1 113 ? -5.098 -16.25 2.088 1 97.94 113 ARG B C 1
ATOM 10125 O O . ARG B 1 113 ? -4.969 -15.352 2.914 1 97.94 113 ARG B O 1
ATOM 10132 N N . SER B 1 114 ? -4.176 -17.172 1.843 1 98.06 114 SER B N 1
ATOM 10133 C CA . SER B 1 114 ? -2.834 -17.109 2.408 1 98.06 114 SER B CA 1
ATOM 10134 C C . SER B 1 114 ? -2.1 -15.859 1.944 1 98.06 114 SER B C 1
ATOM 10136 O O . SER B 1 114 ? -2.391 -15.32 0.872 1 98.06 114 SER B O 1
ATOM 10138 N N . VAL B 1 115 ? -1.225 -15.352 2.785 1 97.69 115 VAL B N 1
ATOM 10139 C CA . VAL B 1 115 ? -0.38 -14.211 2.449 1 97.69 115 VAL B CA 1
ATOM 10140 C C . VAL B 1 115 ? 0.986 -14.703 1.973 1 97.69 115 VAL B C 1
ATOM 10142 O O . VAL B 1 115 ? 1.501 -15.703 2.471 1 97.69 115 VAL B O 1
ATOM 10145 N N . ALA B 1 116 ? 1.58 -13.961 0.977 1 97 116 ALA B N 1
ATOM 10146 C CA . ALA B 1 116 ? 2.893 -14.328 0.452 1 97 116 ALA B CA 1
ATOM 10147 C C . ALA B 1 116 ? 3.984 -14.094 1.491 1 97 116 ALA B C 1
ATOM 10149 O O . ALA B 1 116 ? 4.074 -13.016 2.072 1 97 116 ALA B O 1
ATOM 10150 N N . SER B 1 117 ? 4.715 -15.117 1.814 1 96.44 117 SER B N 1
ATOM 10151 C CA . SER B 1 117 ? 5.895 -15.07 2.672 1 96.44 117 SER B CA 1
ATOM 10152 C C . SER B 1 117 ? 7.141 -15.523 1.922 1 96.44 117 SER B C 1
ATOM 10154 O O . SER B 1 117 ? 7.609 -14.836 1.011 1 96.44 117 SER B O 1
ATOM 10156 N N . SER B 1 118 ? 7.656 -16.766 2.213 1 95.62 118 SER B N 1
ATOM 10157 C CA . SER B 1 118 ? 8.758 -17.266 1.406 1 95.62 118 SER B CA 1
ATOM 10158 C C . SER B 1 118 ? 8.281 -17.719 0.031 1 95.62 118 SER B C 1
ATOM 10160 O O . SER B 1 118 ? 9.078 -17.859 -0.895 1 95.62 118 SER B O 1
ATOM 10162 N N . SER B 1 119 ? 6.988 -17.938 -0.041 1 95.75 119 SER B N 1
ATOM 10163 C CA . SER B 1 119 ? 6.367 -18.391 -1.283 1 95.75 119 SER B CA 1
ATOM 10164 C C . SER B 1 119 ? 4.988 -17.766 -1.471 1 95.75 119 SER B C 1
ATOM 10166 O O . SER B 1 119 ? 4.391 -17.281 -0.513 1 95.75 119 SER B O 1
ATOM 10168 N N . LEU B 1 120 ? 4.527 -17.75 -2.654 1 95.69 120 LEU B N 1
ATOM 10169 C CA . LEU B 1 120 ? 3.158 -17.375 -2.982 1 95.69 120 LEU B CA 1
ATOM 10170 C C . LEU B 1 120 ? 2.221 -18.562 -2.91 1 95.69 120 LEU B C 1
ATOM 10172 O O . LEU B 1 120 ? 2.592 -19.672 -3.309 1 95.69 120 LEU B O 1
ATOM 10176 N N . SER B 1 121 ? 1.018 -18.375 -2.357 1 96.38 121 SER B N 1
ATOM 10177 C CA . SER B 1 121 ? -0.06 -19.344 -2.463 1 96.38 121 SER B CA 1
ATOM 10178 C C . SER B 1 121 ? -1.403 -18.672 -2.699 1 96.38 121 SER B C 1
ATOM 10180 O O . SER B 1 121 ? -1.734 -17.688 -2.027 1 96.38 121 SER B O 1
ATOM 10182 N N . ILE B 1 122 ? -2.139 -19.141 -3.66 1 94.88 122 ILE B N 1
ATOM 10183 C CA . ILE B 1 122 ? -3.422 -18.516 -3.98 1 94.88 122 ILE B CA 1
ATOM 10184 C C . ILE B 1 122 ? -4.535 -19.203 -3.191 1 94.88 122 ILE B C 1
ATOM 10186 O O . ILE B 1 122 ? -5.703 -18.828 -3.295 1 94.88 122 ILE B O 1
ATOM 10190 N N . PHE B 1 123 ? -4.223 -20.188 -2.322 1 96.31 123 PHE B N 1
ATOM 10191 C CA . PHE B 1 123 ? -5.215 -21 -1.622 1 96.31 123 PHE B CA 1
ATOM 10192 C C . PHE B 1 123 ? -5.582 -20.375 -0.284 1 96.31 123 PHE B C 1
ATOM 10194 O O . PHE B 1 123 ? -4.965 -19.391 0.136 1 96.31 123 PHE B O 1
ATOM 10201 N N . GLY B 1 124 ? -6.582 -21.016 0.337 1 96.69 124 GLY B N 1
ATOM 10202 C CA . GLY B 1 124 ? -7.281 -20.281 1.38 1 96.69 124 GLY B CA 1
ATOM 10203 C C . GLY B 1 124 ? -6.75 -20.562 2.771 1 96.69 124 GLY B C 1
ATOM 10204 O O . GLY B 1 124 ? -6.363 -21.703 3.072 1 96.69 124 GLY B O 1
ATOM 10205 N N . ASP B 1 125 ? -6.637 -19.547 3.637 1 98.12 125 ASP B N 1
ATOM 10206 C CA . ASP B 1 125 ? -6.562 -19.484 5.094 1 98.12 125 ASP B CA 1
ATOM 10207 C C . ASP B 1 125 ? -6.977 -18.125 5.617 1 98.12 125 ASP B C 1
ATOM 10209 O O . ASP B 1 125 ? -7.73 -17.391 4.957 1 98.12 125 ASP B O 1
ATOM 10213 N N . HIS B 1 126 ? -6.672 -17.781 6.871 1 98.62 126 HIS B N 1
ATOM 10214 C CA . HIS B 1 126 ? -7.199 -16.547 7.426 1 98.62 126 HIS B CA 1
ATOM 10215 C C . HIS B 1 126 ? -6.078 -15.547 7.715 1 98.62 126 HIS B C 1
ATOM 10217 O O . HIS B 1 126 ? -6.254 -14.617 8.508 1 98.62 126 HIS B O 1
ATOM 10223 N N . GLN B 1 127 ? -4.883 -15.727 7.137 1 98.44 127 GLN B N 1
ATOM 10224 C CA . GLN B 1 127 ? -3.771 -14.828 7.418 1 98.44 127 GLN B CA 1
ATOM 10225 C C . GLN B 1 127 ? -4.102 -13.398 6.996 1 98.44 127 GLN B C 1
ATOM 10227 O O . GLN B 1 127 ? -3.738 -12.438 7.688 1 98.44 127 GLN B O 1
ATOM 10232 N N . ASP B 1 128 ? -4.797 -13.211 5.875 1 98.44 128 ASP B N 1
ATOM 10233 C CA . ASP B 1 128 ? -5.105 -11.875 5.363 1 98.44 128 ASP B CA 1
ATOM 10234 C C . ASP B 1 128 ? -6.145 -11.18 6.238 1 98.44 128 ASP B C 1
ATOM 10236 O O . ASP B 1 128 ? -5.941 -10.039 6.664 1 98.44 128 ASP B O 1
ATOM 10240 N N . VAL B 1 129 ? -7.297 -11.828 6.609 1 98.62 129 VAL B N 1
ATOM 10241 C CA . VAL B 1 129 ? -8.344 -11.18 7.383 1 98.62 129 VAL B CA 1
ATOM 10242 C C . VAL B 1 129 ? -7.852 -10.906 8.805 1 98.62 129 VAL B C 1
ATOM 10244 O O . VAL B 1 129 ? -8.305 -9.961 9.453 1 98.62 129 VAL B O 1
ATOM 10247 N N . MET B 1 130 ? -6.969 -11.828 9.398 1 98.5 130 MET B N 1
ATOM 10248 C CA . MET B 1 130 ? -6.426 -11.586 10.727 1 98.5 130 MET B CA 1
ATOM 10249 C C . MET B 1 130 ? -5.434 -10.43 10.711 1 98.5 130 MET B C 1
ATOM 10251 O O . MET B 1 130 ? -5.27 -9.727 11.711 1 98.5 130 MET B O 1
ATOM 10255 N N . ALA B 1 131 ? -4.801 -10.188 9.555 1 98.12 131 ALA B N 1
ATOM 10256 C CA . ALA B 1 131 ? -3.891 -9.055 9.414 1 98.12 131 ALA B CA 1
ATOM 10257 C C . ALA B 1 131 ? -4.656 -7.734 9.367 1 98.12 131 ALA B C 1
ATOM 10259 O O . ALA B 1 131 ? -4.07 -6.664 9.547 1 98.12 131 ALA B O 1
ATOM 10260 N N . ALA B 1 132 ? -5.98 -7.746 9.203 1 98.38 132 ALA B N 1
ATOM 10261 C CA . ALA B 1 132 ? -6.793 -6.535 9.102 1 98.38 132 ALA B CA 1
ATOM 10262 C C . ALA B 1 132 ? -7.676 -6.363 10.336 1 98.38 132 ALA B C 1
ATOM 10264 O O . ALA B 1 132 ? -8.438 -5.398 10.438 1 98.38 132 ALA B O 1
ATOM 10265 N N . ARG B 1 133 ? -7.551 -7.211 11.383 1 98.25 133 ARG B N 1
ATOM 10266 C CA . ARG B 1 133 ? -8.5 -7.27 12.492 1 98.25 133 ARG B CA 1
ATOM 10267 C C . ARG B 1 133 ? -8.406 -6.016 13.352 1 98.25 133 ARG B C 1
ATOM 10269 O O . ARG B 1 133 ? -9.352 -5.684 14.078 1 98.25 133 ARG B O 1
ATOM 10276 N N . GLN B 1 134 ? -7.25 -5.262 13.32 1 97.94 134 GLN B N 1
ATOM 10277 C CA . GLN B 1 134 ? -7.027 -4.094 14.164 1 97.94 134 GLN B CA 1
ATOM 10278 C C . GLN B 1 134 ? -7.621 -2.838 13.531 1 97.94 134 GLN B C 1
ATOM 10280 O O . GLN B 1 134 ? -7.637 -1.773 14.156 1 97.94 134 GLN B O 1
ATOM 10285 N N . THR B 1 135 ? -8.195 -2.844 12.328 1 98.31 135 THR B N 1
ATOM 10286 C CA . THR B 1 135 ? -8.523 -1.66 11.539 1 98.31 135 THR B CA 1
ATOM 10287 C C . THR B 1 135 ? -9.812 -1.019 12.031 1 98.31 135 THR B C 1
ATOM 10289 O O . THR B 1 135 ? -10.109 0.132 11.703 1 98.31 135 THR B O 1
ATOM 10292 N N . GLY B 1 136 ? -10.617 -1.748 12.781 1 98.19 136 GLY B N 1
ATOM 10293 C CA . GLY B 1 136 ? -11.898 -1.242 13.242 1 98.19 136 GLY B CA 1
ATOM 10294 C C . GLY B 1 136 ? -13.07 -1.745 12.422 1 98.19 136 GLY B C 1
ATOM 10295 O O . GLY B 1 136 ? -14.227 -1.504 12.773 1 98.19 136 GLY B O 1
ATOM 10296 N N . PHE B 1 137 ? -12.852 -2.516 11.367 1 98.75 137 PHE B N 1
ATOM 10297 C CA . PHE B 1 137 ? -13.93 -3.129 10.602 1 98.75 137 PHE B CA 1
ATOM 10298 C C . PHE B 1 137 ? -14.594 -4.25 11.391 1 98.75 137 PHE B C 1
ATOM 10300 O O . PHE B 1 137 ? -13.906 -5.035 12.055 1 98.75 137 PHE B O 1
ATOM 10307 N N . ALA B 1 138 ? -15.906 -4.254 11.359 1 98.81 138 ALA B N 1
ATOM 10308 C CA . ALA B 1 138 ? -16.578 -5.457 11.836 1 98.81 138 ALA B CA 1
ATOM 10309 C C . ALA B 1 138 ? -16.312 -6.641 10.906 1 98.81 138 ALA B C 1
ATOM 10311 O O . ALA B 1 138 ? -16.078 -6.457 9.711 1 98.81 138 ALA B O 1
ATOM 10312 N N . MET B 1 139 ? -16.312 -7.895 11.492 1 98.81 139 MET B N 1
ATOM 10313 C CA . MET B 1 139 ? -15.93 -9.055 10.688 1 98.81 139 MET B CA 1
ATOM 10314 C C . MET B 1 139 ? -16.953 -10.172 10.828 1 98.81 139 MET B C 1
ATOM 10316 O O . MET B 1 139 ? -17.156 -10.703 11.922 1 98.81 139 MET B O 1
ATOM 10320 N N . LEU B 1 140 ? -17.594 -10.5 9.727 1 98.75 140 LEU B N 1
ATOM 10321 C CA . LEU B 1 140 ? -18.562 -11.578 9.656 1 98.75 140 LEU B CA 1
ATOM 10322 C C . LEU B 1 140 ? -18.031 -12.734 8.812 1 98.75 140 LEU B C 1
ATOM 10324 O O . LEU B 1 140 ? -17.656 -12.547 7.656 1 98.75 140 LEU B O 1
ATOM 10328 N N . CYS B 1 141 ? -17.984 -14 9.367 1 98.62 141 CYS B N 1
ATOM 10329 C CA . CYS B 1 141 ? -17.422 -15.18 8.727 1 98.62 141 CYS B CA 1
ATOM 10330 C C . CYS B 1 141 ? -18.5 -16.156 8.32 1 98.62 141 CYS B C 1
ATOM 10332 O O . CYS B 1 141 ? -19.422 -16.422 9.094 1 98.62 141 CYS B O 1
ATOM 10334 N N . GLU B 1 142 ? -18.422 -16.719 7.148 1 98.56 142 GLU B N 1
ATOM 10335 C CA . GLU B 1 142 ? -19.422 -17.625 6.613 1 98.56 142 GLU B CA 1
ATOM 10336 C C . GLU B 1 142 ? -18.812 -18.984 6.25 1 98.56 142 GLU B C 1
ATOM 10338 O O . GLU B 1 142 ? -17.734 -19.047 5.672 1 98.56 142 GLU B O 1
ATOM 10343 N N . ALA B 1 143 ? -19.531 -20.109 6.441 1 97.88 143 ALA B N 1
ATOM 10344 C CA . ALA B 1 143 ? -18.906 -21.438 6.457 1 97.88 143 ALA B CA 1
ATOM 10345 C C . ALA B 1 143 ? -19.312 -22.234 5.219 1 97.88 143 ALA B C 1
ATOM 10347 O O . ALA B 1 143 ? -18.734 -23.297 4.953 1 97.88 143 ALA B O 1
ATOM 10348 N N . SER B 1 144 ? -20.281 -21.844 4.414 1 97.56 144 SER B N 1
ATOM 10349 C CA . SER B 1 144 ? -20.766 -22.547 3.229 1 97.56 144 SER B CA 1
ATOM 10350 C C . SER B 1 144 ? -21.344 -21.562 2.209 1 97.56 144 SER B C 1
ATOM 10352 O O . SER B 1 144 ? -21.625 -20.406 2.537 1 97.56 144 SER B O 1
ATOM 10354 N N . PRO B 1 145 ? -21.531 -22 0.959 1 97.75 145 PRO B N 1
ATOM 10355 C CA . PRO B 1 145 ? -22.141 -21.109 -0.034 1 97.75 145 PRO B CA 1
ATOM 10356 C C . PRO B 1 145 ? -23.547 -20.641 0.382 1 97.75 145 PRO B C 1
ATOM 10358 O O . PRO B 1 145 ? -23.906 -19.5 0.13 1 97.75 145 PRO B O 1
ATOM 10361 N N . GLN B 1 146 ? -24.328 -21.547 0.995 1 97.81 146 GLN B N 1
ATOM 10362 C CA . GLN B 1 146 ? -25.641 -21.141 1.487 1 97.81 146 GLN B CA 1
ATOM 10363 C C . GLN B 1 146 ? -25.516 -20.047 2.537 1 97.81 146 GLN B C 1
ATOM 10365 O O . GLN B 1 146 ? -26.312 -19.094 2.543 1 97.81 146 GLN B O 1
ATOM 10370 N N . GLU B 1 147 ? -24.562 -20.203 3.475 1 98.19 147 GLU B N 1
ATOM 10371 C CA . GLU B 1 147 ? -24.359 -19.156 4.484 1 98.19 147 GLU B CA 1
ATOM 10372 C C . GLU B 1 147 ? -23.953 -17.844 3.848 1 98.19 147 GLU B C 1
ATOM 10374 O O . GLU B 1 147 ? -24.312 -16.766 4.332 1 98.19 147 GLU B O 1
ATOM 10379 N N . VAL B 1 148 ? -23.125 -17.891 2.777 1 98.69 148 VAL B N 1
ATOM 10380 C CA . VAL B 1 148 ? -22.734 -16.656 2.078 1 98.69 148 VAL B CA 1
ATOM 10381 C C . VAL B 1 148 ? -23.984 -15.953 1.563 1 98.69 148 VAL B C 1
ATOM 10383 O O . VAL B 1 148 ? -24.141 -14.742 1.734 1 98.69 148 VAL B O 1
ATOM 10386 N N . MET B 1 149 ? -24.922 -16.719 0.938 1 98.56 149 MET B N 1
ATOM 10387 C CA . MET B 1 149 ? -26.188 -16.188 0.438 1 98.56 149 MET B CA 1
ATOM 10388 C C . MET B 1 149 ? -27 -15.586 1.571 1 98.56 149 MET B C 1
ATOM 10390 O O . MET B 1 149 ? -27.578 -14.508 1.426 1 98.56 149 MET B O 1
ATOM 10394 N N . ASP B 1 150 ? -27.031 -16.234 2.719 1 98.62 150 ASP B N 1
ATOM 10395 C CA . ASP B 1 150 ? -27.922 -15.867 3.816 1 98.62 150 ASP B CA 1
ATOM 10396 C C . ASP B 1 150 ? -27.344 -14.711 4.629 1 98.62 150 ASP B C 1
ATOM 10398 O O . ASP B 1 150 ? -28.078 -13.867 5.129 1 98.62 150 ASP B O 1
ATOM 10402 N N . LEU B 1 151 ? -26 -14.648 4.805 1 98.75 151 LEU B N 1
ATOM 10403 C CA . LEU B 1 151 ? -25.422 -13.766 5.812 1 98.75 151 LEU B CA 1
ATOM 10404 C C . LEU B 1 151 ? -24.781 -12.539 5.164 1 98.75 151 LEU B C 1
ATOM 10406 O O . LEU B 1 151 ? -24.531 -11.531 5.832 1 98.75 151 LEU B O 1
ATOM 10410 N N . ALA B 1 152 ? -24.484 -12.531 3.867 1 98.75 152 ALA B N 1
ATOM 10411 C CA . ALA B 1 152 ? -23.953 -11.344 3.195 1 98.75 152 ALA B CA 1
ATOM 10412 C C . ALA B 1 152 ? -24.922 -10.172 3.334 1 98.75 152 ALA B C 1
ATOM 10414 O O . ALA B 1 152 ? -24.5 -9.031 3.551 1 98.75 152 ALA B O 1
ATOM 10415 N N . PRO B 1 153 ? -26.281 -10.398 3.256 1 98.81 153 PRO B N 1
ATOM 10416 C CA . PRO B 1 153 ? -27.203 -9.281 3.492 1 98.81 153 PRO B CA 1
ATOM 10417 C C . PRO B 1 153 ? -27.062 -8.688 4.895 1 98.81 153 PRO B C 1
ATOM 10419 O O . PRO B 1 153 ? -27.203 -7.48 5.078 1 98.81 153 PRO B O 1
ATOM 10422 N N . VAL B 1 154 ? -26.797 -9.547 5.875 1 98.88 154 VAL B N 1
ATOM 10423 C CA . VAL B 1 154 ? -26.656 -9.109 7.258 1 98.88 154 VAL B CA 1
ATOM 10424 C C . VAL B 1 154 ? -25.516 -8.102 7.355 1 98.88 154 VAL B C 1
ATOM 10426 O O . VAL B 1 154 ? -25.625 -7.086 8.047 1 98.88 154 VAL B O 1
ATOM 10429 N N . ALA B 1 155 ? -24.391 -8.359 6.699 1 98.88 155 ALA B N 1
ATOM 10430 C CA . ALA B 1 155 ? -23.266 -7.441 6.684 1 98.88 155 ALA B CA 1
ATOM 10431 C C . ALA B 1 155 ? -23.656 -6.094 6.086 1 98.88 155 ALA B C 1
ATOM 10433 O O . ALA B 1 155 ? -23.344 -5.043 6.656 1 98.88 155 ALA B O 1
ATOM 10434 N N . HIS B 1 156 ? -24.312 -6.086 4.902 1 98.88 156 HIS B N 1
ATOM 10435 C CA . HIS B 1 156 ? -24.703 -4.863 4.219 1 98.88 156 HIS B CA 1
ATOM 10436 C C . HIS B 1 156 ? -25.703 -4.066 5.043 1 98.88 156 HIS B C 1
ATOM 10438 O O . HIS B 1 156 ? -25.562 -2.855 5.211 1 98.88 156 HIS B O 1
ATOM 10444 N N . LEU B 1 157 ? -26.781 -4.73 5.543 1 98.88 157 LEU B N 1
ATOM 10445 C CA . LEU B 1 157 ? -27.875 -4.074 6.266 1 98.88 157 LEU B CA 1
ATOM 10446 C C . LEU B 1 157 ? -27.375 -3.504 7.59 1 98.88 157 LEU B C 1
ATOM 10448 O O . LEU B 1 157 ? -27.75 -2.395 7.977 1 98.88 157 LEU B O 1
ATOM 10452 N N . THR B 1 158 ? -26.5 -4.262 8.297 1 98.88 158 THR B N 1
ATOM 10453 C CA . THR B 1 158 ? -25.938 -3.768 9.555 1 98.88 158 THR B CA 1
ATOM 10454 C C . THR B 1 158 ? -25.016 -2.578 9.305 1 98.88 158 THR B C 1
ATOM 10456 O O . THR B 1 158 ? -25 -1.62 10.078 1 98.88 158 THR B O 1
ATOM 10459 N N . ALA B 1 159 ? -24.172 -2.666 8.266 1 98.81 159 ALA B N 1
ATOM 10460 C CA . ALA B 1 159 ? -23.297 -1.554 7.922 1 98.81 159 ALA B CA 1
ATOM 10461 C C . ALA B 1 159 ? -24.094 -0.27 7.707 1 98.81 159 ALA B C 1
ATOM 10463 O O . ALA B 1 159 ? -23.703 0.796 8.195 1 98.81 159 ALA B O 1
ATOM 10464 N N . ILE B 1 160 ? -25.219 -0.35 6.949 1 98.62 160 ILE B N 1
ATOM 10465 C CA . ILE B 1 160 ? -26.062 0.807 6.668 1 98.62 160 ILE B CA 1
ATOM 10466 C C . ILE B 1 160 ? -26.656 1.335 7.965 1 98.62 160 ILE B C 1
ATOM 10468 O O . ILE B 1 160 ? -26.578 2.533 8.25 1 98.62 160 ILE B O 1
ATOM 10472 N N . LYS B 1 161 ? -27.203 0.477 8.789 1 98.5 161 LYS B N 1
ATOM 10473 C CA . LYS B 1 161 ? -27.938 0.879 9.992 1 98.5 161 LYS B CA 1
ATOM 10474 C C . LYS B 1 161 ? -27 1.51 11.016 1 98.5 161 LYS B C 1
ATOM 10476 O O . LYS B 1 161 ? -27.375 2.465 11.703 1 98.5 161 LYS B O 1
ATOM 10481 N N . THR B 1 162 ? -25.797 0.97 11.156 1 97.94 162 THR B N 1
ATOM 10482 C CA . THR B 1 162 ? -24.875 1.431 12.188 1 97.94 162 THR B CA 1
ATOM 10483 C C . THR B 1 162 ? -23.891 2.465 11.625 1 97.94 162 THR B C 1
ATOM 10485 O O . THR B 1 162 ? -23.156 3.109 12.375 1 97.94 162 THR B O 1
ATOM 10488 N N . ARG B 1 163 ? -23.812 2.652 10.352 1 97.44 163 ARG B N 1
ATOM 10489 C CA . ARG B 1 163 ? -22.812 3.471 9.664 1 97.44 163 ARG B CA 1
ATOM 10490 C C . ARG B 1 163 ? -21.406 3.041 10.031 1 97.44 163 ARG B C 1
ATOM 10492 O O . ARG B 1 163 ? -20.562 3.879 10.344 1 97.44 163 ARG B O 1
ATOM 10499 N N . MET B 1 164 ? -21.188 1.74 10.18 1 98.12 164 MET B N 1
ATOM 10500 C CA . MET B 1 164 ? -19.875 1.157 10.453 1 98.12 164 MET B CA 1
ATOM 10501 C C . MET B 1 164 ? -19.484 0.173 9.359 1 98.12 164 MET B C 1
ATOM 10503 O O . MET B 1 164 ? -20.328 -0.514 8.797 1 98.12 164 MET B O 1
ATOM 10507 N N . PRO B 1 165 ? -18.234 0.053 8.984 1 98.69 165 PRO B N 1
ATOM 10508 C CA . PRO B 1 165 ? -17.812 -0.801 7.871 1 98.69 165 PRO B CA 1
ATOM 10509 C C . PRO B 1 165 ? -17.688 -2.27 8.266 1 98.69 165 PRO B C 1
ATOM 10511 O O . PRO B 1 165 ? -17.469 -2.576 9.445 1 98.69 165 PRO B O 1
ATOM 10514 N N . PHE B 1 166 ? -17.766 -3.213 7.254 1 98.81 166 PHE B N 1
ATOM 10515 C CA . PHE B 1 166 ? -17.734 -4.652 7.477 1 98.81 166 PHE B CA 1
ATOM 10516 C C . PHE B 1 166 ? -16.766 -5.324 6.52 1 98.81 166 PHE B C 1
ATOM 10518 O O . PHE B 1 166 ? -16.672 -4.949 5.348 1 98.81 166 PHE B O 1
ATOM 10525 N N . ILE B 1 167 ? -16.031 -6.293 7.016 1 98.81 167 ILE B N 1
ATOM 10526 C CA . ILE B 1 167 ? -15.461 -7.371 6.215 1 98.81 167 ILE B CA 1
ATOM 10527 C C . ILE B 1 167 ? -16.375 -8.586 6.258 1 98.81 167 ILE B C 1
ATOM 10529 O O . ILE B 1 167 ? -16.641 -9.141 7.328 1 98.81 167 ILE B O 1
ATOM 10533 N N . ASN B 1 168 ? -16.922 -8.898 5.164 1 98.88 168 ASN B N 1
ATOM 10534 C CA . ASN B 1 168 ? -17.641 -10.156 4.992 1 98.88 168 ASN B CA 1
ATOM 10535 C C . ASN B 1 168 ? -16.781 -11.211 4.32 1 98.88 168 ASN B C 1
ATOM 10537 O O . ASN B 1 168 ? -16.438 -11.086 3.143 1 98.88 168 ASN B O 1
ATOM 10541 N N . PHE B 1 169 ? -16.422 -12.328 5.098 1 98.81 169 PHE B N 1
ATOM 10542 C CA . PHE B 1 169 ? -15.406 -13.18 4.488 1 98.81 169 PHE B CA 1
ATOM 10543 C C . PHE B 1 169 ? -15.781 -14.648 4.621 1 98.81 169 PHE B C 1
ATOM 10545 O O . PHE B 1 169 ? -16.625 -15.008 5.445 1 98.81 169 PHE B O 1
ATOM 10552 N N . PHE B 1 170 ? -15.266 -15.461 3.795 1 98.81 170 PHE B N 1
ATOM 10553 C CA . PHE B 1 170 ? -15.375 -16.922 3.736 1 98.81 170 PHE B CA 1
ATOM 10554 C C . PHE B 1 170 ? -14.109 -17.531 3.148 1 98.81 170 PHE B C 1
ATOM 10556 O O . PHE B 1 170 ? -13.281 -16.828 2.574 1 98.81 170 PHE B O 1
ATOM 10563 N N . ASP B 1 171 ? -13.938 -18.859 3.24 1 98.25 171 ASP B N 1
ATOM 10564 C CA . ASP B 1 171 ? -12.68 -19.516 2.928 1 98.25 171 ASP B CA 1
ATOM 10565 C C . ASP B 1 171 ? -12.438 -19.562 1.42 1 98.25 171 ASP B C 1
ATOM 10567 O O . ASP B 1 171 ? -13.227 -20.156 0.682 1 98.25 171 ASP B O 1
ATOM 10571 N N . GLY B 1 172 ? -11.281 -18.969 0.981 1 97.44 172 GLY B N 1
ATOM 10572 C CA . GLY B 1 172 ? -10.891 -19 -0.421 1 97.44 172 GLY B CA 1
ATOM 10573 C C . GLY B 1 172 ? -10.578 -20.391 -0.933 1 97.44 172 GLY B C 1
ATOM 10574 O O . GLY B 1 172 ? -9.977 -21.203 -0.221 1 97.44 172 GLY B O 1
ATOM 10575 N N . PHE B 1 173 ? -11.023 -20.734 -2.141 1 94.44 173 PHE B N 1
ATOM 10576 C CA . PHE B 1 173 ? -10.867 -21.969 -2.889 1 94.44 173 PHE B CA 1
ATOM 10577 C C . PHE B 1 173 ? -11.594 -23.109 -2.195 1 94.44 173 PHE B C 1
ATOM 10579 O O . PHE B 1 173 ? -11.625 -24.234 -2.709 1 94.44 173 PHE B O 1
ATOM 10586 N N . ARG B 1 174 ? -12.148 -22.891 -1.084 1 95.25 174 ARG B N 1
ATOM 10587 C CA . ARG B 1 174 ? -13.055 -23.844 -0.459 1 95.25 174 ARG B CA 1
ATOM 10588 C C . ARG B 1 174 ? -14.5 -23.391 -0.585 1 95.25 174 ARG B C 1
ATOM 10590 O O . ARG B 1 174 ? -15.094 -23.453 -1.667 1 95.25 174 ARG B O 1
ATOM 10597 N N . VAL B 1 175 ? -14.891 -22.469 0.29 1 97.38 175 VAL B N 1
ATOM 10598 C CA . VAL B 1 175 ? -16.25 -21.953 0.186 1 97.38 175 VAL B CA 1
ATOM 10599 C C . VAL B 1 175 ? -16.406 -21.141 -1.1 1 97.38 175 VAL B C 1
ATOM 10601 O O . VAL B 1 175 ? -17.438 -21.234 -1.782 1 97.38 175 VAL B O 1
ATOM 10604 N N . SER B 1 176 ? -15.445 -20.453 -1.508 1 97.75 176 SER B N 1
ATOM 10605 C CA . SER B 1 176 ? -15.516 -19.531 -2.645 1 97.75 176 SER B CA 1
ATOM 10606 C C . SER B 1 176 ? -15.719 -20.297 -3.951 1 97.75 176 SER B C 1
ATOM 10608 O O . SER B 1 176 ? -16.359 -19.781 -4.879 1 97.75 176 SER B O 1
ATOM 10610 N N . HIS B 1 177 ? -15.133 -21.578 -4.039 1 95.62 177 HIS B N 1
ATOM 10611 C CA . HIS B 1 177 ? -15.125 -22.281 -5.316 1 95.62 177 HIS B CA 1
ATOM 10612 C C . HIS B 1 177 ? -15.844 -23.625 -5.215 1 95.62 177 HIS B C 1
ATOM 10614 O O . HIS B 1 177 ? -15.828 -24.422 -6.16 1 95.62 177 HIS B O 1
ATOM 10620 N N . GLU B 1 178 ? -16.391 -23.859 -4.113 1 95.56 178 GLU B N 1
ATOM 10621 C CA . GLU B 1 178 ? -17.188 -25.078 -3.975 1 95.56 178 GLU B CA 1
ATOM 10622 C C . GLU B 1 178 ? -18.609 -24.875 -4.461 1 95.56 178 GLU B C 1
ATOM 10624 O O . GLU B 1 178 ? -19.297 -23.953 -4.016 1 95.56 178 GLU B O 1
ATOM 10629 N N . ILE B 1 179 ? -19.016 -25.75 -5.383 1 96.5 179 ILE B N 1
ATOM 10630 C CA . ILE B 1 179 ? -20.359 -25.641 -5.953 1 96.5 179 ILE B CA 1
ATOM 10631 C C . ILE B 1 179 ? -21.344 -26.469 -5.121 1 96.5 179 ILE B C 1
ATOM 10633 O O . ILE B 1 179 ? -21.078 -27.641 -4.82 1 96.5 179 ILE B O 1
ATOM 10637 N N . GLN B 1 180 ? -22.406 -25.859 -4.688 1 96.88 180 GLN B N 1
ATOM 10638 C CA . GLN B 1 180 ? -23.484 -26.516 -3.947 1 96.88 180 GLN B CA 1
ATOM 10639 C C . GLN B 1 180 ? -24.859 -26 -4.402 1 96.88 180 GLN B C 1
ATOM 10641 O O . GLN B 1 180 ? -24.938 -25 -5.109 1 96.88 180 GLN B O 1
ATOM 10646 N N . LYS B 1 181 ? -25.844 -26.766 -4.008 1 94.75 181 LYS B N 1
ATOM 10647 C CA . LYS B 1 181 ? -27.203 -26.281 -4.18 1 94.75 181 LYS B CA 1
ATOM 10648 C C . LYS B 1 181 ? -27.547 -25.219 -3.143 1 94.75 181 LYS B C 1
ATOM 10650 O O . LYS B 1 181 ? -27.375 -25.422 -1.942 1 94.75 181 LYS B O 1
ATOM 10655 N N . VAL B 1 182 ? -27.969 -23.969 -3.654 1 95.94 182 VAL B N 1
ATOM 10656 C CA . VAL B 1 182 ? -28.203 -22.828 -2.766 1 95.94 182 VAL B CA 1
ATOM 10657 C C . VAL B 1 182 ? -29.609 -22.266 -2.998 1 95.94 182 VAL B C 1
ATOM 10659 O O . VAL B 1 182 ? -30.031 -22.094 -4.145 1 95.94 182 VAL B O 1
ATOM 10662 N N . GLU B 1 183 ? -30.359 -22.094 -1.91 1 96.19 183 GLU B N 1
ATOM 10663 C CA . GLU B 1 183 ? -31.625 -21.359 -1.979 1 96.19 183 GLU B CA 1
ATOM 10664 C C . GLU B 1 183 ? -31.391 -19.844 -2.053 1 96.19 183 GLU B C 1
ATOM 10666 O O . GLU B 1 183 ? -30.672 -19.281 -1.219 1 96.19 183 GLU B O 1
ATOM 10671 N N . LEU B 1 184 ? -31.984 -19.172 -3.006 1 97.06 184 LEU B N 1
ATOM 10672 C CA . LEU B 1 184 ? -31.688 -17.781 -3.277 1 97.06 184 LEU B CA 1
ATOM 10673 C C . LEU B 1 184 ? -32.594 -16.859 -2.475 1 97.06 184 LEU B C 1
ATOM 10675 O O . LEU B 1 184 ? -33.75 -17.203 -2.199 1 97.06 184 LEU B O 1
ATOM 10679 N N . LEU B 1 185 ? -32.094 -15.727 -2.035 1 97.94 185 LEU B N 1
ATOM 10680 C CA . LEU B 1 185 ? -32.875 -14.602 -1.55 1 97.94 185 LEU B CA 1
ATOM 10681 C C . LEU B 1 185 ? -33.219 -13.641 -2.689 1 97.94 185 LEU B C 1
ATOM 10683 O O . LEU B 1 185 ? -32.344 -13.289 -3.484 1 97.94 185 LEU B O 1
ATOM 10687 N N . GLU B 1 186 ? -34.469 -13.25 -2.77 1 97.25 186 GLU B N 1
ATOM 10688 C CA . GLU B 1 186 ? -34.906 -12.391 -3.877 1 97.25 186 GLU B CA 1
ATOM 10689 C C . GLU B 1 186 ? -34.656 -10.922 -3.566 1 97.25 186 GLU B C 1
ATOM 10691 O O . GLU B 1 186 ? -34.75 -10.492 -2.416 1 97.25 186 GLU B O 1
ATOM 10696 N N . TYR B 1 187 ? -34.406 -10.102 -4.59 1 97.25 187 TYR B N 1
ATOM 10697 C CA . TYR B 1 187 ? -34.062 -8.688 -4.434 1 97.25 187 TYR B CA 1
ATOM 10698 C C . TYR B 1 187 ? -35.219 -7.914 -3.793 1 97.25 187 TYR B C 1
ATOM 10700 O O . TYR B 1 187 ? -34.969 -6.988 -3.012 1 97.25 187 TYR B O 1
ATOM 10708 N N . GLU B 1 188 ? -36.406 -8.266 -4.105 1 96.56 188 GLU B N 1
ATOM 10709 C CA . GLU B 1 188 ? -37.562 -7.59 -3.516 1 96.56 188 GLU B CA 1
ATOM 10710 C C . GLU B 1 188 ? -37.594 -7.793 -2.004 1 96.56 188 GLU B C 1
ATOM 10712 O O . GLU B 1 188 ? -37.969 -6.883 -1.259 1 96.56 188 GLU B O 1
ATOM 10717 N N . GLU B 1 189 ? -37.25 -8.992 -1.588 1 97.56 189 GLU B N 1
ATOM 10718 C CA . GLU B 1 189 ? -37.188 -9.289 -0.159 1 97.56 189 GLU B CA 1
ATOM 10719 C C . GLU B 1 189 ? -36.094 -8.445 0.518 1 97.56 189 GLU B C 1
ATOM 10721 O O . GLU B 1 189 ? -36.312 -7.918 1.61 1 97.56 189 GLU B O 1
ATOM 10726 N N . LEU B 1 190 ? -34.969 -8.367 -0.127 1 98.19 190 LEU B N 1
ATOM 10727 C CA . LEU B 1 190 ? -33.812 -7.641 0.414 1 98.19 190 LEU B CA 1
ATOM 10728 C C . LEU B 1 190 ? -34.094 -6.152 0.521 1 98.19 190 LEU B C 1
ATOM 10730 O O . LEU B 1 190 ? -33.688 -5.5 1.482 1 98.19 190 LEU B O 1
ATOM 10734 N N . LYS B 1 191 ? -34.75 -5.57 -0.469 1 97.38 191 LYS B N 1
ATOM 10735 C CA . LYS B 1 191 ? -35.125 -4.156 -0.488 1 97.38 191 LYS B CA 1
ATOM 10736 C C . LYS B 1 191 ? -35.938 -3.783 0.747 1 97.38 191 LYS B C 1
ATOM 10738 O O . LYS B 1 191 ? -35.719 -2.725 1.342 1 97.38 191 LYS B O 1
ATOM 10743 N N . ASN B 1 192 ? -36.812 -4.684 1.163 1 96.94 192 ASN B N 1
ATOM 10744 C CA . ASN B 1 192 ? -37.719 -4.422 2.266 1 96.94 192 ASN B CA 1
ATOM 10745 C C . ASN B 1 192 ? -37.031 -4.461 3.613 1 96.94 192 ASN B C 1
ATOM 10747 O O . ASN B 1 192 ? -37.562 -3.996 4.621 1 96.94 192 ASN B O 1
ATOM 10751 N N . LEU B 1 193 ? -35.781 -4.914 3.607 1 98.25 193 LEU B N 1
ATOM 10752 C CA . LEU B 1 193 ? -35.062 -5.043 4.859 1 98.25 193 LEU B CA 1
ATOM 10753 C C . LEU B 1 193 ? -34.219 -3.789 5.141 1 98.25 193 LEU B C 1
ATOM 10755 O O . LEU B 1 193 ? -33.75 -3.59 6.262 1 98.25 193 LEU B O 1
ATOM 10759 N N . ILE B 1 194 ? -34.094 -2.818 4.246 1 97.75 194 ILE B N 1
ATOM 10760 C CA . ILE B 1 194 ? -33.25 -1.627 4.414 1 97.75 194 ILE B CA 1
ATOM 10761 C C . ILE B 1 194 ? -33.906 -0.697 5.441 1 97.75 194 ILE B C 1
ATOM 10763 O O . ILE B 1 194 ? -35.094 -0.443 5.395 1 97.75 194 ILE B O 1
ATOM 10767 N N . ASP B 1 195 ? -33.125 -0.307 6.391 1 97.94 195 ASP B N 1
ATOM 10768 C CA . ASP B 1 195 ? -33.531 0.792 7.258 1 97.94 195 ASP B CA 1
ATOM 10769 C C . ASP B 1 195 ? -33.469 2.129 6.523 1 97.94 195 ASP B C 1
ATOM 10771 O O . ASP B 1 195 ? -32.406 2.748 6.445 1 97.94 195 ASP B O 1
ATOM 10775 N N . GLU B 1 196 ? -34.562 2.6 6.098 1 95.81 196 GLU B N 1
ATOM 10776 C CA . GLU B 1 196 ? -34.625 3.781 5.242 1 95.81 196 GLU B CA 1
ATOM 10777 C C . GLU B 1 196 ? -34.125 5.02 5.969 1 95.81 196 GLU B C 1
ATOM 10779 O O . GLU B 1 196 ? -33.531 5.91 5.352 1 95.81 196 GLU B O 1
ATOM 10784 N N . GLU B 1 197 ? -34.406 5.09 7.23 1 97.12 197 GLU B N 1
ATOM 10785 C CA . GLU B 1 197 ? -33.938 6.234 8.008 1 97.12 197 GLU B CA 1
ATOM 10786 C C . GLU B 1 197 ? -32.406 6.246 8.117 1 97.12 197 GLU B C 1
ATOM 10788 O O . GLU B 1 197 ? -31.781 7.301 8.016 1 97.12 197 GLU B O 1
ATOM 10793 N N . ALA B 1 198 ? -31.875 5.09 8.359 1 97.62 198 ALA B N 1
ATOM 10794 C CA . ALA B 1 198 ? -30.406 4.977 8.43 1 97.62 198 ALA B CA 1
ATOM 10795 C C . ALA B 1 198 ? -29.766 5.336 7.098 1 97.62 198 ALA B C 1
ATOM 10797 O O . ALA B 1 198 ? -28.719 5.984 7.062 1 97.62 198 ALA B O 1
ATOM 10798 N N . LEU B 1 199 ? -30.344 4.859 6.031 1 96.88 199 LEU B N 1
ATOM 10799 C CA . LEU B 1 199 ? -29.828 5.172 4.703 1 96.88 199 LEU B CA 1
ATOM 10800 C C . LEU B 1 199 ? -29.906 6.672 4.434 1 96.88 199 LEU B C 1
ATOM 10802 O O . LEU B 1 199 ? -28.953 7.25 3.887 1 96.88 199 LEU B O 1
ATOM 10806 N N . LYS B 1 200 ? -31.031 7.293 4.812 1 95.5 200 LYS B N 1
ATOM 10807 C CA . LYS B 1 200 ? -31.203 8.734 4.676 1 95.5 200 LYS B CA 1
ATOM 10808 C C . LYS B 1 200 ? -30.156 9.492 5.48 1 95.5 200 LYS B C 1
ATOM 10810 O O . LYS B 1 200 ? -29.562 10.461 4.992 1 95.5 200 LYS B O 1
ATOM 10815 N N . ASN B 1 201 ? -29.969 9.008 6.684 1 95.94 201 ASN B N 1
ATOM 10816 C CA . ASN B 1 201 ? -28.969 9.633 7.543 1 95.94 201 ASN B CA 1
ATOM 10817 C C . ASN B 1 201 ? -27.578 9.57 6.922 1 95.94 201 ASN B C 1
ATOM 10819 O O . ASN B 1 201 ? -26.812 10.531 7.004 1 95.94 201 ASN B O 1
ATOM 10823 N N . PHE B 1 202 ? -27.266 8.469 6.395 1 96.38 202 PHE B N 1
ATOM 10824 C CA . PHE B 1 202 ? -25.984 8.305 5.715 1 96.38 202 PHE B CA 1
ATOM 10825 C C . PHE B 1 202 ? -25.844 9.312 4.582 1 96.38 202 PHE B C 1
ATOM 10827 O O . PHE B 1 202 ? -24.812 9.984 4.477 1 96.38 202 PHE B O 1
ATOM 10834 N N . ARG B 1 203 ? -26.781 9.445 3.752 1 95.62 203 ARG B N 1
ATOM 10835 C CA . ARG B 1 203 ? -26.734 10.305 2.578 1 95.62 203 ARG B CA 1
ATOM 10836 C C . ARG B 1 203 ? -26.719 11.781 2.982 1 95.62 203 ARG B C 1
ATOM 10838 O O . ARG B 1 203 ? -26.047 12.594 2.361 1 95.62 203 ARG B O 1
ATOM 10845 N N . GLU B 1 204 ? -27.422 12.117 4.039 1 94.25 204 GLU B N 1
ATOM 10846 C CA . GLU B 1 204 ? -27.484 13.492 4.52 1 94.25 204 GLU B CA 1
ATOM 10847 C C . GLU B 1 204 ? -26.141 13.914 5.129 1 94.25 204 GLU B C 1
ATOM 10849 O O . GLU B 1 204 ? -25.812 15.102 5.145 1 94.25 204 GLU B O 1
ATOM 10854 N N . ASN B 1 205 ? -25.422 12.906 5.598 1 95 205 ASN B N 1
ATOM 10855 C CA . ASN B 1 205 ? -24.125 13.188 6.215 1 95 205 ASN B CA 1
ATOM 10856 C C . ASN B 1 205 ? -22.984 13.141 5.195 1 95 205 ASN B C 1
ATOM 10858 O O . ASN B 1 205 ? -21.828 13.328 5.547 1 95 205 ASN B O 1
ATOM 10862 N N . ALA B 1 206 ? -23.312 12.961 3.955 1 96.38 206 ALA B N 1
ATOM 10863 C CA . ALA B 1 206 ? -22.297 12.922 2.91 1 96.38 206 ALA B CA 1
ATOM 10864 C C . ALA B 1 206 ? -21.641 14.289 2.734 1 96.38 206 ALA B C 1
ATOM 10866 O O . ALA B 1 206 ? -22.219 15.312 3.088 1 96.38 206 ALA B O 1
ATOM 10867 N N . LEU B 1 207 ? -20.359 14.305 2.275 1 96.5 207 LEU B N 1
ATOM 10868 C CA . LEU B 1 207 ? -19.719 15.562 1.904 1 96.5 207 LEU B CA 1
ATOM 10869 C C . LEU B 1 207 ? -20.531 16.297 0.846 1 96.5 207 LEU B C 1
ATOM 10871 O O . LEU B 1 207 ? -20.844 15.742 -0.208 1 96.5 207 LEU B O 1
ATOM 10875 N N . ASN B 1 208 ? -20.891 17.531 1.16 1 96.5 208 ASN B N 1
ATOM 10876 C CA . ASN B 1 208 ? -21.812 18.281 0.313 1 96.5 208 ASN B CA 1
ATOM 10877 C C . ASN B 1 208 ? -21.562 19.781 0.394 1 96.5 208 ASN B C 1
ATOM 10879 O O . ASN B 1 208 ? -21.609 20.359 1.479 1 96.5 208 ASN B O 1
ATOM 10883 N N . PRO B 1 209 ? -21.328 20.438 -0.756 1 97 209 PRO B N 1
ATOM 10884 C CA . PRO B 1 209 ? -21.078 21.875 -0.765 1 97 209 PRO B CA 1
ATOM 10885 C C . PRO B 1 209 ? -22.297 22.688 -0.317 1 97 209 PRO B C 1
ATOM 10887 O O . PRO B 1 209 ? -22.156 23.875 0.01 1 97 209 PRO B O 1
ATOM 10890 N N . ASP B 1 210 ? -23.516 22.094 -0.291 1 96.44 210 ASP B N 1
ATOM 10891 C CA . ASP B 1 210 ? -24.719 22.812 0.151 1 96.44 210 ASP B CA 1
ATOM 10892 C C . ASP B 1 210 ? -24.75 22.953 1.672 1 96.44 210 ASP B C 1
ATOM 10894 O O . ASP B 1 210 ? -25.438 23.812 2.209 1 96.44 210 ASP B O 1
ATOM 10898 N N . HIS B 1 211 ? -24.125 22.109 2.387 1 95.88 211 HIS B N 1
ATOM 10899 C CA . HIS B 1 211 ? -23.859 22.188 3.822 1 95.88 211 HIS B CA 1
ATOM 10900 C C . HIS B 1 211 ? -22.484 21.656 4.164 1 95.88 211 HIS B C 1
ATOM 10902 O O . HIS B 1 211 ? -22.359 20.625 4.832 1 95.88 211 HIS B O 1
ATOM 10908 N N . PRO B 1 212 ? -21.5 22.438 3.748 1 96.94 212 PRO B N 1
ATOM 10909 C CA . PRO B 1 212 ? -20.125 21.938 3.746 1 96.94 212 PRO B CA 1
ATOM 10910 C C . PRO B 1 212 ? -19.594 21.688 5.152 1 96.94 212 PRO B C 1
ATOM 10912 O O . PRO B 1 212 ? -19.891 22.453 6.074 1 96.94 212 PRO B O 1
ATOM 10915 N N . VAL B 1 213 ? -18.859 20.578 5.379 1 96.62 213 VAL B N 1
ATOM 10916 C CA . VAL B 1 213 ? -18.062 20.281 6.566 1 96.62 213 VAL B CA 1
ATOM 10917 C C . VAL B 1 213 ? -16.609 20 6.168 1 96.62 213 VAL B C 1
ATOM 10919 O O . VAL B 1 213 ? -16.297 19.906 4.98 1 96.62 213 VAL B O 1
ATOM 10922 N N . VAL B 1 214 ? -15.766 20 7.188 1 97.31 214 VAL B N 1
ATOM 10923 C CA . VAL B 1 214 ? -14.352 19.672 7.004 1 97.31 214 VAL B CA 1
ATOM 10924 C C . VAL B 1 214 ? -14.039 18.328 7.652 1 97.31 214 VAL B C 1
ATOM 10926 O O . VAL B 1 214 ? -14.367 18.094 8.82 1 97.31 214 VAL B O 1
ATOM 10929 N N . ARG B 1 215 ? -13.461 17.359 6.867 1 97.75 215 ARG B N 1
ATOM 10930 C CA . ARG B 1 215 ? -13.125 16.031 7.383 1 97.75 215 ARG B CA 1
ATOM 10931 C C . ARG B 1 215 ? -11.656 15.711 7.152 1 97.75 215 ARG B C 1
ATOM 10933 O O . ARG B 1 215 ? -11.086 16.078 6.121 1 97.75 215 ARG B O 1
ATOM 10940 N N . GLY B 1 216 ? -11.062 14.945 8.047 1 96.44 216 GLY B N 1
ATOM 10941 C CA . GLY B 1 216 ? -9.664 14.547 7.934 1 96.44 216 GLY B CA 1
ATOM 10942 C C . GLY B 1 216 ? -8.703 15.609 8.43 1 96.44 216 GLY B C 1
ATOM 10943 O O . GLY B 1 216 ? -7.652 15.828 7.832 1 96.44 216 GLY B O 1
ATOM 10944 N N . THR B 1 217 ? -9.008 16.266 9.531 1 95.94 217 THR B N 1
ATOM 10945 C CA . THR B 1 217 ? -8.18 17.344 10.086 1 95.94 217 THR B CA 1
ATOM 10946 C C . THR B 1 217 ? -6.902 16.781 10.703 1 95.94 217 THR B C 1
ATOM 10948 O O . THR B 1 217 ? -6.785 15.562 10.891 1 95.94 217 THR B O 1
ATOM 10951 N N . SER B 1 218 ? -5.918 17.594 10.93 1 94.56 218 SER B N 1
ATOM 10952 C CA . SER B 1 218 ? -4.738 17.234 11.711 1 94.56 218 SER B CA 1
ATOM 10953 C C . SER B 1 218 ? -4.949 17.531 13.188 1 94.56 218 SER B C 1
ATOM 10955 O O . SER B 1 218 ? -5.258 18.656 13.562 1 94.56 218 SER B O 1
ATOM 10957 N N . GLN B 1 219 ? -4.754 16.547 14.016 1 94.19 219 GLN B N 1
ATOM 10958 C CA . GLN B 1 219 ? -5.066 16.703 15.43 1 94.19 219 GLN B CA 1
ATOM 10959 C C . GLN B 1 219 ? -3.814 16.562 16.297 1 94.19 219 GLN B C 1
ATOM 10961 O O . GLN B 1 219 ? -2.918 15.781 15.961 1 94.19 219 GLN B O 1
ATOM 10966 N N . ASN B 1 220 ? -3.807 17.234 17.375 1 93.31 220 ASN B N 1
ATOM 10967 C CA . ASN B 1 220 ? -2.766 17.141 18.406 1 93.31 220 ASN B CA 1
ATOM 10968 C C . ASN B 1 220 ? -3.158 16.203 19.531 1 93.31 220 ASN B C 1
ATOM 10970 O O . ASN B 1 220 ? -4.254 15.633 19.516 1 93.31 220 ASN B O 1
ATOM 10974 N N . PRO B 1 221 ? -2.254 16.016 20.469 1 94.31 221 PRO B N 1
ATOM 10975 C CA . PRO B 1 221 ? -2.502 15.055 21.547 1 94.31 221 PRO B CA 1
ATOM 10976 C C . PRO B 1 221 ? -3.732 15.414 22.375 1 94.31 221 PRO B C 1
ATOM 10978 O O . PRO B 1 221 ? -4.32 14.539 23.031 1 94.31 221 PRO B O 1
ATOM 10981 N N . ASP B 1 222 ? -4.195 16.609 22.328 1 93.12 222 ASP B N 1
ATOM 10982 C CA . ASP B 1 222 ? -5.188 17.125 23.281 1 93.12 222 ASP B CA 1
ATOM 10983 C C . ASP B 1 222 ? -6.559 16.5 23.031 1 93.12 222 ASP B C 1
ATOM 10985 O O . ASP B 1 222 ? -7.344 16.328 23.953 1 93.12 222 ASP B O 1
ATOM 10989 N N . ILE B 1 223 ? -6.891 16.078 21.766 1 94.44 223 ILE B N 1
ATOM 10990 C CA . ILE B 1 223 ? -8.273 15.648 21.609 1 94.44 223 ILE B CA 1
ATOM 10991 C C . ILE B 1 223 ? -8.305 14.281 20.938 1 94.44 223 ILE B C 1
ATOM 10993 O O . ILE B 1 223 ? -9.336 13.602 20.938 1 94.44 223 ILE B O 1
ATOM 10997 N N . TYR B 1 224 ? -7.242 13.797 20.359 1 96.31 224 TYR B N 1
ATOM 10998 C CA . TYR B 1 224 ? -7.199 12.57 19.562 1 96.31 224 TYR B CA 1
ATOM 10999 C C . TYR B 1 224 ? -7.707 11.383 20.375 1 96.31 224 TYR B C 1
ATOM 11001 O O . TYR B 1 224 ? -8.5 10.578 19.891 1 96.31 224 TYR B O 1
ATOM 11009 N N . PHE B 1 225 ? -7.266 11.172 21.609 1 97.25 225 PHE B N 1
ATOM 11010 C CA . PHE B 1 225 ? -7.621 10.047 22.469 1 97.25 225 PHE B CA 1
ATOM 11011 C C . PHE B 1 225 ? -9.109 10.062 22.781 1 97.25 225 PHE B C 1
ATOM 11013 O O . PHE B 1 225 ? -9.766 9.016 22.734 1 97.25 225 PHE B O 1
ATOM 11020 N N . GLN B 1 226 ? -9.664 11.234 23.109 1 96.81 226 GLN B N 1
ATOM 11021 C CA . GLN B 1 226 ? -11.094 11.391 23.375 1 96.81 226 GLN B CA 1
ATOM 11022 C C . GLN B 1 226 ? -11.93 11.008 22.172 1 96.81 226 GLN B C 1
ATOM 11024 O O . GLN B 1 226 ? -12.977 10.375 22.297 1 96.81 226 GLN B O 1
ATOM 11029 N N . MET B 1 227 ? -11.453 11.414 21.016 1 96.19 227 MET B N 1
ATOM 11030 C CA . MET B 1 227 ? -12.164 11.086 19.781 1 96.19 227 MET B CA 1
ATOM 11031 C C . MET B 1 227 ? -12.18 9.578 19.547 1 96.19 227 MET B C 1
ATOM 11033 O O . MET B 1 227 ? -13.188 9.023 19.094 1 96.19 227 MET B O 1
ATOM 11037 N N . ALA B 1 228 ? -11.062 8.914 19.812 1 96.62 228 ALA B N 1
ATOM 11038 C CA . ALA B 1 228 ? -10.992 7.465 19.672 1 96.62 228 ALA B CA 1
ATOM 11039 C C . ALA B 1 228 ? -11.992 6.77 20.594 1 96.62 228 ALA B C 1
ATOM 11041 O O . ALA B 1 228 ? -12.664 5.82 20.188 1 96.62 228 ALA B O 1
ATOM 11042 N N . GLU B 1 229 ? -12.125 7.215 21.828 1 97.19 229 GLU B N 1
ATOM 11043 C CA . GLU B 1 229 ? -13.016 6.594 22.812 1 97.19 229 GLU B CA 1
ATOM 11044 C C . GLU B 1 229 ? -14.477 6.922 22.516 1 97.19 229 GLU B C 1
ATOM 11046 O O . GLU B 1 229 ? -15.375 6.184 22.922 1 97.19 229 GLU B O 1
ATOM 11051 N N . ALA B 1 230 ? -14.734 8.031 21.812 1 97.19 230 ALA B N 1
ATOM 11052 C CA . ALA B 1 230 ? -16.094 8.445 21.469 1 97.19 230 ALA B CA 1
ATOM 11053 C C . ALA B 1 230 ? -16.766 7.422 20.562 1 97.19 230 ALA B C 1
ATOM 11055 O O . ALA B 1 230 ? -18 7.395 20.469 1 97.19 230 ALA B O 1
ATOM 11056 N N . LEU B 1 231 ? -16.047 6.504 19.953 1 97.12 231 LEU B N 1
ATOM 11057 C CA . LEU B 1 231 ? -16.594 5.52 19.031 1 97.12 231 LEU B CA 1
ATOM 11058 C C . LEU B 1 231 ? -17.062 4.273 19.781 1 97.12 231 LEU B C 1
ATOM 11060 O O . LEU B 1 231 ? -17.734 3.414 19.188 1 97.12 231 LEU B O 1
ATOM 11064 N N . ASN B 1 232 ? -16.781 4.098 21.078 1 97.12 232 ASN B N 1
ATOM 11065 C CA . ASN B 1 232 ? -17.031 2.877 21.828 1 97.12 232 ASN B CA 1
ATOM 11066 C C . ASN B 1 232 ? -18.484 2.428 21.703 1 97.12 232 ASN B C 1
ATOM 11068 O O . ASN B 1 232 ? -18.75 1.252 21.453 1 97.12 232 ASN B O 1
ATOM 11072 N N . LYS B 1 233 ? -19.422 3.359 21.812 1 95.06 233 LYS B N 1
ATOM 11073 C CA . LYS B 1 233 ? -20.844 3.016 21.859 1 95.06 233 LYS B CA 1
ATOM 11074 C C . LYS B 1 233 ? -21.297 2.391 20.531 1 95.06 233 LYS B C 1
ATOM 11076 O O . LYS B 1 233 ? -22.125 1.485 20.516 1 95.06 233 LYS B O 1
ATOM 11081 N N . TYR B 1 234 ? -20.766 2.826 19.469 1 96.25 234 TYR B N 1
ATOM 11082 C CA . TYR B 1 234 ? -21.156 2.326 18.156 1 96.25 234 TYR B CA 1
ATOM 11083 C C . TYR B 1 234 ? -20.719 0.876 17.969 1 96.25 234 TYR B C 1
ATOM 11085 O O . TYR B 1 234 ? -21.438 0.083 17.344 1 96.25 234 TYR B O 1
ATOM 11093 N N . TYR B 1 235 ? -19.562 0.468 18.469 1 97.62 235 TYR B N 1
ATOM 11094 C CA . TYR B 1 235 ? -19.109 -0.916 18.406 1 97.62 235 TYR B CA 1
ATOM 11095 C C . TYR B 1 235 ? -19.906 -1.801 19.344 1 97.62 235 TYR B C 1
ATOM 11097 O O . TYR B 1 235 ? -20.188 -2.957 19.031 1 97.62 235 TYR B O 1
ATOM 11105 N N . GLU B 1 236 ? -20.297 -1.285 20.469 1 96.62 236 GLU B N 1
ATOM 11106 C CA . GLU B 1 236 ? -21.094 -2.025 21.453 1 96.62 236 GLU B CA 1
ATOM 11107 C C . GLU B 1 236 ? -22.469 -2.383 20.906 1 96.62 236 GLU B C 1
ATOM 11109 O O . GLU B 1 236 ? -23.031 -3.416 21.266 1 96.62 236 GLU B O 1
ATOM 11114 N N . ASP B 1 237 ? -22.984 -1.617 19.953 1 97.38 237 ASP B N 1
ATOM 11115 C CA . ASP B 1 237 ? -24.328 -1.794 19.406 1 97.38 237 ASP B CA 1
ATOM 11116 C C . ASP B 1 237 ? -24.344 -2.873 18.328 1 97.38 237 ASP B C 1
ATOM 11118 O O . ASP B 1 237 ? -25.375 -3.486 18.062 1 97.38 237 ASP B O 1
ATOM 11122 N N . ILE B 1 238 ? -23.25 -3.164 17.672 1 98.56 238 ILE B N 1
ATOM 11123 C CA . ILE B 1 238 ? -23.188 -3.928 16.422 1 98.56 238 ILE B CA 1
ATOM 11124 C C . ILE B 1 238 ? -23.672 -5.352 16.672 1 98.56 238 ILE B C 1
ATOM 11126 O O . ILE B 1 238 ? -24.469 -5.879 15.891 1 98.56 238 ILE B O 1
ATOM 11130 N N . PRO B 1 239 ? -23.234 -6.113 17.766 1 98.75 239 PRO B N 1
ATOM 11131 C CA . PRO B 1 239 ? -23.656 -7.508 17.922 1 98.75 239 PRO B CA 1
ATOM 11132 C C . PRO B 1 239 ? -25.188 -7.656 18 1 98.75 239 PRO B C 1
ATOM 11134 O O . PRO B 1 239 ? -25.75 -8.57 17.375 1 98.75 239 PRO B O 1
ATOM 11137 N N . ALA B 1 240 ? -25.844 -6.77 18.703 1 98.69 240 ALA B N 1
ATOM 11138 C CA . ALA B 1 240 ? -27.297 -6.832 18.812 1 98.69 240 ALA B CA 1
ATOM 11139 C C . ALA B 1 240 ? -27.969 -6.582 17.469 1 98.69 240 ALA B C 1
ATOM 11141 O O . ALA B 1 240 ? -28.953 -7.238 17.125 1 98.69 240 ALA B O 1
ATOM 11142 N N . ILE B 1 241 ? -27.5 -5.625 16.688 1 98.81 241 ILE B N 1
ATOM 11143 C CA . ILE B 1 241 ? -28.078 -5.27 15.398 1 98.81 241 ILE B CA 1
ATOM 11144 C C . ILE B 1 241 ? -27.812 -6.391 14.391 1 98.81 241 ILE B C 1
ATOM 11146 O O . ILE B 1 241 ? -28.656 -6.688 13.547 1 98.81 241 ILE B O 1
ATOM 11150 N N . VAL B 1 242 ? -26.609 -7.031 14.453 1 98.81 242 VAL B N 1
ATOM 11151 C CA . VAL B 1 242 ? -26.297 -8.195 13.625 1 98.81 242 VAL B CA 1
ATOM 11152 C C . VAL B 1 242 ? -27.344 -9.289 13.875 1 98.81 242 VAL B C 1
ATOM 11154 O O . VAL B 1 242 ? -27.891 -9.852 12.922 1 98.81 242 VAL B O 1
ATOM 11157 N N . GLU B 1 243 ? -27.656 -9.617 15.117 1 98.81 243 GLU B N 1
ATOM 11158 C CA . GLU B 1 243 ? -28.625 -10.664 15.445 1 98.81 243 GLU B CA 1
ATOM 11159 C C . GLU B 1 243 ? -30.047 -10.258 15.039 1 98.81 243 GLU B C 1
ATOM 11161 O O . GLU B 1 243 ? -30.844 -11.109 14.656 1 98.81 243 GLU B O 1
ATOM 11166 N N . GLU B 1 244 ? -30.328 -8.938 15.125 1 98.75 244 GLU B N 1
ATOM 11167 C CA . GLU B 1 244 ? -31.609 -8.453 14.625 1 98.75 244 GLU B CA 1
ATOM 11168 C C . GLU B 1 244 ? -31.812 -8.836 13.156 1 98.75 244 GLU B C 1
ATOM 11170 O O . GLU B 1 244 ? -32.875 -9.336 12.773 1 98.75 244 GLU B O 1
ATOM 11175 N N . TYR B 1 245 ? -30.859 -8.602 12.312 1 98.81 245 TYR B N 1
ATOM 11176 C CA . TYR B 1 245 ? -30.969 -8.914 10.891 1 98.81 245 TYR B CA 1
ATOM 11177 C C . TYR B 1 245 ? -30.891 -10.422 10.656 1 98.81 245 TYR B C 1
ATOM 11179 O O . TYR B 1 245 ? -31.484 -10.945 9.719 1 98.81 245 TYR B O 1
ATOM 11187 N N . MET B 1 246 ? -30.094 -11.188 11.477 1 98.81 246 MET B N 1
ATOM 11188 C CA . MET B 1 246 ? -30.125 -12.648 11.398 1 98.81 246 MET B CA 1
ATOM 11189 C C . MET B 1 246 ? -31.531 -13.18 11.648 1 98.81 246 MET B C 1
ATOM 11191 O O . MET B 1 246 ? -31.953 -14.141 11.008 1 98.81 246 MET B O 1
ATOM 11195 N N . ASP B 1 247 ? -32.281 -12.57 12.555 1 98.69 247 ASP B N 1
ATOM 11196 C CA . ASP B 1 247 ? -33.688 -12.93 12.82 1 98.69 247 ASP B CA 1
ATOM 11197 C C . ASP B 1 247 ? -34.562 -12.664 11.602 1 98.69 247 ASP B C 1
ATOM 11199 O O . ASP B 1 247 ? -35.469 -13.438 11.305 1 98.69 247 ASP B O 1
ATOM 11203 N N . LYS B 1 248 ? -34.312 -11.531 10.906 1 98.62 248 LYS B N 1
ATOM 11204 C CA . LYS B 1 248 ? -35.062 -11.242 9.688 1 98.62 248 LYS B CA 1
ATOM 11205 C C . LYS B 1 248 ? -34.781 -12.289 8.617 1 98.62 248 LYS B C 1
ATOM 11207 O O . LYS B 1 248 ? -35.688 -12.656 7.859 1 98.62 248 LYS B O 1
ATOM 11212 N N . ILE B 1 249 ? -33.562 -12.727 8.516 1 98.44 249 ILE B N 1
ATOM 11213 C CA . ILE B 1 249 ? -33.219 -13.789 7.57 1 98.44 249 ILE B CA 1
ATOM 11214 C C . ILE B 1 249 ? -33.938 -15.07 7.945 1 98.44 249 ILE B C 1
ATOM 11216 O O . ILE B 1 249 ? -34.438 -15.797 7.074 1 98.44 249 ILE B O 1
ATOM 11220 N N . LYS B 1 250 ? -34.031 -15.391 9.25 1 98.38 250 LYS B N 1
ATOM 11221 C CA . LYS B 1 250 ? -34.781 -16.547 9.727 1 98.38 250 LYS B CA 1
ATOM 11222 C C . LYS B 1 250 ? -36.25 -16.469 9.305 1 98.38 250 LYS B C 1
ATOM 11224 O O . LYS B 1 250 ? -36.844 -17.469 8.883 1 98.38 250 LYS B O 1
ATOM 11229 N N . GLU B 1 251 ? -36.781 -15.352 9.391 1 98.06 251 GLU B N 1
ATOM 11230 C CA . GLU B 1 251 ? -38.188 -15.141 9 1 98.06 251 GLU B CA 1
ATOM 11231 C C . GLU B 1 251 ? -38.375 -15.43 7.512 1 98.06 251 GLU B C 1
ATOM 11233 O O . GLU B 1 251 ? -39.406 -15.992 7.113 1 98.06 251 GLU B O 1
ATOM 11238 N N . LEU B 1 252 ? -37.406 -15.031 6.699 1 97.5 252 LEU B N 1
ATOM 11239 C CA . LEU B 1 252 ? -37.531 -15.188 5.25 1 97.5 252 LEU B CA 1
ATOM 11240 C C . LEU B 1 252 ? -37.25 -16.625 4.836 1 97.5 252 LEU B C 1
ATOM 11242 O O . LEU B 1 252 ? -37.875 -17.141 3.914 1 97.5 252 LEU B O 1
ATOM 11246 N N . THR B 1 253 ? -36.281 -17.344 5.477 1 97 253 THR B N 1
ATOM 11247 C CA . THR B 1 253 ? -35.75 -18.578 4.922 1 97 253 THR B CA 1
ATOM 11248 C C . THR B 1 253 ? -36.062 -19.75 5.836 1 97 253 THR B C 1
ATOM 11250 O O . THR B 1 253 ? -36 -20.906 5.41 1 97 253 THR B O 1
ATOM 11253 N N . GLY B 1 254 ? -36.312 -19.516 7.121 1 96.88 254 GLY B N 1
ATOM 11254 C CA . GLY B 1 254 ? -36.5 -20.562 8.109 1 96.88 254 GLY B CA 1
ATOM 11255 C C . GLY B 1 254 ? -35.188 -21 8.742 1 96.88 254 GLY B C 1
ATOM 11256 O O . GLY B 1 254 ? -35.188 -21.703 9.758 1 96.88 254 GLY B O 1
ATOM 11257 N N . ARG B 1 255 ? -33.969 -20.625 8.195 1 97.12 255 ARG B N 1
ATOM 11258 C CA . ARG B 1 255 ? -32.688 -20.969 8.758 1 97.12 255 ARG B CA 1
ATOM 11259 C C . ARG B 1 255 ? -32.281 -19.984 9.852 1 97.12 255 ARG B C 1
ATOM 11261 O O . ARG B 1 255 ? -32.344 -18.781 9.656 1 97.12 255 ARG B O 1
ATOM 11268 N N . GLU B 1 256 ? -31.844 -20.5 11.031 1 97.81 256 GLU B N 1
ATOM 11269 C CA . GLU B 1 256 ? -31.562 -19.688 12.211 1 97.81 256 GLU B CA 1
ATOM 11270 C C . GLU B 1 256 ? -30.062 -19.469 12.375 1 97.81 256 GLU B C 1
ATOM 11272 O O . GLU B 1 256 ? -29.266 -20.422 12.25 1 97.81 256 GLU B O 1
ATOM 11277 N N . TYR B 1 257 ? -29.688 -18.219 12.609 1 98.38 257 TYR B N 1
ATOM 11278 C CA . TYR B 1 257 ? -28.297 -17.828 12.812 1 98.38 257 TYR B CA 1
ATOM 11279 C C . TYR B 1 257 ? -28.156 -16.938 14.039 1 98.38 257 TYR B C 1
ATOM 11281 O O . TYR B 1 257 ? -29.094 -16.25 14.422 1 98.38 257 TYR B O 1
ATOM 11289 N N . HIS B 1 258 ? -27.016 -16.938 14.75 1 98.69 258 HIS B N 1
ATOM 11290 C CA . HIS B 1 258 ? -26.578 -16.031 15.812 1 98.69 258 HIS B CA 1
ATOM 11291 C C . HIS B 1 258 ? -25.109 -15.664 15.664 1 98.69 258 HIS B C 1
ATOM 11293 O O . HIS B 1 258 ? -24.406 -16.219 14.82 1 98.69 258 HIS B O 1
ATOM 11299 N N . CYS B 1 259 ? -24.672 -14.656 16.484 1 98.69 259 CYS B N 1
ATOM 11300 C CA . CYS B 1 259 ? -23.25 -14.312 16.469 1 98.69 259 CYS B CA 1
ATOM 11301 C C . CYS B 1 259 ? -22.391 -15.539 16.75 1 98.69 259 CYS B C 1
ATOM 11303 O O . CYS B 1 259 ? -21.312 -15.688 16.172 1 98.69 259 CYS B O 1
ATOM 11305 N N . PHE B 1 260 ? -22.844 -16.312 17.656 1 98.75 260 PHE B N 1
ATOM 11306 C CA . PHE B 1 260 ? -22.266 -17.609 18.016 1 98.75 260 PHE B CA 1
ATOM 11307 C C . PHE B 1 260 ? -23.344 -18.688 18.062 1 98.75 260 PHE B C 1
ATOM 11309 O O . PHE B 1 260 ? -24.453 -18.438 18.547 1 98.75 260 PHE B O 1
ATOM 11316 N N . ASP B 1 261 ? -23.078 -19.812 17.484 1 98.56 261 ASP B N 1
ATOM 11317 C CA . ASP B 1 261 ? -24 -20.938 17.547 1 98.56 261 ASP B CA 1
ATOM 11318 C C . ASP B 1 261 ? -23.328 -22.172 18.156 1 98.56 261 ASP B C 1
ATOM 11320 O O . ASP B 1 261 ? -22.125 -22.375 17.969 1 98.56 261 ASP B O 1
ATOM 11324 N N . TYR B 1 262 ? -24.078 -23 18.859 1 98.62 262 TYR B N 1
ATOM 11325 C CA . TYR B 1 262 ? -23.594 -24.219 19.453 1 98.62 262 TYR B CA 1
ATOM 11326 C C . TYR B 1 262 ? -24.141 -25.453 18.734 1 98.62 262 TYR B C 1
ATOM 11328 O O . TYR B 1 262 ? -25.297 -25.469 18.328 1 98.62 262 TYR B O 1
ATOM 11336 N N . TYR B 1 263 ? -23.359 -26.406 18.5 1 98.62 263 TYR B N 1
ATOM 11337 C CA . TYR B 1 263 ? -23.719 -27.719 17.969 1 98.62 263 TYR B CA 1
ATOM 11338 C C . TYR B 1 263 ? -23.094 -28.844 18.781 1 98.62 263 TYR B C 1
ATOM 11340 O O . TYR B 1 263 ? -21.875 -28.859 18.984 1 98.62 263 TYR B O 1
ATOM 11348 N N . GLY B 1 264 ? -23.797 -29.797 19.234 1 98.62 264 GLY B N 1
ATOM 11349 C CA . GLY B 1 264 ? -23.266 -30.938 19.969 1 98.62 264 GLY B CA 1
ATOM 11350 C C . GLY B 1 264 ? -24.109 -31.312 21.172 1 98.62 264 GLY B C 1
ATOM 11351 O O . GLY B 1 264 ? -25.297 -30.984 21.234 1 98.62 264 GLY B O 1
ATOM 11352 N N . ASP B 1 265 ? -23.547 -32.125 22.156 1 98.5 265 ASP B N 1
ATOM 11353 C CA . ASP B 1 265 ? -24.234 -32.594 23.359 1 98.5 265 ASP B CA 1
ATOM 11354 C C . ASP B 1 265 ? -24.516 -31.438 24.328 1 98.5 265 ASP B C 1
ATOM 11356 O O . ASP B 1 265 ? -23.672 -30.578 24.531 1 98.5 265 ASP B O 1
ATOM 11360 N N . LYS B 1 266 ? -25.656 -31.406 24.891 1 97.81 266 LYS B N 1
ATOM 11361 C CA . LYS B 1 266 ? -26.062 -30.344 25.812 1 97.81 266 LYS B CA 1
ATOM 11362 C C . LYS B 1 266 ? -25.219 -30.391 27.094 1 97.81 266 LYS B C 1
ATOM 11364 O O . LYS B 1 266 ? -25.109 -29.391 27.812 1 97.81 266 LYS B O 1
ATOM 11369 N N . GLU B 1 267 ? -24.672 -31.5 27.328 1 98.19 267 GLU B N 1
ATOM 11370 C CA . GLU B 1 267 ? -23.828 -31.688 28.5 1 98.19 267 GLU B CA 1
ATOM 11371 C C . GLU B 1 267 ? -22.375 -31.969 28.109 1 98.19 267 GLU B C 1
ATOM 11373 O O . GLU B 1 267 ? -21.703 -32.781 28.734 1 98.19 267 GLU B O 1
ATOM 11378 N N . ALA B 1 268 ? -22 -31.344 27.062 1 98.69 268 ALA B N 1
ATOM 11379 C CA . ALA B 1 268 ? -20.641 -31.562 26.594 1 98.69 268 ALA B CA 1
ATOM 11380 C C . ALA B 1 268 ? -19.609 -31.156 27.656 1 98.69 268 ALA B C 1
ATOM 11382 O O . ALA B 1 268 ? -19.781 -30.156 28.344 1 98.69 268 ALA B O 1
ATOM 11383 N N . ASP B 1 269 ? -18.594 -31.922 27.875 1 98 269 ASP B N 1
ATOM 11384 C CA . ASP B 1 269 ? -17.5 -31.594 28.797 1 98 269 ASP B CA 1
ATOM 11385 C C . ASP B 1 269 ? -16.281 -31.078 28.031 1 98 269 ASP B C 1
ATOM 11387 O O . ASP B 1 269 ? -15.398 -30.453 28.625 1 98 269 ASP B O 1
ATOM 11391 N N . ARG B 1 270 ? -16.172 -31.406 26.797 1 98.38 270 ARG B N 1
ATOM 11392 C CA . ARG B 1 270 ? -15.125 -30.922 25.891 1 98.38 270 ARG B CA 1
ATOM 11393 C C . ARG B 1 270 ? -15.719 -30.359 24.609 1 98.38 270 ARG B C 1
ATOM 11395 O O . ARG B 1 270 ? -16.594 -30.984 24 1 98.38 270 ARG B O 1
ATOM 11402 N N . ILE B 1 271 ? -15.219 -29.172 24.172 1 98.81 271 ILE B N 1
ATOM 11403 C CA . ILE B 1 271 ? -15.766 -28.578 22.953 1 98.81 271 ILE B CA 1
ATOM 11404 C C . ILE B 1 271 ? -14.633 -27.984 22.109 1 98.81 271 ILE B C 1
ATOM 11406 O O . ILE B 1 271 ? -13.516 -27.812 22.594 1 98.81 271 ILE B O 1
ATOM 11410 N N . ILE B 1 272 ? -14.898 -27.766 20.828 1 98.88 272 ILE B N 1
ATOM 11411 C CA . ILE B 1 272 ? -14.039 -27.047 19.906 1 98.88 272 ILE B CA 1
ATOM 11412 C C . ILE B 1 272 ? -14.68 -25.703 19.547 1 98.88 272 ILE B C 1
ATOM 11414 O O . ILE B 1 272 ? -15.906 -25.609 19.406 1 98.88 272 ILE B O 1
ATOM 11418 N N . VAL B 1 273 ? -13.938 -24.562 19.5 1 98.88 273 VAL B N 1
ATOM 11419 C CA . VAL B 1 273 ? -14.352 -23.281 18.938 1 98.88 273 VAL B CA 1
ATOM 11420 C C . VAL B 1 273 ? -13.633 -23.031 17.609 1 98.88 273 VAL B C 1
ATOM 11422 O O . VAL B 1 273 ? -12.406 -23.141 17.547 1 98.88 273 VAL B O 1
ATOM 11425 N N . SER B 1 274 ? -14.352 -22.766 16.562 1 98.75 274 SER B N 1
ATOM 11426 C CA . SER B 1 274 ? -13.766 -22.578 15.242 1 98.75 274 SER B CA 1
ATOM 11427 C C . SER B 1 274 ? -14.641 -21.672 14.375 1 98.75 274 SER B C 1
ATOM 11429 O O . SER B 1 274 ? -15.758 -21.328 14.758 1 98.75 274 SER B O 1
ATOM 11431 N N . MET B 1 275 ? -14.109 -21.188 13.258 1 97.62 275 MET B N 1
ATOM 11432 C CA . MET B 1 275 ? -14.859 -20.391 12.281 1 97.62 275 MET B CA 1
ATOM 11433 C C . MET B 1 275 ? -14.461 -20.766 10.859 1 97.62 275 MET B C 1
ATOM 11435 O O . MET B 1 275 ? -13.336 -21.234 10.633 1 97.62 275 MET B O 1
ATOM 11439 N N . GLY B 1 276 ? -15.344 -20.594 9.852 1 97.19 276 GLY B N 1
ATOM 11440 C CA . GLY B 1 276 ? -15.109 -20.938 8.461 1 97.19 276 GLY B CA 1
ATOM 11441 C C . GLY B 1 276 ? -15.562 -22.328 8.102 1 97.19 276 GLY B C 1
ATOM 11442 O O . GLY B 1 276 ? -16.359 -22.938 8.828 1 97.19 276 GLY B O 1
ATOM 11443 N N . SER B 1 277 ? -15.102 -22.859 7.059 1 97.44 277 SER B N 1
ATOM 11444 C CA . SER B 1 277 ? -15.594 -24.109 6.492 1 97.44 277 SER B CA 1
ATOM 11445 C C . SER B 1 277 ? -15.305 -25.281 7.422 1 97.44 277 SER B C 1
ATOM 11447 O O . SER B 1 277 ? -15.961 -26.328 7.34 1 97.44 277 SER B O 1
ATOM 11449 N N . SER B 1 278 ? -14.32 -25.172 8.359 1 97.62 278 SER B N 1
ATOM 11450 C CA . SER B 1 278 ? -13.969 -26.25 9.266 1 97.62 278 SER B CA 1
ATOM 11451 C C . SER B 1 278 ? -15.148 -26.625 10.156 1 97.62 278 SER B C 1
ATOM 11453 O O . SER B 1 278 ? -15.227 -27.766 10.641 1 97.62 278 SER B O 1
ATOM 11455 N N . VAL B 1 279 ? -16.109 -25.75 10.406 1 97.81 279 VAL B N 1
ATOM 11456 C CA . VAL B 1 279 ? -17.203 -25.969 11.344 1 97.81 279 VAL B CA 1
ATOM 11457 C C . VAL B 1 279 ? -18.047 -27.156 10.875 1 97.81 279 VAL B C 1
ATOM 11459 O O . VAL B 1 279 ? -18.531 -27.938 11.695 1 97.81 279 VAL B O 1
ATOM 11462 N N . GLU B 1 280 ? -18.234 -27.25 9.531 1 96.44 280 GLU B N 1
ATOM 11463 C CA . GLU B 1 280 ? -19.047 -28.344 9.031 1 96.44 280 GLU B CA 1
ATOM 11464 C C . GLU B 1 280 ? -18.281 -29.672 9.102 1 96.44 280 GLU B C 1
ATOM 11466 O O . GLU B 1 280 ? -18.891 -30.719 9.344 1 96.44 280 GLU B O 1
ATOM 11471 N N . VAL B 1 281 ? -17 -29.672 8.906 1 96.44 281 VAL B N 1
ATOM 11472 C CA . VAL B 1 281 ? -16.172 -30.875 9.07 1 96.44 281 VAL B CA 1
ATOM 11473 C C . VAL B 1 281 ? -16.219 -31.328 10.523 1 96.44 281 VAL B C 1
ATOM 11475 O O . VAL B 1 281 ? -16.297 -32.531 10.797 1 96.44 281 VAL B O 1
ATOM 11478 N N . ILE B 1 282 ? -16.141 -30.391 11.469 1 98.31 282 ILE B N 1
ATOM 11479 C CA . ILE B 1 282 ? -16.172 -30.688 12.898 1 98.31 282 ILE B CA 1
ATOM 11480 C C . ILE B 1 282 ? -17.531 -31.281 13.266 1 98.31 282 ILE B C 1
ATOM 11482 O O . ILE B 1 282 ? -17.609 -32.188 14.109 1 98.31 282 ILE B O 1
ATOM 11486 N N . GLU B 1 283 ? -18.641 -30.797 12.664 1 97.5 283 GLU B N 1
ATOM 11487 C CA . GLU B 1 283 ? -19.969 -31.344 12.898 1 97.5 283 GLU B CA 1
ATOM 11488 C C . GLU B 1 283 ? -20.016 -32.844 12.555 1 97.5 283 GLU B C 1
ATOM 11490 O O . GLU B 1 283 ? -20.609 -33.625 13.281 1 97.5 283 GLU B O 1
ATOM 11495 N N . GLU B 1 284 ? -19.359 -33.219 11.398 1 95.25 284 GLU B N 1
ATOM 11496 C CA . GLU B 1 284 ? -19.312 -34.625 11 1 95.25 284 GLU B CA 1
ATOM 11497 C C . GLU B 1 284 ? -18.625 -35.469 12.062 1 95.25 284 GLU B C 1
ATOM 11499 O O . GLU B 1 284 ? -19.094 -36.562 12.398 1 95.25 284 GLU B O 1
ATOM 11504 N N . ALA B 1 285 ? -17.531 -34.969 12.562 1 96.75 285 ALA B N 1
ATOM 11505 C CA . ALA B 1 285 ? -16.781 -35.688 13.602 1 96.75 285 ALA B CA 1
ATOM 11506 C C . ALA B 1 285 ? -17.609 -35.812 14.875 1 96.75 285 ALA B C 1
ATOM 11508 O O . ALA B 1 285 ? -17.594 -36.844 15.539 1 96.75 285 ALA B O 1
ATOM 11509 N N . ILE B 1 286 ? -18.312 -34.719 15.266 1 97.94 286 ILE B N 1
ATOM 11510 C CA . ILE B 1 286 ? -19.125 -34.719 16.469 1 97.94 286 ILE B CA 1
ATOM 11511 C C . ILE B 1 286 ? -20.266 -35.75 16.344 1 97.94 286 ILE B C 1
ATOM 11513 O O . ILE B 1 286 ? -20.547 -36.469 17.281 1 97.94 286 ILE B O 1
ATOM 11517 N N . ASP B 1 287 ? -20.969 -35.781 15.156 1 95.81 287 ASP B N 1
ATOM 11518 C CA . ASP B 1 287 ? -22.031 -36.75 14.93 1 95.81 287 ASP B CA 1
ATOM 11519 C C . ASP B 1 287 ? -21.516 -38.188 15.125 1 95.81 287 ASP B C 1
ATOM 11521 O O . ASP B 1 287 ? -22.188 -39 15.742 1 95.81 287 ASP B O 1
ATOM 11525 N N . TYR B 1 288 ? -20.359 -38.469 14.562 1 94.81 288 TYR B N 1
ATOM 11526 C CA . TYR B 1 288 ? -19.734 -39.781 14.695 1 94.81 288 TYR B CA 1
ATOM 11527 C C . TYR B 1 288 ? -19.453 -40.094 16.156 1 94.81 288 TYR B C 1
ATOM 11529 O O . TYR B 1 288 ? -19.766 -41.188 16.625 1 94.81 288 TYR B O 1
ATOM 11537 N N . LEU B 1 289 ? -18.891 -39.156 16.969 1 97.19 289 LEU B N 1
ATOM 11538 C CA . LEU B 1 289 ? -18.5 -39.375 18.359 1 97.19 289 LEU B CA 1
ATOM 11539 C C . LEU B 1 289 ? -19.734 -39.469 19.25 1 97.19 289 LEU B C 1
ATOM 11541 O O . LEU B 1 289 ? -19.75 -40.25 20.203 1 97.19 289 LEU B O 1
ATOM 11545 N N . ARG B 1 290 ? -20.703 -38.625 19 1 97.19 290 ARG B N 1
ATOM 11546 C CA . ARG B 1 290 ? -21.922 -38.688 19.781 1 97.19 290 ARG B CA 1
ATOM 11547 C C . ARG B 1 290 ? -22.625 -40.031 19.609 1 97.19 290 ARG B C 1
ATOM 11549 O O . ARG B 1 290 ? -23.219 -40.562 20.547 1 97.19 290 ARG B O 1
ATOM 11556 N N . ALA B 1 291 ? -22.625 -40.562 18.328 1 94.62 291 ALA B N 1
ATOM 11557 C CA . ALA B 1 291 ? -23.188 -41.875 18.062 1 94.62 291 ALA B CA 1
ATOM 11558 C C . ALA B 1 291 ? -22.484 -42.938 18.891 1 94.62 291 ALA B C 1
ATOM 11560 O O . ALA B 1 291 ? -23.078 -44 19.203 1 94.62 291 ALA B O 1
ATOM 11561 N N . LYS B 1 292 ? -21.312 -42.688 19.375 1 95.25 292 LYS B N 1
ATOM 11562 C CA . LYS B 1 292 ? -20.547 -43.594 20.219 1 95.25 292 LYS B CA 1
ATOM 11563 C C . LYS B 1 292 ? -20.688 -43.25 21.688 1 95.25 292 LYS B C 1
ATOM 11565 O O . LYS B 1 292 ? -19.984 -43.812 22.531 1 95.25 292 LYS B O 1
ATOM 11570 N N . GLY B 1 293 ? -21.438 -42.188 22.062 1 96.38 293 GLY B N 1
ATOM 11571 C CA . GLY B 1 293 ? -21.781 -41.844 23.438 1 96.38 293 GLY B CA 1
ATOM 11572 C C . GLY B 1 293 ? -20.906 -40.75 24.031 1 96.38 293 GLY B C 1
ATOM 11573 O O . GLY B 1 293 ? -21.031 -40.406 25.203 1 96.38 293 GLY B O 1
ATOM 11574 N N . GLU B 1 294 ? -20.094 -40.156 23.266 1 97.75 294 GLU B N 1
ATOM 11575 C CA . GLU B 1 294 ? -19.203 -39.125 23.766 1 97.75 294 GLU B CA 1
ATOM 11576 C C . GLU B 1 294 ? -19.953 -37.781 23.906 1 97.75 294 GLU B C 1
ATOM 11578 O O . GLU B 1 294 ? -20.828 -37.469 23.109 1 97.75 294 GLU B O 1
ATOM 11583 N N . LYS B 1 295 ? -19.562 -36.938 24.922 1 98.44 295 LYS B N 1
ATOM 11584 C CA . LYS B 1 295 ? -20.172 -35.656 25.188 1 98.44 295 LYS B CA 1
ATOM 11585 C C . LYS B 1 295 ? -19.297 -34.5 24.672 1 98.44 295 LYS B C 1
ATOM 11587 O O . LYS B 1 295 ? -18.609 -33.844 25.453 1 98.44 295 LYS B O 1
ATOM 11592 N N . VAL B 1 296 ? -19.406 -34.312 23.406 1 98.69 296 VAL B N 1
ATOM 11593 C CA . VAL B 1 296 ? -18.547 -33.312 22.734 1 98.69 296 VAL B CA 1
ATOM 11594 C C . VAL B 1 296 ? -19.406 -32.312 22 1 98.69 296 VAL B C 1
ATOM 11596 O O . VAL B 1 296 ? -20.594 -32.531 21.781 1 98.69 296 VAL B O 1
ATOM 11599 N N . GLY B 1 297 ? -18.797 -31.094 21.688 1 98.69 297 GLY B N 1
ATOM 11600 C CA . GLY B 1 297 ? -19.562 -30.078 20.984 1 98.69 297 GLY B CA 1
ATOM 11601 C C . GLY B 1 297 ? -18.672 -29.078 20.25 1 98.69 297 GLY B C 1
ATOM 11602 O O . GLY B 1 297 ? -17.453 -29.25 20.188 1 98.69 297 GLY B O 1
ATOM 11603 N N . LEU B 1 298 ? -19.359 -28.109 19.609 1 98.88 298 LEU B N 1
ATOM 11604 C CA . LEU B 1 298 ? -18.734 -27.078 18.781 1 98.88 298 LEU B CA 1
ATOM 11605 C C . LEU B 1 298 ? -19.422 -25.734 18.969 1 98.88 298 LEU B C 1
ATOM 11607 O O . LEU B 1 298 ? -20.656 -25.672 19.031 1 98.88 298 LEU B O 1
ATOM 11611 N N . ILE B 1 299 ? -18.594 -24.672 19.234 1 98.88 299 ILE B N 1
ATOM 11612 C CA . ILE B 1 299 ? -19.109 -23.312 19.094 1 98.88 299 ILE B CA 1
ATOM 11613 C C . ILE B 1 299 ? -18.641 -22.734 17.75 1 98.88 299 ILE B C 1
ATOM 11615 O O . ILE B 1 299 ? -17.438 -22.641 17.484 1 98.88 299 ILE B O 1
ATOM 11619 N N . LYS B 1 300 ? -19.641 -22.391 16.906 1 98.69 300 LYS B N 1
ATOM 11620 C CA . LYS B 1 300 ? -19.391 -21.734 15.633 1 98.69 300 LYS B CA 1
ATOM 11621 C C . LYS B 1 300 ? -19.312 -20.219 15.805 1 98.69 300 LYS B C 1
ATOM 11623 O O . LYS B 1 300 ? -20.25 -19.594 16.312 1 98.69 300 LYS B O 1
ATOM 11628 N N . VAL B 1 301 ? -18.172 -19.609 15.383 1 98.75 301 VAL B N 1
ATOM 11629 C CA . VAL B 1 301 ? -18.047 -18.156 15.438 1 98.75 301 VAL B CA 1
ATOM 11630 C C . VAL B 1 301 ? -18.469 -17.547 14.102 1 98.75 301 VAL B C 1
ATOM 11632 O O . VAL B 1 301 ? -17.859 -17.828 13.062 1 98.75 301 VAL B O 1
ATOM 11635 N N . ARG B 1 302 ? -19.484 -16.75 14.086 1 98.5 302 ARG B N 1
ATOM 11636 C CA . ARG B 1 302 ? -19.922 -16.078 12.875 1 98.5 302 ARG B CA 1
ATOM 11637 C C . ARG B 1 302 ? -19.531 -14.602 12.891 1 98.5 302 ARG B C 1
ATOM 11639 O O . ARG B 1 302 ? -18.984 -14.094 11.914 1 98.5 302 ARG B O 1
ATOM 11646 N N . LEU B 1 303 ? -19.844 -13.836 13.953 1 98.75 303 LEU B N 1
ATOM 11647 C CA . LEU B 1 303 ? -19.312 -12.492 14.141 1 98.75 303 LEU B CA 1
ATOM 11648 C C . LEU B 1 303 ? -18.016 -12.531 14.938 1 98.75 303 LEU B C 1
ATOM 11650 O O . LEU B 1 303 ? -18.031 -12.688 16.156 1 98.75 303 LEU B O 1
ATOM 11654 N N . TYR B 1 304 ? -16.891 -12.273 14.328 1 98.5 304 TYR B N 1
ATOM 11655 C CA . TYR B 1 304 ? -15.586 -12.32 14.977 1 98.5 304 TYR B CA 1
ATOM 11656 C C . TYR B 1 304 ? -15.25 -10.984 15.625 1 98.5 304 TYR B C 1
ATOM 11658 O O . TYR B 1 304 ? -14.672 -10.938 16.703 1 98.5 304 TYR B O 1
ATOM 11666 N N . ARG B 1 305 ? -15.469 -9.844 14.938 1 98.56 305 ARG B N 1
ATOM 11667 C CA . ARG B 1 305 ? -15.336 -8.492 15.469 1 98.56 305 ARG B CA 1
ATOM 11668 C C . ARG B 1 305 ? -16.594 -7.676 15.195 1 98.56 305 ARG B C 1
ATOM 11670 O O . ARG B 1 305 ? -17.156 -7.727 14.094 1 98.56 305 ARG B O 1
ATOM 11677 N N . PRO B 1 306 ? -17.156 -6.969 16.188 1 98.25 306 PRO B N 1
ATOM 11678 C CA . PRO B 1 306 ? -16.766 -6.98 17.594 1 98.25 306 PRO B CA 1
ATOM 11679 C C . PRO B 1 306 ? -17.062 -8.312 18.281 1 98.25 306 PRO B C 1
ATOM 11681 O O . PRO B 1 306 ? -18.109 -8.914 18.047 1 98.25 306 PRO B O 1
ATOM 11684 N N . PHE B 1 307 ? -16.125 -8.836 19.016 1 98.12 307 PHE B N 1
ATOM 11685 C CA . PHE B 1 307 ? -16.266 -10.086 19.734 1 98.12 307 PHE B CA 1
ATOM 11686 C C . PHE B 1 307 ? -17.109 -9.891 21 1 98.12 307 PHE B C 1
ATOM 11688 O O . PHE B 1 307 ? -16.734 -9.141 21.891 1 98.12 307 PHE B O 1
ATOM 11695 N N . SER B 1 308 ? -18.328 -10.539 21.109 1 98.12 308 SER B N 1
ATOM 11696 C CA . SER B 1 308 ? -19.219 -10.391 22.266 1 98.12 308 SER B CA 1
ATOM 11697 C C . SER B 1 308 ? -19 -11.5 23.281 1 98.12 308 SER B C 1
ATOM 11699 O O . SER B 1 308 ? -19.406 -12.641 23.062 1 98.12 308 SER B O 1
ATOM 11701 N N . ILE B 1 309 ? -18.422 -11.164 24.406 1 97.94 309 ILE B N 1
ATOM 11702 C CA . ILE B 1 309 ? -18.125 -12.133 25.453 1 97.94 309 ILE B CA 1
ATOM 11703 C C . ILE B 1 309 ? -19.438 -12.727 25.984 1 97.94 309 ILE B C 1
ATOM 11705 O O . ILE B 1 309 ? -19.562 -13.945 26.094 1 97.94 309 ILE B O 1
ATOM 11709 N N . GLU B 1 310 ? -20.406 -11.891 26.203 1 97.62 310 GLU B N 1
ATOM 11710 C CA . GLU B 1 310 ? -21.688 -12.297 26.75 1 97.62 310 GLU B CA 1
ATOM 11711 C C . GLU B 1 310 ? -22.375 -13.32 25.859 1 97.62 310 GLU B C 1
ATOM 11713 O O . GLU B 1 310 ? -22.844 -14.359 26.344 1 97.62 310 GLU B O 1
ATOM 11718 N N . ARG B 1 311 ? -22.406 -13.094 24.609 1 98.19 311 ARG B N 1
ATOM 11719 C CA . ARG B 1 311 ? -23.125 -13.953 23.672 1 98.19 311 ARG B CA 1
ATOM 11720 C C . ARG B 1 311 ? -22.391 -15.281 23.484 1 98.19 311 ARG B C 1
ATOM 11722 O O . ARG B 1 311 ? -23.031 -16.328 23.297 1 98.19 311 ARG B O 1
ATOM 11729 N N . MET B 1 312 ? -21.031 -15.289 23.438 1 98.5 312 MET B N 1
ATOM 11730 C CA . MET B 1 312 ? -20.281 -16.547 23.328 1 98.5 312 MET B CA 1
ATOM 11731 C C . MET B 1 312 ? -20.516 -17.422 24.547 1 98.5 312 MET B C 1
ATOM 11733 O O . MET B 1 312 ? -20.766 -18.625 24.422 1 98.5 312 MET B O 1
ATOM 11737 N N . LEU B 1 313 ? -20.422 -16.828 25.797 1 98.19 313 LEU B N 1
ATOM 11738 C CA . LEU B 1 313 ? -20.578 -17.578 27.047 1 98.19 313 LEU B CA 1
ATOM 11739 C C . LEU B 1 313 ? -22 -18.094 27.203 1 98.19 313 LEU B C 1
ATOM 11741 O O . LEU B 1 313 ? -22.234 -19.156 27.781 1 98.19 313 LEU B O 1
ATOM 11745 N N . LYS B 1 314 ? -22.953 -17.375 26.625 1 97.94 314 LYS B N 1
ATOM 11746 C CA . LYS B 1 314 ? -24.359 -17.75 26.719 1 97.94 314 LYS B CA 1
ATOM 11747 C C . LYS B 1 314 ? -24.609 -19.078 25.984 1 97.94 314 LYS B C 1
ATOM 11749 O O . LYS B 1 314 ? -25.406 -19.891 26.453 1 97.94 314 LYS B O 1
ATOM 11754 N N . VAL B 1 315 ? -23.969 -19.375 24.875 1 98.38 315 VAL B N 1
ATOM 11755 C CA . VAL B 1 315 ? -24.266 -20.562 24.078 1 98.38 315 VAL B CA 1
ATOM 11756 C C . VAL B 1 315 ? -23.422 -21.734 24.578 1 98.38 315 VAL B C 1
ATOM 11758 O O . VAL B 1 315 ? -23.703 -22.891 24.266 1 98.38 315 VAL B O 1
ATOM 11761 N N . MET B 1 316 ? -22.406 -21.531 25.344 1 98.44 316 MET B N 1
ATOM 11762 C CA . MET B 1 316 ? -21.516 -22.578 25.812 1 98.44 316 MET B CA 1
ATOM 11763 C C . MET B 1 316 ? -22.172 -23.375 26.953 1 98.44 316 MET B C 1
ATOM 11765 O O . MET B 1 316 ? -22.609 -22.781 27.953 1 98.44 316 MET B O 1
ATOM 11769 N N . PRO B 1 317 ? -22.219 -24.75 26.891 1 98.12 317 PRO B N 1
ATOM 11770 C CA . PRO B 1 317 ? -22.75 -25.547 28.016 1 98.12 317 PRO B CA 1
ATOM 11771 C C . PRO B 1 317 ? -21.953 -25.328 29.297 1 98.12 317 PRO B C 1
ATOM 11773 O O . PRO B 1 317 ? -20.719 -25.203 29.266 1 98.12 317 PRO B O 1
ATOM 11776 N N . LYS B 1 318 ? -22.609 -25.391 30.438 1 96.81 318 LYS B N 1
ATOM 11777 C CA . LYS B 1 318 ? -21.984 -25.141 31.75 1 96.81 318 LYS B CA 1
ATOM 11778 C C . LYS B 1 318 ? -21.047 -26.281 32.125 1 96.81 318 LYS B C 1
ATOM 11780 O O . LYS B 1 318 ? -20.141 -26.094 32.938 1 96.81 318 LYS B O 1
ATOM 11785 N N . THR B 1 319 ? -21.281 -27.422 31.5 1 97.81 319 THR B N 1
ATOM 11786 C CA . THR B 1 319 ? -20.531 -28.625 31.859 1 97.81 319 THR B CA 1
ATOM 11787 C C . THR B 1 319 ? -19.156 -28.625 31.188 1 97.81 319 THR B C 1
ATOM 11789 O O . THR B 1 319 ? -18.328 -29.484 31.484 1 97.81 319 THR B O 1
ATOM 11792 N N . VAL B 1 320 ? -18.891 -27.672 30.359 1 98.5 320 VAL B N 1
ATOM 11793 C CA . VAL B 1 320 ? -17.625 -27.641 29.609 1 98.5 320 VAL B CA 1
ATOM 11794 C C . VAL B 1 320 ? -16.469 -27.422 30.562 1 98.5 320 VAL B C 1
ATOM 11796 O O . VAL B 1 320 ? -16.5 -26.516 31.406 1 98.5 320 VAL B O 1
ATOM 11799 N N . ARG B 1 321 ? -15.406 -28.203 30.422 1 97.75 321 ARG B N 1
ATOM 11800 C CA . ARG B 1 321 ? -14.219 -28.109 31.266 1 97.75 321 ARG B CA 1
ATOM 11801 C C . ARG B 1 321 ? -12.977 -27.828 30.438 1 97.75 321 ARG B C 1
ATOM 11803 O O . ARG B 1 321 ? -12.023 -27.203 30.922 1 97.75 321 ARG B O 1
ATOM 11810 N N . LYS B 1 322 ? -12.938 -28.359 29.25 1 98.44 322 LYS B N 1
ATOM 11811 C CA . LYS B 1 322 ? -11.805 -28.172 28.344 1 98.44 322 LYS B CA 1
ATOM 11812 C C . LYS B 1 322 ? -12.266 -27.672 26.984 1 98.44 322 LYS B C 1
ATOM 11814 O O . LYS B 1 322 ? -13.297 -28.125 26.469 1 98.44 322 LYS B O 1
ATOM 11819 N N . ILE B 1 323 ? -11.57 -26.688 26.406 1 98.81 323 ILE B N 1
ATOM 11820 C CA . ILE B 1 323 ? -11.891 -26.094 25.125 1 98.81 323 ILE B CA 1
ATOM 11821 C C . ILE B 1 323 ? -10.664 -26.141 24.203 1 98.81 323 ILE B C 1
ATOM 11823 O O . ILE B 1 323 ? -9.562 -25.781 24.625 1 98.81 323 ILE B O 1
ATOM 11827 N N . ALA B 1 324 ? -10.758 -26.672 22.969 1 98.88 324 ALA B N 1
ATOM 11828 C CA . ALA B 1 324 ? -9.766 -26.484 21.922 1 98.88 324 ALA B CA 1
ATOM 11829 C C . ALA B 1 324 ? -10.211 -25.406 20.938 1 98.88 324 ALA B C 1
ATOM 11831 O O . ALA B 1 324 ? -11.367 -25.375 20.516 1 98.88 324 ALA B O 1
ATOM 11832 N N . VAL B 1 325 ? -9.375 -24.406 20.688 1 98.88 325 VAL B N 1
ATOM 11833 C CA . VAL B 1 325 ? -9.664 -23.375 19.703 1 98.88 325 VAL B CA 1
ATOM 11834 C C . VAL B 1 325 ? -8.836 -23.594 18.438 1 98.88 325 VAL B C 1
ATOM 11836 O O . VAL B 1 325 ? -7.605 -23.656 18.5 1 98.88 325 VAL B O 1
ATOM 11839 N N . LEU B 1 326 ? -9.453 -23.75 17.266 1 98.75 326 LEU B N 1
ATOM 11840 C CA . LEU B 1 326 ? -8.773 -24 16 1 98.75 326 LEU B CA 1
ATOM 11841 C C . LEU B 1 326 ? -8.656 -22.719 15.18 1 98.75 326 LEU B C 1
ATOM 11843 O O . LEU B 1 326 ? -9.664 -22.172 14.75 1 98.75 326 LEU B O 1
ATOM 11847 N N . ASP B 1 327 ? -7.453 -22.281 14.992 1 98.62 327 ASP B N 1
ATOM 11848 C CA . ASP B 1 327 ? -7.156 -21.109 14.18 1 98.62 327 ASP B CA 1
ATOM 11849 C C . ASP B 1 327 ? -6.625 -21.516 12.805 1 98.62 327 ASP B C 1
ATOM 11851 O O . ASP B 1 327 ? -5.742 -22.359 12.703 1 98.62 327 ASP B O 1
ATOM 11855 N N . ARG B 1 328 ? -7.152 -20.938 11.766 1 98.31 328 ARG B N 1
ATOM 11856 C CA . ARG B 1 328 ? -6.668 -21.188 10.414 1 98.31 328 ARG B CA 1
ATOM 11857 C C . ARG B 1 328 ? -5.648 -20.125 9.992 1 98.31 328 ARG B C 1
ATOM 11859 O O . ARG B 1 328 ? -5.75 -19.547 8.906 1 98.31 328 ARG B O 1
ATOM 11866 N N . THR B 1 329 ? -4.809 -19.688 10.781 1 98.25 329 THR B N 1
ATOM 11867 C CA . THR B 1 329 ? -3.748 -18.703 10.586 1 98.25 329 THR B CA 1
ATOM 11868 C C . THR B 1 329 ? -2.561 -19 11.5 1 98.25 329 THR B C 1
ATOM 11870 O O . THR B 1 329 ? -2.67 -19.797 12.43 1 98.25 329 THR B O 1
ATOM 11873 N N . LYS B 1 330 ? -1.444 -18.438 11.203 1 97.81 330 LYS B N 1
ATOM 11874 C CA . LYS B 1 330 ? -0.268 -18.5 12.062 1 97.81 330 LYS B CA 1
ATOM 11875 C C . LYS B 1 330 ? 0.388 -17.125 12.195 1 97.81 330 LYS B C 1
ATOM 11877 O O . LYS B 1 330 ? 0.63 -16.453 11.188 1 97.81 330 LYS B O 1
ATOM 11882 N N . GLU B 1 331 ? 0.59 -16.641 13.367 1 97.12 331 GLU B N 1
ATOM 11883 C CA . GLU B 1 331 ? 1.367 -15.438 13.664 1 97.12 331 GLU B CA 1
ATOM 11884 C C . GLU B 1 331 ? 2.689 -15.789 14.336 1 97.12 331 GLU B C 1
ATOM 11886 O O . GLU B 1 331 ? 2.75 -15.922 15.562 1 97.12 331 GLU B O 1
ATOM 11891 N N . HIS B 1 332 ? 3.771 -15.812 13.555 1 95.94 332 HIS B N 1
ATOM 11892 C CA . HIS B 1 332 ? 5.086 -16.219 14.031 1 95.94 332 HIS B CA 1
ATOM 11893 C C . HIS B 1 332 ? 5.535 -15.359 15.203 1 95.94 332 HIS B C 1
ATOM 11895 O O . HIS B 1 332 ? 5.355 -14.141 15.188 1 95.94 332 HIS B O 1
ATOM 11901 N N . GLY B 1 333 ? 6.078 -15.914 16.234 1 92.56 333 GLY B N 1
ATOM 11902 C CA . GLY B 1 333 ? 6.605 -15.195 17.375 1 92.56 333 GLY B CA 1
ATOM 11903 C C . GLY B 1 333 ? 5.559 -14.922 18.453 1 92.56 333 GLY B C 1
ATOM 11904 O O . GLY B 1 333 ? 5.895 -14.57 19.578 1 92.56 333 GLY B O 1
ATOM 11905 N N . SER B 1 334 ? 4.254 -15.164 18.141 1 94.62 334 SER B N 1
ATOM 11906 C CA . SER B 1 334 ? 3.18 -14.961 19.094 1 94.62 334 SER B CA 1
ATOM 11907 C C . SER B 1 334 ? 3.059 -16.156 20.047 1 94.62 334 SER B C 1
ATOM 11909 O O . SER B 1 334 ? 3.543 -17.25 19.75 1 94.62 334 SER B O 1
ATOM 11911 N N . ILE B 1 335 ? 2.459 -15.977 21.203 1 94.56 335 ILE B N 1
ATOM 11912 C CA . ILE B 1 335 ? 2.295 -17.047 22.172 1 94.56 335 ILE B CA 1
ATOM 11913 C C . ILE B 1 335 ? 0.928 -17.703 22 1 94.56 335 ILE B C 1
ATOM 11915 O O . ILE B 1 335 ? 0.588 -18.656 22.703 1 94.56 335 ILE B O 1
ATOM 11919 N N . GLY B 1 336 ? 0.207 -17.219 21.047 1 96.44 336 GLY B N 1
ATOM 11920 C CA . GLY B 1 336 ? -1.101 -17.734 20.672 1 96.44 336 GLY B CA 1
ATOM 11921 C C . GLY B 1 336 ? -1.704 -17.016 19.484 1 96.44 336 GLY B C 1
ATOM 11922 O O . GLY B 1 336 ? -1.483 -15.82 19.281 1 96.44 336 GLY B O 1
ATOM 11923 N N . GLU B 1 337 ? -2.512 -17.812 18.656 1 98.06 337 GLU B N 1
ATOM 11924 C CA . GLU B 1 337 ? -3.188 -17.219 17.516 1 98.06 337 GLU B CA 1
ATOM 11925 C C . GLU B 1 337 ? -4.387 -16.391 17.938 1 98.06 337 GLU B C 1
ATOM 11927 O O . GLU B 1 337 ? -4.82 -16.469 19.094 1 98.06 337 GLU B O 1
ATOM 11932 N N . PRO B 1 338 ? -4.949 -15.492 17.125 1 98 338 PRO B N 1
ATOM 11933 C CA . PRO B 1 338 ? -5.914 -14.453 17.5 1 98 338 PRO B CA 1
ATOM 11934 C C . PRO B 1 338 ? -7.184 -15.031 18.125 1 98 338 PRO B C 1
ATOM 11936 O O . PRO B 1 338 ? -7.598 -14.602 19.203 1 98 338 PRO B O 1
ATOM 11939 N N . LEU B 1 339 ? -7.84 -15.984 17.438 1 98.62 339 LEU B N 1
ATOM 11940 C CA . LEU B 1 339 ? -9.086 -16.516 17.969 1 98.62 339 LEU B CA 1
ATOM 11941 C C . LEU B 1 339 ? -8.844 -17.203 19.312 1 98.62 339 LEU B C 1
ATOM 11943 O O . LEU B 1 339 ? -9.664 -17.094 20.234 1 98.62 339 LEU B O 1
ATOM 11947 N N . TYR B 1 340 ? -7.785 -18 19.469 1 98.38 340 TYR B N 1
ATOM 11948 C CA . TYR B 1 340 ? -7.395 -18.656 20.703 1 98.38 340 TYR B CA 1
ATOM 11949 C C . TYR B 1 340 ? -7.301 -17.672 21.859 1 98.38 340 TYR B C 1
ATOM 11951 O O . TYR B 1 340 ? -7.871 -17.891 22.922 1 98.38 340 TYR B O 1
ATOM 11959 N N . LEU B 1 341 ? -6.598 -16.469 21.641 1 98.31 341 LEU B N 1
ATOM 11960 C CA . LEU B 1 341 ? -6.41 -15.461 22.672 1 98.31 341 LEU B CA 1
ATOM 11961 C C . LEU B 1 341 ? -7.742 -14.82 23.047 1 98.31 341 LEU B C 1
ATOM 11963 O O . LEU B 1 341 ? -7.977 -14.523 24.234 1 98.31 341 LEU B O 1
ATOM 11967 N N . ASP B 1 342 ? -8.594 -14.586 22.078 1 98.31 342 ASP B N 1
ATOM 11968 C CA . ASP B 1 342 ? -9.898 -13.992 22.344 1 98.31 342 ASP B CA 1
ATOM 11969 C C . ASP B 1 342 ? -10.758 -14.914 23.203 1 98.31 342 ASP B C 1
ATOM 11971 O O . ASP B 1 342 ? -11.438 -14.461 24.125 1 98.31 342 ASP B O 1
ATOM 11975 N N . VAL B 1 343 ? -10.758 -16.203 22.844 1 98.62 343 VAL B N 1
ATOM 11976 C CA . VAL B 1 343 ? -11.555 -17.172 23.578 1 98.62 343 VAL B CA 1
ATOM 11977 C C . VAL B 1 343 ? -11.016 -17.297 25.016 1 98.62 343 VAL B C 1
ATOM 11979 O O . VAL B 1 343 ? -11.797 -17.344 25.969 1 98.62 343 VAL B O 1
ATOM 11982 N N . LEU B 1 344 ? -9.703 -17.359 25.141 1 97.94 344 LEU B N 1
ATOM 11983 C CA . LEU B 1 344 ? -9.086 -17.406 26.453 1 97.94 344 LEU B CA 1
ATOM 11984 C C . LEU B 1 344 ? -9.531 -16.203 27.297 1 97.94 344 LEU B C 1
ATOM 11986 O O . LEU B 1 344 ? -9.859 -16.359 28.469 1 97.94 344 LEU B O 1
ATOM 11990 N N . ARG B 1 345 ? -9.531 -15.008 26.719 1 97.75 345 ARG B N 1
ATOM 11991 C CA . ARG B 1 345 ? -9.969 -13.797 27.422 1 97.75 345 ARG B CA 1
ATOM 11992 C C . ARG B 1 345 ? -11.445 -13.898 27.797 1 97.75 345 ARG B C 1
ATOM 11994 O O . ARG B 1 345 ? -11.836 -13.477 28.891 1 97.75 345 ARG B O 1
ATOM 12001 N N . ALA B 1 346 ? -12.258 -14.383 26.906 1 97.88 346 ALA B N 1
ATOM 12002 C CA . ALA B 1 346 ? -13.695 -14.461 27.141 1 97.88 346 ALA B CA 1
ATOM 12003 C C . ALA B 1 346 ? -14 -15.344 28.344 1 97.88 346 ALA B C 1
ATOM 12005 O O . ALA B 1 346 ? -14.781 -14.961 29.219 1 97.88 346 ALA B O 1
ATOM 12006 N N . VAL B 1 347 ? -13.398 -16.547 28.484 1 97.19 347 VAL B N 1
ATOM 12007 C CA . VAL B 1 347 ? -13.742 -17.484 29.531 1 97.19 347 VAL B CA 1
ATOM 12008 C C . VAL B 1 347 ? -13.125 -17.047 30.859 1 97.19 347 VAL B C 1
ATOM 12010 O O . VAL B 1 347 ? -13.555 -17.484 31.922 1 97.19 347 VAL B O 1
ATOM 12013 N N . SER B 1 348 ? -12.086 -16.141 30.812 1 95 348 SER B N 1
ATOM 12014 C CA . SER B 1 348 ? -11.461 -15.641 32.031 1 95 348 SER B CA 1
ATOM 12015 C C . SER B 1 348 ? -12.445 -14.836 32.875 1 95 348 SER B C 1
ATOM 12017 O O . SER B 1 348 ? -12.203 -14.57 34.031 1 95 348 SER B O 1
ATOM 12019 N N . GLU B 1 349 ? -13.57 -14.445 32.312 1 93.56 349 GLU B N 1
ATOM 12020 C CA . GLU B 1 349 ? -14.617 -13.727 33.031 1 93.56 349 GLU B CA 1
ATOM 12021 C C . GLU B 1 349 ? -15.352 -14.656 34 1 93.56 349 GLU B C 1
ATOM 12023 O O . GLU B 1 349 ? -16.031 -14.188 34.938 1 93.56 349 GLU B O 1
ATOM 12028 N N . LEU B 1 350 ? -15.188 -15.961 33.812 1 93.94 350 LEU B N 1
ATOM 12029 C CA . LEU B 1 350 ? -15.883 -16.938 34.656 1 93.94 350 LEU B CA 1
ATOM 12030 C C . LEU B 1 350 ? -15.07 -17.266 35.906 1 93.94 350 LEU B C 1
ATOM 12032 O O . LEU B 1 350 ? -13.844 -17.344 35.844 1 93.94 350 LEU B O 1
ATOM 12036 N N . ASP B 1 351 ? -15.773 -17.562 37 1 88.62 351 ASP B N 1
ATOM 12037 C CA . ASP B 1 351 ? -15.109 -17.969 38.25 1 88.62 351 ASP B CA 1
ATOM 12038 C C . ASP B 1 351 ? -14.469 -19.344 38.094 1 88.62 351 ASP B C 1
ATOM 12040 O O . ASP B 1 351 ? -13.328 -19.562 38.531 1 88.62 351 ASP B O 1
ATOM 12044 N N . ASP B 1 352 ? -15.266 -20.266 37.562 1 90.25 352 ASP B N 1
ATOM 12045 C CA . ASP B 1 352 ? -14.75 -21.594 37.25 1 90.25 352 ASP B CA 1
ATOM 12046 C C . ASP B 1 352 ? -14.422 -21.703 35.781 1 90.25 352 ASP B C 1
ATOM 12048 O O . ASP B 1 352 ? -15.125 -22.406 35.031 1 90.25 352 ASP B O 1
ATOM 12052 N N . SER B 1 353 ? -13.367 -21.094 35.312 1 93.88 353 SER B N 1
ATOM 12053 C CA . SER B 1 353 ? -13.031 -20.984 33.906 1 93.88 353 SER B CA 1
ATOM 12054 C C . SER B 1 353 ? -12.531 -22.328 33.375 1 93.88 353 SER B C 1
ATOM 12056 O O . SER B 1 353 ? -11.656 -22.953 33.969 1 93.88 353 SER B O 1
ATOM 12058 N N . PRO B 1 354 ? -13.109 -22.797 32.219 1 96.69 354 PRO B N 1
ATOM 12059 C CA . PRO B 1 354 ? -12.516 -23.953 31.547 1 96.69 354 PRO B CA 1
ATOM 12060 C C . PRO B 1 354 ? -11.086 -23.703 31.078 1 96.69 354 PRO B C 1
ATOM 12062 O O . PRO B 1 354 ? -10.703 -22.562 30.844 1 96.69 354 PRO B O 1
ATOM 12065 N N . LYS B 1 355 ? -10.312 -24.828 30.969 1 96.75 355 LYS B N 1
ATOM 12066 C CA . LYS B 1 355 ? -8.977 -24.719 30.391 1 96.75 355 LYS B CA 1
ATOM 12067 C C . LYS B 1 355 ? -9.055 -24.625 28.859 1 96.75 355 LYS B C 1
ATOM 12069 O O . LYS B 1 355 ? -9.883 -25.281 28.234 1 96.75 355 LYS B O 1
ATOM 12074 N N . VAL B 1 356 ? -8.32 -23.75 28.297 1 98.19 356 VAL B N 1
ATOM 12075 C CA . VAL B 1 356 ? -8.383 -23.484 26.859 1 98.19 356 VAL B CA 1
ATOM 12076 C C . VAL B 1 356 ? -7.055 -23.859 26.203 1 98.19 356 VAL B C 1
ATOM 12078 O O . VAL B 1 356 ? -5.988 -23.5 26.703 1 98.19 356 VAL B O 1
ATOM 12081 N N . TYR B 1 357 ? -7.027 -24.625 25.125 1 98.38 357 TYR B N 1
ATOM 12082 C CA . TYR B 1 357 ? -5.871 -25.062 24.344 1 98.38 357 TYR B CA 1
ATOM 12083 C C . TYR B 1 357 ? -5.996 -24.625 22.891 1 98.38 357 TYR B C 1
ATOM 12085 O O . TYR B 1 357 ? -7.07 -24.719 22.297 1 98.38 357 TYR B O 1
ATOM 12093 N N . GLY B 1 358 ? -4.93 -24.047 22.359 1 98.06 358 GLY B N 1
ATOM 12094 C CA . GLY B 1 358 ? -4.953 -23.562 20.984 1 98.06 358 GLY B CA 1
ATOM 12095 C C . GLY B 1 358 ? -4.34 -24.531 20 1 98.06 358 GLY B C 1
ATOM 12096 O O . GLY B 1 358 ? -3.387 -25.234 20.328 1 98.06 358 GLY B O 1
ATOM 12097 N N . GLY B 1 359 ? -4.848 -24.594 18.797 1 98.12 359 GLY B N 1
ATOM 12098 C CA . GLY B 1 359 ? -4.316 -25.375 17.688 1 98.12 359 GLY B CA 1
ATOM 12099 C C . GLY B 1 359 ? -4.422 -24.672 16.344 1 98.12 359 GLY B C 1
ATOM 12100 O O . GLY B 1 359 ? -5.266 -23.797 16.172 1 98.12 359 GLY B O 1
ATOM 12101 N N . ARG B 1 360 ? -3.553 -24.984 15.391 1 98.12 360 ARG B N 1
ATOM 12102 C CA . ARG B 1 360 ? -3.545 -24.438 14.039 1 98.12 360 ARG B CA 1
ATOM 12103 C C . ARG B 1 360 ? -3.871 -25.5 13.008 1 98.12 360 ARG B C 1
ATOM 12105 O O . ARG B 1 360 ? -3.504 -26.672 13.172 1 98.12 360 ARG B O 1
ATOM 12112 N N . TYR B 1 361 ? -4.531 -25.047 11.914 1 97.75 361 TYR B N 1
ATOM 12113 C CA . TYR B 1 361 ? -4.879 -26 10.859 1 97.75 361 TYR B CA 1
ATOM 12114 C C . TYR B 1 361 ? -5.047 -25.281 9.523 1 97.75 361 TYR B C 1
ATOM 12116 O O . TYR B 1 361 ? -5.164 -24.062 9.469 1 97.75 361 TYR B O 1
ATOM 12124 N N . GLY B 1 362 ? -5.031 -26 8.484 1 97.25 362 GLY B N 1
ATOM 12125 C CA . GLY B 1 362 ? -5.613 -25.656 7.203 1 97.25 362 GLY B CA 1
ATOM 12126 C C . GLY B 1 362 ? -4.922 -24.484 6.531 1 97.25 362 GLY B C 1
ATOM 12127 O O . GLY B 1 362 ? -5.551 -23.734 5.777 1 97.25 362 GLY B O 1
ATOM 12128 N N . LEU B 1 363 ? -3.604 -24.25 6.766 1 97.75 363 LEU B N 1
ATOM 12129 C CA . LEU B 1 363 ? -2.934 -23.172 6.039 1 97.75 363 LEU B CA 1
ATOM 12130 C C . LEU B 1 363 ? -2.844 -23.5 4.551 1 97.75 363 LEU B C 1
ATOM 12132 O O . LEU B 1 363 ? -2.486 -24.609 4.18 1 97.75 363 LEU B O 1
ATOM 12136 N N . SER B 1 364 ? -3.279 -22.547 3.744 1 96.81 364 SER B N 1
ATOM 12137 C CA . SER B 1 364 ? -3.305 -22.656 2.289 1 96.81 364 SER B CA 1
ATOM 12138 C C . SER B 1 364 ? -4.164 -23.828 1.837 1 96.81 364 SER B C 1
ATOM 12140 O O . SER B 1 364 ? -3.719 -24.672 1.049 1 96.81 364 SER B O 1
ATOM 12142 N N . SER B 1 365 ? -5.324 -23.969 2.449 1 95.81 365 SER B N 1
ATOM 12143 C CA . SER B 1 365 ? -6.371 -24.922 2.094 1 95.81 365 SER B CA 1
ATOM 12144 C C . SER B 1 365 ? -5.906 -26.359 2.316 1 95.81 365 SER B C 1
ATOM 12146 O O . SER B 1 365 ? -6.363 -27.281 1.632 1 95.81 365 SER B O 1
ATOM 12148 N N . LYS B 1 366 ? -4.852 -26.562 3.219 1 96.25 366 LYS B N 1
ATOM 12149 C CA . LYS B 1 366 ? -4.57 -27.922 3.662 1 96.25 366 LYS B CA 1
ATOM 12150 C C . LYS B 1 366 ? -5.812 -28.578 4.254 1 96.25 366 LYS B C 1
ATOM 12152 O O . LYS B 1 366 ? -6.398 -28.062 5.211 1 96.25 366 LYS B O 1
ATOM 12157 N N . ASP B 1 367 ? -6.227 -29.672 3.771 1 93.81 367 ASP B N 1
ATOM 12158 C CA . ASP B 1 367 ? -7.484 -30.281 4.18 1 93.81 367 ASP B CA 1
ATOM 12159 C C . ASP B 1 367 ? -7.367 -30.906 5.574 1 93.81 367 ASP B C 1
ATOM 12161 O O . ASP B 1 367 ? -6.312 -31.438 5.934 1 93.81 367 ASP B O 1
ATOM 12165 N N . ILE B 1 368 ? -8.438 -30.781 6.273 1 93.88 368 ILE B N 1
ATOM 12166 C CA . ILE B 1 368 ? -8.617 -31.609 7.465 1 93.88 368 ILE B CA 1
ATOM 12167 C C . ILE B 1 368 ? -9.828 -32.531 7.293 1 93.88 368 ILE B C 1
ATOM 12169 O O . ILE B 1 368 ? -10.812 -32.125 6.664 1 93.88 368 ILE B O 1
ATOM 12173 N N . TYR B 1 369 ? -9.664 -33.656 7.766 1 94.44 369 TYR B N 1
ATOM 12174 C CA . TYR B 1 369 ? -10.703 -34.688 7.723 1 94.44 369 TYR B CA 1
ATOM 12175 C C . TYR B 1 369 ? -11.305 -34.906 9.109 1 94.44 369 TYR B C 1
ATOM 12177 O O . TYR B 1 369 ? -10.711 -34.531 10.117 1 94.44 369 TYR B O 1
ATOM 12185 N N . PRO B 1 370 ? -12.531 -35.5 9.164 1 95.69 370 PRO B N 1
ATOM 12186 C CA . PRO B 1 370 ? -13.133 -35.781 10.469 1 95.69 370 PRO B CA 1
ATOM 12187 C C . PRO B 1 370 ? -12.18 -36.531 11.398 1 95.69 370 PRO B C 1
ATOM 12189 O O . PRO B 1 370 ? -12.195 -36.312 12.617 1 95.69 370 PRO B O 1
ATOM 12192 N N . ARG B 1 371 ? -11.328 -37.406 10.875 1 95.38 371 ARG B N 1
ATOM 12193 C CA . ARG B 1 371 ? -10.359 -38.156 11.688 1 95.38 371 ARG B CA 1
ATOM 12194 C C . ARG B 1 371 ? -9.391 -37.188 12.375 1 95.38 371 ARG B C 1
ATOM 12196 O O . ARG B 1 371 ? -8.938 -37.469 13.492 1 95.38 371 ARG B O 1
ATOM 12203 N N . ASP B 1 372 ? -8.953 -36.094 11.664 1 96.69 372 ASP B N 1
ATOM 12204 C CA . ASP B 1 372 ? -8.086 -35.094 12.266 1 96.69 372 ASP B CA 1
ATOM 12205 C C . ASP B 1 372 ? -8.781 -34.406 13.438 1 96.69 372 ASP B C 1
ATOM 12207 O O . ASP B 1 372 ? -8.148 -34.094 14.445 1 96.69 372 ASP B O 1
ATOM 12211 N N . VAL B 1 373 ? -10.07 -34.125 13.297 1 97.69 373 VAL B N 1
ATOM 12212 C CA . VAL B 1 373 ? -10.875 -33.5 14.344 1 97.69 373 VAL B CA 1
ATOM 12213 C C . VAL B 1 373 ? -10.984 -34.438 15.539 1 97.69 373 VAL B C 1
ATOM 12215 O O . VAL B 1 373 ? -10.922 -34 16.688 1 97.69 373 VAL B O 1
ATOM 12218 N N . ILE B 1 374 ? -11.195 -35.688 15.281 1 97.69 374 ILE B N 1
ATOM 12219 C CA . ILE B 1 374 ? -11.289 -36.656 16.344 1 97.69 374 ILE B CA 1
ATOM 12220 C C . ILE B 1 374 ? -9.992 -36.688 17.156 1 97.69 374 ILE B C 1
ATOM 12222 O O . ILE B 1 374 ? -10.023 -36.812 18.375 1 97.69 374 ILE B O 1
ATOM 12226 N N . ALA B 1 375 ? -8.852 -36.5 16.453 1 97.94 375 ALA B N 1
ATOM 12227 C CA . ALA B 1 375 ? -7.566 -36.438 17.141 1 97.94 375 ALA B CA 1
ATOM 12228 C C . ALA B 1 375 ? -7.551 -35.25 18.125 1 97.94 375 ALA B C 1
ATOM 12230 O O . ALA B 1 375 ? -6.926 -35.344 19.188 1 97.94 375 ALA B O 1
ATOM 12231 N N . VAL B 1 376 ? -8.219 -34.156 17.859 1 98.69 376 VAL B N 1
ATOM 12232 C CA . VAL B 1 376 ? -8.297 -33 18.734 1 98.69 376 VAL B CA 1
ATOM 12233 C C . VAL B 1 376 ? -9.086 -33.344 19.984 1 98.69 376 VAL B C 1
ATOM 12235 O O . VAL B 1 376 ? -8.672 -33 21.109 1 98.69 376 VAL B O 1
ATOM 12238 N N . PHE B 1 377 ? -10.25 -33.969 19.844 1 98.38 377 PHE B N 1
ATOM 12239 C CA . PHE B 1 377 ? -11.047 -34.375 20.984 1 98.38 377 PHE B CA 1
ATOM 12240 C C . PHE B 1 377 ? -10.281 -35.375 21.844 1 98.38 377 PHE B C 1
ATOM 12242 O O . PHE B 1 377 ? -10.406 -35.375 23.078 1 98.38 377 PHE B O 1
ATOM 12249 N N . GLU B 1 378 ? -9.5 -36.312 21.188 1 97.69 378 GLU B N 1
ATOM 12250 C CA . GLU B 1 378 ? -8.672 -37.25 21.922 1 97.69 378 GLU B CA 1
ATOM 12251 C C . GLU B 1 378 ? -7.598 -36.531 22.734 1 97.69 378 GLU B C 1
ATOM 12253 O O . GLU B 1 378 ? -7.285 -36.938 23.859 1 97.69 378 GLU B O 1
ATOM 12258 N N . ASN B 1 379 ? -6.984 -35.531 22.141 1 98.44 379 ASN B N 1
ATOM 12259 C CA . ASN B 1 379 ? -6.023 -34.688 22.875 1 98.44 379 ASN B CA 1
ATOM 12260 C C . ASN B 1 379 ? -6.652 -34.062 24.109 1 98.44 379 ASN B C 1
ATOM 12262 O O . ASN B 1 379 ? -6.035 -34.031 25.172 1 98.44 379 ASN B O 1
ATOM 12266 N N . LEU B 1 380 ? -7.906 -33.531 24.031 1 98.31 380 LEU B N 1
ATOM 12267 C CA . LEU B 1 380 ? -8.594 -32.875 25.125 1 98.31 380 LEU B CA 1
ATOM 12268 C C . LEU B 1 380 ? -8.922 -33.875 26.234 1 98.31 380 LEU B C 1
ATOM 12270 O O . LEU B 1 380 ? -9.125 -33.469 27.391 1 98.31 380 LEU B O 1
ATOM 12274 N N . LYS B 1 381 ? -8.953 -35.125 25.922 1 96.12 381 LYS B N 1
ATOM 12275 C CA . LYS B 1 381 ? -9.258 -36.156 26.906 1 96.12 381 LYS B CA 1
ATOM 12276 C C . LYS B 1 381 ? -8.086 -36.375 27.859 1 96.12 381 LYS B C 1
ATOM 12278 O O . LYS B 1 381 ? -8.266 -36.875 28.969 1 96.12 381 LYS B O 1
ATOM 12283 N N . LYS B 1 382 ? -6.969 -36.094 27.438 1 96.94 382 LYS B N 1
ATOM 12284 C CA . LYS B 1 382 ? -5.77 -36.281 28.25 1 96.94 382 LYS B CA 1
ATOM 12285 C C . LYS B 1 382 ? -5.785 -35.406 29.5 1 96.94 382 LYS B C 1
ATOM 12287 O O . LYS B 1 382 ? -6.465 -34.375 29.531 1 96.94 382 LYS B O 1
ATOM 12292 N N . GLU B 1 383 ? -5.02 -35.812 30.531 1 95.62 383 GLU B N 1
ATOM 12293 C CA . GLU B 1 383 ? -4.867 -35.031 31.734 1 95.62 383 GLU B CA 1
ATOM 12294 C C . GLU B 1 383 ? -4.164 -33.688 31.453 1 95.62 383 GLU B C 1
ATOM 12296 O O . GLU B 1 383 ? -4.578 -32.656 31.953 1 95.62 383 GLU B O 1
ATOM 12301 N N . ASN B 1 384 ? -3.17 -33.812 30.656 1 95.12 384 ASN B N 1
ATOM 12302 C CA . ASN B 1 384 ? -2.432 -32.656 30.188 1 95.12 384 ASN B CA 1
ATOM 12303 C C . ASN B 1 384 ? -2.436 -32.562 28.656 1 95.12 384 ASN B C 1
ATOM 12305 O O . ASN B 1 384 ? -1.446 -32.906 28.016 1 95.12 384 ASN B O 1
ATOM 12309 N N . PRO B 1 385 ? -3.467 -31.984 28.125 1 97.56 385 PRO B N 1
ATOM 12310 C CA . PRO B 1 385 ? -3.549 -31.859 26.672 1 97.56 385 PRO B CA 1
ATOM 12311 C C . PRO B 1 385 ? -2.406 -31.047 26.078 1 97.56 385 PRO B C 1
ATOM 12313 O O . PRO B 1 385 ? -1.907 -30.109 26.734 1 97.56 385 PRO B O 1
ATOM 12316 N N . GLN B 1 386 ? -1.987 -31.422 24.859 1 97.19 386 GLN B N 1
ATOM 12317 C CA . GLN B 1 386 ? -0.997 -30.641 24.141 1 97.19 386 GLN B CA 1
ATOM 12318 C C . GLN B 1 386 ? -1.571 -29.297 23.703 1 97.19 386 GLN B C 1
ATOM 12320 O O . GLN B 1 386 ? -2.684 -29.234 23.172 1 97.19 386 GLN B O 1
ATOM 12325 N N . ASN B 1 387 ? -0.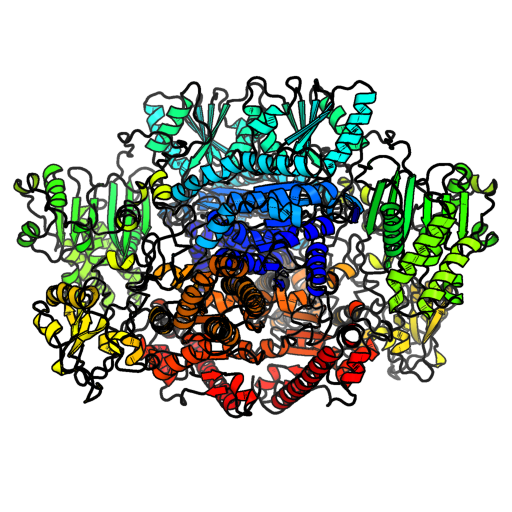839 -28.219 24.062 1 97.12 387 ASN B N 1
ATOM 12326 C CA . ASN B 1 387 ? -1.222 -26.875 23.609 1 97.12 387 ASN B CA 1
ATOM 12327 C C . ASN B 1 387 ? -0.416 -26.438 22.391 1 97.12 387 ASN B C 1
ATOM 12329 O O . ASN B 1 387 ? 0.62 -27.031 22.078 1 97.12 387 ASN B O 1
ATOM 12333 N N . ASN B 1 388 ? -0.904 -25.438 21.594 1 96.81 388 ASN B N 1
ATOM 12334 C CA . ASN B 1 388 ? -0.281 -24.938 20.375 1 96.81 388 ASN B CA 1
ATOM 12335 C C . ASN B 1 388 ? -0.06 -26.047 19.359 1 96.81 388 ASN B C 1
ATOM 12337 O O . ASN B 1 388 ? 0.978 -26.094 18.703 1 96.81 388 ASN B O 1
ATOM 12341 N N . PHE B 1 389 ? -0.939 -26.969 19.266 1 98.25 389 PHE B N 1
ATOM 12342 C CA . PHE B 1 389 ? -0.787 -28.141 18.422 1 98.25 389 PHE B CA 1
ATOM 12343 C C . PHE B 1 389 ? -1.148 -27.812 16.984 1 98.25 389 PHE B C 1
ATOM 12345 O O . PHE B 1 389 ? -1.63 -26.719 16.688 1 98.25 389 PHE B O 1
ATOM 12352 N N . THR B 1 390 ? -0.84 -28.734 16 1 98.06 390 THR B N 1
ATOM 12353 C CA . THR B 1 390 ? -1.252 -28.641 14.609 1 98.06 390 THR B CA 1
ATOM 12354 C C . THR B 1 390 ? -1.97 -29.922 14.18 1 98.06 390 THR B C 1
ATOM 12356 O O . THR B 1 390 ? -1.757 -30.984 14.758 1 98.06 390 THR B O 1
ATOM 12359 N N . ILE B 1 391 ? -2.855 -29.828 13.25 1 97.69 391 ILE B N 1
ATOM 12360 C CA . ILE B 1 391 ? -3.469 -31 12.625 1 97.69 391 ILE B CA 1
ATOM 12361 C C . ILE B 1 391 ? -3.393 -30.875 11.109 1 97.69 391 ILE B C 1
ATOM 12363 O O . ILE B 1 391 ? -3.418 -29.766 10.57 1 97.69 391 ILE B O 1
ATOM 12367 N N . GLY B 1 392 ? -3.334 -31.953 10.414 1 95 392 GLY B N 1
ATOM 12368 C CA . GLY B 1 392 ? -3.309 -32 8.961 1 95 392 GLY B CA 1
ATOM 12369 C C . GLY B 1 392 ? -1.907 -32.125 8.391 1 95 392 GLY B C 1
ATOM 12370 O O . GLY B 1 392 ? -1.734 -32.281 7.184 1 95 392 GLY B O 1
ATOM 12371 N N . ILE B 1 393 ? -0.852 -32.031 9.219 1 96.31 393 ILE B N 1
ATOM 12372 C CA . ILE B 1 393 ? 0.532 -32.219 8.789 1 96.31 393 ILE B CA 1
ATOM 12373 C C . ILE B 1 393 ? 1.278 -33.094 9.797 1 96.31 393 ILE B C 1
ATOM 12375 O O . ILE B 1 393 ? 0.75 -33.406 10.859 1 96.31 393 ILE B O 1
ATOM 12379 N N . GLU B 1 394 ? 2.494 -33.5 9.461 1 96 394 GLU B N 1
ATOM 12380 C CA . GLU B 1 394 ? 3.395 -34.188 10.375 1 96 394 GLU B CA 1
ATOM 12381 C C . GLU B 1 394 ? 4.617 -33.344 10.695 1 96 394 GLU B C 1
ATOM 12383 O O . GLU B 1 394 ? 5.574 -33.312 9.922 1 96 394 GLU B O 1
ATOM 12388 N N . ASP B 1 395 ? 4.566 -32.781 11.828 1 96.56 395 ASP B N 1
ATOM 12389 C CA . ASP B 1 395 ? 5.691 -31.984 12.32 1 96.56 395 ASP B CA 1
ATOM 12390 C C . ASP B 1 395 ? 6.574 -32.812 13.25 1 96.56 395 ASP B C 1
ATOM 12392 O O . ASP B 1 395 ? 6.336 -32.875 14.461 1 96.56 395 ASP B O 1
ATOM 12396 N N . ASP B 1 396 ? 7.652 -33.375 12.75 1 96.44 396 ASP B N 1
ATOM 12397 C CA . ASP B 1 396 ? 8.562 -34.219 13.508 1 96.44 396 ASP B CA 1
ATOM 12398 C C . ASP B 1 396 ? 9.797 -33.469 13.953 1 96.44 396 ASP B C 1
ATOM 12400 O O . ASP B 1 396 ? 10.852 -34.062 14.195 1 96.44 396 ASP B O 1
ATOM 12404 N N . VAL B 1 397 ? 9.727 -32.188 13.961 1 96.56 397 VAL B N 1
ATOM 12405 C CA . VAL B 1 397 ? 10.828 -31.328 14.406 1 96.56 397 VAL B CA 1
ATOM 12406 C C . VAL B 1 397 ? 10.469 -30.688 15.742 1 96.56 397 VAL B C 1
ATOM 12408 O O . VAL B 1 397 ? 11.055 -31 16.781 1 96.56 397 VAL B O 1
ATOM 12411 N N . THR B 1 398 ? 9.352 -29.891 15.75 1 95.81 398 THR B N 1
ATOM 12412 C CA . THR B 1 398 ? 8.914 -29.297 17 1 95.81 398 THR B CA 1
ATOM 12413 C C . THR B 1 398 ? 7.875 -30.188 17.688 1 95.81 398 THR B C 1
ATOM 12415 O O . THR B 1 398 ? 7.559 -29.984 18.859 1 95.81 398 THR B O 1
ATOM 12418 N N . ASN B 1 399 ? 7.41 -31.156 17 1 96.81 399 ASN B N 1
ATOM 12419 C CA . ASN B 1 399 ? 6.52 -32.188 17.516 1 96.81 399 ASN B CA 1
ATOM 12420 C C . ASN B 1 399 ? 5.203 -31.594 18.016 1 96.81 399 ASN B C 1
ATOM 12422 O O . ASN B 1 399 ? 4.715 -31.969 19.078 1 96.81 399 ASN B O 1
ATOM 12426 N N . LEU B 1 400 ? 4.648 -30.672 17.25 1 96.69 400 LEU B N 1
ATOM 12427 C CA . LEU B 1 400 ? 3.404 -30.016 17.641 1 96.69 400 LEU B CA 1
ATOM 12428 C C . LEU B 1 400 ? 2.207 -30.688 16.969 1 96.69 400 LEU B C 1
ATOM 12430 O O . LEU B 1 400 ? 1.062 -30.453 17.359 1 96.69 400 LEU B O 1
ATOM 12434 N N . SER B 1 401 ? 2.424 -31.641 16 1 97.75 401 SER B N 1
ATOM 12435 C CA . SER B 1 401 ? 1.313 -32.281 15.297 1 97.75 401 SER B CA 1
ATOM 12436 C C . SER B 1 401 ? 0.671 -33.375 16.125 1 97.75 401 SER B C 1
ATOM 12438 O O . SER B 1 401 ? 1.365 -34.094 16.844 1 97.75 401 SER B O 1
ATOM 12440 N N . LEU B 1 402 ? -0.651 -33.438 16.078 1 97.94 402 LEU B N 1
ATOM 12441 C CA . LEU B 1 402 ? -1.366 -34.5 16.781 1 97.94 402 LEU B CA 1
ATOM 12442 C C . LEU B 1 402 ? -1.338 -35.781 15.969 1 97.94 402 LEU B C 1
ATOM 12444 O O . LEU B 1 402 ? -1.359 -35.75 14.742 1 97.94 402 LEU B O 1
ATOM 12448 N N . LYS B 1 403 ? -1.314 -36.844 16.656 1 93.81 403 LYS B N 1
ATOM 12449 C CA . LYS B 1 403 ? -1.352 -38.156 16 1 93.81 403 LYS B CA 1
ATOM 12450 C C . LYS B 1 403 ? -2.77 -38.5 15.562 1 93.81 403 LYS B C 1
ATOM 12452 O O . LYS B 1 403 ? -3.725 -38.312 16.328 1 93.81 403 LYS B O 1
ATOM 12457 N N . ILE B 1 404 ? -2.912 -38.969 14.398 1 91.88 404 ILE B N 1
ATOM 12458 C CA . ILE B 1 404 ? -4.219 -39.281 13.82 1 91.88 404 ILE B CA 1
ATOM 12459 C C . ILE B 1 404 ? -4.379 -40.812 13.68 1 91.88 404 ILE B C 1
ATOM 12461 O O . ILE B 1 404 ? -3.4 -41.5 13.453 1 91.88 404 ILE B O 1
ATOM 12465 N N . ASP B 1 405 ? -5.539 -41.25 13.883 1 88.12 405 ASP B N 1
ATOM 12466 C CA . ASP B 1 405 ? -5.902 -42.625 13.555 1 88.12 405 ASP B CA 1
ATOM 12467 C C . ASP B 1 405 ? -6.402 -42.75 12.109 1 88.12 405 ASP B C 1
ATOM 12469 O O . ASP B 1 405 ? -7.555 -42.406 11.828 1 88.12 405 ASP B O 1
ATOM 12473 N N . GLU B 1 406 ? -5.684 -43.281 11.242 1 79.88 406 GLU B N 1
ATOM 12474 C CA . GLU B 1 406 ? -5.941 -43.281 9.805 1 79.88 406 GLU B CA 1
ATOM 12475 C C . GLU B 1 406 ? -7.07 -44.25 9.445 1 79.88 406 GLU B C 1
ATOM 12477 O O . GLU B 1 406 ? -7.656 -44.156 8.367 1 79.88 406 GLU B O 1
ATOM 12482 N N . ASP B 1 407 ? -7.477 -45 10.352 1 78.31 407 ASP B N 1
ATOM 12483 C CA . ASP B 1 407 ? -8.469 -46.031 10.07 1 78.31 407 ASP B CA 1
ATOM 12484 C C . ASP B 1 407 ? -9.883 -45.5 10.227 1 78.31 407 ASP B C 1
ATOM 12486 O O . ASP B 1 407 ? -10.844 -46.094 9.742 1 78.31 407 ASP B O 1
ATOM 12490 N N . ILE B 1 408 ? -9.969 -44.406 10.734 1 84.19 408 ILE B N 1
ATOM 12491 C CA . ILE B 1 408 ? -11.297 -43.812 10.922 1 84.19 408 ILE B CA 1
ATOM 12492 C C . ILE B 1 408 ? -11.773 -43.188 9.617 1 84.19 408 ILE B C 1
ATOM 12494 O O . ILE B 1 408 ? -11.141 -42.281 9.094 1 84.19 408 ILE B O 1
ATOM 12498 N N . ASP B 1 409 ? -12.766 -43.844 9.047 1 76.94 409 ASP B N 1
ATOM 12499 C CA . ASP B 1 409 ? -13.359 -43.312 7.828 1 76.94 409 ASP B CA 1
ATOM 12500 C C . ASP B 1 409 ? -14.844 -43 8.031 1 76.94 409 ASP B C 1
ATOM 12502 O O . ASP B 1 409 ? -15.641 -43.938 8.25 1 76.94 409 ASP B O 1
ATOM 12506 N N . ILE B 1 410 ? -15.062 -41.75 8.062 1 81.81 410 ILE B N 1
ATOM 12507 C CA . ILE B 1 410 ? -16.438 -41.312 8.289 1 81.81 410 ILE B CA 1
ATOM 12508 C C . ILE B 1 410 ? -17.062 -40.906 6.965 1 81.81 410 ILE B C 1
ATOM 12510 O O . ILE B 1 410 ? -16.578 -40 6.289 1 81.81 410 ILE B O 1
ATOM 12514 N N . GLU B 1 411 ? -17.766 -41.75 6.363 1 73.69 411 GLU B N 1
ATOM 12515 C CA . GLU B 1 411 ? -18.516 -41.406 5.164 1 73.69 411 GLU B CA 1
ATOM 12516 C C . GLU B 1 411 ? -20 -41.312 5.457 1 73.69 411 GLU B C 1
ATOM 12518 O O . GLU B 1 411 ? -20.531 -42.094 6.262 1 73.69 411 GLU B O 1
ATOM 12523 N N . GLN B 1 412 ? -20.516 -40.375 4.883 1 75.94 412 GLN B N 1
ATOM 12524 C CA . GLN B 1 412 ? -21.953 -40.25 5.027 1 75.94 412 GLN B CA 1
ATOM 12525 C C . GLN B 1 412 ? -22.672 -41.344 4.227 1 75.94 412 GLN B C 1
ATOM 12527 O O . GLN B 1 412 ? -22.438 -41.5 3.027 1 75.94 412 GLN B O 1
ATOM 12532 N N . GLU B 1 413 ? -23.5 -42.031 4.836 1 79.5 413 GLU B N 1
ATOM 12533 C CA . GLU B 1 413 ? -24.25 -43.062 4.16 1 79.5 413 GLU B CA 1
ATOM 12534 C C . GLU B 1 413 ? -25.125 -42.5 3.041 1 79.5 413 GLU B C 1
ATOM 12536 O O . GLU B 1 413 ? -25.75 -41.469 3.207 1 79.5 413 GLU B O 1
ATOM 12541 N N . GLY B 1 414 ? -25.062 -43.094 1.924 1 84 414 GLY B N 1
ATOM 12542 C CA . GLY B 1 414 ? -25.922 -42.688 0.816 1 84 414 GLY B CA 1
ATOM 12543 C C . GLY B 1 414 ? -25.25 -41.688 -0.119 1 84 414 GLY B C 1
ATOM 12544 O O . GLY B 1 414 ? -25.797 -41.344 -1.169 1 84 414 GLY B O 1
ATOM 12545 N N . THR B 1 415 ? -24.078 -41.312 0.139 1 91.81 415 THR B N 1
ATOM 12546 C CA . THR B 1 415 ? -23.375 -40.344 -0.708 1 91.81 415 THR B CA 1
ATOM 12547 C C . THR B 1 415 ? -22.5 -41.062 -1.736 1 91.81 415 THR B C 1
ATOM 12549 O O . THR B 1 415 ? -21.781 -42 -1.395 1 91.81 415 THR B O 1
ATOM 12552 N N . ILE B 1 416 ? -22.688 -40.719 -3.039 1 94.69 416 ILE B N 1
ATOM 12553 C CA . ILE B 1 416 ? -21.844 -41.219 -4.113 1 94.69 416 ILE B CA 1
ATOM 12554 C C . ILE B 1 416 ? -20.703 -40.25 -4.391 1 94.69 416 ILE B C 1
ATOM 12556 O O . ILE B 1 416 ? -20.938 -39.062 -4.645 1 94.69 416 ILE B O 1
ATOM 12560 N N . ALA B 1 417 ? -19.5 -40.719 -4.262 1 95.81 417 ALA B N 1
ATOM 12561 C CA . ALA B 1 417 ? -18.312 -39.906 -4.465 1 95.81 417 ALA B CA 1
ATOM 12562 C C . ALA B 1 417 ? -17.609 -40.25 -5.777 1 95.81 417 ALA B C 1
ATOM 12564 O O . ALA B 1 417 ? -17.359 -41.406 -6.059 1 95.81 417 ALA B O 1
ATOM 12565 N N . CYS B 1 418 ? -17.359 -39.281 -6.633 1 96.88 418 CYS B N 1
ATOM 12566 C CA . CYS B 1 418 ? -16.75 -39.469 -7.938 1 96.88 418 CYS B CA 1
ATOM 12567 C C . CYS B 1 418 ? -15.508 -38.594 -8.094 1 96.88 418 CYS B C 1
ATOM 12569 O O . CYS B 1 418 ? -15.5 -37.438 -7.668 1 96.88 418 CYS B O 1
ATOM 12571 N N . LYS B 1 419 ? -14.438 -39.156 -8.656 1 96.62 419 LYS B N 1
ATOM 12572 C CA . LYS B 1 419 ? -13.203 -38.438 -8.93 1 96.62 419 LYS B CA 1
ATOM 12573 C C . LYS B 1 419 ? -12.852 -38.5 -10.414 1 96.62 419 LYS B C 1
ATOM 12575 O O . LYS B 1 419 ? -13.031 -39.531 -11.062 1 96.62 419 LYS B O 1
ATOM 12580 N N . PHE B 1 420 ? -12.375 -37.406 -10.984 1 96.12 420 PHE B N 1
ATOM 12581 C CA . PHE B 1 420 ? -11.992 -37.312 -12.383 1 96.12 420 PHE B CA 1
ATOM 12582 C C . PHE B 1 420 ? -10.594 -36.75 -12.531 1 96.12 420 PHE B C 1
ATOM 12584 O O . PHE B 1 420 ? -10.297 -35.688 -11.984 1 96.12 420 PHE B O 1
ATOM 12591 N N . TYR B 1 421 ? -9.695 -37.438 -13.156 1 94.31 421 TYR B N 1
ATOM 12592 C CA . TYR B 1 421 ? -8.367 -36.938 -13.477 1 94.31 421 TYR B CA 1
ATOM 12593 C C . TYR B 1 421 ? -8.297 -36.438 -14.914 1 94.31 421 TYR B C 1
ATOM 12595 O O . TYR B 1 421 ? -8.594 -37.156 -15.852 1 94.31 421 TYR B O 1
ATOM 12603 N N . GLY B 1 422 ? -8.039 -35.188 -15.078 1 89.88 422 GLY B N 1
ATOM 12604 C CA . GLY B 1 422 ? -7.949 -34.594 -16.406 1 89.88 422 GLY B CA 1
ATOM 12605 C C . GLY B 1 422 ? -6.742 -33.688 -16.578 1 89.88 422 GLY B C 1
ATOM 12606 O O . GLY B 1 422 ? -5.922 -33.562 -15.664 1 89.88 422 GLY B O 1
ATOM 12607 N N . LEU B 1 423 ? -6.594 -33.125 -17.797 1 82.88 423 LEU B N 1
ATOM 12608 C CA . LEU B 1 423 ? -5.535 -32.188 -18.156 1 82.88 423 LEU B CA 1
ATOM 12609 C C . LEU B 1 423 ? -6.082 -30.781 -18.312 1 82.88 423 LEU B C 1
ATOM 12611 O O . LEU B 1 423 ? -7.184 -30.594 -18.844 1 82.88 423 LEU B O 1
ATOM 12615 N N . GLY B 1 424 ? -5.227 -29.828 -17.75 1 77.69 424 GLY B N 1
ATOM 12616 C CA . GLY B 1 424 ? -5.637 -28.453 -17.906 1 77.69 424 GLY B CA 1
ATOM 12617 C C . GLY B 1 424 ? -5.938 -28.078 -19.359 1 77.69 424 GLY B C 1
ATOM 12618 O O . GLY B 1 424 ? -5.094 -28.25 -20.234 1 77.69 424 GLY B O 1
ATOM 12619 N N . SER B 1 425 ? -7.145 -27.625 -19.672 1 70.25 425 SER B N 1
ATOM 12620 C CA . SER B 1 425 ? -7.586 -27.094 -20.969 1 70.25 425 SER B CA 1
ATOM 12621 C C . SER B 1 425 ? -8.148 -28.203 -21.844 1 70.25 425 SER B C 1
ATOM 12623 O O . SER B 1 425 ? -8.375 -28 -23.047 1 70.25 425 SER B O 1
ATOM 12625 N N . ASP B 1 426 ? -8.32 -29.453 -21.234 1 74.62 426 ASP B N 1
ATOM 12626 C CA . ASP B 1 426 ? -8.891 -30.547 -22.016 1 74.62 426 ASP B CA 1
ATOM 12627 C C . ASP B 1 426 ? -10.414 -30.547 -21.922 1 74.62 426 ASP B C 1
ATOM 12629 O O . ASP B 1 426 ? -11.086 -31.391 -22.531 1 74.62 426 ASP B O 1
ATOM 12633 N N . GLY B 1 427 ? -10.898 -29.703 -21.031 1 78.19 427 GLY B N 1
ATOM 12634 C CA . GLY B 1 427 ? -12.336 -29.547 -20.906 1 78.19 427 GLY B CA 1
ATOM 12635 C C . GLY B 1 427 ? -12.93 -30.422 -19.812 1 78.19 427 GLY B C 1
ATOM 12636 O O . GLY B 1 427 ? -14.125 -30.312 -19.5 1 78.19 427 GLY B O 1
ATOM 12637 N N . THR B 1 428 ? -12.109 -31.25 -19.156 1 87.62 428 THR B N 1
ATOM 12638 C CA . THR B 1 428 ? -12.594 -32.156 -18.094 1 87.62 428 THR B CA 1
ATOM 12639 C C . THR B 1 428 ? -13.266 -31.359 -16.984 1 87.62 428 THR B C 1
ATOM 12641 O O . THR B 1 428 ? -14.367 -31.703 -16.547 1 87.62 428 THR B O 1
ATOM 12644 N N . VAL B 1 429 ? -12.656 -30.359 -16.516 1 88.88 429 VAL B N 1
ATOM 12645 C CA . VAL B 1 429 ? -13.203 -29.547 -15.438 1 88.88 429 VAL B CA 1
ATOM 12646 C C . VAL B 1 429 ? -14.523 -28.922 -15.875 1 88.88 429 VAL B C 1
ATOM 12648 O O . VAL B 1 429 ? -15.508 -28.938 -15.133 1 88.88 429 VAL B O 1
ATOM 12651 N N . GLY B 1 430 ? -14.523 -28.312 -17.062 1 86.88 430 GLY B N 1
ATOM 12652 C CA . GLY B 1 430 ? -15.742 -27.719 -17.578 1 86.88 430 GLY B CA 1
ATOM 12653 C C . GLY B 1 430 ? -16.891 -28.703 -17.672 1 86.88 430 GLY B C 1
ATOM 12654 O O . GLY B 1 430 ? -18.031 -28.359 -17.344 1 86.88 430 GLY B O 1
ATOM 12655 N N . ALA B 1 431 ? -16.625 -29.875 -18.078 1 89.31 431 ALA B N 1
ATOM 12656 C CA . ALA B 1 431 ? -17.625 -30.938 -18.203 1 89.31 431 ALA B CA 1
ATOM 12657 C C . ALA B 1 431 ? -18.172 -31.328 -16.828 1 89.31 431 ALA B C 1
ATOM 12659 O O . ALA B 1 431 ? -19.375 -31.578 -16.688 1 89.31 431 ALA B O 1
ATOM 12660 N N . ASN B 1 432 ? -17.281 -31.453 -15.914 1 93 432 ASN B N 1
ATOM 12661 C CA . ASN B 1 432 ? -17.703 -31.844 -14.57 1 93 432 ASN B CA 1
ATOM 12662 C C . ASN B 1 432 ? -18.516 -30.734 -13.898 1 93 432 ASN B C 1
ATOM 12664 O O . ASN B 1 432 ? -19.422 -31.016 -13.117 1 93 432 ASN B O 1
ATOM 12668 N N . LYS B 1 433 ? -18.141 -29.484 -14.148 1 91.56 433 LYS B N 1
ATOM 12669 C CA . LYS B 1 433 ? -18.953 -28.375 -13.648 1 91.56 433 LYS B CA 1
ATOM 12670 C C . LYS B 1 433 ? -20.359 -28.406 -14.25 1 91.56 433 LYS B C 1
ATOM 12672 O O . LYS B 1 433 ? -21.344 -28.141 -13.555 1 91.56 433 LYS B O 1
ATOM 12677 N N . SER B 1 434 ? -20.484 -28.719 -15.469 1 90.19 434 SER B N 1
ATOM 12678 C CA . SER B 1 434 ? -21.766 -28.875 -16.125 1 90.19 434 SER B CA 1
ATOM 12679 C C . SER B 1 434 ? -22.562 -30.031 -15.539 1 90.19 434 SER B C 1
ATOM 12681 O O . SER B 1 434 ? -23.766 -29.906 -15.273 1 90.19 434 SER B O 1
ATOM 12683 N N . ALA B 1 435 ? -21.922 -31.141 -15.359 1 91.69 435 ALA B N 1
ATOM 12684 C CA . ALA B 1 435 ? -22.578 -32.344 -14.828 1 91.69 435 ALA B CA 1
ATOM 12685 C C . ALA B 1 435 ? -23.188 -32.062 -13.453 1 91.69 435 ALA B C 1
ATOM 12687 O O . ALA B 1 435 ? -24.312 -32.469 -13.188 1 91.69 435 ALA B O 1
ATOM 12688 N N . ILE B 1 436 ? -22.406 -31.453 -12.617 1 93.44 436 ILE B N 1
ATOM 12689 C CA . ILE B 1 436 ? -22.891 -31.203 -11.266 1 93.44 436 ILE B CA 1
ATOM 12690 C C . ILE B 1 436 ? -24.047 -30.219 -11.305 1 93.44 436 ILE B C 1
ATOM 12692 O O . ILE B 1 436 ? -24.953 -30.281 -10.477 1 93.44 436 ILE B O 1
ATOM 12696 N N . LYS B 1 437 ? -24 -29.234 -12.164 1 92.12 437 LYS B N 1
ATOM 12697 C CA . LYS B 1 437 ? -25.094 -28.281 -12.305 1 92.12 437 LYS B CA 1
ATOM 12698 C C . LYS B 1 437 ? -26.359 -28.953 -12.812 1 92.12 437 LYS B C 1
ATOM 12700 O O . LYS B 1 437 ? -27.469 -28.641 -12.359 1 92.12 437 LYS B O 1
ATOM 12705 N N . ILE B 1 438 ? -26.219 -29.875 -13.734 1 91.5 438 ILE B N 1
ATOM 12706 C CA . ILE B 1 438 ? -27.359 -30.609 -14.289 1 91.5 438 ILE B CA 1
ATOM 12707 C C . ILE B 1 438 ? -28.031 -31.438 -13.195 1 91.5 438 ILE B C 1
ATOM 12709 O O . ILE B 1 438 ? -29.25 -31.359 -13.008 1 91.5 438 ILE B O 1
ATOM 12713 N N . ILE B 1 439 ? -27.266 -32.188 -12.484 1 93.19 439 ILE B N 1
ATOM 12714 C CA . ILE B 1 439 ? -27.812 -33.031 -11.438 1 93.19 439 ILE B CA 1
ATOM 12715 C C . ILE B 1 439 ? -28.406 -32.156 -10.328 1 93.19 439 ILE B C 1
ATOM 12717 O O . ILE B 1 439 ? -29.484 -32.469 -9.812 1 93.19 439 ILE B O 1
ATOM 12721 N N . GLY B 1 440 ? -27.719 -31.125 -9.969 1 92.81 440 GLY B N 1
ATOM 12722 C CA . GLY B 1 440 ? -28.188 -30.25 -8.914 1 92.81 440 GLY B CA 1
ATOM 12723 C C . GLY B 1 440 ? -29.453 -29.5 -9.281 1 92.81 440 GLY B C 1
ATOM 12724 O O . GLY B 1 440 ? -30.344 -29.344 -8.453 1 92.81 440 GLY B O 1
ATOM 12725 N N . ASN B 1 441 ? -29.562 -29.016 -10.484 1 91.44 441 ASN B N 1
ATOM 12726 C CA . ASN B 1 441 ? -30.672 -28.172 -10.898 1 91.44 441 ASN B CA 1
ATOM 12727 C C . ASN B 1 441 ? -31.922 -28.984 -11.211 1 91.44 441 ASN B C 1
ATOM 12729 O O . ASN B 1 441 ? -33.031 -28.516 -11.016 1 91.44 441 ASN B O 1
ATOM 12733 N N . TYR B 1 442 ? -31.812 -30.219 -11.672 1 90.31 442 TYR B N 1
ATOM 12734 C CA . TYR B 1 442 ? -32.969 -30.922 -12.227 1 90.31 442 TYR B CA 1
ATOM 12735 C C . TYR B 1 442 ? -33.375 -32.062 -11.32 1 90.31 442 TYR B C 1
ATOM 12737 O O . TYR B 1 442 ? -34.344 -32.781 -11.617 1 90.31 442 TYR B O 1
ATOM 12745 N N . THR B 1 443 ? -32.688 -32.344 -10.273 1 92.38 443 THR B N 1
ATOM 12746 C CA . THR B 1 443 ? -33.062 -33.375 -9.32 1 92.38 443 THR B CA 1
ATOM 12747 C C . THR B 1 443 ? -33.125 -32.812 -7.906 1 92.38 443 THR B C 1
ATOM 12749 O O . THR B 1 443 ? -32.812 -31.656 -7.676 1 92.38 443 THR B O 1
ATOM 12752 N N . ASP B 1 444 ? -33.562 -33.688 -7 1 91.38 444 ASP B N 1
ATOM 12753 C CA . ASP B 1 444 ? -33.656 -33.281 -5.602 1 91.38 444 ASP B CA 1
ATOM 12754 C C . ASP B 1 444 ? -32.406 -33.688 -4.836 1 91.38 444 ASP B C 1
ATOM 12756 O O . ASP B 1 444 ? -32.312 -33.438 -3.629 1 91.38 444 ASP B O 1
ATOM 12760 N N . LYS B 1 445 ? -31.438 -34.156 -5.504 1 93.44 445 LYS B N 1
ATOM 12761 C CA . LYS B 1 445 ? -30.188 -34.594 -4.863 1 93.44 445 LYS B CA 1
ATOM 12762 C C . LYS B 1 445 ? -29.375 -33.375 -4.406 1 93.44 445 LYS B C 1
ATOM 12764 O O . LYS B 1 445 ? -29.359 -32.344 -5.074 1 93.44 445 LYS B O 1
ATOM 12769 N N . TYR B 1 446 ? -28.781 -33.562 -3.213 1 94.69 446 TYR B N 1
ATOM 12770 C CA . TYR B 1 446 ? -27.734 -32.625 -2.822 1 94.69 446 TYR B CA 1
ATOM 12771 C C . TYR B 1 446 ? -26.453 -32.906 -3.586 1 94.69 446 TYR B C 1
ATOM 12773 O O . TYR B 1 446 ? -26.125 -34.062 -3.895 1 94.69 446 TYR B O 1
ATOM 12781 N N . VAL B 1 447 ? -25.781 -31.828 -3.963 1 96.62 447 VAL B N 1
ATOM 12782 C CA . VAL B 1 447 ? -24.562 -31.953 -4.754 1 96.62 447 VAL B CA 1
ATOM 12783 C C . VAL B 1 447 ? -23.453 -31.125 -4.129 1 96.62 447 VAL B C 1
ATOM 12785 O O . VAL B 1 447 ? -23.703 -30.109 -3.48 1 96.62 447 VAL B O 1
ATOM 12788 N N . GLN B 1 448 ? -22.234 -31.5 -4.215 1 96.25 448 GLN B N 1
ATOM 12789 C CA . GLN B 1 448 ? -21.031 -30.797 -3.82 1 96.25 448 GLN B CA 1
ATOM 12790 C C . GLN B 1 448 ? -19.891 -31.062 -4.809 1 96.25 448 GLN B C 1
ATOM 12792 O O . GLN B 1 448 ? -19.578 -32.219 -5.109 1 96.25 448 GLN B O 1
ATOM 12797 N N . GLY B 1 449 ? -19.359 -30.016 -5.445 1 96.5 449 GLY B N 1
ATOM 12798 C CA . GLY B 1 449 ? -18.266 -30.141 -6.395 1 96.5 449 GLY B CA 1
ATOM 12799 C C . GLY B 1 449 ? -17.062 -29.281 -6.039 1 96.5 449 GLY B C 1
ATOM 12800 O O . GLY B 1 449 ? -17.219 -28.094 -5.691 1 96.5 449 GLY B O 1
ATOM 12801 N N . TYR B 1 450 ? -15.898 -29.859 -5.953 1 95.19 450 TYR B N 1
ATOM 12802 C CA . TYR B 1 450 ? -14.625 -29.172 -5.73 1 95.19 450 TYR B CA 1
ATOM 12803 C C . TYR B 1 450 ? -13.609 -29.547 -6.805 1 95.19 450 TYR B C 1
ATOM 12805 O O . TYR B 1 450 ? -13.539 -30.703 -7.215 1 95.19 450 TYR B O 1
ATOM 12813 N N . PHE B 1 451 ? -12.828 -28.609 -7.316 1 92.75 451 PHE B N 1
ATOM 12814 C CA . PHE B 1 451 ? -11.898 -28.812 -8.422 1 92.75 451 PHE B CA 1
ATOM 12815 C C . PHE B 1 451 ? -10.477 -28.422 -8.016 1 92.75 451 PHE B C 1
ATOM 12817 O O . PHE B 1 451 ? -10.219 -27.266 -7.695 1 92.75 451 PHE B O 1
ATOM 12824 N N . ALA B 1 452 ? -9.609 -29.328 -7.973 1 90.62 452 ALA B N 1
ATOM 12825 C CA . ALA B 1 452 ? -8.203 -29.094 -7.629 1 90.62 452 ALA B CA 1
ATOM 12826 C C . ALA B 1 452 ? -7.348 -28.953 -8.883 1 90.62 452 ALA B C 1
ATOM 12828 O O . ALA B 1 452 ? -7.523 -29.703 -9.852 1 90.62 452 ALA B O 1
ATOM 12829 N N . TYR B 1 453 ? -6.504 -27.984 -8.891 1 81.94 453 TYR B N 1
ATOM 12830 C CA . TYR B 1 453 ? -5.629 -27.688 -10.023 1 81.94 453 TYR B CA 1
ATOM 12831 C C . TYR B 1 453 ? -4.164 -27.75 -9.609 1 81.94 453 TYR B C 1
ATOM 12833 O O . TYR B 1 453 ? -3.812 -27.375 -8.492 1 81.94 453 TYR B O 1
ATOM 12841 N N . ASP B 1 454 ? -3.4 -28.203 -10.523 1 79.56 454 ASP B N 1
ATOM 12842 C CA . ASP B 1 454 ? -1.964 -28.062 -10.312 1 79.56 454 ASP B CA 1
ATOM 12843 C C . ASP B 1 454 ? -1.513 -26.625 -10.578 1 79.56 454 ASP B C 1
ATOM 12845 O O . ASP B 1 454 ? -2.277 -25.812 -11.102 1 79.56 454 ASP B O 1
ATOM 12849 N N . SER B 1 455 ? -0.338 -26.25 -10.164 1 73.94 455 SER B N 1
ATOM 12850 C CA . SER B 1 455 ? 0.117 -24.859 -10.188 1 73.94 455 SER B CA 1
ATOM 12851 C C . SER B 1 455 ? 0.644 -24.484 -11.57 1 73.94 455 SER B C 1
ATOM 12853 O O . SER B 1 455 ? 0.957 -23.312 -11.82 1 73.94 455 SER B O 1
ATOM 12855 N N . LYS B 1 456 ? 0.722 -25.453 -12.57 1 73.94 456 LYS B N 1
ATOM 12856 C CA . LYS B 1 456 ? 1.195 -25.109 -13.914 1 73.94 456 LYS B CA 1
ATOM 12857 C C . LYS B 1 456 ? 0.125 -24.359 -14.695 1 73.94 456 LYS B C 1
ATOM 12859 O O . LYS B 1 456 ? -1.07 -24.531 -14.461 1 73.94 456 LYS B O 1
ATOM 12864 N N . LYS B 1 457 ? 0.472 -23.344 -15.523 1 70.25 457 LYS B N 1
ATOM 12865 C CA . LYS B 1 457 ? -0.461 -22.547 -16.312 1 70.25 457 LYS B CA 1
ATOM 12866 C C . LYS B 1 457 ? -1.284 -23.406 -17.25 1 70.25 457 LYS B C 1
ATOM 12868 O O . LYS B 1 457 ? -2.473 -23.156 -17.453 1 70.25 457 LYS B O 1
ATOM 12873 N N . SER B 1 458 ? -0.623 -24.297 -17.953 1 70 458 SER B N 1
ATOM 12874 C CA . SER B 1 458 ? -1.324 -25.203 -18.859 1 70 458 SER B CA 1
ATOM 12875 C C . SER B 1 458 ? -0.692 -26.594 -18.844 1 70 458 SER B C 1
ATOM 12877 O O . SER B 1 458 ? 0.49 -26.75 -18.531 1 70 458 SER B O 1
ATOM 12879 N N . GLY B 1 459 ? -1.56 -27.516 -19.078 1 68.38 459 GLY B N 1
ATOM 12880 C CA . GLY B 1 459 ? -1.057 -28.875 -19.203 1 68.38 459 GLY B CA 1
ATOM 12881 C C . GLY B 1 459 ? -0.792 -29.531 -17.859 1 68.38 459 GLY B C 1
ATOM 12882 O O . GLY B 1 459 ? -0.01 -30.484 -17.766 1 68.38 459 GLY B O 1
ATOM 12883 N N . GLY B 1 460 ? -1.366 -28.844 -16.891 1 79.38 460 GLY B N 1
ATOM 12884 C CA . GLY B 1 460 ? -1.264 -29.453 -15.578 1 79.38 460 GLY B CA 1
ATOM 12885 C C . GLY B 1 460 ? -2.412 -30.406 -15.273 1 79.38 460 GLY B C 1
ATOM 12886 O O . GLY B 1 460 ? -3.438 -30.375 -15.953 1 79.38 460 GLY B O 1
ATOM 12887 N N . ILE B 1 461 ? -2.166 -31.25 -14.312 1 87.38 461 ILE B N 1
ATOM 12888 C CA . ILE B 1 461 ? -3.174 -32.219 -13.922 1 87.38 461 ILE B CA 1
ATOM 12889 C C . ILE B 1 461 ? -4.309 -31.531 -13.172 1 87.38 461 ILE B C 1
ATOM 12891 O O . ILE B 1 461 ? -4.07 -30.594 -12.398 1 87.38 461 ILE B O 1
ATOM 12895 N N . THR B 1 462 ? -5.484 -31.859 -13.461 1 90.75 462 THR B N 1
ATOM 12896 C CA . THR B 1 462 ? -6.672 -31.422 -12.734 1 90.75 462 THR B CA 1
ATOM 12897 C C . THR B 1 462 ? -7.387 -32.625 -12.102 1 90.75 462 THR B C 1
ATOM 12899 O O . THR B 1 462 ? -7.414 -33.719 -12.672 1 90.75 462 THR B O 1
ATOM 12902 N N . VAL B 1 463 ? -7.883 -32.438 -10.914 1 94.38 463 VAL B N 1
ATOM 12903 C CA . VAL B 1 463 ? -8.68 -33.469 -10.258 1 94.38 463 VAL B CA 1
ATOM 12904 C C . VAL B 1 463 ? -10.023 -32.875 -9.828 1 94.38 463 VAL B C 1
ATOM 12906 O O . VAL B 1 463 ? -10.07 -31.922 -9.047 1 94.38 463 VAL B O 1
ATOM 12909 N N . SER B 1 464 ? -11.094 -33.406 -10.344 1 96.25 464 SER B N 1
ATOM 12910 C CA . SER B 1 464 ? -12.445 -33 -9.953 1 96.25 464 SER B CA 1
ATOM 12911 C C . SER B 1 464 ? -13.008 -33.938 -8.883 1 96.25 464 SER B C 1
ATOM 12913 O O . SER B 1 464 ? -12.945 -35.156 -9.023 1 96.25 464 SER B O 1
ATOM 12915 N N . HIS B 1 465 ? -13.516 -33.375 -7.809 1 96.75 465 HIS B N 1
ATOM 12916 C CA . HIS B 1 465 ? -14.18 -34.094 -6.727 1 96.75 465 HIS B CA 1
ATOM 12917 C C . HIS B 1 465 ? -15.672 -33.781 -6.695 1 96.75 465 HIS B C 1
ATOM 12919 O O . HIS B 1 465 ? -16.078 -32.656 -6.363 1 96.75 465 HIS B O 1
ATOM 12925 N N . LEU B 1 466 ? -16.484 -34.75 -6.988 1 96.88 466 LEU B N 1
ATOM 12926 C CA . LEU B 1 466 ? -17.922 -34.562 -7.004 1 96.88 466 LEU B CA 1
ATOM 12927 C C . LEU B 1 466 ? -18.625 -35.5 -6.039 1 96.88 466 LEU B C 1
ATOM 12929 O O . LEU B 1 466 ? -18.266 -36.688 -5.965 1 96.88 466 LEU B O 1
ATOM 12933 N N . ARG B 1 467 ? -19.547 -35.031 -5.266 1 96.62 467 ARG B N 1
ATOM 12934 C CA . ARG B 1 467 ? -20.391 -35.812 -4.375 1 96.62 467 ARG B CA 1
ATOM 12935 C C . ARG B 1 467 ? -21.875 -35.594 -4.668 1 96.62 467 ARG B C 1
ATOM 12937 O O . ARG B 1 467 ? -22.281 -34.469 -4.969 1 96.62 467 ARG B O 1
ATOM 12944 N N . PHE B 1 468 ? -22.688 -36.656 -4.594 1 95.81 468 PHE B N 1
ATOM 12945 C CA . PHE B 1 468 ? -24.141 -36.625 -4.766 1 95.81 468 PHE B CA 1
ATOM 12946 C C . PHE B 1 468 ? -24.828 -37.438 -3.676 1 95.81 468 PHE B C 1
ATOM 12948 O O . PHE B 1 468 ? -24.359 -38.5 -3.295 1 95.81 468 PHE B O 1
ATOM 12955 N N . GLY B 1 469 ? -25.859 -36.875 -3.094 1 94.06 469 GLY B N 1
ATOM 12956 C CA . GLY B 1 469 ? -26.562 -37.594 -2.057 1 94.06 469 GLY B CA 1
ATOM 12957 C C . GLY B 1 469 ? -27.953 -37.062 -1.765 1 94.06 469 GLY B C 1
ATOM 12958 O O . GLY B 1 469 ? -28.359 -36.031 -2.352 1 94.06 469 GLY B O 1
ATOM 12959 N N . ASP B 1 470 ? -28.672 -37.719 -0.829 1 92.62 470 ASP B N 1
ATOM 12960 C CA . ASP B 1 470 ? -30.047 -37.344 -0.485 1 92.62 470 ASP B CA 1
ATOM 12961 C C . ASP B 1 470 ? -30.078 -36.469 0.764 1 92.62 470 ASP B C 1
ATOM 12963 O O . ASP B 1 470 ? -31.109 -35.875 1.09 1 92.62 470 ASP B O 1
ATOM 12967 N N . LYS B 1 471 ? -28.953 -36.344 1.406 1 91.5 471 LYS B N 1
ATOM 12968 C CA . LYS B 1 471 ? -28.781 -35.469 2.562 1 91.5 471 LYS B CA 1
ATOM 12969 C C . LYS B 1 471 ? -27.766 -34.375 2.285 1 91.5 471 LYS B C 1
ATOM 12971 O O . LYS B 1 471 ? -26.938 -34.5 1.374 1 91.5 471 LYS B O 1
ATOM 12976 N N . PRO B 1 472 ? -27.891 -33.281 3.145 1 91.12 472 PRO B N 1
ATOM 12977 C CA . PRO B 1 472 ? -26.906 -32.219 2.939 1 91.12 472 PRO B CA 1
ATOM 12978 C C . PRO B 1 472 ? -25.469 -32.719 3.084 1 91.12 472 PRO B C 1
ATOM 12980 O O . PRO B 1 472 ? -25.172 -33.469 3.998 1 91.12 472 PRO B O 1
ATOM 12983 N N . ILE B 1 473 ? -24.656 -32.375 2.176 1 93.81 473 ILE B N 1
ATOM 12984 C CA . ILE B 1 473 ? -23.25 -32.812 2.162 1 93.81 473 ILE B CA 1
ATOM 12985 C C . ILE B 1 473 ? -22.375 -31.734 2.807 1 93.81 473 ILE B C 1
ATOM 12987 O O . ILE B 1 473 ? -22.312 -30.609 2.32 1 93.81 473 ILE B O 1
ATOM 12991 N N . LYS B 1 474 ? -21.656 -32.031 3.869 1 92.94 474 LYS B N 1
ATOM 12992 C CA . LYS B 1 474 ? -20.875 -31.078 4.672 1 92.94 474 LYS B CA 1
ATOM 12993 C C . LYS B 1 474 ? -19.391 -31.375 4.547 1 92.94 474 LYS B C 1
ATOM 12995 O O . LYS B 1 474 ? -18.578 -30.844 5.301 1 92.94 474 LYS B O 1
ATOM 13000 N N . SER B 1 475 ? -18.984 -32.094 3.557 1 93.25 475 SER B N 1
ATOM 13001 C CA . SER B 1 475 ? -17.641 -32.656 3.465 1 93.25 475 SER B CA 1
ATOM 13002 C C . SER B 1 475 ? -16.703 -31.703 2.736 1 93.25 475 SER B C 1
ATOM 13004 O O . SER B 1 475 ? -16.328 -31.953 1.589 1 93.25 475 SER B O 1
ATOM 13006 N N . HIS B 1 476 ? -16.156 -30.625 3.434 1 93.69 476 HIS B N 1
ATOM 13007 C CA . HIS B 1 476 ? -15.258 -29.656 2.834 1 93.69 476 HIS B CA 1
ATOM 13008 C C . HIS B 1 476 ? -13.828 -30.172 2.801 1 93.69 476 HIS B C 1
ATOM 13010 O O . HIS B 1 476 ? -12.93 -29.578 3.404 1 93.69 476 HIS B O 1
ATOM 13016 N N . TYR B 1 477 ? -13.523 -31.219 2.119 1 94 477 TYR B N 1
ATOM 13017 C CA . TYR B 1 477 ? -12.227 -31.859 1.917 1 94 477 TYR B CA 1
ATOM 13018 C C . TYR B 1 477 ? -12.242 -32.75 0.684 1 94 477 TYR B C 1
ATOM 13020 O O . TYR B 1 477 ? -13.312 -33.125 0.191 1 94 477 TYR B O 1
ATOM 13028 N N . GLU B 1 478 ? -11.125 -33.125 0.15 1 93.56 478 GLU B N 1
ATOM 13029 C CA . GLU B 1 478 ? -11.008 -33.969 -1.042 1 93.56 478 GLU B CA 1
ATOM 13030 C C . GLU B 1 478 ? -11.492 -35.375 -0.769 1 93.56 478 GLU B C 1
ATOM 13032 O O . GLU B 1 478 ? -11.43 -35.875 0.366 1 93.56 478 GLU B O 1
ATOM 13037 N N . ILE B 1 479 ? -11.945 -36.062 -1.794 1 94.69 479 ILE B N 1
ATOM 13038 C CA . ILE B 1 479 ? -12.453 -37.438 -1.693 1 94.69 479 ILE B CA 1
ATOM 13039 C C . ILE B 1 479 ? -11.297 -38.406 -1.489 1 94.69 479 ILE B C 1
ATOM 13041 O O . ILE B 1 479 ? -10.312 -38.375 -2.23 1 94.69 479 ILE B O 1
ATOM 13045 N N . LYS B 1 480 ? -11.453 -39.219 -0.428 1 90.81 480 LYS B N 1
ATOM 13046 C CA . LYS B 1 480 ? -10.445 -40.25 -0.177 1 90.81 480 LYS B CA 1
ATOM 13047 C C . LYS B 1 480 ? -11.008 -41.656 -0.413 1 90.81 480 LYS B C 1
ATOM 13049 O O . LYS B 1 480 ? -10.266 -42.625 -0.459 1 90.81 480 LYS B O 1
ATOM 13054 N N . LYS B 1 481 ? -12.273 -41.75 -0.591 1 92.38 481 LYS B N 1
ATOM 13055 C CA . LYS B 1 481 ? -12.977 -42.969 -0.937 1 92.38 481 LYS B CA 1
ATOM 13056 C C . LYS B 1 481 ? -14.008 -42.719 -2.037 1 92.38 481 LYS B C 1
ATOM 13058 O O . LYS B 1 481 ? -15.133 -42.312 -1.759 1 92.38 481 LYS B O 1
ATOM 13063 N N . ALA B 1 482 ? -13.656 -43.156 -3.18 1 95.88 482 ALA B N 1
ATOM 13064 C CA . ALA B 1 482 ? -14.484 -42.844 -4.34 1 95.88 482 ALA B CA 1
ATOM 13065 C C . ALA B 1 482 ? -15.242 -44.094 -4.816 1 95.88 482 ALA B C 1
ATOM 13067 O O . ALA B 1 482 ? -14.727 -45.219 -4.734 1 95.88 482 ALA B O 1
ATOM 13068 N N . ASP B 1 483 ? -16.422 -43.906 -5.348 1 96.31 483 ASP B N 1
ATOM 13069 C CA . ASP B 1 483 ? -17.219 -44.938 -5.98 1 96.31 483 ASP B CA 1
ATOM 13070 C C . ASP B 1 483 ? -16.906 -45.031 -7.477 1 96.31 483 ASP B C 1
ATOM 13072 O O . ASP B 1 483 ? -17.156 -46.062 -8.102 1 96.31 483 ASP B O 1
ATOM 13076 N N . PHE B 1 484 ? -16.484 -44.031 -7.961 1 97.06 484 PHE B N 1
ATOM 13077 C CA . PHE B 1 484 ? -16.266 -43.875 -9.391 1 97.06 484 PHE B CA 1
ATOM 13078 C C . PHE B 1 484 ? -15 -43.062 -9.656 1 97.06 484 PHE B C 1
ATOM 13080 O O . PHE B 1 484 ? -14.805 -42 -9.055 1 97.06 484 PHE B O 1
ATOM 13087 N N . ILE B 1 485 ? -14.062 -43.531 -10.539 1 97.75 485 ILE B N 1
ATOM 13088 C CA . ILE B 1 485 ? -12.891 -42.75 -10.969 1 97.75 485 ILE B CA 1
ATOM 13089 C C . ILE B 1 485 ? -12.789 -42.781 -12.492 1 97.75 485 ILE B C 1
ATOM 13091 O O . ILE B 1 485 ? -12.93 -43.844 -13.109 1 97.75 485 ILE B O 1
ATOM 13095 N N . ALA B 1 486 ? -12.648 -41.656 -13.078 1 96.88 486 ALA B N 1
ATOM 13096 C CA . ALA B 1 486 ? -12.367 -41.531 -14.508 1 96.88 486 ALA B CA 1
ATOM 13097 C C . ALA B 1 486 ? -10.992 -40.938 -14.75 1 96.88 486 ALA B C 1
ATOM 13099 O O . ALA B 1 486 ? -10.609 -39.969 -14.078 1 96.88 486 ALA B O 1
ATOM 13100 N N . CYS B 1 487 ? -10.211 -41.531 -15.578 1 95.62 487 CYS B N 1
ATOM 13101 C CA . CYS B 1 487 ? -8.922 -41 -16.016 1 95.62 487 CYS B CA 1
ATOM 13102 C C . CYS B 1 487 ? -8.969 -40.594 -17.484 1 95.62 487 CYS B C 1
ATOM 13104 O O . CYS B 1 487 ? -9.039 -41.438 -18.359 1 95.62 487 CYS B O 1
ATOM 13106 N N . HIS B 1 488 ? -8.852 -39.375 -17.719 1 92.75 488 HIS B N 1
ATOM 13107 C CA . HIS B 1 488 ? -9.102 -38.875 -19.062 1 92.75 488 HIS B CA 1
ATOM 13108 C C . HIS B 1 488 ? -7.816 -38.812 -19.891 1 92.75 488 HIS B C 1
ATOM 13110 O O . HIS B 1 488 ? -7.859 -38.656 -21.109 1 92.75 488 HIS B O 1
ATOM 13116 N N . ASN B 1 489 ? -6.68 -38.938 -19.25 1 86.44 489 ASN B N 1
ATOM 13117 C CA . ASN B 1 489 ? -5.383 -38.969 -19.906 1 86.44 489 ASN B CA 1
ATOM 13118 C C . ASN B 1 489 ? -4.645 -40.281 -19.641 1 86.44 489 ASN B C 1
ATOM 13120 O O . ASN B 1 489 ? -4.285 -40.562 -18.5 1 86.44 489 ASN B O 1
ATOM 13124 N N . GLN B 1 490 ? -4.328 -40.938 -20.656 1 84.94 490 GLN B N 1
ATOM 13125 C CA . GLN B 1 490 ? -3.793 -42.312 -20.531 1 84.94 490 GLN B CA 1
ATOM 13126 C C . GLN B 1 490 ? -2.43 -42.281 -19.844 1 84.94 490 GLN B C 1
ATOM 13128 O O . GLN B 1 490 ? -2.07 -43.25 -19.156 1 84.94 490 GLN B O 1
ATOM 13133 N N . SER B 1 491 ? -1.651 -41.219 -20.031 1 82.19 491 SER B N 1
ATOM 13134 C CA . SER B 1 491 ? -0.313 -41.188 -19.438 1 82.19 491 SER B CA 1
ATOM 13135 C C . SER B 1 491 ? -0.373 -41.125 -17.922 1 82.19 491 SER B C 1
ATOM 13137 O O . SER B 1 491 ? 0.606 -41.469 -17.25 1 82.19 491 SER B O 1
ATOM 13139 N N . TYR B 1 492 ? -1.474 -40.75 -17.344 1 88.69 492 TYR B N 1
ATOM 13140 C CA . TYR B 1 492 ? -1.598 -40.531 -15.906 1 88.69 492 TYR B CA 1
ATOM 13141 C C . TYR B 1 492 ? -1.636 -41.875 -15.164 1 88.69 492 TYR B C 1
ATOM 13143 O O . TYR B 1 492 ? -1.291 -41.938 -13.977 1 88.69 492 TYR B O 1
ATOM 13151 N N . VAL B 1 493 ? -1.993 -42.906 -15.805 1 87.62 493 VAL B N 1
ATOM 13152 C CA . VAL B 1 493 ? -2.16 -44.188 -15.148 1 87.62 493 VAL B CA 1
ATOM 13153 C C . VAL B 1 493 ? -0.801 -44.719 -14.703 1 87.62 493 VAL B C 1
ATOM 13155 O O . VAL B 1 493 ? -0.711 -45.469 -13.727 1 87.62 493 VAL B O 1
ATOM 13158 N N . ASN B 1 494 ? 0.2 -44.312 -15.445 1 80.31 494 ASN B N 1
ATOM 13159 C CA . ASN B 1 494 ? 1.537 -44.781 -15.102 1 80.31 494 ASN B CA 1
ATOM 13160 C C . ASN B 1 494 ? 2.299 -43.75 -14.266 1 80.31 494 ASN B C 1
ATOM 13162 O O . ASN B 1 494 ? 3.312 -44.062 -13.648 1 80.31 494 ASN B O 1
ATOM 13166 N N . LYS B 1 495 ? 1.831 -42.594 -14.195 1 83.38 495 LYS B N 1
ATOM 13167 C CA . LYS B 1 495 ? 2.549 -41.531 -13.531 1 83.38 495 LYS B CA 1
ATOM 13168 C C . LYS B 1 495 ? 2.006 -41.281 -12.125 1 83.38 495 LYS B C 1
ATOM 13170 O O . LYS B 1 495 ? 2.762 -40.938 -11.211 1 83.38 495 LYS B O 1
ATOM 13175 N N . TYR B 1 496 ? 0.714 -41.406 -11.969 1 90 496 TYR B N 1
ATOM 13176 C CA . TYR B 1 496 ? 0.054 -41.125 -10.695 1 90 496 TYR B CA 1
ATOM 13177 C C . TYR B 1 496 ? -0.608 -42.375 -10.133 1 90 496 TYR B C 1
ATOM 13179 O O . TYR B 1 496 ? -0.903 -43.312 -10.875 1 90 496 TYR B O 1
ATOM 13187 N N . ASP B 1 497 ? -0.73 -42.406 -8.812 1 89.69 497 ASP B N 1
ATOM 13188 C CA . ASP B 1 497 ? -1.508 -43.469 -8.18 1 89.69 497 ASP B CA 1
ATOM 13189 C C . ASP B 1 497 ? -3.002 -43.156 -8.234 1 89.69 497 ASP B C 1
ATOM 13191 O O . ASP B 1 497 ? -3.619 -42.844 -7.215 1 89.69 497 ASP B O 1
ATOM 13195 N N . ILE B 1 498 ? -3.594 -43.344 -9.312 1 91.75 498 ILE B N 1
ATOM 13196 C CA . ILE B 1 498 ? -4.922 -42.812 -9.625 1 91.75 498 ILE B CA 1
ATOM 13197 C C . ILE B 1 498 ? -5.98 -43.656 -8.906 1 91.75 498 ILE B C 1
ATOM 13199 O O . ILE B 1 498 ? -7.074 -43.156 -8.609 1 91.75 498 ILE B O 1
ATOM 13203 N N . LEU B 1 499 ? -5.738 -44.938 -8.656 1 94.56 499 LEU B N 1
ATOM 13204 C CA . LEU B 1 499 ? -6.777 -45.812 -8.125 1 94.56 499 LEU B CA 1
ATOM 13205 C C . LEU B 1 499 ? -6.684 -45.938 -6.609 1 94.56 499 LEU B C 1
ATOM 13207 O O . LEU B 1 499 ? -7.516 -46.594 -5.977 1 94.56 499 LEU B O 1
ATOM 13211 N N . LYS B 1 500 ? -5.75 -45.188 -6.023 1 91.06 500 LYS B N 1
ATOM 13212 C CA . LYS B 1 500 ? -5.484 -45.312 -4.594 1 91.06 500 LYS B CA 1
ATOM 13213 C C . LYS B 1 500 ? -6.738 -45.031 -3.775 1 91.06 500 LYS B C 1
ATOM 13215 O O . LYS B 1 500 ? -6.926 -45.594 -2.695 1 91.06 500 LYS B O 1
ATOM 13220 N N . ASP B 1 501 ? -7.695 -44.25 -4.277 1 92.69 501 ASP B N 1
ATOM 13221 C CA . ASP B 1 501 ? -8.859 -43.781 -3.516 1 92.69 501 ASP B CA 1
ATOM 13222 C C . ASP B 1 501 ? -10.125 -44.531 -3.969 1 92.69 501 ASP B C 1
ATOM 13224 O O . ASP B 1 501 ? -11.211 -44.281 -3.443 1 92.69 501 ASP B O 1
ATOM 13228 N N . LEU B 1 502 ? -10.023 -45.406 -4.926 1 96.38 502 LEU B N 1
ATOM 13229 C CA . LEU B 1 502 ? -11.203 -46.094 -5.438 1 96.38 502 LEU B CA 1
ATOM 13230 C C . LEU B 1 502 ? -11.609 -47.219 -4.496 1 96.38 502 LEU B C 1
ATOM 13232 O O . LEU B 1 502 ? -10.773 -48.031 -4.105 1 96.38 502 LEU B O 1
ATOM 13236 N N . LYS B 1 503 ? -12.914 -47.312 -4.16 1 94.75 503 LYS B N 1
ATOM 13237 C CA . LYS B 1 503 ? -13.445 -48.375 -3.299 1 94.75 503 LYS B CA 1
ATOM 13238 C C . LYS B 1 503 ? -13.445 -49.719 -4.012 1 94.75 503 LYS B C 1
ATOM 13240 O O . LYS B 1 503 ? -13.516 -49.781 -5.242 1 94.75 503 LYS B O 1
ATOM 13245 N N . PRO B 1 504 ? -13.312 -50.812 -3.164 1 95.19 504 PRO B N 1
ATOM 13246 C CA . PRO B 1 504 ? -13.555 -52.125 -3.797 1 95.19 504 PRO B CA 1
ATOM 13247 C C . PRO B 1 504 ? -14.906 -52.188 -4.5 1 95.19 504 PRO B C 1
ATOM 13249 O O . PRO B 1 504 ? -15.891 -51.656 -4.004 1 95.19 504 PRO B O 1
ATOM 13252 N N . ASN B 1 505 ? -14.914 -52.875 -5.648 1 95.38 505 ASN B N 1
ATOM 13253 C CA . ASN B 1 505 ? -16.109 -53 -6.477 1 95.38 505 ASN B CA 1
ATOM 13254 C C . ASN B 1 505 ? -16.469 -51.688 -7.148 1 95.38 505 ASN B C 1
ATOM 13256 O O . ASN B 1 505 ? -17.547 -51.562 -7.742 1 95.38 505 ASN B O 1
ATOM 13260 N N . GLY B 1 506 ? -15.641 -50.656 -7.012 1 96.56 506 GLY B N 1
ATOM 13261 C CA . GLY B 1 506 ? -15.891 -49.375 -7.652 1 96.56 506 GLY B CA 1
ATOM 13262 C C . GLY B 1 506 ? -15.75 -49.438 -9.164 1 96.56 506 GLY B C 1
ATOM 13263 O O . GLY B 1 506 ? -15.422 -50.5 -9.727 1 96.56 506 GLY B O 1
ATOM 13264 N N . ILE B 1 507 ? -16.047 -48.312 -9.812 1 97.81 507 ILE B N 1
ATOM 13265 C CA . ILE B 1 507 ? -16 -48.219 -11.266 1 97.81 507 ILE B CA 1
ATOM 13266 C C . ILE B 1 507 ? -14.797 -47.406 -11.695 1 97.81 507 ILE B C 1
ATOM 13268 O O . ILE B 1 507 ? -14.547 -46.312 -11.148 1 97.81 507 ILE B O 1
ATOM 13272 N N . PHE B 1 508 ? -13.992 -47.906 -12.617 1 97.69 508 PHE B N 1
ATOM 13273 C CA . PHE B 1 508 ? -12.859 -47.188 -13.203 1 97.69 508 PHE B CA 1
ATOM 13274 C C . PHE B 1 508 ? -12.992 -47.125 -14.719 1 97.69 508 PHE B C 1
ATOM 13276 O O . PHE B 1 508 ? -13.172 -48.156 -15.375 1 97.69 508 PHE B O 1
ATOM 13283 N N . ILE B 1 509 ? -13 -45.938 -15.305 1 97.31 509 ILE B N 1
ATOM 13284 C CA . ILE B 1 509 ? -13.008 -45.812 -16.766 1 97.31 509 ILE B CA 1
ATOM 13285 C C . ILE B 1 509 ? -11.75 -45.062 -17.219 1 97.31 509 ILE B C 1
ATOM 13287 O O . ILE B 1 509 ? -11.383 -44.031 -16.641 1 97.31 509 ILE B O 1
ATOM 13291 N N . LEU B 1 510 ? -11.062 -45.594 -18.156 1 96.06 510 LEU B N 1
ATOM 13292 C CA . LEU B 1 510 ? -9.828 -45.031 -18.703 1 96.06 510 LEU B CA 1
ATOM 13293 C C . LEU B 1 510 ? -10.008 -44.625 -20.156 1 96.06 510 LEU B C 1
ATOM 13295 O O . LEU B 1 510 ? -10.406 -45.438 -20.984 1 96.06 510 LEU B O 1
ATOM 13299 N N . ASN B 1 511 ? -9.836 -43.375 -20.438 1 94.19 511 ASN B N 1
ATOM 13300 C CA . ASN B 1 511 ? -9.711 -42.938 -21.812 1 94.19 511 ASN B CA 1
ATOM 13301 C C . ASN B 1 511 ? -8.352 -43.344 -22.406 1 94.19 511 ASN B C 1
ATOM 13303 O O . ASN B 1 511 ? -7.316 -42.844 -21.953 1 94.19 511 ASN B O 1
ATOM 13307 N N . THR B 1 512 ? -8.32 -44.188 -23.406 1 91.25 512 THR B N 1
ATOM 13308 C CA . THR B 1 512 ? -7.039 -44.688 -23.891 1 91.25 512 THR B CA 1
ATOM 13309 C C . THR B 1 512 ? -7.156 -45.125 -25.344 1 91.25 512 THR B C 1
ATOM 13311 O O . THR B 1 512 ? -8.242 -45.469 -25.812 1 91.25 512 THR B O 1
ATOM 13314 N N . LEU B 1 513 ? -6.047 -45.125 -25.984 1 87.81 513 LEU B N 1
ATOM 13315 C CA . LEU B 1 513 ? -5.93 -45.625 -27.344 1 87.81 513 LEU B CA 1
ATOM 13316 C C . LEU B 1 513 ? -5.59 -47.125 -27.328 1 87.81 513 LEU B C 1
ATOM 13318 O O . LEU B 1 513 ? -5.637 -47.781 -28.375 1 87.81 513 LEU B O 1
ATOM 13322 N N . TRP B 1 514 ? -5.316 -47.656 -26.203 1 89.38 514 TRP B N 1
ATOM 13323 C CA . TRP B 1 514 ? -4.895 -49.062 -26.109 1 89.38 514 TRP B CA 1
ATOM 13324 C C . TRP B 1 514 ? -6.078 -50 -26.297 1 89.38 514 TRP B C 1
ATOM 13326 O O . TRP B 1 514 ? -7.176 -49.75 -25.812 1 89.38 514 TRP B O 1
ATOM 13336 N N . SER B 1 515 ? -5.762 -51.062 -27 1 89.25 515 SER B N 1
ATOM 13337 C CA . SER B 1 515 ? -6.73 -52.156 -27.078 1 89.25 515 SER B CA 1
ATOM 13338 C C . SER B 1 515 ? -6.703 -53.031 -25.828 1 89.25 515 SER B C 1
ATOM 13340 O O . SER B 1 515 ? -5.793 -52.906 -25 1 89.25 515 SER B O 1
ATOM 13342 N N . GLU B 1 516 ? -7.652 -53.844 -25.703 1 89.31 516 GLU B N 1
ATOM 13343 C CA . GLU B 1 516 ? -7.691 -54.75 -24.562 1 89.31 516 GLU B CA 1
ATOM 13344 C C . GLU B 1 516 ? -6.426 -55.594 -24.484 1 89.31 516 GLU B C 1
ATOM 13346 O O . GLU B 1 516 ? -5.926 -55.875 -23.391 1 89.31 516 GLU B O 1
ATOM 13351 N N . GLU B 1 517 ? -5.953 -55.969 -25.625 1 88.94 517 GLU B N 1
ATOM 13352 C CA . GLU B 1 517 ? -4.727 -56.75 -25.688 1 88.94 517 GLU B CA 1
ATOM 13353 C C . GLU B 1 517 ? -3.516 -55.938 -25.266 1 88.94 517 GLU B C 1
ATOM 13355 O O . GLU B 1 517 ? -2.643 -56.438 -24.547 1 88.94 517 GLU B O 1
ATOM 13360 N N . GLU B 1 518 ? -3.58 -54.75 -25.672 1 90.69 518 GLU B N 1
ATOM 13361 C CA . GLU B 1 518 ? -2.459 -53.875 -25.359 1 90.69 518 GLU B CA 1
ATOM 13362 C C . GLU B 1 518 ? -2.443 -53.5 -23.875 1 90.69 518 GLU B C 1
ATOM 13364 O O . GLU B 1 518 ? -1.381 -53.25 -23.312 1 90.69 518 GLU B O 1
ATOM 13369 N N . LEU B 1 519 ? -3.561 -53.5 -23.297 1 90.94 519 LEU B N 1
ATOM 13370 C CA . LEU B 1 519 ? -3.668 -53.188 -21.875 1 90.94 519 LEU B CA 1
ATOM 13371 C C . LEU B 1 519 ? -2.859 -54.188 -21.047 1 90.94 519 LEU B C 1
ATOM 13373 O O . LEU B 1 519 ? -2.295 -53.844 -20.016 1 90.94 519 LEU B O 1
ATOM 13377 N N . GLU B 1 520 ? -2.783 -55.375 -21.516 1 87.19 520 GLU B N 1
ATOM 13378 C CA . GLU B 1 520 ? -2.049 -56.438 -20.812 1 87.19 520 GLU B CA 1
ATOM 13379 C C . GLU B 1 520 ? -0.557 -56.125 -20.75 1 87.19 520 GLU B C 1
ATOM 13381 O O . GLU B 1 520 ? 0.118 -56.469 -19.781 1 87.19 520 GLU B O 1
ATOM 13386 N N . GLU B 1 521 ? -0.187 -55.469 -21.703 1 85.25 521 GLU B N 1
ATOM 13387 C CA . GLU B 1 521 ? 1.24 -55.188 -21.812 1 85.25 521 GLU B CA 1
ATOM 13388 C C . GLU B 1 521 ? 1.568 -53.781 -21.25 1 85.25 521 GLU B C 1
ATOM 13390 O O . GLU B 1 521 ? 2.621 -53.594 -20.625 1 85.25 521 GLU B O 1
ATOM 13395 N N . LYS B 1 522 ? 0.713 -52.875 -21.391 1 86.44 522 LYS B N 1
ATOM 13396 C CA . LYS B 1 522 ? 1.087 -51.469 -21.203 1 86.44 522 LYS B CA 1
ATOM 13397 C C . LYS B 1 522 ? 0.619 -50.969 -19.844 1 86.44 522 LYS B C 1
ATOM 13399 O O . LYS B 1 522 ? 1.183 -50 -19.312 1 86.44 522 LYS B O 1
ATOM 13404 N N . LEU B 1 523 ? -0.325 -51.531 -19.328 1 89.31 523 LEU B N 1
ATOM 13405 C CA . LEU B 1 523 ? -0.838 -51.062 -18.047 1 89.31 523 LEU B CA 1
ATOM 13406 C C . LEU B 1 523 ? 0.133 -51.406 -16.922 1 89.31 523 LEU B C 1
ATOM 13408 O O . LEU B 1 523 ? 0.675 -52.5 -16.875 1 89.31 523 LEU B O 1
ATOM 13412 N N . ASN B 1 524 ? 0.334 -50.531 -16.062 1 87.56 524 ASN B N 1
ATOM 13413 C CA . ASN B 1 524 ? 1.208 -50.688 -14.906 1 87.56 524 ASN B CA 1
ATOM 13414 C C . ASN B 1 524 ? 0.763 -51.875 -14.047 1 87.56 524 ASN B C 1
ATOM 13416 O O . ASN B 1 524 ? -0.43 -52.062 -13.789 1 87.56 524 ASN B O 1
ATOM 13420 N N . PRO B 1 525 ? 1.712 -52.656 -13.609 1 89.25 525 PRO B N 1
ATOM 13421 C CA . PRO B 1 525 ? 1.366 -53.844 -12.797 1 89.25 525 PRO B CA 1
ATOM 13422 C C . PRO B 1 525 ? 0.648 -53.469 -11.5 1 89.25 525 PRO B C 1
ATOM 13424 O O . PRO B 1 525 ? -0.246 -54.188 -11.055 1 89.25 525 PRO B O 1
ATOM 13427 N N . LYS B 1 526 ? 1.06 -52.375 -10.938 1 90.38 526 LYS B N 1
ATOM 13428 C CA . LYS B 1 526 ? 0.396 -51.938 -9.711 1 90.38 526 LYS B CA 1
ATOM 13429 C C . LYS B 1 526 ? -1.084 -51.656 -9.953 1 90.38 526 LYS B C 1
ATOM 13431 O O . LYS B 1 526 ? -1.93 -52 -9.117 1 90.38 526 LYS B O 1
ATOM 13436 N N . VAL B 1 527 ? -1.387 -51.062 -11.047 1 92.94 527 VAL B N 1
ATOM 13437 C CA . VAL B 1 527 ? -2.762 -50.75 -11.414 1 92.94 527 VAL B CA 1
ATOM 13438 C C . VAL B 1 527 ? -3.535 -52.031 -11.688 1 92.94 527 VAL B C 1
ATOM 13440 O O . VAL B 1 527 ? -4.668 -52.188 -11.227 1 92.94 527 VAL B O 1
ATOM 13443 N N . LYS B 1 528 ? -2.9 -52.969 -12.367 1 93.19 528 LYS B N 1
ATOM 13444 C CA . LYS B 1 528 ? -3.527 -54.281 -12.656 1 93.19 528 LYS B CA 1
ATOM 13445 C C . LYS B 1 528 ? -3.863 -55.031 -11.367 1 93.19 528 LYS B C 1
ATOM 13447 O O . LYS B 1 528 ? -4.977 -55.531 -11.211 1 93.19 528 LYS B O 1
ATOM 13452 N N . ARG B 1 529 ? -2.889 -55 -10.555 1 94.5 529 ARG B N 1
ATOM 13453 C CA . ARG B 1 529 ? -3.084 -55.719 -9.289 1 94.5 529 ARG B CA 1
ATOM 13454 C C . ARG B 1 529 ? -4.238 -55.094 -8.5 1 94.5 529 ARG B C 1
ATOM 13456 O O . ARG B 1 529 ? -5.07 -55.812 -7.945 1 94.5 529 ARG B O 1
ATOM 13463 N N . TYR B 1 530 ? -4.285 -53.781 -8.391 1 94.75 530 TYR B N 1
ATOM 13464 C CA . TYR B 1 530 ? -5.355 -53.125 -7.656 1 94.75 530 TYR B CA 1
ATOM 13465 C C . TYR B 1 530 ? -6.719 -53.469 -8.25 1 94.75 530 TYR B C 1
ATOM 13467 O O . TYR B 1 530 ? -7.676 -53.719 -7.52 1 94.75 530 TYR B O 1
ATOM 13475 N N . ILE B 1 531 ? -6.848 -53.438 -9.578 1 96.25 531 ILE B N 1
ATOM 13476 C CA . ILE B 1 531 ? -8.102 -53.719 -10.273 1 96.25 531 ILE B CA 1
ATOM 13477 C C . ILE B 1 531 ? -8.57 -55.125 -9.953 1 96.25 531 ILE B C 1
ATOM 13479 O O . ILE B 1 531 ? -9.742 -55.344 -9.617 1 96.25 531 ILE B O 1
ATOM 13483 N N . ALA B 1 532 ? -7.688 -56.062 -10.055 1 95.88 532 ALA B N 1
ATOM 13484 C CA . ALA B 1 532 ? -8.031 -57.469 -9.867 1 95.88 532 ALA B CA 1
ATOM 13485 C C . ALA B 1 532 ? -8.312 -57.75 -8.398 1 95.88 532 ALA B C 1
ATOM 13487 O O . ALA B 1 532 ? -9.289 -58.438 -8.078 1 95.88 532 ALA B O 1
ATOM 13488 N N . GLU B 1 533 ? -7.512 -57.25 -7.52 1 95.62 533 GLU B N 1
ATOM 13489 C CA . GLU B 1 533 ? -7.629 -57.562 -6.094 1 95.62 533 GLU B CA 1
ATOM 13490 C C . GLU B 1 533 ? -8.883 -56.906 -5.5 1 95.62 533 GLU B C 1
ATOM 13492 O O . GLU B 1 533 ? -9.453 -57.438 -4.543 1 95.62 533 GLU B O 1
ATOM 13497 N N . ASN B 1 534 ? -9.32 -55.844 -5.996 1 96.44 534 ASN B N 1
ATOM 13498 C CA . ASN B 1 534 ? -10.438 -55.094 -5.41 1 96.44 534 ASN B CA 1
ATOM 13499 C C . ASN B 1 534 ? -11.703 -55.219 -6.254 1 96.44 534 ASN B C 1
ATOM 13501 O O . ASN B 1 534 ? -12.672 -54.5 -6.051 1 96.44 534 ASN B O 1
ATOM 13505 N N . ASN B 1 535 ? -11.727 -56.156 -7.238 1 95.62 535 ASN B N 1
ATOM 13506 C CA . ASN B 1 535 ? -12.883 -56.406 -8.086 1 95.62 535 ASN B CA 1
ATOM 13507 C C . ASN B 1 535 ? -13.43 -55.156 -8.727 1 95.62 535 ASN B C 1
ATOM 13509 O O . ASN B 1 535 ? -14.617 -54.844 -8.625 1 95.62 535 ASN B O 1
ATOM 13513 N N . ILE B 1 536 ? -12.562 -54.344 -9.258 1 97.25 536 ILE B N 1
ATOM 13514 C CA . ILE B 1 536 ? -12.922 -53.094 -9.875 1 97.25 536 ILE B CA 1
ATOM 13515 C C . ILE B 1 536 ? -13.633 -53.344 -11.203 1 97.25 536 ILE B C 1
ATOM 13517 O O . ILE B 1 536 ? -13.242 -54.219 -11.961 1 97.25 536 ILE B O 1
ATOM 13521 N N . GLN B 1 537 ? -14.75 -52.656 -11.461 1 97.19 537 GLN B N 1
ATOM 13522 C CA . GLN B 1 537 ? -15.352 -52.625 -12.789 1 97.19 537 GLN B CA 1
ATOM 13523 C C . GLN B 1 537 ? -14.578 -51.719 -13.727 1 97.19 537 GLN B C 1
ATOM 13525 O O . GLN B 1 537 ? -14.734 -50.5 -13.695 1 97.19 537 GLN B O 1
ATOM 13530 N N . PHE B 1 538 ? -13.836 -52.406 -14.609 1 97.56 538 PHE B N 1
ATOM 13531 C CA . PHE B 1 538 ? -12.883 -51.656 -15.43 1 97.56 538 PHE B CA 1
ATOM 13532 C C . PHE B 1 538 ? -13.422 -51.469 -16.844 1 97.56 538 PHE B C 1
ATOM 13534 O O . PHE B 1 538 ? -13.812 -52.438 -17.5 1 97.56 538 PHE B O 1
ATOM 13541 N N . TYR B 1 539 ? -13.531 -50.188 -17.266 1 97.5 539 TYR B N 1
ATOM 13542 C CA . TYR B 1 539 ? -14.008 -49.844 -18.594 1 97.5 539 TYR B CA 1
ATOM 13543 C C . TYR B 1 539 ? -12.961 -49.031 -19.344 1 97.5 539 TYR B C 1
ATOM 13545 O O . TYR B 1 539 ? -12.141 -48.344 -18.734 1 97.5 539 TYR B O 1
ATOM 13553 N N . ILE B 1 540 ? -12.945 -49.094 -20.656 1 96.88 540 ILE B N 1
ATOM 13554 C CA . ILE B 1 540 ? -12.086 -48.25 -21.484 1 96.88 540 ILE B CA 1
ATOM 13555 C C . ILE B 1 540 ? -12.922 -47.594 -22.578 1 96.88 540 ILE B C 1
ATOM 13557 O O . ILE B 1 540 ? -13.992 -48.062 -22.938 1 96.88 540 ILE B O 1
ATOM 13561 N N . ILE B 1 541 ? -12.484 -46.469 -23 1 95.88 541 ILE B N 1
ATOM 13562 C CA . ILE B 1 541 ? -13.094 -45.75 -24.109 1 95.88 541 ILE B CA 1
ATOM 13563 C C . ILE B 1 541 ? -12.016 -44.969 -24.875 1 95.88 541 ILE B C 1
ATOM 13565 O O . ILE B 1 541 ? -11.031 -44.5 -24.281 1 95.88 541 ILE B O 1
ATOM 13569 N N . ASP B 1 542 ? -12.117 -44.906 -26.156 1 93.88 542 ASP B N 1
ATOM 13570 C CA . ASP B 1 542 ? -11.203 -44.125 -26.984 1 93.88 542 ASP B CA 1
ATOM 13571 C C . ASP B 1 542 ? -11.852 -42.812 -27.438 1 93.88 542 ASP B C 1
ATOM 13573 O O . ASP B 1 542 ? -12.188 -42.656 -28.609 1 93.88 542 ASP B O 1
ATOM 13577 N N . ALA B 1 543 ? -11.906 -41.969 -26.5 1 92.19 543 ALA B N 1
ATOM 13578 C CA . ALA B 1 543 ? -12.594 -40.719 -26.734 1 92.19 543 ALA B CA 1
ATOM 13579 C C . ALA B 1 543 ? -11.828 -39.844 -27.719 1 92.19 543 ALA B C 1
ATOM 13581 O O . ALA B 1 543 ? -12.422 -39.031 -28.453 1 92.19 543 ALA B O 1
ATOM 13582 N N . ILE B 1 544 ? -10.531 -39.969 -27.797 1 85.62 544 ILE B N 1
ATOM 13583 C CA . ILE B 1 544 ? -9.688 -39.125 -28.656 1 85.62 544 ILE B CA 1
ATOM 13584 C C . ILE B 1 544 ? -10.031 -39.406 -30.125 1 85.62 544 ILE B C 1
ATOM 13586 O O . ILE B 1 544 ? -10.266 -38.469 -30.891 1 85.62 544 ILE B O 1
ATOM 13590 N N . ASN B 1 545 ? -10.023 -40.625 -30.516 1 87.62 545 ASN B N 1
ATOM 13591 C CA . ASN B 1 545 ? -10.336 -40.969 -31.906 1 87.62 545 ASN B CA 1
ATOM 13592 C C . ASN B 1 545 ? -11.797 -40.688 -32.219 1 87.62 545 ASN B C 1
ATOM 13594 O O . ASN B 1 545 ? -12.117 -40.312 -33.375 1 87.62 545 ASN B O 1
ATOM 13598 N N . ILE B 1 546 ? -12.648 -40.938 -31.281 1 92.25 546 ILE B N 1
ATOM 13599 C CA . ILE B 1 546 ? -14.055 -40.594 -31.484 1 92.25 546 ILE B CA 1
ATOM 13600 C C . ILE B 1 546 ? -14.188 -39.094 -31.781 1 92.25 546 ILE B C 1
ATOM 13602 O O . ILE B 1 546 ? -14.914 -38.719 -32.688 1 92.25 546 ILE B O 1
ATOM 13606 N N . ALA B 1 547 ? -13.578 -38.281 -30.953 1 88.75 547 ALA B N 1
ATOM 13607 C CA . ALA B 1 547 ? -13.625 -36.844 -31.141 1 88.75 547 ALA B CA 1
ATOM 13608 C C . ALA B 1 547 ? -13.102 -36.469 -32.531 1 88.75 547 ALA B C 1
ATOM 13610 O O . ALA B 1 547 ? -13.648 -35.562 -33.156 1 88.75 547 ALA B O 1
ATOM 13611 N N . LYS B 1 548 ? -12.047 -37.062 -32.938 1 82.38 548 LYS B N 1
ATOM 13612 C CA . LYS B 1 548 ? -11.477 -36.812 -34.25 1 82.38 548 LYS B CA 1
ATOM 13613 C C . LYS B 1 548 ? -12.461 -37.188 -35.375 1 82.38 548 LYS B C 1
ATOM 13615 O O . LYS B 1 548 ? -12.609 -36.438 -36.344 1 82.38 548 LYS B O 1
ATOM 13620 N N . GLU B 1 549 ? -13.055 -38.219 -35.25 1 88.75 549 GLU B N 1
ATOM 13621 C CA . GLU B 1 549 ? -13.992 -38.719 -36.25 1 88.75 549 GLU B CA 1
ATOM 13622 C C . GLU B 1 549 ? -15.195 -37.781 -36.375 1 88.75 549 GLU B C 1
ATOM 13624 O O . GLU B 1 549 ? -15.703 -37.562 -37.469 1 88.75 549 GLU B O 1
ATOM 13629 N N . ILE B 1 550 ? -15.617 -37.312 -35.219 1 90.12 550 ILE B N 1
ATOM 13630 C CA . ILE B 1 550 ? -16.781 -36.438 -35.188 1 90.12 550 ILE B CA 1
ATOM 13631 C C . ILE B 1 550 ? -16.406 -35.031 -35.656 1 90.12 550 ILE B C 1
ATOM 13633 O O . ILE B 1 550 ? -17.266 -34.25 -36.062 1 90.12 550 ILE B O 1
ATOM 13637 N N . GLY B 1 551 ? -15.133 -34.688 -35.562 1 79.25 551 GLY B N 1
ATOM 13638 C CA . GLY B 1 551 ? -14.664 -33.375 -36 1 79.25 551 GLY B CA 1
ATOM 13639 C C . GLY B 1 551 ? -14.477 -32.406 -34.812 1 79.25 551 GLY B C 1
ATOM 13640 O O . GLY B 1 551 ? -14.438 -31.188 -35.031 1 79.25 551 GLY B O 1
ATOM 13641 N N . LEU B 1 552 ? -14.445 -32.938 -33.688 1 80 552 LEU B N 1
ATOM 13642 C CA . LEU B 1 552 ? -14.281 -32.094 -32.5 1 80 552 LEU B CA 1
ATOM 13643 C C . LEU B 1 552 ? -12.805 -31.922 -32.156 1 80 552 LEU B C 1
ATOM 13645 O O . LEU B 1 552 ? -12.461 -31.234 -31.203 1 80 552 LEU B O 1
ATOM 13649 N N . GLY B 1 553 ? -12.047 -32.5 -33 1 68.88 553 GLY B N 1
ATOM 13650 C CA . GLY B 1 553 ? -10.617 -32.344 -32.781 1 68.88 553 GLY B CA 1
ATOM 13651 C C . GLY B 1 553 ? -10.133 -33.062 -31.531 1 68.88 553 GLY B C 1
ATOM 13652 O O . GLY B 1 553 ? -10.305 -34.281 -31.406 1 68.88 553 GLY B O 1
ATOM 13653 N N . GLY B 1 554 ? -9.531 -32.406 -30.609 1 69.38 554 GLY B N 1
ATOM 13654 C CA . GLY B 1 554 ? -8.992 -32.969 -29.375 1 69.38 554 GLY B CA 1
ATOM 13655 C C . GLY B 1 554 ? -9.914 -32.781 -28.188 1 69.38 554 GLY B C 1
ATOM 13656 O O . GLY B 1 554 ? -9.578 -33.188 -27.062 1 69.38 554 GLY B O 1
ATOM 13657 N N . LYS B 1 555 ? -11.18 -32.344 -28.328 1 75.5 555 LYS B N 1
ATOM 13658 C CA . LYS B 1 555 ? -12.117 -32.094 -27.234 1 75.5 555 LYS B CA 1
ATOM 13659 C C . LYS B 1 555 ? -12.914 -33.344 -26.875 1 75.5 555 LYS B C 1
ATOM 13661 O O . LYS B 1 555 ? -13.875 -33.688 -27.547 1 75.5 555 LYS B O 1
ATOM 13666 N N . ILE B 1 556 ? -12.633 -33.938 -25.844 1 87.44 556 ILE B N 1
ATOM 13667 C CA . ILE B 1 556 ? -13.219 -35.219 -25.469 1 87.44 556 ILE B CA 1
ATOM 13668 C C . ILE B 1 556 ? -14.273 -35 -24.375 1 87.44 556 ILE B C 1
ATOM 13670 O O . ILE B 1 556 ? -14.883 -35.938 -23.891 1 87.44 556 ILE B O 1
ATOM 13674 N N . ASN B 1 557 ? -14.547 -33.812 -23.969 1 87.75 557 ASN B N 1
ATOM 13675 C CA . ASN B 1 557 ? -15.297 -33.469 -22.766 1 87.75 557 ASN B CA 1
ATOM 13676 C C . ASN B 1 557 ? -16.719 -34.031 -22.812 1 87.75 557 ASN B C 1
ATOM 13678 O O . ASN B 1 557 ? -17.188 -34.656 -21.875 1 87.75 557 ASN B O 1
ATOM 13682 N N . MET B 1 558 ? -17.406 -33.844 -23.938 1 89.94 558 MET B N 1
ATOM 13683 C CA . MET B 1 558 ? -18.781 -34.281 -24.047 1 89.94 558 MET B CA 1
ATOM 13684 C C . MET B 1 558 ? -18.859 -35.812 -24.094 1 89.94 558 MET B C 1
ATOM 13686 O O . MET B 1 558 ? -19.812 -36.406 -23.578 1 89.94 558 MET B O 1
ATOM 13690 N N . ILE B 1 559 ? -17.922 -36.469 -24.719 1 93.12 559 ILE B N 1
ATOM 13691 C CA . ILE B 1 559 ? -17.875 -37.938 -24.812 1 93.12 559 ILE B CA 1
ATOM 13692 C C . ILE B 1 559 ? -17.688 -38.531 -23.422 1 93.12 559 ILE B C 1
ATOM 13694 O O . ILE B 1 559 ? -18.422 -39.438 -23.031 1 93.12 559 ILE B O 1
ATOM 13698 N N . MET B 1 560 ? -16.734 -38 -22.719 1 94.25 560 MET B N 1
ATOM 13699 C CA . MET B 1 560 ? -16.422 -38.531 -21.391 1 94.25 560 MET B CA 1
ATOM 13700 C C . MET B 1 560 ? -17.562 -38.219 -20.406 1 94.25 560 MET B C 1
ATOM 13702 O O . MET B 1 560 ? -17.828 -39.031 -19.5 1 94.25 560 MET B O 1
ATOM 13706 N N . GLN B 1 561 ? -18.188 -37.062 -20.531 1 93.75 561 GLN B N 1
ATOM 13707 C CA . GLN B 1 561 ? -19.328 -36.719 -19.688 1 93.75 561 GLN B CA 1
ATOM 13708 C C . GLN B 1 561 ? -20.469 -37.719 -19.891 1 93.75 561 GLN B C 1
ATOM 13710 O O . GLN B 1 561 ? -21.109 -38.156 -18.922 1 93.75 561 GLN B O 1
ATOM 13715 N N . ALA B 1 562 ? -20.766 -38.031 -21.141 1 94 562 ALA B N 1
ATOM 13716 C CA . ALA B 1 562 ? -21.797 -39.031 -21.438 1 94 562 ALA B CA 1
ATOM 13717 C C . ALA B 1 562 ? -21.469 -40.375 -20.859 1 94 562 ALA B C 1
ATOM 13719 O O . ALA B 1 562 ? -22.344 -41.094 -20.328 1 94 562 ALA B O 1
ATOM 13720 N N . ALA B 1 563 ? -20.266 -40.781 -20.984 1 95.25 563 ALA B N 1
ATOM 13721 C CA . ALA B 1 563 ? -19.812 -42.031 -20.406 1 95.25 563 ALA B CA 1
ATOM 13722 C C . ALA B 1 563 ? -20.031 -42.062 -18.891 1 95.25 563 ALA B C 1
ATOM 13724 O O . ALA B 1 563 ? -20.406 -43.094 -18.328 1 95.25 563 ALA B O 1
ATOM 13725 N N . PHE B 1 564 ? -19.75 -41.031 -18.156 1 94.88 564 PHE B N 1
ATOM 13726 C CA . PHE B 1 564 ? -19.969 -40.875 -16.719 1 94.88 564 PHE B CA 1
ATOM 13727 C C . PHE B 1 564 ? -21.422 -41.125 -16.359 1 94.88 564 PHE B C 1
ATOM 13729 O O . PHE B 1 564 ? -21.719 -41.875 -15.422 1 94.88 564 PHE B O 1
ATOM 13736 N N . PHE B 1 565 ? -22.328 -40.438 -17.109 1 94.19 565 PHE B N 1
ATOM 13737 C CA . PHE B 1 565 ? -23.75 -40.562 -16.812 1 94.19 565 PHE B CA 1
ATOM 13738 C C . PHE B 1 565 ? -24.203 -42 -17.031 1 94.19 565 PHE B C 1
ATOM 13740 O O . PHE B 1 565 ? -25.047 -42.5 -16.297 1 94.19 565 PHE B O 1
ATOM 13747 N N . LYS B 1 566 ? -23.703 -42.656 -17.984 1 94.88 566 LYS B N 1
ATOM 13748 C CA . LYS B 1 566 ? -24.062 -44.031 -18.281 1 94.88 566 LYS B CA 1
ATOM 13749 C C . LYS B 1 566 ? -23.609 -44.969 -17.172 1 94.88 566 LYS B C 1
ATOM 13751 O O . LYS B 1 566 ? -24.344 -45.875 -16.766 1 94.88 566 LYS B O 1
ATOM 13756 N N . LEU B 1 567 ? -22.438 -44.781 -16.719 1 95.44 567 LEU B N 1
ATOM 13757 C CA . LEU B 1 567 ? -21.812 -45.75 -15.812 1 95.44 567 LEU B CA 1
ATOM 13758 C C . LEU B 1 567 ? -22.172 -45.438 -14.367 1 95.44 567 LEU B C 1
ATOM 13760 O O . LEU B 1 567 ? -22.281 -46.344 -13.539 1 95.44 567 LEU B O 1
ATOM 13764 N N . SER B 1 568 ? -22.297 -44.188 -13.914 1 91.75 568 SER B N 1
ATOM 13765 C CA . SER B 1 568 ? -22.469 -43.812 -12.516 1 91.75 568 SER B CA 1
ATOM 13766 C C . SER B 1 568 ? -23.891 -44.125 -12.039 1 91.75 568 SER B C 1
ATOM 13768 O O . SER B 1 568 ? -24.125 -44.344 -10.852 1 91.75 568 SER B O 1
ATOM 13770 N N . ASN B 1 569 ? -24.875 -44 -12.914 1 88.44 569 ASN B N 1
ATOM 13771 C CA . ASN B 1 569 ? -26.266 -44.281 -12.625 1 88.44 569 ASN B CA 1
ATOM 13772 C C . ASN B 1 569 ? -26.812 -43.406 -11.508 1 88.44 569 ASN B C 1
ATOM 13774 O O . ASN B 1 569 ? -27.562 -43.875 -10.648 1 88.44 569 ASN B O 1
ATOM 13778 N N . ILE B 1 570 ? -26.359 -42.25 -11.359 1 91.5 570 ILE B N 1
ATOM 13779 C CA . ILE B 1 570 ? -26.828 -41.281 -10.383 1 91.5 570 ILE B CA 1
ATOM 13780 C C . ILE B 1 570 ? -28.25 -40.844 -10.75 1 91.5 570 ILE B C 1
ATOM 13782 O O . ILE B 1 570 ? -29.078 -40.625 -9.867 1 91.5 570 ILE B O 1
ATOM 13786 N N . ILE B 1 571 ? -28.484 -40.594 -12.008 1 91 571 ILE B N 1
ATOM 13787 C CA . ILE B 1 571 ? -29.812 -40.344 -12.555 1 91 571 ILE B CA 1
ATOM 13788 C C . ILE B 1 571 ? -30.062 -41.281 -13.734 1 91 571 ILE B C 1
ATOM 13790 O O . ILE B 1 571 ? -29.125 -41.844 -14.305 1 91 571 ILE B O 1
ATOM 13794 N N . LYS B 1 572 ? -31.312 -41.344 -14.094 1 93.06 572 LYS B N 1
ATOM 13795 C CA . LYS B 1 572 ? -31.656 -42.219 -15.219 1 93.06 572 LYS B CA 1
ATOM 13796 C C . LYS B 1 572 ? -31 -41.719 -16.5 1 93.06 572 LYS B C 1
ATOM 13798 O O . LYS B 1 572 ? -30.953 -40.531 -16.781 1 93.06 572 LYS B O 1
ATOM 13803 N N . LEU B 1 573 ? -30.422 -42.719 -17.141 1 93.5 573 LEU B N 1
ATOM 13804 C CA . LEU B 1 573 ? -29.672 -42.406 -18.344 1 93.5 573 LEU B CA 1
ATOM 13805 C C . LEU B 1 573 ? -30.516 -41.594 -19.328 1 93.5 573 LEU B C 1
ATOM 13807 O O . LEU B 1 573 ? -30.016 -40.625 -19.938 1 93.5 573 LEU B O 1
ATOM 13811 N N . GLU B 1 574 ? -31.75 -42 -19.516 1 92.88 574 GLU B N 1
ATOM 13812 C CA . GLU B 1 574 ? -32.625 -41.281 -20.453 1 92.88 574 GLU B CA 1
ATOM 13813 C C . GLU B 1 574 ? -32.812 -39.812 -20.047 1 92.88 574 GLU B C 1
ATOM 13815 O O . GLU B 1 574 ? -32.75 -38.938 -20.891 1 92.88 574 GLU B O 1
ATOM 13820 N N . ASP B 1 575 ? -32.969 -39.594 -18.812 1 93.25 575 ASP B N 1
ATOM 13821 C CA . ASP B 1 575 ? -33.094 -38.25 -18.312 1 93.25 575 ASP B CA 1
ATOM 13822 C C . ASP B 1 575 ? -31.797 -37.469 -18.484 1 93.25 57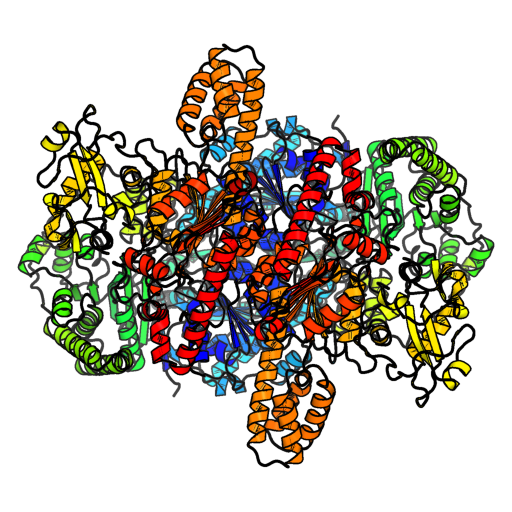5 ASP B C 1
ATOM 13824 O O . ASP B 1 575 ? -31.797 -36.281 -18.859 1 93.25 575 ASP B O 1
ATOM 13828 N N . ALA B 1 576 ? -30.703 -38.156 -18.109 1 92.75 576 ALA B N 1
ATOM 13829 C CA . ALA B 1 576 ? -29.391 -37.531 -18.234 1 92.75 576 ALA B CA 1
ATOM 13830 C C . ALA B 1 576 ? -29.125 -37.062 -19.656 1 92.75 576 ALA B C 1
ATOM 13832 O O . ALA B 1 576 ? -28.609 -35.969 -19.875 1 92.75 576 ALA B O 1
ATOM 13833 N N . VAL B 1 577 ? -29.453 -37.875 -20.609 1 93.31 577 VAL B N 1
ATOM 13834 C CA . VAL B 1 577 ? -29.25 -37.562 -22.016 1 93.31 577 VAL B CA 1
ATOM 13835 C C . VAL B 1 577 ? -30.094 -36.375 -22.422 1 93.31 577 VAL B C 1
ATOM 13837 O O . VAL B 1 577 ? -29.641 -35.5 -23.156 1 93.31 577 VAL B O 1
ATOM 13840 N N . GLU B 1 578 ? -31.266 -36.344 -21.984 1 93.12 578 GLU B N 1
ATOM 13841 C CA . GLU B 1 578 ? -32.156 -35.219 -22.25 1 93.12 578 GLU B CA 1
ATOM 13842 C C . GLU B 1 578 ? -31.594 -33.906 -21.703 1 93.12 578 GLU B C 1
ATOM 13844 O O . GLU B 1 578 ? -31.578 -32.875 -22.391 1 93.12 578 GLU B O 1
ATOM 13849 N N . TYR B 1 579 ? -31.203 -33.969 -20.438 1 92.69 579 TYR B N 1
ATOM 13850 C CA . TYR B 1 579 ? -30.641 -32.781 -19.812 1 92.69 579 TYR B CA 1
ATOM 13851 C C . TYR B 1 579 ? -29.359 -32.344 -20.516 1 92.69 579 TYR B C 1
ATOM 13853 O O . TYR B 1 579 ? -29.109 -31.141 -20.688 1 92.69 579 TYR B O 1
ATOM 13861 N N . LEU B 1 580 ? -28.469 -33.219 -20.875 1 91.75 580 LEU B N 1
ATOM 13862 C CA . LEU B 1 580 ? -27.219 -32.938 -21.578 1 91.75 580 LEU B CA 1
ATOM 13863 C C . LEU B 1 580 ? -27.5 -32.219 -22.891 1 91.75 580 LEU B C 1
ATOM 13865 O O . LEU B 1 580 ? -26.828 -31.25 -23.234 1 91.75 580 LEU B O 1
ATOM 13869 N N . LYS B 1 581 ? -28.406 -32.75 -23.594 1 91.31 581 LYS B N 1
ATOM 13870 C CA . LYS B 1 581 ? -28.734 -32.188 -24.891 1 91.31 581 LYS B CA 1
ATOM 13871 C C . LYS B 1 581 ? -29.344 -30.781 -24.734 1 91.31 581 LYS B C 1
ATOM 13873 O O . LYS B 1 581 ? -29.094 -29.906 -25.547 1 91.31 581 LYS B O 1
ATOM 13878 N N . LYS B 1 582 ? -30.109 -30.562 -23.719 1 89.12 582 LYS B N 1
ATOM 13879 C CA . LYS B 1 582 ? -30.641 -29.234 -23.422 1 89.12 582 LYS B CA 1
ATOM 13880 C C . LYS B 1 582 ? -29.516 -28.25 -23.125 1 89.12 582 LYS B C 1
ATOM 13882 O O . LYS B 1 582 ? -29.562 -27.094 -23.578 1 89.12 582 LYS B O 1
ATOM 13887 N N . GLU B 1 583 ? -28.625 -28.703 -22.344 1 86.69 583 GLU B N 1
ATOM 13888 C CA . GLU B 1 583 ? -27.484 -27.844 -22 1 86.69 583 GLU B CA 1
ATOM 13889 C C . GLU B 1 583 ? -26.641 -27.531 -23.219 1 86.69 583 GLU B C 1
ATOM 13891 O O . GLU B 1 583 ? -26.047 -26.453 -23.297 1 86.69 583 GLU B O 1
ATOM 13896 N N . VAL B 1 584 ? -26.422 -28.469 -24.062 1 86.25 584 VAL B N 1
ATOM 13897 C CA . VAL B 1 584 ? -25.656 -28.266 -25.297 1 86.25 584 VAL B CA 1
ATOM 13898 C C . VAL B 1 584 ? -26.328 -27.188 -26.156 1 86.25 584 VAL B C 1
ATOM 13900 O O . VAL B 1 584 ? -25.641 -26.328 -26.719 1 86.25 584 VAL B O 1
ATOM 13903 N N . ILE B 1 585 ? -27.609 -27.203 -26.188 1 85.31 585 ILE B N 1
ATOM 13904 C CA . ILE B 1 585 ? -28.359 -26.203 -26.953 1 85.31 585 ILE B CA 1
ATOM 13905 C C . ILE B 1 585 ? -28.172 -24.828 -26.328 1 85.31 585 ILE B C 1
ATOM 13907 O O . ILE B 1 585 ? -27.969 -23.828 -27.031 1 85.31 585 ILE B O 1
ATOM 13911 N N . GLU B 1 586 ? -28.188 -24.75 -25.047 1 77.94 586 GLU B N 1
ATOM 13912 C CA . GLU B 1 586 ? -28.031 -23.484 -24.344 1 77.94 586 GLU B CA 1
ATOM 13913 C C . GLU B 1 586 ? -26.609 -22.953 -24.469 1 77.94 586 GLU B C 1
ATOM 13915 O O . GLU B 1 586 ? -26.422 -21.734 -24.594 1 77.94 586 GLU B O 1
ATOM 13920 N N . ALA B 1 587 ? -25.688 -23.844 -24.344 1 73.38 587 ALA B N 1
ATOM 13921 C CA . ALA B 1 587 ? -24.281 -23.438 -24.297 1 73.38 587 ALA B CA 1
ATOM 13922 C C . ALA B 1 587 ? -23.766 -23.156 -25.703 1 73.38 587 ALA B C 1
ATOM 13924 O O . ALA B 1 587 ? -22.938 -22.266 -25.906 1 73.38 587 ALA B O 1
ATOM 13925 N N . TYR B 1 588 ? -24.156 -23.969 -26.734 1 70.69 588 TYR B N 1
ATOM 13926 C CA . TYR B 1 588 ? -23.5 -23.906 -28.047 1 70.69 588 TYR B CA 1
ATOM 13927 C C . TYR B 1 588 ? -24.516 -23.531 -29.125 1 70.69 588 TYR B C 1
ATOM 13929 O O . TYR B 1 588 ? -24.156 -23.453 -30.297 1 70.69 588 TYR B O 1
ATOM 13937 N N . GLY B 1 589 ? -25.766 -23.25 -28.734 1 67.38 589 GLY B N 1
ATOM 13938 C CA . GLY B 1 589 ? -26.797 -22.891 -29.703 1 67.38 589 GLY B CA 1
ATOM 13939 C C . GLY B 1 589 ? -26.406 -21.703 -30.562 1 67.38 589 GLY B C 1
ATOM 13940 O O . GLY B 1 589 ? -26.688 -21.672 -31.766 1 67.38 589 GLY B O 1
ATOM 13941 N N . ARG B 1 590 ? -25.656 -20.828 -30 1 60.94 590 ARG B N 1
ATOM 13942 C CA . ARG B 1 590 ? -25.281 -19.594 -30.688 1 60.94 590 ARG B CA 1
ATOM 13943 C C . ARG B 1 590 ? -24.156 -19.844 -31.688 1 60.94 590 ARG B C 1
ATOM 13945 O O . ARG B 1 590 ? -23.922 -19.031 -32.594 1 60.94 590 ARG B O 1
ATOM 13952 N N . LYS B 1 591 ? -23.438 -21.062 -31.438 1 62.84 591 LYS B N 1
ATOM 13953 C CA . LYS B 1 591 ? -22.281 -21.391 -32.281 1 62.84 591 LYS B CA 1
ATOM 13954 C C . LYS B 1 591 ? -22.719 -22.094 -33.562 1 62.84 591 LYS B C 1
ATOM 13956 O O . LYS B 1 591 ? -21.922 -22.328 -34.469 1 62.84 591 LYS B O 1
ATOM 13961 N N . GLY B 1 592 ? -23.969 -22.453 -33.75 1 73.25 592 GLY B N 1
ATOM 13962 C CA . GLY B 1 592 ? -24.484 -23.031 -34.969 1 73.25 592 GLY B CA 1
ATOM 13963 C C . GLY B 1 592 ? -24.938 -24.453 -34.844 1 73.25 592 GLY B C 1
ATOM 13964 O O . GLY B 1 592 ? -24.516 -25.156 -33.906 1 73.25 592 GLY B O 1
ATOM 13965 N N . GLU B 1 593 ? -25.719 -24.781 -35.688 1 80.44 593 GLU B N 1
ATOM 13966 C CA . GLU B 1 593 ? -26.344 -26.109 -35.656 1 80.44 593 GLU B CA 1
ATOM 13967 C C . GLU B 1 593 ? -25.312 -27.219 -35.875 1 80.44 593 GLU B C 1
ATOM 13969 O O . GLU B 1 593 ? -25.438 -28.297 -35.312 1 80.44 593 GLU B O 1
ATOM 13974 N N . LYS B 1 594 ? -24.359 -26.938 -36.562 1 83.56 594 LYS B N 1
ATOM 13975 C CA . LYS B 1 594 ? -23.312 -27.938 -36.812 1 83.56 594 LYS B CA 1
ATOM 13976 C C . LYS B 1 594 ? -22.594 -28.297 -35.5 1 83.56 594 LYS B C 1
ATOM 13978 O O . LYS B 1 594 ? -22.359 -29.469 -35.219 1 83.56 594 LYS B O 1
ATOM 13983 N N . VAL B 1 595 ? -22.266 -27.344 -34.781 1 83.31 595 VAL B N 1
ATOM 13984 C CA . VAL B 1 595 ? -21.562 -27.562 -33.5 1 83.31 595 VAL B CA 1
ATOM 13985 C C . VAL B 1 595 ? -22.469 -28.297 -32.531 1 83.31 595 VAL B C 1
ATOM 13987 O O . VAL B 1 595 ? -22.031 -29.172 -31.797 1 83.31 595 VAL B O 1
ATOM 13990 N N . VAL B 1 596 ? -23.734 -27.953 -32.531 1 88.69 596 VAL B N 1
ATOM 13991 C CA . VAL B 1 596 ? -24.703 -28.609 -31.672 1 88.69 596 VAL B CA 1
ATOM 13992 C C . VAL B 1 596 ? -24.812 -30.094 -32.031 1 88.69 596 VAL B C 1
ATOM 13994 O O . VAL B 1 596 ? -24.781 -30.969 -31.172 1 88.69 596 VAL B O 1
ATOM 13997 N N . ASN B 1 597 ? -24.891 -30.359 -33.312 1 90.06 597 ASN B N 1
ATOM 13998 C CA . ASN B 1 597 ? -25.031 -31.734 -33.781 1 90.06 597 ASN B CA 1
ATOM 13999 C C . ASN B 1 597 ? -23.781 -32.562 -33.5 1 90.06 597 ASN B C 1
ATOM 14001 O O . ASN B 1 597 ? -23.859 -33.75 -33.219 1 90.06 597 ASN B O 1
ATOM 14005 N N . MET B 1 598 ? -22.656 -32.031 -33.656 1 91.25 598 MET B N 1
ATOM 14006 C CA . MET B 1 598 ? -21.406 -32.688 -33.312 1 91.25 598 MET B CA 1
ATOM 14007 C C . MET B 1 598 ? -21.406 -33.094 -31.844 1 91.25 598 MET B C 1
ATOM 14009 O O . MET B 1 598 ? -20.969 -34.219 -31.5 1 91.25 598 MET B O 1
ATOM 14013 N N . ASN B 1 599 ? -21.938 -32.219 -31.016 1 91.25 599 ASN B N 1
ATOM 14014 C CA . ASN B 1 599 ? -22 -32.531 -29.594 1 91.25 599 ASN B CA 1
ATOM 14015 C C . ASN B 1 599 ? -23.031 -33.594 -29.297 1 91.25 599 ASN B C 1
ATOM 14017 O O . ASN B 1 599 ? -22.859 -34.438 -28.391 1 91.25 599 ASN B O 1
ATOM 14021 N N . PHE B 1 600 ? -24.156 -33.594 -30.031 1 93.06 600 PHE B N 1
ATOM 14022 C CA . PHE B 1 600 ? -25.141 -34.656 -29.891 1 93.06 600 PHE B CA 1
ATOM 14023 C C . PHE B 1 600 ? -24.531 -36 -30.25 1 93.06 600 PHE B C 1
ATOM 14025 O O . PHE B 1 600 ? -24.75 -37 -29.547 1 93.06 600 PHE B O 1
ATOM 14032 N N . GLU B 1 601 ? -23.828 -36 -31.328 1 93.69 601 GLU B N 1
ATOM 14033 C CA . GLU B 1 601 ? -23.156 -37.219 -31.734 1 93.69 601 GLU B CA 1
ATOM 14034 C C . GLU B 1 601 ? -22.125 -37.656 -30.703 1 93.69 601 GLU B C 1
ATOM 14036 O O . GLU B 1 601 ? -21.938 -38.844 -30.469 1 93.69 601 GLU B O 1
ATOM 14041 N N . ALA B 1 602 ? -21.406 -36.75 -30.188 1 93.81 602 ALA B N 1
ATOM 14042 C CA . ALA B 1 602 ? -20.438 -37.062 -29.156 1 93.81 602 ALA B CA 1
ATOM 14043 C C . ALA B 1 602 ? -21.094 -37.719 -27.953 1 93.81 602 ALA B C 1
ATOM 14045 O O . ALA B 1 602 ? -20.531 -38.656 -27.359 1 93.81 602 ALA B O 1
ATOM 14046 N N . ILE B 1 603 ? -22.25 -37.219 -27.578 1 94.12 603 ILE B N 1
ATOM 14047 C CA . ILE B 1 603 ? -23 -37.812 -26.469 1 94.12 603 ILE B CA 1
ATOM 14048 C C . ILE B 1 603 ? -23.375 -39.25 -26.781 1 94.12 603 ILE B C 1
ATOM 14050 O O . ILE B 1 603 ? -23.172 -40.156 -25.969 1 94.12 603 ILE B O 1
ATOM 14054 N N . ASP B 1 604 ? -23.859 -39.469 -27.938 1 94.38 604 ASP B N 1
ATOM 14055 C CA . ASP B 1 604 ? -24.312 -40.812 -28.344 1 94.38 604 ASP B CA 1
ATOM 14056 C C . ASP B 1 604 ? -23.141 -41.781 -28.406 1 94.38 604 ASP B C 1
ATOM 14058 O O . ASP B 1 604 ? -23.25 -42.906 -27.938 1 94.38 604 ASP B O 1
ATOM 14062 N N . ARG B 1 605 ? -22.109 -41.344 -28.953 1 93.94 605 ARG B N 1
ATOM 14063 C CA . ARG B 1 605 ? -20.922 -42.188 -29.062 1 93.94 605 ARG B CA 1
ATOM 14064 C C . ARG B 1 605 ? -20.297 -42.438 -27.703 1 93.94 605 ARG B C 1
ATOM 14066 O O . ARG B 1 605 ? -19.734 -43.5 -27.453 1 93.94 605 ARG B O 1
ATOM 14073 N N . GLY B 1 606 ? -20.375 -41.469 -26.859 1 93.5 606 GLY B N 1
ATOM 14074 C CA . GLY B 1 606 ? -19.859 -41.656 -25.5 1 93.5 606 GLY B CA 1
ATOM 14075 C C . GLY B 1 606 ? -20.578 -42.75 -24.734 1 93.5 606 GLY B C 1
ATOM 14076 O O . GLY B 1 606 ? -19.969 -43.406 -23.891 1 93.5 606 GLY B O 1
ATOM 14077 N N . ILE B 1 607 ? -21.812 -42.938 -25.047 1 94.25 607 ILE B N 1
ATOM 14078 C CA . ILE B 1 607 ? -22.625 -43.969 -24.391 1 94.25 607 ILE B CA 1
ATOM 14079 C C . ILE B 1 607 ? -22.391 -45.312 -25.031 1 94.25 607 ILE B C 1
ATOM 14081 O O . ILE B 1 607 ? -22.266 -46.344 -24.344 1 94.25 607 ILE B O 1
ATOM 14085 N N . SER B 1 608 ? -22.219 -45.312 -26.297 1 93.75 608 SER B N 1
ATOM 14086 C CA . SER B 1 608 ? -22.234 -46.562 -27.031 1 93.75 608 SER B CA 1
ATOM 14087 C C . SER B 1 608 ? -20.828 -47.156 -27.156 1 93.75 608 SER B C 1
ATOM 14089 O O . SER B 1 608 ? -20.656 -48.344 -27.422 1 93.75 608 SER B O 1
ATOM 14091 N N . SER B 1 609 ? -19.844 -46.375 -26.969 1 94.56 609 SER B N 1
ATOM 14092 C CA . SER B 1 609 ? -18.484 -46.812 -27.312 1 94.56 609 SER B CA 1
ATOM 14093 C C . SER B 1 609 ? -17.734 -47.344 -26.094 1 94.56 609 SER B C 1
ATOM 14095 O O . SER B 1 609 ? -16.562 -47.656 -26.172 1 94.56 609 SER B O 1
ATOM 14097 N N . ILE B 1 610 ? -18.375 -47.469 -24.969 1 96.31 610 ILE B N 1
ATOM 14098 C CA . ILE B 1 610 ? -17.766 -47.938 -23.75 1 96.31 610 ILE B CA 1
ATOM 14099 C C . ILE B 1 610 ? -17.547 -49.469 -23.828 1 96.31 610 ILE B C 1
ATOM 14101 O O . ILE B 1 610 ? -18.438 -50.188 -24.312 1 96.31 610 ILE B O 1
ATOM 14105 N N . LYS B 1 611 ? -16.375 -49.875 -23.406 1 96 611 LYS B N 1
ATOM 14106 C CA . LYS B 1 611 ? -16.078 -51.312 -23.406 1 96 611 LYS B CA 1
ATOM 14107 C C . LYS B 1 611 ? -15.688 -51.781 -22 1 96 611 LYS B C 1
ATOM 14109 O O . LYS B 1 611 ? -14.773 -51.219 -21.391 1 96 611 LYS B O 1
ATOM 14114 N N . LYS B 1 612 ? -16.328 -52.719 -21.562 1 96.19 612 LYS B N 1
ATOM 14115 C CA . LYS B 1 612 ? -15.945 -53.344 -20.297 1 96.19 612 LYS B CA 1
ATOM 14116 C C . LYS B 1 612 ? -14.781 -54.312 -20.469 1 96.19 612 LYS B C 1
ATOM 14118 O O . LYS B 1 612 ? -14.805 -55.156 -21.359 1 96.19 612 LYS B O 1
ATOM 14123 N N . VAL B 1 613 ? -13.82 -54.156 -19.75 1 96.38 613 VAL B N 1
ATOM 14124 C CA . VAL B 1 613 ? -12.617 -54.969 -19.844 1 96.38 613 VAL B CA 1
ATOM 14125 C C . VAL B 1 613 ? -12.758 -56.219 -18.953 1 96.38 613 VAL B C 1
ATOM 14127 O O . VAL B 1 613 ? -13.188 -56.094 -17.797 1 96.38 613 VAL B O 1
ATOM 14130 N N . GLU B 1 614 ? -12.453 -57.312 -19.516 1 92.31 614 GLU B N 1
ATOM 14131 C CA . GLU B 1 614 ? -12.422 -58.531 -18.703 1 92.31 614 GLU B CA 1
ATOM 14132 C C . GLU B 1 614 ? -11.156 -58.562 -17.844 1 92.31 614 GLU B C 1
ATOM 14134 O O . GLU B 1 614 ? -10.047 -58.625 -18.375 1 92.31 614 GLU B O 1
ATOM 14139 N N . VAL B 1 615 ? -11.359 -58.531 -16.547 1 94.5 615 VAL B N 1
ATOM 14140 C CA . VAL B 1 615 ? -10.242 -58.5 -15.617 1 94.5 615 VAL B CA 1
ATOM 14141 C C . VAL B 1 615 ? -9.734 -59.938 -15.391 1 94.5 615 VAL B C 1
ATOM 14143 O O . VAL B 1 615 ? -10.477 -60.781 -14.898 1 94.5 615 VAL B O 1
ATOM 14146 N N . LYS B 1 616 ? -8.594 -60.156 -15.695 1 92.44 616 LYS B N 1
ATOM 14147 C CA . LYS B 1 616 ? -7.992 -61.5 -15.57 1 92.44 616 LYS B CA 1
ATOM 14148 C C . LYS B 1 616 ? -7.496 -61.75 -14.148 1 92.44 616 LYS B C 1
ATOM 14150 O O . LYS B 1 616 ? -6.957 -60.844 -13.508 1 92.44 616 LYS B O 1
ATOM 14155 N N . GLU B 1 617 ? -7.621 -62.875 -13.883 1 91.94 617 GLU B N 1
ATOM 14156 C CA . GLU B 1 617 ? -7.168 -63.281 -12.555 1 91.94 617 GLU B CA 1
ATOM 14157 C C . GLU B 1 617 ? -5.648 -63.219 -12.438 1 91.94 617 GLU B C 1
ATOM 14159 O O . GLU B 1 617 ? -5.117 -62.906 -11.367 1 91.94 617 GLU B O 1
ATOM 14164 N N . ALA B 1 618 ? -4.965 -63.344 -13.484 1 91.81 618 ALA B N 1
ATOM 14165 C CA . ALA B 1 618 ? -3.506 -63.281 -13.523 1 91.81 618 ALA B CA 1
ATOM 14166 C C . ALA B 1 618 ? -2.979 -61.906 -13.133 1 91.81 618 ALA B C 1
ATOM 14168 O O . ALA B 1 618 ? -1.825 -61.781 -12.719 1 91.81 618 ALA B O 1
ATOM 14169 N N . TRP B 1 619 ? -3.857 -60.938 -13.219 1 93.31 619 TRP B N 1
ATOM 14170 C CA . TRP B 1 619 ? -3.451 -59.562 -12.898 1 93.31 619 TRP B CA 1
ATOM 14171 C C . TRP B 1 619 ? -3.123 -59.438 -11.414 1 93.31 619 TRP B C 1
ATOM 14173 O O . TRP B 1 619 ? -2.34 -58.562 -11.023 1 93.31 619 TRP B O 1
ATOM 14183 N N . LYS B 1 620 ? -3.59 -60.219 -10.578 1 92.31 620 LYS B N 1
ATOM 14184 C CA . LYS B 1 620 ? -3.367 -60.188 -9.141 1 92.31 620 LYS B CA 1
ATOM 14185 C C . LYS B 1 620 ? -1.91 -60.5 -8.805 1 92.31 620 LYS B C 1
ATOM 14187 O O . LYS B 1 620 ? -1.405 -60.062 -7.762 1 92.31 620 LYS B O 1
ATOM 14192 N N . LYS B 1 621 ? -1.261 -61.188 -9.641 1 88.19 621 LYS B N 1
ATOM 14193 C CA . LYS B 1 621 ? 0.088 -61.656 -9.344 1 88.19 621 LYS B CA 1
ATOM 14194 C C . LYS B 1 621 ? 1.126 -60.906 -10.188 1 88.19 621 LYS B C 1
ATOM 14196 O O . LYS B 1 621 ? 2.295 -61.312 -10.219 1 88.19 621 LYS B O 1
ATOM 14201 N N . CYS B 1 622 ? 0.623 -59.969 -10.867 1 87.06 622 CYS B N 1
ATOM 14202 C CA . CYS B 1 622 ? 1.569 -59.188 -11.68 1 87.06 622 CYS B CA 1
ATOM 14203 C C . CYS B 1 622 ? 2.676 -58.594 -10.812 1 87.06 622 CYS B C 1
ATOM 14205 O O . CYS B 1 622 ? 2.408 -58.062 -9.734 1 87.06 622 CYS B O 1
ATOM 14207 N N . GLU B 1 623 ? 3.904 -58.875 -11.109 1 79.62 623 GLU B N 1
ATOM 14208 C CA . GLU B 1 623 ? 5.051 -58.344 -10.367 1 79.62 623 GLU B CA 1
ATOM 14209 C C . GLU B 1 623 ? 5.41 -56.938 -10.812 1 79.62 623 GLU B C 1
ATOM 14211 O O . GLU B 1 623 ? 5.238 -56.594 -11.984 1 79.62 623 GLU B O 1
ATOM 14216 N N . ASP B 1 624 ? 5.742 -56.156 -9.789 1 75.06 624 ASP B N 1
ATOM 14217 C CA . ASP B 1 624 ? 6.148 -54.781 -10.078 1 75.06 624 ASP B CA 1
ATOM 14218 C C . ASP B 1 624 ? 7.336 -54.75 -11.031 1 75.06 624 ASP B C 1
ATOM 14220 O O . ASP B 1 624 ? 8.195 -55.625 -10.992 1 75.06 624 ASP B O 1
ATOM 14224 N N . ILE B 1 625 ? 7.203 -54 -12.133 1 63.19 625 ILE B N 1
ATOM 14225 C CA . ILE B 1 625 ? 8.367 -53.812 -12.992 1 63.19 625 ILE B CA 1
ATOM 14226 C C . ILE B 1 625 ? 9.43 -53 -12.242 1 63.19 625 ILE B C 1
ATOM 14228 O O . ILE B 1 625 ? 9.109 -52.094 -11.469 1 63.19 625 ILE B O 1
ATOM 14232 N N . ASP B 1 626 ? 10.609 -53.5 -12.258 1 56.16 626 ASP B N 1
ATOM 14233 C CA . ASP B 1 626 ? 11.734 -52.812 -11.633 1 56.16 626 ASP B CA 1
ATOM 14234 C C . ASP B 1 626 ? 11.789 -51.344 -12.062 1 56.16 626 ASP B C 1
ATOM 14236 O O . ASP B 1 626 ? 11.766 -51.062 -13.258 1 56.16 626 ASP B O 1
ATOM 14240 N N . GLU B 1 627 ? 11.461 -50.5 -11.039 1 57.81 627 GLU B N 1
ATOM 14241 C CA . GLU B 1 627 ? 11.555 -49.094 -11.328 1 57.81 627 GLU B CA 1
ATOM 14242 C C . GLU B 1 627 ? 12.953 -48.688 -11.797 1 57.81 627 GLU B C 1
ATOM 14244 O O . GLU B 1 627 ? 13.938 -49.312 -11.391 1 57.81 627 GLU B O 1
ATOM 14249 N N . GLU B 1 628 ? 13.078 -48.031 -12.961 1 62.78 628 GLU B N 1
ATOM 14250 C CA . GLU B 1 628 ? 14.352 -47.5 -13.43 1 62.78 628 GLU B CA 1
ATOM 14251 C C . GLU B 1 628 ? 15.172 -46.938 -12.273 1 62.78 628 GLU B C 1
ATOM 14253 O O . GLU B 1 628 ? 14.617 -46.344 -11.344 1 62.78 628 GLU B O 1
ATOM 14258 N N . ASP B 1 629 ? 16.406 -47.344 -12.18 1 65.06 629 ASP B N 1
ATOM 14259 C CA . ASP B 1 629 ? 17.344 -46.812 -11.195 1 65.06 629 ASP B CA 1
ATOM 14260 C C . ASP B 1 629 ? 17.422 -45.281 -11.281 1 65.06 629 ASP B C 1
ATOM 14262 O O . ASP B 1 629 ? 17.922 -44.75 -12.273 1 65.06 629 ASP B O 1
ATOM 14266 N N . ARG B 1 630 ? 16.797 -44.625 -10.32 1 76.81 630 ARG B N 1
ATOM 14267 C CA . ARG B 1 630 ? 16.797 -43.156 -10.289 1 76.81 630 ARG B CA 1
ATOM 14268 C C . ARG B 1 630 ? 17.75 -42.656 -9.211 1 76.81 630 ARG B C 1
ATOM 14270 O O . ARG B 1 630 ? 17.578 -41.531 -8.719 1 76.81 630 ARG B O 1
ATOM 14277 N N . SER B 1 631 ? 18.656 -43.406 -8.867 1 75.5 631 SER B N 1
ATOM 14278 C CA . SER B 1 631 ? 19.562 -43.031 -7.785 1 75.5 631 SER B CA 1
ATOM 14279 C C . SER B 1 631 ? 20.453 -41.875 -8.172 1 75.5 631 SER B C 1
ATOM 14281 O O . SER B 1 631 ? 20.969 -41.156 -7.309 1 75.5 631 SER B O 1
ATOM 14283 N N . TYR B 1 632 ? 20.531 -41.562 -9.414 1 83.94 632 TYR B N 1
ATOM 14284 C CA . TYR B 1 632 ? 21.375 -40.469 -9.891 1 83.94 632 TYR B CA 1
ATOM 14285 C C . TYR B 1 632 ? 20.703 -39.125 -9.695 1 83.94 632 TYR B C 1
ATOM 14287 O O . TYR B 1 632 ? 21.359 -38.094 -9.742 1 83.94 632 TYR B O 1
ATOM 14295 N N . LEU B 1 633 ? 19.516 -39.188 -9.312 1 92 633 LEU B N 1
ATOM 14296 C CA . LEU B 1 633 ? 18.797 -37.938 -9.172 1 92 633 LEU B CA 1
ATOM 14297 C C . LEU B 1 633 ? 19.188 -37.219 -7.879 1 92 633 LEU B C 1
ATOM 14299 O O . LEU B 1 633 ? 19.422 -37.875 -6.855 1 92 633 LEU B O 1
ATOM 14303 N N . PRO B 1 634 ? 19.328 -35.906 -7.875 1 94 634 PRO B N 1
ATOM 14304 C CA . PRO B 1 634 ? 19.609 -35.125 -6.652 1 94 634 PRO B CA 1
ATOM 14305 C C . PRO B 1 634 ? 18.562 -35.375 -5.562 1 94 634 PRO B C 1
ATOM 14307 O O . PRO B 1 634 ? 17.391 -35.656 -5.867 1 94 634 PRO B O 1
ATOM 14310 N N . SER B 1 635 ? 19 -35.25 -4.297 1 95.88 635 SER B N 1
ATOM 14311 C CA . SER B 1 635 ? 18.125 -35.469 -3.145 1 95.88 635 SER B CA 1
ATOM 14312 C C . SER B 1 635 ? 16.875 -34.594 -3.225 1 95.88 635 SER B C 1
ATOM 14314 O O . SER B 1 635 ? 15.773 -35.062 -2.941 1 95.88 635 SER B O 1
ATOM 14316 N N . PHE B 1 636 ? 17.016 -33.344 -3.596 1 96.44 636 PHE B N 1
ATOM 14317 C CA . PHE B 1 636 ? 15.891 -32.438 -3.699 1 96.44 636 PHE B CA 1
ATOM 14318 C C . PHE B 1 636 ? 14.844 -32.969 -4.668 1 96.44 636 PHE B C 1
ATOM 14320 O O . PHE B 1 636 ? 13.641 -32.812 -4.43 1 96.44 636 PHE B O 1
ATOM 14327 N N . ILE B 1 637 ? 15.219 -33.531 -5.762 1 96.88 637 ILE B N 1
ATOM 14328 C CA . ILE B 1 637 ? 14.289 -34.062 -6.75 1 96.88 637 ILE B CA 1
ATOM 14329 C C . ILE B 1 637 ? 13.523 -35.25 -6.145 1 96.88 637 ILE B C 1
ATOM 14331 O O . ILE B 1 637 ? 12.289 -35.312 -6.242 1 96.88 637 ILE B O 1
ATOM 14335 N N . LYS B 1 638 ? 14.195 -36.094 -5.457 1 95.19 638 LYS B N 1
ATOM 14336 C CA . LYS B 1 638 ? 13.594 -37.312 -4.922 1 95.19 638 LYS B CA 1
ATOM 14337 C C . LYS B 1 638 ? 12.68 -37 -3.74 1 95.19 638 LYS B C 1
ATOM 14339 O O . LYS B 1 638 ? 11.617 -37.625 -3.594 1 95.19 638 LYS B O 1
ATOM 14344 N N . GLU B 1 639 ? 13.086 -36.062 -2.971 1 95.94 639 GLU B N 1
ATOM 14345 C CA . GLU B 1 639 ? 12.438 -35.875 -1.677 1 95.94 639 GLU B CA 1
ATOM 14346 C C . GLU B 1 639 ? 11.391 -34.75 -1.736 1 95.94 639 GLU B C 1
ATOM 14348 O O . GLU B 1 639 ? 10.492 -34.719 -0.901 1 95.94 639 GLU B O 1
ATOM 14353 N N . ILE B 1 640 ? 11.5 -33.812 -2.637 1 95.88 640 ILE B N 1
ATOM 14354 C CA . ILE B 1 640 ? 10.617 -32.656 -2.666 1 95.88 640 ILE B CA 1
ATOM 14355 C C . ILE B 1 640 ? 9.891 -32.594 -4.004 1 95.88 640 ILE B C 1
ATOM 14357 O O . ILE B 1 640 ? 8.664 -32.75 -4.059 1 95.88 640 ILE B O 1
ATOM 14361 N N . SER B 1 641 ? 10.602 -32.438 -5.109 1 95.25 641 SER B N 1
ATOM 14362 C CA . SER B 1 641 ? 10.016 -32.188 -6.422 1 95.25 641 SER B CA 1
ATOM 14363 C C . SER B 1 641 ? 9.141 -33.344 -6.883 1 95.25 641 SER B C 1
ATOM 14365 O O . SER B 1 641 ? 8.008 -33.125 -7.32 1 95.25 641 SER B O 1
ATOM 14367 N N . ASP B 1 642 ? 9.656 -34.594 -6.832 1 93.88 642 ASP B N 1
ATOM 14368 C CA . ASP B 1 642 ? 8.93 -35.75 -7.332 1 93.88 642 ASP B CA 1
ATOM 14369 C C . ASP B 1 642 ? 7.645 -35.969 -6.539 1 93.88 642 ASP B C 1
ATOM 14371 O O . ASP B 1 642 ? 6.57 -36.156 -7.125 1 93.88 642 ASP B O 1
ATOM 14375 N N . PRO B 1 643 ? 7.75 -35.938 -5.191 1 93.88 643 PRO B N 1
ATOM 14376 C CA . PRO B 1 643 ? 6.508 -36.125 -4.438 1 93.88 643 PRO B CA 1
ATOM 14377 C C . PRO B 1 643 ? 5.461 -35.062 -4.77 1 93.88 643 PRO B C 1
ATOM 14379 O O . PRO B 1 643 ? 4.273 -35.375 -4.887 1 93.88 643 PRO B O 1
ATOM 14382 N N . ILE B 1 644 ? 5.805 -33.812 -4.883 1 93.25 644 ILE B N 1
ATOM 14383 C CA . ILE B 1 644 ? 4.875 -32.75 -5.215 1 93.25 644 ILE B CA 1
ATOM 14384 C C . ILE B 1 644 ? 4.246 -33 -6.582 1 93.25 644 ILE B C 1
ATOM 14386 O O . ILE B 1 644 ? 3.025 -32.938 -6.734 1 93.25 644 ILE B O 1
ATOM 14390 N N . ASN B 1 645 ? 5.078 -33.375 -7.559 1 90.69 645 ASN B N 1
ATOM 14391 C CA . ASN B 1 645 ? 4.613 -33.562 -8.93 1 90.69 645 ASN B CA 1
ATOM 14392 C C . ASN B 1 645 ? 3.764 -34.812 -9.062 1 90.69 645 ASN B C 1
ATOM 14394 O O . ASN B 1 645 ? 2.957 -34.938 -9.992 1 90.69 645 ASN B O 1
ATOM 14398 N N . LYS B 1 646 ? 3.961 -35.812 -8.141 1 89.31 646 LYS B N 1
ATOM 14399 C CA . LYS B 1 646 ? 3.17 -37.031 -8.133 1 89.31 646 LYS B CA 1
ATOM 14400 C C . LYS B 1 646 ? 1.91 -36.875 -7.285 1 89.31 646 LYS B C 1
ATOM 14402 O O . LYS B 1 646 ? 1.212 -37.844 -7.008 1 89.31 646 LYS B O 1
ATOM 14407 N N . LEU B 1 647 ? 1.599 -35.625 -6.832 1 89.94 647 LEU B N 1
ATOM 14408 C CA . LEU B 1 647 ? 0.447 -35.312 -6 1 89.94 647 LEU B CA 1
ATOM 14409 C C . LEU B 1 647 ? 0.556 -35.969 -4.633 1 89.94 647 LEU B C 1
ATOM 14411 O O . LEU B 1 647 ? -0.452 -36.406 -4.059 1 89.94 647 LEU B O 1
ATOM 14415 N N . GLU B 1 648 ? 1.779 -36.156 -4.152 1 92.06 648 GLU B N 1
ATOM 14416 C CA . GLU B 1 648 ? 2.033 -36.75 -2.848 1 92.06 648 GLU B CA 1
ATOM 14417 C C . GLU B 1 648 ? 2.736 -35.781 -1.911 1 92.06 648 GLU B C 1
ATOM 14419 O O . GLU B 1 648 ? 3.373 -36.188 -0.939 1 92.06 648 GLU B O 1
ATOM 14424 N N . GLY B 1 649 ? 2.652 -34.531 -2.229 1 92.38 649 GLY B N 1
ATOM 14425 C CA . GLY B 1 649 ? 3.318 -33.531 -1.432 1 92.38 649 GLY B CA 1
ATOM 14426 C C . GLY B 1 649 ? 2.816 -33.469 -0.001 1 92.38 649 GLY B C 1
ATOM 14427 O O . GLY B 1 649 ? 3.559 -33.094 0.907 1 92.38 649 GLY B O 1
ATOM 14428 N N . ASN B 1 650 ? 1.582 -33.844 0.278 1 92.88 650 ASN B N 1
ATOM 14429 C CA . ASN B 1 650 ? 0.976 -33.812 1.604 1 92.88 650 ASN B CA 1
ATOM 14430 C C . ASN B 1 650 ? 1.754 -34.688 2.602 1 92.88 650 ASN B C 1
ATOM 14432 O O . ASN B 1 650 ? 1.696 -34.438 3.809 1 92.88 650 ASN B O 1
ATOM 14436 N N . SER B 1 651 ? 2.486 -35.625 2.119 1 92.69 651 SER B N 1
ATOM 14437 C CA . SER B 1 651 ? 3.162 -36.594 2.984 1 92.69 651 SER B CA 1
ATOM 14438 C C . SER B 1 651 ? 4.559 -36.094 3.361 1 92.69 651 SER B C 1
ATOM 14440 O O . SER B 1 651 ? 5.238 -36.719 4.18 1 92.69 651 SER B O 1
ATOM 14442 N N . ILE B 1 652 ? 5.027 -35.031 2.76 1 96.25 652 ILE B N 1
ATOM 14443 C CA . ILE B 1 652 ? 6.352 -34.5 3.064 1 96.25 652 ILE B CA 1
ATOM 14444 C C . ILE B 1 652 ? 6.391 -34 4.508 1 96.25 652 ILE B C 1
ATOM 14446 O O . ILE B 1 652 ? 5.527 -33.219 4.922 1 96.25 652 ILE B O 1
ATOM 14450 N N . LYS B 1 653 ? 7.359 -34.438 5.297 1 96.88 653 LYS B N 1
ATOM 14451 C CA . LYS B 1 653 ? 7.492 -34.062 6.703 1 96.88 653 LYS B CA 1
ATOM 14452 C C . LYS B 1 653 ? 8.242 -32.75 6.859 1 96.88 653 LYS B C 1
ATOM 14454 O O . LYS B 1 653 ? 8.953 -32.312 5.945 1 96.88 653 LYS B O 1
ATOM 14459 N N . VAL B 1 654 ? 8.07 -32.094 8.078 1 97.31 654 VAL B N 1
ATOM 14460 C CA . VAL B 1 654 ? 8.742 -30.828 8.359 1 97.31 654 VAL B CA 1
ATOM 14461 C C . VAL B 1 654 ? 10.258 -31.047 8.375 1 97.31 654 VAL B C 1
ATOM 14463 O O . VAL B 1 654 ? 11.016 -30.188 7.91 1 97.31 654 VAL B O 1
ATOM 14466 N N . SER B 1 655 ? 10.742 -32.219 8.836 1 97.5 655 SER B N 1
ATOM 14467 C CA . SER B 1 655 ? 12.172 -32.5 8.891 1 97.5 655 SER B CA 1
ATOM 14468 C C . SER B 1 655 ? 12.781 -32.562 7.496 1 97.5 655 SER B C 1
ATOM 14470 O O . SER B 1 655 ? 13.938 -32.156 7.305 1 97.5 655 SER B O 1
ATOM 14472 N N . THR B 1 656 ? 11.977 -33.031 6.484 1 97.69 656 THR B N 1
ATOM 14473 C CA . THR B 1 656 ? 12.453 -33.094 5.105 1 97.69 656 THR B CA 1
ATOM 14474 C C . THR B 1 656 ? 12.688 -31.703 4.547 1 97.69 656 THR B C 1
ATOM 14476 O O . THR B 1 656 ? 13.648 -31.484 3.803 1 97.69 656 THR B O 1
ATOM 14479 N N . ILE B 1 657 ? 11.875 -30.781 4.938 1 96.5 657 ILE B N 1
ATOM 14480 C CA . ILE B 1 657 ? 12.008 -29.391 4.523 1 96.5 657 ILE B CA 1
ATOM 14481 C C . ILE B 1 657 ? 13.328 -28.828 5.047 1 96.5 657 ILE B C 1
ATOM 14483 O O . ILE B 1 657 ? 14.078 -28.188 4.305 1 96.5 657 ILE B O 1
ATOM 14487 N N . ILE B 1 658 ? 13.602 -29.047 6.316 1 96.44 658 ILE B N 1
ATOM 14488 C CA . ILE B 1 658 ? 14.805 -28.547 6.969 1 96.44 658 ILE B CA 1
ATOM 14489 C C . ILE B 1 658 ? 16.031 -29.234 6.383 1 96.44 658 ILE B C 1
ATOM 14491 O O . ILE B 1 658 ? 17.047 -28.578 6.094 1 96.44 658 ILE B O 1
ATOM 14495 N N . LYS B 1 659 ? 15.938 -30.562 6.164 1 96.75 659 LYS B N 1
ATOM 14496 C CA . LYS B 1 659 ? 17.047 -31.344 5.621 1 96.75 659 LYS B CA 1
ATOM 14497 C C . LYS B 1 659 ? 17.453 -30.828 4.246 1 96.75 659 LYS B C 1
ATOM 14499 O O . LYS B 1 659 ? 18.641 -30.75 3.939 1 96.75 659 LYS B O 1
ATOM 14504 N N . GLU B 1 660 ? 16.484 -30.484 3.436 1 96.31 660 GLU B N 1
ATOM 14505 C CA . GLU B 1 660 ? 16.75 -30.031 2.074 1 96.31 660 GLU B CA 1
ATOM 14506 C C . GLU B 1 660 ? 17.078 -28.547 2.041 1 96.31 660 GLU B C 1
ATOM 14508 O O . GLU B 1 660 ? 17.391 -28 0.983 1 96.31 660 GLU B O 1
ATOM 14513 N N . GLY B 1 661 ? 17.047 -27.891 3.188 1 94.44 661 GLY B N 1
ATOM 14514 C CA . GLY B 1 661 ? 17.469 -26.5 3.316 1 94.44 661 GLY B CA 1
ATOM 14515 C C . GLY B 1 661 ? 16.547 -25.531 2.623 1 94.44 661 GLY B C 1
ATOM 14516 O O . GLY B 1 661 ? 16.984 -24.516 2.078 1 94.44 661 GLY B O 1
ATOM 14517 N N . ILE B 1 662 ? 15.227 -25.812 2.598 1 95.5 662 ILE B N 1
ATOM 14518 C CA . ILE B 1 662 ? 14.344 -24.969 1.809 1 95.5 662 ILE B CA 1
ATOM 14519 C C . ILE B 1 662 ? 13.406 -24.203 2.736 1 95.5 662 ILE B C 1
ATOM 14521 O O . ILE B 1 662 ? 12.398 -23.656 2.293 1 95.5 662 ILE B O 1
ATOM 14525 N N . GLU B 1 663 ? 13.719 -24.125 4.078 1 94.56 663 GLU B N 1
ATOM 14526 C CA . GLU B 1 663 ? 12.836 -23.469 5.047 1 94.56 663 GLU B CA 1
ATOM 14527 C C . GLU B 1 663 ? 12.734 -21.969 4.773 1 94.56 663 GLU B C 1
ATOM 14529 O O . GLU B 1 663 ? 11.789 -21.312 5.215 1 94.56 663 GLU B O 1
ATOM 14534 N N . ASP B 1 664 ? 13.703 -21.375 4.031 1 96.06 664 ASP B N 1
ATOM 14535 C CA . ASP B 1 664 ? 13.641 -19.953 3.701 1 96.06 664 ASP B CA 1
ATOM 14536 C C . ASP B 1 664 ? 13.086 -19.75 2.295 1 96.06 664 ASP B C 1
ATOM 14538 O O . ASP B 1 664 ? 13.188 -18.641 1.741 1 96.06 664 ASP B O 1
ATOM 14542 N N . GLY B 1 665 ? 12.578 -20.766 1.67 1 96 665 GLY B N 1
ATOM 14543 C CA . GLY B 1 665 ? 11.938 -20.672 0.366 1 96 665 GLY B CA 1
ATOM 14544 C C . GLY B 1 665 ? 12.914 -20.828 -0.787 1 96 665 GLY B C 1
ATOM 14545 O O . GLY B 1 665 ? 12.539 -20.656 -1.948 1 96 665 GLY B O 1
ATOM 14546 N N . SER B 1 666 ? 14.219 -21.219 -0.53 1 97.12 666 SER B N 1
ATOM 14547 C CA . SER B 1 666 ? 15.203 -21.438 -1.58 1 97.12 666 SER B CA 1
ATOM 14548 C C . SER B 1 666 ? 15.047 -22.812 -2.209 1 97.12 666 SER B C 1
ATOM 14550 O O . SER B 1 666 ? 15.336 -23.828 -1.57 1 97.12 666 SER B O 1
ATOM 14552 N N . PHE B 1 667 ? 14.68 -22.844 -3.467 1 97.38 667 PHE B N 1
ATOM 14553 C CA . PHE B 1 667 ? 14.516 -24.109 -4.164 1 97.38 667 PHE B CA 1
ATOM 14554 C C . PHE B 1 667 ? 15.648 -24.328 -5.152 1 97.38 667 PHE B C 1
ATOM 14556 O O . PHE B 1 667 ? 16.281 -23.375 -5.609 1 97.38 667 PHE B O 1
ATOM 14563 N N . MET B 1 668 ? 15.82 -25.547 -5.441 1 96.88 668 MET B N 1
ATOM 14564 C CA . MET B 1 668 ? 16.828 -25.953 -6.422 1 96.88 668 MET B CA 1
ATOM 14565 C C . MET B 1 668 ? 16.469 -25.422 -7.809 1 96.88 668 MET B C 1
ATOM 14567 O O . MET B 1 668 ? 15.305 -25.422 -8.195 1 96.88 668 MET B O 1
ATOM 14571 N N . SER B 1 669 ? 17.484 -24.969 -8.562 1 96.44 669 SER B N 1
ATOM 14572 C CA . SER B 1 669 ? 17.297 -24.516 -9.938 1 96.44 669 SER B CA 1
ATOM 14573 C C . SER B 1 669 ? 17.281 -25.688 -10.906 1 96.44 669 SER B C 1
ATOM 14575 O O . SER B 1 669 ? 17.984 -26.688 -10.695 1 96.44 669 SER B O 1
ATOM 14577 N N . GLY B 1 670 ? 16.469 -25.562 -11.938 1 96.94 670 GLY B N 1
ATOM 14578 C CA . GLY B 1 670 ? 16.5 -26.469 -13.078 1 96.94 670 GLY B CA 1
ATOM 14579 C C . GLY B 1 670 ? 15.844 -27.812 -12.797 1 96.94 670 GLY B C 1
ATOM 14580 O O . GLY B 1 670 ? 16.328 -28.859 -13.25 1 96.94 670 GLY B O 1
ATOM 14581 N N . THR B 1 671 ? 14.766 -27.859 -12.039 1 96.81 671 THR B N 1
ATOM 14582 C CA . THR B 1 671 ? 14.148 -29.125 -11.672 1 96.81 671 THR B CA 1
ATOM 14583 C C . THR B 1 671 ? 13.297 -29.656 -12.82 1 96.81 671 THR B C 1
ATOM 14585 O O . THR B 1 671 ? 13.031 -30.859 -12.891 1 96.81 671 THR B O 1
ATOM 14588 N N . THR B 1 672 ? 12.883 -28.844 -13.781 1 95.75 672 THR B N 1
ATOM 14589 C CA . THR B 1 672 ? 11.992 -29.25 -14.859 1 95.75 672 THR B CA 1
ATOM 14590 C C . THR B 1 672 ? 12.672 -30.25 -15.789 1 95.75 672 THR B C 1
ATOM 14592 O O . THR B 1 672 ? 12.008 -31.047 -16.453 1 95.75 672 THR B O 1
ATOM 14595 N N . GLN B 1 673 ? 14.016 -30.234 -15.867 1 94.94 673 GLN B N 1
ATOM 14596 C CA . GLN B 1 673 ? 14.75 -31.156 -16.75 1 94.94 673 GLN B CA 1
ATOM 14597 C C . GLN B 1 673 ? 14.523 -32.594 -16.328 1 94.94 673 GLN B C 1
ATOM 14599 O O . GLN B 1 673 ? 14.703 -33.531 -17.141 1 94.94 673 GLN B O 1
ATOM 14604 N N . TYR B 1 674 ? 14.047 -32.812 -15.094 1 93.75 674 TYR B N 1
ATOM 14605 C CA . TYR B 1 674 ? 13.883 -34.156 -14.57 1 93.75 674 TYR B CA 1
ATOM 14606 C C . TYR B 1 674 ? 12.438 -34.625 -14.68 1 93.75 674 TYR B C 1
ATOM 14608 O O . TYR B 1 674 ? 12.133 -35.781 -14.516 1 93.75 674 TYR B O 1
ATOM 14616 N N . GLU B 1 675 ? 11.461 -33.781 -14.969 1 89.31 675 GLU B N 1
ATOM 14617 C CA . GLU B 1 675 ? 10.039 -34.094 -14.922 1 89.31 675 GLU B CA 1
ATOM 14618 C C . GLU B 1 675 ? 9.633 -35 -16.094 1 89.31 675 GLU B C 1
ATOM 14620 O O . GLU B 1 675 ? 8.859 -35.938 -15.922 1 89.31 675 GLU B O 1
ATOM 14625 N N . LYS B 1 676 ? 10.156 -34.75 -17.266 1 90 676 LYS B N 1
ATOM 14626 C CA . LYS B 1 676 ? 9.844 -35.5 -18.469 1 90 676 LYS B CA 1
ATOM 14627 C C . LYS B 1 676 ? 8.359 -35.844 -18.547 1 90 676 LYS B C 1
ATOM 14629 O O . LYS B 1 676 ? 7.965 -37 -18.438 1 90 676 LYS B O 1
ATOM 14634 N N . ARG B 1 677 ? 7.477 -34.938 -18.922 1 84 677 ARG B N 1
ATOM 14635 C CA . ARG B 1 677 ? 6.027 -35 -18.797 1 84 677 ARG B CA 1
ATOM 14636 C C . ARG B 1 677 ? 5.406 -35.781 -19.953 1 84 677 ARG B C 1
ATOM 14638 O O . ARG B 1 677 ? 4.41 -36.469 -19.781 1 84 677 ARG B O 1
ATOM 14645 N N . GLY B 1 678 ? 6.012 -35.688 -21.172 1 85.25 678 GLY B N 1
ATOM 14646 C CA . GLY B 1 678 ? 5.484 -36.375 -22.328 1 85.25 678 GLY B CA 1
ATOM 14647 C C . GLY B 1 678 ? 4.039 -36.031 -22.625 1 85.25 678 GLY B C 1
ATOM 14648 O O . GLY B 1 678 ? 3.211 -36.906 -22.844 1 85.25 678 GLY B O 1
ATOM 14649 N N . ILE B 1 679 ? 3.639 -34.75 -22.75 1 81.44 679 ILE B N 1
ATOM 14650 C CA . ILE B 1 679 ? 2.238 -34.344 -22.766 1 81.44 679 ILE B CA 1
ATOM 14651 C C . ILE B 1 679 ? 1.798 -34.094 -24.219 1 81.44 679 ILE B C 1
ATOM 14653 O O . ILE B 1 679 ? 0.601 -34 -24.5 1 81.44 679 ILE B O 1
ATOM 14657 N N . ALA B 1 680 ? 2.797 -33.938 -25.188 1 87.19 680 ALA B N 1
ATOM 14658 C CA . ALA B 1 680 ? 2.451 -33.594 -26.562 1 87.19 680 ALA B CA 1
ATOM 14659 C C . ALA B 1 680 ? 1.847 -34.812 -27.297 1 87.19 680 ALA B C 1
ATOM 14661 O O . ALA B 1 680 ? 2.297 -35.938 -27.109 1 87.19 680 ALA B O 1
ATOM 14662 N N . ILE B 1 681 ? 0.833 -34.531 -28.047 1 80.25 681 ILE B N 1
ATOM 14663 C CA . ILE B 1 681 ? 0.264 -35.562 -28.906 1 80.25 681 ILE B CA 1
ATOM 14664 C C . ILE B 1 681 ? 1.146 -35.75 -30.141 1 80.25 681 ILE B C 1
ATOM 14666 O O . ILE B 1 681 ? 1.464 -36.875 -30.516 1 80.25 681 ILE B O 1
ATOM 14670 N N . ASN B 1 682 ? 1.453 -34.594 -30.766 1 89.25 682 ASN B N 1
ATOM 14671 C CA . ASN B 1 682 ? 2.369 -34.562 -31.891 1 89.25 682 ASN B CA 1
ATOM 14672 C C . ASN B 1 682 ? 3.639 -33.781 -31.562 1 89.25 682 ASN B C 1
ATOM 14674 O O . ASN B 1 682 ? 3.588 -32.781 -30.859 1 89.25 682 ASN B O 1
ATOM 14678 N N . VAL B 1 683 ? 4.742 -34.344 -32.062 1 96.12 683 VAL B N 1
ATOM 14679 C CA . VAL B 1 683 ? 6.031 -33.688 -31.875 1 96.12 683 VAL B CA 1
ATOM 14680 C C . VAL B 1 683 ? 6.707 -33.5 -33.25 1 96.12 683 VAL B C 1
ATOM 14682 O O . VAL B 1 683 ? 6.391 -34.219 -34.188 1 96.12 683 VAL B O 1
ATOM 14685 N N . PRO B 1 684 ? 7.559 -32.531 -33.438 1 97.44 684 PRO B N 1
ATOM 14686 C CA . PRO B 1 684 ? 8.195 -32.312 -34.75 1 97.44 684 PRO B CA 1
ATOM 14687 C C . PRO B 1 684 ? 9.242 -33.375 -35.062 1 97.44 684 PRO B C 1
ATOM 14689 O O . PRO B 1 684 ? 9.969 -33.844 -34.188 1 97.44 684 PRO B O 1
ATOM 14692 N N . GLU B 1 685 ? 9.258 -33.781 -36.25 1 97.62 685 GLU B N 1
ATOM 14693 C CA . GLU B 1 685 ? 10.32 -34.594 -36.812 1 97.62 685 GLU B CA 1
ATOM 14694 C C . GLU B 1 685 ? 11.234 -33.781 -37.719 1 97.62 685 GLU B C 1
ATOM 14696 O O . GLU B 1 685 ? 10.766 -33.062 -38.625 1 97.62 685 GLU B O 1
ATOM 14701 N N . TRP B 1 686 ? 12.562 -33.844 -37.562 1 98 686 TRP B N 1
ATOM 14702 C CA . TRP B 1 686 ? 13.547 -33.094 -38.344 1 98 686 TRP B CA 1
ATOM 14703 C C . TRP B 1 686 ? 13.844 -33.812 -39.656 1 98 686 TRP B C 1
ATOM 14705 O O . TRP B 1 686 ? 14.109 -35 -39.688 1 98 686 TRP B O 1
ATOM 14715 N N . GLN B 1 687 ? 13.703 -33.031 -40.688 1 96.88 687 GLN B N 1
ATOM 14716 C CA . GLN B 1 687 ? 14.094 -33.469 -42.031 1 96.88 687 GLN B CA 1
ATOM 14717 C C . GLN B 1 687 ? 15.445 -32.906 -42.438 1 96.88 687 GLN B C 1
ATOM 14719 O O . GLN B 1 687 ? 15.516 -31.828 -43.031 1 96.88 687 GLN B O 1
ATOM 14724 N N . PRO B 1 688 ? 16.578 -33.688 -42.281 1 96.38 688 PRO B N 1
ATOM 14725 C CA . PRO B 1 688 ? 17.922 -33.125 -42.469 1 96.38 688 PRO B CA 1
ATOM 14726 C C . PRO B 1 688 ? 18.188 -32.625 -43.875 1 96.38 688 PRO B C 1
ATOM 14728 O O . PRO B 1 688 ? 18.875 -31.641 -44.094 1 96.38 688 PRO B O 1
ATOM 14731 N N . ASP B 1 689 ? 17.625 -33.25 -44.906 1 94.12 689 ASP B N 1
ATOM 14732 C CA . ASP B 1 689 ? 17.922 -32.969 -46.312 1 94.12 689 ASP B CA 1
ATOM 14733 C C . ASP B 1 689 ? 17.359 -31.625 -46.719 1 94.12 689 ASP B C 1
ATOM 14735 O O . ASP B 1 689 ? 17.828 -31.016 -47.688 1 94.12 689 ASP B O 1
ATOM 14739 N N . LYS B 1 690 ? 16.422 -31.125 -45.938 1 96.44 690 LYS B N 1
ATOM 14740 C CA . LYS B 1 690 ? 15.766 -29.875 -46.281 1 96.44 690 LYS B CA 1
ATOM 14741 C C . LYS B 1 690 ? 16.266 -28.734 -45.406 1 96.44 690 LYS B C 1
ATOM 14743 O O . LYS B 1 690 ? 16.062 -27.562 -45.75 1 96.44 690 LYS B O 1
ATOM 14748 N N . CYS B 1 691 ? 16.938 -29.016 -44.438 1 97.25 691 CYS B N 1
ATOM 14749 C CA . CYS B 1 691 ? 17.312 -28.047 -43.438 1 97.25 691 CYS B CA 1
ATOM 14750 C C . CYS B 1 691 ? 18.375 -27.078 -43.969 1 97.25 691 CYS B C 1
ATOM 14752 O O . CYS B 1 691 ? 19.391 -27.516 -44.531 1 97.25 691 CYS B O 1
ATOM 14754 N N . VAL B 1 692 ? 18.203 -25.766 -43.781 1 96.5 692 VAL B N 1
ATOM 14755 C CA . VAL B 1 692 ? 19.156 -24.766 -44.25 1 96.5 692 VAL B CA 1
ATOM 14756 C C . VAL B 1 692 ? 20.016 -24.297 -43.062 1 96.5 692 VAL B C 1
ATOM 14758 O O . VAL B 1 692 ? 20.797 -23.344 -43.219 1 96.5 692 VAL B O 1
ATOM 14761 N N . GLN B 1 693 ? 19.906 -24.875 -41.906 1 96.88 693 GLN B N 1
ATOM 14762 C CA . GLN B 1 693 ? 20.734 -24.672 -40.719 1 96.88 693 GLN B CA 1
ATOM 14763 C C . GLN B 1 693 ? 20.703 -23.219 -40.25 1 96.88 693 GLN B C 1
ATOM 14765 O O . GLN B 1 693 ? 21.75 -22.625 -39.969 1 96.88 693 GLN B O 1
ATOM 14770 N N . CYS B 1 694 ? 19.469 -22.594 -40.25 1 96.44 694 CYS B N 1
ATOM 14771 C CA . CYS B 1 694 ? 19.312 -21.188 -39.875 1 96.44 694 CYS B CA 1
ATOM 14772 C C . CYS B 1 694 ? 19.047 -21.047 -38.375 1 96.44 694 CYS B C 1
ATOM 14774 O O . CYS B 1 694 ? 19.141 -19.953 -37.844 1 96.44 694 CYS B O 1
ATOM 14776 N N . ASN B 1 695 ? 18.594 -22.078 -37.656 1 98.06 695 ASN B N 1
ATOM 14777 C CA . ASN B 1 695 ? 18.328 -22.172 -36.219 1 98.06 695 ASN B CA 1
ATOM 14778 C C . ASN B 1 695 ? 17.109 -21.359 -35.812 1 98.06 695 ASN B C 1
ATOM 14780 O O . ASN B 1 695 ? 16.906 -21.094 -34.625 1 98.06 695 ASN B O 1
ATOM 14784 N N . GLN B 1 696 ? 16.203 -20.859 -36.656 1 98.12 696 GLN B N 1
ATOM 14785 C CA . GLN B 1 696 ? 15.016 -20.078 -36.312 1 98.12 696 GLN B CA 1
ATOM 14786 C C . GLN B 1 696 ? 14.008 -20.922 -35.531 1 98.12 696 GLN B C 1
ATOM 14788 O O . GLN B 1 696 ? 13.273 -20.391 -34.688 1 98.12 696 GLN B O 1
ATOM 14793 N N . CYS B 1 697 ? 14 -22.25 -35.875 1 98.06 697 CYS B N 1
ATOM 14794 C CA . CYS B 1 697 ? 13.109 -23.156 -35.156 1 98.06 697 CYS B CA 1
ATOM 14795 C C . CYS B 1 697 ? 13.422 -23.156 -33.656 1 98.06 697 CYS B C 1
ATOM 14797 O O . CYS B 1 697 ? 12.516 -23.094 -32.844 1 98.06 697 CYS B O 1
ATOM 14799 N N . ALA B 1 698 ? 14.711 -23.156 -33.344 1 98.38 698 ALA B N 1
ATOM 14800 C CA . ALA B 1 698 ? 15.141 -23.094 -31.938 1 98.38 698 ALA B CA 1
ATOM 14801 C C . ALA B 1 698 ? 14.898 -21.703 -31.359 1 98.38 698 ALA B C 1
ATOM 14803 O O . ALA B 1 698 ? 14.547 -21.562 -30.188 1 98.38 698 ALA B O 1
ATOM 14804 N N . PHE B 1 699 ? 15.039 -20.688 -32.125 1 98.31 699 PHE B N 1
ATOM 14805 C CA . PHE B 1 699 ? 14.961 -19.297 -31.688 1 98.31 699 PHE B CA 1
ATOM 14806 C C . PHE B 1 699 ? 13.57 -18.984 -31.141 1 98.31 699 PHE B C 1
ATOM 14808 O O . PHE B 1 699 ? 13.445 -18.281 -30.125 1 98.31 699 PHE B O 1
ATOM 14815 N N . VAL B 1 700 ? 12.492 -19.562 -31.719 1 98.06 700 VAL B N 1
ATOM 14816 C CA . VAL B 1 700 ? 11.133 -19.141 -31.391 1 98.06 700 VAL B CA 1
ATOM 14817 C C . VAL B 1 700 ? 10.492 -20.172 -30.469 1 98.06 700 VAL B C 1
ATOM 14819 O O . VAL B 1 700 ? 9.344 -20.016 -30.047 1 98.06 700 VAL B O 1
ATOM 14822 N N . CYS B 1 701 ? 11.172 -21.312 -30.156 1 98 701 CYS B N 1
ATOM 14823 C CA . CYS B 1 701 ? 10.594 -22.359 -29.328 1 98 701 CYS B CA 1
ATOM 14824 C C . CYS B 1 701 ? 10.328 -21.859 -27.922 1 98 701 CYS B C 1
ATOM 14826 O O . CYS B 1 701 ? 11.258 -21.469 -27.203 1 98 701 CYS B O 1
ATOM 14828 N N . PRO B 1 702 ? 9.141 -21.906 -27.469 1 97.25 702 PRO B N 1
ATOM 14829 C CA . PRO B 1 702 ? 8.852 -21.359 -26.141 1 97.25 702 PRO B CA 1
ATOM 14830 C C . PRO B 1 702 ? 9.391 -22.219 -25 1 97.25 702 PRO B C 1
ATOM 14832 O O . PRO B 1 702 ? 9.484 -21.766 -23.859 1 97.25 702 PRO B O 1
ATOM 14835 N N . HIS B 1 703 ? 9.773 -23.484 -25.234 1 97.38 703 HIS B N 1
ATOM 14836 C CA . HIS B 1 703 ? 10.102 -24.391 -24.141 1 97.38 703 HIS B CA 1
ATOM 14837 C C . HIS B 1 703 ? 11.523 -24.938 -24.281 1 97.38 703 HIS B C 1
ATOM 14839 O O . HIS B 1 703 ? 11.945 -25.797 -23.516 1 97.38 703 HIS B O 1
ATOM 14845 N N . ALA B 1 704 ? 12.266 -24.484 -25.266 1 98.12 704 ALA B N 1
ATOM 14846 C CA . ALA B 1 704 ? 13.648 -24.906 -25.516 1 98.12 704 ALA B CA 1
ATOM 14847 C C . ALA B 1 704 ? 13.734 -26.406 -25.734 1 98.12 704 ALA B C 1
ATOM 14849 O O . ALA B 1 704 ? 14.656 -27.062 -25.266 1 98.12 704 ALA B O 1
ATOM 14850 N N . VAL B 1 705 ? 12.828 -26.984 -26.469 1 97.88 705 VAL B N 1
ATOM 14851 C CA . VAL B 1 705 ? 12.758 -28.438 -26.656 1 97.88 705 VAL B CA 1
ATOM 14852 C C . VAL B 1 705 ? 13.508 -28.812 -27.938 1 97.88 705 VAL B C 1
ATOM 14854 O O . VAL B 1 705 ? 13.875 -29.984 -28.125 1 97.88 705 VAL B O 1
ATOM 14857 N N . ILE B 1 706 ? 13.695 -27.891 -28.844 1 98.25 706 ILE B N 1
ATOM 14858 C CA . ILE B 1 706 ? 14.406 -28.062 -30.094 1 98.25 706 ILE B CA 1
ATOM 14859 C C . ILE B 1 706 ? 15.664 -27.203 -30.109 1 98.25 706 ILE B C 1
ATOM 14861 O O . ILE B 1 706 ? 15.617 -26.016 -29.797 1 98.25 706 ILE B O 1
ATOM 14865 N N . ARG B 1 707 ? 16.859 -27.828 -30.422 1 97.81 707 ARG B N 1
ATOM 14866 C CA . ARG B 1 707 ? 18.125 -27.141 -30.328 1 97.81 707 ARG B CA 1
ATOM 14867 C C . ARG B 1 707 ? 19.094 -27.625 -31.406 1 97.81 707 ARG B C 1
ATOM 14869 O O . ARG B 1 707 ? 19.094 -28.797 -31.781 1 97.81 707 ARG B O 1
ATOM 14876 N N . PRO B 1 708 ? 19.938 -26.688 -31.859 1 97.44 708 PRO B N 1
ATOM 14877 C CA . PRO B 1 708 ? 21.031 -27.109 -32.719 1 97.44 708 PRO B CA 1
ATOM 14878 C C . PRO B 1 708 ? 22.25 -27.594 -31.938 1 97.44 708 PRO B C 1
ATOM 14880 O O . PRO B 1 708 ? 22.562 -27.047 -30.891 1 97.44 708 PRO B O 1
ATOM 14883 N N . PHE B 1 709 ? 22.891 -28.594 -32.469 1 96.69 709 PHE B N 1
ATOM 14884 C CA . PHE B 1 709 ? 24.125 -29.125 -31.906 1 96.69 709 PHE B CA 1
ATOM 14885 C C . PHE B 1 709 ? 25.203 -29.297 -32.969 1 96.69 709 PHE B C 1
ATOM 14887 O O . PHE B 1 709 ? 24.875 -29.469 -34.156 1 96.69 709 PHE B O 1
ATOM 14894 N N . LEU B 1 710 ? 26.406 -29.141 -32.594 1 95.44 710 LEU B N 1
ATOM 14895 C CA . LEU B 1 710 ? 27.578 -29.453 -33.406 1 95.44 710 LEU B CA 1
ATOM 14896 C C . LEU B 1 710 ? 28.312 -30.672 -32.875 1 95.44 710 LEU B C 1
ATOM 14898 O O . LEU B 1 710 ? 28.422 -30.859 -31.656 1 95.44 710 LEU B O 1
ATOM 14902 N N . ALA B 1 711 ? 28.688 -31.531 -33.75 1 95.75 711 ALA B N 1
ATOM 14903 C CA . ALA B 1 711 ? 29.406 -32.75 -33.344 1 95.75 711 ALA B CA 1
ATOM 14904 C C . ALA B 1 711 ? 30.594 -33 -34.281 1 95.75 711 ALA B C 1
ATOM 14906 O O . ALA B 1 711 ? 30.578 -32.625 -35.438 1 95.75 711 ALA B O 1
ATOM 14907 N N . THR B 1 712 ? 31.578 -33.656 -33.75 1 93.94 712 THR B N 1
ATOM 14908 C CA . THR B 1 712 ? 32.688 -34.094 -34.562 1 93.94 712 THR B CA 1
ATOM 14909 C C . THR B 1 712 ? 32.344 -35.406 -35.281 1 93.94 712 THR B C 1
ATOM 14911 O O . THR B 1 712 ? 31.375 -36.094 -34.906 1 93.94 712 THR B O 1
ATOM 14914 N N . SER B 1 713 ? 33.188 -35.812 -36.281 1 93.44 713 SER B N 1
ATOM 14915 C CA . SER B 1 713 ? 32.938 -37.062 -36.969 1 93.44 713 SER B CA 1
ATOM 14916 C C . SER B 1 713 ? 33.031 -38.25 -36.031 1 93.44 713 SER B C 1
ATOM 14918 O O . SER B 1 713 ? 32.281 -39.219 -36.156 1 93.44 713 SER B O 1
ATOM 14920 N N . LYS B 1 714 ? 33.906 -38.125 -35.062 1 94.56 714 LYS B N 1
ATOM 14921 C CA . LYS B 1 714 ? 34.062 -39.188 -34.094 1 94.56 714 LYS B CA 1
ATOM 14922 C C . LYS B 1 714 ? 32.812 -39.312 -33.219 1 94.56 714 LYS B C 1
ATOM 14924 O O . LYS B 1 714 ? 32.344 -40.406 -32.875 1 94.56 714 LYS B O 1
ATOM 14929 N N . GLU B 1 715 ? 32.219 -38.188 -32.875 1 96.19 715 GLU B N 1
ATOM 14930 C CA . GLU B 1 715 ? 31.031 -38.156 -32.031 1 96.19 715 GLU B CA 1
ATOM 14931 C C . GLU B 1 715 ? 29.812 -38.656 -32.812 1 96.19 715 GLU B C 1
ATOM 14933 O O . GLU B 1 715 ? 28.938 -39.312 -32.219 1 96.19 715 GLU B O 1
ATOM 14938 N N . VAL B 1 716 ? 29.719 -38.438 -34.094 1 95.69 716 VAL B N 1
ATOM 14939 C CA . VAL B 1 716 ? 28.609 -38.906 -34.938 1 95.69 716 VAL B CA 1
ATOM 14940 C C . VAL B 1 716 ? 28.656 -40.438 -35.031 1 95.69 716 VAL B C 1
ATOM 14942 O O . VAL B 1 716 ? 27.609 -41.094 -35 1 95.69 716 VAL B O 1
ATOM 14945 N N . LYS B 1 717 ? 29.812 -41 -35.156 1 94.38 717 LYS B N 1
ATOM 14946 C CA . LYS B 1 717 ? 29.969 -42.438 -35.25 1 94.38 717 LYS B CA 1
ATOM 14947 C C . LYS B 1 717 ? 29.562 -43.125 -33.969 1 94.38 717 LYS B C 1
ATOM 14949 O O . LYS B 1 717 ? 29.062 -44.25 -34 1 94.38 717 LYS B O 1
ATOM 14954 N N . SER B 1 718 ? 29.75 -42.469 -32.906 1 95.19 718 SER B N 1
ATOM 14955 C CA . SER B 1 718 ? 29.438 -43.031 -31.609 1 95.19 718 SER B CA 1
ATOM 14956 C C . SER B 1 718 ? 27.984 -42.781 -31.219 1 95.19 718 SER B C 1
ATOM 14958 O O . SER B 1 718 ? 27.531 -43.219 -30.156 1 95.19 718 SER B O 1
ATOM 14960 N N . ALA B 1 719 ? 27.281 -42.125 -32.031 1 96.25 719 ALA B N 1
ATOM 14961 C CA . ALA B 1 719 ? 25.906 -41.75 -31.703 1 96.25 719 ALA B CA 1
ATOM 14962 C C . ALA B 1 719 ? 24.953 -42.938 -31.812 1 96.25 719 ALA B C 1
ATOM 14964 O O . ALA B 1 719 ? 25.234 -43.906 -32.531 1 96.25 719 ALA B O 1
ATOM 14965 N N . PRO B 1 720 ? 23.906 -43 -31.031 1 95.38 720 PRO B N 1
ATOM 14966 C CA . PRO B 1 720 ? 22.938 -44.094 -31.109 1 95.38 720 PRO B CA 1
ATOM 14967 C C . PRO B 1 720 ? 22.219 -44.125 -32.469 1 95.38 720 PRO B C 1
ATOM 14969 O O . PRO B 1 720 ? 22.297 -43.188 -33.25 1 95.38 720 PRO B O 1
ATOM 14972 N N . LYS B 1 721 ? 21.406 -45.219 -32.438 1 88.62 721 LYS B N 1
ATOM 14973 C CA . LYS B 1 721 ? 20.594 -45.375 -33.656 1 88.62 721 LYS B CA 1
ATOM 14974 C C . LYS B 1 721 ? 19.531 -44.281 -33.719 1 88.62 721 LYS B C 1
ATOM 14976 O O . LYS B 1 721 ? 18.922 -43.938 -32.719 1 88.62 721 LYS B O 1
ATOM 14981 N N . GLY B 1 722 ? 19.328 -43.594 -34.656 1 90.44 722 GLY B N 1
ATOM 14982 C CA . GLY B 1 722 ? 18.312 -42.562 -34.844 1 90.44 722 GLY B CA 1
ATOM 14983 C C . GLY B 1 722 ? 18.891 -41.156 -34.875 1 90.44 722 GLY B C 1
ATOM 14984 O O . GLY B 1 722 ? 18.219 -40.219 -35.312 1 90.44 722 GLY B O 1
ATOM 14985 N N . TYR B 1 723 ? 20.141 -41.062 -34.312 1 95.69 723 TYR B N 1
ATOM 14986 C CA . TYR B 1 723 ? 20.828 -39.781 -34.375 1 95.69 723 TYR B CA 1
ATOM 14987 C C . TYR B 1 723 ? 21.125 -39.406 -35.812 1 95.69 723 TYR B C 1
ATOM 14989 O O . TYR B 1 723 ? 21.828 -40.125 -36.531 1 95.69 723 TYR B O 1
ATOM 14997 N N . LYS B 1 724 ? 20.516 -38.312 -36.281 1 95.19 724 LYS B N 1
ATOM 14998 C CA . LYS B 1 724 ? 20.734 -37.812 -37.625 1 95.19 724 LYS B CA 1
ATOM 14999 C C . LYS B 1 724 ? 21.672 -36.594 -37.625 1 95.19 724 LYS B C 1
ATOM 15001 O O . LYS B 1 724 ? 21.688 -35.844 -36.656 1 95.19 724 LYS B O 1
ATOM 15006 N N . SER B 1 725 ? 22.469 -36.438 -38.656 1 96 725 SER B N 1
ATOM 15007 C CA . SER B 1 725 ? 23.344 -35.281 -38.781 1 96 725 SER B CA 1
ATOM 15008 C C . SER B 1 725 ? 23.688 -34.969 -40.219 1 96 725 SER B C 1
ATOM 15010 O O . SER B 1 725 ? 23.578 -35.844 -41.094 1 96 725 SER B O 1
ATOM 15012 N N . VAL B 1 726 ? 24.016 -33.812 -40.531 1 96 726 VAL B N 1
ATOM 15013 C CA . VAL B 1 726 ? 24.5 -33.344 -41.844 1 96 726 VAL B CA 1
ATOM 15014 C C . VAL B 1 726 ? 25.766 -32.531 -41.625 1 96 726 VAL B C 1
ATOM 15016 O O . VAL B 1 726 ? 26.109 -32.156 -40.5 1 96 726 VAL B O 1
ATOM 15019 N N . LYS B 1 727 ? 26.453 -32.281 -42.688 1 94.12 727 LYS B N 1
ATOM 15020 C CA . LYS B 1 727 ? 27.641 -31.438 -42.594 1 94.12 727 LYS B CA 1
ATOM 15021 C C . LYS B 1 727 ? 27.281 -30.016 -42.188 1 94.12 727 LYS B C 1
ATOM 15023 O O . LYS B 1 727 ? 26.312 -29.438 -42.688 1 94.12 727 LYS B O 1
ATOM 15028 N N . ALA B 1 728 ? 28.031 -29.469 -41.219 1 94.75 728 ALA B N 1
ATOM 15029 C CA . ALA B 1 728 ? 27.75 -28.125 -40.75 1 94.75 728 ALA B CA 1
ATOM 15030 C C . ALA B 1 728 ? 28.109 -27.078 -41.781 1 94.75 728 ALA B C 1
ATOM 15032 O O . ALA B 1 728 ? 29.141 -27.188 -42.469 1 94.75 728 ALA B O 1
ATOM 15033 N N . ASN B 1 729 ? 27.266 -26.125 -41.938 1 89.56 729 ASN B N 1
ATOM 15034 C CA . ASN B 1 729 ? 27.531 -24.984 -42.812 1 89.56 729 ASN B CA 1
ATOM 15035 C C . ASN B 1 729 ? 28.203 -23.844 -42.062 1 89.56 729 ASN B C 1
ATOM 15037 O O . ASN B 1 729 ? 27.938 -23.641 -40.875 1 89.56 729 ASN B O 1
ATOM 15041 N N . GLY B 1 730 ? 28.969 -22.984 -42.719 1 78.94 730 GLY B N 1
ATOM 15042 C CA . GLY B 1 730 ? 29.516 -21.75 -42.156 1 78.94 730 GLY B CA 1
ATOM 15043 C C . GLY B 1 730 ? 30.766 -21.984 -41.344 1 78.94 730 GLY B C 1
ATOM 15044 O O . GLY B 1 730 ? 31.156 -21.125 -40.562 1 78.94 730 GLY B O 1
ATOM 15045 N N . VAL B 1 731 ? 31.266 -23.156 -41.344 1 77.94 731 VAL B N 1
ATOM 15046 C CA . VAL B 1 731 ? 32.5 -23.438 -40.625 1 77.94 731 VAL B CA 1
ATOM 15047 C C . VAL B 1 731 ? 33.719 -23 -41.438 1 77.94 731 VAL B C 1
ATOM 15049 O O . VAL B 1 731 ? 33.688 -23.062 -42.688 1 77.94 731 VAL B O 1
ATOM 15052 N N . ASP B 1 732 ? 34.625 -22.375 -40.75 1 75.31 732 ASP B N 1
ATOM 15053 C CA . ASP B 1 732 ? 35.844 -21.969 -41.406 1 75.31 732 ASP B CA 1
ATOM 15054 C C . ASP B 1 732 ? 36.5 -23.156 -42.094 1 75.31 732 ASP B C 1
ATOM 15056 O O . ASP B 1 732 ? 36.625 -24.234 -41.5 1 75.31 732 ASP B O 1
ATOM 15060 N N . LYS B 1 733 ? 36.938 -22.875 -43.5 1 68.19 733 LYS B N 1
ATOM 15061 C CA . LYS B 1 733 ? 37.531 -23.875 -44.344 1 68.19 733 LYS B CA 1
ATOM 15062 C C . LYS B 1 733 ? 38.75 -24.5 -43.688 1 68.19 733 LYS B C 1
ATOM 15064 O O . LYS B 1 733 ? 39.094 -25.672 -43.938 1 68.19 733 LYS B O 1
ATOM 15069 N N . ASN B 1 734 ? 39.375 -23.859 -42.812 1 69.75 734 ASN B N 1
ATOM 15070 C CA . ASN B 1 734 ? 40.594 -24.297 -42.156 1 69.75 734 ASN B CA 1
ATOM 15071 C C . ASN B 1 734 ? 40.375 -24.703 -40.719 1 69.75 734 ASN B C 1
ATOM 15073 O O . ASN B 1 734 ? 41.312 -25.078 -40 1 69.75 734 ASN B O 1
ATOM 15077 N N . GLY B 1 735 ? 39.094 -24.594 -40.188 1 69.62 735 GLY B N 1
ATOM 15078 C CA . GLY B 1 735 ? 38.812 -24.984 -38.812 1 69.62 735 GLY B CA 1
ATOM 15079 C C . GLY B 1 735 ? 38.281 -26.391 -38.688 1 69.62 735 GLY B C 1
ATOM 15080 O O . GLY B 1 735 ? 38.188 -27.125 -39.688 1 69.62 735 GLY B O 1
ATOM 15081 N N . PRO B 1 736 ? 38.125 -26.859 -37.594 1 77.88 736 PRO B N 1
ATOM 15082 C CA . PRO B 1 736 ? 37.562 -28.188 -37.375 1 77.88 736 PRO B CA 1
ATOM 15083 C C . PRO B 1 736 ? 36.219 -28.359 -38.062 1 77.88 736 PRO B C 1
ATOM 15085 O O . PRO B 1 736 ? 35.375 -27.438 -38.062 1 77.88 736 PRO B O 1
ATOM 15088 N N . GLN B 1 737 ? 36.125 -29.438 -38.719 1 85.19 737 GLN B N 1
ATOM 15089 C CA . GLN B 1 737 ? 34.875 -29.75 -39.406 1 85.19 737 GLN B CA 1
ATOM 15090 C C . GLN B 1 737 ? 33.844 -30.375 -38.438 1 85.19 737 GLN B C 1
ATOM 15092 O O . GLN B 1 737 ? 34.219 -31.25 -37.656 1 85.19 737 GLN B O 1
ATOM 15097 N N . TYR B 1 738 ? 32.625 -29.734 -38.469 1 93.62 738 TYR B N 1
ATOM 15098 C CA . TYR B 1 738 ? 31.594 -30.203 -37.562 1 93.62 738 TYR B CA 1
ATOM 15099 C C . TYR B 1 738 ? 30.406 -30.75 -38.344 1 93.62 738 TYR B C 1
ATOM 15101 O O . TYR B 1 738 ? 30.234 -30.453 -39.531 1 93.62 738 TYR B O 1
ATOM 15109 N N . HIS B 1 739 ? 29.734 -31.656 -37.719 1 95.31 739 HIS B N 1
ATOM 15110 C CA . HIS B 1 739 ? 28.406 -32.062 -38.125 1 95.31 739 HIS B CA 1
ATOM 15111 C C . HIS B 1 739 ? 27.328 -31.297 -37.406 1 95.31 739 HIS B C 1
ATOM 15113 O O . HIS B 1 739 ? 27.484 -30.969 -36.219 1 95.31 739 HIS B O 1
ATOM 15119 N N . TYR B 1 740 ? 26.344 -30.938 -38.156 1 96.12 740 TYR B N 1
ATOM 15120 C CA . TYR B 1 740 ? 25.203 -30.188 -37.656 1 96.12 740 TYR B CA 1
ATOM 15121 C C . TYR B 1 740 ? 24 -31.094 -37.406 1 96.12 740 TYR B C 1
ATOM 15123 O O . TYR B 1 740 ? 23.719 -31.984 -38.219 1 96.12 740 TYR B O 1
ATOM 15131 N N . THR B 1 741 ? 23.344 -31 -36.281 1 96.69 741 THR B N 1
ATOM 15132 C CA . THR B 1 741 ? 22.125 -31.734 -35.969 1 96.69 741 THR B CA 1
ATOM 15133 C C . THR B 1 741 ? 21.109 -30.828 -35.281 1 96.69 741 THR B C 1
ATOM 15135 O O . THR B 1 741 ? 21.469 -29.938 -34.531 1 96.69 741 THR B O 1
ATOM 15138 N N . ILE B 1 742 ? 19.812 -31 -35.594 1 97.56 742 ILE B N 1
ATOM 15139 C CA . ILE B 1 742 ? 18.719 -30.484 -34.781 1 97.56 742 ILE B CA 1
ATOM 15140 C C . ILE B 1 742 ? 18.203 -31.562 -33.844 1 97.56 742 ILE B C 1
ATOM 15142 O O . ILE B 1 742 ? 17.641 -32.562 -34.281 1 97.56 742 ILE B O 1
ATOM 15146 N N . GLY B 1 743 ? 18.516 -31.406 -32.594 1 97.06 743 GLY B N 1
ATOM 15147 C CA . GLY B 1 743 ? 17.984 -32.312 -31.578 1 97.06 743 GLY B CA 1
ATOM 15148 C C . GLY B 1 743 ? 16.641 -31.891 -31.031 1 97.06 743 GLY B C 1
ATOM 15149 O O . GLY B 1 743 ? 16.406 -30.703 -30.797 1 97.06 743 GLY B O 1
ATOM 15150 N N . ILE B 1 744 ? 15.711 -32.844 -30.875 1 97.75 744 ILE B N 1
ATOM 15151 C CA . ILE B 1 744 ? 14.375 -32.562 -30.359 1 97.75 744 ILE B CA 1
ATOM 15152 C C . ILE B 1 744 ? 14.047 -33.562 -29.234 1 97.75 744 ILE B C 1
ATOM 15154 O O . ILE B 1 744 ? 14.203 -34.781 -29.406 1 97.75 744 ILE B O 1
ATOM 15158 N N . THR B 1 745 ? 13.602 -33.062 -28.078 1 97.31 745 THR B N 1
ATOM 15159 C CA . THR B 1 745 ? 13.172 -33.938 -26.984 1 97.31 745 THR B CA 1
ATOM 15160 C C . THR B 1 745 ? 11.664 -34.125 -27.031 1 97.31 745 THR B C 1
ATOM 15162 O O . THR B 1 745 ? 10.898 -33.219 -26.719 1 97.31 745 THR B O 1
ATOM 15165 N N . PRO B 1 746 ? 11.211 -35.281 -27.328 1 95.38 746 PRO B N 1
ATOM 15166 C CA . PRO B 1 746 ? 9.766 -35.531 -27.391 1 95.38 746 PRO B CA 1
ATOM 15167 C C . PRO B 1 746 ? 9.109 -35.469 -26 1 95.38 746 PRO B C 1
ATOM 15169 O O . PRO B 1 746 ? 7.934 -35.094 -25.891 1 95.38 746 PRO B O 1
ATOM 15172 N N . LEU B 1 747 ? 9.836 -35.781 -24.938 1 94.06 747 LEU B N 1
ATOM 15173 C CA . LEU B 1 747 ? 9.266 -35.906 -23.609 1 94.06 747 LEU B CA 1
ATOM 15174 C C . LEU B 1 747 ? 8.977 -34.531 -23.016 1 94.06 747 LEU B C 1
ATOM 15176 O O . LEU B 1 747 ? 8.164 -34.406 -22.094 1 94.06 747 LEU B O 1
ATOM 15180 N N . ASP B 1 748 ? 9.633 -33.469 -23.531 1 95.38 748 ASP B N 1
ATOM 15181 C CA . ASP B 1 748 ? 9.445 -32.125 -23 1 95.38 748 ASP B CA 1
ATOM 15182 C C . ASP B 1 748 ? 8.641 -31.266 -23.953 1 95.38 748 ASP B C 1
ATOM 15184 O O . ASP B 1 748 ? 8.172 -30.188 -23.578 1 95.38 748 ASP B O 1
ATOM 15188 N N . CYS B 1 749 ? 8.453 -31.703 -25.188 1 95.94 749 CYS B N 1
ATOM 15189 C CA . CYS B 1 749 ? 7.719 -30.953 -26.188 1 95.94 749 CYS B CA 1
ATOM 15190 C C . CYS B 1 749 ? 6.25 -30.812 -25.797 1 95.94 749 CYS B C 1
ATOM 15192 O O . CYS B 1 749 ? 5.656 -31.75 -25.25 1 95.94 749 CYS B O 1
ATOM 15194 N N . THR B 1 750 ? 5.695 -29.609 -26.094 1 92 750 THR B N 1
ATOM 15195 C CA . THR B 1 750 ? 4.297 -29.359 -25.766 1 92 750 THR B CA 1
ATOM 15196 C C . THR B 1 750 ? 3.422 -29.438 -27.016 1 92 750 THR B C 1
ATOM 15198 O O . THR B 1 750 ? 2.209 -29.219 -26.938 1 92 750 THR B O 1
ATOM 15201 N N . GLY B 1 751 ? 4.066 -29.625 -28.141 1 92.88 751 GLY B N 1
ATOM 15202 C CA . GLY B 1 751 ? 3.342 -29.875 -29.375 1 92.88 751 GLY B CA 1
ATOM 15203 C C . GLY B 1 751 ? 2.744 -28.625 -30 1 92.88 751 GLY B C 1
ATOM 15204 O O . GLY B 1 751 ? 1.793 -28.703 -30.766 1 92.88 751 GLY B O 1
ATOM 15205 N N . CYS B 1 752 ? 3.25 -27.469 -29.766 1 93.69 752 CYS B N 1
ATOM 15206 C CA . CYS B 1 752 ? 2.615 -26.234 -30.203 1 93.69 752 CYS B CA 1
ATOM 15207 C C . CYS B 1 752 ? 2.787 -26.031 -31.703 1 93.69 752 CYS B C 1
ATOM 15209 O O . CYS B 1 752 ? 1.972 -25.359 -32.344 1 93.69 752 CYS B O 1
ATOM 15211 N N . GLY B 1 753 ? 3.938 -26.469 -32.219 1 96 753 GLY B N 1
ATOM 15212 C CA . GLY B 1 753 ? 4.125 -26.406 -33.656 1 96 753 GLY B CA 1
ATOM 15213 C C . GLY B 1 753 ? 4.762 -25.109 -34.125 1 96 753 GLY B C 1
ATOM 15214 O O . GLY B 1 753 ? 4.988 -24.906 -35.312 1 96 753 GLY B O 1
ATOM 15215 N N . SER B 1 754 ? 5.191 -24.188 -33.312 1 97.31 754 SER B N 1
ATOM 15216 C CA . SER B 1 754 ? 5.812 -22.922 -33.688 1 97.31 754 SER B CA 1
ATOM 15217 C C . SER B 1 754 ? 7.066 -23.141 -34.5 1 97.31 754 SER B C 1
ATOM 15219 O O . SER B 1 754 ? 7.367 -22.359 -35.406 1 97.31 754 SER B O 1
ATOM 15221 N N . CYS B 1 755 ? 7.84 -24.172 -34.188 1 97.69 755 CYS B N 1
ATOM 15222 C CA . CYS B 1 755 ? 9.078 -24.484 -34.906 1 97.69 755 CYS B CA 1
ATOM 15223 C C . CYS B 1 755 ? 8.797 -24.859 -36.344 1 97.69 755 CYS B C 1
ATOM 15225 O O . CYS B 1 755 ? 9.555 -24.484 -37.25 1 97.69 755 CYS B O 1
ATOM 15227 N N . VAL B 1 756 ? 7.734 -25.562 -36.594 1 97.25 756 VAL B N 1
ATOM 15228 C CA . VAL B 1 756 ? 7.344 -25.953 -37.938 1 97.25 756 VAL B CA 1
ATOM 15229 C C . VAL B 1 756 ? 6.883 -24.734 -38.75 1 97.25 756 VAL B C 1
ATOM 15231 O O . VAL B 1 756 ? 7.262 -24.547 -39.906 1 97.25 756 VAL B O 1
ATOM 15234 N N . GLU B 1 757 ? 6.094 -23.938 -38.062 1 95.94 757 GLU B N 1
ATOM 15235 C CA . GLU B 1 757 ? 5.52 -22.766 -38.719 1 95.94 757 GLU B CA 1
ATOM 15236 C C . GLU B 1 757 ? 6.609 -21.797 -39.156 1 95.94 757 GLU B C 1
ATOM 15238 O O . GLU B 1 757 ? 6.559 -21.281 -40.281 1 95.94 757 GLU B O 1
ATOM 15243 N N . ILE B 1 758 ? 7.645 -21.531 -38.375 1 97.25 758 ILE B N 1
ATOM 15244 C CA . ILE B 1 758 ? 8.633 -20.484 -38.625 1 97.25 758 ILE B CA 1
ATOM 15245 C C . ILE B 1 758 ? 9.656 -20.969 -39.656 1 97.25 758 ILE B C 1
ATOM 15247 O O . ILE B 1 758 ? 10.406 -20.172 -40.219 1 97.25 758 ILE B O 1
ATOM 15251 N N . CYS B 1 759 ? 9.82 -22.281 -39.875 1 97.38 759 CYS B N 1
ATOM 15252 C CA . CYS B 1 759 ? 10.859 -22.844 -40.75 1 97.38 759 CYS B CA 1
ATOM 15253 C C . CYS B 1 759 ? 10.805 -22.234 -42.125 1 97.38 759 CYS B C 1
ATOM 15255 O O . CYS B 1 759 ? 9.789 -22.328 -42.812 1 97.38 759 CYS B O 1
ATOM 15257 N N . PRO B 1 760 ? 11.875 -21.625 -42.562 1 95.5 760 PRO B N 1
ATOM 15258 C CA . PRO B 1 760 ? 11.867 -20.953 -43.844 1 95.5 760 PRO B CA 1
ATOM 15259 C C . PRO B 1 760 ? 12.219 -21.891 -45 1 95.5 760 PRO B C 1
ATOM 15261 O O . PRO B 1 760 ? 12.117 -21.516 -46.188 1 95.5 760 PRO B O 1
ATOM 15264 N N . ALA B 1 761 ? 12.664 -23.125 -44.75 1 96.12 761 ALA B N 1
ATOM 15265 C CA . ALA B 1 761 ? 13.102 -24.062 -45.781 1 96.12 761 ALA B CA 1
ATOM 15266 C C . ALA B 1 761 ? 11.945 -24.438 -46.688 1 96.12 761 ALA B C 1
ATOM 15268 O O . ALA B 1 761 ? 10.82 -24.641 -46.25 1 96.12 761 ALA B O 1
ATOM 15269 N N . PRO B 1 762 ? 12.281 -24.469 -48.094 1 92.88 762 PRO B N 1
ATOM 15270 C CA . PRO B 1 762 ? 11.234 -24.953 -49 1 92.88 762 PRO B CA 1
ATOM 15271 C C . PRO B 1 762 ? 10.758 -26.359 -48.625 1 92.88 762 PRO B C 1
ATOM 15273 O O . PRO B 1 762 ? 11.578 -27.266 -48.469 1 92.88 762 PRO B O 1
ATOM 15276 N N . GLY B 1 763 ? 9.562 -26.531 -48.5 1 92.31 763 GLY B N 1
ATOM 15277 C CA . GLY B 1 763 ? 8.992 -27.812 -48.125 1 92.31 763 GLY B CA 1
ATOM 15278 C C . GLY B 1 763 ? 9.102 -28.094 -46.625 1 92.31 763 GLY B C 1
ATOM 15279 O O . GLY B 1 763 ? 8.719 -29.172 -46.188 1 92.31 763 GLY B O 1
ATOM 15280 N N . LYS B 1 764 ? 9.562 -27.203 -45.781 1 94.69 764 LYS B N 1
ATOM 15281 C CA . LYS B 1 764 ? 9.68 -27.281 -44.344 1 94.69 764 LYS B CA 1
ATOM 15282 C C . LYS B 1 764 ? 10.641 -28.391 -43.938 1 94.69 764 LYS B C 1
ATOM 15284 O O . LYS B 1 764 ? 10.477 -29.547 -44.312 1 94.69 764 LYS B O 1
ATOM 15289 N N . ALA B 1 765 ? 11.555 -28.109 -43.188 1 97.56 765 ALA B N 1
ATOM 15290 C CA . ALA B 1 765 ? 12.531 -29.078 -42.688 1 97.56 765 ALA B CA 1
ATOM 15291 C C . ALA B 1 765 ? 12.023 -29.766 -41.406 1 97.56 765 ALA B C 1
ATOM 15293 O O . ALA B 1 765 ? 12.727 -30.594 -40.812 1 97.56 765 ALA B O 1
ATOM 15294 N N . LEU B 1 766 ? 10.891 -29.391 -40.906 1 98 766 LEU B N 1
ATOM 15295 C CA . LEU B 1 766 ? 10.234 -29.969 -39.75 1 98 766 LEU B CA 1
ATOM 15296 C C . LEU B 1 766 ? 8.781 -30.312 -40.062 1 98 766 LEU B C 1
ATOM 15298 O O . LEU B 1 766 ? 8.086 -29.531 -40.719 1 98 766 LEU B O 1
ATOM 15302 N N . ILE B 1 767 ? 8.305 -31.438 -39.625 1 96.94 767 ILE B N 1
ATOM 15303 C CA . ILE B 1 767 ? 6.922 -31.875 -39.781 1 96.94 767 ILE B CA 1
ATOM 15304 C C . ILE B 1 767 ? 6.406 -32.469 -38.469 1 96.94 767 ILE B C 1
ATOM 15306 O O . ILE B 1 767 ? 7.125 -33.219 -37.781 1 96.94 767 ILE B O 1
ATOM 15310 N N . MET B 1 768 ? 5.203 -32.125 -38.062 1 95.44 768 MET B N 1
ATOM 15311 C CA . MET B 1 768 ? 4.637 -32.688 -36.844 1 95.44 768 MET B CA 1
ATOM 15312 C C . MET B 1 768 ? 4.242 -34.156 -37.031 1 95.44 768 MET B C 1
ATOM 15314 O O . MET B 1 768 ? 3.6 -34.5 -38.031 1 95.44 768 MET B O 1
ATOM 15318 N N . LYS B 1 769 ? 4.625 -35 -36.156 1 95.06 769 LYS B N 1
ATOM 15319 C CA . LYS B 1 769 ? 4.316 -36.406 -36.188 1 95.06 769 LYS B CA 1
ATOM 15320 C C . LYS B 1 769 ? 3.861 -36.906 -34.812 1 95.06 769 LYS B C 1
ATOM 15322 O O . LYS B 1 769 ? 4.137 -36.25 -33.781 1 95.06 769 LYS B O 1
ATOM 15327 N N . ALA B 1 770 ? 3.186 -38.031 -34.781 1 89.25 770 ALA B N 1
ATOM 15328 C CA . ALA B 1 770 ? 2.73 -38.625 -33.531 1 89.25 770 ALA B CA 1
ATOM 15329 C C . ALA B 1 770 ? 3.902 -38.906 -32.594 1 89.25 770 ALA B C 1
ATOM 15331 O O . ALA B 1 770 ? 4.973 -39.312 -33.031 1 89.25 770 ALA B O 1
ATOM 15332 N N . PHE B 1 771 ? 3.707 -38.656 -31.391 1 89.19 771 PHE B N 1
ATOM 15333 C CA . PHE B 1 771 ? 4.723 -38.844 -30.359 1 89.19 771 PHE B CA 1
ATOM 15334 C C . PHE B 1 771 ? 5.359 -40.219 -30.453 1 89.19 771 PHE B C 1
ATOM 15336 O O . PHE B 1 771 ? 6.582 -40.344 -30.375 1 89.19 771 PHE B O 1
ATOM 15343 N N . GLU B 1 772 ? 4.535 -41.281 -30.688 1 85.5 772 GLU B N 1
ATOM 15344 C CA . GLU B 1 772 ? 4.98 -42.688 -30.688 1 85.5 772 GLU B CA 1
ATOM 15345 C C . GLU B 1 772 ? 6.004 -42.938 -31.781 1 85.5 772 GLU B C 1
ATOM 15347 O O . GLU B 1 772 ? 6.91 -43.75 -31.609 1 85.5 772 GLU B O 1
ATOM 15352 N N . SER B 1 773 ? 5.891 -42.188 -32.844 1 91.94 773 SER B N 1
ATOM 15353 C CA . SER B 1 773 ? 6.777 -42.375 -34 1 91.94 773 SER B CA 1
ATOM 15354 C C . SER B 1 773 ? 8.141 -41.719 -33.75 1 91.94 773 SER B C 1
ATOM 15356 O O . SER B 1 773 ? 9.094 -42 -34.5 1 91.94 773 SER B O 1
ATOM 15358 N N . GLN B 1 774 ? 8.227 -40.969 -32.75 1 94 774 GLN B N 1
ATOM 15359 C CA . GLN B 1 774 ? 9.461 -40.219 -32.5 1 94 774 GLN B CA 1
ATOM 15360 C C . GLN B 1 774 ? 10.141 -40.656 -31.219 1 94 774 GLN B C 1
ATOM 15362 O O . GLN B 1 774 ? 10.992 -39.938 -30.688 1 94 774 GLN B O 1
ATOM 15367 N N . LYS B 1 775 ? 9.906 -41.812 -30.625 1 91.69 775 LYS B N 1
ATOM 15368 C CA . LYS B 1 775 ? 10.453 -42.281 -29.359 1 91.69 775 LYS B CA 1
ATOM 15369 C C . LYS B 1 775 ? 11.953 -42.531 -29.469 1 91.69 775 LYS B C 1
ATOM 15371 O O . LYS B 1 775 ? 12.672 -42.438 -28.469 1 91.69 775 LYS B O 1
ATOM 15376 N N . ASP B 1 776 ? 12.43 -42.875 -30.672 1 93.44 776 ASP B N 1
ATOM 15377 C CA . ASP B 1 776 ? 13.852 -43.125 -30.875 1 93.44 776 ASP B CA 1
ATOM 15378 C C . ASP B 1 776 ? 14.664 -41.844 -30.672 1 93.44 776 ASP B C 1
ATOM 15380 O O . ASP B 1 776 ? 15.867 -41.906 -30.422 1 93.44 776 ASP B O 1
ATOM 15384 N N . GLN B 1 777 ? 13.961 -40.688 -30.781 1 95.62 777 GLN B N 1
ATOM 15385 C CA . GLN B 1 777 ? 14.641 -39.406 -30.625 1 95.62 777 GLN B CA 1
ATOM 15386 C C . GLN B 1 777 ? 14.938 -39.125 -29.156 1 95.62 777 GLN B C 1
ATOM 15388 O O . GLN B 1 777 ? 15.75 -38.25 -28.844 1 95.62 777 GLN B O 1
ATOM 15393 N N . ILE B 1 778 ? 14.359 -39.875 -28.188 1 95.44 778 ILE B N 1
ATOM 15394 C CA . ILE B 1 778 ? 14.648 -39.719 -26.766 1 95.44 778 ILE B CA 1
ATOM 15395 C C . ILE B 1 778 ? 16.125 -40 -26.5 1 95.44 778 ILE B C 1
ATOM 15397 O O . ILE B 1 778 ? 16.812 -39.219 -25.859 1 95.44 778 ILE B O 1
ATOM 15401 N N . LYS B 1 779 ? 16.641 -41.094 -27.047 1 95.06 779 LYS B N 1
ATOM 15402 C CA . LYS B 1 779 ? 18.031 -41.469 -26.859 1 95.06 779 LYS B CA 1
ATOM 15403 C C . LYS B 1 779 ? 18.969 -40.531 -27.594 1 95.06 779 LYS B C 1
ATOM 15405 O O . LYS B 1 779 ? 20.062 -40.219 -27.125 1 95.06 779 LYS B O 1
ATOM 15410 N N . ALA B 1 780 ? 18.547 -40.125 -28.797 1 96.31 780 ALA B N 1
ATOM 15411 C CA . ALA B 1 780 ? 19.344 -39.188 -29.578 1 96.31 780 ALA B CA 1
ATOM 15412 C C . ALA B 1 780 ? 19.5 -37.875 -28.828 1 96.31 780 ALA B C 1
ATOM 15414 O O . ALA B 1 780 ? 20.594 -37.281 -28.828 1 96.31 780 ALA B O 1
ATOM 15415 N N . TRP B 1 781 ? 18.438 -37.406 -28.266 1 96.25 781 TRP B N 1
ATOM 15416 C CA . TRP B 1 781 ? 18.469 -36.156 -27.484 1 96.25 781 TRP B CA 1
ATOM 15417 C C . TRP B 1 781 ? 19.391 -36.312 -26.281 1 96.25 781 TRP B C 1
ATOM 15419 O O . TRP B 1 781 ? 20.203 -35.406 -26.016 1 96.25 781 TRP B O 1
ATOM 15429 N N . ASP B 1 782 ? 19.266 -37.344 -25.547 1 94.75 782 ASP B N 1
ATOM 15430 C CA . ASP B 1 782 ? 20.094 -37.562 -24.375 1 94.75 782 ASP B CA 1
ATOM 15431 C C . ASP B 1 782 ? 21.578 -37.594 -24.75 1 94.75 782 ASP B C 1
ATOM 15433 O O . ASP B 1 782 ? 22.422 -37.062 -24 1 94.75 782 ASP B O 1
ATOM 15437 N N . TYR B 1 783 ? 21.875 -38.219 -25.906 1 95.44 783 TYR B N 1
ATOM 15438 C CA . TYR B 1 783 ? 23.25 -38.25 -26.375 1 95.44 783 TYR B CA 1
ATOM 15439 C C . TYR B 1 783 ? 23.75 -36.844 -26.672 1 95.44 783 TYR B C 1
ATOM 15441 O O . TYR B 1 783 ? 24.844 -36.469 -26.25 1 95.44 783 TYR B O 1
ATOM 15449 N N . ALA B 1 784 ? 22.953 -36.094 -27.359 1 95.56 784 ALA B N 1
ATOM 15450 C CA . ALA B 1 784 ? 23.344 -34.75 -27.766 1 95.56 784 ALA B CA 1
ATOM 15451 C C . ALA B 1 784 ? 23.578 -33.844 -26.562 1 95.56 784 ALA B C 1
ATOM 15453 O O . ALA B 1 784 ? 24.5 -33.031 -26.531 1 95.56 784 ALA B O 1
ATOM 15454 N N . VAL B 1 785 ? 22.766 -33.938 -25.562 1 93.94 785 VAL B N 1
ATOM 15455 C CA . VAL B 1 785 ? 22.781 -33.031 -24.422 1 93.94 785 VAL B CA 1
ATOM 15456 C C . VAL B 1 785 ? 23.797 -33.5 -23.391 1 93.94 785 VAL B C 1
ATOM 15458 O O . VAL B 1 785 ? 24.5 -32.688 -22.781 1 93.94 785 VAL B O 1
ATOM 15461 N N . ARG B 1 786 ? 23.969 -34.75 -23.172 1 90.69 786 ARG B N 1
ATOM 15462 C CA . ARG B 1 786 ? 24.75 -35.25 -22.047 1 90.69 786 ARG B CA 1
ATOM 15463 C C . ARG B 1 786 ? 26.141 -35.688 -22.516 1 90.69 786 ARG B C 1
ATOM 15465 O O . ARG B 1 786 ? 27.094 -35.688 -21.719 1 90.69 786 ARG B O 1
ATOM 15472 N N . ARG B 1 787 ? 26.266 -36.062 -23.766 1 91.25 787 ARG B N 1
ATOM 15473 C CA . ARG B 1 787 ? 27.5 -36.75 -24.141 1 91.25 787 ARG B CA 1
ATOM 15474 C C . ARG B 1 787 ? 28.328 -35.875 -25.078 1 91.25 787 ARG B C 1
ATOM 15476 O O . ARG B 1 787 ? 29.562 -36.031 -25.141 1 91.25 787 ARG B O 1
ATOM 15483 N N . LEU B 1 788 ? 27.688 -35.125 -25.859 1 93.06 788 LEU B N 1
ATOM 15484 C CA . LEU B 1 788 ? 28.453 -34.25 -26.75 1 93.06 788 LEU B CA 1
ATOM 15485 C C . LEU B 1 788 ? 29.234 -33.219 -25.953 1 93.06 788 LEU B C 1
ATOM 15487 O O . LEU B 1 788 ? 28.703 -32.625 -25.031 1 93.06 788 LEU B O 1
ATOM 15491 N N . LYS B 1 789 ? 30.422 -33.031 -26.188 1 89.38 789 LYS B N 1
ATOM 15492 C CA . LYS B 1 789 ? 31.234 -31.984 -25.578 1 89.38 789 LYS B CA 1
ATOM 15493 C C . LYS B 1 789 ? 30.922 -30.625 -26.156 1 89.38 789 LYS B C 1
ATOM 15495 O O . LYS B 1 789 ? 30.609 -30.5 -27.344 1 89.38 789 LYS B O 1
ATOM 15500 N N . PRO B 1 790 ? 31 -29.672 -25.328 1 86.62 790 PRO B N 1
ATOM 15501 C CA . PRO B 1 790 ? 30.75 -28.312 -25.844 1 86.62 790 PRO B CA 1
ATOM 15502 C C . PRO B 1 790 ? 31.719 -27.906 -26.953 1 86.62 790 PRO B C 1
ATOM 15504 O O . PRO B 1 790 ? 32.906 -28.234 -26.891 1 86.62 790 PRO B O 1
ATOM 15507 N N . LYS B 1 791 ? 31.234 -27.297 -27.953 1 89.44 791 LYS B N 1
ATOM 15508 C CA . LYS B 1 791 ? 32.031 -26.781 -29.062 1 89.44 791 LYS B CA 1
ATOM 15509 C C . LYS B 1 791 ? 32.031 -25.266 -29.062 1 89.44 791 LYS B C 1
ATOM 15511 O O . LYS B 1 791 ? 31.156 -24.625 -28.5 1 89.44 791 LYS B O 1
ATOM 15516 N N . LYS B 1 792 ? 33.094 -24.703 -29.594 1 87.31 792 LYS B N 1
ATOM 15517 C CA . LYS B 1 792 ? 33.094 -23.266 -29.828 1 87.31 792 LYS B CA 1
ATOM 15518 C C . LYS B 1 792 ? 32 -22.859 -30.797 1 87.31 792 LYS B C 1
ATOM 15520 O O . LYS B 1 792 ? 31.766 -23.547 -31.797 1 87.31 792 LYS B O 1
ATOM 15525 N N . ASN B 1 793 ? 31.312 -21.844 -30.5 1 90.94 793 ASN B N 1
ATOM 15526 C CA . ASN B 1 793 ? 30.25 -21.312 -31.344 1 90.94 793 ASN B CA 1
ATOM 15527 C C . ASN B 1 793 ? 30.781 -20.922 -32.719 1 90.94 793 ASN B C 1
ATOM 15529 O O . ASN B 1 793 ? 31.766 -20.188 -32.812 1 90.94 793 ASN B O 1
ATOM 15533 N N . ILE B 1 794 ? 30.203 -21.312 -33.75 1 90.44 794 ILE B N 1
ATOM 15534 C CA . ILE B 1 794 ? 30.719 -21.109 -35.094 1 90.44 794 ILE B CA 1
ATOM 15535 C C . ILE B 1 794 ? 30.203 -19.766 -35.625 1 90.44 794 ILE B C 1
ATOM 15537 O O . ILE B 1 794 ? 30.594 -19.344 -36.719 1 90.44 794 ILE B O 1
ATOM 15541 N N . SER B 1 795 ? 29.281 -19.156 -34.938 1 92.12 795 SER B N 1
ATOM 15542 C CA . SER B 1 795 ? 28.719 -17.844 -35.25 1 92.12 795 SER B CA 1
ATOM 15543 C C . SER B 1 795 ? 28.719 -16.938 -34.031 1 92.12 795 SER B C 1
ATOM 15545 O O . SER B 1 795 ? 28.828 -17.422 -32.875 1 92.12 795 SER B O 1
ATOM 15547 N N . ALA B 1 796 ? 28.625 -15.625 -34.312 1 94.06 796 ALA B N 1
ATOM 15548 C CA . ALA B 1 796 ? 28.578 -14.695 -33.188 1 94.06 796 ALA B CA 1
ATOM 15549 C C . ALA B 1 796 ? 27.312 -14.891 -32.375 1 94.06 796 ALA B C 1
ATOM 15551 O O . ALA B 1 796 ? 26.219 -15.07 -32.906 1 94.06 796 ALA B O 1
ATOM 15552 N N . LYS B 1 797 ? 27.469 -14.898 -31.094 1 94.69 797 LYS B N 1
ATOM 15553 C CA . LYS B 1 797 ? 26.344 -15.164 -30.203 1 94.69 797 LYS B CA 1
ATOM 15554 C C . LYS B 1 797 ? 25.25 -14.102 -30.344 1 94.69 797 LYS B C 1
ATOM 15556 O O . LYS B 1 797 ? 24.094 -14.328 -29.969 1 94.69 797 LYS B O 1
ATOM 15561 N N . THR B 1 798 ? 25.594 -12.883 -30.859 1 97 798 THR B N 1
ATOM 15562 C CA . THR B 1 798 ? 24.656 -11.773 -30.984 1 97 798 THR B CA 1
ATOM 15563 C C . THR B 1 798 ? 23.938 -11.812 -32.344 1 97 798 THR B C 1
ATOM 15565 O O . THR B 1 798 ? 23.484 -10.781 -32.812 1 97 798 THR B O 1
ATOM 15568 N N . THR B 1 799 ? 23.922 -12.953 -33 1 97.25 799 THR B N 1
ATOM 15569 C CA . THR B 1 799 ? 23.125 -13.188 -34.219 1 97.25 799 THR B CA 1
ATOM 15570 C C . THR B 1 799 ? 22.016 -14.188 -33.938 1 97.25 799 THR B C 1
ATOM 15572 O O . THR B 1 799 ? 22.016 -14.883 -32.938 1 97.25 799 THR B O 1
ATOM 15575 N N . VAL B 1 800 ? 21.062 -14.242 -34.844 1 97.69 800 VAL B N 1
ATOM 15576 C CA . VAL B 1 800 ? 19.953 -15.18 -34.688 1 97.69 800 VAL B CA 1
ATOM 15577 C C . VAL B 1 800 ? 20.484 -16.609 -34.688 1 97.69 800 VAL B C 1
ATOM 15579 O O . VAL B 1 800 ? 20.141 -17.406 -33.812 1 97.69 800 VAL B O 1
ATOM 15582 N N . LYS B 1 801 ? 21.359 -16.984 -35.625 1 96.62 801 LYS B N 1
ATOM 15583 C CA . LYS B 1 801 ? 21.906 -18.328 -35.719 1 96.62 801 LYS B CA 1
ATOM 15584 C C . LYS B 1 801 ? 22.812 -18.641 -34.531 1 96.62 801 LYS B C 1
ATOM 15586 O O . LYS B 1 801 ? 22.656 -19.672 -33.875 1 96.62 801 LYS B O 1
ATOM 15591 N N . GLY B 1 802 ? 23.75 -17.75 -34.25 1 96.44 802 GLY B N 1
ATOM 15592 C CA . GLY B 1 802 ? 24.766 -17.969 -33.219 1 96.44 802 GLY B CA 1
ATOM 15593 C C . GLY B 1 802 ? 24.188 -18.062 -31.812 1 96.44 802 GLY B C 1
ATOM 15594 O O . GLY B 1 802 ? 24.688 -18.828 -30.984 1 96.44 802 GLY B O 1
ATOM 15595 N N . SER B 1 803 ? 23.203 -17.25 -31.5 1 97.94 803 SER B N 1
ATOM 15596 C CA . SER B 1 803 ? 22.609 -17.219 -30.172 1 97.94 803 SER B CA 1
ATOM 15597 C C . SER B 1 803 ? 22.031 -18.578 -29.797 1 97.94 803 SER B C 1
ATOM 15599 O O . SER B 1 803 ? 22 -18.953 -28.625 1 97.94 803 SER B O 1
ATOM 15601 N N . GLN B 1 804 ? 21.672 -19.391 -30.781 1 97.81 804 GLN B N 1
ATOM 15602 C CA . GLN B 1 804 ? 20.953 -20.641 -30.516 1 97.81 804 GLN B CA 1
ATOM 15603 C C . GLN B 1 804 ? 21.938 -2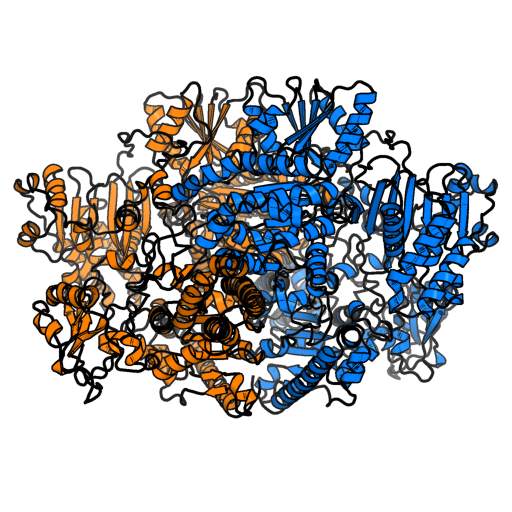1.781 -30.281 1 97.81 804 GLN B C 1
ATOM 15605 O O . GLN B 1 804 ? 21.547 -22.844 -29.781 1 97.81 804 GLN B O 1
ATOM 15610 N N . PHE B 1 805 ? 23.219 -21.547 -30.562 1 96.19 805 PHE B N 1
ATOM 15611 C CA . PHE B 1 805 ? 24.234 -22.547 -30.188 1 96.19 805 PHE B CA 1
ATOM 15612 C C . PHE B 1 805 ? 24.562 -22.438 -28.703 1 96.19 805 PHE B C 1
ATOM 15614 O O . PHE B 1 805 ? 25.188 -23.344 -28.141 1 96.19 805 PHE B O 1
ATOM 15621 N N . GLU B 1 806 ? 24.156 -21.266 -28.141 1 96.19 806 GLU B N 1
ATOM 15622 C CA . GLU B 1 806 ? 24.328 -21.125 -26.703 1 96.19 806 GLU B CA 1
ATOM 15623 C C . GLU B 1 806 ? 23.266 -21.922 -25.938 1 96.19 806 GLU B C 1
ATOM 15625 O O . GLU B 1 806 ? 22.109 -21.953 -26.344 1 96.19 806 GLU B O 1
ATOM 15630 N N . GLU B 1 807 ? 23.688 -22.578 -24.922 1 95.69 807 GLU B N 1
ATOM 15631 C CA . GLU B 1 807 ? 22.781 -23.375 -24.109 1 95.69 807 GLU B CA 1
ATOM 15632 C C . GLU B 1 807 ? 21.688 -22.516 -23.484 1 95.69 807 GLU B C 1
ATOM 15634 O O . GLU B 1 807 ? 21.984 -21.516 -22.812 1 95.69 807 GLU B O 1
ATOM 15639 N N . PRO B 1 808 ? 20.422 -22.812 -23.781 1 97.75 808 PRO B N 1
ATOM 15640 C CA . PRO B 1 808 ? 19.375 -22.094 -23.047 1 97.75 808 PRO B CA 1
ATOM 15641 C C . PRO B 1 808 ? 19.375 -22.422 -21.562 1 97.75 808 PRO B C 1
ATOM 15643 O O . PRO B 1 808 ? 19.391 -23.609 -21.188 1 97.75 808 PRO B O 1
ATOM 15646 N N . LEU B 1 809 ? 19.359 -21.453 -20.703 1 98.5 809 LEU B N 1
ATOM 15647 C CA . LEU B 1 809 ? 19.312 -21.672 -19.266 1 98.5 809 LEU B CA 1
ATOM 15648 C C . LEU B 1 809 ? 17.922 -21.453 -18.719 1 98.5 809 LEU B C 1
ATOM 15650 O O . LEU B 1 809 ? 17.734 -21.234 -17.516 1 98.5 809 LEU B O 1
ATOM 15654 N N . LEU B 1 810 ? 16.922 -21.359 -19.531 1 98.44 810 LEU B N 1
ATOM 15655 C CA . LEU B 1 810 ? 15.484 -21.516 -19.297 1 98.44 810 LEU B CA 1
ATOM 15656 C C . LEU B 1 810 ? 14.914 -22.609 -20.188 1 98.44 810 LEU B C 1
ATOM 15658 O O . LEU B 1 810 ? 14.93 -22.5 -21.422 1 98.44 810 LEU B O 1
ATOM 15662 N N . GLU B 1 811 ? 14.422 -23.703 -19.547 1 97.75 811 GLU B N 1
ATOM 15663 C CA . GLU B 1 811 ? 13.977 -24.812 -20.375 1 97.75 811 GLU B CA 1
ATOM 15664 C C . GLU B 1 811 ? 12.812 -25.562 -19.719 1 97.75 811 GLU B C 1
ATOM 15666 O O . GLU B 1 811 ? 12.711 -25.609 -18.5 1 97.75 811 GLU B O 1
ATOM 15671 N N . PHE B 1 812 ? 11.922 -26.047 -20.547 1 96.56 812 PHE B N 1
ATOM 15672 C CA . PHE B 1 812 ? 10.805 -26.906 -20.172 1 96.56 812 PHE B CA 1
ATOM 15673 C C . PHE B 1 812 ? 9.922 -26.219 -19.141 1 96.56 812 PHE B C 1
ATOM 15675 O O . PHE B 1 812 ? 9.586 -26.812 -18.109 1 96.56 812 PHE B O 1
ATOM 15682 N N . SER B 1 813 ? 9.664 -24.938 -19.391 1 95.44 813 SER B N 1
ATOM 15683 C CA . SER B 1 813 ? 8.859 -24.141 -18.469 1 95.44 813 SER B CA 1
ATOM 15684 C C . SER B 1 813 ? 7.418 -24.641 -18.422 1 95.44 813 SER B C 1
ATOM 15686 O O . SER B 1 813 ? 6.996 -25.422 -19.281 1 95.44 813 SER B O 1
ATOM 15688 N N . GLY B 1 814 ? 6.668 -24.156 -17.422 1 92.69 814 GLY B N 1
ATOM 15689 C CA . GLY B 1 814 ? 5.266 -24.516 -17.281 1 92.69 814 GLY B CA 1
ATOM 15690 C C . GLY B 1 814 ? 4.344 -23.609 -18.094 1 92.69 814 GLY B C 1
ATOM 15691 O O . GLY B 1 814 ? 3.145 -23.531 -17.812 1 92.69 814 GLY B O 1
ATOM 15692 N N . ALA B 1 815 ? 4.855 -22.938 -19.156 1 94.88 815 ALA B N 1
ATOM 15693 C CA . ALA B 1 815 ? 4.074 -22 -19.969 1 94.88 815 ALA B CA 1
ATOM 15694 C C . ALA B 1 815 ? 3.125 -22.734 -20.906 1 94.88 815 ALA B C 1
ATOM 15696 O O . ALA B 1 815 ? 3.283 -23.938 -21.141 1 94.88 815 ALA B O 1
ATOM 15697 N N . CYS B 1 816 ? 2.17 -22.078 -21.469 1 92.19 816 CYS B N 1
ATOM 15698 C CA . CYS B 1 816 ? 1.231 -22.609 -22.438 1 92.19 816 CYS B CA 1
ATOM 15699 C C . CYS B 1 816 ? 1.947 -22.984 -23.734 1 92.19 816 CYS B C 1
ATOM 15701 O O . CYS B 1 816 ? 2.982 -22.406 -24.062 1 92.19 816 CYS B O 1
ATOM 15703 N N . ALA B 1 817 ? 1.368 -23.984 -24.438 1 92.38 817 ALA B N 1
ATOM 15704 C CA . ALA B 1 817 ? 1.857 -24.297 -25.781 1 92.38 817 ALA B CA 1
ATOM 15705 C C . ALA B 1 817 ? 1.761 -23.094 -26.703 1 92.38 817 ALA B C 1
ATOM 15707 O O . ALA B 1 817 ? 0.697 -22.484 -26.828 1 92.38 817 ALA B O 1
ATOM 15708 N N . GLY B 1 818 ? 2.865 -22.688 -27.219 1 95.38 818 GLY B N 1
ATOM 15709 C CA . GLY B 1 818 ? 2.879 -21.547 -28.125 1 95.38 818 GLY B CA 1
ATOM 15710 C C . GLY B 1 818 ? 2.99 -20.219 -27.406 1 95.38 818 GLY B C 1
ATOM 15711 O O . GLY B 1 818 ? 2.748 -19.156 -28 1 95.38 818 GLY B O 1
ATOM 15712 N N . CYS B 1 819 ? 3.383 -20.203 -26.172 1 96 819 CYS B N 1
ATOM 15713 C CA . CYS B 1 819 ? 3.471 -19 -25.344 1 96 819 CYS B CA 1
ATOM 15714 C C . CYS B 1 819 ? 4.336 -17.953 -26.016 1 96 819 CYS B C 1
ATOM 15716 O O . CYS B 1 819 ? 5.414 -18.25 -26.531 1 96 819 CYS B O 1
ATOM 15718 N N . GLY B 1 820 ? 3.857 -16.688 -25.953 1 97.5 820 GLY B N 1
ATOM 15719 C CA . GLY B 1 820 ? 4.586 -15.602 -26.578 1 97.5 820 GLY B CA 1
ATOM 15720 C C . GLY B 1 820 ? 5.586 -14.945 -25.641 1 97.5 820 GLY B C 1
ATOM 15721 O O . GLY B 1 820 ? 6.398 -14.125 -26.062 1 97.5 820 GLY B O 1
ATOM 15722 N N . GLU B 1 821 ? 5.691 -15.273 -24.359 1 97.94 821 GLU B N 1
ATOM 15723 C CA . GLU B 1 821 ? 6.551 -14.625 -23.375 1 97.94 821 GLU B CA 1
ATOM 15724 C C . GLU B 1 821 ? 7.91 -15.32 -23.281 1 97.94 821 GLU B C 1
ATOM 15726 O O . GLU B 1 821 ? 8.953 -14.656 -23.328 1 97.94 821 GLU B O 1
ATOM 15731 N N . THR B 1 822 ? 7.961 -16.656 -23.203 1 98.12 822 THR B N 1
ATOM 15732 C CA . THR B 1 822 ? 9.117 -17.422 -22.75 1 98.12 822 THR B CA 1
ATOM 15733 C C . THR B 1 822 ? 10.25 -17.344 -23.781 1 98.12 822 THR B C 1
ATOM 15735 O O . THR B 1 822 ? 11.422 -17.391 -23.406 1 98.12 822 THR B O 1
ATOM 15738 N N . PRO B 1 823 ? 9.945 -17.188 -25.125 1 98.62 823 PRO B N 1
ATOM 15739 C CA . PRO B 1 823 ? 11.07 -17.078 -26.062 1 98.62 823 PRO B CA 1
ATOM 15740 C C . PRO B 1 823 ? 11.969 -15.883 -25.766 1 98.62 823 PRO B C 1
ATOM 15742 O O . PRO B 1 823 ? 13.18 -15.953 -25.953 1 98.62 823 PRO B O 1
ATOM 15745 N N . TYR B 1 824 ? 11.352 -14.742 -25.359 1 98.75 824 TYR B N 1
ATOM 15746 C CA . TYR B 1 824 ? 12.141 -13.562 -25.016 1 98.75 824 TYR B CA 1
ATOM 15747 C C . TYR B 1 824 ? 13.055 -13.844 -23.828 1 98.75 824 TYR B C 1
ATOM 15749 O O . TYR B 1 824 ? 14.242 -13.516 -23.859 1 98.75 824 TYR B O 1
ATOM 15757 N N . ALA B 1 825 ? 12.492 -14.43 -22.75 1 98.69 825 ALA B N 1
ATOM 15758 C CA . ALA B 1 825 ? 13.258 -14.742 -21.547 1 98.69 825 ALA B CA 1
ATOM 15759 C C . ALA B 1 825 ? 14.375 -15.742 -21.859 1 98.69 825 ALA B C 1
ATOM 15761 O O . ALA B 1 825 ? 15.492 -15.609 -21.359 1 98.69 825 ALA B O 1
ATOM 15762 N N . LYS B 1 826 ? 14.016 -16.781 -22.641 1 98.62 826 LYS B N 1
ATOM 15763 C CA . LYS B 1 826 ? 15 -17.781 -23.062 1 98.62 826 LYS B CA 1
ATOM 15764 C C . LYS B 1 826 ? 16.188 -17.125 -23.766 1 98.62 826 LYS B C 1
ATOM 15766 O O . LYS B 1 826 ? 17.344 -17.453 -23.484 1 98.62 826 LYS B O 1
ATOM 15771 N N . LEU B 1 827 ? 15.914 -16.203 -24.656 1 98.75 827 LEU B N 1
ATOM 15772 C CA . LEU B 1 827 ? 16.969 -15.531 -25.406 1 98.75 827 LEU B CA 1
ATOM 15773 C C . LEU B 1 827 ? 17.891 -14.758 -24.469 1 98.75 827 LEU B C 1
ATOM 15775 O O . LEU B 1 827 ? 19.109 -14.789 -24.641 1 98.75 827 LEU B O 1
ATOM 15779 N N . VAL B 1 828 ? 17.344 -14.023 -23.469 1 98.75 828 VAL B N 1
ATOM 15780 C CA . VAL B 1 828 ? 18.141 -13.273 -22.516 1 98.75 828 VAL B CA 1
ATOM 15781 C C . VAL B 1 828 ? 19.094 -14.211 -21.781 1 98.75 828 VAL B C 1
ATOM 15783 O O . VAL B 1 828 ? 20.25 -13.867 -21.531 1 98.75 828 VAL B O 1
ATOM 15786 N N . THR B 1 829 ? 18.625 -15.453 -21.375 1 98.56 829 THR B N 1
ATOM 15787 C CA . THR B 1 829 ? 19.469 -16.391 -20.656 1 98.56 829 THR B CA 1
ATOM 15788 C C . THR B 1 829 ? 20.594 -16.906 -21.547 1 98.56 829 THR B C 1
ATOM 15790 O O . THR B 1 829 ? 21.672 -17.25 -21.047 1 98.56 829 THR B O 1
ATOM 15793 N N . GLN B 1 830 ? 20.344 -17.031 -22.828 1 97.94 830 GLN B N 1
ATOM 15794 C CA . GLN B 1 830 ? 21.375 -17.5 -23.766 1 97.94 830 GLN B CA 1
ATOM 15795 C C . GLN B 1 830 ? 22.453 -16.438 -23.969 1 97.94 830 GLN B C 1
ATOM 15797 O O . GLN B 1 830 ? 23.625 -16.766 -24.172 1 97.94 830 GLN B O 1
ATOM 15802 N N . LEU B 1 831 ? 22 -15.195 -23.891 1 97.81 831 LEU B N 1
ATOM 15803 C CA . LEU B 1 831 ? 22.938 -14.102 -24.125 1 97.81 831 LEU B CA 1
ATOM 15804 C C . LEU B 1 831 ? 23.719 -13.766 -22.859 1 97.81 831 LEU B C 1
ATOM 15806 O O . LEU B 1 831 ? 24.906 -13.445 -22.922 1 97.81 831 LEU B O 1
ATOM 15810 N N . PHE B 1 832 ? 23.078 -13.828 -21.656 1 97.31 832 PHE B N 1
ATOM 15811 C CA . PHE B 1 832 ? 23.703 -13.289 -20.453 1 97.31 832 PHE B CA 1
ATOM 15812 C C . PHE B 1 832 ? 23.531 -14.242 -19.281 1 97.31 832 PHE B C 1
ATOM 15814 O O . PHE B 1 832 ? 23.844 -13.891 -18.141 1 97.31 832 PHE B O 1
ATOM 15821 N N . GLY B 1 833 ? 23.203 -15.445 -19.422 1 96.75 833 GLY B N 1
ATOM 15822 C CA . GLY B 1 833 ? 22.641 -16.344 -18.422 1 96.75 833 GLY B CA 1
ATOM 15823 C C . GLY B 1 833 ? 23.625 -16.688 -17.328 1 96.75 833 GLY B C 1
ATOM 15824 O O . GLY B 1 833 ? 23.234 -16.906 -16.172 1 96.75 833 GLY B O 1
ATOM 15825 N N . ASP B 1 834 ? 24.938 -16.781 -17.547 1 95.38 834 ASP B N 1
ATOM 15826 C CA . ASP B 1 834 ? 25.906 -17.266 -16.578 1 95.38 834 ASP B CA 1
ATOM 15827 C C . ASP B 1 834 ? 26.172 -16.234 -15.477 1 95.38 834 ASP B C 1
ATOM 15829 O O . ASP B 1 834 ? 26.734 -16.562 -14.438 1 95.38 834 ASP B O 1
ATOM 15833 N N . ARG B 1 835 ? 25.734 -14.984 -15.664 1 96.88 835 ARG B N 1
ATOM 15834 C CA . ARG B 1 835 ? 25.906 -13.93 -14.672 1 96.88 835 ARG B CA 1
ATOM 15835 C C . ARG B 1 835 ? 24.609 -13.156 -14.469 1 96.88 835 ARG B C 1
ATOM 15837 O O . ARG B 1 835 ? 24.625 -12 -14.039 1 96.88 835 ARG B O 1
ATOM 15844 N N . LEU B 1 836 ? 23.5 -13.766 -14.781 1 98 836 LEU B N 1
ATOM 15845 C CA . LEU B 1 836 ? 22.203 -13.109 -14.852 1 98 836 LEU B CA 1
ATOM 15846 C C . LEU B 1 836 ? 21.484 -13.164 -13.5 1 98 836 LEU B C 1
ATOM 15848 O O . LEU B 1 836 ? 21.406 -14.227 -12.875 1 98 836 LEU B O 1
ATOM 15852 N N . MET B 1 837 ? 21.047 -12.031 -12.898 1 98.12 837 MET B N 1
ATOM 15853 C CA . MET B 1 837 ? 20.125 -11.914 -11.773 1 98.12 837 MET B CA 1
ATOM 15854 C C . MET B 1 837 ? 18.766 -11.391 -12.227 1 98.12 837 MET B C 1
ATOM 15856 O O . MET B 1 837 ? 18.703 -10.383 -12.93 1 98.12 837 MET B O 1
ATOM 15860 N N . ILE B 1 838 ? 17.703 -12.07 -11.836 1 98.69 838 ILE B N 1
ATOM 15861 C CA . ILE B 1 838 ? 16.391 -11.719 -12.336 1 98.69 838 ILE B CA 1
ATOM 15862 C C . ILE B 1 838 ? 15.453 -11.422 -11.164 1 98.69 838 ILE B C 1
ATOM 15864 O O . ILE B 1 838 ? 15.25 -12.273 -10.297 1 98.69 838 ILE B O 1
ATOM 15868 N N . ALA B 1 839 ? 14.953 -10.195 -10.992 1 98.69 839 ALA B N 1
ATOM 15869 C CA . ALA B 1 839 ? 13.742 -9.906 -10.234 1 98.69 839 ALA B CA 1
ATOM 15870 C C . ALA B 1 839 ? 12.5 -10.086 -11.094 1 98.69 839 ALA B C 1
ATOM 15872 O O . ALA B 1 839 ? 12.406 -9.523 -12.188 1 98.69 839 ALA B O 1
ATOM 15873 N N . ASN B 1 840 ? 11.57 -10.875 -10.672 1 98.56 840 ASN B N 1
ATOM 15874 C CA . ASN B 1 840 ? 10.414 -11.219 -11.492 1 98.56 840 ASN B CA 1
ATOM 15875 C C . ASN B 1 840 ? 9.109 -10.836 -10.812 1 98.56 840 ASN B C 1
ATOM 15877 O O . ASN B 1 840 ? 8.891 -11.18 -9.648 1 98.56 840 ASN B O 1
ATOM 15881 N N . ALA B 1 841 ? 8.219 -10.102 -11.508 1 97.94 841 ALA B N 1
ATOM 15882 C CA . ALA B 1 841 ? 6.91 -9.734 -10.969 1 97.94 841 ALA B CA 1
ATOM 15883 C C . ALA B 1 841 ? 6 -10.961 -10.867 1 97.94 841 ALA B C 1
ATOM 15885 O O . ALA B 1 841 ? 6.082 -11.867 -11.695 1 97.94 841 ALA B O 1
ATOM 15886 N N . THR B 1 842 ? 5.125 -10.969 -9.883 1 96.69 842 THR B N 1
ATOM 15887 C CA . THR B 1 842 ? 4.102 -12.008 -9.836 1 96.69 842 THR B CA 1
ATOM 15888 C C . THR B 1 842 ? 3.201 -11.945 -11.062 1 96.69 842 THR B C 1
ATOM 15890 O O . THR B 1 842 ? 2.646 -10.891 -11.375 1 96.69 842 THR B O 1
ATOM 15893 N N . GLY B 1 843 ? 3.072 -12.898 -11.812 1 95 843 GLY B N 1
ATOM 15894 C CA . GLY B 1 843 ? 2.303 -13.031 -13.039 1 95 843 GLY B CA 1
ATOM 15895 C C . GLY B 1 843 ? 2.533 -14.359 -13.75 1 95 843 GLY B C 1
ATOM 15896 O O . GLY B 1 843 ? 2.971 -15.328 -13.133 1 95 843 GLY B O 1
ATOM 15897 N N . CYS B 1 844 ? 2.221 -14.422 -15.023 1 95.62 844 CYS B N 1
ATOM 15898 C CA . CYS B 1 844 ? 2.443 -15.641 -15.781 1 95.62 844 CYS B CA 1
ATOM 15899 C C . CYS B 1 844 ? 3.904 -16.078 -15.719 1 95.62 844 CYS B C 1
ATOM 15901 O O . CYS B 1 844 ? 4.203 -17.266 -15.633 1 95.62 844 CYS B O 1
ATOM 15903 N N . SER B 1 845 ? 4.75 -15.078 -15.719 1 96.94 845 SER B N 1
ATOM 15904 C CA . SER B 1 845 ? 6.176 -15.375 -15.766 1 96.94 845 SER B CA 1
ATOM 15905 C C . SER B 1 845 ? 6.648 -16.047 -14.477 1 96.94 845 SER B C 1
ATOM 15907 O O . SER B 1 845 ? 7.566 -16.859 -14.5 1 96.94 845 SER B O 1
ATOM 15909 N N . THR B 1 846 ? 6.066 -15.742 -13.359 1 96.12 846 THR B N 1
ATOM 15910 C CA . THR B 1 846 ? 6.406 -16.422 -12.117 1 96.12 846 THR B CA 1
ATOM 15911 C C . THR B 1 846 ? 5.859 -17.844 -12.109 1 96.12 846 THR B C 1
ATOM 15913 O O . THR B 1 846 ? 6.516 -18.766 -11.617 1 96.12 846 THR B O 1
ATOM 15916 N N . ILE B 1 847 ? 4.699 -18.047 -12.695 1 95.06 847 ILE B N 1
ATOM 15917 C CA . ILE B 1 847 ? 4.035 -19.344 -12.664 1 95.06 847 ILE B CA 1
ATOM 15918 C C . ILE B 1 847 ? 4.754 -20.312 -13.594 1 95.06 847 ILE B C 1
ATOM 15920 O O . ILE B 1 847 ? 5.043 -21.453 -13.211 1 95.06 847 ILE B O 1
ATOM 15924 N N . TRP B 1 848 ? 5.07 -19.828 -14.805 1 95.69 848 TRP B N 1
ATOM 15925 C CA . TRP B 1 848 ? 5.707 -20.781 -15.695 1 95.69 848 TRP B CA 1
ATOM 15926 C C . TRP B 1 848 ? 7.168 -21 -15.32 1 95.69 848 TRP B C 1
ATOM 15928 O O . TRP B 1 848 ? 7.773 -22 -15.695 1 95.69 848 TRP B O 1
ATOM 15938 N N . ALA B 1 849 ? 7.777 -20.047 -14.547 1 96.56 849 ALA B N 1
ATOM 15939 C CA . ALA B 1 849 ? 9.188 -20.125 -14.18 1 96.56 849 ALA B CA 1
ATOM 15940 C C . ALA B 1 849 ? 9.375 -21 -12.938 1 96.56 849 ALA B C 1
ATOM 15942 O O . ALA B 1 849 ? 10.367 -21.719 -12.828 1 96.56 849 ALA B O 1
ATOM 15943 N N . ALA B 1 850 ? 8.414 -20.844 -11.992 1 95.81 850 ALA B N 1
ATOM 15944 C CA . ALA B 1 850 ? 8.695 -21.453 -10.695 1 95.81 850 ALA B CA 1
ATOM 15945 C C . ALA B 1 850 ? 7.402 -21.828 -9.977 1 95.81 850 ALA B C 1
ATOM 15947 O O . ALA B 1 850 ? 7.031 -21.203 -8.977 1 95.81 850 ALA B O 1
ATOM 15948 N N . SER B 1 851 ? 6.777 -22.969 -10.281 1 91.44 851 SER B N 1
ATOM 15949 C CA . SER B 1 851 ? 5.582 -23.484 -9.625 1 91.44 851 SER B CA 1
ATOM 15950 C C . SER B 1 851 ? 5.902 -24.703 -8.766 1 91.44 851 SER B C 1
ATOM 15952 O O . SER B 1 851 ? 6.121 -25.797 -9.297 1 91.44 851 SER B O 1
ATOM 15954 N N . GLY B 1 852 ? 5.852 -24.516 -7.492 1 83.12 852 GLY B N 1
ATOM 15955 C CA . GLY B 1 852 ? 6.137 -25.609 -6.578 1 83.12 852 GLY B CA 1
ATOM 15956 C C . GLY B 1 852 ? 7.543 -26.156 -6.723 1 83.12 852 GLY B C 1
ATOM 15957 O O . GLY B 1 852 ? 8.516 -25.406 -6.652 1 83.12 852 GLY B O 1
ATOM 15958 N N . GLY B 1 853 ? 7.59 -27.422 -7.039 1 89 853 GLY B N 1
ATOM 15959 C CA . GLY B 1 853 ? 8.859 -28.109 -7.211 1 89 853 GLY B CA 1
ATOM 15960 C C . GLY B 1 853 ? 9.375 -28.062 -8.641 1 89 853 GLY B C 1
ATOM 15961 O O . GLY B 1 853 ? 10.438 -28.609 -8.938 1 89 853 GLY B O 1
ATOM 15962 N N . SER B 1 854 ? 8.703 -27.266 -9.492 1 94.38 854 SER B N 1
ATOM 15963 C CA . SER B 1 854 ? 9.094 -27.156 -10.891 1 94.38 854 SER B CA 1
ATOM 15964 C C . SER B 1 854 ? 9.758 -25.812 -11.172 1 94.38 854 SER B C 1
ATOM 15966 O O . SER B 1 854 ? 9.07 -24.797 -11.32 1 94.38 854 SER B O 1
ATOM 15968 N N . THR B 1 855 ? 11.023 -25.781 -11.266 1 97 855 THR B N 1
ATOM 15969 C CA . THR B 1 855 ? 11.789 -24.562 -11.531 1 97 855 THR B CA 1
ATOM 15970 C C . THR B 1 855 ? 12.469 -24.641 -12.891 1 97 855 THR B C 1
ATOM 15972 O O . THR B 1 855 ? 13.203 -25.594 -13.172 1 97 855 THR B O 1
ATOM 15975 N N . ALA B 1 856 ? 12.266 -23.641 -13.742 1 97.62 856 ALA B N 1
ATOM 15976 C CA . ALA B 1 856 ? 12.625 -23.766 -15.148 1 97.62 856 ALA B CA 1
ATOM 15977 C C . ALA B 1 856 ? 14 -23.156 -15.422 1 97.62 856 ALA B C 1
ATOM 15979 O O . ALA B 1 856 ? 14.664 -23.516 -16.391 1 97.62 856 ALA B O 1
ATOM 15980 N N . TYR B 1 857 ? 14.453 -22.156 -14.656 1 98.38 857 TYR B N 1
ATOM 15981 C CA . TYR B 1 857 ? 15.805 -21.609 -14.797 1 98.38 857 TYR B CA 1
ATOM 15982 C C . TYR B 1 857 ? 16.844 -22.609 -14.289 1 98.38 857 TYR B C 1
ATOM 15984 O O . TYR B 1 857 ? 16.641 -23.234 -13.25 1 98.38 857 TYR B O 1
ATOM 15992 N N . LYS B 1 858 ? 17.953 -22.781 -15.008 1 97.62 858 LYS B N 1
ATOM 15993 C CA . LYS B 1 858 ? 18.906 -23.812 -14.625 1 97.62 858 LYS B CA 1
ATOM 15994 C C . LYS B 1 858 ? 20.344 -23.281 -14.719 1 97.62 858 LYS B C 1
ATOM 15996 O O . LYS B 1 858 ? 20.578 -22.219 -15.281 1 97.62 858 LYS B O 1
ATOM 16001 N N . LYS B 1 859 ? 21.234 -24.031 -14.133 1 96.81 859 LYS B N 1
ATOM 16002 C CA . LYS B 1 859 ? 22.656 -23.703 -14.18 1 96.81 859 LYS B CA 1
ATOM 16003 C C . LYS B 1 859 ? 23.344 -24.406 -15.352 1 96.81 859 LYS B C 1
ATOM 16005 O O . LYS B 1 859 ? 22.844 -25.406 -15.859 1 96.81 859 LYS B O 1
ATOM 16010 N N . ASN B 1 860 ? 24.391 -23.859 -15.867 1 95.5 860 ASN B N 1
ATOM 16011 C CA . ASN B 1 860 ? 25.219 -24.484 -16.906 1 95.5 860 ASN B CA 1
ATOM 16012 C C . ASN B 1 860 ? 26.172 -25.516 -16.312 1 95.5 860 ASN B C 1
ATOM 16014 O O . ASN B 1 860 ? 26.078 -25.844 -15.133 1 95.5 860 ASN B O 1
ATOM 16018 N N . LYS B 1 861 ? 27.047 -26.062 -17.078 1 91.81 861 LYS B N 1
ATOM 16019 C CA . LYS B 1 861 ? 27.938 -27.141 -16.672 1 91.81 861 LYS B CA 1
ATOM 16020 C C . LYS B 1 861 ? 28.891 -26.688 -15.57 1 91.81 861 LYS B C 1
ATOM 16022 O O . LYS B 1 861 ? 29.359 -27.5 -14.766 1 91.81 861 LYS B O 1
ATOM 16027 N N . ASP B 1 862 ? 29.172 -25.328 -15.562 1 93.06 862 ASP B N 1
ATOM 16028 C CA . ASP B 1 862 ? 30.094 -24.766 -14.578 1 93.06 862 ASP B CA 1
ATOM 16029 C C . ASP B 1 862 ? 29.359 -24.391 -13.289 1 93.06 862 ASP B C 1
ATOM 16031 O O . ASP B 1 862 ? 29.969 -23.859 -12.359 1 93.06 862 ASP B O 1
ATOM 16035 N N . GLY B 1 863 ? 28.125 -24.641 -13.266 1 95.25 863 GLY B N 1
ATOM 16036 C CA . GLY B 1 863 ? 27.328 -24.391 -12.078 1 95.25 863 GLY B CA 1
ATOM 16037 C C . GLY B 1 863 ? 26.797 -22.969 -12.016 1 95.25 863 GLY B C 1
ATOM 16038 O O . GLY B 1 863 ? 26.219 -22.547 -11 1 95.25 863 GLY B O 1
ATOM 16039 N N . HIS B 1 864 ? 26.969 -22.172 -13.094 1 96.44 864 HIS B N 1
ATOM 16040 C CA . HIS B 1 864 ? 26.516 -20.781 -13.148 1 96.44 864 HIS B CA 1
ATOM 16041 C C . HIS B 1 864 ? 25.188 -20.672 -13.898 1 96.44 864 HIS B C 1
ATOM 16043 O O . HIS B 1 864 ? 24.891 -21.5 -14.766 1 96.44 864 HIS B O 1
ATOM 16049 N N . GLY B 1 865 ? 24.359 -19.734 -13.578 1 97.75 865 GLY B N 1
ATOM 16050 C CA . GLY B 1 865 ? 23.094 -19.531 -14.258 1 97.75 865 GLY B CA 1
ATOM 16051 C C . GLY B 1 865 ? 22.25 -18.422 -13.648 1 97.75 865 GLY B C 1
ATOM 16052 O O . GLY B 1 865 ? 22.672 -17.781 -12.688 1 97.75 865 GLY B O 1
ATOM 16053 N N . PRO B 1 866 ? 21.109 -18.172 -14.219 1 98.38 866 PRO B N 1
ATOM 16054 C CA . PRO B 1 866 ? 20.234 -17.125 -13.688 1 98.38 866 PRO B CA 1
ATOM 16055 C C . PRO B 1 866 ? 19.844 -17.359 -12.234 1 98.38 866 PRO B C 1
ATOM 16057 O O . PRO B 1 866 ? 19.312 -18.422 -11.898 1 98.38 866 PRO B O 1
ATOM 16060 N N . ALA B 1 867 ? 20.219 -16.406 -11.359 1 98.31 867 ALA B N 1
ATOM 16061 C CA . ALA B 1 867 ? 19.641 -16.344 -10.016 1 98.31 867 ALA B CA 1
ATOM 16062 C C . ALA B 1 867 ? 18.297 -15.625 -10.031 1 98.31 867 ALA B C 1
ATOM 16064 O O . ALA B 1 867 ? 18.219 -14.438 -10.375 1 98.31 867 ALA B O 1
ATOM 16065 N N . TRP B 1 868 ? 17.25 -16.359 -9.695 1 98.25 868 TRP B N 1
ATOM 16066 C CA . TRP B 1 868 ? 15.891 -15.875 -9.938 1 98.25 868 TRP B CA 1
ATOM 16067 C C . TRP B 1 868 ? 15.117 -15.734 -8.625 1 98.25 868 TRP B C 1
ATOM 16069 O O . TRP B 1 868 ? 15.195 -16.609 -7.762 1 98.25 868 TRP B O 1
ATOM 16079 N N . ALA B 1 869 ? 14.406 -14.586 -8.43 1 98.38 869 ALA B N 1
ATOM 16080 C CA . ALA B 1 869 ? 13.586 -14.414 -7.23 1 98.38 869 ALA B CA 1
ATOM 16081 C C . ALA B 1 869 ? 12.344 -13.578 -7.535 1 98.38 869 ALA B C 1
ATOM 16083 O O . ALA B 1 869 ? 12.359 -12.727 -8.43 1 98.38 869 ALA B O 1
ATOM 16084 N N . ASN B 1 870 ? 11.258 -13.875 -6.84 1 98 870 ASN B N 1
ATOM 16085 C CA . ASN B 1 870 ? 10 -13.141 -6.895 1 98 870 ASN B CA 1
ATOM 16086 C C . ASN B 1 870 ? 9.641 -12.539 -5.539 1 98 870 ASN B C 1
ATOM 16088 O O . ASN B 1 870 ? 9.836 -13.172 -4.5 1 98 870 ASN B O 1
ATOM 16092 N N . SER B 1 871 ? 9.18 -11.227 -5.539 1 97.56 871 SER B N 1
ATOM 16093 C CA . SER B 1 871 ? 8.68 -10.594 -4.324 1 97.56 871 SER B CA 1
ATOM 16094 C C . SER B 1 871 ? 7.16 -10.531 -4.32 1 97.56 871 SER B C 1
ATOM 16096 O O . SER B 1 871 ? 6.496 -11.445 -3.826 1 97.56 871 SER B O 1
ATOM 16098 N N . LEU B 1 872 ? 6.594 -9.477 -4.938 1 97.44 872 LEU B N 1
ATOM 16099 C CA . LEU B 1 872 ? 5.156 -9.25 -4.938 1 97.44 872 LEU B CA 1
ATOM 16100 C C . LEU B 1 872 ? 4.68 -8.789 -6.309 1 97.44 872 LEU B C 1
ATOM 16102 O O . LEU B 1 872 ? 5.453 -8.781 -7.27 1 97.44 872 LEU B O 1
ATOM 16106 N N . PHE B 1 873 ? 3.393 -8.453 -6.438 1 94.81 873 PHE B N 1
ATOM 16107 C CA . PHE B 1 873 ? 2.801 -7.973 -7.68 1 94.81 873 PHE B CA 1
ATOM 16108 C C . PHE B 1 873 ? 3.25 -6.551 -7.984 1 94.81 873 PHE B C 1
ATOM 16110 O O . PHE B 1 873 ? 3.541 -6.215 -9.133 1 94.81 873 PHE B O 1
ATOM 16117 N N . GLU B 1 874 ? 3.318 -5.754 -6.949 1 96.94 874 GLU B N 1
ATOM 16118 C CA . GLU B 1 874 ? 3.318 -4.305 -7.137 1 96.94 874 GLU B CA 1
ATOM 16119 C C . GLU B 1 874 ? 4.734 -3.74 -7.074 1 96.94 874 GLU B C 1
ATOM 16121 O O . GLU B 1 874 ? 4.973 -2.605 -7.492 1 96.94 874 GLU B O 1
ATOM 16126 N N . ASP B 1 875 ? 5.762 -4.484 -6.637 1 98.25 875 ASP B N 1
ATOM 16127 C CA . ASP B 1 875 ? 6.992 -3.826 -6.199 1 98.25 875 ASP B CA 1
ATOM 16128 C C . ASP B 1 875 ? 8.195 -4.324 -6.992 1 98.25 875 ASP B C 1
ATOM 16130 O O . ASP B 1 875 ? 9.336 -4.211 -6.535 1 98.25 875 ASP B O 1
ATOM 16134 N N . ASN B 1 876 ? 8 -4.934 -8.141 1 98.62 876 ASN B N 1
ATOM 16135 C CA . ASN B 1 876 ? 9.047 -5.66 -8.852 1 98.62 876 ASN B CA 1
ATOM 16136 C C . ASN B 1 876 ? 10.195 -4.738 -9.258 1 98.62 876 ASN B C 1
ATOM 16138 O O . ASN B 1 876 ? 11.359 -5.117 -9.172 1 98.62 876 ASN B O 1
ATOM 16142 N N . ALA B 1 877 ? 9.914 -3.525 -9.805 1 98.69 877 ALA B N 1
ATOM 16143 C CA . ALA B 1 877 ? 10.969 -2.6 -10.211 1 98.69 877 ALA B CA 1
ATOM 16144 C C . ALA B 1 877 ? 11.844 -2.205 -9.023 1 98.69 877 ALA B C 1
ATOM 16146 O O . ALA B 1 877 ? 13.07 -2.191 -9.125 1 98.69 877 ALA B O 1
ATOM 16147 N N . GLU B 1 878 ? 11.234 -1.827 -7.871 1 98.75 878 GLU B N 1
ATOM 16148 C CA . GLU B 1 878 ? 11.945 -1.445 -6.652 1 98.75 878 GLU B CA 1
ATOM 16149 C C . GLU B 1 878 ? 12.75 -2.613 -6.098 1 98.75 878 GLU B C 1
ATOM 16151 O O . GLU B 1 878 ? 13.875 -2.432 -5.633 1 98.75 878 GLU B O 1
ATOM 16156 N N . TYR B 1 879 ? 12.148 -3.855 -6.145 1 98.69 879 TYR B N 1
ATOM 16157 C CA . TYR B 1 879 ? 12.781 -5.082 -5.68 1 98.69 879 TYR B CA 1
ATOM 16158 C C . TYR B 1 879 ? 14.062 -5.367 -6.465 1 98.69 879 TYR B C 1
ATOM 16160 O O . TYR B 1 879 ? 15.109 -5.625 -5.879 1 98.69 879 TYR B O 1
ATOM 16168 N N . GLY B 1 880 ? 14.008 -5.305 -7.84 1 98.75 880 GLY B N 1
ATOM 16169 C CA . GLY B 1 880 ? 15.172 -5.48 -8.688 1 98.75 880 GLY B CA 1
ATOM 16170 C C . GLY B 1 880 ? 16.219 -4.391 -8.508 1 98.75 880 GLY B C 1
ATOM 16171 O O . GLY B 1 880 ? 17.422 -4.664 -8.531 1 98.75 880 GLY B O 1
ATOM 16172 N N . TYR B 1 881 ? 15.797 -3.1 -8.391 1 98.56 881 TYR B N 1
ATOM 16173 C CA . TYR B 1 881 ? 16.688 -1.978 -8.094 1 98.56 881 TYR B CA 1
ATOM 16174 C C . TYR B 1 881 ? 17.438 -2.205 -6.793 1 98.56 881 TYR B C 1
ATOM 16176 O O . TYR B 1 881 ? 18.641 -1.895 -6.699 1 98.56 881 TYR B O 1
ATOM 16184 N N . GLY B 1 882 ? 16.719 -2.789 -5.73 1 98.75 882 GLY B N 1
ATOM 16185 C CA . GLY B 1 882 ? 17.359 -3.137 -4.473 1 98.75 882 GLY B CA 1
ATOM 16186 C C . GLY B 1 882 ? 18.469 -4.16 -4.633 1 98.75 882 GLY B C 1
ATOM 16187 O O . GLY B 1 882 ? 19.531 -4.039 -4.012 1 98.75 882 GLY B O 1
ATOM 16188 N N . MET B 1 883 ? 18.234 -5.223 -5.484 1 98.62 883 MET B N 1
ATOM 16189 C CA . MET B 1 883 ? 19.281 -6.203 -5.773 1 98.62 883 MET B CA 1
ATOM 16190 C C . MET B 1 883 ? 20.516 -5.527 -6.348 1 98.62 883 MET B C 1
ATOM 16192 O O . MET B 1 883 ? 21.641 -5.805 -5.914 1 98.62 883 MET B O 1
ATOM 16196 N N . TYR B 1 884 ? 20.266 -4.633 -7.324 1 98.44 884 TYR B N 1
ATOM 16197 C CA . TYR B 1 884 ? 21.344 -3.893 -7.969 1 98.44 884 TYR B CA 1
ATOM 16198 C C . TYR B 1 884 ? 22.125 -3.074 -6.945 1 98.44 884 TYR B C 1
ATOM 16200 O O . TYR B 1 884 ? 23.359 -3.088 -6.945 1 98.44 884 TYR B O 1
ATOM 16208 N N . LEU B 1 885 ? 21.453 -2.34 -6.023 1 98.12 885 LEU B N 1
ATOM 16209 C CA . LEU B 1 885 ? 22.078 -1.499 -5.016 1 98.12 885 LEU B CA 1
ATOM 16210 C C . LEU B 1 885 ? 22.953 -2.332 -4.086 1 98.12 885 LEU B C 1
ATOM 16212 O O . LEU B 1 885 ? 24.062 -1.91 -3.715 1 98.12 885 LEU B O 1
ATOM 16216 N N . GLY B 1 886 ? 22.359 -3.529 -3.623 1 98 886 GLY B N 1
ATOM 16217 C CA . GLY B 1 886 ? 23.141 -4.402 -2.75 1 98 886 GLY B CA 1
ATOM 16218 C C . GLY B 1 886 ? 24.438 -4.859 -3.367 1 98 886 GLY B C 1
ATOM 16219 O O . GLY B 1 886 ? 25.5 -4.781 -2.732 1 98 886 GLY B O 1
ATOM 16220 N N . VAL B 1 887 ? 24.406 -5.297 -4.633 1 97.81 887 VAL B N 1
ATOM 16221 C CA . VAL B 1 887 ? 25.594 -5.75 -5.348 1 97.81 887 VAL B CA 1
ATOM 16222 C C . VAL B 1 887 ? 26.562 -4.582 -5.539 1 97.81 887 VAL B C 1
ATOM 16224 O O . VAL B 1 887 ? 27.766 -4.73 -5.336 1 97.81 887 VAL B O 1
ATOM 16227 N N . LYS B 1 888 ? 26.031 -3.443 -5.949 1 96.94 888 LYS B N 1
ATOM 16228 C CA . LYS B 1 888 ? 26.844 -2.252 -6.18 1 96.94 888 LYS B CA 1
ATOM 16229 C C . LYS B 1 888 ? 27.609 -1.854 -4.922 1 96.94 888 LYS B C 1
ATOM 16231 O O . LYS B 1 888 ? 28.797 -1.528 -4.988 1 96.94 888 LYS B O 1
ATOM 16236 N N . ALA B 1 889 ? 26.969 -1.843 -3.756 1 96.75 889 ALA B N 1
ATOM 16237 C CA . ALA B 1 889 ? 27.594 -1.463 -2.494 1 96.75 889 ALA B CA 1
ATOM 16238 C C . ALA B 1 889 ? 28.781 -2.373 -2.174 1 96.75 889 ALA B C 1
ATOM 16240 O O . ALA B 1 889 ? 29.844 -1.901 -1.761 1 96.75 889 ALA B O 1
ATOM 16241 N N . ILE B 1 890 ? 28.609 -3.652 -2.324 1 96.25 890 ILE B N 1
ATOM 16242 C CA . ILE B 1 890 ? 29.656 -4.617 -2.023 1 96.25 890 ILE B CA 1
ATOM 16243 C C . ILE B 1 890 ? 30.812 -4.461 -3.018 1 96.25 890 ILE B C 1
ATOM 16245 O O . ILE B 1 890 ? 31.984 -4.465 -2.631 1 96.25 890 ILE B O 1
ATOM 16249 N N . ARG B 1 891 ? 30.516 -4.289 -4.312 1 96.56 891 ARG B N 1
ATOM 16250 C CA . ARG B 1 891 ? 31.547 -4.156 -5.336 1 96.56 891 ARG B CA 1
ATOM 16251 C C . ARG B 1 891 ? 32.312 -2.844 -5.176 1 96.56 891 ARG B C 1
ATOM 16253 O O . ARG B 1 891 ? 33.5 -2.775 -5.465 1 96.56 891 ARG B O 1
ATOM 16260 N N . GLU B 1 892 ? 31.641 -1.807 -4.746 1 96.12 892 GLU B N 1
ATOM 16261 C CA . GLU B 1 892 ? 32.344 -0.549 -4.457 1 96.12 892 GLU B CA 1
ATOM 16262 C C . GLU B 1 892 ? 33.312 -0.706 -3.289 1 96.12 892 GLU B C 1
ATOM 16264 O O . GLU B 1 892 ? 34.375 -0.125 -3.299 1 96.12 892 GLU B O 1
ATOM 16269 N N . ARG B 1 893 ? 32.906 -1.473 -2.248 1 95.38 893 ARG B N 1
ATOM 16270 C CA . ARG B 1 893 ? 33.812 -1.775 -1.15 1 95.38 893 ARG B CA 1
ATOM 16271 C C . ARG B 1 893 ? 35.031 -2.533 -1.651 1 95.38 893 ARG B C 1
ATOM 16273 O O . ARG B 1 893 ? 36.156 -2.244 -1.24 1 95.38 893 ARG B O 1
ATOM 16280 N N . ILE B 1 894 ? 34.875 -3.459 -2.584 1 96.44 894 ILE B N 1
ATOM 16281 C CA . ILE B 1 894 ? 35.969 -4.211 -3.182 1 96.44 894 ILE B CA 1
ATOM 16282 C C . ILE B 1 894 ? 36.875 -3.264 -3.941 1 96.44 894 ILE B C 1
ATOM 16284 O O . ILE B 1 894 ? 38.125 -3.344 -3.814 1 96.44 894 ILE B O 1
ATOM 16288 N N . ALA B 1 895 ? 36.281 -2.42 -4.746 1 97.06 895 ALA B N 1
ATOM 16289 C CA . ALA B 1 895 ? 37.062 -1.462 -5.531 1 97.06 895 ALA B CA 1
ATOM 16290 C C . ALA B 1 895 ? 37.938 -0.579 -4.625 1 97.06 895 ALA B C 1
ATOM 16292 O O . ALA B 1 895 ? 39.094 -0.308 -4.934 1 97.06 895 ALA B O 1
ATOM 16293 N N . ASN B 1 896 ? 37.375 -0.157 -3.521 1 95.25 896 ASN B N 1
ATOM 16294 C CA . ASN B 1 896 ? 38.094 0.656 -2.561 1 95.25 896 ASN B CA 1
ATOM 16295 C C . ASN B 1 896 ? 39.25 -0.121 -1.939 1 95.25 896 ASN B C 1
ATOM 16297 O O . ASN B 1 896 ? 40.375 0.415 -1.781 1 95.25 896 ASN B O 1
ATOM 16301 N N . ASN B 1 897 ? 39.031 -1.365 -1.56 1 95.62 897 ASN B N 1
ATOM 16302 C CA . ASN B 1 897 ? 40.062 -2.207 -0.977 1 95.62 897 ASN B CA 1
ATOM 16303 C C . ASN B 1 897 ? 41.188 -2.516 -1.984 1 95.62 897 ASN B C 1
ATOM 16305 O O . ASN B 1 897 ? 42.344 -2.629 -1.615 1 95.62 897 ASN B O 1
ATOM 16309 N N . ILE B 1 898 ? 40.781 -2.662 -3.232 1 97.06 898 ILE B N 1
ATOM 16310 C CA . ILE B 1 898 ? 41.781 -2.891 -4.277 1 97.06 898 ILE B CA 1
ATOM 16311 C C . ILE B 1 898 ? 42.625 -1.646 -4.449 1 97.06 898 ILE B C 1
ATOM 16313 O O . ILE B 1 898 ? 43.844 -1.749 -4.629 1 97.06 898 ILE B O 1
ATOM 16317 N N . SER B 1 899 ? 42.031 -0.512 -4.418 1 96.31 899 SER B N 1
ATOM 16318 C CA . SER B 1 899 ? 42.781 0.734 -4.477 1 96.31 899 SER B CA 1
ATOM 16319 C C . SER B 1 899 ? 43.812 0.821 -3.338 1 96.31 899 SER B C 1
ATOM 16321 O O . SER B 1 899 ? 44.938 1.276 -3.537 1 96.31 899 SER B O 1
ATOM 16323 N N . LEU B 1 900 ? 43.438 0.337 -2.186 1 94.5 900 LEU B N 1
ATOM 16324 C CA . LEU B 1 900 ? 44.344 0.305 -1.041 1 94.5 900 LEU B CA 1
ATOM 16325 C C . LEU B 1 900 ? 45.469 -0.698 -1.265 1 94.5 900 LEU B C 1
ATOM 16327 O O . LEU B 1 900 ? 46.625 -0.43 -0.919 1 94.5 900 LEU B O 1
ATOM 16331 N N . ALA B 1 901 ? 45.125 -1.825 -1.827 1 95.62 901 ALA B N 1
ATOM 16332 C CA . ALA B 1 901 ? 46.125 -2.854 -2.113 1 95.62 901 ALA B CA 1
ATOM 16333 C C . ALA B 1 901 ? 47.156 -2.354 -3.123 1 95.62 901 ALA B C 1
ATOM 16335 O O . ALA B 1 901 ? 48.344 -2.715 -3.051 1 95.62 901 ALA B O 1
ATOM 16336 N N . LEU B 1 902 ? 46.719 -1.55 -4.047 1 96.06 902 LEU B N 1
ATOM 16337 C CA . LEU B 1 902 ? 47.562 -1.017 -5.098 1 96.06 902 LEU B CA 1
ATOM 16338 C C . LEU B 1 902 ? 48.594 -0.044 -4.516 1 96.06 902 LEU B C 1
ATOM 16340 O O . LEU B 1 902 ? 49.625 0.212 -5.133 1 96.06 902 LEU B O 1
ATOM 16344 N N . GLU B 1 903 ? 48.312 0.431 -3.359 1 94.81 903 GLU B N 1
ATOM 16345 C CA . GLU B 1 903 ? 49.25 1.337 -2.689 1 94.81 903 GLU B CA 1
ATOM 16346 C C . GLU B 1 903 ? 50.312 0.564 -1.939 1 94.81 903 GLU B C 1
ATOM 16348 O O . GLU B 1 903 ? 51.344 1.13 -1.571 1 94.81 903 GLU B O 1
ATOM 16353 N N . GLU B 1 904 ? 50.125 -0.716 -1.791 1 94.56 904 GLU B N 1
ATOM 16354 C CA . GLU B 1 904 ? 51.094 -1.553 -1.082 1 94.56 904 GLU B CA 1
ATOM 16355 C C . GLU B 1 904 ? 52.188 -2.027 -2.016 1 94.56 904 GLU B C 1
ATOM 16357 O O . GLU B 1 904 ? 52.094 -1.855 -3.234 1 94.56 904 GLU B O 1
ATOM 16362 N N . GLU B 1 905 ? 53.281 -2.572 -1.401 1 92.94 905 GLU B N 1
ATOM 16363 C CA . GLU B 1 905 ? 54.375 -3.107 -2.197 1 92.94 905 GLU B CA 1
ATOM 16364 C C . GLU B 1 905 ? 54.094 -4.539 -2.637 1 92.94 905 GLU B C 1
ATOM 16366 O O . GLU B 1 905 ? 54.344 -5.488 -1.892 1 92.94 905 GLU B O 1
ATOM 16371 N N . ILE B 1 906 ? 53.594 -4.715 -3.826 1 94.5 906 ILE B N 1
ATOM 16372 C CA . ILE B 1 906 ? 53.344 -6.02 -4.422 1 94.5 906 ILE B CA 1
ATOM 16373 C C . ILE B 1 906 ? 53.938 -6.078 -5.82 1 94.5 906 ILE B C 1
ATOM 16375 O O . ILE B 1 906 ? 54.25 -5.043 -6.414 1 94.5 906 ILE B O 1
ATOM 16379 N N . PRO B 1 907 ? 54.219 -7.238 -6.391 1 95.25 907 PRO B N 1
ATOM 16380 C CA . PRO B 1 907 ? 54.812 -7.375 -7.727 1 95.25 907 PRO B CA 1
ATOM 16381 C C . PRO B 1 907 ? 54 -6.645 -8.797 1 95.25 907 PRO B C 1
ATOM 16383 O O . PRO B 1 907 ? 52.75 -6.629 -8.742 1 95.25 907 PRO B O 1
ATOM 16386 N N . GLU B 1 908 ? 54.719 -6.109 -9.742 1 95.31 908 GLU B N 1
ATOM 16387 C CA . GLU B 1 908 ? 54.094 -5.297 -10.797 1 95.31 908 GLU B CA 1
ATOM 16388 C C . GLU B 1 908 ? 53.094 -6.113 -11.609 1 95.31 908 GLU B C 1
ATOM 16390 O O . GLU B 1 908 ? 52.094 -5.578 -12.094 1 95.31 908 GLU B O 1
ATOM 16395 N N . GLU B 1 909 ? 53.406 -7.391 -11.789 1 95.56 909 GLU B N 1
ATOM 16396 C CA . GLU B 1 909 ? 52.5 -8.273 -12.531 1 95.56 909 GLU B CA 1
ATOM 16397 C C . GLU B 1 909 ? 51.156 -8.414 -11.828 1 95.56 909 GLU B C 1
ATOM 16399 O O . GLU B 1 909 ? 50.125 -8.523 -12.477 1 95.56 909 GLU B O 1
ATOM 16404 N N . TYR B 1 910 ? 51.219 -8.391 -10.539 1 96.69 910 TYR B N 1
ATOM 16405 C CA . TYR B 1 910 ? 50 -8.492 -9.742 1 96.69 910 TYR B CA 1
ATOM 16406 C C . TYR B 1 910 ? 49.219 -7.176 -9.773 1 96.69 910 TYR B C 1
ATOM 16408 O O . TYR B 1 910 ? 48 -7.176 -9.836 1 96.69 910 TYR B O 1
ATOM 16416 N N . LYS B 1 911 ? 49.906 -6.031 -9.773 1 96.75 911 LYS B N 1
ATOM 16417 C CA . LYS B 1 911 ? 49.25 -4.719 -9.836 1 96.75 911 LYS B CA 1
ATOM 16418 C C . LYS B 1 911 ? 48.5 -4.547 -11.141 1 96.75 911 LYS B C 1
ATOM 16420 O O . LYS B 1 911 ? 47.438 -3.908 -11.156 1 96.75 911 LYS B O 1
ATOM 16425 N N . LYS B 1 912 ? 49.031 -5.113 -12.172 1 97.06 912 LYS B N 1
ATOM 16426 C CA . LYS B 1 912 ? 48.375 -5.016 -13.469 1 97.06 912 LYS B CA 1
ATOM 16427 C C . LYS B 1 912 ? 47.031 -5.715 -13.453 1 97.06 912 LYS B C 1
ATOM 16429 O O . LYS B 1 912 ? 46.062 -5.23 -14.047 1 97.06 912 LYS B O 1
ATOM 16434 N N . VAL B 1 913 ? 46.969 -6.883 -12.812 1 97.75 913 VAL B N 1
ATOM 16435 C CA . VAL B 1 913 ? 45.75 -7.641 -12.719 1 97.75 913 VAL B CA 1
ATOM 16436 C C . VAL B 1 913 ? 44.719 -6.879 -11.867 1 97.75 913 VAL B C 1
ATOM 16438 O O . VAL B 1 913 ? 43.562 -6.789 -12.227 1 97.75 913 VAL B O 1
ATOM 16441 N N . LEU B 1 914 ? 45.156 -6.359 -10.711 1 97.88 914 LEU B N 1
ATOM 16442 C CA . LEU B 1 914 ? 44.281 -5.582 -9.836 1 97.88 914 LEU B CA 1
ATOM 16443 C C . LEU B 1 914 ? 43.75 -4.348 -10.555 1 97.88 914 LEU B C 1
ATOM 16445 O O . LEU B 1 914 ? 42.562 -4.039 -10.477 1 97.88 914 LEU B O 1
ATOM 16449 N N . LYS B 1 915 ? 44.562 -3.645 -11.297 1 97.44 915 LYS B N 1
ATOM 16450 C CA . LYS B 1 915 ? 44.188 -2.434 -12.016 1 97.44 915 LYS B CA 1
ATOM 16451 C C . LYS B 1 915 ? 43.219 -2.75 -13.156 1 97.44 915 LYS B C 1
ATOM 16453 O O . LYS B 1 915 ? 42.281 -1.975 -13.438 1 97.44 915 LYS B O 1
ATOM 16458 N N . ASP B 1 916 ? 43.5 -3.869 -13.828 1 97.25 916 ASP B N 1
ATOM 16459 C CA . ASP B 1 916 ? 42.625 -4.281 -14.914 1 97.25 916 ASP B CA 1
ATOM 16460 C C . ASP B 1 916 ? 41.188 -4.492 -14.398 1 97.25 916 ASP B C 1
ATOM 16462 O O . ASP B 1 916 ? 40.219 -4.066 -15.039 1 97.25 916 ASP B O 1
ATOM 16466 N N . TRP B 1 917 ? 41.031 -5.141 -13.281 1 97.81 917 TRP B N 1
ATOM 16467 C CA . TRP B 1 917 ? 39.688 -5.332 -12.711 1 97.81 917 TRP B CA 1
ATOM 16468 C C . TRP B 1 917 ? 39.094 -3.998 -12.312 1 97.81 917 TRP B C 1
ATOM 16470 O O . TRP B 1 917 ? 37.906 -3.748 -12.586 1 97.81 917 TRP B O 1
ATOM 16480 N N . LEU B 1 918 ? 39.844 -3.146 -11.641 1 97.5 918 LEU B N 1
ATOM 16481 C CA . LEU B 1 918 ? 39.375 -1.857 -11.156 1 97.5 918 LEU B CA 1
ATOM 16482 C C . LEU B 1 918 ? 38.844 -0.999 -12.312 1 97.5 918 LEU B C 1
ATOM 16484 O O . LEU B 1 918 ? 37.781 -0.389 -12.219 1 97.5 918 LEU B O 1
ATOM 16488 N N . ASP B 1 919 ? 39.562 -1.005 -13.422 1 96.62 919 ASP B N 1
ATOM 16489 C CA . ASP B 1 919 ? 39.25 -0.128 -14.547 1 96.62 919 ASP B CA 1
ATOM 16490 C C . ASP B 1 919 ? 38.094 -0.679 -15.383 1 96.62 919 ASP B C 1
ATOM 16492 O O . ASP B 1 919 ? 37.375 0.084 -16 1 96.62 919 ASP B O 1
ATOM 16496 N N . ASN B 1 920 ? 37.906 -2.012 -15.375 1 96.69 920 ASN B N 1
ATOM 16497 C CA . ASN B 1 920 ? 36.938 -2.633 -16.25 1 96.69 920 ASN B CA 1
ATOM 16498 C C . ASN B 1 920 ? 35.844 -3.365 -15.469 1 96.69 920 ASN B C 1
ATOM 16500 O O . ASN B 1 920 ? 35.156 -4.25 -16 1 96.69 920 ASN B O 1
ATOM 16504 N N . ARG B 1 921 ? 35.688 -2.994 -14.203 1 95.69 921 ARG B N 1
ATOM 16505 C CA . ARG B 1 921 ? 34.781 -3.725 -13.312 1 95.69 921 ARG B CA 1
ATOM 16506 C C . ARG B 1 921 ? 33.344 -3.615 -13.789 1 95.69 921 ARG B C 1
ATOM 16508 O O . ARG B 1 921 ? 32.531 -4.48 -13.484 1 95.69 921 ARG B O 1
ATOM 16515 N N . GLU B 1 922 ? 33 -2.57 -14.641 1 95.12 922 GLU B N 1
ATOM 16516 C CA . GLU B 1 922 ? 31.609 -2.359 -15.07 1 95.12 922 GLU B CA 1
ATOM 16517 C C . GLU B 1 922 ? 31.406 -2.844 -16.5 1 95.12 922 GLU B C 1
ATOM 16519 O O . GLU B 1 922 ? 30.359 -2.586 -17.109 1 95.12 922 GLU B O 1
ATOM 16524 N N . VAL B 1 923 ? 32.344 -3.543 -17.062 1 94.81 923 VAL B N 1
ATOM 16525 C CA . VAL B 1 923 ? 32.219 -4.113 -18.406 1 94.81 923 VAL B CA 1
ATOM 16526 C C . VAL B 1 923 ? 31.859 -5.594 -18.312 1 94.81 923 VAL B C 1
ATOM 16528 O O . VAL B 1 923 ? 32.594 -6.379 -17.719 1 94.81 923 VAL B O 1
ATOM 16531 N N . GLY B 1 924 ? 30.781 -6.004 -18.922 1 93.06 924 GLY B N 1
ATOM 16532 C CA . GLY B 1 924 ? 30.281 -7.367 -18.828 1 93.06 924 GLY B CA 1
ATOM 16533 C C . GLY B 1 924 ? 31.125 -8.359 -19.625 1 93.06 924 GLY B C 1
ATOM 16534 O O . GLY B 1 924 ? 31.422 -9.453 -19.141 1 93.06 924 GLY B O 1
ATOM 16535 N N . GLU B 1 925 ? 31.484 -7.992 -20.797 1 91.19 925 GLU B N 1
ATOM 16536 C CA . GLU B 1 925 ? 32.312 -8.859 -21.625 1 91.19 925 GLU B CA 1
ATOM 16537 C C . GLU B 1 925 ? 33.656 -9.117 -21 1 91.19 925 GLU B C 1
ATOM 16539 O O . GLU B 1 925 ? 34.344 -8.18 -20.578 1 91.19 925 GLU B O 1
ATOM 16544 N N . GLY B 1 926 ? 34.031 -10.344 -20.828 1 92.44 926 GLY B N 1
ATOM 16545 C CA . GLY B 1 926 ? 35.344 -10.703 -20.266 1 92.44 926 GLY B CA 1
ATOM 16546 C C . GLY B 1 926 ? 35.375 -10.656 -18.75 1 92.44 926 GLY B C 1
ATOM 16547 O O . GLY B 1 926 ? 36.406 -10.906 -18.125 1 92.44 926 GLY B O 1
ATOM 16548 N N . SER B 1 927 ? 34.25 -10.367 -18.141 1 95.44 927 SER B N 1
ATOM 16549 C CA . SER B 1 927 ? 34.188 -10.18 -16.688 1 95.44 927 SER B CA 1
ATOM 16550 C C . SER B 1 927 ? 34.594 -11.453 -15.961 1 95.44 927 SER B C 1
ATOM 16552 O O . SER B 1 927 ? 35.25 -11.391 -14.922 1 95.44 927 SER B O 1
ATOM 16554 N N . ARG B 1 928 ? 34.219 -12.664 -16.375 1 93.56 928 ARG B N 1
ATOM 16555 C CA . ARG B 1 928 ? 34.531 -13.922 -15.727 1 93.56 928 ARG B CA 1
ATOM 16556 C C . ARG B 1 928 ? 36.062 -14.172 -15.758 1 93.56 928 ARG B C 1
ATOM 16558 O O . ARG B 1 928 ? 36.656 -14.578 -14.758 1 93.56 928 ARG B O 1
ATOM 16565 N N . GLU B 1 929 ? 36.656 -13.914 -16.906 1 94.44 929 GLU B N 1
ATOM 16566 C CA . GLU B 1 929 ? 38.094 -14.07 -17.031 1 94.44 929 GLU B CA 1
ATOM 16567 C C . GLU B 1 929 ? 38.812 -13.109 -16.094 1 94.44 929 GLU B C 1
ATOM 16569 O O . GLU B 1 929 ? 39.781 -13.5 -15.438 1 94.44 929 GLU B O 1
ATOM 16574 N N . ARG B 1 930 ? 38.344 -11.898 -16.062 1 96.69 930 ARG B N 1
ATOM 16575 C CA . ARG B 1 930 ? 38.938 -10.914 -15.18 1 96.69 930 ARG B CA 1
ATOM 16576 C C . ARG B 1 930 ? 38.812 -11.328 -13.719 1 96.69 930 ARG B C 1
ATOM 16578 O O . ARG B 1 930 ? 39.75 -11.156 -12.93 1 96.69 930 ARG B O 1
ATOM 16585 N N . ALA B 1 931 ? 37.688 -11.844 -13.336 1 96.38 931 ALA B N 1
ATOM 16586 C CA . ALA B 1 931 ? 37.438 -12.297 -11.969 1 96.38 931 ALA B CA 1
ATOM 16587 C C . ALA B 1 931 ? 38.344 -13.461 -11.594 1 96.38 931 ALA B C 1
ATOM 16589 O O . ALA B 1 931 ? 38.906 -13.484 -10.492 1 96.38 931 ALA B O 1
ATOM 16590 N N . ASN B 1 932 ? 38.5 -14.43 -12.5 1 95.56 932 ASN B N 1
ATOM 16591 C CA . ASN B 1 932 ? 39.344 -15.602 -12.242 1 95.56 932 ASN B CA 1
ATOM 16592 C C . ASN B 1 932 ? 40.812 -15.203 -12.07 1 95.56 932 ASN B C 1
ATOM 16594 O O . ASN B 1 932 ? 41.5 -15.719 -11.18 1 95.56 932 ASN B O 1
ATOM 16598 N N . LYS B 1 933 ? 41.281 -14.328 -12.906 1 96.94 933 LYS B N 1
ATOM 16599 C CA . LYS B 1 933 ? 42.625 -13.844 -12.789 1 96.94 933 LYS B CA 1
ATOM 16600 C C . LYS B 1 933 ? 42.844 -13.125 -11.461 1 96.94 933 LYS B C 1
ATOM 16602 O O . LYS B 1 933 ? 43.906 -13.258 -10.836 1 96.94 933 LYS B O 1
ATOM 16607 N N . LEU B 1 934 ? 41.906 -12.312 -11.109 1 97.69 934 LEU B N 1
ATOM 16608 C CA . LEU B 1 934 ? 41.969 -11.57 -9.852 1 97.69 934 LEU B CA 1
ATOM 16609 C C . LEU B 1 934 ? 42.062 -12.523 -8.664 1 97.69 934 LEU B C 1
ATOM 16611 O O . LEU B 1 934 ? 42.844 -12.289 -7.742 1 97.69 934 LEU B O 1
ATOM 16615 N N . ILE B 1 935 ? 41.25 -13.609 -8.664 1 97.12 935 ILE B N 1
ATOM 16616 C CA . ILE B 1 935 ? 41.25 -14.594 -7.586 1 97.12 935 ILE B CA 1
ATOM 16617 C C . ILE B 1 935 ? 42.656 -15.234 -7.492 1 97.12 935 ILE B C 1
ATOM 16619 O O . ILE B 1 935 ? 43.219 -15.352 -6.402 1 97.12 935 ILE B O 1
ATOM 16623 N N . GLU B 1 936 ? 43.25 -15.57 -8.625 1 96.88 936 GLU B N 1
ATOM 16624 C CA . GLU B 1 936 ? 44.531 -16.234 -8.68 1 96.88 936 GLU B CA 1
ATOM 16625 C C . GLU B 1 936 ? 45.625 -15.359 -8.078 1 96.88 936 GLU B C 1
ATOM 16627 O O . GLU B 1 936 ? 46.469 -15.828 -7.293 1 96.88 936 GLU B O 1
ATOM 16632 N N . VAL B 1 937 ? 45.594 -14.156 -8.453 1 97.31 937 VAL B N 1
ATOM 16633 C CA . VAL B 1 937 ? 46.625 -13.227 -8.031 1 97.31 937 VAL B CA 1
ATOM 16634 C C . VAL B 1 937 ? 46.469 -12.906 -6.547 1 97.31 937 VAL B C 1
ATOM 16636 O O . VAL B 1 937 ? 47.438 -12.852 -5.801 1 97.31 937 VAL B O 1
ATOM 16639 N N . LEU B 1 938 ? 45.188 -12.641 -6.094 1 97.25 938 LEU B N 1
ATOM 16640 C CA . LEU B 1 938 ? 44.938 -12.289 -4.703 1 97.25 938 LEU B CA 1
ATOM 16641 C C . LEU B 1 938 ? 45.312 -13.43 -3.768 1 97.25 938 LEU B C 1
ATOM 16643 O O . LEU B 1 938 ? 45.75 -13.195 -2.641 1 97.25 938 LEU B O 1
ATOM 16647 N N . GLU B 1 939 ? 45.156 -14.648 -4.242 1 96.25 939 GLU B N 1
ATOM 16648 C CA . GLU B 1 939 ? 45.5 -15.812 -3.438 1 96.25 939 GLU B CA 1
ATOM 16649 C C . GLU B 1 939 ? 47.031 -15.898 -3.234 1 96.25 939 GLU B C 1
ATOM 16651 O O . GLU B 1 939 ? 47.5 -16.5 -2.27 1 96.25 939 GLU B O 1
ATOM 16656 N N . LYS B 1 940 ? 47.812 -15.172 -4.023 1 95.31 940 LYS B N 1
ATOM 16657 C CA . LYS B 1 940 ? 49.25 -15.203 -3.959 1 95.31 940 LYS B CA 1
ATOM 16658 C C . LYS B 1 940 ? 49.812 -14.031 -3.145 1 95.31 940 LYS B C 1
ATOM 16660 O O . LYS B 1 940 ? 50.969 -14.031 -2.754 1 95.31 940 LYS B O 1
ATOM 16665 N N . ILE B 1 941 ? 48.938 -13.102 -2.93 1 94.31 941 ILE B N 1
ATOM 16666 C CA . ILE B 1 941 ? 49.375 -11.922 -2.184 1 94.31 941 ILE B CA 1
ATOM 16667 C C . ILE B 1 941 ? 49.125 -12.148 -0.69 1 94.31 941 ILE B C 1
ATOM 16669 O O . ILE B 1 941 ? 48.031 -12.484 -0.27 1 94.31 941 ILE B O 1
ATOM 16673 N N . ASP B 1 942 ? 50.156 -12.039 0.142 1 92.12 942 ASP B N 1
ATOM 16674 C CA . ASP B 1 942 ? 50.062 -12.242 1.583 1 92.12 942 ASP B CA 1
ATOM 16675 C C . ASP B 1 942 ? 49.844 -10.914 2.312 1 92.12 942 ASP B C 1
ATOM 16677 O O . ASP B 1 942 ? 50.75 -10.453 3.037 1 92.12 942 ASP B O 1
ATOM 16681 N N . LEU B 1 943 ? 48.844 -10.219 2.064 1 93.94 943 LEU B N 1
ATOM 16682 C CA . LEU B 1 943 ? 48.406 -8.992 2.721 1 93.94 943 LEU B CA 1
ATOM 16683 C C . LEU B 1 943 ? 47 -9.133 3.291 1 93.94 943 LEU B C 1
ATOM 16685 O O . LEU B 1 943 ? 46.156 -9.812 2.705 1 93.94 943 LEU B O 1
ATOM 16689 N N . ASP B 1 944 ? 46.812 -8.438 4.359 1 92.88 944 ASP B N 1
ATOM 16690 C CA . ASP B 1 944 ? 45.5 -8.469 5.012 1 92.88 944 ASP B CA 1
ATOM 16691 C C . ASP B 1 944 ? 44.406 -7.926 4.094 1 92.88 944 ASP B C 1
ATOM 16693 O O . ASP B 1 944 ? 43.281 -8.438 4.078 1 92.88 944 ASP B O 1
ATOM 16697 N N . VAL B 1 945 ? 44.688 -6.949 3.41 1 94.25 945 VAL B N 1
ATOM 16698 C CA . VAL B 1 945 ? 43.719 -6.34 2.512 1 94.25 945 VAL B CA 1
ATOM 16699 C C . VAL B 1 945 ? 43.344 -7.324 1.407 1 94.25 945 VAL B C 1
ATOM 16701 O O . VAL B 1 945 ? 42.188 -7.355 0.956 1 94.25 945 VAL B O 1
ATOM 16704 N N . ALA B 1 946 ? 44.312 -8.109 0.937 1 95.81 946 ALA B N 1
ATOM 16705 C CA . ALA B 1 946 ? 44.031 -9.109 -0.089 1 95.81 946 ALA B CA 1
ATOM 16706 C C . ALA B 1 946 ? 43.094 -10.195 0.434 1 95.81 946 ALA B C 1
ATOM 16708 O O . ALA B 1 946 ? 42.219 -10.664 -0.291 1 95.81 946 ALA B O 1
ATOM 16709 N N . LYS B 1 947 ? 43.312 -10.562 1.657 1 94.88 947 LYS B N 1
ATOM 16710 C CA . LYS B 1 947 ? 42.438 -11.547 2.287 1 94.88 947 LYS B CA 1
ATOM 16711 C C . LYS B 1 947 ? 41.031 -11.016 2.424 1 94.88 947 LYS B C 1
ATOM 16713 O O . LYS B 1 947 ? 40.062 -11.758 2.256 1 94.88 947 LYS B O 1
ATOM 16718 N N . GLU B 1 948 ? 40.969 -9.758 2.775 1 93.19 948 GLU B N 1
ATOM 16719 C CA . GLU B 1 948 ? 39.656 -9.125 2.91 1 93.19 948 GLU B CA 1
ATOM 16720 C C . GLU B 1 948 ? 38.938 -9.094 1.577 1 93.19 948 GLU B C 1
ATOM 16722 O O . GLU B 1 948 ? 37.719 -9.32 1.529 1 93.19 948 GLU B O 1
ATOM 16727 N N . ILE B 1 949 ? 39.625 -8.773 0.531 1 96.19 949 ILE B N 1
ATOM 16728 C CA . ILE B 1 949 ? 39.031 -8.719 -0.805 1 96.19 949 ILE B CA 1
ATOM 16729 C C . ILE B 1 949 ? 38.531 -10.102 -1.209 1 96.19 949 ILE B C 1
ATOM 16731 O O . ILE B 1 949 ? 37.469 -10.234 -1.79 1 96.19 949 ILE B O 1
ATOM 16735 N N . LEU B 1 950 ? 39.25 -11.117 -0.861 1 95.56 950 LEU B N 1
ATOM 16736 C CA . LEU B 1 950 ? 38.969 -12.492 -1.268 1 95.56 950 LEU B CA 1
ATOM 16737 C C . LEU B 1 950 ? 37.688 -13 -0.599 1 95.56 950 LEU B C 1
ATOM 16739 O O . LEU B 1 950 ? 37.031 -13.914 -1.115 1 95.56 950 LEU B O 1
ATOM 16743 N N . LYS B 1 951 ? 37.312 -12.422 0.54 1 92.62 951 LYS B N 1
ATOM 16744 C CA . LYS B 1 951 ? 36.094 -12.82 1.218 1 92.62 951 LYS B CA 1
ATOM 16745 C C . LYS B 1 951 ? 34.875 -12.586 0.326 1 92.62 951 LYS B C 1
ATOM 16747 O O . LYS B 1 951 ? 33.844 -13.273 0.464 1 92.62 951 LYS B O 1
ATOM 16752 N N . ASP B 1 952 ? 35 -11.625 -0.635 1 93.94 952 ASP B N 1
ATOM 16753 C CA . ASP B 1 952 ? 33.875 -11.258 -1.499 1 93.94 952 ASP B CA 1
ATOM 16754 C C . ASP B 1 952 ? 34.156 -11.688 -2.941 1 93.94 952 ASP B C 1
ATOM 16756 O O . ASP B 1 952 ? 33.656 -11.062 -3.881 1 93.94 952 ASP B O 1
ATOM 16760 N N . LYS B 1 953 ? 34.875 -12.75 -3.135 1 95 953 LYS B N 1
ATOM 16761 C CA . LYS B 1 953 ? 35.344 -13.172 -4.461 1 95 953 LYS B CA 1
ATOM 16762 C C . LYS B 1 953 ? 34.156 -13.43 -5.387 1 95 953 LYS B C 1
ATOM 16764 O O . LYS B 1 953 ? 34.25 -13.242 -6.602 1 95 953 LYS B O 1
ATOM 16769 N N . GLU B 1 954 ? 33 -13.797 -4.871 1 92.19 954 GLU B N 1
ATOM 16770 C CA . GLU B 1 954 ? 31.812 -14.102 -5.691 1 92.19 954 GLU B CA 1
ATOM 16771 C C . GLU B 1 954 ? 31.234 -12.844 -6.32 1 92.19 954 GLU B C 1
ATOM 16773 O O . GLU B 1 954 ? 30.438 -12.914 -7.254 1 92.19 954 GLU B O 1
ATOM 16778 N N . PHE B 1 955 ? 31.672 -11.672 -5.867 1 95.62 955 PHE B N 1
ATOM 16779 C CA . PHE B 1 955 ? 31.156 -10.406 -6.363 1 95.62 955 PHE B CA 1
ATOM 16780 C C . PHE B 1 955 ? 32.125 -9.781 -7.367 1 95.62 955 PHE B C 1
ATOM 16782 O O . PHE B 1 955 ? 31.875 -8.672 -7.855 1 95.62 955 PHE B O 1
ATOM 16789 N N . PHE B 1 956 ? 33.219 -10.516 -7.766 1 97.06 956 PHE B N 1
ATOM 16790 C CA . PHE B 1 956 ? 34.219 -9.969 -8.711 1 97.06 956 PHE B CA 1
ATOM 16791 C C . PHE B 1 956 ? 33.594 -9.828 -10.094 1 97.06 956 PHE B C 1
ATOM 16793 O O . PHE B 1 956 ? 34 -8.961 -10.875 1 97.06 956 PHE B O 1
ATOM 16800 N N . ILE B 1 957 ? 32.594 -10.695 -10.438 1 95.88 957 ILE B N 1
ATOM 16801 C CA . ILE B 1 957 ? 31.969 -10.711 -11.758 1 95.88 957 ILE B CA 1
ATOM 16802 C C . ILE B 1 957 ? 30.938 -9.586 -11.859 1 95.88 957 ILE B C 1
ATOM 16804 O O . ILE B 1 957 ? 30.219 -9.312 -10.891 1 95.88 957 ILE B O 1
ATOM 16808 N N . LYS B 1 958 ? 30.875 -8.906 -13.008 1 96.75 958 LYS B N 1
ATOM 16809 C CA . LYS B 1 958 ? 29.781 -7.953 -13.25 1 96.75 958 LYS B CA 1
ATOM 16810 C C . LYS B 1 958 ? 28.469 -8.672 -13.5 1 96.75 958 LYS B C 1
ATOM 16812 O O . LYS B 1 958 ? 28.281 -9.289 -14.547 1 96.75 958 LYS B O 1
ATOM 16817 N N . ARG B 1 959 ? 27.578 -8.594 -12.625 1 96.88 959 ARG B N 1
ATOM 16818 C CA . ARG B 1 959 ? 26.281 -9.234 -12.758 1 96.88 959 ARG B CA 1
ATOM 16819 C C . ARG B 1 959 ? 25.375 -8.453 -13.703 1 96.88 959 ARG B C 1
ATOM 16821 O O . ARG B 1 959 ? 25.469 -7.223 -13.781 1 96.88 959 ARG B O 1
ATOM 16828 N N . SER B 1 960 ? 24.609 -9.141 -14.508 1 97.62 960 SER B N 1
ATOM 16829 C CA . SER B 1 960 ? 23.562 -8.562 -15.367 1 97.62 960 SER B CA 1
ATOM 16830 C C . SER B 1 960 ? 22.219 -8.531 -14.648 1 97.62 960 SER B C 1
ATOM 16832 O O . SER B 1 960 ? 21.594 -9.57 -14.438 1 97.62 960 SER B O 1
ATOM 16834 N N . GLN B 1 961 ? 21.797 -7.332 -14.211 1 98.19 961 GLN B N 1
ATOM 16835 C CA . GLN B 1 961 ? 20.562 -7.188 -13.445 1 98.19 961 GLN B CA 1
ATOM 16836 C C . GLN B 1 961 ? 19.359 -6.961 -14.367 1 98.19 961 GLN B C 1
ATOM 16838 O O . GLN B 1 961 ? 19.297 -5.949 -15.07 1 98.19 961 GLN B O 1
ATOM 16843 N N . TRP B 1 962 ? 18.422 -7.863 -14.414 1 98.75 962 TRP B N 1
ATOM 16844 C CA . TRP B 1 962 ? 17.203 -7.762 -15.227 1 98.75 962 TRP B CA 1
ATOM 16845 C C . TRP B 1 962 ? 15.953 -7.832 -14.359 1 98.75 962 TRP B C 1
ATOM 16847 O O . TRP B 1 962 ? 15.938 -8.523 -13.344 1 98.75 962 TRP B O 1
ATOM 16857 N N . ILE B 1 963 ? 14.93 -7.094 -14.703 1 98.81 963 ILE B N 1
ATOM 16858 C CA . ILE B 1 963 ? 13.617 -7.062 -14.078 1 98.81 963 ILE B CA 1
ATOM 16859 C C . ILE B 1 963 ? 12.547 -7.484 -15.094 1 98.81 963 ILE B C 1
ATOM 16861 O O . ILE B 1 963 ? 12.352 -6.812 -16.109 1 98.81 963 ILE B O 1
ATOM 16865 N N . PHE B 1 964 ? 11.906 -8.656 -14.859 1 98.75 964 PHE B N 1
ATOM 16866 C CA . PHE B 1 964 ? 10.906 -9.203 -15.773 1 98.75 964 PHE B CA 1
ATOM 16867 C C . PHE B 1 964 ? 9.5 -9.023 -15.219 1 98.75 964 PHE B C 1
ATOM 16869 O O . PHE B 1 964 ? 9.281 -9.156 -14.016 1 98.75 964 PHE B O 1
ATOM 16876 N N . GLY B 1 965 ? 8.539 -8.68 -16.094 1 98.12 965 GLY B N 1
ATOM 16877 C CA . GLY B 1 965 ? 7.148 -8.617 -15.672 1 98.12 965 GLY B CA 1
ATOM 16878 C C . GLY B 1 965 ? 6.188 -8.414 -16.828 1 98.12 965 GLY B C 1
ATOM 16879 O O . GLY B 1 965 ? 6.609 -8.219 -17.969 1 98.12 965 GLY B O 1
ATOM 16880 N N . GLY B 1 966 ? 4.879 -8.531 -16.594 1 97.75 966 GLY B N 1
ATOM 16881 C CA . GLY B 1 966 ? 3.844 -8.367 -17.609 1 97.75 966 GLY B CA 1
ATOM 16882 C C . GLY B 1 966 ? 3.27 -6.961 -17.656 1 97.75 966 GLY B C 1
ATOM 16883 O O . GLY B 1 966 ? 3.752 -6.07 -16.953 1 97.75 966 GLY B O 1
ATOM 16884 N N . ASP B 1 967 ? 2.207 -6.766 -18.469 1 96 967 ASP B N 1
ATOM 16885 C CA . ASP B 1 967 ? 1.571 -5.465 -18.656 1 96 967 ASP B CA 1
ATOM 16886 C C . ASP B 1 967 ? 0.882 -5.004 -17.375 1 96 967 ASP B C 1
ATOM 16888 O O . ASP B 1 967 ? 0.986 -3.834 -17 1 96 967 ASP B O 1
ATOM 16892 N N . GLY B 1 968 ? 0.134 -5.926 -16.672 1 95.75 968 GLY B N 1
ATOM 16893 C CA . GLY B 1 968 ? -0.557 -5.535 -15.461 1 95.75 968 GLY B CA 1
ATOM 16894 C C . GLY B 1 968 ? 0.363 -4.91 -14.43 1 95.75 968 GLY B C 1
ATOM 16895 O O . GLY B 1 968 ? 0.003 -3.922 -13.781 1 95.75 968 GLY B O 1
ATOM 16896 N N . TRP B 1 969 ? 1.538 -5.5 -14.242 1 97.69 969 TRP B N 1
ATOM 16897 C CA . TRP B 1 969 ? 2.523 -4.945 -13.32 1 97.69 969 TRP B CA 1
ATOM 16898 C C . TRP B 1 969 ? 3.049 -3.605 -13.82 1 97.69 969 TRP B C 1
ATOM 16900 O O . TRP B 1 969 ? 3.035 -2.613 -13.094 1 97.69 969 TRP B O 1
ATOM 16910 N N . ALA B 1 970 ? 3.496 -3.49 -15.016 1 98.5 970 ALA B N 1
ATOM 16911 C CA . ALA B 1 970 ? 4.258 -2.354 -15.531 1 98.5 970 ALA B CA 1
ATOM 16912 C C . ALA B 1 970 ? 3.354 -1.151 -15.773 1 98.5 970 ALA B C 1
ATOM 16914 O O . ALA B 1 970 ? 3.721 -0.016 -15.461 1 98.5 970 ALA B O 1
ATOM 16915 N N . TYR B 1 971 ? 2.119 -1.371 -16.359 1 98.06 971 TYR B N 1
ATOM 16916 C CA . TYR B 1 971 ? 1.257 -0.271 -16.781 1 98.06 971 TYR B CA 1
ATOM 16917 C C . TYR B 1 971 ? 0.374 0.196 -15.625 1 98.06 971 TYR B C 1
ATOM 16919 O O . TYR B 1 971 ? -0.091 1.338 -15.609 1 98.06 971 TYR B O 1
ATOM 16927 N N . ASP B 1 972 ? 0.106 -0.722 -14.664 1 97.75 972 ASP B N 1
ATOM 16928 C CA . ASP B 1 972 ? -0.928 -0.435 -13.672 1 97.75 972 ASP B CA 1
ATOM 16929 C C . ASP B 1 972 ? -0.359 -0.472 -12.258 1 97.75 972 ASP B C 1
ATOM 16931 O O . ASP B 1 972 ? 0.268 0.489 -11.812 1 97.75 972 ASP B O 1
ATOM 16935 N N . ILE B 1 973 ? -0.344 -1.591 -11.555 1 97.69 973 ILE B N 1
ATOM 16936 C CA . ILE B 1 973 ? -0.17 -1.678 -10.109 1 97.69 973 ILE B CA 1
ATOM 16937 C C . ILE B 1 973 ? 1.262 -1.294 -9.734 1 97.69 973 ILE B C 1
ATOM 16939 O O . ILE B 1 973 ? 1.505 -0.75 -8.656 1 97.69 973 ILE B O 1
ATOM 16943 N N . GLY B 1 974 ? 2.275 -1.601 -10.617 1 98.12 974 GLY B N 1
ATOM 16944 C CA . GLY B 1 974 ? 3.672 -1.329 -10.305 1 98.12 974 GLY B CA 1
ATOM 16945 C C . GLY B 1 974 ? 4.199 -0.078 -10.977 1 98.12 974 GLY B C 1
ATOM 16946 O O . GLY B 1 974 ? 5.387 0.234 -10.883 1 98.12 974 GLY B O 1
ATOM 16947 N N . PHE B 1 975 ? 3.338 0.814 -11.664 1 98.06 975 PHE B N 1
ATOM 16948 C CA . PHE B 1 975 ? 3.791 1.89 -12.539 1 98.06 975 PHE B CA 1
ATOM 16949 C C . PHE B 1 975 ? 4.559 2.943 -11.75 1 98.06 975 PHE B C 1
ATOM 16951 O O . PHE B 1 975 ? 5.566 3.469 -12.227 1 98.06 975 PHE B O 1
ATOM 16958 N N . GLY B 1 976 ? 4.062 3.297 -10.562 1 97.38 976 GLY B N 1
ATOM 16959 C CA . GLY B 1 976 ? 4.742 4.301 -9.758 1 97.38 976 GLY B CA 1
ATOM 16960 C C . GLY B 1 976 ? 6.191 3.953 -9.477 1 97.38 976 GLY B C 1
ATOM 16961 O O . GLY B 1 976 ? 7.074 4.805 -9.586 1 97.38 976 GLY B O 1
ATOM 16962 N N . GLY B 1 977 ? 6.465 2.695 -8.992 1 98 977 GLY B N 1
ATOM 16963 C CA . GLY B 1 977 ? 7.82 2.23 -8.742 1 98 977 GLY B CA 1
ATOM 16964 C C . GLY B 1 977 ? 8.656 2.123 -10 1 98 977 GLY B C 1
ATOM 16965 O O . GLY B 1 977 ? 9.844 2.461 -9.992 1 98 977 GLY B O 1
ATOM 16966 N N . LEU B 1 978 ? 8.016 1.629 -11.133 1 98.38 978 LEU B N 1
ATOM 16967 C CA . LEU B 1 978 ? 8.703 1.538 -12.414 1 98.38 978 LEU B CA 1
ATOM 16968 C C . LEU B 1 978 ? 9.188 2.912 -12.867 1 98.38 978 LEU B C 1
ATOM 16970 O O . LEU B 1 978 ? 10.336 3.064 -13.281 1 98.38 978 LEU B O 1
ATOM 16974 N N . ASP B 1 979 ? 8.312 3.92 -12.758 1 97.94 979 ASP B N 1
ATOM 16975 C CA . ASP B 1 979 ? 8.648 5.293 -13.125 1 97.94 979 ASP B CA 1
ATOM 16976 C C . ASP B 1 979 ? 9.836 5.801 -12.312 1 97.94 979 ASP B C 1
ATOM 16978 O O . ASP B 1 979 ? 10.727 6.465 -12.852 1 97.94 979 ASP B O 1
ATOM 16982 N N . HIS B 1 980 ? 9.844 5.516 -11.031 1 97.56 980 HIS B N 1
ATOM 16983 C CA . HIS B 1 980 ? 10.906 5.988 -10.148 1 97.56 980 HIS B CA 1
ATOM 16984 C C . HIS B 1 980 ? 12.25 5.395 -10.539 1 97.56 980 HIS B C 1
ATOM 16986 O O . HIS B 1 980 ? 13.266 6.094 -10.539 1 97.56 980 HIS B O 1
ATOM 16992 N N . ILE B 1 981 ? 12.281 4.125 -10.859 1 98.12 981 ILE B N 1
ATOM 16993 C CA . ILE B 1 981 ? 13.531 3.449 -11.195 1 98.12 981 ILE B CA 1
ATOM 16994 C C . ILE B 1 981 ? 14.031 3.926 -12.555 1 98.12 981 ILE B C 1
ATOM 16996 O O . ILE B 1 981 ? 15.234 4.105 -12.758 1 98.12 981 ILE B O 1
ATOM 17000 N N . LEU B 1 982 ? 13.109 4.137 -13.516 1 97.69 982 LEU B N 1
ATOM 17001 C CA . LEU B 1 982 ? 13.492 4.66 -14.82 1 97.69 982 LEU B CA 1
ATOM 17002 C C . LEU B 1 982 ? 14.094 6.055 -14.688 1 97.69 982 LEU B C 1
ATOM 17004 O O . LEU B 1 982 ? 14.984 6.43 -15.453 1 97.69 982 LEU B O 1
ATOM 17008 N N . ALA B 1 983 ? 13.57 6.805 -13.734 1 95.81 983 ALA B N 1
ATOM 17009 C CA . ALA B 1 983 ? 14.062 8.164 -13.508 1 95.81 983 ALA B CA 1
ATOM 17010 C C . ALA B 1 983 ? 15.445 8.148 -12.867 1 95.81 983 ALA B C 1
ATOM 17012 O O . ALA B 1 983 ? 16.141 9.164 -12.852 1 95.81 983 ALA B O 1
ATOM 17013 N N . SER B 1 984 ? 15.656 6.906 -12.492 1 91.12 984 SER B N 1
ATOM 17014 C CA . SER B 1 984 ? 16.969 6.809 -11.867 1 91.12 984 SER B CA 1
ATOM 17015 C C . SER B 1 984 ? 18.078 6.793 -12.914 1 91.12 984 SER B C 1
ATOM 17017 O O . SER B 1 984 ? 17.812 6.758 -14.117 1 91.12 984 SER B O 1
ATOM 17019 N N . ARG B 1 985 ? 19.328 6.93 -12.852 1 90.81 985 ARG B N 1
ATOM 17020 C CA . ARG B 1 985 ? 20.484 6.863 -13.742 1 90.81 985 ARG B CA 1
ATOM 17021 C C . ARG B 1 985 ? 21.25 5.555 -13.562 1 90.81 985 ARG B C 1
ATOM 17023 O O . ARG B 1 985 ? 22.328 5.367 -14.141 1 90.81 985 ARG B O 1
ATOM 17030 N N . GLU B 1 986 ? 20.5 4.605 -12.852 1 95 986 GLU B N 1
ATOM 17031 C CA . GLU B 1 986 ? 21.219 3.381 -12.508 1 95 986 GLU B CA 1
ATOM 17032 C C . GLU B 1 986 ? 21.047 2.316 -13.586 1 95 986 GLU B C 1
ATOM 17034 O O . GLU B 1 986 ? 20.047 2.316 -14.312 1 95 986 GLU B O 1
ATOM 17039 N N . ASN B 1 987 ? 21.969 1.461 -13.68 1 96.94 987 ASN B N 1
ATOM 17040 C CA . ASN B 1 987 ? 22.094 0.492 -14.766 1 96.94 987 ASN B CA 1
ATOM 17041 C C . ASN B 1 987 ? 21.312 -0.779 -14.477 1 96.94 987 ASN B C 1
ATOM 17043 O O . ASN B 1 987 ? 21.875 -1.786 -14.047 1 96.94 987 ASN B O 1
ATOM 17047 N N . VAL B 1 988 ? 19.984 -0.818 -14.711 1 97.75 988 VAL B N 1
ATOM 17048 C CA . VAL B 1 988 ? 19.094 -1.972 -14.617 1 97.75 988 VAL B CA 1
ATOM 17049 C C . VAL B 1 988 ? 18.344 -2.15 -15.93 1 97.75 988 VAL B C 1
ATOM 17051 O O . VAL B 1 988 ? 18.062 -1.174 -16.625 1 97.75 988 VAL B O 1
ATOM 17054 N N . ASN B 1 989 ? 18.062 -3.344 -16.297 1 98.69 989 ASN B N 1
ATOM 17055 C CA . ASN B 1 989 ? 17.312 -3.66 -17.516 1 98.69 989 ASN B CA 1
ATOM 17056 C C . ASN B 1 989 ? 15.906 -4.156 -17.172 1 98.69 989 ASN B C 1
ATOM 17058 O O . ASN B 1 989 ? 15.734 -5.012 -16.312 1 98.69 989 ASN B O 1
ATOM 17062 N N . ILE B 1 990 ? 14.914 -3.572 -17.828 1 98.81 990 ILE B N 1
ATOM 17063 C CA . ILE B 1 990 ? 13.531 -3.969 -17.609 1 98.81 990 ILE B CA 1
ATOM 17064 C C . ILE B 1 990 ? 12.961 -4.574 -18.891 1 98.81 990 ILE B C 1
ATOM 17066 O O . ILE B 1 990 ? 13.094 -3.992 -19.969 1 98.81 990 ILE B O 1
ATOM 17070 N N . LEU B 1 991 ? 12.43 -5.727 -18.812 1 98.88 991 LEU B N 1
ATOM 17071 C CA . LEU B 1 991 ? 11.766 -6.406 -19.922 1 98.88 991 LEU B CA 1
ATOM 17072 C C . LEU B 1 991 ? 10.297 -6.66 -19.609 1 98.88 991 LEU B C 1
ATOM 17074 O O . LEU B 1 991 ? 9.984 -7.406 -18.672 1 98.88 991 LEU B O 1
ATOM 17078 N N . ILE B 1 992 ? 9.352 -6.059 -20.375 1 98.75 992 ILE B N 1
ATOM 17079 C CA . ILE B 1 992 ? 7.914 -6.207 -20.188 1 98.75 992 ILE B CA 1
ATOM 17080 C C . ILE B 1 992 ? 7.352 -7.172 -21.234 1 98.75 992 ILE B C 1
ATOM 17082 O O . ILE B 1 992 ? 7.477 -6.938 -22.438 1 98.75 992 ILE B O 1
ATOM 17086 N N . PHE B 1 993 ? 6.816 -8.305 -20.75 1 98.69 993 PHE B N 1
ATOM 17087 C CA . PHE B 1 993 ? 6.016 -9.164 -21.609 1 98.69 993 PHE B CA 1
ATOM 17088 C C . PHE B 1 993 ? 4.613 -8.594 -21.797 1 98.69 993 PHE B C 1
ATOM 17090 O O . PHE B 1 993 ? 3.729 -8.836 -20.969 1 98.69 993 PHE B O 1
ATOM 17097 N N . ASP B 1 994 ? 4.355 -7.941 -22.891 1 98.5 994 ASP B N 1
ATOM 17098 C CA . ASP B 1 994 ? 3.109 -7.207 -23.078 1 98.5 994 ASP B CA 1
ATOM 17099 C C . ASP B 1 994 ? 2.068 -8.062 -23.797 1 98.5 994 ASP B C 1
ATOM 17101 O O . ASP B 1 994 ? 1.975 -8.031 -25.031 1 98.5 994 ASP B O 1
ATOM 17105 N N . THR B 1 995 ? 1.275 -8.719 -23.047 1 97.81 995 THR B N 1
ATOM 17106 C CA . THR B 1 995 ? 0.173 -9.492 -23.609 1 97.81 995 THR B CA 1
ATOM 17107 C C . THR B 1 995 ? -1.072 -8.625 -23.766 1 97.81 995 THR B C 1
ATOM 17109 O O . THR B 1 995 ? -2.061 -9.055 -24.359 1 97.81 995 THR B O 1
ATOM 17112 N N . GLU B 1 996 ? -1.075 -7.449 -23.203 1 97.81 996 GLU B N 1
ATOM 17113 C CA . GLU B 1 996 ? -2.117 -6.434 -23.328 1 97.81 996 GLU B CA 1
ATOM 17114 C C . GLU B 1 996 ? -3.344 -6.797 -22.5 1 97.81 996 GLU B C 1
ATOM 17116 O O . GLU B 1 996 ? -4.41 -6.195 -22.656 1 97.81 996 GLU B O 1
ATOM 17121 N N . ILE B 1 997 ? -3.311 -7.805 -21.641 1 96.56 997 ILE B N 1
ATOM 17122 C CA . ILE B 1 997 ? -4.363 -8.18 -20.703 1 96.56 997 ILE B CA 1
ATOM 17123 C C . ILE B 1 997 ? -3.74 -8.766 -19.438 1 96.56 997 ILE B C 1
ATOM 17125 O O . ILE B 1 997 ? -2.572 -9.164 -19.438 1 96.56 997 ILE B O 1
ATOM 17129 N N . TYR B 1 998 ? -4.484 -8.781 -18.266 1 95.44 998 TYR B N 1
ATOM 17130 C CA . TYR B 1 998 ? -4.039 -9.531 -17.094 1 95.44 998 TYR B CA 1
ATOM 17131 C C . TYR B 1 998 ? -4.105 -11.031 -17.359 1 95.44 998 TYR B C 1
ATOM 17133 O O . TYR B 1 998 ? -5.035 -11.711 -16.906 1 95.44 998 TYR B O 1
ATOM 17141 N N . SER B 1 999 ? -3.129 -11.555 -17.969 1 92.75 999 SER B N 1
ATOM 17142 C CA . SER B 1 999 ? -3.158 -12.93 -18.453 1 92.75 999 SER B CA 1
ATOM 17143 C C . SER B 1 999 ? -3.18 -13.93 -17.297 1 92.75 999 SER B C 1
ATOM 17145 O O . SER B 1 999 ? -3.875 -14.945 -17.359 1 92.75 999 SER B O 1
ATOM 17147 N N . ASN B 1 1000 ? -2.451 -13.633 -16.25 1 89.56 1000 ASN B N 1
ATOM 17148 C CA . ASN B 1 1000 ? -2.324 -14.578 -15.141 1 89.56 1000 ASN B CA 1
ATOM 17149 C C . ASN B 1 1000 ? -3.646 -14.75 -14.398 1 89.56 1000 ASN B C 1
ATOM 17151 O O . ASN B 1 1000 ? -3.963 -15.844 -13.93 1 89.56 1000 ASN B O 1
ATOM 17155 N N . THR B 1 1001 ? -4.398 -13.68 -14.305 1 86.81 1001 THR B N 1
ATOM 17156 C CA . THR B 1 1001 ? -5.598 -13.703 -13.484 1 86.81 1001 THR B CA 1
ATOM 17157 C C . THR B 1 1001 ? -6.828 -14.047 -14.32 1 86.81 1001 THR B C 1
ATOM 17159 O O . THR B 1 1001 ? -7.945 -14.102 -13.797 1 86.81 1001 THR B O 1
ATOM 17162 N N . GLY B 1 1002 ? -6.719 -14.195 -15.539 1 84.94 1002 GLY B N 1
ATOM 17163 C CA . GLY B 1 1002 ? -7.863 -14.688 -16.297 1 84.94 1002 GLY B CA 1
ATOM 17164 C C . GLY B 1 1002 ? -8.227 -13.797 -17.469 1 84.94 1002 GLY B C 1
ATOM 17165 O O . GLY B 1 1002 ? -9.312 -13.922 -18.031 1 84.94 1002 GLY B O 1
ATOM 17166 N N . GLY B 1 1003 ? -7.332 -12.828 -17.797 1 92.81 1003 GLY B N 1
ATOM 17167 C CA . GLY B 1 1003 ? -7.5 -12.062 -19.031 1 92.81 1003 GLY B CA 1
ATOM 17168 C C . GLY B 1 1003 ? -8.305 -10.789 -18.828 1 92.81 1003 GLY B C 1
ATOM 17169 O O . GLY B 1 1003 ? -9.094 -10.414 -19.688 1 92.81 1003 GLY B O 1
ATOM 17170 N N . GLN B 1 1004 ? -8.211 -10.141 -17.703 1 94.44 1004 GLN B N 1
ATOM 17171 C CA . GLN B 1 1004 ? -8.875 -8.859 -17.453 1 94.44 1004 GLN B CA 1
ATOM 17172 C C . GLN B 1 1004 ? -8.164 -7.727 -18.188 1 94.44 1004 GLN B C 1
ATOM 17174 O O . GLN B 1 1004 ? -6.988 -7.844 -18.531 1 94.44 1004 GLN B O 1
ATOM 17179 N N . SER B 1 1005 ? -8.836 -6.648 -18.375 1 95.38 1005 SER B N 1
ATOM 17180 C CA . SER B 1 1005 ? -8.297 -5.496 -19.094 1 95.38 1005 SER B CA 1
ATOM 17181 C C . SER B 1 1005 ? -7.219 -4.789 -18.281 1 95.38 1005 SER B C 1
ATOM 17183 O O . SER B 1 1005 ? -7.266 -4.781 -17.047 1 95.38 1005 SER B O 1
ATOM 17185 N N . SER B 1 1006 ? -6.195 -4.258 -18.922 1 96.12 1006 SER B N 1
ATOM 17186 C CA . SER B 1 1006 ? -5.164 -3.393 -18.359 1 96.12 1006 SER B CA 1
ATOM 17187 C C . SER B 1 1006 ? -5.051 -2.086 -19.125 1 96.12 1006 SER B C 1
ATOM 17189 O O . SER B 1 1006 ? -5.773 -1.874 -20.109 1 96.12 1006 SER B O 1
ATOM 17191 N N . LYS B 1 1007 ? -4.172 -1.164 -18.719 1 96.81 1007 LYS B N 1
ATOM 17192 C CA . LYS B 1 1007 ? -3.957 0.073 -19.469 1 96.81 1007 LYS B CA 1
ATOM 17193 C C . LYS B 1 1007 ? -3.148 -0.181 -20.734 1 96.81 1007 LYS B C 1
ATOM 17195 O O . LYS B 1 1007 ? -3.002 0.711 -21.562 1 96.81 1007 LYS B O 1
ATOM 17200 N N . ALA B 1 1008 ? -2.73 -1.455 -20.875 1 97.44 1008 ALA B N 1
ATOM 17201 C CA . ALA B 1 1008 ? -2.086 -1.852 -22.125 1 97.44 1008 ALA B CA 1
ATOM 17202 C C . ALA B 1 1008 ? -3.111 -2.379 -23.125 1 97.44 1008 ALA B C 1
ATOM 17204 O O . ALA B 1 1008 ? -2.818 -2.498 -24.328 1 97.44 1008 ALA B O 1
ATOM 17205 N N . THR B 1 1009 ? -4.332 -2.771 -22.688 1 97.38 1009 THR B N 1
ATOM 17206 C CA . THR B 1 1009 ? -5.375 -3.273 -23.578 1 97.38 1009 THR B CA 1
ATOM 17207 C C . THR B 1 1009 ? -5.789 -2.201 -24.578 1 97.38 1009 THR B C 1
ATOM 17209 O O . THR B 1 1009 ? -6.152 -1.089 -24.188 1 97.38 1009 THR B O 1
ATOM 17212 N N . PRO B 1 1010 ? -5.727 -2.479 -25.859 1 96.25 1010 PRO B N 1
ATOM 17213 C CA . PRO B 1 1010 ? -6.082 -1.469 -26.859 1 96.25 1010 PRO B CA 1
ATOM 17214 C C . PRO B 1 1010 ? -7.582 -1.183 -26.891 1 96.25 1010 PRO B C 1
ATOM 17216 O O . PRO B 1 1010 ? -8.383 -2.014 -26.469 1 96.25 1010 PRO B O 1
ATOM 17219 N N . GLN B 1 1011 ? -7.875 -0.107 -27.484 1 94.62 1011 GLN B N 1
ATOM 17220 C CA . GLN B 1 1011 ? -9.273 0.253 -27.688 1 94.62 1011 GLN B CA 1
ATOM 17221 C C . GLN B 1 1011 ? -10 -0.811 -28.5 1 94.62 1011 GLN B C 1
ATOM 17223 O O . GLN B 1 1011 ? -9.414 -1.424 -29.406 1 94.62 1011 GLN B O 1
ATOM 17228 N N . ALA B 1 1012 ? -11.258 -1.092 -28.172 1 95.19 1012 ALA B N 1
ATOM 17229 C CA . ALA B 1 1012 ? -12.172 -1.977 -28.891 1 95.19 1012 ALA B CA 1
ATOM 17230 C C . ALA B 1 1012 ? -11.945 -3.434 -28.5 1 95.19 1012 ALA B C 1
ATOM 17232 O O . ALA B 1 1012 ? -12.773 -4.297 -28.797 1 95.19 1012 ALA B O 1
ATOM 17233 N N . ALA B 1 1013 ? -10.812 -3.807 -27.859 1 95.44 1013 ALA B N 1
ATOM 17234 C CA . ALA B 1 1013 ? -10.562 -5.184 -27.438 1 95.44 1013 ALA B CA 1
ATOM 17235 C C . ALA B 1 1013 ? -11.531 -5.617 -26.344 1 95.44 1013 ALA B C 1
ATOM 17237 O O . ALA B 1 1013 ? -11.797 -4.863 -25.406 1 95.44 1013 ALA B O 1
ATOM 17238 N N . VAL B 1 1014 ? -12.07 -6.777 -26.547 1 92.75 1014 VAL B N 1
ATOM 17239 C CA . VAL B 1 1014 ? -12.922 -7.367 -25.516 1 92.75 1014 VAL B CA 1
ATOM 17240 C C . VAL B 1 1014 ? -12.07 -8.148 -24.516 1 92.75 1014 VAL B C 1
ATOM 17242 O O . VAL B 1 1014 ? -11.195 -8.914 -24.906 1 92.75 1014 VAL B O 1
ATOM 17245 N N . ALA B 1 1015 ? -12.148 -7.941 -23.281 1 93.31 1015 ALA B N 1
ATOM 17246 C CA . ALA B 1 1015 ? -11.531 -8.617 -22.156 1 93.31 1015 ALA B CA 1
ATOM 17247 C C . ALA B 1 1015 ? -12.461 -8.641 -20.953 1 93.31 1015 ALA B C 1
ATOM 17249 O O . ALA B 1 1015 ? -13.523 -8.008 -20.969 1 93.31 1015 ALA B O 1
ATOM 17250 N N . LYS B 1 1016 ? -12.172 -9.469 -19.938 1 91.94 1016 LYS B N 1
ATOM 17251 C CA . LYS B 1 1016 ? -12.914 -9.344 -18.688 1 91.94 1016 LYS B CA 1
ATOM 17252 C C . LYS B 1 1016 ? -12.789 -7.934 -18.109 1 91.94 1016 LYS B C 1
ATOM 17254 O O . LYS B 1 1016 ? -11.711 -7.344 -18.125 1 91.94 1016 LYS B O 1
ATOM 17259 N N . PHE B 1 1017 ? -13.859 -7.25 -17.656 1 92.19 1017 PHE B N 1
ATOM 17260 C CA . PHE B 1 1017 ? -14.047 -5.879 -17.188 1 92.19 1017 PHE B CA 1
ATOM 17261 C C . PHE B 1 1017 ? -14.102 -4.91 -18.359 1 92.19 1017 PHE B C 1
ATOM 17263 O O . PHE B 1 1017 ? -13.984 -3.697 -18.188 1 92.19 1017 PHE B O 1
ATOM 17270 N N . ALA B 1 1018 ? -14.086 -5.434 -19.656 1 92.38 1018 ALA B N 1
ATOM 17271 C CA . ALA B 1 1018 ? -14.297 -4.691 -20.891 1 92.38 1018 ALA B CA 1
ATOM 17272 C C . ALA B 1 1018 ? -15.109 -5.512 -21.891 1 92.38 1018 ALA B C 1
ATOM 17274 O O . ALA B 1 1018 ? -14.703 -5.664 -23.047 1 92.38 1018 ALA B O 1
ATOM 17275 N N . SER B 1 1019 ? -16.188 -6.027 -21.438 1 86.94 1019 SER B N 1
ATOM 17276 C CA . SER B 1 1019 ? -17.016 -6.93 -22.234 1 86.94 1019 SER B CA 1
ATOM 17277 C C . SER B 1 1019 ? -17.609 -6.207 -23.453 1 86.94 1019 SER B C 1
ATOM 17279 O O . SER B 1 1019 ? -17.906 -6.836 -24.469 1 86.94 1019 SER B O 1
ATOM 17281 N N . LYS B 1 1020 ? -17.734 -4.836 -23.344 1 87.19 1020 LYS B N 1
ATOM 17282 C CA . LYS B 1 1020 ? -18.281 -4.047 -24.438 1 87.19 1020 LYS B CA 1
ATOM 17283 C C . LYS B 1 1020 ? -17.172 -3.451 -25.297 1 87.19 1020 LYS B C 1
ATOM 17285 O O . LYS B 1 1020 ? -17.422 -2.58 -26.141 1 87.19 1020 LYS B O 1
ATOM 17290 N N . GLY B 1 1021 ? -16.016 -3.975 -25.125 1 90.75 1021 GLY B N 1
ATOM 17291 C CA . GLY B 1 1021 ? -14.859 -3.383 -25.781 1 90.75 1021 GLY B CA 1
ATOM 17292 C C . GLY B 1 1021 ? -14.219 -2.268 -24.984 1 90.75 1021 GLY B C 1
ATOM 17293 O O . GLY B 1 1021 ? -14.914 -1.415 -24.422 1 90.75 1021 GLY B O 1
ATOM 17294 N N . LYS B 1 1022 ? -12.969 -2.307 -24.906 1 93.81 1022 LYS B N 1
ATOM 17295 C CA . LYS B 1 1022 ? -12.242 -1.274 -24.172 1 93.81 1022 LYS B CA 1
ATOM 17296 C C . LYS B 1 1022 ? -12.484 0.104 -24.766 1 93.81 1022 LYS B C 1
ATOM 17298 O O . LYS B 1 1022 ? -12.344 0.288 -25.984 1 93.81 1022 LYS B O 1
ATOM 17303 N N . ASN B 1 1023 ? -12.75 1.113 -23.922 1 89.12 1023 ASN B N 1
ATOM 17304 C CA . ASN B 1 1023 ? -13.133 2.436 -24.406 1 89.12 1023 ASN B CA 1
ATOM 17305 C C . ASN B 1 1023 ? -11.938 3.385 -24.469 1 89.12 1023 ASN B C 1
ATOM 17307 O O . ASN B 1 1023 ? -11.977 4.398 -25.156 1 89.12 1023 ASN B O 1
ATOM 17311 N N . THR B 1 1024 ? -10.898 3.1 -23.766 1 90.81 1024 THR B N 1
ATOM 17312 C CA . THR B 1 1024 ? -9.727 3.967 -23.719 1 90.81 1024 THR B CA 1
ATOM 17313 C C . THR B 1 1024 ? -8.594 3.396 -24.578 1 90.81 1024 THR B C 1
ATOM 17315 O O . THR B 1 1024 ? -8.539 2.189 -24.812 1 90.81 1024 THR B O 1
ATOM 17318 N N . LYS B 1 1025 ? -7.758 4.27 -25.031 1 92.75 1025 LYS B N 1
ATOM 17319 C CA . LYS B 1 1025 ? -6.613 3.838 -25.828 1 92.75 1025 LYS B CA 1
ATOM 17320 C C . LYS B 1 1025 ? -5.535 3.215 -24.953 1 92.75 1025 LYS B C 1
ATOM 17322 O O . LYS B 1 1025 ? -5.512 3.43 -23.734 1 92.75 1025 LYS B O 1
ATOM 17327 N N . LYS B 1 1026 ? -4.688 2.459 -25.625 1 95.38 1026 LYS B N 1
ATOM 17328 C CA . LYS B 1 1026 ? -3.533 1.883 -24.938 1 95.38 1026 LYS B CA 1
ATOM 17329 C C . LYS B 1 1026 ? -2.58 2.973 -24.453 1 95.38 1026 LYS B C 1
ATOM 17331 O O . LYS B 1 1026 ? -2.262 3.902 -25.203 1 95.38 1026 LYS B O 1
ATOM 17336 N N . LYS B 1 1027 ? -2.213 2.906 -23.141 1 96.5 1027 LYS B N 1
ATOM 17337 C CA . LYS B 1 1027 ? -1.198 3.797 -22.594 1 96.5 1027 LYS B CA 1
ATOM 17338 C C . LYS B 1 1027 ? 0.132 3.635 -23.328 1 96.5 1027 LYS B C 1
ATOM 17340 O O . LYS B 1 1027 ? 0.591 2.514 -23.547 1 96.5 1027 LYS B O 1
ATOM 17345 N N . ASP B 1 1028 ? 0.751 4.723 -23.734 1 97.31 1028 ASP B N 1
ATOM 17346 C CA . ASP B 1 1028 ? 2.045 4.68 -24.406 1 97.31 1028 ASP B CA 1
ATOM 17347 C C . ASP B 1 1028 ? 3.191 4.777 -23.406 1 97.31 1028 ASP B C 1
ATOM 17349 O O . ASP B 1 1028 ? 3.797 5.84 -23.25 1 97.31 1028 ASP B O 1
ATOM 17353 N N . LEU B 1 1029 ? 3.48 3.67 -22.781 1 97.81 1029 LEU B N 1
ATOM 17354 C CA . LEU B 1 1029 ? 4.484 3.6 -21.719 1 97.81 1029 LEU B CA 1
ATOM 17355 C C . LEU B 1 1029 ? 5.867 3.955 -22.266 1 97.81 1029 LEU B C 1
ATOM 17357 O O . LEU B 1 1029 ? 6.656 4.609 -21.578 1 97.81 1029 LEU B O 1
ATOM 17361 N N . ALA B 1 1030 ? 6.195 3.516 -23.469 1 97.88 1030 ALA B N 1
ATOM 17362 C CA . ALA B 1 1030 ? 7.488 3.793 -24.094 1 97.88 1030 ALA B CA 1
ATOM 17363 C C . ALA B 1 1030 ? 7.695 5.293 -24.281 1 97.88 1030 ALA B C 1
ATOM 17365 O O . ALA B 1 1030 ? 8.773 5.82 -23.969 1 97.88 1030 ALA B O 1
ATOM 17366 N N . LEU B 1 1031 ? 6.695 5.957 -24.844 1 96.75 1031 LEU B N 1
ATOM 17367 C CA . LEU B 1 1031 ? 6.77 7.395 -25.062 1 96.75 1031 LEU B CA 1
ATOM 17368 C C . LEU B 1 1031 ? 6.996 8.133 -23.75 1 96.75 1031 LEU B C 1
ATOM 17370 O O . LEU B 1 1031 ? 7.797 9.07 -23.703 1 96.75 1031 LEU B O 1
ATOM 17374 N N . MET B 1 1032 ? 6.289 7.781 -22.688 1 97.25 1032 MET B N 1
ATOM 17375 C CA . MET B 1 1032 ? 6.453 8.391 -21.375 1 97.25 1032 MET B CA 1
ATOM 17376 C C . MET B 1 1032 ? 7.879 8.211 -20.859 1 97.25 1032 MET B C 1
ATOM 17378 O O . MET B 1 1032 ? 8.469 9.141 -20.312 1 97.25 1032 MET B O 1
ATOM 17382 N N . ALA B 1 1033 ? 8.414 6.992 -20.984 1 97.75 1033 ALA B N 1
ATOM 17383 C CA . ALA B 1 1033 ? 9.781 6.719 -20.547 1 97.75 1033 ALA B CA 1
ATOM 17384 C C . ALA B 1 1033 ? 10.789 7.582 -21.297 1 97.75 1033 ALA B C 1
ATOM 17386 O O . ALA B 1 1033 ? 11.789 8.016 -20.719 1 97.75 1033 ALA B O 1
ATOM 17387 N N . MET B 1 1034 ? 10.602 7.895 -22.609 1 96.94 1034 MET B N 1
ATOM 17388 C CA . MET B 1 1034 ? 11.523 8.664 -23.438 1 96.94 1034 MET B CA 1
ATOM 17389 C C . MET B 1 1034 ? 11.594 10.117 -22.969 1 96.94 1034 MET B C 1
ATOM 17391 O O . MET B 1 1034 ? 12.594 10.797 -23.203 1 96.94 1034 MET B O 1
ATOM 17395 N N . THR B 1 1035 ? 10.539 10.578 -22.25 1 95.31 1035 THR B N 1
ATOM 17396 C CA . THR B 1 1035 ? 10.508 11.969 -21.797 1 95.31 1035 THR B CA 1
ATOM 17397 C C . THR B 1 1035 ? 11.648 12.25 -20.828 1 95.31 1035 THR B C 1
ATOM 17399 O O . THR B 1 1035 ? 12.07 13.398 -20.688 1 95.31 1035 THR B O 1
ATOM 17402 N N . TYR B 1 1036 ? 12.211 11.273 -20.141 1 95.5 1036 TYR B N 1
ATOM 17403 C CA . TYR B 1 1036 ? 13.336 11.453 -19.234 1 95.5 1036 TYR B CA 1
ATOM 17404 C C . TYR B 1 1036 ? 14.625 11.734 -19.984 1 95.5 1036 TYR B C 1
ATOM 17406 O O . TYR B 1 1036 ? 15.547 12.352 -19.453 1 95.5 1036 TYR B O 1
ATOM 17414 N N . GLY B 1 1037 ? 14.742 11.258 -21.203 1 93.81 1037 GLY B N 1
ATOM 17415 C CA . GLY B 1 1037 ? 15.891 11.523 -22.047 1 93.81 1037 GLY B CA 1
ATOM 17416 C C . GLY B 1 1037 ? 17.062 10.602 -21.766 1 93.81 1037 GLY B C 1
ATOM 17417 O O . GLY B 1 1037 ? 17.953 10.445 -22.609 1 93.81 1037 GLY B O 1
ATOM 17418 N N . ASN B 1 1038 ? 17.109 9.93 -20.609 1 93.88 1038 ASN B N 1
ATOM 17419 C CA . ASN B 1 1038 ? 18.266 9.117 -20.25 1 93.88 1038 ASN B CA 1
ATOM 17420 C C . ASN B 1 1038 ? 17.891 7.637 -20.172 1 93.88 1038 ASN B C 1
ATOM 17422 O O . ASN B 1 1038 ? 18.656 6.84 -19.609 1 93.88 1038 ASN B O 1
ATOM 17426 N N . VAL B 1 1039 ? 16.75 7.219 -20.625 1 97.88 1039 VAL B N 1
ATOM 17427 C CA . VAL B 1 1039 ? 16.312 5.828 -20.594 1 97.88 1039 VAL B CA 1
ATOM 17428 C C . VAL B 1 1039 ? 16.453 5.211 -21.984 1 97.88 1039 VAL B C 1
ATOM 17430 O O . VAL B 1 1039 ? 15.961 5.77 -22.969 1 97.88 1039 VAL B O 1
ATOM 17433 N N . TYR B 1 1040 ? 17.203 4.125 -22.109 1 98.5 1040 TYR B N 1
ATOM 17434 C CA . TYR B 1 1040 ? 17.109 3.35 -23.344 1 98.5 1040 TYR B CA 1
ATOM 17435 C C . TYR B 1 1040 ? 15.742 2.684 -23.469 1 98.5 1040 TYR B C 1
ATOM 17437 O O . TYR B 1 1040 ? 15.273 2.033 -22.547 1 98.5 1040 TYR B O 1
ATOM 17445 N N . VAL B 1 1041 ? 15.039 2.895 -24.625 1 98.75 1041 VAL B N 1
ATOM 17446 C CA . VAL B 1 1041 ? 13.703 2.34 -24.812 1 98.75 1041 VAL B CA 1
ATOM 17447 C C . VAL B 1 1041 ? 13.641 1.574 -26.125 1 98.75 1041 VAL B C 1
ATOM 17449 O O . VAL B 1 1041 ? 14.203 2.012 -27.125 1 98.75 1041 VAL B O 1
ATOM 17452 N N . ALA B 1 1042 ? 13.023 0.395 -26.078 1 98.88 1042 ALA B N 1
ATOM 17453 C CA . ALA B 1 1042 ? 12.789 -0.335 -27.328 1 98.88 1042 ALA B CA 1
ATOM 17454 C C . ALA B 1 1042 ? 11.438 -1.048 -27.297 1 98.88 1042 ALA B C 1
ATOM 17456 O O . ALA B 1 1042 ? 11 -1.514 -26.234 1 98.88 1042 ALA B O 1
ATOM 17457 N N . GLN B 1 1043 ? 10.758 -1.037 -28.391 1 98.81 1043 GLN B N 1
ATOM 17458 C CA . GLN B 1 1043 ? 9.586 -1.871 -28.641 1 98.81 1043 GLN B CA 1
ATOM 17459 C C . GLN B 1 1043 ? 9.883 -2.941 -29.688 1 98.81 1043 GLN B C 1
ATOM 17461 O O . GLN B 1 1043 ? 10.328 -2.631 -30.797 1 98.81 1043 GLN B O 1
ATOM 17466 N N . ILE B 1 1044 ? 9.656 -4.227 -29.297 1 98.88 1044 ILE B N 1
ATOM 17467 C CA . ILE B 1 1044 ? 10.117 -5.305 -30.156 1 98.88 1044 ILE B CA 1
ATOM 17468 C C . ILE B 1 1044 ? 8.992 -6.32 -30.359 1 98.88 1044 ILE B C 1
ATOM 17470 O O . ILE B 1 1044 ? 8.016 -6.324 -29.609 1 98.88 1044 ILE B O 1
ATOM 17474 N N . ALA B 1 1045 ? 9.055 -7.125 -31.375 1 98.81 1045 ALA B N 1
ATOM 17475 C CA . ALA B 1 1045 ? 8.25 -8.305 -31.703 1 98.81 1045 ALA B CA 1
ATOM 17476 C C . ALA B 1 1045 ? 9.094 -9.367 -32.406 1 98.81 1045 ALA B C 1
ATOM 17478 O O . ALA B 1 1045 ? 9.422 -9.227 -33.594 1 98.81 1045 ALA B O 1
ATOM 17479 N N . MET B 1 1046 ? 9.375 -10.398 -31.672 1 98.38 1046 MET B N 1
ATOM 17480 C CA . MET B 1 1046 ? 10.359 -11.398 -32.062 1 98.38 1046 MET B CA 1
ATOM 17481 C C . MET B 1 1046 ? 9.969 -12.031 -33.406 1 98.38 1046 MET B C 1
ATOM 17483 O O . MET B 1 1046 ? 10.812 -12.18 -34.281 1 98.38 1046 MET B O 1
ATOM 17487 N N . GLY B 1 1047 ? 8.703 -12.422 -33.562 1 97.62 1047 GLY B N 1
ATOM 17488 C CA . GLY B 1 1047 ? 8.258 -13.078 -34.812 1 97.62 1047 GLY B CA 1
ATOM 17489 C C . GLY B 1 1047 ? 8.305 -12.172 -36 1 97.62 1047 GLY B C 1
ATOM 17490 O O . GLY B 1 1047 ? 8.43 -12.648 -37.156 1 97.62 1047 GLY B O 1
ATOM 17491 N N . ALA B 1 1048 ? 8.211 -10.867 -35.812 1 98 1048 ALA B N 1
ATOM 17492 C CA . ALA B 1 1048 ? 8.203 -9.898 -36.875 1 98 1048 ALA B CA 1
ATOM 17493 C C . ALA B 1 1048 ? 9.625 -9.594 -37.344 1 98 1048 ALA B C 1
ATOM 17495 O O . ALA B 1 1048 ? 9.867 -9.414 -38.562 1 98 1048 ALA B O 1
ATOM 17496 N N . ASN B 1 1049 ? 10.539 -9.453 -36.406 1 98.44 1049 ASN B N 1
ATOM 17497 C CA . ASN B 1 1049 ? 11.922 -9.125 -36.75 1 98.44 1049 ASN B CA 1
ATOM 17498 C C . ASN B 1 1049 ? 12.883 -9.664 -35.688 1 98.44 1049 ASN B C 1
ATOM 17500 O O . ASN B 1 1049 ? 13.148 -8.992 -34.688 1 98.44 1049 ASN B O 1
ATOM 17504 N N . MET B 1 1050 ? 13.516 -10.812 -35.969 1 98.44 1050 MET B N 1
ATOM 17505 C CA . MET B 1 1050 ? 14.391 -11.492 -35.031 1 98.44 1050 MET B CA 1
ATOM 17506 C C . MET B 1 1050 ? 15.688 -10.711 -34.812 1 98.44 1050 MET B C 1
ATOM 17508 O O . MET B 1 1050 ? 16.203 -10.641 -33.688 1 98.44 1050 MET B O 1
ATOM 17512 N N . ASN B 1 1051 ? 16.25 -10.102 -35.812 1 98.06 1051 ASN B N 1
ATOM 17513 C CA . ASN B 1 1051 ? 17.484 -9.32 -35.719 1 98.06 1051 ASN B CA 1
ATOM 17514 C C . ASN B 1 1051 ? 17.297 -8.078 -34.875 1 98.06 1051 ASN B C 1
ATOM 17516 O O . ASN B 1 1051 ? 18.172 -7.734 -34.062 1 98.06 1051 ASN B O 1
ATOM 17520 N N . GLN B 1 1052 ? 16.188 -7.379 -35.094 1 98.44 1052 GLN B N 1
ATOM 17521 C CA . GLN B 1 1052 ? 15.883 -6.211 -34.281 1 98.44 1052 GLN B CA 1
ATOM 17522 C C . GLN B 1 1052 ? 15.75 -6.59 -32.812 1 98.44 1052 GLN B C 1
ATOM 17524 O O . GLN B 1 1052 ? 16.109 -5.805 -31.922 1 98.44 1052 GLN B O 1
ATOM 17529 N N . THR B 1 1053 ? 15.148 -7.742 -32.5 1 98.81 1053 THR B N 1
ATOM 17530 C CA . THR B 1 1053 ? 14.984 -8.227 -31.141 1 98.81 1053 THR B CA 1
ATOM 17531 C C . THR B 1 1053 ? 16.344 -8.406 -30.469 1 98.81 1053 THR B C 1
ATOM 17533 O O . THR B 1 1053 ? 16.562 -7.922 -29.359 1 98.81 1053 THR B O 1
ATOM 17536 N N . ILE B 1 1054 ? 17.25 -9.062 -31.125 1 98.44 1054 ILE B N 1
ATOM 17537 C CA . ILE B 1 1054 ? 18.578 -9.297 -30.562 1 98.44 1054 ILE B CA 1
ATOM 17538 C C . ILE B 1 1054 ? 19.297 -7.965 -30.359 1 98.44 1054 ILE B C 1
ATOM 17540 O O . ILE B 1 1054 ? 19.906 -7.734 -29.312 1 98.44 1054 ILE B O 1
ATOM 17544 N N . LYS B 1 1055 ? 19.219 -7.133 -31.359 1 98.31 1055 LYS B N 1
ATOM 17545 C CA . LYS B 1 1055 ? 19.891 -5.84 -31.297 1 98.31 1055 LYS B CA 1
ATOM 17546 C C . LYS B 1 1055 ? 19.406 -5.027 -30.094 1 98.31 1055 LYS B C 1
ATOM 17548 O O . LYS B 1 1055 ? 20.219 -4.461 -29.359 1 98.31 1055 LYS B O 1
ATOM 17553 N N . ALA B 1 1056 ? 18.109 -4.926 -29.922 1 98.75 1056 ALA B N 1
ATOM 17554 C CA . ALA B 1 1056 ? 17.516 -4.168 -28.812 1 98.75 1056 ALA B CA 1
ATOM 17555 C C . ALA B 1 1056 ? 17.984 -4.699 -27.469 1 98.75 1056 ALA B C 1
ATOM 17557 O O . ALA B 1 1056 ? 18.328 -3.922 -26.578 1 98.75 1056 ALA B O 1
ATOM 17558 N N . ILE B 1 1057 ? 18 -5.996 -27.25 1 98.81 1057 ILE B N 1
ATOM 17559 C CA . ILE B 1 1057 ? 18.359 -6.617 -25.984 1 98.81 1057 ILE B CA 1
ATOM 17560 C C . ILE B 1 1057 ? 19.844 -6.391 -25.703 1 98.81 1057 ILE B C 1
ATOM 17562 O O . ILE B 1 1057 ? 20.234 -6.07 -24.578 1 98.81 1057 ILE B O 1
ATOM 17566 N N . VAL B 1 1058 ? 20.672 -6.508 -26.734 1 98.25 1058 VAL B N 1
ATOM 17567 C CA . VAL B 1 1058 ? 22.109 -6.32 -26.594 1 98.25 1058 VAL B CA 1
ATOM 17568 C C . VAL B 1 1058 ? 22.422 -4.852 -26.297 1 98.25 1058 VAL B C 1
ATOM 17570 O O . VAL B 1 1058 ? 23.25 -4.543 -25.438 1 98.25 1058 VAL B O 1
ATOM 17573 N N . GLU B 1 1059 ? 21.719 -3.904 -27.031 1 98.19 1059 GLU B N 1
ATOM 17574 C CA . GLU B 1 1059 ? 21.906 -2.479 -26.781 1 98.19 1059 GLU B CA 1
ATOM 17575 C C . GLU B 1 1059 ? 21.5 -2.111 -25.359 1 98.19 1059 GLU B C 1
ATOM 17577 O O . GLU B 1 1059 ? 22.188 -1.316 -24.703 1 98.19 1059 GLU B O 1
ATOM 17582 N N . ALA B 1 1060 ? 20.406 -2.662 -24.906 1 98.5 1060 ALA B N 1
ATOM 17583 C CA . ALA B 1 1060 ? 19.938 -2.395 -23.562 1 98.5 1060 ALA B CA 1
ATOM 17584 C C . ALA B 1 1060 ? 20.984 -2.82 -22.531 1 98.5 1060 ALA B C 1
ATOM 17586 O O . ALA B 1 1060 ? 21.297 -2.068 -21.594 1 98.5 1060 ALA B O 1
ATOM 17587 N N . GLU B 1 1061 ? 21.531 -4.039 -22.641 1 97.69 1061 GLU B N 1
ATOM 17588 C CA . GLU B 1 1061 ? 22.531 -4.574 -21.719 1 97.69 1061 GLU B CA 1
ATOM 17589 C C . GLU B 1 1061 ? 23.797 -3.711 -21.719 1 97.69 1061 GLU B C 1
ATOM 17591 O O . GLU B 1 1061 ? 24.453 -3.566 -20.688 1 97.69 1061 GLU B O 1
ATOM 17596 N N . ASN B 1 1062 ? 24.109 -3.154 -22.859 1 96.31 1062 ASN B N 1
ATOM 17597 C CA . ASN B 1 1062 ? 25.359 -2.408 -23 1 96.31 1062 ASN B CA 1
ATOM 17598 C C . ASN B 1 1062 ? 25.188 -0.944 -22.609 1 96.31 1062 ASN B C 1
ATOM 17600 O O . ASN B 1 1062 ? 26.172 -0.228 -22.406 1 96.31 1062 ASN B O 1
ATOM 17604 N N . TYR B 1 1063 ? 23.953 -0.482 -22.516 1 97 1063 TYR B N 1
ATOM 17605 C CA . TYR B 1 1063 ? 23.688 0.905 -22.156 1 97 1063 TYR B CA 1
ATOM 17606 C C . TYR B 1 1063 ? 23.938 1.142 -20.672 1 97 1063 TYR B C 1
ATOM 17608 O O . TYR B 1 1063 ? 23.469 0.379 -19.828 1 97 1063 TYR B O 1
ATOM 17616 N N . ASP B 1 1064 ? 24.766 2.141 -20.328 1 95.94 1064 ASP B N 1
ATOM 17617 C CA . ASP B 1 1064 ? 25.062 2.475 -18.938 1 95.94 1064 ASP B CA 1
ATOM 17618 C C . ASP B 1 1064 ? 23.984 3.375 -18.344 1 95.94 1064 ASP B C 1
ATOM 17620 O O . ASP B 1 1064 ? 24.219 4.559 -18.094 1 95.94 1064 ASP B O 1
ATOM 17624 N N . GLY B 1 1065 ? 22.875 2.896 -18.078 1 96.69 1065 GLY B N 1
ATOM 17625 C CA . GLY B 1 1065 ? 21.672 3.52 -17.547 1 96.69 1065 GLY B CA 1
ATOM 17626 C C . GLY B 1 1065 ? 20.469 2.6 -17.547 1 96.69 1065 GLY B C 1
ATOM 17627 O O . GLY B 1 1065 ? 20.578 1.418 -17.891 1 96.69 1065 GLY B O 1
ATOM 17628 N N . PRO B 1 1066 ? 19.344 3.092 -17.109 1 97.94 1066 PRO B N 1
ATOM 17629 C CA . PRO B 1 1066 ? 18.141 2.248 -17.109 1 97.94 1066 PRO B CA 1
ATOM 17630 C C . PRO B 1 1066 ? 17.625 1.967 -18.531 1 97.94 1066 PRO B C 1
ATOM 17632 O O . PRO B 1 1066 ? 17.688 2.84 -19.391 1 97.94 1066 PRO B O 1
ATOM 17635 N N . SER B 1 1067 ? 17.188 0.827 -18.781 1 98.69 1067 SER B N 1
ATOM 17636 C CA . SER B 1 1067 ? 16.625 0.442 -20.078 1 98.69 1067 SER B CA 1
ATOM 17637 C C . SER B 1 1067 ? 15.25 -0.181 -19.922 1 98.69 1067 SER B C 1
ATOM 17639 O O . SER B 1 1067 ? 14.961 -0.82 -18.906 1 98.69 1067 SER B O 1
ATOM 17641 N N . LEU B 1 1068 ? 14.367 0.073 -20.859 1 98.75 1068 LEU B N 1
ATOM 17642 C CA . LEU B 1 1068 ? 13.016 -0.471 -20.906 1 98.75 1068 LEU B CA 1
ATOM 17643 C C . LEU B 1 1068 ? 12.734 -1.103 -22.266 1 98.75 1068 LEU B C 1
ATOM 17645 O O . LEU B 1 1068 ? 12.805 -0.426 -23.297 1 98.75 1068 LEU B O 1
ATOM 17649 N N . ILE B 1 1069 ? 12.547 -2.395 -22.312 1 98.88 1069 ILE B N 1
ATOM 17650 C CA . ILE B 1 1069 ? 12.141 -3.096 -23.531 1 98.88 1069 ILE B CA 1
ATOM 17651 C C . ILE B 1 1069 ? 10.703 -3.582 -23.375 1 98.88 1069 ILE B C 1
ATOM 17653 O O . ILE B 1 1069 ? 10.367 -4.277 -22.422 1 98.88 1069 ILE B O 1
ATOM 17657 N N . ILE B 1 1070 ? 9.828 -3.199 -24.266 1 98.88 1070 ILE B N 1
ATOM 17658 C CA . ILE B 1 1070 ? 8.453 -3.68 -24.328 1 98.88 1070 ILE B CA 1
ATOM 17659 C C . ILE B 1 1070 ? 8.305 -4.699 -25.453 1 98.88 1070 ILE B C 1
ATOM 17661 O O . ILE B 1 1070 ? 8.492 -4.371 -26.625 1 98.88 1070 ILE B O 1
ATOM 17665 N N . ALA B 1 1071 ? 8.008 -5.938 -25.109 1 98.88 1071 ALA B N 1
ATOM 17666 C CA . ALA B 1 1071 ? 7.961 -7.043 -26.062 1 98.88 1071 ALA B CA 1
ATOM 17667 C C . ALA B 1 1071 ? 6.523 -7.508 -26.281 1 98.88 1071 ALA B C 1
ATOM 17669 O O . ALA B 1 1071 ? 5.852 -7.953 -25.344 1 98.88 1071 ALA B O 1
ATOM 17670 N N . TYR B 1 1072 ? 6.031 -7.41 -27.531 1 98.69 1072 TYR B N 1
ATOM 17671 C CA . TYR B 1 1072 ? 4.703 -7.926 -27.844 1 98.69 1072 TYR B CA 1
ATOM 17672 C C . TYR B 1 1072 ? 4.633 -9.43 -27.625 1 98.69 1072 TYR B C 1
ATOM 17674 O O . TYR B 1 1072 ? 5.438 -10.188 -28.172 1 98.69 1072 TYR B O 1
ATOM 17682 N N . ALA B 1 1073 ? 3.73 -9.906 -26.797 1 98.38 1073 ALA B N 1
ATOM 17683 C CA . ALA B 1 1073 ? 3.617 -11.32 -26.453 1 98.38 1073 ALA B CA 1
ATOM 17684 C C . ALA B 1 1073 ? 2.201 -11.836 -26.703 1 98.38 1073 ALA B C 1
ATOM 17686 O O . ALA B 1 1073 ? 1.242 -11.344 -26.109 1 98.38 1073 ALA B O 1
ATOM 17687 N N . THR B 1 1074 ? 2.049 -12.828 -27.562 1 97.5 1074 THR B N 1
ATOM 17688 C CA . THR B 1 1074 ? 0.75 -13.438 -27.828 1 97.5 1074 THR B CA 1
ATOM 17689 C C . THR B 1 1074 ? 0.298 -14.266 -26.625 1 97.5 1074 THR B C 1
ATOM 17691 O O . THR B 1 1074 ? 1.122 -14.695 -25.812 1 97.5 1074 THR B O 1
ATOM 17694 N N . CYS B 1 1075 ? -0.929 -14.43 -26.516 1 95.31 1075 CYS B N 1
ATOM 17695 C CA . CYS B 1 1075 ? -1.556 -15.125 -25.406 1 95.31 1075 CYS B CA 1
ATOM 17696 C C . CYS B 1 1075 ? -2.773 -15.914 -25.859 1 95.31 1075 CYS B C 1
ATOM 17698 O O . CYS B 1 1075 ? -3.451 -15.523 -26.812 1 95.31 1075 CYS B O 1
ATOM 17700 N N . ILE B 1 1076 ? -3.021 -17.016 -25.188 1 91.19 1076 ILE B N 1
ATOM 17701 C CA . ILE B 1 1076 ? -4.18 -17.844 -25.516 1 91.19 1076 ILE B CA 1
ATOM 17702 C C . ILE B 1 1076 ? -5.457 -17.016 -25.375 1 91.19 1076 ILE B C 1
ATOM 17704 O O . ILE B 1 1076 ? -6.422 -17.234 -26.125 1 91.19 1076 ILE B O 1
ATOM 17708 N N . ASP B 1 1077 ? -5.473 -16.016 -24.531 1 92.06 1077 ASP B N 1
ATOM 17709 C CA . ASP B 1 1077 ? -6.652 -15.203 -24.25 1 92.06 1077 ASP B CA 1
ATOM 17710 C C . ASP B 1 1077 ? -6.934 -14.227 -25.391 1 92.06 1077 ASP B C 1
ATOM 17712 O O . ASP B 1 1077 ? -8.016 -13.641 -25.469 1 92.06 1077 ASP B O 1
ATOM 17716 N N . HIS B 1 1078 ? -6.008 -14.055 -26.328 1 95 1078 HIS B N 1
ATOM 17717 C CA . HIS B 1 1078 ? -6.273 -13.242 -27.516 1 95 1078 HIS B CA 1
ATOM 17718 C C . HIS B 1 1078 ? -7.289 -13.914 -28.422 1 95 1078 HIS B C 1
ATOM 17720 O O . HIS B 1 1078 ? -7.996 -13.242 -29.172 1 95 1078 HIS B O 1
ATOM 17726 N N . GLY B 1 1079 ? -7.344 -15.266 -28.297 1 92.75 1079 GLY B N 1
ATOM 17727 C CA . GLY B 1 1079 ? -8.219 -16.016 -29.188 1 92.75 1079 GLY B CA 1
ATOM 17728 C C . GLY B 1 1079 ? -7.781 -15.977 -30.641 1 92.75 1079 GLY B C 1
ATOM 17729 O O . GLY B 1 1079 ? -8.578 -15.688 -31.531 1 92.75 1079 GLY B O 1
ATOM 17730 N N . ILE B 1 1080 ? -6.496 -16.25 -30.875 1 95.81 1080 ILE B N 1
ATOM 17731 C CA . ILE B 1 1080 ? -5.953 -16.266 -32.219 1 95.81 1080 ILE B CA 1
ATOM 17732 C C . ILE B 1 1080 ? -6.59 -17.391 -33.031 1 95.81 1080 ILE B C 1
ATOM 17734 O O . ILE B 1 1080 ? -6.422 -18.562 -32.719 1 95.81 1080 ILE B O 1
ATOM 17738 N N . LYS B 1 1081 ? -7.246 -17.094 -34.062 1 92.62 1081 LYS B N 1
ATOM 17739 C CA . LYS B 1 1081 ? -8.008 -18.078 -34.844 1 92.62 1081 LYS B CA 1
ATOM 17740 C C . LYS B 1 1081 ? -7.09 -19.109 -35.5 1 92.62 1081 LYS B C 1
ATOM 17742 O O . LYS B 1 1081 ? -7.461 -20.281 -35.625 1 92.62 1081 LYS B O 1
ATOM 17747 N N . LEU B 1 1082 ? -5.906 -18.703 -35.844 1 93.25 1082 LEU B N 1
ATOM 17748 C CA . LEU B 1 1082 ? -4.953 -19.609 -36.469 1 93.25 1082 LEU B CA 1
ATOM 17749 C C . LEU B 1 1082 ? -4.32 -20.531 -35.438 1 93.25 1082 LEU B C 1
ATOM 17751 O O . LEU B 1 1082 ? -3.645 -21.5 -35.812 1 93.25 1082 LEU B O 1
ATOM 17755 N N . GLY B 1 1083 ? -4.535 -20.266 -34.156 1 91.88 1083 GLY B N 1
ATOM 17756 C CA . GLY B 1 1083 ? -3.975 -21.078 -33.094 1 91.88 1083 GLY B CA 1
ATOM 17757 C C . GLY B 1 1083 ? -2.664 -20.547 -32.562 1 91.88 1083 GLY B C 1
ATOM 17758 O O . GLY B 1 1083 ? -1.962 -19.797 -33.25 1 91.88 1083 GLY B O 1
ATOM 17759 N N . MET B 1 1084 ? -2.24 -20.984 -31.438 1 93.56 1084 MET B N 1
ATOM 17760 C CA . MET B 1 1084 ? -1.058 -20.484 -30.734 1 93.56 1084 MET B CA 1
ATOM 17761 C C . MET B 1 1084 ? 0.219 -21 -31.391 1 93.56 1084 MET B C 1
ATOM 17763 O O . MET B 1 1084 ? 1.302 -20.453 -31.172 1 93.56 1084 MET B O 1
ATOM 17767 N N . GLY B 1 1085 ? 0.125 -22.031 -32.156 1 94 1085 GLY B N 1
ATOM 17768 C CA . GLY B 1 1085 ? 1.272 -22.484 -32.906 1 94 1085 GLY B CA 1
ATOM 17769 C C . GLY B 1 1085 ? 1.76 -21.484 -33.938 1 94 1085 GLY B C 1
ATOM 17770 O O . GLY B 1 1085 ? 2.895 -21.562 -34.406 1 94 1085 GLY B O 1
ATOM 17771 N N . ASN B 1 1086 ? 0.98 -20.5 -34.25 1 96.19 1086 ASN B N 1
ATOM 17772 C CA . ASN B 1 1086 ? 1.288 -19.469 -35.25 1 96.19 1086 ASN B CA 1
ATOM 17773 C C . ASN B 1 1086 ? 1.707 -18.156 -34.594 1 96.19 1086 ASN B C 1
ATOM 17775 O O . ASN B 1 1086 ? 1.586 -17.094 -35.188 1 96.19 1086 ASN B O 1
ATOM 17779 N N . THR B 1 1087 ? 2.166 -18.188 -33.344 1 96.5 1087 THR B N 1
ATOM 17780 C CA . THR B 1 1087 ? 2.6 -17.016 -32.594 1 96.5 1087 THR B CA 1
ATOM 17781 C C . THR B 1 1087 ? 3.559 -16.156 -33.406 1 96.5 1087 THR B C 1
ATOM 17783 O O . THR B 1 1087 ? 3.373 -14.945 -33.531 1 96.5 1087 THR B O 1
ATOM 17786 N N . PRO B 1 1088 ? 4.66 -16.688 -34.062 1 97.19 1088 PRO B N 1
ATOM 17787 C CA . PRO B 1 1088 ? 5.57 -15.828 -34.812 1 97.19 1088 PRO B CA 1
ATOM 17788 C C . PRO B 1 1088 ? 4.879 -15.117 -35.969 1 97.19 1088 PRO B C 1
ATOM 17790 O O . PRO B 1 1088 ? 5.121 -13.93 -36.219 1 97.19 1088 PRO B O 1
ATOM 17793 N N . TYR B 1 1089 ? 4.02 -15.836 -36.656 1 96.94 1089 TYR B N 1
ATOM 17794 C CA . TYR B 1 1089 ? 3.299 -15.25 -37.781 1 96.94 1089 TYR B CA 1
ATOM 17795 C C . TYR B 1 1089 ? 2.357 -14.148 -37.312 1 96.94 1089 TYR B C 1
ATOM 17797 O O . TYR B 1 1089 ? 2.242 -13.102 -37.969 1 96.94 1089 TYR B O 1
ATOM 17805 N N . GLU B 1 1090 ? 1.646 -14.43 -36.25 1 97.75 1090 GLU B N 1
ATOM 17806 C CA . GLU B 1 1090 ? 0.726 -13.438 -35.719 1 97.75 1090 GLU B CA 1
ATOM 17807 C C . GLU B 1 1090 ? 1.463 -12.164 -35.312 1 97.75 1090 GLU B C 1
ATOM 17809 O O . GLU B 1 1090 ? 0.944 -11.055 -35.469 1 97.75 1090 GLU B O 1
ATOM 17814 N N . GLU B 1 1091 ? 2.668 -12.25 -34.719 1 98.25 1091 GLU B N 1
ATOM 17815 C CA . GLU B 1 1091 ? 3.496 -11.094 -34.406 1 98.25 1091 GLU B CA 1
ATOM 17816 C C . GLU B 1 1091 ? 3.854 -10.289 -35.656 1 98.25 1091 GLU B C 1
ATOM 17818 O O . GLU B 1 1091 ? 3.852 -9.055 -35.625 1 98.25 1091 GLU B O 1
ATOM 17823 N N . LYS B 1 1092 ? 4.211 -11 -36.688 1 97.94 1092 LYS B N 1
ATOM 17824 C CA . LYS B 1 1092 ? 4.512 -10.328 -37.938 1 97.94 1092 LYS B CA 1
ATOM 17825 C C . LYS B 1 1092 ? 3.295 -9.578 -38.469 1 97.94 1092 LYS B C 1
ATOM 17827 O O . LYS B 1 1092 ? 3.416 -8.453 -38.969 1 97.94 1092 LYS B O 1
ATOM 17832 N N . ARG B 1 1093 ? 2.154 -10.211 -38.406 1 97.94 1093 ARG B N 1
ATOM 17833 C CA . ARG B 1 1093 ? 0.922 -9.578 -38.875 1 97.94 1093 ARG B CA 1
ATOM 17834 C C . ARG B 1 1093 ? 0.625 -8.312 -38.062 1 97.94 1093 ARG B C 1
ATOM 17836 O O . ARG B 1 1093 ? 0.133 -7.324 -38.625 1 97.94 1093 ARG B O 1
ATOM 17843 N N . ALA B 1 1094 ? 0.885 -8.375 -36.75 1 98.44 1094 ALA B N 1
ATOM 17844 C CA . ALA B 1 1094 ? 0.67 -7.215 -35.906 1 98.44 1094 ALA B CA 1
ATOM 17845 C C . ALA B 1 1094 ? 1.496 -6.023 -36.375 1 98.44 1094 ALA B C 1
ATOM 17847 O O . ALA B 1 1094 ? 1.013 -4.887 -36.406 1 98.44 1094 ALA B O 1
ATOM 17848 N N . VAL B 1 1095 ? 2.746 -6.223 -36.719 1 98.38 1095 VAL B N 1
ATOM 17849 C CA . VAL B 1 1095 ? 3.635 -5.156 -37.188 1 98.38 1095 VAL B CA 1
ATOM 17850 C C . VAL B 1 1095 ? 3.242 -4.707 -38.594 1 98.38 1095 VAL B C 1
ATOM 17852 O O . VAL B 1 1095 ? 3.148 -3.508 -38.844 1 98.38 1095 VAL B O 1
ATOM 17855 N N . ASP B 1 1096 ? 2.936 -5.699 -39.5 1 97.94 1096 ASP B N 1
ATOM 17856 C CA . ASP B 1 1096 ? 2.613 -5.402 -40.906 1 97.94 1096 ASP B CA 1
ATOM 17857 C C . ASP B 1 1096 ? 1.313 -4.605 -41 1 97.94 1096 ASP B C 1
ATOM 17859 O O . ASP B 1 1096 ? 1.114 -3.855 -41.969 1 97.94 1096 ASP B O 1
ATOM 17863 N N . SER B 1 1097 ? 0.442 -4.738 -40.062 1 97.94 1097 SER B N 1
ATOM 17864 C CA . SER B 1 1097 ? -0.856 -4.074 -40.094 1 97.94 1097 SER B CA 1
ATOM 17865 C C . SER B 1 1097 ? -0.784 -2.688 -39.438 1 97.94 1097 SER B C 1
ATOM 17867 O O . SER B 1 1097 ? -1.732 -1.905 -39.562 1 97.94 1097 SER B O 1
ATOM 17869 N N . GLY B 1 1098 ? 0.315 -2.398 -38.75 1 97.06 1098 GLY B N 1
ATOM 17870 C CA . GLY B 1 1098 ? 0.427 -1.137 -38.031 1 97.06 1098 GLY B CA 1
ATOM 17871 C C . GLY B 1 1098 ? -0.154 -1.191 -36.656 1 97.06 1098 GLY B C 1
ATOM 17872 O O . GLY B 1 1098 ? -0.109 -0.203 -35.906 1 97.06 1098 GLY B O 1
ATOM 17873 N N . TYR B 1 1099 ? -0.675 -2.371 -36.25 1 97.62 1099 TYR B N 1
ATOM 17874 C CA . TYR B 1 1099 ? -1.156 -2.584 -34.906 1 97.62 1099 TYR B CA 1
ATOM 17875 C C . TYR B 1 1099 ? -0.04 -2.359 -33.875 1 97.62 1099 TYR B C 1
ATOM 17877 O O . TYR B 1 1099 ? -0.271 -1.797 -32.812 1 97.62 1099 TYR B O 1
ATOM 17885 N N . TRP B 1 1100 ? 1.117 -2.764 -34.188 1 97.94 1100 TRP B N 1
ATOM 17886 C CA . TRP B 1 1100 ? 2.336 -2.695 -33.375 1 97.94 1100 TRP B CA 1
ATOM 17887 C C . TRP B 1 1100 ? 3.496 -2.139 -34.219 1 97.94 1100 TRP B C 1
ATOM 17889 O O . TRP B 1 1100 ? 3.631 -2.453 -35.375 1 97.94 1100 TRP B O 1
ATOM 17899 N N . THR B 1 1101 ? 4.266 -1.233 -33.594 1 98.19 1101 THR B N 1
ATOM 17900 C CA . THR B 1 1101 ? 5.375 -0.611 -34.312 1 98.19 1101 THR B CA 1
ATOM 17901 C C . THR B 1 1101 ? 6.703 -0.956 -33.625 1 98.19 1101 THR B C 1
ATOM 17903 O O . THR B 1 1101 ? 6.797 -0.985 -32.406 1 98.19 1101 THR B O 1
ATOM 17906 N N . LEU B 1 1102 ? 7.77 -1.245 -34.438 1 98.75 1102 LEU B N 1
ATOM 17907 C CA . LEU B 1 1102 ? 9.094 -1.53 -33.906 1 98.75 1102 LEU B CA 1
ATOM 17908 C C . LEU B 1 1102 ? 9.969 -0.281 -33.938 1 98.75 1102 LEU B C 1
ATOM 17910 O O . LEU B 1 1102 ? 10.023 0.426 -34.938 1 98.75 1102 LEU B O 1
ATOM 17914 N N . TYR B 1 1103 ? 10.625 0.03 -32.812 1 98.69 1103 TYR B N 1
ATOM 17915 C CA . TYR B 1 1103 ? 11.539 1.162 -32.781 1 98.69 1103 TYR B CA 1
ATOM 17916 C C . TYR B 1 1103 ? 12.516 1.022 -31.594 1 98.69 1103 TYR B C 1
ATOM 17918 O O . TYR B 1 1103 ? 12.336 0.162 -30.734 1 98.69 1103 TYR B O 1
ATOM 17926 N N . ARG B 1 1104 ? 13.57 1.858 -31.594 1 98.31 1104 ARG B N 1
ATOM 17927 C CA . ARG B 1 1104 ? 14.555 2.004 -30.531 1 98.31 1104 ARG B CA 1
ATOM 17928 C C . ARG B 1 1104 ? 14.859 3.475 -30.266 1 98.31 1104 ARG B C 1
ATOM 17930 O O . ARG B 1 1104 ? 14.867 4.289 -31.188 1 98.31 1104 ARG B O 1
ATOM 17937 N N . TYR B 1 1105 ? 14.914 3.787 -29 1 98.44 1105 TYR B N 1
ATOM 17938 C CA . TYR B 1 1105 ? 15.406 5.074 -28.531 1 98.44 1105 TYR B CA 1
ATOM 17939 C C . TYR B 1 1105 ? 16.703 4.906 -27.734 1 98.44 1105 TYR B C 1
ATOM 17941 O O . TYR B 1 1105 ? 16.703 4.281 -26.672 1 98.44 1105 TYR B O 1
ATOM 17949 N N . ASN B 1 1106 ? 17.828 5.359 -28.203 1 98.25 1106 ASN B N 1
ATOM 17950 C CA . ASN B 1 1106 ? 19.141 5.234 -27.578 1 98.25 1106 ASN B CA 1
ATOM 17951 C C . ASN B 1 1106 ? 19.719 6.598 -27.219 1 98.25 1106 ASN B C 1
ATOM 17953 O O . ASN B 1 1106 ? 20.203 7.332 -28.078 1 98.25 1106 ASN B O 1
ATOM 17957 N N . PRO B 1 1107 ? 19.766 6.957 -25.938 1 96.06 1107 PRO B N 1
ATOM 17958 C CA . PRO B 1 1107 ? 20.234 8.273 -25.5 1 96.06 1107 PRO B CA 1
ATOM 17959 C C . PRO B 1 1107 ? 21.672 8.57 -25.906 1 96.06 1107 PRO B C 1
ATOM 17961 O O . PRO B 1 1107 ? 22.062 9.734 -26.016 1 96.06 1107 PRO B O 1
ATOM 17964 N N . GLU B 1 1108 ? 22.5 7.574 -26.188 1 96.19 1108 GLU B N 1
ATOM 17965 C CA . GLU B 1 1108 ? 23.906 7.754 -26.547 1 96.19 1108 GLU B CA 1
ATOM 17966 C C . GLU B 1 1108 ? 24.047 8.414 -27.922 1 96.19 1108 GLU B C 1
ATOM 17968 O O . GLU B 1 1108 ? 25.016 9.125 -28.188 1 96.19 1108 GLU B O 1
ATOM 17973 N N . LEU B 1 1109 ? 23.094 8.188 -28.75 1 96.31 1109 LEU B N 1
ATOM 17974 C CA . LEU B 1 1109 ? 23.125 8.781 -30.078 1 96.31 1109 LEU B CA 1
ATOM 17975 C C . LEU B 1 1109 ? 23 10.305 -30 1 96.31 1109 LEU B C 1
ATOM 17977 O O . LEU B 1 1109 ? 23.609 11.016 -30.797 1 96.31 1109 LEU B O 1
ATOM 17981 N N . LYS B 1 1110 ? 22.203 10.797 -29.141 1 92.81 1110 LYS B N 1
ATOM 17982 C CA . LYS B 1 1110 ? 22.062 12.242 -28.969 1 92.81 1110 LYS B CA 1
ATOM 17983 C C . LYS B 1 1110 ? 23.391 12.898 -28.625 1 92.81 1110 LYS B C 1
ATOM 17985 O O . LYS B 1 1110 ? 23.672 14.016 -29.062 1 92.81 1110 LYS B O 1
ATOM 17990 N N . LYS B 1 1111 ? 24.156 12.25 -27.812 1 89.94 1111 LYS B N 1
ATOM 17991 C CA . LYS B 1 1111 ? 25.469 12.758 -27.438 1 89.94 1111 LYS B CA 1
ATOM 17992 C C . LYS B 1 1111 ? 26.375 12.906 -28.656 1 89.94 1111 LYS B C 1
ATOM 17994 O O . LYS B 1 1111 ? 27.266 13.758 -28.672 1 89.94 1111 LYS B O 1
ATOM 17999 N N . GLU B 1 1112 ? 26.078 12.109 -29.656 1 93.12 1112 GLU B N 1
ATOM 18000 C CA . GLU B 1 1112 ? 26.844 12.148 -30.891 1 93.12 1112 GLU B CA 1
ATOM 18001 C C . GLU B 1 1112 ? 26.234 13.117 -31.906 1 93.12 1112 GLU B C 1
ATOM 18003 O O . GLU B 1 1112 ? 26.719 13.25 -33.031 1 93.12 1112 GLU B O 1
ATOM 18008 N N . GLY B 1 1113 ? 25.188 13.727 -31.531 1 90.62 1113 GLY B N 1
ATOM 18009 C CA . GLY B 1 1113 ? 24.5 14.664 -32.406 1 90.62 1113 GLY B CA 1
ATOM 18010 C C . GLY B 1 1113 ? 23.547 13.992 -33.375 1 90.62 1113 GLY B C 1
ATOM 18011 O O . GLY B 1 1113 ? 23.078 14.617 -34.344 1 90.62 1113 GLY B O 1
ATOM 18012 N N . LYS B 1 1114 ? 23.281 12.742 -33.094 1 95.25 1114 LYS B N 1
ATOM 18013 C CA . LYS B 1 1114 ? 22.359 11.984 -33.938 1 95.25 1114 LYS B CA 1
ATOM 18014 C C . LYS B 1 1114 ? 20.984 11.891 -33.281 1 95.25 1114 LYS B C 1
ATOM 18016 O O . LYS B 1 1114 ? 20.844 12.125 -32.094 1 95.25 1114 LYS B O 1
ATOM 18021 N N . ASN B 1 1115 ? 19.953 11.578 -34.062 1 96.06 1115 ASN B N 1
ATOM 18022 C CA . ASN B 1 1115 ? 18.625 11.367 -33.531 1 96.06 1115 ASN B CA 1
ATOM 18023 C C . ASN B 1 1115 ? 18.562 10.109 -32.656 1 96.06 1115 ASN B C 1
ATOM 18025 O O . ASN B 1 1115 ? 18.828 9.008 -33.156 1 96.06 1115 ASN B O 1
ATOM 18029 N N . PRO B 1 1116 ? 18.25 10.258 -31.484 1 97.12 1116 PRO B N 1
ATOM 18030 C CA . PRO B 1 1116 ? 18.234 9.086 -30.609 1 97.12 1116 PRO B CA 1
ATOM 18031 C C . PRO B 1 1116 ? 17.094 8.125 -30.922 1 97.12 1116 PRO B C 1
ATOM 18033 O O . PRO B 1 1116 ? 17.094 6.98 -30.453 1 97.12 1116 PRO B O 1
ATOM 18036 N N . PHE B 1 1117 ? 16.047 8.57 -31.688 1 97.88 1117 PHE B N 1
ATOM 18037 C CA . PHE B 1 1117 ? 14.906 7.73 -32.031 1 97.88 1117 PHE B CA 1
ATOM 18038 C C . PHE B 1 1117 ? 15.086 7.105 -33.406 1 97.88 1117 PHE B C 1
ATOM 18040 O O . PHE B 1 1117 ? 15.273 7.82 -34.406 1 97.88 1117 PHE B O 1
ATOM 18047 N N . ILE B 1 1118 ? 15.023 5.785 -33.469 1 97.94 1118 ILE B N 1
ATOM 18048 C CA . ILE B 1 1118 ? 15.141 5.027 -34.719 1 97.94 1118 ILE B CA 1
ATOM 18049 C C . ILE B 1 1118 ? 13.867 4.227 -34.969 1 97.94 1118 ILE B C 1
ATOM 18051 O O . ILE B 1 1118 ? 13.5 3.371 -34.156 1 97.94 1118 ILE B O 1
ATOM 18055 N N . LEU B 1 1119 ? 13.078 4.535 -35.969 1 98.19 1119 LEU B N 1
ATOM 18056 C CA . LEU B 1 1119 ? 11.914 3.756 -36.375 1 98.19 1119 LEU B CA 1
ATOM 18057 C C . LEU B 1 1119 ? 12.336 2.52 -37.156 1 98.19 1119 LEU B C 1
ATOM 18059 O O . LEU B 1 1119 ? 12.805 2.631 -38.312 1 98.19 1119 LEU B O 1
ATOM 18063 N N . ASP B 1 1120 ? 12.219 1.344 -36.625 1 97.88 1120 ASP B N 1
ATOM 18064 C CA . ASP B 1 1120 ? 12.773 0.119 -37.219 1 97.88 1120 ASP B CA 1
ATOM 18065 C C . ASP B 1 1120 ? 11.789 -0.538 -38.156 1 97.88 1120 ASP B C 1
ATOM 18067 O O . ASP B 1 1120 ? 12.188 -1.261 -39.094 1 97.88 1120 ASP B O 1
ATOM 18071 N N . SER B 1 1121 ? 10.469 -0.385 -37.906 1 96.19 1121 SER B N 1
ATOM 18072 C CA . SER B 1 1121 ? 9.492 -1.033 -38.781 1 96.19 1121 SER B CA 1
ATOM 18073 C C . SER B 1 1121 ? 9.109 -0.133 -39.969 1 96.19 1121 SER B C 1
ATOM 18075 O O . SER B 1 1121 ? 9.188 1.093 -39.844 1 96.19 1121 SER B O 1
ATOM 18077 N N . LYS B 1 1122 ? 8.672 -0.706 -41.062 1 94.69 1122 LYS B N 1
ATOM 18078 C CA . LYS B 1 1122 ? 8.188 0.004 -42.219 1 94.69 1122 LYS B CA 1
ATOM 18079 C C . LYS B 1 1122 ? 6.715 0.374 -42.094 1 94.69 1122 LYS B C 1
ATOM 18081 O O . LYS B 1 1122 ? 6.078 0.034 -41.094 1 94.69 1122 LYS B O 1
ATOM 18086 N N . SER B 1 1123 ? 6.246 1.17 -42.969 1 96.12 1123 SER B N 1
ATOM 18087 C CA . SER B 1 1123 ? 4.832 1.527 -42.969 1 96.12 1123 SER B CA 1
ATOM 18088 C C . SER B 1 1123 ? 3.949 0.292 -43.125 1 96.12 1123 SER B C 1
ATOM 18090 O O . SER B 1 1123 ? 4.332 -0.677 -43.781 1 96.12 1123 SER B O 1
ATOM 18092 N N . PRO B 1 1124 ? 2.807 0.333 -42.594 1 96.44 1124 PRO B N 1
ATOM 18093 C CA . PRO B 1 1124 ? 1.908 -0.822 -42.656 1 96.44 1124 PRO B CA 1
ATOM 18094 C C . PRO B 1 1124 ? 1.614 -1.253 -44.094 1 96.44 1124 PRO B C 1
ATOM 18096 O O . PRO B 1 1124 ? 1.449 -0.406 -44.969 1 96.44 1124 PRO B O 1
ATOM 18099 N N . THR B 1 1125 ? 1.505 -2.562 -44.312 1 96.62 1125 THR B N 1
ATOM 18100 C CA . THR B 1 1125 ? 1.331 -3.105 -45.656 1 96.62 1125 THR B CA 1
ATOM 18101 C C . THR B 1 1125 ? 0.016 -3.873 -45.75 1 96.62 1125 THR B C 1
ATOM 18103 O O . THR B 1 1125 ? -0.423 -4.211 -46.844 1 96.62 1125 THR B O 1
ATOM 18106 N N . ILE B 1 1126 ? -0.592 -4.297 -44.656 1 96.56 1126 ILE B N 1
ATOM 18107 C CA . ILE B 1 1126 ? -1.892 -4.961 -44.656 1 96.56 1126 ILE B CA 1
ATOM 18108 C C . ILE B 1 1126 ? -2.898 -4.121 -43.875 1 96.56 1126 ILE B C 1
ATOM 18110 O O . ILE B 1 1126 ? -2.518 -3.211 -43.125 1 96.56 1126 ILE B O 1
ATOM 18114 N N . LYS B 1 1127 ? -4.145 -4.422 -44.031 1 97.12 1127 LYS B N 1
ATOM 18115 C CA . LYS B 1 1127 ? -5.195 -3.672 -43.344 1 97.12 1127 LYS B CA 1
ATOM 18116 C C . LYS B 1 1127 ? -5.277 -4.062 -41.875 1 97.12 1127 LYS B C 1
ATOM 18118 O O . LYS B 1 1127 ? -5.246 -5.25 -41.531 1 97.12 1127 LYS B O 1
ATOM 18123 N N . LEU B 1 1128 ? -5.375 -3.068 -41.125 1 97.56 1128 LEU B N 1
ATOM 18124 C CA . LEU B 1 1128 ? -5.5 -3.301 -39.688 1 97.56 1128 LEU B CA 1
ATOM 18125 C C . LEU B 1 1128 ? -6.734 -4.145 -39.375 1 97.56 1128 LEU B C 1
ATOM 18127 O O . LEU B 1 1128 ? -6.699 -5.004 -38.5 1 97.56 1128 LEU B O 1
ATOM 18131 N N . ARG B 1 1129 ? -7.789 -3.932 -40.062 1 96.38 1129 ARG B N 1
ATOM 18132 C CA . ARG B 1 1129 ? -9.039 -4.648 -39.875 1 96.38 1129 ARG B CA 1
ATOM 18133 C C . ARG B 1 1129 ? -8.844 -6.152 -40 1 96.38 1129 ARG B C 1
ATOM 18135 O O . ARG B 1 1129 ? -9.461 -6.941 -39.281 1 96.38 1129 ARG B O 1
ATOM 18142 N N . ASP B 1 1130 ? -8.039 -6.535 -40.938 1 96.44 1130 ASP B N 1
ATOM 18143 C CA . ASP B 1 1130 ? -7.762 -7.949 -41.188 1 96.44 1130 ASP B CA 1
ATOM 18144 C C . ASP B 1 1130 ? -7.086 -8.578 -39.969 1 96.44 1130 ASP B C 1
ATOM 18146 O O . ASP B 1 1130 ? -7.391 -9.711 -39.594 1 96.44 1130 ASP B O 1
ATOM 18150 N N . PHE B 1 1131 ? -6.234 -7.914 -39.469 1 97.62 1131 PHE B N 1
ATOM 18151 C CA . PHE B 1 1131 ? -5.578 -8.383 -38.25 1 97.62 1131 PHE B CA 1
ATOM 18152 C C . PHE B 1 1131 ? -6.582 -8.523 -37.125 1 97.62 1131 PHE B C 1
ATOM 18154 O O . PHE B 1 1131 ? -6.598 -9.547 -36.438 1 97.62 1131 PHE B O 1
ATOM 18161 N N . LEU B 1 1132 ? -7.41 -7.504 -36.875 1 97.25 1132 LEU B N 1
ATOM 18162 C CA . LEU B 1 1132 ? -8.391 -7.496 -35.812 1 97.25 1132 LEU B CA 1
ATOM 18163 C C . LEU B 1 1132 ? -9.344 -8.68 -35.938 1 97.25 1132 LEU B C 1
ATOM 18165 O O . LEU B 1 1132 ? -9.664 -9.336 -34.938 1 97.25 1132 LEU B O 1
ATOM 18169 N N . MET B 1 1133 ? -9.719 -8.984 -37.062 1 95.62 1133 MET B N 1
ATOM 18170 C CA . MET B 1 1133 ? -10.695 -10.047 -37.312 1 95.62 1133 MET B CA 1
ATOM 18171 C C . MET B 1 1133 ? -10.062 -11.422 -37.094 1 95.62 1133 MET B C 1
ATOM 18173 O O . MET B 1 1133 ? -10.766 -12.43 -37 1 95.62 1133 MET B O 1
ATOM 18177 N N . GLY B 1 1134 ? -8.766 -11.461 -37.062 1 95.75 1134 GLY B N 1
ATOM 18178 C CA . GLY B 1 1134 ? -8.062 -12.719 -36.844 1 95.75 1134 GLY B CA 1
ATOM 18179 C C . GLY B 1 1134 ? -8.008 -13.125 -35.375 1 95.75 1134 GLY B C 1
ATOM 18180 O O . GLY B 1 1134 ? -7.621 -14.25 -35.062 1 95.75 1134 GLY B O 1
ATOM 18181 N N . GLU B 1 1135 ? -8.43 -12.289 -34.5 1 95.88 1135 GLU B N 1
ATOM 18182 C CA . GLU B 1 1135 ? -8.43 -12.555 -33.094 1 95.88 1135 GLU B CA 1
ATOM 18183 C C . GLU B 1 1135 ? -9.836 -12.469 -32.5 1 95.88 1135 GLU B C 1
ATOM 18185 O O . GLU B 1 1135 ? -10.602 -11.57 -32.844 1 95.88 1135 GLU B O 1
ATOM 18190 N N . LEU B 1 1136 ? -10.18 -13.344 -31.625 1 93 1136 LEU B N 1
ATOM 18191 C CA . LEU B 1 1136 ? -11.516 -13.398 -31.047 1 93 1136 LEU B CA 1
ATOM 18192 C C . LEU B 1 1136 ? -11.773 -12.172 -30.172 1 93 1136 LEU B C 1
ATOM 18194 O O . LEU B 1 1136 ? -12.914 -11.711 -30.062 1 93 1136 LEU B O 1
ATOM 18198 N N . ARG B 1 1137 ? -10.781 -11.602 -29.531 1 94.62 1137 ARG B N 1
ATOM 18199 C CA . ARG B 1 1137 ? -10.961 -10.477 -28.625 1 94.62 1137 ARG B CA 1
ATOM 18200 C C . ARG B 1 1137 ? -11.492 -9.25 -29.375 1 94.62 1137 ARG B C 1
ATOM 18202 O O . ARG B 1 1137 ? -11.992 -8.305 -28.75 1 94.62 1137 ARG B O 1
ATOM 18209 N N . TYR B 1 1138 ? -11.484 -9.219 -30.703 1 95.12 1138 TYR B N 1
ATOM 18210 C CA . TYR B 1 1138 ? -12.062 -8.148 -31.516 1 95.12 1138 TYR B CA 1
ATOM 18211 C C . TYR B 1 1138 ? -13.289 -8.633 -32.281 1 95.12 1138 TYR B C 1
ATOM 18213 O O . TYR B 1 1138 ? -14.328 -7.965 -32.281 1 95.12 1138 TYR B O 1
ATOM 18221 N N . SER B 1 1139 ? -13.195 -9.805 -32.844 1 93.81 1139 SER B N 1
ATOM 18222 C CA . SER B 1 1139 ? -14.242 -10.297 -33.75 1 93.81 1139 SER B CA 1
ATOM 18223 C C . SER B 1 1139 ? -15.539 -10.555 -33 1 93.81 1139 SER B C 1
ATOM 18225 O O . SER B 1 1139 ? -16.625 -10.461 -33.562 1 93.81 1139 SER B O 1
ATOM 18227 N N . VAL B 1 1140 ? -15.461 -10.867 -31.734 1 90.44 1140 VAL B N 1
ATOM 18228 C CA . VAL B 1 1140 ? -16.641 -11.172 -30.922 1 90.44 1140 VAL B CA 1
ATOM 18229 C C . VAL B 1 1140 ? -17.531 -9.93 -30.828 1 90.44 1140 VAL B C 1
ATOM 18231 O O . VAL B 1 1140 ? -18.75 -10.031 -30.766 1 90.44 1140 VAL B O 1
ATOM 18234 N N . LEU B 1 1141 ? -16.859 -8.727 -30.828 1 88.75 1141 LEU B N 1
ATOM 18235 C CA . LEU B 1 1141 ? -17.609 -7.473 -30.719 1 88.75 1141 LEU B CA 1
ATOM 18236 C C . LEU B 1 1141 ? -18.516 -7.285 -31.938 1 88.75 1141 LEU B C 1
ATOM 18238 O O . LEU B 1 1141 ? -19.609 -6.703 -31.812 1 88.75 1141 LEU B O 1
ATOM 18242 N N . MET B 1 1142 ? -18.109 -7.742 -33.062 1 88.56 1142 MET B N 1
ATOM 18243 C CA . MET B 1 1142 ? -18.891 -7.641 -34.281 1 88.56 1142 MET B CA 1
ATOM 18244 C C . MET B 1 1142 ? -20.172 -8.461 -34.188 1 88.56 1142 MET B C 1
ATOM 18246 O O . MET B 1 1142 ? -21.188 -8.117 -34.812 1 88.56 1142 MET B O 1
ATOM 18250 N N . LYS B 1 1143 ? -20.109 -9.469 -33.438 1 84.56 1143 LYS B N 1
ATOM 18251 C CA . LYS B 1 1143 ? -21.266 -10.336 -33.25 1 84.56 1143 LYS B CA 1
ATOM 18252 C C . LYS B 1 1143 ? -22.219 -9.789 -32.188 1 84.56 1143 LYS B C 1
ATOM 18254 O O . LYS B 1 1143 ? -23.438 -9.859 -32.344 1 84.56 1143 LYS B O 1
ATOM 18259 N N . THR B 1 1144 ? -21.688 -9.305 -31.141 1 82.19 1144 THR B N 1
ATOM 18260 C CA . THR B 1 1144 ? -22.484 -8.883 -30 1 82.19 1144 THR B CA 1
ATOM 18261 C C . THR B 1 1144 ? -23.062 -7.488 -30.219 1 82.19 1144 THR B C 1
ATOM 18263 O O . THR B 1 1144 ? -24.203 -7.211 -29.844 1 82.19 1144 THR B O 1
ATOM 18266 N N . ASN B 1 1145 ? -22.203 -6.559 -30.766 1 86.25 1145 ASN B N 1
ATOM 18267 C CA . ASN B 1 1145 ? -22.609 -5.188 -31.031 1 86.25 1145 ASN B CA 1
ATOM 18268 C C . ASN B 1 1145 ? -21.953 -4.637 -32.281 1 86.25 1145 ASN B C 1
ATOM 18270 O O . ASN B 1 1145 ? -21.047 -3.811 -32.219 1 86.25 1145 ASN B O 1
ATOM 18274 N N . PRO B 1 1146 ? -22.484 -4.949 -33.375 1 90.88 1146 PRO B N 1
ATOM 18275 C CA . PRO B 1 1146 ? -21.828 -4.625 -34.656 1 90.88 1146 PRO B CA 1
ATOM 18276 C C . PRO B 1 1146 ? -21.672 -3.123 -34.875 1 90.88 1146 PRO B C 1
ATOM 18278 O O . PRO B 1 1146 ? -20.641 -2.674 -35.375 1 90.88 1146 PRO B O 1
ATOM 18281 N N . GLU B 1 1147 ? -22.672 -2.338 -34.469 1 91.94 1147 GLU B N 1
ATOM 18282 C CA . GLU B 1 1147 ? -22.594 -0.895 -34.688 1 91.94 1147 GLU B CA 1
ATOM 18283 C C . GLU B 1 1147 ? -21.484 -0.271 -33.812 1 91.94 1147 GLU B C 1
ATOM 18285 O O . GLU B 1 1147 ? -20.672 0.505 -34.312 1 91.94 1147 GLU B O 1
ATOM 18290 N N . ALA B 1 1148 ? -21.516 -0.63 -32.656 1 90.62 1148 ALA B N 1
ATOM 18291 C CA . ALA B 1 1148 ? -20.469 -0.128 -31.766 1 90.62 1148 ALA B CA 1
ATOM 18292 C C . ALA B 1 1148 ? -19.094 -0.621 -32.188 1 90.62 1148 ALA B C 1
ATOM 18294 O O . ALA B 1 1148 ? -18.109 0.101 -32.031 1 90.62 1148 ALA B O 1
ATOM 18295 N N . ALA B 1 1149 ? -19.078 -1.812 -32.625 1 93.94 1149 ALA B N 1
ATOM 18296 C CA . ALA B 1 1149 ? -17.812 -2.398 -33.094 1 93.94 1149 ALA B CA 1
ATOM 18297 C C . ALA B 1 1149 ? -17.219 -1.593 -34.25 1 93.94 1149 ALA B C 1
ATOM 18299 O O . ALA B 1 1149 ? -16.031 -1.274 -34.219 1 93.94 1149 ALA B O 1
ATOM 18300 N N . GLU B 1 1150 ? -18.078 -1.244 -35.188 1 95.19 1150 GLU B N 1
ATOM 18301 C CA . GLU B 1 1150 ? -17.609 -0.497 -36.344 1 95.19 1150 GLU B CA 1
ATOM 18302 C C . GLU B 1 1150 ? -17.062 0.872 -35.938 1 95.19 1150 GLU B C 1
ATOM 18304 O O . GLU B 1 1150 ? -16.016 1.303 -36.438 1 95.19 1150 GLU B O 1
ATOM 18309 N N . GLU B 1 1151 ? -17.766 1.471 -35.094 1 95.5 1151 GLU B N 1
ATOM 18310 C CA . GLU B 1 1151 ? -17.312 2.775 -34.625 1 95.5 1151 GLU B CA 1
ATOM 18311 C C . GLU B 1 1151 ? -15.984 2.668 -33.875 1 95.5 1151 GLU B C 1
ATOM 18313 O O . GLU B 1 1151 ? -15.078 3.475 -34.094 1 95.5 1151 GLU B O 1
ATOM 18318 N N . MET B 1 1152 ? -15.867 1.742 -33.094 1 96 1152 MET B N 1
ATOM 18319 C CA . MET B 1 1152 ? -14.664 1.562 -32.281 1 96 1152 MET B CA 1
ATOM 18320 C C . MET B 1 1152 ? -13.484 1.164 -33.156 1 96 1152 MET B C 1
ATOM 18322 O O . MET B 1 1152 ? -12.352 1.601 -32.938 1 96 1152 MET B O 1
ATOM 18326 N N . PHE B 1 1153 ? -13.711 0.289 -34.156 1 96.81 1153 PHE B N 1
ATOM 18327 C CA . PHE B 1 1153 ? -12.641 -0.12 -35.062 1 96.81 1153 PHE B CA 1
ATOM 18328 C C . PHE B 1 1153 ? -12.148 1.064 -35.875 1 96.81 1153 PHE B C 1
ATOM 18330 O O . PHE B 1 1153 ? -10.945 1.198 -36.125 1 96.81 1153 PHE B O 1
ATOM 18337 N N . ASN B 1 1154 ? -13.102 1.908 -36.281 1 96 1154 ASN B N 1
ATOM 18338 C CA . ASN B 1 1154 ? -12.711 3.111 -37 1 96 1154 ASN B CA 1
ATOM 18339 C C . ASN B 1 1154 ? -11.836 4.027 -36.156 1 96 1154 ASN B C 1
ATOM 18341 O O . ASN B 1 1154 ? -10.852 4.586 -36.625 1 96 1154 ASN B O 1
ATOM 18345 N N . GLU B 1 1155 ? -12.258 4.152 -34.938 1 94.62 1155 GLU B N 1
ATOM 18346 C CA . GLU B 1 1155 ? -11.469 4.961 -34.031 1 94.62 1155 GLU B CA 1
ATOM 18347 C C . GLU B 1 1155 ? -10.086 4.359 -33.812 1 94.62 1155 GLU B C 1
ATOM 18349 O O . GLU B 1 1155 ? -9.094 5.086 -33.719 1 94.62 1155 GLU B O 1
ATOM 18354 N N . LEU B 1 1156 ? -10.047 3.072 -33.656 1 96.12 1156 LEU B N 1
ATOM 18355 C CA . LEU B 1 1156 ? -8.781 2.381 -33.469 1 96.12 1156 LEU B CA 1
ATOM 18356 C C . LEU B 1 1156 ? -7.875 2.543 -34.688 1 96.12 1156 LEU B C 1
ATOM 18358 O O . LEU B 1 1156 ? -6.664 2.719 -34.531 1 96.12 1156 LEU B O 1
ATOM 18362 N N . GLU B 1 1157 ? -8.406 2.426 -35.875 1 96.25 1157 GLU B N 1
ATOM 18363 C CA . GLU B 1 1157 ? -7.648 2.615 -37.125 1 96.25 1157 GLU B CA 1
ATOM 18364 C C . GLU B 1 1157 ? -7.078 4.027 -37.188 1 96.25 1157 GLU B C 1
ATOM 18366 O O . GLU B 1 1157 ? -5.922 4.215 -37.594 1 96.25 1157 GLU B O 1
ATOM 18371 N N . LYS B 1 1158 ? -7.902 4.969 -36.844 1 94.12 1158 LYS B N 1
ATOM 18372 C CA . LYS B 1 1158 ? -7.441 6.355 -36.812 1 94.12 1158 LYS B CA 1
ATOM 18373 C C . LYS B 1 1158 ? -6.312 6.543 -35.812 1 94.12 1158 LYS B C 1
ATOM 18375 O O . LYS B 1 1158 ? -5.309 7.195 -36.094 1 94.12 1158 LYS B O 1
ATOM 18380 N N . GLU B 1 1159 ? -6.508 6.016 -34.688 1 94.06 1159 GLU B N 1
ATOM 18381 C CA . GLU B 1 1159 ? -5.504 6.113 -33.625 1 94.06 1159 GLU B CA 1
ATOM 18382 C C . GLU B 1 1159 ? -4.195 5.449 -34.062 1 94.06 1159 GLU B C 1
ATOM 18384 O O . GLU B 1 1159 ? -3.111 5.953 -33.75 1 94.06 1159 GLU B O 1
ATOM 18389 N N . ALA B 1 1160 ? -4.254 4.273 -34.656 1 95.75 1160 ALA B N 1
ATOM 18390 C CA . ALA B 1 1160 ? -3.064 3.562 -35.125 1 95.75 1160 ALA B CA 1
ATOM 18391 C C . ALA B 1 1160 ? -2.287 4.398 -36.125 1 95.75 1160 ALA B C 1
ATOM 18393 O O . ALA B 1 1160 ? -1.054 4.418 -36.094 1 95.75 1160 ALA B O 1
ATOM 18394 N N . LYS B 1 1161 ? -2.98 5.047 -37 1 94.69 1161 LYS B N 1
ATOM 18395 C CA . LYS B 1 1161 ? -2.348 5.914 -38 1 94.69 1161 LYS B CA 1
ATOM 18396 C C . LYS B 1 1161 ? -1.68 7.113 -37.312 1 94.69 1161 LYS B C 1
ATOM 18398 O O . LYS B 1 1161 ? -0.562 7.488 -37.688 1 94.69 1161 LYS B O 1
ATOM 18403 N N . GLU B 1 1162 ? -2.404 7.695 -36.375 1 93.12 1162 GLU B N 1
ATOM 18404 C CA . GLU B 1 1162 ? -1.852 8.828 -35.656 1 93.12 1162 GLU B CA 1
ATOM 18405 C C . GLU B 1 1162 ? -0.594 8.43 -34.875 1 93.12 1162 GLU B C 1
ATOM 18407 O O . GLU B 1 1162 ? 0.373 9.188 -34.812 1 93.12 1162 GLU B O 1
ATOM 18412 N N . ARG B 1 1163 ? -0.629 7.336 -34.281 1 94.81 1163 ARG B N 1
ATOM 18413 C CA . ARG B 1 1163 ? 0.504 6.828 -33.531 1 94.81 1163 ARG B CA 1
ATOM 18414 C C . ARG B 1 1163 ? 1.713 6.598 -34.438 1 94.81 1163 ARG B C 1
ATOM 18416 O O . ARG B 1 1163 ? 2.836 6.973 -34.094 1 94.81 1163 ARG B O 1
ATOM 18423 N N . TYR B 1 1164 ? 1.483 5.953 -35.562 1 95.5 1164 TYR B N 1
ATOM 18424 C CA . TYR B 1 1164 ? 2.57 5.73 -36.5 1 95.5 1164 TYR B CA 1
ATOM 18425 C C . TYR B 1 1164 ? 3.18 7.051 -36.938 1 95.5 1164 TYR B C 1
ATOM 18427 O O . TYR B 1 1164 ? 4.402 7.188 -37.031 1 95.5 1164 TYR B O 1
ATOM 18435 N N . ASN B 1 1165 ? 2.326 8.031 -37.281 1 94.12 1165 ASN B N 1
ATOM 18436 C CA . ASN B 1 1165 ? 2.797 9.344 -37.719 1 94.12 1165 ASN B CA 1
ATOM 18437 C C . ASN B 1 1165 ? 3.613 10.031 -36.625 1 94.12 1165 ASN B C 1
ATOM 18439 O O . ASN B 1 1165 ? 4.586 10.727 -36.938 1 94.12 1165 ASN B O 1
ATOM 18443 N N . ARG B 1 1166 ? 3.176 9.891 -35.438 1 94.44 1166 ARG B N 1
ATOM 18444 C CA . ARG B 1 1166 ? 3.922 10.445 -34.312 1 94.44 1166 ARG B CA 1
ATOM 18445 C C . ARG B 1 1166 ? 5.336 9.875 -34.25 1 94.44 1166 ARG B C 1
ATOM 18447 O O . ARG B 1 1166 ? 6.305 10.617 -34.094 1 94.44 1166 ARG B O 1
ATOM 18454 N N . TYR B 1 1167 ? 5.477 8.586 -34.406 1 96.44 1167 TYR B N 1
ATOM 18455 C CA . TYR B 1 1167 ? 6.789 7.941 -34.375 1 96.44 1167 TYR B CA 1
ATOM 18456 C C . TYR B 1 1167 ? 7.637 8.352 -35.562 1 96.44 1167 TYR B C 1
ATOM 18458 O O . TYR B 1 1167 ? 8.852 8.516 -35.438 1 96.44 1167 TYR B O 1
ATOM 18466 N N . LYS B 1 1168 ? 6.973 8.477 -36.625 1 95.5 1168 LYS B N 1
ATOM 18467 C CA . LYS B 1 1168 ? 7.684 8.984 -37.812 1 95.5 1168 LYS B CA 1
ATOM 18468 C C . LYS B 1 1168 ? 8.227 10.383 -37.562 1 95.5 1168 LYS B C 1
ATOM 18470 O O . LYS B 1 1168 ? 9.383 10.672 -37.875 1 95.5 1168 LYS B O 1
ATOM 18475 N N . LEU B 1 1169 ? 7.43 11.25 -36.969 1 93.06 1169 LEU B N 1
ATOM 18476 C CA . LEU B 1 1169 ? 7.852 12.609 -36.656 1 93.06 1169 LEU B CA 1
ATOM 18477 C C . LEU B 1 1169 ? 9.031 12.594 -35.688 1 93.06 1169 LEU B C 1
ATOM 18479 O O . LEU B 1 1169 ? 9.93 13.422 -35.781 1 93.06 1169 LEU B O 1
ATOM 18483 N N . LEU B 1 1170 ? 9.008 11.664 -34.719 1 94.69 1170 LEU B N 1
ATOM 18484 C CA . LEU B 1 1170 ? 10.094 11.539 -33.781 1 94.69 1170 LEU B CA 1
ATOM 18485 C C . LEU B 1 1170 ? 11.383 11.102 -34.469 1 94.69 1170 LEU B C 1
ATOM 18487 O O . LEU B 1 1170 ? 12.477 11.453 -34.031 1 94.69 1170 LEU B O 1
ATOM 18491 N N . SER B 1 1171 ? 11.258 10.289 -35.469 1 95.5 1171 SER B N 1
ATOM 18492 C CA . SER B 1 1171 ? 12.43 9.82 -36.219 1 95.5 1171 SER B CA 1
ATOM 18493 C C . SER B 1 1171 ? 13.016 10.938 -37.094 1 95.5 1171 SER B C 1
ATOM 18495 O O . SER B 1 1171 ? 14.18 10.875 -37.469 1 95.5 1171 SER B O 1
ATOM 18497 N N . GLU B 1 1172 ? 12.258 11.992 -37.281 1 92.81 1172 GLU B N 1
ATOM 18498 C CA . GLU B 1 1172 ? 12.688 13.086 -38.156 1 92.81 1172 GLU B CA 1
ATOM 18499 C C . GLU B 1 1172 ? 13.109 14.305 -37.344 1 92.81 1172 GLU B C 1
ATOM 18501 O O . GLU B 1 1172 ? 13.773 15.203 -37.875 1 92.81 1172 GLU B O 1
ATOM 18506 N N . ASN B 1 1173 ? 12.688 14.328 -36.031 1 89.88 1173 ASN B N 1
ATOM 18507 C CA . ASN B 1 1173 ? 12.977 15.461 -35.156 1 89.88 1173 ASN B CA 1
ATOM 18508 C C . ASN B 1 1173 ? 13.523 15 -33.812 1 89.88 1173 ASN B C 1
ATOM 18510 O O . ASN B 1 1173 ? 13.086 13.984 -33.281 1 89.88 1173 ASN B O 1
ATOM 18514 N N . ILE B 1 1174 ? 14.461 15.758 -33.312 1 89.88 1174 ILE B N 1
ATOM 18515 C CA . ILE B 1 1174 ? 14.969 15.469 -31.984 1 89.88 1174 ILE B CA 1
ATOM 18516 C C . ILE B 1 1174 ? 14.102 16.156 -30.938 1 89.88 1174 ILE B C 1
ATOM 18518 O O . ILE B 1 1174 ? 14.336 17.328 -30.594 1 89.88 1174 ILE B O 1
ATOM 18522 N N . ILE B 1 1175 ? 13.172 15.516 -30.391 1 85.81 1175 ILE B N 1
ATOM 18523 C CA . ILE B 1 1175 ? 12.227 16.094 -29.438 1 85.81 1175 ILE B CA 1
ATOM 18524 C C . ILE B 1 1175 ? 12.688 15.844 -28.016 1 85.81 1175 ILE B C 1
ATOM 18526 O O . ILE B 1 1175 ? 12.594 16.719 -27.156 1 85.81 1175 ILE B O 1
ATOM 18530 N N . PHE B 1 1176 ? 13.195 14.617 -27.812 1 89.44 1176 PHE B N 1
ATOM 18531 C CA . PHE B 1 1176 ? 13.617 14.25 -26.469 1 89.44 1176 PHE B CA 1
ATOM 18532 C C . PHE B 1 1176 ? 15.141 14.172 -26.375 1 89.44 1176 PHE B C 1
ATOM 18534 O O . PHE B 1 1176 ? 15.797 13.742 -27.328 1 89.44 1176 PHE B O 1
#

Sequence (2352 aa):
MRRIKTIDGNTAAAYISYAFTEVSTIYPITPSSPMSEKIDEWVSKGRKNIFNERVKIVEMQSEAGAAAAMHGSLQAGALTSTYTSSQGLLLMIPNMYKMAGERLPAVIHVASRSVASSSLSIFGDHQDVMAARQTGFAMLCEASPQEVMDLAPVAHLTAIKTRMPFINFFDGFRVSHEIQKVELLEYEELKNLIDEEALKNFRENALNPDHPVVRGTSQNPDIYFQMAEALNKYYEDIPAIVEEYMDKIKELTGREYHCFDYYGDKEADRIIVSMGSSVEVIEEAIDYLRAKGEKVGLIKVRLYRPFSIERMLKVMPKTVRKIAVLDRTKEHGSIGEPLYLDVLRAVSELDDSPKVYGGRYGLSSKDIYPRDVIAVFENLKKENPQNNFTIGIEDDVTNLSLKIDEDIDIEQEGTIACKFYGLGSDGTVGANKSAIKIIGNYTDKYVQGYFAYDSKKSGGITVSHLRFGDKPIKSHYEIKKADFIACHNQSYVNKYDILKDLKPNGIFILNTLWSEEELEEKLNPKVKRYIAENNIQFYIIDAINIAKEIGLGGKINMIMQAAFFKLSNIIKLEDAVEYLKKEVIEAYGRKGEKVVNMNFEAIDRGISSIKKVEVKEAWKKCEDIDEEDRSYLPSFIKEISDPINKLEGNSIKVSTIIKEGIEDGSFMSGTTQYEKRGIAINVPEWQPDKCVQCNQCAFVCPHAVIRPFLATSKEVKSAPKGYKSVKANGVDKNGPQYHYTIGITPLDCTGCGSCVEICPAPGKALIMKAFESQKDQIKAWDYAVRRLKPKKNISAKTTVKGSQFEEPLLEFSGACAGCGETPYAKLVTQLFGDRLMIANATGCSTIWAASGGSTAYKKNKDGHGPAWANSLFEDNAEYGYGMYLGVKAIRERIANNISLALEEEIPEEYKKVLKDWLDNREVGEGSRERANKLIEVLEKIDLDVAKEILKDKEFFIKRSQWIFGGDGWAYDIGFGGLDHILASRENVNILIFDTEIYSNTGGQSSKATPQAAVAKFASKGKNTKKKDLALMAMTYGNVYVAQIAMGANMNQTIKAIVEAENYDGPSLIIAYATCIDHGIKLGMGNTPYEEKRAVDSGYWTLYRYNPELKKEGKNPFILDSKSPTIKLRDFLMGELRYSVLMKTNPEAAEEMFNELEKEAKERYNRYKLLSENIIFMRRIKTIDGNTAAAYISYAFTEVSTIYPITPSSPMSEKIDEWVSKGRKNIFNERVKIVEMQSEAGAAAAMHGSLQAGALTSTYTSSQGLLLMIPNMYKMAGERLPAVIHVASRSVASSSLSIFGDHQDVMAARQTGFAMLCEASPQEVMDLAPVAHLTAIKTRMPFINFFDGFRVSHEIQKVELLEYEELKNLIDEEALKNFRENALNPDHPVVRGTSQNPDIYFQMAEALNKYYEDIPAIVEEYMDKIKELTGREYHCFDYYGDKEADRIIVSMGSSVEVIEEAIDYLRAKGEKVGLIKVRLYRPFSIERMLKVMPKTVRKIAVLDRTKEHGSIGEPLYLDVLRAVSELDDSPKVYGGRYGLSSKDIYPRDVIAVFENLKKENPQNNFTIGIEDDVTNLSLKIDEDIDIEQEGTIACKFYGLGSDGTVGANKSAIKIIGNYTDKYVQGYFAYDSKKSGGITVSHLRFGDKPIKSHYEIKKADFIACHNQSYVNKYDILKDLKPNGIFILNTLWSEEELEEKLNPKVKRYIAENNIQFYIIDAINIAKEIGLGGKINMIMQAAFFKLSNIIKLEDAVEYLKKEVIEAYGRKGEKVVNMNFEAIDRGISSIKKVEVKEAWKKCEDIDEEDRSYLPSFIKEISDPINKLEGNSIKVSTIIKEGIEDGSFMSGTTQYEKRGIAINVPEWQPDKCVQCNQCAFVCPHAVIRPFLATSKEVKSAPKGYKSVKANGVDKNGPQYHYTIGITPLDCTGCGSCVEICPAPGKALIMKAFESQKDQIKAWDYAVRRLKPKKNISAKTTVKGSQFEEPLLEFSGACAGCGETPYAKLVTQLFGDRLMIANATGCSTIWAASGGSTAYKKNKDGHGPAWANSLFEDNAEYGYGMYLGVKAIRERIANNISLALEEEIPEEYKKVLKDWLDNREVGEGSRERANKLIEVLEKIDLDVAKEILKDKEFFIKRSQWIFGGDGWAYDIGFGGLDHILASRENVNILIFDTEIYSNTGGQSSKATPQAAVAKFASKGKNTKKKDLALMAMTYGNVYVAQIAMGANMNQTIKAIVEAENYDGPSLIIAYATCIDHGIKLGMGNTPYEEKRAVDSGYWTLYRYNPELKKEGKNPFILDSKSPTIKLRDFLMGELRYSVLMKTNPEAAEEMFNELEKEAKERYNRYKLLSENIIF

Nearest PDB structures (foldseek):
  6cio-assembly2_C  TM=9.794E-01  e=0.000E+00  Moorella thermoacetica ATCC 39073
  6cin-assembly1_A  TM=9.774E-01  e=0.000E+00  Moorella thermoacetica ATCC 39073
  6cio-assembly3_E  TM=9.793E-01  e=0.000E+00  Moorella thermoacetica ATCC 39073
  2c3m-assembly1_A  TM=9.780E-01  e=0.000E+00  Desulfocurvibacter africanus
  7plm-assembly1_B  TM=9.787E-01  e=0.000E+00  Desulfocurvibacter africanus

Radius of gyration: 38.31 Å; Cα contacts (8 Å, |Δi|>4): 5438; chains: 2; bounding box: 104×122×101 Å